Protein 1V9V (pdb70)

Organism: Homo sapiens (NCBI:txid9606)

Foldseek 3Di:
DDDFADDDDQLVVLLVVLVVLCVVQPDPPPDHDPDDLLVVLSVVLSVLSVVLSVCSRRVNDDPVNLVCVLCVSVVSLCSCVPPPDPVSSVVSVCRSVVSNVRSPSDDDDDDPDD

GO terms:
  GO:0010923 negative regulation of phosphatase activity (P, IDA)
  GO:0006468 protein phosphorylation (P, IDA)
  GO:0106310 protein serine kinase activity (F, IDA)
  GO:0005515 protein binding (F, IPI)

Secondary structure (DSSP, 8-state):
--SS-S---TTHHHHHHHHHHHHHS-BTTTB--S-HHHHHHHHHHHHHHHHHHHHHHHT---HHHHHHHHHHHHHHHHHHHHTS-HHHHHHHHHHHHHHHHHHSS----SS---

Radius of gyration: 14.6 Å; Cα contacts (8 Å, |Δi|>4): 112; chains: 1; bounding box: 36×31×42 Å

Solvent-accessible surface area: 7531 Å² total; per-residue (Å²): 133,101,114,77,80,118,41,75,189,48,57,25,120,4,17,38,105,0,101,128,10,30,83,52,30,11,43,58,86,128,70,84,47,120,42,58,44,0,16,116,0,8,103,46,0,11,77,48,0,136,76,0,32,66,61,0,24,111,92,92,18,79,83,181,49,21,101,74,4,57,109,120,0,85,185,28,41,69,14,0,109,108,131,12,100,95,140,69,6,59,46,0,40,73,0,6,149,69,0,32,89,12,0,28,212,103,15,204,91,69,134,96,110,121

Structure (mmCIF, N/CA/C/O backbone):
data_1V9V
#
_entry.id   1V9V
#
loop_
_atom_site.group_PDB
_atom_site.id
_atom_site.type_symbol
_atom_site.label_atom_id
_atom_site.label_alt_id
_atom_site.label_comp_id
_atom_site.label_asym_id
_atom_site.label_entity_id
_atom_site.label_seq_id
_atom_site.pdbx_PDB_ins_code
_atom_site.Cartn_x
_atom_site.Cartn_y
_atom_site.Cartn_z
_atom_site.occupancy
_atom_site.B_iso_or_equiv
_atom_site.auth_seq_id
_atom_site.auth_comp_id
_atom_site.auth_asym_id
_atom_site.auth_atom_id
_atom_site.pdbx_PDB_model_num
ATOM 1 N N . GLY A 1 1 ? 16.336 6.457 -13.128 1.00 0.00 1 GLY A N 1
ATOM 2 C CA . GLY A 1 1 ? 17.078 6.458 -14.375 1.00 0.00 1 GLY A CA 1
ATOM 3 C C . GLY A 1 1 ? 17.161 5.080 -15.001 1.00 0.00 1 GLY A C 1
ATOM 4 O O . GLY A 1 1 ? 18.216 4.445 -14.984 1.00 0.00 1 GLY A O 1
ATOM 8 N N . SER A 1 2 ? 16.046 4.615 -15.554 1.00 0.00 2 SER A N 1
ATOM 9 C CA . SER A 1 2 ? 15.995 3.300 -16.184 1.00 0.00 2 SER A CA 1
ATOM 10 C C . SER A 1 2 ? 17.043 3.186 -17.287 1.00 0.00 2 SER A C 1
ATOM 11 O O . SER A 1 2 ? 17.749 4.147 -17.590 1.00 0.00 2 SER A O 1
ATOM 19 N N . SER A 1 3 ? 17.138 2.002 -17.883 1.00 0.00 3 SER A N 1
ATOM 20 C CA . SER A 1 3 ? 18.103 1.758 -18.950 1.00 0.00 3 SER A CA 1
ATOM 21 C C . SER A 1 3 ? 17.409 1.706 -20.307 1.00 0.00 3 SER A C 1
ATOM 22 O O . SER A 1 3 ? 17.670 0.817 -21.117 1.00 0.00 3 SER A O 1
ATOM 30 N N . GLY A 1 4 ? 16.521 2.666 -20.549 1.00 0.00 4 GLY A N 1
ATOM 31 C CA . GLY A 1 4 ? 15.802 2.712 -21.809 1.00 0.00 4 GLY A CA 1
ATOM 32 C C . GLY A 1 4 ? 14.952 1.478 -22.036 1.00 0.00 4 GLY A C 1
ATOM 33 O O . GLY A 1 4 ? 15.345 0.570 -22.769 1.00 0.00 4 GLY A O 1
ATOM 37 N N . SER A 1 5 ? 13.782 1.443 -21.405 1.00 0.00 5 SER A N 1
ATOM 38 C CA . SER A 1 5 ? 12.876 0.308 -21.538 1.00 0.00 5 SER A CA 1
ATOM 39 C C . SER A 1 5 ? 11.707 0.651 -22.457 1.00 0.00 5 SER A C 1
ATOM 40 O O . SER A 1 5 ? 11.569 1.789 -22.906 1.00 0.00 5 SER A O 1
ATOM 48 N N . SER A 1 6 ? 10.869 -0.342 -22.734 1.00 0.00 6 SER A N 1
ATOM 49 C CA . SER A 1 6 ? 9.714 -0.148 -23.602 1.00 0.00 6 SER A CA 1
ATOM 50 C C . SER A 1 6 ? 8.457 0.127 -22.782 1.00 0.00 6 SER A C 1
ATOM 51 O O . SER A 1 6 ? 7.380 -0.386 -23.084 1.00 0.00 6 SER A O 1
ATOM 59 N N . GLY A 1 7 ? 8.604 0.942 -21.742 1.00 0.00 7 GLY A N 1
ATOM 60 C CA . GLY A 1 7 ? 7.474 1.273 -20.893 1.00 0.00 7 GLY A CA 1
ATOM 61 C C . GLY A 1 7 ? 7.038 0.107 -20.028 1.00 0.00 7 GLY A C 1
ATOM 62 O O . GLY A 1 7 ? 7.163 -1.057 -20.409 1.00 0.00 7 GLY A O 1
ATOM 66 N N . PRO A 1 8 ? 6.514 0.415 -18.833 1.00 0.00 8 PRO A N 1
ATOM 67 C CA . PRO A 1 8 ? 6.048 -0.603 -17.886 1.00 0.00 8 PRO A CA 1
ATOM 68 C C . PRO A 1 8 ? 4.785 -1.308 -18.368 1.00 0.00 8 PRO A C 1
ATOM 69 O O . PRO A 1 8 ? 3.873 -0.675 -18.900 1.00 0.00 8 PRO A O 1
ATOM 80 N N . LYS A 1 9 ? 4.737 -2.622 -18.177 1.00 0.00 9 LYS A N 1
ATOM 81 C CA . LYS A 1 9 ? 3.585 -3.414 -18.590 1.00 0.00 9 LYS A CA 1
ATOM 82 C C . LYS A 1 9 ? 2.772 -3.865 -17.380 1.00 0.00 9 LYS A C 1
ATOM 83 O O . LYS A 1 9 ? 1.630 -3.445 -17.197 1.00 0.00 9 LYS A O 1
ATOM 102 N N . ALA A 1 10 ? 3.370 -4.720 -16.557 1.00 0.00 10 ALA A N 1
ATOM 103 C CA . ALA A 1 10 ? 2.703 -5.224 -15.363 1.00 0.00 10 ALA A CA 1
ATOM 104 C C . ALA A 1 10 ? 3.050 -4.378 -14.142 1.00 0.00 10 ALA A C 1
ATOM 105 O O . ALA A 1 10 ? 4.210 -4.023 -13.929 1.00 0.00 10 ALA A O 1
ATOM 112 N N . THR A 1 11 ? 2.038 -4.059 -13.342 1.00 0.00 11 THR A N 1
ATOM 113 C CA . THR A 1 11 ? 2.236 -3.254 -12.143 1.00 0.00 11 THR A CA 1
ATOM 114 C C . THR A 1 11 ? 2.756 -1.865 -12.493 1.00 0.00 11 THR A C 1
ATOM 115 O O . THR A 1 11 ? 3.440 -1.228 -11.693 1.00 0.00 11 THR A O 1
ATOM 126 N N . ALA A 1 12 ? 2.427 -1.400 -13.694 1.00 0.00 12 ALA A N 1
ATOM 127 C CA . ALA A 1 12 ? 2.860 -0.084 -14.149 1.00 0.00 12 ALA A CA 1
ATOM 128 C C . ALA A 1 12 ? 2.224 1.022 -13.314 1.00 0.00 12 ALA A C 1
ATOM 129 O O . ALA A 1 12 ? 2.923 1.836 -12.712 1.00 0.00 12 ALA A O 1
ATOM 136 N N . GLN A 1 13 ? 0.896 1.045 -13.284 1.00 0.00 13 GLN A N 1
ATOM 137 C CA . GLN A 1 13 ? 0.167 2.053 -12.523 1.00 0.00 13 GLN A CA 1
ATOM 138 C C . GLN A 1 13 ? 0.865 2.346 -11.199 1.00 0.00 13 GLN A C 1
ATOM 139 O O . GLN A 1 13 ? 1.058 3.505 -10.832 1.00 0.00 13 GLN A O 1
ATOM 153 N N . MET A 1 14 ? 1.241 1.289 -10.488 1.00 0.00 14 MET A N 1
ATOM 154 C CA . MET A 1 14 ? 1.919 1.434 -9.205 1.00 0.00 14 MET A CA 1
ATOM 155 C C . MET A 1 14 ? 3.253 2.155 -9.373 1.00 0.00 14 MET A C 1
ATOM 156 O O . MET A 1 14 ? 3.550 3.105 -8.649 1.00 0.00 14 MET A O 1
ATOM 170 N N . GLU A 1 15 ? 4.051 1.698 -10.332 1.00 0.00 15 GLU A N 1
ATOM 171 C CA . GLU A 1 15 ? 5.353 2.300 -10.593 1.00 0.00 15 GLU A CA 1
ATOM 172 C C . GLU A 1 15 ? 5.254 3.822 -10.613 1.00 0.00 15 GLU A C 1
ATOM 173 O O . GLU A 1 15 ? 5.925 4.509 -9.843 1.00 0.00 15 GLU A O 1
ATOM 185 N N . GLY A 1 16 ? 4.412 4.343 -11.500 1.00 0.00 16 GLY A N 1
ATOM 186 C CA . GLY A 1 16 ? 4.241 5.781 -11.605 1.00 0.00 16 GLY A CA 1
ATOM 187 C C . GLY A 1 16 ? 4.226 6.463 -10.252 1.00 0.00 16 GLY A C 1
ATOM 188 O O . GLY A 1 16 ? 4.747 7.568 -10.101 1.00 0.00 16 GLY A O 1
ATOM 192 N N . ARG A 1 17 ? 3.626 5.805 -9.266 1.00 0.00 17 ARG A N 1
ATOM 193 C CA . ARG A 1 17 ? 3.542 6.357 -7.919 1.00 0.00 17 ARG A CA 1
ATOM 194 C C . ARG A 1 17 ? 4.930 6.497 -7.302 1.00 0.00 17 ARG A C 1
ATOM 195 O O . ARG A 1 17 ? 5.361 7.600 -6.959 1.00 0.00 17 ARG A O 1
ATOM 216 N N . LEU A 1 18 ? 5.627 5.375 -7.162 1.00 0.00 18 LEU A N 1
ATOM 217 C CA . LEU A 1 18 ? 6.967 5.372 -6.586 1.00 0.00 18 LEU A CA 1
ATOM 218 C C . LEU A 1 18 ? 7.808 6.508 -7.159 1.00 0.00 18 LEU A C 1
ATOM 219 O O . LEU A 1 18 ? 8.673 7.057 -6.477 1.00 0.00 18 LEU A O 1
ATOM 235 N N . GLN A 1 19 ? 7.547 6.855 -8.415 1.00 0.00 19 GLN A N 1
ATOM 236 C CA . GLN A 1 19 ? 8.280 7.927 -9.079 1.00 0.00 19 GLN A CA 1
ATOM 237 C C . GLN A 1 19 ? 8.026 9.265 -8.394 1.00 0.00 19 GLN A C 1
ATOM 238 O O . GLN A 1 19 ? 8.961 10.013 -8.108 1.00 0.00 19 GLN A O 1
ATOM 252 N N . GLU A 1 20 ? 6.757 9.560 -8.134 1.00 0.00 20 GLU A N 1
ATOM 253 C CA . GLU A 1 20 ? 6.381 10.810 -7.483 1.00 0.00 20 GLU A CA 1
ATOM 254 C C . GLU A 1 20 ? 6.850 10.830 -6.031 1.00 0.00 20 GLU A C 1
ATOM 255 O O . GLU A 1 20 ? 7.121 11.891 -5.468 1.00 0.00 20 GLU A O 1
ATOM 267 N N . PHE A 1 21 ? 6.944 9.648 -5.430 1.00 0.00 21 PHE A N 1
ATOM 268 C CA . PHE A 1 21 ? 7.379 9.528 -4.043 1.00 0.00 21 PHE A CA 1
ATOM 269 C C . PHE A 1 21 ? 8.763 10.142 -3.852 1.00 0.00 21 PHE A C 1
ATOM 270 O O . PHE A 1 21 ? 8.988 10.914 -2.918 1.00 0.00 21 PHE A O 1
ATOM 287 N N . LEU A 1 22 ? 9.686 9.795 -4.741 1.00 0.00 22 LEU A N 1
ATOM 288 C CA . LEU A 1 22 ? 11.048 10.310 -4.672 1.00 0.00 22 LEU A CA 1
ATOM 289 C C . LEU A 1 22 ? 11.106 11.762 -5.137 1.00 0.00 22 LEU A C 1
ATOM 290 O O . LEU A 1 22 ? 11.758 12.600 -4.514 1.00 0.00 22 LEU A O 1
ATOM 306 N N . THR A 1 23 ? 10.417 12.053 -6.236 1.00 0.00 23 THR A N 1
ATOM 307 C CA . THR A 1 23 ? 10.388 13.403 -6.785 1.00 0.00 23 THR A CA 1
ATOM 308 C C . THR A 1 23 ? 9.946 14.415 -5.733 1.00 0.00 23 THR A C 1
ATOM 309 O O . THR A 1 23 ? 10.234 15.606 -5.845 1.00 0.00 23 THR A O 1
ATOM 320 N N . ALA A 1 24 ? 9.245 13.932 -4.712 1.00 0.00 24 ALA A N 1
ATOM 321 C CA . ALA A 1 24 ? 8.766 14.794 -3.639 1.00 0.00 24 ALA A CA 1
ATOM 322 C C . ALA A 1 24 ? 9.645 14.668 -2.399 1.00 0.00 24 ALA A C 1
ATOM 323 O O . ALA A 1 24 ? 9.772 15.611 -1.618 1.00 0.00 24 ALA A O 1
ATOM 330 N N . TYR A 1 25 ? 10.248 13.498 -2.225 1.00 0.00 25 TYR A N 1
ATOM 331 C CA . TYR A 1 25 ? 11.112 13.247 -1.078 1.00 0.00 25 TYR A CA 1
ATOM 332 C C . TYR A 1 25 ? 12.502 12.807 -1.528 1.00 0.00 25 TYR A C 1
ATOM 333 O O . TYR A 1 25 ? 12.749 11.622 -1.749 1.00 0.00 25 TYR A O 1
ATOM 351 N N . ALA A 1 26 ? 13.406 13.771 -1.662 1.00 0.00 26 ALA A N 1
ATOM 352 C CA . ALA A 1 26 ? 14.772 13.485 -2.083 1.00 0.00 26 ALA A CA 1
ATOM 353 C C . ALA A 1 26 ? 15.784 14.129 -1.141 1.00 0.00 26 ALA A C 1
ATOM 354 O O . ALA A 1 26 ? 15.759 15.335 -0.895 1.00 0.00 26 ALA A O 1
ATOM 361 N N . PRO A 1 27 ? 16.696 13.308 -0.601 1.00 0.00 27 PRO A N 1
ATOM 362 C CA . PRO A 1 27 ? 17.734 13.776 0.323 1.00 0.00 27 PRO A CA 1
ATOM 363 C C . PRO A 1 27 ? 18.780 14.641 -0.371 1.00 0.00 27 PRO A C 1
ATOM 364 O O . PRO A 1 27 ? 19.410 14.215 -1.338 1.00 0.00 27 PRO A O 1
ATOM 375 N N . GLY A 1 28 ? 18.961 15.859 0.130 1.00 0.00 28 GLY A N 1
ATOM 376 C CA . GLY A 1 28 ? 19.933 16.765 -0.454 1.00 0.00 28 GLY A CA 1
ATOM 377 C C . GLY A 1 28 ? 19.445 17.381 -1.751 1.00 0.00 28 GLY A C 1
ATOM 378 O O . GLY A 1 28 ? 19.469 18.600 -1.914 1.00 0.00 28 GLY A O 1
ATOM 382 N N . ALA A 1 29 ? 19.003 16.535 -2.676 1.00 0.00 29 ALA A N 1
ATOM 383 C CA . ALA A 1 29 ? 18.508 17.003 -3.964 1.00 0.00 29 ALA A CA 1
ATOM 384 C C . ALA A 1 29 ? 17.457 18.093 -3.785 1.00 0.00 29 ALA A C 1
ATOM 385 O O . ALA A 1 29 ? 17.257 18.926 -4.669 1.00 0.00 29 ALA A O 1
ATOM 392 N N . ARG A 1 30 ? 16.788 18.081 -2.637 1.00 0.00 30 ARG A N 1
ATOM 393 C CA . ARG A 1 30 ? 15.756 19.068 -2.344 1.00 0.00 30 ARG A CA 1
ATOM 394 C C . ARG A 1 30 ? 15.967 19.681 -0.962 1.00 0.00 30 ARG A C 1
ATOM 395 O O . ARG A 1 30 ? 16.407 20.824 -0.838 1.00 0.00 30 ARG A O 1
ATOM 416 N N . LEU A 1 31 ? 15.649 18.912 0.074 1.00 0.00 31 LEU A N 1
ATOM 417 C CA . LEU A 1 31 ? 15.802 19.378 1.448 1.00 0.00 31 LEU A CA 1
ATOM 418 C C . LEU A 1 31 ? 16.736 18.463 2.233 1.00 0.00 31 LEU A C 1
ATOM 419 O O . LEU A 1 31 ? 17.245 17.476 1.701 1.00 0.00 31 LEU A O 1
ATOM 435 N N . ALA A 1 32 ? 16.956 18.796 3.500 1.00 0.00 32 ALA A N 1
ATOM 436 C CA . ALA A 1 32 ? 17.825 18.001 4.360 1.00 0.00 32 ALA A CA 1
ATOM 437 C C . ALA A 1 32 ? 17.552 18.288 5.832 1.00 0.00 32 ALA A C 1
ATOM 438 O O . ALA A 1 32 ? 17.143 19.392 6.195 1.00 0.00 32 ALA A O 1
ATOM 445 N N . LEU A 1 33 ? 17.780 17.288 6.677 1.00 0.00 33 LEU A N 1
ATOM 446 C CA . LEU A 1 33 ? 17.557 17.433 8.111 1.00 0.00 33 LEU A CA 1
ATOM 447 C C . LEU A 1 33 ? 18.861 17.262 8.884 1.00 0.00 33 LEU A C 1
ATOM 448 O O . LEU A 1 33 ? 19.390 16.156 8.993 1.00 0.00 33 LEU A O 1
ATOM 464 N N . ALA A 1 34 ? 19.374 18.364 9.421 1.00 0.00 34 ALA A N 1
ATOM 465 C CA . ALA A 1 34 ? 20.613 18.336 10.188 1.00 0.00 34 ALA A CA 1
ATOM 466 C C . ALA A 1 34 ? 20.733 17.044 10.989 1.00 0.00 34 ALA A C 1
ATOM 467 O O . ALA A 1 34 ? 21.831 16.521 11.181 1.00 0.00 34 ALA A O 1
ATOM 474 N N . ASP A 1 35 ? 19.598 16.535 11.455 1.00 0.00 35 ASP A N 1
ATOM 475 C CA . ASP A 1 35 ? 19.576 15.303 12.236 1.00 0.00 35 ASP A CA 1
ATOM 476 C C . ASP A 1 35 ? 20.266 14.170 11.483 1.00 0.00 35 ASP A C 1
ATOM 477 O O . ASP A 1 35 ? 19.830 13.773 10.403 1.00 0.00 35 ASP A O 1
ATOM 486 N N . GLY A 1 36 ? 21.346 13.653 12.060 1.00 0.00 36 GLY A N 1
ATOM 487 C CA . GLY A 1 36 ? 22.079 12.571 11.429 1.00 0.00 36 GLY A CA 1
ATOM 488 C C . GLY A 1 36 ? 21.287 11.280 11.390 1.00 0.00 36 GLY A C 1
ATOM 489 O O . GLY A 1 36 ? 20.889 10.819 10.320 1.00 0.00 36 GLY A O 1
ATOM 493 N N . VAL A 1 37 ? 21.058 10.692 12.560 1.00 0.00 37 VAL A N 1
ATOM 494 C CA . VAL A 1 37 ? 20.309 9.445 12.656 1.00 0.00 37 VAL A CA 1
ATOM 495 C C . VAL A 1 37 ? 18.982 9.542 11.911 1.00 0.00 37 VAL A C 1
ATOM 496 O O . VAL A 1 37 ? 18.780 8.882 10.891 1.00 0.00 37 VAL A O 1
ATOM 509 N N . LEU A 1 38 ? 18.081 10.370 12.427 1.00 0.00 38 LEU A N 1
ATOM 510 C CA . LEU A 1 38 ? 16.772 10.556 11.810 1.00 0.00 38 LEU A CA 1
ATOM 511 C C . LEU A 1 38 ? 16.877 10.527 10.289 1.00 0.00 38 LEU A C 1
ATOM 512 O O . LEU A 1 38 ? 16.100 9.851 9.616 1.00 0.00 38 LEU A O 1
ATOM 528 N N . GLY A 1 39 ? 17.846 11.263 9.753 1.00 0.00 39 GLY A N 1
ATOM 529 C CA . GLY A 1 39 ? 18.037 11.306 8.315 1.00 0.00 39 GLY A CA 1
ATOM 530 C C . GLY A 1 39 ? 18.387 9.949 7.736 1.00 0.00 39 GLY A C 1
ATOM 531 O O . GLY A 1 39 ? 17.961 9.609 6.632 1.00 0.00 39 GLY A O 1
ATOM 535 N N . PHE A 1 40 ? 19.165 9.172 8.482 1.00 0.00 40 PHE A N 1
ATOM 536 C CA . PHE A 1 40 ? 19.575 7.846 8.035 1.00 0.00 40 PHE A CA 1
ATOM 537 C C . PHE A 1 40 ? 18.390 7.077 7.458 1.00 0.00 40 PHE A C 1
ATOM 538 O O . PHE A 1 40 ? 18.566 6.132 6.688 1.00 0.00 40 PHE A O 1
ATOM 555 N N . ILE A 1 41 ? 17.185 7.487 7.837 1.00 0.00 41 ILE A N 1
ATOM 556 C CA . ILE A 1 41 ? 15.971 6.838 7.357 1.00 0.00 41 ILE A CA 1
ATOM 557 C C . ILE A 1 41 ? 15.572 7.365 5.984 1.00 0.00 41 ILE A C 1
ATOM 558 O O . ILE A 1 41 ? 15.305 6.592 5.063 1.00 0.00 41 ILE A O 1
ATOM 574 N N . HIS A 1 42 ? 15.534 8.687 5.851 1.00 0.00 42 HIS A N 1
ATOM 575 C CA . HIS A 1 42 ? 15.169 9.319 4.588 1.00 0.00 42 HIS A CA 1
ATOM 576 C C . HIS A 1 42 ? 16.085 8.851 3.462 1.00 0.00 42 HIS A C 1
ATOM 577 O O . HIS A 1 42 ? 15.632 8.593 2.346 1.00 0.00 42 HIS A O 1
ATOM 592 N N . HIS A 1 43 ? 17.376 8.743 3.761 1.00 0.00 43 HIS A N 1
ATOM 593 C CA . HIS A 1 43 ? 18.356 8.305 2.773 1.00 0.00 43 HIS A CA 1
ATOM 594 C C . HIS A 1 43 ? 18.166 6.829 2.437 1.00 0.00 43 HIS A C 1
ATOM 595 O O . HIS A 1 43 ? 18.201 6.440 1.270 1.00 0.00 43 HIS A O 1
ATOM 610 N N . GLN A 1 44 ? 17.966 6.014 3.467 1.00 0.00 44 GLN A N 1
ATOM 611 C CA . GLN A 1 44 ? 17.772 4.581 3.280 1.00 0.00 44 GLN A CA 1
ATOM 612 C C . GLN A 1 44 ? 16.509 4.303 2.472 1.00 0.00 44 GLN A C 1
ATOM 613 O O . GLN A 1 44 ? 16.573 3.768 1.365 1.00 0.00 44 GLN A O 1
ATOM 627 N N . ILE A 1 45 ? 15.361 4.669 3.034 1.00 0.00 45 ILE A N 1
ATOM 628 C CA . ILE A 1 45 ? 14.083 4.460 2.365 1.00 0.00 45 ILE A CA 1
ATOM 629 C C . ILE A 1 45 ? 14.141 4.920 0.913 1.00 0.00 45 ILE A C 1
ATOM 630 O O . ILE A 1 45 ? 14.025 4.113 -0.010 1.00 0.00 45 ILE A O 1
ATOM 646 N N . VAL A 1 46 ? 14.322 6.222 0.717 1.00 0.00 46 VAL A N 1
ATOM 647 C CA . VAL A 1 46 ? 14.398 6.790 -0.624 1.00 0.00 46 VAL A CA 1
ATOM 648 C C . VAL A 1 46 ? 15.135 5.855 -1.576 1.00 0.00 46 VAL A C 1
ATOM 649 O O . VAL A 1 46 ? 14.729 5.676 -2.724 1.00 0.00 46 VAL A O 1
ATOM 662 N N . GLU A 1 47 ? 16.220 5.259 -1.091 1.00 0.00 47 GLU A N 1
ATOM 663 C CA . GLU A 1 47 ? 17.014 4.342 -1.899 1.00 0.00 47 GLU A CA 1
ATOM 664 C C . GLU A 1 47 ? 16.265 3.033 -2.131 1.00 0.00 47 GLU A C 1
ATOM 665 O O . GLU A 1 47 ? 16.261 2.493 -3.238 1.00 0.00 47 GLU A O 1
ATOM 677 N N . LEU A 1 48 ? 15.631 2.527 -1.078 1.00 0.00 48 LEU A N 1
ATOM 678 C CA . LEU A 1 48 ? 14.878 1.281 -1.165 1.00 0.00 48 LEU A CA 1
ATOM 679 C C . LEU A 1 48 ? 13.777 1.381 -2.216 1.00 0.00 48 LEU A C 1
ATOM 680 O O . LEU A 1 48 ? 13.528 0.435 -2.962 1.00 0.00 48 LEU A O 1
ATOM 696 N N . ALA A 1 49 ? 13.122 2.537 -2.270 1.00 0.00 49 ALA A N 1
ATOM 697 C CA . ALA A 1 49 ? 12.051 2.763 -3.233 1.00 0.00 49 ALA A CA 1
ATOM 698 C C . ALA A 1 49 ? 12.531 2.510 -4.658 1.00 0.00 49 ALA A C 1
ATOM 699 O O . ALA A 1 49 ? 11.915 1.749 -5.404 1.00 0.00 49 ALA A O 1
ATOM 706 N N . ARG A 1 50 ? 13.633 3.153 -5.029 1.00 0.00 50 ARG A N 1
ATOM 707 C CA . ARG A 1 50 ? 14.194 2.998 -6.366 1.00 0.00 50 ARG A CA 1
ATOM 708 C C . ARG A 1 50 ? 14.206 1.531 -6.784 1.00 0.00 50 ARG A C 1
ATOM 709 O O . ARG A 1 50 ? 13.785 1.187 -7.889 1.00 0.00 50 ARG A O 1
ATOM 730 N N . ASP A 1 51 ? 14.691 0.672 -5.895 1.00 0.00 51 ASP A N 1
ATOM 731 C CA . ASP A 1 51 ? 14.758 -0.759 -6.172 1.00 0.00 51 ASP A CA 1
ATOM 732 C C . ASP A 1 51 ? 13.398 -1.290 -6.617 1.00 0.00 51 ASP A C 1
ATOM 733 O O . ASP A 1 51 ? 13.293 -1.979 -7.632 1.00 0.00 51 ASP A O 1
ATOM 742 N N . CYS A 1 52 ? 12.363 -0.966 -5.851 1.00 0.00 52 CYS A N 1
ATOM 743 C CA . CYS A 1 52 ? 11.010 -1.412 -6.165 1.00 0.00 52 CYS A CA 1
ATOM 744 C C . CYS A 1 52 ? 10.667 -1.123 -7.623 1.00 0.00 52 CYS A C 1
ATOM 745 O O . CYS A 1 52 ? 10.226 -2.009 -8.356 1.00 0.00 52 CYS A O 1
ATOM 753 N N . LEU A 1 53 ? 10.871 0.123 -8.037 1.00 0.00 53 LEU A N 1
ATOM 754 C CA . LEU A 1 53 ? 10.581 0.531 -9.407 1.00 0.00 53 LEU A CA 1
ATOM 755 C C . LEU A 1 53 ? 11.226 -0.424 -10.407 1.00 0.00 53 LEU A C 1
ATOM 756 O O . LEU A 1 53 ? 10.539 -1.047 -11.216 1.00 0.00 53 LEU A O 1
ATOM 772 N N . ALA A 1 54 ? 12.549 -0.535 -10.343 1.00 0.00 54 ALA A N 1
ATOM 773 C CA . ALA A 1 54 ? 13.285 -1.417 -11.240 1.00 0.00 54 ALA A CA 1
ATOM 774 C C . ALA A 1 54 ? 12.725 -2.835 -11.197 1.00 0.00 54 ALA A C 1
ATOM 775 O O . ALA A 1 54 ? 12.741 -3.551 -12.199 1.00 0.00 54 ALA A O 1
ATOM 782 N N . LYS A 1 55 ? 12.232 -3.236 -10.030 1.00 0.00 55 LYS A N 1
ATOM 783 C CA . LYS A 1 55 ? 11.666 -4.569 -9.856 1.00 0.00 55 LYS A CA 1
ATOM 784 C C . LYS A 1 55 ? 10.332 -4.694 -10.587 1.00 0.00 55 LYS A C 1
ATOM 785 O O . LYS A 1 55 ? 10.210 -5.450 -11.550 1.00 0.00 55 LYS A O 1
ATOM 804 N N . SER A 1 56 ? 9.336 -3.946 -10.122 1.00 0.00 56 SER A N 1
ATOM 805 C CA . SER A 1 56 ? 8.011 -3.975 -10.730 1.00 0.00 56 SER A CA 1
ATOM 806 C C . SER A 1 56 ? 8.109 -3.893 -12.251 1.00 0.00 56 SER A C 1
ATOM 807 O O . SER A 1 56 ? 7.383 -4.579 -12.968 1.00 0.00 56 SER A O 1
ATOM 815 N N . GLY A 1 57 ? 9.014 -3.048 -12.735 1.00 0.00 57 GLY A N 1
ATOM 816 C CA . GLY A 1 57 ? 9.192 -2.891 -14.166 1.00 0.00 57 GLY A CA 1
ATOM 817 C C . GLY A 1 57 ? 9.446 -4.211 -14.867 1.00 0.00 57 GLY A C 1
ATOM 818 O O . GLY A 1 57 ? 9.015 -4.411 -16.002 1.00 0.00 57 GLY A O 1
ATOM 822 N N . GLU A 1 58 ? 10.150 -5.112 -14.190 1.00 0.00 58 GLU A N 1
ATOM 823 C CA . GLU A 1 58 ? 10.463 -6.419 -14.757 1.00 0.00 58 GLU A CA 1
ATOM 824 C C . GLU A 1 58 ? 9.722 -7.526 -14.014 1.00 0.00 58 GLU A C 1
ATOM 825 O O . GLU A 1 58 ? 9.987 -8.710 -14.218 1.00 0.00 58 GLU A O 1
ATOM 837 N N . ASN A 1 59 ? 8.791 -7.132 -13.152 1.00 0.00 59 ASN A N 1
ATOM 838 C CA . ASN A 1 59 ? 8.011 -8.090 -12.377 1.00 0.00 59 ASN A CA 1
ATOM 839 C C . ASN A 1 59 ? 8.907 -8.881 -11.429 1.00 0.00 59 ASN A C 1
ATOM 840 O O . ASN A 1 59 ? 8.780 -10.100 -11.308 1.00 0.00 59 ASN A O 1
ATOM 851 N N . LEU A 1 60 ? 9.813 -8.179 -10.757 1.00 0.00 60 LEU A N 1
ATOM 852 C CA . LEU A 1 60 ? 10.731 -8.814 -9.818 1.00 0.00 60 LEU A CA 1
ATOM 853 C C . LEU A 1 60 ? 10.179 -8.763 -8.397 1.00 0.00 60 LEU A C 1
ATOM 854 O O . LEU A 1 60 ? 10.579 -9.546 -7.536 1.00 0.00 60 LEU A O 1
ATOM 870 N N . VAL A 1 61 ? 9.255 -7.837 -8.160 1.00 0.00 61 VAL A N 1
ATOM 871 C CA . VAL A 1 61 ? 8.644 -7.686 -6.845 1.00 0.00 61 VAL A CA 1
ATOM 872 C C . VAL A 1 61 ? 7.633 -8.795 -6.578 1.00 0.00 61 VAL A C 1
ATOM 873 O O . VAL A 1 61 ? 6.739 -9.045 -7.387 1.00 0.00 61 VAL A O 1
ATOM 886 N N . THR A 1 62 ? 7.779 -9.459 -5.435 1.00 0.00 62 THR A N 1
ATOM 887 C CA . THR A 1 62 ? 6.879 -10.542 -5.060 1.00 0.00 62 THR A CA 1
ATOM 888 C C . THR A 1 62 ? 6.382 -10.374 -3.629 1.00 0.00 62 THR A C 1
ATOM 889 O O . THR A 1 62 ? 6.824 -9.478 -2.910 1.00 0.00 62 THR A O 1
ATOM 900 N N . SER A 1 63 ? 5.461 -11.241 -3.221 1.00 0.00 63 SER A N 1
ATOM 901 C CA . SER A 1 63 ? 4.902 -11.186 -1.876 1.00 0.00 63 SER A CA 1
ATOM 902 C C . SER A 1 63 ? 6.000 -10.971 -0.839 1.00 0.00 63 SER A C 1
ATOM 903 O O . SER A 1 63 ? 5.988 -9.985 -0.101 1.00 0.00 63 SER A O 1
ATOM 911 N N . ARG A 1 64 ? 6.949 -11.900 -0.790 1.00 0.00 64 ARG A N 1
ATOM 912 C CA . ARG A 1 64 ? 8.054 -11.814 0.157 1.00 0.00 64 ARG A CA 1
ATOM 913 C C . ARG A 1 64 ? 8.754 -10.462 0.053 1.00 0.00 64 ARG A C 1
ATOM 914 O O . ARG A 1 64 ? 8.908 -9.753 1.048 1.00 0.00 64 ARG A O 1
ATOM 935 N N . TYR A 1 65 ? 9.177 -10.112 -1.157 1.00 0.00 65 TYR A N 1
ATOM 936 C CA . TYR A 1 65 ? 9.864 -8.847 -1.390 1.00 0.00 65 TYR A CA 1
ATOM 937 C C . TYR A 1 65 ? 9.286 -7.743 -0.510 1.00 0.00 65 TYR A C 1
ATOM 938 O O . TYR A 1 65 ? 9.994 -7.148 0.303 1.00 0.00 65 TYR A O 1
ATOM 956 N N . PHE A 1 66 ? 7.996 -7.476 -0.678 1.00 0.00 66 PHE A N 1
ATOM 957 C CA . PHE A 1 66 ? 7.321 -6.444 0.101 1.00 0.00 66 PHE A CA 1
ATOM 958 C C . PHE A 1 66 ? 7.358 -6.774 1.590 1.00 0.00 66 PHE A C 1
ATOM 959 O O . PHE A 1 66 ? 7.927 -6.029 2.389 1.00 0.00 66 PHE A O 1
ATOM 976 N N . LEU A 1 67 ? 6.747 -7.895 1.956 1.00 0.00 67 LEU A N 1
ATOM 977 C CA . LEU A 1 67 ? 6.709 -8.326 3.350 1.00 0.00 67 LEU A CA 1
ATOM 978 C C . LEU A 1 67 ? 8.004 -7.961 4.068 1.00 0.00 67 LEU A C 1
ATOM 979 O O . LEU A 1 67 ? 7.981 -7.382 5.153 1.00 0.00 67 LEU A O 1
ATOM 995 N N . GLU A 1 68 ? 9.132 -8.303 3.453 1.00 0.00 68 GLU A N 1
ATOM 996 C CA . GLU A 1 68 ? 10.437 -8.010 4.034 1.00 0.00 68 GLU A CA 1
ATOM 997 C C . GLU A 1 68 ? 10.779 -6.530 3.886 1.00 0.00 68 GLU A C 1
ATOM 998 O O . GLU A 1 68 ? 11.320 -5.913 4.803 1.00 0.00 68 GLU A O 1
ATOM 1010 N N . MET A 1 69 ? 10.458 -5.967 2.726 1.00 0.00 69 MET A N 1
ATOM 1011 C CA . MET A 1 69 ? 10.730 -4.560 2.458 1.00 0.00 69 MET A CA 1
ATOM 1012 C C . MET A 1 69 ? 10.018 -3.667 3.469 1.00 0.00 69 MET A C 1
ATOM 1013 O O . MET A 1 69 ? 10.466 -2.557 3.754 1.00 0.00 69 MET A O 1
ATOM 1027 N N . GLN A 1 70 ? 8.906 -4.159 4.007 1.00 0.00 70 GLN A N 1
ATOM 1028 C CA . GLN A 1 70 ? 8.132 -3.404 4.985 1.00 0.00 70 GLN A CA 1
ATOM 1029 C C . GLN A 1 70 ? 8.844 -3.370 6.333 1.00 0.00 70 GLN A C 1
ATOM 1030 O O . GLN A 1 70 ? 8.944 -2.319 6.966 1.00 0.00 70 GLN A O 1
ATOM 1044 N N . GLU A 1 71 ? 9.336 -4.526 6.767 1.00 0.00 71 GLU A N 1
ATOM 1045 C CA . GLU A 1 71 ? 10.037 -4.628 8.041 1.00 0.00 71 GLU A CA 1
ATOM 1046 C C . GLU A 1 71 ? 11.416 -3.979 7.957 1.00 0.00 71 GLU A C 1
ATOM 1047 O O . GLU A 1 71 ? 11.975 -3.549 8.966 1.00 0.00 71 GLU A O 1
ATOM 1059 N N . LYS A 1 72 ? 11.958 -3.912 6.746 1.00 0.00 72 LYS A N 1
ATOM 1060 C CA . LYS A 1 72 ? 13.271 -3.315 6.527 1.00 0.00 72 LYS A CA 1
ATOM 1061 C C . LYS A 1 72 ? 13.203 -1.795 6.642 1.00 0.00 72 LYS A C 1
ATOM 1062 O O . LYS A 1 72 ? 14.132 -1.159 7.141 1.00 0.00 72 LYS A O 1
ATOM 1081 N N . LEU A 1 73 ? 12.099 -1.220 6.179 1.00 0.00 73 LEU A N 1
ATOM 1082 C CA . LEU A 1 73 ? 11.910 0.226 6.232 1.00 0.00 73 LEU A CA 1
ATOM 1083 C C . LEU A 1 73 ? 11.228 0.638 7.532 1.00 0.00 73 LEU A C 1
ATOM 1084 O O . LEU A 1 73 ? 11.591 1.644 8.143 1.00 0.00 73 LEU A O 1
ATOM 1100 N N . GLU A 1 74 ? 10.239 -0.146 7.951 1.00 0.00 74 GLU A N 1
ATOM 1101 C CA . GLU A 1 74 ? 9.507 0.138 9.180 1.00 0.00 74 GLU A CA 1
ATOM 1102 C C . GLU A 1 74 ? 10.464 0.297 10.358 1.00 0.00 74 GLU A C 1
ATOM 1103 O O . GLU A 1 74 ? 10.468 1.326 11.033 1.00 0.00 74 GLU A O 1
ATOM 1115 N N . ARG A 1 75 ? 11.272 -0.730 10.599 1.00 0.00 75 ARG A N 1
ATOM 1116 C CA . ARG A 1 75 ? 12.232 -0.706 11.696 1.00 0.00 75 ARG A CA 1
ATOM 1117 C C . ARG A 1 75 ? 12.992 0.616 11.725 1.00 0.00 75 ARG A C 1
ATOM 1118 O O . ARG A 1 75 ? 13.066 1.280 12.760 1.00 0.00 75 ARG A O 1
ATOM 1139 N N . LEU A 1 76 ? 13.555 0.994 10.583 1.00 0.00 76 LEU A N 1
ATOM 1140 C CA . LEU A 1 76 ? 14.311 2.238 10.477 1.00 0.00 76 LEU A CA 1
ATOM 1141 C C . LEU A 1 76 ? 13.587 3.377 11.188 1.00 0.00 76 LEU A C 1
ATOM 1142 O O . LEU A 1 76 ? 14.208 4.186 11.879 1.00 0.00 76 LEU A O 1
ATOM 1158 N N . LEU A 1 77 ? 12.271 3.433 11.016 1.00 0.00 77 LEU A N 1
ATOM 1159 C CA . LEU A 1 77 ? 11.461 4.472 11.644 1.00 0.00 77 LEU A CA 1
ATOM 1160 C C . LEU A 1 77 ? 11.995 4.814 13.031 1.00 0.00 77 LEU A C 1
ATOM 1161 O O . LEU A 1 77 ? 11.917 5.961 13.470 1.00 0.00 77 LEU A O 1
ATOM 1177 N N . GLN A 1 78 ? 12.537 3.811 13.715 1.00 0.00 78 GLN A N 1
ATOM 1178 C CA . GLN A 1 78 ? 13.085 4.007 15.052 1.00 0.00 78 GLN A CA 1
ATOM 1179 C C . GLN A 1 78 ? 14.030 5.204 15.084 1.00 0.00 78 GLN A C 1
ATOM 1180 O O . GLN A 1 78 ? 13.924 6.068 15.954 1.00 0.00 78 GLN A O 1
ATOM 1194 N N . ASP A 1 79 ? 14.953 5.247 14.129 1.00 0.00 79 ASP A N 1
ATOM 1195 C CA . ASP A 1 79 ? 15.917 6.339 14.047 1.00 0.00 79 ASP A CA 1
ATOM 1196 C C . ASP A 1 79 ? 15.239 7.682 14.298 1.00 0.00 79 ASP A C 1
ATOM 1197 O O . ASP A 1 79 ? 15.814 8.571 14.924 1.00 0.00 79 ASP A O 1
ATOM 1206 N N . ALA A 1 80 ? 14.013 7.822 13.803 1.00 0.00 80 ALA A N 1
ATOM 1207 C CA . ALA A 1 80 ? 13.257 9.057 13.974 1.00 0.00 80 ALA A CA 1
ATOM 1208 C C . ALA A 1 80 ? 12.616 9.121 15.356 1.00 0.00 80 ALA A C 1
ATOM 1209 O O . ALA A 1 80 ? 12.840 10.067 16.112 1.00 0.00 80 ALA A O 1
ATOM 1216 N N . HIS A 1 81 ? 11.817 8.109 15.680 1.00 0.00 81 HIS A N 1
ATOM 1217 C CA . HIS A 1 81 ? 11.143 8.051 16.972 1.00 0.00 81 HIS A CA 1
ATOM 1218 C C . HIS A 1 81 ? 12.153 7.905 18.106 1.00 0.00 81 HIS A C 1
ATOM 1219 O O . HIS A 1 81 ? 11.795 7.981 19.281 1.00 0.00 81 HIS A O 1
ATOM 1234 N N . GLU A 1 82 ? 13.415 7.696 17.744 1.00 0.00 82 GLU A N 1
ATOM 1235 C CA . GLU A 1 82 ? 14.476 7.539 18.733 1.00 0.00 82 GLU A CA 1
ATOM 1236 C C . GLU A 1 82 ? 14.969 8.897 19.223 1.00 0.00 82 GLU A C 1
ATOM 1237 O O . GLU A 1 82 ? 14.841 9.227 20.402 1.00 0.00 82 GLU A O 1
ATOM 1249 N N . ARG A 1 83 ? 15.533 9.680 18.309 1.00 0.00 83 ARG A N 1
ATOM 1250 C CA . ARG A 1 83 ? 16.047 11.002 18.648 1.00 0.00 83 ARG A CA 1
ATOM 1251 C C . ARG A 1 83 ? 15.075 12.092 18.207 1.00 0.00 83 ARG A C 1
ATOM 1252 O O . ARG A 1 83 ? 14.363 12.672 19.026 1.00 0.00 83 ARG A O 1
ATOM 1273 N N . SER A 1 84 ? 15.053 12.367 16.906 1.00 0.00 84 SER A N 1
ATOM 1274 C CA . SER A 1 84 ? 14.172 13.391 16.356 1.00 0.00 84 SER A CA 1
ATOM 1275 C C . SER A 1 84 ? 12.825 13.390 17.071 1.00 0.00 84 SER A C 1
ATOM 1276 O O . SER A 1 84 ? 12.418 12.382 17.651 1.00 0.00 84 SER A O 1
ATOM 1284 N N . ASP A 1 85 ? 12.137 14.525 17.026 1.00 0.00 85 ASP A N 1
ATOM 1285 C CA . ASP A 1 85 ? 10.835 14.657 17.668 1.00 0.00 85 ASP A CA 1
ATOM 1286 C C . ASP A 1 85 ? 9.709 14.482 16.654 1.00 0.00 85 ASP A C 1
ATOM 1287 O O . ASP A 1 85 ? 9.913 14.644 15.451 1.00 0.00 85 ASP A O 1
ATOM 1296 N N . SER A 1 86 ? 8.520 14.149 17.148 1.00 0.00 86 SER A N 1
ATOM 1297 C CA . SER A 1 86 ? 7.363 13.947 16.284 1.00 0.00 86 SER A CA 1
ATOM 1298 C C . SER A 1 86 ? 7.376 14.932 15.119 1.00 0.00 86 SER A C 1
ATOM 1299 O O . SER A 1 86 ? 6.975 14.596 14.005 1.00 0.00 86 SER A O 1
ATOM 1307 N N . GLU A 1 87 ? 7.840 16.149 15.386 1.00 0.00 87 GLU A N 1
ATOM 1308 C CA . GLU A 1 87 ? 7.905 17.183 14.360 1.00 0.00 87 GLU A CA 1
ATOM 1309 C C . GLU A 1 87 ? 8.804 16.749 13.206 1.00 0.00 87 GLU A C 1
ATOM 1310 O O . GLU A 1 87 ? 8.383 16.733 12.050 1.00 0.00 87 GLU A O 1
ATOM 1322 N N . GLU A 1 88 ? 10.045 16.397 13.530 1.00 0.00 88 GLU A N 1
ATOM 1323 C CA . GLU A 1 88 ? 11.004 15.965 12.520 1.00 0.00 88 GLU A CA 1
ATOM 1324 C C . GLU A 1 88 ? 10.637 14.587 11.977 1.00 0.00 88 GLU A C 1
ATOM 1325 O O . GLU A 1 88 ? 10.820 14.306 10.792 1.00 0.00 88 GLU A O 1
ATOM 1337 N N . VAL A 1 89 ? 10.119 13.731 12.852 1.00 0.00 89 VAL A N 1
ATOM 1338 C CA . VAL A 1 89 ? 9.725 12.382 12.460 1.00 0.00 89 VAL A CA 1
ATOM 1339 C C . VAL A 1 89 ? 8.539 12.412 11.503 1.00 0.00 89 VAL A C 1
ATOM 1340 O O . VAL A 1 89 ? 8.469 11.622 10.561 1.00 0.00 89 VAL A O 1
ATOM 1353 N N . SER A 1 90 ? 7.609 13.328 11.751 1.00 0.00 90 SER A N 1
ATOM 1354 C CA . SER A 1 90 ? 6.423 13.459 10.912 1.00 0.00 90 SER A CA 1
ATOM 1355 C C . SER A 1 90 ? 6.790 13.372 9.434 1.00 0.00 90 SER A C 1
ATOM 1356 O O . SER A 1 90 ? 6.128 12.683 8.657 1.00 0.00 90 SER A O 1
ATOM 1364 N N . PHE A 1 91 ? 7.850 14.077 9.052 1.00 0.00 91 PHE A N 1
ATOM 1365 C CA . PHE A 1 91 ? 8.306 14.082 7.667 1.00 0.00 91 PHE A CA 1
ATOM 1366 C C . PHE A 1 91 ? 8.660 12.671 7.206 1.00 0.00 91 PHE A C 1
ATOM 1367 O O . PHE A 1 91 ? 8.151 12.192 6.193 1.00 0.00 91 PHE A O 1
ATOM 1384 N N . ILE A 1 92 ? 9.536 12.012 7.957 1.00 0.00 92 ILE A N 1
ATOM 1385 C CA . ILE A 1 92 ? 9.958 10.657 7.626 1.00 0.00 92 ILE A CA 1
ATOM 1386 C C . ILE A 1 92 ? 8.770 9.701 7.606 1.00 0.00 92 ILE A C 1
ATOM 1387 O O . ILE A 1 92 ? 8.517 9.030 6.605 1.00 0.00 92 ILE A O 1
ATOM 1403 N N . VAL A 1 93 ? 8.042 9.645 8.717 1.00 0.00 93 VAL A N 1
ATOM 1404 C CA . VAL A 1 93 ? 6.879 8.774 8.826 1.00 0.00 93 VAL A CA 1
ATOM 1405 C C . VAL A 1 93 ? 6.128 8.691 7.501 1.00 0.00 93 VAL A C 1
ATOM 1406 O O . VAL A 1 93 ? 5.877 7.602 6.986 1.00 0.00 93 VAL A O 1
ATOM 1419 N N . GLN A 1 94 ? 5.773 9.850 6.955 1.00 0.00 94 GLN A N 1
ATOM 1420 C CA . GLN A 1 94 ? 5.051 9.908 5.690 1.00 0.00 94 GLN A CA 1
ATOM 1421 C C . GLN A 1 94 ? 5.703 9.004 4.649 1.00 0.00 94 GLN A C 1
ATOM 1422 O O . GLN A 1 94 ? 5.018 8.300 3.905 1.00 0.00 94 GLN A O 1
ATOM 1436 N N . LEU A 1 95 ? 7.030 9.027 4.601 1.00 0.00 95 LEU A N 1
ATOM 1437 C CA . LEU A 1 95 ? 7.776 8.209 3.650 1.00 0.00 95 LEU A CA 1
ATOM 1438 C C . LEU A 1 95 ? 7.644 6.727 3.986 1.00 0.00 95 LEU A C 1
ATOM 1439 O O . LEU A 1 95 ? 7.007 5.968 3.255 1.00 0.00 95 LEU A O 1
ATOM 1455 N N . VAL A 1 96 ? 8.248 6.321 5.098 1.00 0.00 96 VAL A N 1
ATOM 1456 C CA . VAL A 1 96 ? 8.196 4.931 5.533 1.00 0.00 96 VAL A CA 1
ATOM 1457 C C . VAL A 1 96 ? 6.818 4.329 5.284 1.00 0.00 96 VAL A C 1
ATOM 1458 O O . VAL A 1 96 ? 6.699 3.181 4.854 1.00 0.00 96 VAL A O 1
ATOM 1471 N N . ARG A 1 97 ? 5.778 5.111 5.557 1.00 0.00 97 ARG A N 1
ATOM 1472 C CA . ARG A 1 97 ? 4.407 4.655 5.363 1.00 0.00 97 ARG A CA 1
ATOM 1473 C C . ARG A 1 97 ? 4.037 4.659 3.883 1.00 0.00 97 ARG A C 1
ATOM 1474 O O . ARG A 1 97 ? 3.685 3.624 3.316 1.00 0.00 97 ARG A O 1
ATOM 1495 N N . LYS A 1 98 ? 4.118 5.831 3.261 1.00 0.00 98 LYS A N 1
ATOM 1496 C CA . LYS A 1 98 ? 3.793 5.972 1.847 1.00 0.00 98 LYS A CA 1
ATOM 1497 C C . LYS A 1 98 ? 4.387 4.825 1.035 1.00 0.00 98 LYS A C 1
ATOM 1498 O O . LYS A 1 98 ? 3.686 4.166 0.267 1.00 0.00 98 LYS A O 1
ATOM 1517 N N . LEU A 1 99 ? 5.683 4.592 1.211 1.00 0.00 99 LEU A N 1
ATOM 1518 C CA . LEU A 1 99 ? 6.372 3.523 0.496 1.00 0.00 99 LEU A CA 1
ATOM 1519 C C . LEU A 1 99 ? 5.575 2.224 0.560 1.00 0.00 99 LEU A C 1
ATOM 1520 O O . LEU A 1 99 ? 5.473 1.497 -0.430 1.00 0.00 99 LEU A O 1
ATOM 1536 N N . LEU A 1 100 ? 5.012 1.938 1.728 1.00 0.00 100 LEU A N 1
ATOM 1537 C CA . LEU A 1 100 ? 4.222 0.727 1.921 1.00 0.00 100 LEU A CA 1
ATOM 1538 C C . LEU A 1 100 ? 2.885 0.827 1.192 1.00 0.00 100 LEU A C 1
ATOM 1539 O O . LEU A 1 100 ? 2.297 -0.186 0.812 1.00 0.00 100 LEU A O 1
ATOM 1555 N N . ILE A 1 101 ? 2.413 2.054 0.999 1.00 0.00 101 ILE A N 1
ATOM 1556 C CA . ILE A 1 101 ? 1.148 2.286 0.313 1.00 0.00 101 ILE A CA 1
ATOM 1557 C C . ILE A 1 101 ? 1.306 2.136 -1.196 1.00 0.00 101 ILE A C 1
ATOM 1558 O O . ILE A 1 101 ? 0.335 1.881 -1.910 1.00 0.00 101 ILE A O 1
ATOM 1574 N N . ILE A 1 102 ? 2.535 2.295 -1.676 1.00 0.00 102 ILE A N 1
ATOM 1575 C CA . ILE A 1 102 ? 2.820 2.175 -3.100 1.00 0.00 102 ILE A CA 1
ATOM 1576 C C . ILE A 1 102 ? 3.138 0.732 -3.477 1.00 0.00 102 ILE A C 1
ATOM 1577 O O . ILE A 1 102 ? 2.464 0.137 -4.319 1.00 0.00 102 ILE A O 1
ATOM 1593 N N . ILE A 1 103 ? 4.167 0.175 -2.847 1.00 0.00 103 ILE A N 1
ATOM 1594 C CA . ILE A 1 103 ? 4.572 -1.200 -3.115 1.00 0.00 103 ILE A CA 1
ATOM 1595 C C . ILE A 1 103 ? 3.413 -2.167 -2.898 1.00 0.00 103 ILE A C 1
ATOM 1596 O O . ILE A 1 103 ? 3.307 -3.187 -3.578 1.00 0.00 103 ILE A O 1
ATOM 1612 N N . SER A 1 104 ? 2.545 -1.838 -1.947 1.00 0.00 104 SER A N 1
ATOM 1613 C CA . SER A 1 104 ? 1.393 -2.678 -1.638 1.00 0.00 104 SER A CA 1
ATOM 1614 C C . SER A 1 104 ? 0.760 -3.221 -2.916 1.00 0.00 104 SER A C 1
ATOM 1615 O O . SER A 1 104 ? 0.222 -2.465 -3.725 1.00 0.00 104 SER A O 1
ATOM 1623 N N . ARG A 1 105 ? 0.828 -4.537 -3.089 1.00 0.00 105 ARG A N 1
ATOM 1624 C CA . ARG A 1 105 ? 0.263 -5.183 -4.268 1.00 0.00 105 ARG A CA 1
ATOM 1625 C C . ARG A 1 105 ? -1.045 -4.514 -4.679 1.00 0.00 105 ARG A C 1
ATOM 1626 O O . ARG A 1 105 ? -1.196 -4.026 -5.799 1.00 0.00 105 ARG A O 1
ATOM 1647 N N . PRO A 1 106 ? -2.015 -4.492 -3.753 1.00 0.00 106 PRO A N 1
ATOM 1648 C CA . PRO A 1 106 ? -3.328 -3.886 -3.996 1.00 0.00 106 PRO A CA 1
ATOM 1649 C C . PRO A 1 106 ? -3.256 -2.366 -4.098 1.00 0.00 106 PRO A C 1
ATOM 1650 O O . PRO A 1 106 ? -3.479 -1.658 -3.117 1.00 0.00 106 PRO A O 1
ATOM 1661 N N . ALA A 1 107 ? -2.942 -1.873 -5.291 1.00 0.00 107 ALA A N 1
ATOM 1662 C CA . ALA A 1 107 ? -2.843 -0.437 -5.522 1.00 0.00 107 ALA A CA 1
ATOM 1663 C C . ALA A 1 107 ? -3.431 -0.056 -6.876 1.00 0.00 107 ALA A C 1
ATOM 1664 O O . ALA A 1 107 ? -2.840 -0.334 -7.920 1.00 0.00 107 ALA A O 1
ATOM 1671 N N . ARG A 1 108 ? -4.598 0.580 -6.852 1.00 0.00 108 ARG A N 1
ATOM 1672 C CA . ARG A 1 108 ? -5.266 0.996 -8.079 1.00 0.00 108 ARG A CA 1
ATOM 1673 C C . ARG A 1 108 ? -6.301 2.081 -7.793 1.00 0.00 108 ARG A C 1
ATOM 1674 O O . ARG A 1 108 ? -6.601 2.377 -6.636 1.00 0.00 108 ARG A O 1
ATOM 1695 N N . SER A 1 109 ? -6.842 2.670 -8.854 1.00 0.00 109 SER A N 1
ATOM 1696 C CA . SER A 1 109 ? -7.839 3.725 -8.718 1.00 0.00 109 SER A CA 1
ATOM 1697 C C . SER A 1 109 ? -8.935 3.576 -9.769 1.00 0.00 109 SER A C 1
ATOM 1698 O O . SER A 1 109 ? -8.722 2.980 -10.823 1.00 0.00 109 SER A O 1
ATOM 1706 N N . GLY A 1 110 ? -10.110 4.124 -9.471 1.00 0.00 110 GLY A N 1
ATOM 1707 C CA . GLY A 1 110 ? -11.223 4.041 -10.399 1.00 0.00 110 GLY A CA 1
ATOM 1708 C C . GLY A 1 110 ? -12.559 3.923 -9.693 1.00 0.00 110 GLY A C 1
ATOM 1709 O O . GLY A 1 110 ? -13.170 4.919 -9.305 1.00 0.00 110 GLY A O 1
ATOM 1713 N N . PRO A 1 111 ? -13.033 2.681 -9.519 1.00 0.00 111 PRO A N 1
ATOM 1714 C CA . PRO A 1 111 ? -14.311 2.407 -8.855 1.00 0.00 111 PRO A CA 1
ATOM 1715 C C . PRO A 1 111 ? -14.263 2.703 -7.360 1.00 0.00 111 PRO A C 1
ATOM 1716 O O . PRO A 1 111 ? -15.131 3.392 -6.826 1.00 0.00 111 PRO A O 1
ATOM 1727 N N . SER A 1 112 ? -13.242 2.178 -6.690 1.00 0.00 112 SER A N 1
ATOM 1728 C CA . SER A 1 112 ? -13.083 2.384 -5.255 1.00 0.00 112 SER A CA 1
ATOM 1729 C C . SER A 1 112 ? -11.766 1.790 -4.764 1.00 0.00 112 SER A C 1
ATOM 1730 O O . SER A 1 112 ? -11.142 0.981 -5.451 1.00 0.00 112 SER A O 1
ATOM 1738 N N . SER A 1 113 ? -11.349 2.198 -3.570 1.00 0.00 113 SER A N 1
ATOM 1739 C CA . SER A 1 113 ? -10.105 1.711 -2.987 1.00 0.00 113 SER A CA 1
ATOM 1740 C C . SER A 1 113 ? -10.381 0.850 -1.758 1.00 0.00 113 SER A C 1
ATOM 1741 O O . SER A 1 113 ? -10.866 1.341 -0.739 1.00 0.00 113 SER A O 1
ATOM 1749 N N . GLY A 1 114 ? -10.068 -0.438 -1.862 1.00 0.00 114 GLY A N 1
ATOM 1750 C CA . GLY A 1 114 ? -10.289 -1.347 -0.753 1.00 0.00 114 GLY A CA 1
ATOM 1751 C C . GLY A 1 114 ? -9.480 -2.623 -0.879 1.00 0.00 114 GLY A C 1
ATOM 1752 O O . GLY A 1 114 ? -8.508 -2.823 -0.151 1.00 0.00 114 GLY A O 1
ATOM 1756 N N . GLY A 1 1 ? 5.772 -16.566 -9.459 1.00 0.00 1 GLY A N 2
ATOM 1757 C CA . GLY A 1 1 ? 6.200 -16.115 -10.770 1.00 0.00 1 GLY A CA 2
ATOM 1758 C C . GLY A 1 1 ? 5.039 -15.927 -11.726 1.00 0.00 1 GLY A C 2
ATOM 1759 O O . GLY A 1 1 ? 3.909 -15.684 -11.301 1.00 0.00 1 GLY A O 2
ATOM 1763 N N . SER A 1 2 ? 5.317 -16.039 -13.021 1.00 0.00 2 SER A N 2
ATOM 1764 C CA . SER A 1 2 ? 4.287 -15.874 -14.041 1.00 0.00 2 SER A CA 2
ATOM 1765 C C . SER A 1 2 ? 4.589 -16.738 -15.262 1.00 0.00 2 SER A C 2
ATOM 1766 O O . SER A 1 2 ? 5.614 -17.418 -15.317 1.00 0.00 2 SER A O 2
ATOM 1774 N N . SER A 1 3 ? 3.689 -16.705 -16.239 1.00 0.00 3 SER A N 2
ATOM 1775 C CA . SER A 1 3 ? 3.856 -17.486 -17.459 1.00 0.00 3 SER A CA 2
ATOM 1776 C C . SER A 1 3 ? 4.131 -16.578 -18.653 1.00 0.00 3 SER A C 2
ATOM 1777 O O . SER A 1 3 ? 3.208 -16.115 -19.321 1.00 0.00 3 SER A O 2
ATOM 1785 N N . GLY A 1 4 ? 5.410 -16.327 -18.916 1.00 0.00 4 GLY A N 2
ATOM 1786 C CA . GLY A 1 4 ? 5.786 -15.475 -20.029 1.00 0.00 4 GLY A CA 2
ATOM 1787 C C . GLY A 1 4 ? 5.732 -14.002 -19.676 1.00 0.00 4 GLY A C 2
ATOM 1788 O O . GLY A 1 4 ? 5.519 -13.642 -18.518 1.00 0.00 4 GLY A O 2
ATOM 1792 N N . SER A 1 5 ? 5.926 -13.148 -20.676 1.00 0.00 5 SER A N 2
ATOM 1793 C CA . SER A 1 5 ? 5.903 -11.705 -20.464 1.00 0.00 5 SER A CA 2
ATOM 1794 C C . SER A 1 5 ? 4.622 -11.094 -21.022 1.00 0.00 5 SER A C 2
ATOM 1795 O O . SER A 1 5 ? 4.187 -11.433 -22.122 1.00 0.00 5 SER A O 2
ATOM 1803 N N . SER A 1 6 ? 4.022 -10.190 -20.254 1.00 0.00 6 SER A N 2
ATOM 1804 C CA . SER A 1 6 ? 2.788 -9.533 -20.668 1.00 0.00 6 SER A CA 2
ATOM 1805 C C . SER A 1 6 ? 2.603 -8.210 -19.932 1.00 0.00 6 SER A C 2
ATOM 1806 O O . SER A 1 6 ? 3.152 -8.006 -18.850 1.00 0.00 6 SER A O 2
ATOM 1814 N N . GLY A 1 7 ? 1.824 -7.312 -20.528 1.00 0.00 7 GLY A N 2
ATOM 1815 C CA . GLY A 1 7 ? 1.580 -6.019 -19.915 1.00 0.00 7 GLY A CA 2
ATOM 1816 C C . GLY A 1 7 ? 1.041 -6.138 -18.503 1.00 0.00 7 GLY A C 2
ATOM 1817 O O . GLY A 1 7 ? 0.278 -7.049 -18.182 1.00 0.00 7 GLY A O 2
ATOM 1821 N N . PRO A 1 8 ? 1.444 -5.202 -17.631 1.00 0.00 8 PRO A N 2
ATOM 1822 C CA . PRO A 1 8 ? 1.010 -5.186 -16.231 1.00 0.00 8 PRO A CA 2
ATOM 1823 C C . PRO A 1 8 ? -0.464 -4.827 -16.085 1.00 0.00 8 PRO A C 2
ATOM 1824 O O . PRO A 1 8 ? -1.149 -4.557 -17.072 1.00 0.00 8 PRO A O 2
ATOM 1835 N N . LYS A 1 9 ? -0.949 -4.826 -14.848 1.00 0.00 9 LYS A N 2
ATOM 1836 C CA . LYS A 1 9 ? -2.342 -4.498 -14.572 1.00 0.00 9 LYS A CA 2
ATOM 1837 C C . LYS A 1 9 ? -2.446 -3.444 -13.475 1.00 0.00 9 LYS A C 2
ATOM 1838 O O . LYS A 1 9 ? -2.968 -2.352 -13.698 1.00 0.00 9 LYS A O 2
ATOM 1857 N N . ALA A 1 10 ? -1.945 -3.777 -12.290 1.00 0.00 10 ALA A N 2
ATOM 1858 C CA . ALA A 1 10 ? -1.978 -2.857 -11.160 1.00 0.00 10 ALA A CA 2
ATOM 1859 C C . ALA A 1 10 ? -0.636 -2.156 -10.983 1.00 0.00 10 ALA A C 2
ATOM 1860 O O . ALA A 1 10 ? -0.579 -0.946 -10.760 1.00 0.00 10 ALA A O 2
ATOM 1867 N N . THR A 1 11 ? 0.446 -2.923 -11.083 1.00 0.00 11 THR A N 2
ATOM 1868 C CA . THR A 1 11 ? 1.788 -2.376 -10.932 1.00 0.00 11 THR A CA 2
ATOM 1869 C C . THR A 1 11 ? 1.950 -1.088 -11.732 1.00 0.00 11 THR A C 2
ATOM 1870 O O . THR A 1 11 ? 2.369 -0.062 -11.196 1.00 0.00 11 THR A O 2
ATOM 1881 N N . ALA A 1 12 ? 1.614 -1.149 -13.016 1.00 0.00 12 ALA A N 2
ATOM 1882 C CA . ALA A 1 12 ? 1.720 0.014 -13.889 1.00 0.00 12 ALA A CA 2
ATOM 1883 C C . ALA A 1 12 ? 1.422 1.301 -13.127 1.00 0.00 12 ALA A C 2
ATOM 1884 O O . ALA A 1 12 ? 2.274 2.183 -13.025 1.00 0.00 12 ALA A O 2
ATOM 1891 N N . GLN A 1 13 ? 0.208 1.401 -12.595 1.00 0.00 13 GLN A N 2
ATOM 1892 C CA . GLN A 1 13 ? -0.202 2.582 -11.844 1.00 0.00 13 GLN A CA 2
ATOM 1893 C C . GLN A 1 13 ? 0.732 2.827 -10.663 1.00 0.00 13 GLN A C 2
ATOM 1894 O O . GLN A 1 13 ? 1.122 3.963 -10.394 1.00 0.00 13 GLN A O 2
ATOM 1908 N N . MET A 1 14 ? 1.086 1.755 -9.963 1.00 0.00 14 MET A N 2
ATOM 1909 C CA . MET A 1 14 ? 1.976 1.854 -8.811 1.00 0.00 14 MET A CA 2
ATOM 1910 C C . MET A 1 14 ? 3.306 2.488 -9.205 1.00 0.00 14 MET A C 2
ATOM 1911 O O . MET A 1 14 ? 3.697 3.520 -8.661 1.00 0.00 14 MET A O 2
ATOM 1925 N N . GLU A 1 15 ? 3.997 1.863 -10.154 1.00 0.00 15 GLU A N 2
ATOM 1926 C CA . GLU A 1 15 ? 5.284 2.367 -10.618 1.00 0.00 15 GLU A CA 2
ATOM 1927 C C . GLU A 1 15 ? 5.283 3.892 -10.676 1.00 0.00 15 GLU A C 2
ATOM 1928 O O . GLU A 1 15 ? 6.057 4.551 -9.983 1.00 0.00 15 GLU A O 2
ATOM 1940 N N . GLY A 1 16 ? 4.406 4.446 -11.508 1.00 0.00 16 GLY A N 2
ATOM 1941 C CA . GLY A 1 16 ? 4.320 5.889 -11.642 1.00 0.00 16 GLY A CA 2
ATOM 1942 C C . GLY A 1 16 ? 4.405 6.601 -10.307 1.00 0.00 16 GLY A C 2
ATOM 1943 O O . GLY A 1 16 ? 4.983 7.683 -10.209 1.00 0.00 16 GLY A O 2
ATOM 1947 N N . ARG A 1 17 ? 3.825 5.994 -9.277 1.00 0.00 17 ARG A N 2
ATOM 1948 C CA . ARG A 1 17 ? 3.834 6.579 -7.941 1.00 0.00 17 ARG A CA 2
ATOM 1949 C C . ARG A 1 17 ? 5.253 6.633 -7.382 1.00 0.00 17 ARG A C 2
ATOM 1950 O O . ARG A 1 17 ? 5.834 7.710 -7.238 1.00 0.00 17 ARG A O 2
ATOM 1971 N N . LEU A 1 18 ? 5.804 5.466 -7.067 1.00 0.00 18 LEU A N 2
ATOM 1972 C CA . LEU A 1 18 ? 7.154 5.381 -6.522 1.00 0.00 18 LEU A CA 2
ATOM 1973 C C . LEU A 1 18 ? 8.063 6.432 -7.150 1.00 0.00 18 LEU A C 2
ATOM 1974 O O . LEU A 1 18 ? 8.900 7.027 -6.472 1.00 0.00 18 LEU A O 2
ATOM 1990 N N . GLN A 1 19 ? 7.890 6.657 -8.449 1.00 0.00 19 GLN A N 2
ATOM 1991 C CA . GLN A 1 19 ? 8.693 7.638 -9.168 1.00 0.00 19 GLN A CA 2
ATOM 1992 C C . GLN A 1 19 ? 8.517 9.030 -8.569 1.00 0.00 19 GLN A C 2
ATOM 1993 O O . GLN A 1 19 ? 9.494 9.736 -8.321 1.00 0.00 19 GLN A O 2
ATOM 2007 N N . GLU A 1 20 ? 7.266 9.416 -8.340 1.00 0.00 20 GLU A N 2
ATOM 2008 C CA . GLU A 1 20 ? 6.964 10.724 -7.772 1.00 0.00 20 GLU A CA 2
ATOM 2009 C C . GLU A 1 20 ? 7.306 10.764 -6.285 1.00 0.00 20 GLU A C 2
ATOM 2010 O O . GLU A 1 20 ? 7.619 11.821 -5.737 1.00 0.00 20 GLU A O 2
ATOM 2022 N N . PHE A 1 21 ? 7.244 9.605 -5.639 1.00 0.00 21 PHE A N 2
ATOM 2023 C CA . PHE A 1 21 ? 7.545 9.506 -4.216 1.00 0.00 21 PHE A CA 2
ATOM 2024 C C . PHE A 1 21 ? 8.940 10.048 -3.916 1.00 0.00 21 PHE A C 2
ATOM 2025 O O . PHE A 1 21 ? 9.153 10.722 -2.907 1.00 0.00 21 PHE A O 2
ATOM 2042 N N . LEU A 1 22 ? 9.886 9.750 -4.799 1.00 0.00 22 LEU A N 2
ATOM 2043 C CA . LEU A 1 22 ? 11.261 10.206 -4.631 1.00 0.00 22 LEU A CA 2
ATOM 2044 C C . LEU A 1 22 ? 11.417 11.650 -5.097 1.00 0.00 22 LEU A C 2
ATOM 2045 O O . LEU A 1 22 ? 12.063 12.462 -4.435 1.00 0.00 22 LEU A O 2
ATOM 2061 N N . THR A 1 23 ? 10.818 11.965 -6.242 1.00 0.00 23 THR A N 2
ATOM 2062 C CA . THR A 1 23 ? 10.889 13.311 -6.797 1.00 0.00 23 THR A CA 2
ATOM 2063 C C . THR A 1 23 ? 10.437 14.350 -5.777 1.00 0.00 23 THR A C 2
ATOM 2064 O O . THR A 1 23 ? 10.822 15.516 -5.853 1.00 0.00 23 THR A O 2
ATOM 2075 N N . ALA A 1 24 ? 9.619 13.919 -4.823 1.00 0.00 24 ALA A N 2
ATOM 2076 C CA . ALA A 1 24 ? 9.117 14.813 -3.786 1.00 0.00 24 ALA A CA 2
ATOM 2077 C C . ALA A 1 24 ? 9.904 14.648 -2.491 1.00 0.00 24 ALA A C 2
ATOM 2078 O O . ALA A 1 24 ? 10.073 15.601 -1.729 1.00 0.00 24 ALA A O 2
ATOM 2085 N N . TYR A 1 25 ? 10.384 13.433 -2.246 1.00 0.00 25 TYR A N 2
ATOM 2086 C CA . TYR A 1 25 ? 11.152 13.143 -1.041 1.00 0.00 25 TYR A CA 2
ATOM 2087 C C . TYR A 1 25 ? 12.572 12.710 -1.390 1.00 0.00 25 TYR A C 2
ATOM 2088 O O . TYR A 1 25 ? 12.906 11.528 -1.322 1.00 0.00 25 TYR A O 2
ATOM 2106 N N . ALA A 1 26 ? 13.403 13.677 -1.764 1.00 0.00 26 ALA A N 2
ATOM 2107 C CA . ALA A 1 26 ? 14.788 13.397 -2.122 1.00 0.00 26 ALA A CA 2
ATOM 2108 C C . ALA A 1 26 ? 15.753 14.052 -1.138 1.00 0.00 26 ALA A C 2
ATOM 2109 O O . ALA A 1 26 ? 15.665 15.245 -0.847 1.00 0.00 26 ALA A O 2
ATOM 2116 N N . PRO A 1 27 ? 16.694 13.254 -0.613 1.00 0.00 27 PRO A N 2
ATOM 2117 C CA . PRO A 1 27 ? 17.693 13.735 0.347 1.00 0.00 27 PRO A CA 2
ATOM 2118 C C . PRO A 1 27 ? 18.708 14.675 -0.294 1.00 0.00 27 PRO A C 2
ATOM 2119 O O . PRO A 1 27 ? 19.404 14.303 -1.238 1.00 0.00 27 PRO A O 2
ATOM 2130 N N . GLY A 1 28 ? 18.787 15.897 0.225 1.00 0.00 28 GLY A N 2
ATOM 2131 C CA . GLY A 1 28 ? 19.720 16.871 -0.310 1.00 0.00 28 GLY A CA 2
ATOM 2132 C C . GLY A 1 28 ? 19.209 17.529 -1.576 1.00 0.00 28 GLY A C 2
ATOM 2133 O O . GLY A 1 28 ? 19.396 18.729 -1.779 1.00 0.00 28 GLY A O 2
ATOM 2137 N N . ALA A 1 29 ? 18.562 16.743 -2.430 1.00 0.00 29 ALA A N 2
ATOM 2138 C CA . ALA A 1 29 ? 18.023 17.257 -3.683 1.00 0.00 29 ALA A CA 2
ATOM 2139 C C . ALA A 1 29 ? 17.569 18.705 -3.532 1.00 0.00 29 ALA A C 2
ATOM 2140 O O . ALA A 1 29 ? 18.155 19.614 -4.119 1.00 0.00 29 ALA A O 2
ATOM 2147 N N . ARG A 1 30 ? 16.520 18.912 -2.741 1.00 0.00 30 ARG A N 2
ATOM 2148 C CA . ARG A 1 30 ? 15.987 20.250 -2.515 1.00 0.00 30 ARG A CA 2
ATOM 2149 C C . ARG A 1 30 ? 15.868 20.542 -1.022 1.00 0.00 30 ARG A C 2
ATOM 2150 O O . ARG A 1 30 ? 15.870 21.701 -0.604 1.00 0.00 30 ARG A O 2
ATOM 2171 N N . LEU A 1 31 ? 15.765 19.486 -0.224 1.00 0.00 31 LEU A N 2
ATOM 2172 C CA . LEU A 1 31 ? 15.645 19.629 1.223 1.00 0.00 31 LEU A CA 2
ATOM 2173 C C . LEU A 1 31 ? 16.600 18.684 1.944 1.00 0.00 31 LEU A C 2
ATOM 2174 O O . LEU A 1 31 ? 17.265 17.860 1.318 1.00 0.00 31 LEU A O 2
ATOM 2190 N N . ALA A 1 32 ? 16.661 18.808 3.266 1.00 0.00 32 ALA A N 2
ATOM 2191 C CA . ALA A 1 32 ? 17.531 17.963 4.074 1.00 0.00 32 ALA A CA 2
ATOM 2192 C C . ALA A 1 32 ? 17.259 18.156 5.561 1.00 0.00 32 ALA A C 2
ATOM 2193 O O . ALA A 1 32 ? 16.554 19.085 5.958 1.00 0.00 32 ALA A O 2
ATOM 2200 N N . LEU A 1 33 ? 17.820 17.274 6.381 1.00 0.00 33 LEU A N 2
ATOM 2201 C CA . LEU A 1 33 ? 17.637 17.348 7.826 1.00 0.00 33 LEU A CA 2
ATOM 2202 C C . LEU A 1 33 ? 18.975 17.239 8.551 1.00 0.00 33 LEU A C 2
ATOM 2203 O O . LEU A 1 33 ? 19.663 16.223 8.456 1.00 0.00 33 LEU A O 2
ATOM 2219 N N . ALA A 1 34 ? 19.336 18.293 9.276 1.00 0.00 34 ALA A N 2
ATOM 2220 C CA . ALA A 1 34 ? 20.589 18.314 10.020 1.00 0.00 34 ALA A CA 2
ATOM 2221 C C . ALA A 1 34 ? 20.432 17.641 11.379 1.00 0.00 34 ALA A C 2
ATOM 2222 O O . ALA A 1 34 ? 21.135 17.975 12.333 1.00 0.00 34 ALA A O 2
ATOM 2229 N N . ASP A 1 35 ? 19.506 16.692 11.460 1.00 0.00 35 ASP A N 2
ATOM 2230 C CA . ASP A 1 35 ? 19.257 15.971 12.703 1.00 0.00 35 ASP A CA 2
ATOM 2231 C C . ASP A 1 35 ? 20.225 14.802 12.857 1.00 0.00 35 ASP A C 2
ATOM 2232 O O . ASP A 1 35 ? 20.576 14.415 13.971 1.00 0.00 35 ASP A O 2
ATOM 2241 N N . GLY A 1 36 ? 20.653 14.242 11.729 1.00 0.00 36 GLY A N 2
ATOM 2242 C CA . GLY A 1 36 ? 21.575 13.122 11.760 1.00 0.00 36 GLY A CA 2
ATOM 2243 C C . GLY A 1 36 ? 20.872 11.787 11.612 1.00 0.00 36 GLY A C 2
ATOM 2244 O O . GLY A 1 36 ? 20.282 11.500 10.570 1.00 0.00 36 GLY A O 2
ATOM 2248 N N . VAL A 1 37 ? 20.935 10.967 12.656 1.00 0.00 37 VAL A N 2
ATOM 2249 C CA . VAL A 1 37 ? 20.300 9.655 12.638 1.00 0.00 37 VAL A CA 2
ATOM 2250 C C . VAL A 1 37 ? 18.935 9.715 11.963 1.00 0.00 37 VAL A C 2
ATOM 2251 O O . VAL A 1 37 ? 18.633 8.915 11.076 1.00 0.00 37 VAL A O 2
ATOM 2264 N N . LEU A 1 38 ? 18.112 10.668 12.387 1.00 0.00 38 LEU A N 2
ATOM 2265 C CA . LEU A 1 38 ? 16.777 10.834 11.823 1.00 0.00 38 LEU A CA 2
ATOM 2266 C C . LEU A 1 38 ? 16.809 10.708 10.303 1.00 0.00 38 LEU A C 2
ATOM 2267 O O . LEU A 1 38 ? 16.113 9.874 9.725 1.00 0.00 38 LEU A O 2
ATOM 2283 N N . GLY A 1 39 ? 17.623 11.541 9.662 1.00 0.00 39 GLY A N 2
ATOM 2284 C CA . GLY A 1 39 ? 17.732 11.505 8.215 1.00 0.00 39 GLY A CA 2
ATOM 2285 C C . GLY A 1 39 ? 18.127 10.136 7.697 1.00 0.00 39 GLY A C 2
ATOM 2286 O O . GLY A 1 39 ? 17.619 9.681 6.672 1.00 0.00 39 GLY A O 2
ATOM 2290 N N . PHE A 1 40 ? 19.038 9.477 8.407 1.00 0.00 40 PHE A N 2
ATOM 2291 C CA . PHE A 1 40 ? 19.503 8.153 8.012 1.00 0.00 40 PHE A CA 2
ATOM 2292 C C . PHE A 1 40 ? 18.362 7.328 7.424 1.00 0.00 40 PHE A C 2
ATOM 2293 O O . PHE A 1 40 ? 18.575 6.490 6.547 1.00 0.00 40 PHE A O 2
ATOM 2310 N N . ILE A 1 41 ? 17.151 7.571 7.914 1.00 0.00 41 ILE A N 2
ATOM 2311 C CA . ILE A 1 41 ? 15.976 6.852 7.437 1.00 0.00 41 ILE A CA 2
ATOM 2312 C C . ILE A 1 41 ? 15.571 7.322 6.044 1.00 0.00 41 ILE A C 2
ATOM 2313 O O . ILE A 1 41 ? 15.514 6.530 5.102 1.00 0.00 41 ILE A O 2
ATOM 2329 N N . HIS A 1 42 ? 15.293 8.616 5.920 1.00 0.00 42 HIS A N 2
ATOM 2330 C CA . HIS A 1 42 ? 14.896 9.193 4.640 1.00 0.00 42 HIS A CA 2
ATOM 2331 C C . HIS A 1 42 ? 15.843 8.752 3.528 1.00 0.00 42 HIS A C 2
ATOM 2332 O O . HIS A 1 42 ? 15.407 8.277 2.479 1.00 0.00 42 HIS A O 2
ATOM 2347 N N . HIS A 1 43 ? 17.141 8.914 3.764 1.00 0.00 43 HIS A N 2
ATOM 2348 C CA . HIS A 1 43 ? 18.150 8.533 2.782 1.00 0.00 43 HIS A CA 2
ATOM 2349 C C . HIS A 1 43 ? 18.047 7.049 2.444 1.00 0.00 43 HIS A C 2
ATOM 2350 O O . HIS A 1 43 ? 18.029 6.670 1.274 1.00 0.00 43 HIS A O 2
ATOM 2365 N N . GLN A 1 44 ? 17.980 6.215 3.477 1.00 0.00 44 GLN A N 2
ATOM 2366 C CA . GLN A 1 44 ? 17.879 4.773 3.288 1.00 0.00 44 GLN A CA 2
ATOM 2367 C C . GLN A 1 44 ? 16.654 4.417 2.453 1.00 0.00 44 GLN A C 2
ATOM 2368 O O . GLN A 1 44 ? 16.775 3.856 1.363 1.00 0.00 44 GLN A O 2
ATOM 2382 N N . ILE A 1 45 ? 15.475 4.745 2.972 1.00 0.00 45 ILE A N 2
ATOM 2383 C CA . ILE A 1 45 ? 14.228 4.461 2.273 1.00 0.00 45 ILE A CA 2
ATOM 2384 C C . ILE A 1 45 ? 14.301 4.904 0.815 1.00 0.00 45 ILE A C 2
ATOM 2385 O O . ILE A 1 45 ? 14.144 4.095 -0.099 1.00 0.00 45 ILE A O 2
ATOM 2401 N N . VAL A 1 46 ? 14.542 6.194 0.606 1.00 0.00 46 VAL A N 2
ATOM 2402 C CA . VAL A 1 46 ? 14.639 6.745 -0.740 1.00 0.00 46 VAL A CA 2
ATOM 2403 C C . VAL A 1 46 ? 15.380 5.792 -1.672 1.00 0.00 46 VAL A C 2
ATOM 2404 O O . VAL A 1 46 ? 14.972 5.584 -2.814 1.00 0.00 46 VAL A O 2
ATOM 2417 N N . GLU A 1 47 ? 16.470 5.216 -1.175 1.00 0.00 47 GLU A N 2
ATOM 2418 C CA . GLU A 1 47 ? 17.268 4.285 -1.965 1.00 0.00 47 GLU A CA 2
ATOM 2419 C C . GLU A 1 47 ? 16.485 3.007 -2.253 1.00 0.00 47 GLU A C 2
ATOM 2420 O O . GLU A 1 47 ? 16.445 2.533 -3.390 1.00 0.00 47 GLU A O 2
ATOM 2432 N N . LEU A 1 48 ? 15.865 2.454 -1.217 1.00 0.00 48 LEU A N 2
ATOM 2433 C CA . LEU A 1 48 ? 15.083 1.230 -1.358 1.00 0.00 48 LEU A CA 2
ATOM 2434 C C . LEU A 1 48 ? 13.991 1.399 -2.409 1.00 0.00 48 LEU A C 2
ATOM 2435 O O . LEU A 1 48 ? 13.954 0.674 -3.402 1.00 0.00 48 LEU A O 2
ATOM 2451 N N . ALA A 1 49 ? 13.104 2.364 -2.183 1.00 0.00 49 ALA A N 2
ATOM 2452 C CA . ALA A 1 49 ? 12.014 2.631 -3.113 1.00 0.00 49 ALA A CA 2
ATOM 2453 C C . ALA A 1 49 ? 12.468 2.456 -4.558 1.00 0.00 49 ALA A C 2
ATOM 2454 O O . ALA A 1 49 ? 11.825 1.756 -5.340 1.00 0.00 49 ALA A O 2
ATOM 2461 N N . ARG A 1 50 ? 13.580 3.095 -4.905 1.00 0.00 50 ARG A N 2
ATOM 2462 C CA . ARG A 1 50 ? 14.120 3.011 -6.257 1.00 0.00 50 ARG A CA 2
ATOM 2463 C C . ARG A 1 50 ? 14.152 1.564 -6.740 1.00 0.00 50 ARG A C 2
ATOM 2464 O O . ARG A 1 50 ? 13.644 1.246 -7.815 1.00 0.00 50 ARG A O 2
ATOM 2485 N N . ASP A 1 51 ? 14.754 0.692 -5.939 1.00 0.00 51 ASP A N 2
ATOM 2486 C CA . ASP A 1 51 ? 14.853 -0.722 -6.284 1.00 0.00 51 ASP A CA 2
ATOM 2487 C C . ASP A 1 51 ? 13.496 -1.273 -6.711 1.00 0.00 51 ASP A C 2
ATOM 2488 O O . ASP A 1 51 ? 13.362 -1.851 -7.790 1.00 0.00 51 ASP A O 2
ATOM 2497 N N . CYS A 1 52 ? 12.495 -1.092 -5.857 1.00 0.00 52 CYS A N 2
ATOM 2498 C CA . CYS A 1 52 ? 11.148 -1.573 -6.145 1.00 0.00 52 CYS A CA 2
ATOM 2499 C C . CYS A 1 52 ? 10.770 -1.295 -7.596 1.00 0.00 52 CYS A C 2
ATOM 2500 O O . CYS A 1 52 ? 10.470 -2.214 -8.358 1.00 0.00 52 CYS A O 2
ATOM 2508 N N . LEU A 1 53 ? 10.785 -0.020 -7.971 1.00 0.00 53 LEU A N 2
ATOM 2509 C CA . LEU A 1 53 ? 10.442 0.381 -9.331 1.00 0.00 53 LEU A CA 2
ATOM 2510 C C . LEU A 1 53 ? 11.126 -0.520 -10.354 1.00 0.00 53 LEU A C 2
ATOM 2511 O O . LEU A 1 53 ? 10.466 -1.178 -11.157 1.00 0.00 53 LEU A O 2
ATOM 2527 N N . ALA A 1 54 ? 12.454 -0.547 -10.316 1.00 0.00 54 ALA A N 2
ATOM 2528 C CA . ALA A 1 54 ? 13.229 -1.370 -11.236 1.00 0.00 54 ALA A CA 2
ATOM 2529 C C . ALA A 1 54 ? 12.706 -2.803 -11.264 1.00 0.00 54 ALA A C 2
ATOM 2530 O O . ALA A 1 54 ? 12.749 -3.471 -12.297 1.00 0.00 54 ALA A O 2
ATOM 2537 N N . LYS A 1 55 ? 12.212 -3.269 -10.122 1.00 0.00 55 LYS A N 2
ATOM 2538 C CA . LYS A 1 55 ? 11.680 -4.623 -10.014 1.00 0.00 55 LYS A CA 2
ATOM 2539 C C . LYS A 1 55 ? 10.336 -4.737 -10.727 1.00 0.00 55 LYS A C 2
ATOM 2540 O O . LYS A 1 55 ? 10.205 -5.464 -11.712 1.00 0.00 55 LYS A O 2
ATOM 2559 N N . SER A 1 56 ? 9.341 -4.014 -10.224 1.00 0.00 56 SER A N 2
ATOM 2560 C CA . SER A 1 56 ? 8.006 -4.036 -10.811 1.00 0.00 56 SER A CA 2
ATOM 2561 C C . SER A 1 56 ? 8.083 -3.999 -12.334 1.00 0.00 56 SER A C 2
ATOM 2562 O O . SER A 1 56 ? 7.296 -4.647 -13.023 1.00 0.00 56 SER A O 2
ATOM 2570 N N . GLY A 1 57 ? 9.038 -3.233 -12.854 1.00 0.00 57 GLY A N 2
ATOM 2571 C CA . GLY A 1 57 ? 9.200 -3.124 -14.292 1.00 0.00 57 GLY A CA 2
ATOM 2572 C C . GLY A 1 57 ? 9.382 -4.473 -14.959 1.00 0.00 57 GLY A C 2
ATOM 2573 O O . GLY A 1 57 ? 8.844 -4.716 -16.039 1.00 0.00 57 GLY A O 2
ATOM 2577 N N . GLU A 1 58 ? 10.142 -5.353 -14.315 1.00 0.00 58 GLU A N 2
ATOM 2578 C CA . GLU A 1 58 ? 10.395 -6.684 -14.855 1.00 0.00 58 GLU A CA 2
ATOM 2579 C C . GLU A 1 58 ? 9.607 -7.741 -14.086 1.00 0.00 58 GLU A C 2
ATOM 2580 O O . GLU A 1 58 ? 9.707 -8.934 -14.371 1.00 0.00 58 GLU A O 2
ATOM 2592 N N . ASN A 1 59 ? 8.824 -7.294 -13.110 1.00 0.00 59 ASN A N 2
ATOM 2593 C CA . ASN A 1 59 ? 8.019 -8.200 -12.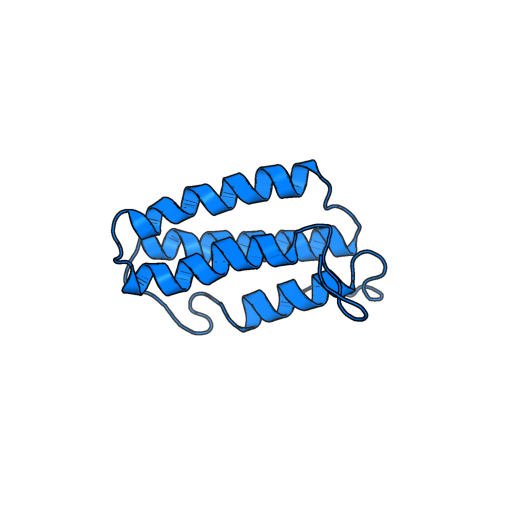299 1.00 0.00 59 ASN A CA 2
ATOM 2594 C C . ASN A 1 59 ? 8.901 -9.021 -11.364 1.00 0.00 59 ASN A C 2
ATOM 2595 O O . ASN A 1 59 ? 8.805 -10.248 -11.319 1.00 0.00 59 ASN A O 2
ATOM 2606 N N . LEU A 1 60 ? 9.761 -8.336 -10.617 1.00 0.00 60 LEU A N 2
ATOM 2607 C CA . LEU A 1 60 ? 10.661 -9.001 -9.681 1.00 0.00 60 LEU A CA 2
ATOM 2608 C C . LEU A 1 60 ? 10.218 -8.766 -8.241 1.00 0.00 60 LEU A C 2
ATOM 2609 O O . LEU A 1 60 ? 10.910 -9.149 -7.297 1.00 0.00 60 LEU A O 2
ATOM 2625 N N . VAL A 1 61 ? 9.060 -8.134 -8.078 1.00 0.00 61 VAL A N 2
ATOM 2626 C CA . VAL A 1 61 ? 8.523 -7.851 -6.753 1.00 0.00 61 VAL A CA 2
ATOM 2627 C C . VAL A 1 61 ? 7.366 -8.785 -6.417 1.00 0.00 61 VAL A C 2
ATOM 2628 O O . VAL A 1 61 ? 6.318 -8.753 -7.065 1.00 0.00 61 VAL A O 2
ATOM 2641 N N . THR A 1 62 ? 7.560 -9.618 -5.400 1.00 0.00 62 THR A N 2
ATOM 2642 C CA . THR A 1 62 ? 6.534 -10.562 -4.978 1.00 0.00 62 THR A CA 2
ATOM 2643 C C . THR A 1 62 ? 6.162 -10.353 -3.514 1.00 0.00 62 THR A C 2
ATOM 2644 O O . THR A 1 62 ? 6.835 -9.618 -2.792 1.00 0.00 62 THR A O 2
ATOM 2655 N N . SER A 1 63 ? 5.085 -11.003 -3.083 1.00 0.00 63 SER A N 2
ATOM 2656 C CA . SER A 1 63 ? 4.622 -10.885 -1.706 1.00 0.00 63 SER A CA 2
ATOM 2657 C C . SER A 1 63 ? 5.800 -10.743 -0.746 1.00 0.00 63 SER A C 2
ATOM 2658 O O . SER A 1 63 ? 5.906 -9.757 -0.017 1.00 0.00 63 SER A O 2
ATOM 2666 N N . ARG A 1 64 ? 6.683 -11.736 -0.753 1.00 0.00 64 ARG A N 2
ATOM 2667 C CA . ARG A 1 64 ? 7.853 -11.724 0.117 1.00 0.00 64 ARG A CA 2
ATOM 2668 C C . ARG A 1 64 ? 8.620 -10.413 -0.022 1.00 0.00 64 ARG A C 2
ATOM 2669 O O . ARG A 1 64 ? 8.798 -9.680 0.951 1.00 0.00 64 ARG A O 2
ATOM 2690 N N . TYR A 1 65 ? 9.072 -10.124 -1.237 1.00 0.00 65 TYR A N 2
ATOM 2691 C CA . TYR A 1 65 ? 9.823 -8.903 -1.503 1.00 0.00 65 TYR A CA 2
ATOM 2692 C C . TYR A 1 65 ? 9.255 -7.730 -0.709 1.00 0.00 65 TYR A C 2
ATOM 2693 O O . TYR A 1 65 ? 9.998 -6.953 -0.110 1.00 0.00 65 TYR A O 2
ATOM 2711 N N . PHE A 1 66 ? 7.932 -7.610 -0.709 1.00 0.00 66 PHE A N 2
ATOM 2712 C CA . PHE A 1 66 ? 7.262 -6.533 0.011 1.00 0.00 66 PHE A CA 2
ATOM 2713 C C . PHE A 1 66 ? 7.348 -6.751 1.519 1.00 0.00 66 PHE A C 2
ATOM 2714 O O . PHE A 1 66 ? 7.942 -5.948 2.240 1.00 0.00 66 PHE A O 2
ATOM 2731 N N . LEU A 1 67 ? 6.751 -7.841 1.988 1.00 0.00 67 LEU A N 2
ATOM 2732 C CA . LEU A 1 67 ? 6.760 -8.165 3.411 1.00 0.00 67 LEU A CA 2
ATOM 2733 C C . LEU A 1 67 ? 8.106 -7.823 4.039 1.00 0.00 67 LEU A C 2
ATOM 2734 O O . LEU A 1 67 ? 8.170 -7.123 5.049 1.00 0.00 67 LEU A O 2
ATOM 2750 N N . GLU A 1 68 ? 9.180 -8.320 3.434 1.00 0.00 68 GLU A N 2
ATOM 2751 C CA . GLU A 1 68 ? 10.526 -8.065 3.934 1.00 0.00 68 GLU A CA 2
ATOM 2752 C C . GLU A 1 68 ? 10.886 -6.588 3.798 1.00 0.00 68 GLU A C 2
ATOM 2753 O O . GLU A 1 68 ? 11.516 -6.008 4.683 1.00 0.00 68 GLU A O 2
ATOM 2765 N N . MET A 1 69 ? 10.482 -5.987 2.684 1.00 0.00 69 MET A N 2
ATOM 2766 C CA . MET A 1 69 ? 10.762 -4.578 2.432 1.00 0.00 69 MET A CA 2
ATOM 2767 C C . MET A 1 69 ? 10.114 -3.697 3.495 1.00 0.00 69 MET A C 2
ATOM 2768 O O . MET A 1 69 ? 10.677 -2.679 3.898 1.00 0.00 69 MET A O 2
ATOM 2782 N N . GLN A 1 70 ? 8.927 -4.094 3.944 1.00 0.00 70 GLN A N 2
ATOM 2783 C CA . GLN A 1 70 ? 8.203 -3.338 4.960 1.00 0.00 70 GLN A CA 2
ATOM 2784 C C . GLN A 1 70 ? 8.948 -3.363 6.290 1.00 0.00 70 GLN A C 2
ATOM 2785 O O . GLN A 1 70 ? 9.041 -2.347 6.978 1.00 0.00 70 GLN A O 2
ATOM 2799 N N . GLU A 1 71 ? 9.475 -4.530 6.647 1.00 0.00 71 GLU A N 2
ATOM 2800 C CA . GLU A 1 71 ? 10.210 -4.686 7.896 1.00 0.00 71 GLU A CA 2
ATOM 2801 C C . GLU A 1 71 ? 11.554 -3.966 7.831 1.00 0.00 71 GLU A C 2
ATOM 2802 O O . GLU A 1 71 ? 12.018 -3.403 8.822 1.00 0.00 71 GLU A O 2
ATOM 2814 N N . LYS A 1 72 ? 12.174 -3.990 6.656 1.00 0.00 72 LYS A N 2
ATOM 2815 C CA . LYS A 1 72 ? 13.464 -3.340 6.458 1.00 0.00 72 LYS A CA 2
ATOM 2816 C C . LYS A 1 72 ? 13.350 -1.833 6.662 1.00 0.00 72 LYS A C 2
ATOM 2817 O O . LYS A 1 72 ? 14.210 -1.215 7.291 1.00 0.00 72 LYS A O 2
ATOM 2836 N N . LEU A 1 73 ? 12.285 -1.247 6.127 1.00 0.00 73 LEU A N 2
ATOM 2837 C CA . LEU A 1 73 ? 12.058 0.189 6.252 1.00 0.00 73 LEU A CA 2
ATOM 2838 C C . LEU A 1 73 ? 11.430 0.526 7.600 1.00 0.00 73 LEU A C 2
ATOM 2839 O O . LEU A 1 73 ? 11.833 1.482 8.261 1.00 0.00 73 LEU A O 2
ATOM 2855 N N . GLU A 1 74 ? 10.441 -0.267 8.001 1.00 0.00 74 GLU A N 2
ATOM 2856 C CA . GLU A 1 74 ? 9.759 -0.053 9.272 1.00 0.00 74 GLU A CA 2
ATOM 2857 C C . GLU A 1 74 ? 10.764 0.126 10.406 1.00 0.00 74 GLU A C 2
ATOM 2858 O O . GLU A 1 74 ? 10.816 1.179 11.043 1.00 0.00 74 GLU A O 2
ATOM 2870 N N . ARG A 1 75 ? 11.560 -0.909 10.652 1.00 0.00 75 ARG A N 2
ATOM 2871 C CA . ARG A 1 75 ? 12.562 -0.867 11.710 1.00 0.00 75 ARG A CA 2
ATOM 2872 C C . ARG A 1 75 ? 13.279 0.480 11.727 1.00 0.00 75 ARG A C 2
ATOM 2873 O O . ARG A 1 75 ? 13.299 1.172 12.746 1.00 0.00 75 ARG A O 2
ATOM 2894 N N . LEU A 1 76 ? 13.867 0.845 10.594 1.00 0.00 76 LEU A N 2
ATOM 2895 C CA . LEU A 1 76 ? 14.586 2.110 10.478 1.00 0.00 76 LEU A CA 2
ATOM 2896 C C . LEU A 1 76 ? 13.821 3.236 11.165 1.00 0.00 76 LEU A C 2
ATOM 2897 O O . LEU A 1 76 ? 14.410 4.075 11.849 1.00 0.00 76 LEU A O 2
ATOM 2913 N N . LEU A 1 77 ? 12.505 3.249 10.980 1.00 0.00 77 LEU A N 2
ATOM 2914 C CA . LEU A 1 77 ? 11.658 4.271 11.584 1.00 0.00 77 LEU A CA 2
ATOM 2915 C C . LEU A 1 77 ? 12.168 4.653 12.970 1.00 0.00 77 LEU A C 2
ATOM 2916 O O . LEU A 1 77 ? 12.127 5.820 13.356 1.00 0.00 77 LEU A O 2
ATOM 2932 N N . GLN A 1 78 ? 12.649 3.660 13.711 1.00 0.00 78 GLN A N 2
ATOM 2933 C CA . GLN A 1 78 ? 13.169 3.893 15.054 1.00 0.00 78 GLN A CA 2
ATOM 2934 C C . GLN A 1 78 ? 14.090 5.108 15.078 1.00 0.00 78 GLN A C 2
ATOM 2935 O O . GLN A 1 78 ? 13.959 5.981 15.936 1.00 0.00 78 GLN A O 2
ATOM 2949 N N . ASP A 1 79 ? 15.022 5.156 14.132 1.00 0.00 79 ASP A N 2
ATOM 2950 C CA . ASP A 1 79 ? 15.965 6.265 14.044 1.00 0.00 79 ASP A CA 2
ATOM 2951 C C . ASP A 1 79 ? 15.266 7.595 14.309 1.00 0.00 79 ASP A C 2
ATOM 2952 O O . ASP A 1 79 ? 15.818 8.476 14.968 1.00 0.00 79 ASP A O 2
ATOM 2961 N N . ALA A 1 80 ? 14.051 7.733 13.790 1.00 0.00 80 ALA A N 2
ATOM 2962 C CA . ALA A 1 80 ? 13.277 8.955 13.972 1.00 0.00 80 ALA A CA 2
ATOM 2963 C C . ALA A 1 80 ? 12.597 8.976 15.336 1.00 0.00 80 ALA A C 2
ATOM 2964 O O . ALA A 1 80 ? 12.799 9.898 16.127 1.00 0.00 80 ALA A O 2
ATOM 2971 N N . HIS A 1 81 ? 11.789 7.956 15.606 1.00 0.00 81 HIS A N 2
ATOM 2972 C CA . HIS A 1 81 ? 11.079 7.858 16.876 1.00 0.00 81 HIS A CA 2
ATOM 2973 C C . HIS A 1 81 ? 12.057 7.851 18.047 1.00 0.00 81 HIS A C 2
ATOM 2974 O O . HIS A 1 81 ? 11.656 7.978 19.203 1.00 0.00 81 HIS A O 2
ATOM 2989 N N . GLU A 1 82 ? 13.341 7.700 17.738 1.00 0.00 82 GLU A N 2
ATOM 2990 C CA . GLU A 1 82 ? 14.376 7.675 18.765 1.00 0.00 82 GLU A CA 2
ATOM 2991 C C . GLU A 1 82 ? 14.781 9.090 19.165 1.00 0.00 82 GLU A C 2
ATOM 2992 O O . GLU A 1 82 ? 14.543 9.520 20.294 1.00 0.00 82 GLU A O 2
ATOM 3004 N N . ARG A 1 83 ? 15.393 9.810 18.231 1.00 0.00 83 ARG A N 2
ATOM 3005 C CA . ARG A 1 83 ? 15.833 11.177 18.486 1.00 0.00 83 ARG A CA 2
ATOM 3006 C C . ARG A 1 83 ? 14.838 12.183 17.916 1.00 0.00 83 ARG A C 2
ATOM 3007 O O . ARG A 1 83 ? 14.326 13.041 18.636 1.00 0.00 83 ARG A O 2
ATOM 3028 N N . SER A 1 84 ? 14.568 12.073 16.620 1.00 0.00 84 SER A N 2
ATOM 3029 C CA . SER A 1 84 ? 13.638 12.975 15.952 1.00 0.00 84 SER A CA 2
ATOM 3030 C C . SER A 1 84 ? 12.375 13.168 16.787 1.00 0.00 84 SER A C 2
ATOM 3031 O O . SER A 1 84 ? 11.928 12.252 17.476 1.00 0.00 84 SER A O 2
ATOM 3039 N N . ASP A 1 85 ? 11.806 14.367 16.718 1.00 0.00 85 ASP A N 2
ATOM 3040 C CA . ASP A 1 85 ? 10.594 14.682 17.466 1.00 0.00 85 ASP A CA 2
ATOM 3041 C C . ASP A 1 85 ? 9.370 14.646 16.557 1.00 0.00 85 ASP A C 2
ATOM 3042 O O . ASP A 1 85 ? 9.477 14.845 15.347 1.00 0.00 85 ASP A O 2
ATOM 3051 N N . SER A 1 86 ? 8.207 14.391 17.148 1.00 0.00 86 SER A N 2
ATOM 3052 C CA . SER A 1 86 ? 6.963 14.325 16.390 1.00 0.00 86 SER A CA 2
ATOM 3053 C C . SER A 1 86 ? 6.983 15.309 15.225 1.00 0.00 86 SER A C 2
ATOM 3054 O O . SER A 1 86 ? 6.434 15.036 14.159 1.00 0.00 86 SER A O 2
ATOM 3062 N N . GLU A 1 87 ? 7.622 16.456 15.438 1.00 0.00 87 GLU A N 2
ATOM 3063 C CA . GLU A 1 87 ? 7.714 17.482 14.405 1.00 0.00 87 GLU A CA 2
ATOM 3064 C C . GLU A 1 87 ? 8.497 16.971 13.200 1.00 0.00 87 GLU A C 2
ATOM 3065 O O . GLU A 1 87 ? 8.041 17.075 12.061 1.00 0.00 87 GLU A O 2
ATOM 3077 N N . GLU A 1 88 ? 9.679 16.421 13.459 1.00 0.00 88 GLU A N 2
ATOM 3078 C CA . GLU A 1 88 ? 10.527 15.896 12.395 1.00 0.00 88 GLU A CA 2
ATOM 3079 C C . GLU A 1 88 ? 10.054 14.514 11.954 1.00 0.00 88 GLU A C 2
ATOM 3080 O O . GLU A 1 88 ? 9.942 14.236 10.760 1.00 0.00 88 GLU A O 2
ATOM 3092 N N . VAL A 1 89 ? 9.777 13.652 12.927 1.00 0.00 89 VAL A N 2
ATOM 3093 C CA . VAL A 1 89 ? 9.316 12.299 12.640 1.00 0.00 89 VAL A CA 2
ATOM 3094 C C . VAL A 1 89 ? 8.158 12.311 11.649 1.00 0.00 89 VAL A C 2
ATOM 3095 O O . VAL A 1 89 ? 7.990 11.380 10.862 1.00 0.00 89 VAL A O 2
ATOM 3108 N N . SER A 1 90 ? 7.361 13.375 11.691 1.00 0.00 90 SER A N 2
ATOM 3109 C CA . SER A 1 90 ? 6.216 13.508 10.798 1.00 0.00 90 SER A CA 2
ATOM 3110 C C . SER A 1 90 ? 6.650 13.406 9.339 1.00 0.00 90 SER A C 2
ATOM 3111 O O . SER A 1 90 ? 5.957 12.812 8.513 1.00 0.00 90 SER A O 2
ATOM 3119 N N . PHE A 1 91 ? 7.802 13.991 9.029 1.00 0.00 91 PHE A N 2
ATOM 3120 C CA . PHE A 1 91 ? 8.330 13.968 7.670 1.00 0.00 91 PHE A CA 2
ATOM 3121 C C . PHE A 1 91 ? 8.625 12.539 7.225 1.00 0.00 91 PHE A C 2
ATOM 3122 O O . PHE A 1 91 ? 8.057 12.053 6.246 1.00 0.00 91 PHE A O 2
ATOM 3139 N N . ILE A 1 92 ? 9.515 11.871 7.951 1.00 0.00 92 ILE A N 2
ATOM 3140 C CA . ILE A 1 92 ? 9.885 10.498 7.632 1.00 0.00 92 ILE A CA 2
ATOM 3141 C C . ILE A 1 92 ? 8.669 9.579 7.667 1.00 0.00 92 ILE A C 2
ATOM 3142 O O . ILE A 1 92 ? 8.372 8.886 6.694 1.00 0.00 92 ILE A O 2
ATOM 3158 N N . VAL A 1 93 ? 7.967 9.579 8.796 1.00 0.00 93 VAL A N 2
ATOM 3159 C CA . VAL A 1 93 ? 6.780 8.747 8.958 1.00 0.00 93 VAL A CA 2
ATOM 3160 C C . VAL A 1 93 ? 5.996 8.649 7.654 1.00 0.00 93 VAL A C 2
ATOM 3161 O O . VAL A 1 93 ? 5.643 7.555 7.212 1.00 0.00 93 VAL A O 2
ATOM 3174 N N . GLN A 1 94 ? 5.727 9.798 7.043 1.00 0.00 94 GLN A N 2
ATOM 3175 C CA . GLN A 1 94 ? 4.984 9.840 5.789 1.00 0.00 94 GLN A CA 2
ATOM 3176 C C . GLN A 1 94 ? 5.606 8.907 4.756 1.00 0.00 94 GLN A C 2
ATOM 3177 O O . GLN A 1 94 ? 4.908 8.124 4.111 1.00 0.00 94 GLN A O 2
ATOM 3191 N N . LEU A 1 95 ? 6.923 8.995 4.603 1.00 0.00 95 LEU A N 2
ATOM 3192 C CA . LEU A 1 95 ? 7.640 8.157 3.648 1.00 0.00 95 LEU A CA 2
ATOM 3193 C C . LEU A 1 95 ? 7.511 6.682 4.012 1.00 0.00 95 LEU A C 2
ATOM 3194 O O . LEU A 1 95 ? 6.810 5.925 3.340 1.00 0.00 95 LEU A O 2
ATOM 3210 N N . VAL A 1 96 ? 8.190 6.280 5.082 1.00 0.00 96 VAL A N 2
ATOM 3211 C CA . VAL A 1 96 ? 8.149 4.896 5.538 1.00 0.00 96 VAL A CA 2
ATOM 3212 C C . VAL A 1 96 ? 6.766 4.290 5.331 1.00 0.00 96 VAL A C 2
ATOM 3213 O O . VAL A 1 96 ? 6.636 3.112 4.996 1.00 0.00 96 VAL A O 2
ATOM 3226 N N . ARG A 1 97 ? 5.733 5.103 5.531 1.00 0.00 97 ARG A N 2
ATOM 3227 C CA . ARG A 1 97 ? 4.359 4.647 5.367 1.00 0.00 97 ARG A CA 2
ATOM 3228 C C . ARG A 1 97 ? 3.984 4.570 3.889 1.00 0.00 97 ARG A C 2
ATOM 3229 O O . ARG A 1 97 ? 3.711 3.492 3.362 1.00 0.00 97 ARG A O 2
ATOM 3250 N N . LYS A 1 98 ? 3.972 5.722 3.227 1.00 0.00 98 LYS A N 2
ATOM 3251 C CA . LYS A 1 98 ? 3.632 5.788 1.811 1.00 0.00 98 LYS A CA 2
ATOM 3252 C C . LYS A 1 98 ? 4.267 4.632 1.045 1.00 0.00 98 LYS A C 2
ATOM 3253 O O . LYS A 1 98 ? 3.586 3.907 0.318 1.00 0.00 98 LYS A O 2
ATOM 3272 N N . LEU A 1 99 ? 5.574 4.464 1.213 1.00 0.00 99 LEU A N 2
ATOM 3273 C CA . LEU A 1 99 ? 6.301 3.394 0.538 1.00 0.00 99 LEU A CA 2
ATOM 3274 C C . LEU A 1 99 ? 5.522 2.084 0.598 1.00 0.00 99 LEU A C 2
ATOM 3275 O O . LEU A 1 99 ? 5.421 1.364 -0.396 1.00 0.00 99 LEU A O 2
ATOM 3291 N N . LEU A 1 100 ? 4.971 1.783 1.768 1.00 0.00 100 LEU A N 2
ATOM 3292 C CA . LEU A 1 100 ? 4.198 0.560 1.957 1.00 0.00 100 LEU A CA 2
ATOM 3293 C C . LEU A 1 100 ? 2.846 0.657 1.258 1.00 0.00 100 LEU A C 2
ATOM 3294 O O . LEU A 1 100 ? 2.253 -0.357 0.889 1.00 0.00 100 LEU A O 2
ATOM 3310 N N . ILE A 1 101 ? 2.365 1.882 1.077 1.00 0.00 101 ILE A N 2
ATOM 3311 C CA . ILE A 1 101 ? 1.085 2.111 0.419 1.00 0.00 101 ILE A CA 2
ATOM 3312 C C . ILE A 1 101 ? 1.233 2.071 -1.099 1.00 0.00 101 ILE A C 2
ATOM 3313 O O . ILE A 1 101 ? 0.254 1.886 -1.822 1.00 0.00 101 ILE A O 2
ATOM 3329 N N . ILE A 1 102 ? 2.462 2.243 -1.573 1.00 0.00 102 ILE A N 2
ATOM 3330 C CA . ILE A 1 102 ? 2.737 2.223 -3.004 1.00 0.00 102 ILE A CA 2
ATOM 3331 C C . ILE A 1 102 ? 3.089 0.816 -3.477 1.00 0.00 102 ILE A C 2
ATOM 3332 O O . ILE A 1 102 ? 2.376 0.228 -4.289 1.00 0.00 102 ILE A O 2
ATOM 3348 N N . ILE A 1 103 ? 4.191 0.283 -2.961 1.00 0.00 103 ILE A N 2
ATOM 3349 C CA . ILE A 1 103 ? 4.636 -1.056 -3.328 1.00 0.00 103 ILE A CA 2
ATOM 3350 C C . ILE A 1 103 ? 3.485 -2.054 -3.262 1.00 0.00 103 ILE A C 2
ATOM 3351 O O . ILE A 1 103 ? 3.409 -2.984 -4.065 1.00 0.00 103 ILE A O 2
ATOM 3367 N N . SER A 1 104 ? 2.590 -1.854 -2.300 1.00 0.00 104 SER A N 2
ATOM 3368 C CA . SER A 1 104 ? 1.443 -2.738 -2.127 1.00 0.00 104 SER A CA 2
ATOM 3369 C C . SER A 1 104 ? 0.780 -3.036 -3.468 1.00 0.00 104 SER A C 2
ATOM 3370 O O . SER A 1 104 ? 0.209 -2.149 -4.101 1.00 0.00 104 SER A O 2
ATOM 3378 N N . ARG A 1 105 ? 0.861 -4.293 -3.895 1.00 0.00 105 ARG A N 2
ATOM 3379 C CA . ARG A 1 105 ? 0.270 -4.709 -5.161 1.00 0.00 105 ARG A CA 2
ATOM 3380 C C . ARG A 1 105 ? -1.151 -4.172 -5.300 1.00 0.00 105 ARG A C 2
ATOM 3381 O O . ARG A 1 105 ? -1.486 -3.472 -6.256 1.00 0.00 105 ARG A O 2
ATOM 3402 N N . PRO A 1 106 ? -2.009 -4.506 -4.325 1.00 0.00 106 PRO A N 2
ATOM 3403 C CA . PRO A 1 106 ? -3.408 -4.069 -4.316 1.00 0.00 106 PRO A CA 2
ATOM 3404 C C . PRO A 1 106 ? -3.545 -2.572 -4.058 1.00 0.00 106 PRO A C 2
ATOM 3405 O O . PRO A 1 106 ? -3.686 -2.141 -2.914 1.00 0.00 106 PRO A O 2
ATOM 3416 N N . ALA A 1 107 ? -3.504 -1.785 -5.128 1.00 0.00 107 ALA A N 2
ATOM 3417 C CA . ALA A 1 107 ? -3.627 -0.337 -5.017 1.00 0.00 107 ALA A CA 2
ATOM 3418 C C . ALA A 1 107 ? -4.462 0.232 -6.159 1.00 0.00 107 ALA A C 2
ATOM 3419 O O . ALA A 1 107 ? -4.067 0.162 -7.323 1.00 0.00 107 ALA A O 2
ATOM 3426 N N . ARG A 1 108 ? -5.616 0.795 -5.819 1.00 0.00 108 ARG A N 2
ATOM 3427 C CA . ARG A 1 108 ? -6.507 1.375 -6.816 1.00 0.00 108 ARG A CA 2
ATOM 3428 C C . ARG A 1 108 ? -6.718 2.864 -6.557 1.00 0.00 108 ARG A C 2
ATOM 3429 O O . ARG A 1 108 ? -7.203 3.593 -7.423 1.00 0.00 108 ARG A O 2
ATOM 3450 N N . SER A 1 109 ? -6.351 3.309 -5.360 1.00 0.00 109 SER A N 2
ATOM 3451 C CA . SER A 1 109 ? -6.504 4.710 -4.985 1.00 0.00 109 SER A CA 2
ATOM 3452 C C . SER A 1 109 ? -5.243 5.229 -4.299 1.00 0.00 109 SER A C 2
ATOM 3453 O O . SER A 1 109 ? -4.680 6.247 -4.700 1.00 0.00 109 SER A O 2
ATOM 3461 N N . GLY A 1 110 ? -4.807 4.521 -3.262 1.00 0.00 110 GLY A N 2
ATOM 3462 C CA . GLY A 1 110 ? -3.617 4.926 -2.536 1.00 0.00 110 GLY A CA 2
ATOM 3463 C C . GLY A 1 110 ? -3.778 4.787 -1.036 1.00 0.00 110 GLY A C 2
ATOM 3464 O O . GLY A 1 110 ? -3.669 3.695 -0.477 1.00 0.00 110 GLY A O 2
ATOM 3468 N N . PRO A 1 111 ? -4.041 5.914 -0.358 1.00 0.00 111 PRO A N 2
ATOM 3469 C CA . PRO A 1 111 ? -4.222 5.939 1.097 1.00 0.00 111 PRO A CA 2
ATOM 3470 C C . PRO A 1 111 ? -5.515 5.258 1.532 1.00 0.00 111 PRO A C 2
ATOM 3471 O O . PRO A 1 111 ? -5.838 5.220 2.720 1.00 0.00 111 PRO A O 2
ATOM 3482 N N . SER A 1 112 ? -6.251 4.721 0.565 1.00 0.00 112 SER A N 2
ATOM 3483 C CA . SER A 1 112 ? -7.511 4.044 0.848 1.00 0.00 112 SER A CA 2
ATOM 3484 C C . SER A 1 112 ? -8.608 5.053 1.174 1.00 0.00 112 SER A C 2
ATOM 3485 O O . SER A 1 112 ? -9.305 4.925 2.180 1.00 0.00 112 SER A O 2
ATOM 3493 N N . SER A 1 113 ? -8.754 6.057 0.315 1.00 0.00 113 SER A N 2
ATOM 3494 C CA . SER A 1 113 ? -9.763 7.090 0.512 1.00 0.00 113 SER A CA 2
ATOM 3495 C C . SER A 1 113 ? -11.079 6.700 -0.155 1.00 0.00 113 SER A C 2
ATOM 3496 O O . SER A 1 113 ? -12.158 7.028 0.336 1.00 0.00 113 SER A O 2
ATOM 3504 N N . GLY A 1 114 ? -10.979 5.997 -1.279 1.00 0.00 114 GLY A N 2
ATOM 3505 C CA . GLY A 1 114 ? -12.167 5.573 -1.996 1.00 0.00 114 GLY A CA 2
ATOM 3506 C C . GLY A 1 114 ? -12.944 6.740 -2.572 1.00 0.00 114 GLY A C 2
ATOM 3507 O O . GLY A 1 114 ? -13.782 7.332 -1.891 1.00 0.00 114 GLY A O 2
ATOM 3511 N N . GLY A 1 1 ? 17.690 -1.990 -24.012 1.00 0.00 1 GLY A N 3
ATOM 3512 C CA . GLY A 1 1 ? 17.377 -0.909 -24.927 1.00 0.00 1 GLY A CA 3
ATOM 3513 C C . GLY A 1 1 ? 15.923 -0.914 -25.355 1.00 0.00 1 GLY A C 3
ATOM 3514 O O . GLY A 1 1 ? 15.596 -1.340 -26.463 1.00 0.00 1 GLY A O 3
ATOM 3518 N N . SER A 1 2 ? 15.047 -0.442 -24.475 1.00 0.00 2 SER A N 3
ATOM 3519 C CA . SER A 1 2 ? 13.618 -0.399 -24.765 1.00 0.00 2 SER A CA 3
ATOM 3520 C C . SER A 1 2 ? 13.082 -1.796 -25.060 1.00 0.00 2 SER A C 3
ATOM 3521 O O . SER A 1 2 ? 12.301 -1.990 -25.992 1.00 0.00 2 SER A O 3
ATOM 3529 N N . SER A 1 3 ? 13.507 -2.768 -24.258 1.00 0.00 3 SER A N 3
ATOM 3530 C CA . SER A 1 3 ? 13.073 -4.149 -24.434 1.00 0.00 3 SER A CA 3
ATOM 3531 C C . SER A 1 3 ? 12.506 -4.710 -23.134 1.00 0.00 3 SER A C 3
ATOM 3532 O O . SER A 1 3 ? 13.248 -5.185 -22.275 1.00 0.00 3 SER A O 3
ATOM 3540 N N . GLY A 1 4 ? 11.185 -4.651 -22.997 1.00 0.00 4 GLY A N 3
ATOM 3541 C CA . GLY A 1 4 ? 10.540 -5.157 -21.799 1.00 0.00 4 GLY A CA 3
ATOM 3542 C C . GLY A 1 4 ? 9.043 -5.316 -21.970 1.00 0.00 4 GLY A C 3
ATOM 3543 O O . GLY A 1 4 ? 8.270 -4.989 -21.070 1.00 0.00 4 GLY A O 3
ATOM 3547 N N . SER A 1 5 ? 8.631 -5.820 -23.130 1.00 0.00 5 SER A N 3
ATOM 3548 C CA . SER A 1 5 ? 7.216 -6.017 -23.418 1.00 0.00 5 SER A CA 3
ATOM 3549 C C . SER A 1 5 ? 6.611 -7.060 -22.484 1.00 0.00 5 SER A C 3
ATOM 3550 O O . SER A 1 5 ? 6.634 -8.256 -22.773 1.00 0.00 5 SER A O 3
ATOM 3558 N N . SER A 1 6 ? 6.069 -6.597 -21.361 1.00 0.00 6 SER A N 3
ATOM 3559 C CA . SER A 1 6 ? 5.461 -7.489 -20.381 1.00 0.00 6 SER A CA 3
ATOM 3560 C C . SER A 1 6 ? 3.944 -7.333 -20.372 1.00 0.00 6 SER A C 3
ATOM 3561 O O . SER A 1 6 ? 3.207 -8.318 -20.371 1.00 0.00 6 SER A O 3
ATOM 3569 N N . GLY A 1 7 ? 3.484 -6.086 -20.366 1.00 0.00 7 GLY A N 3
ATOM 3570 C CA . GLY A 1 7 ? 2.057 -5.822 -20.357 1.00 0.00 7 GLY A CA 3
ATOM 3571 C C . GLY A 1 7 ? 1.445 -5.985 -18.980 1.00 0.00 7 GLY A C 3
ATOM 3572 O O . GLY A 1 7 ? 0.722 -6.943 -18.707 1.00 0.00 7 GLY A O 3
ATOM 3576 N N . PRO A 1 8 ? 1.738 -5.032 -18.082 1.00 0.00 8 PRO A N 3
ATOM 3577 C CA . PRO A 1 8 ? 1.223 -5.053 -16.710 1.00 0.00 8 PRO A CA 3
ATOM 3578 C C . PRO A 1 8 ? -0.277 -4.787 -16.649 1.00 0.00 8 PRO A C 3
ATOM 3579 O O . PRO A 1 8 ? -0.918 -4.550 -17.673 1.00 0.00 8 PRO A O 3
ATOM 3590 N N . LYS A 1 9 ? -0.833 -4.828 -15.443 1.00 0.00 9 LYS A N 3
ATOM 3591 C CA . LYS A 1 9 ? -2.258 -4.589 -15.248 1.00 0.00 9 LYS A CA 3
ATOM 3592 C C . LYS A 1 9 ? -2.492 -3.578 -14.130 1.00 0.00 9 LYS A C 3
ATOM 3593 O O . LYS A 1 9 ? -3.112 -2.537 -14.342 1.00 0.00 9 LYS A O 3
ATOM 3612 N N . ALA A 1 10 ? -1.992 -3.892 -12.940 1.00 0.00 10 ALA A N 3
ATOM 3613 C CA . ALA A 1 10 ? -2.144 -3.009 -11.790 1.00 0.00 10 ALA A CA 3
ATOM 3614 C C . ALA A 1 10 ? -0.831 -2.308 -11.458 1.00 0.00 10 ALA A C 3
ATOM 3615 O O . ALA A 1 10 ? -0.801 -1.099 -11.227 1.00 0.00 10 ALA A O 3
ATOM 3622 N N . THR A 1 11 ? 0.255 -3.075 -11.436 1.00 0.00 11 THR A N 3
ATOM 3623 C CA . THR A 1 11 ? 1.571 -2.528 -11.130 1.00 0.00 11 THR A CA 3
ATOM 3624 C C . THR A 1 11 ? 1.823 -1.239 -11.903 1.00 0.00 11 THR A C 3
ATOM 3625 O O . THR A 1 11 ? 2.299 -0.252 -11.344 1.00 0.00 11 THR A O 3
ATOM 3636 N N . ALA A 1 12 ? 1.500 -1.254 -13.192 1.00 0.00 12 ALA A N 3
ATOM 3637 C CA . ALA A 1 12 ? 1.690 -0.085 -14.041 1.00 0.00 12 ALA A CA 3
ATOM 3638 C C . ALA A 1 12 ? 1.442 1.204 -13.264 1.00 0.00 12 ALA A C 3
ATOM 3639 O O . ALA A 1 12 ? 2.322 2.057 -13.164 1.00 0.00 12 ALA A O 3
ATOM 3646 N N . GLN A 1 13 ? 0.238 1.337 -12.717 1.00 0.00 13 GLN A N 3
ATOM 3647 C CA . GLN A 1 13 ? -0.126 2.523 -11.950 1.00 0.00 13 GLN A CA 3
ATOM 3648 C C . GLN A 1 13 ? 0.775 2.678 -10.729 1.00 0.00 13 GLN A C 3
ATOM 3649 O O . GLN A 1 13 ? 1.201 3.784 -10.397 1.00 0.00 13 GLN A O 3
ATOM 3663 N N . MET A 1 14 ? 1.060 1.563 -10.065 1.00 0.00 14 MET A N 3
ATOM 3664 C CA . MET A 1 14 ? 1.911 1.576 -8.881 1.00 0.00 14 MET A CA 3
ATOM 3665 C C . MET A 1 14 ? 3.276 2.180 -9.198 1.00 0.00 14 MET A C 3
ATOM 3666 O O . MET A 1 14 ? 3.712 3.127 -8.545 1.00 0.00 14 MET A O 3
ATOM 3680 N N . GLU A 1 15 ? 3.944 1.624 -10.204 1.00 0.00 15 GLU A N 3
ATOM 3681 C CA . GLU A 1 15 ? 5.259 2.108 -10.606 1.00 0.00 15 GLU A CA 3
ATOM 3682 C C . GLU A 1 15 ? 5.263 3.628 -10.739 1.00 0.00 15 GLU A C 3
ATOM 3683 O O . GLU A 1 15 ? 6.049 4.317 -10.091 1.00 0.00 15 GLU A O 3
ATOM 3695 N N . GLY A 1 16 ? 4.376 4.145 -11.585 1.00 0.00 16 GLY A N 3
ATOM 3696 C CA . GLY A 1 16 ? 4.294 5.579 -11.788 1.00 0.00 16 GLY A CA 3
ATOM 3697 C C . GLY A 1 16 ? 4.348 6.354 -10.487 1.00 0.00 16 GLY A C 3
ATOM 3698 O O . GLY A 1 16 ? 4.912 7.446 -10.429 1.00 0.00 16 GLY A O 3
ATOM 3702 N N . ARG A 1 17 ? 3.758 5.788 -9.438 1.00 0.00 17 ARG A N 3
ATOM 3703 C CA . ARG A 1 17 ? 3.739 6.434 -8.132 1.00 0.00 17 ARG A CA 3
ATOM 3704 C C . ARG A 1 17 ? 5.139 6.479 -7.527 1.00 0.00 17 ARG A C 3
ATOM 3705 O O . ARG A 1 17 ? 5.702 7.554 -7.316 1.00 0.00 17 ARG A O 3
ATOM 3726 N N . LEU A 1 18 ? 5.695 5.305 -7.249 1.00 0.00 18 LEU A N 3
ATOM 3727 C CA . LEU A 1 18 ? 7.030 5.209 -6.668 1.00 0.00 18 LEU A CA 3
ATOM 3728 C C . LEU A 1 18 ? 7.950 6.285 -7.235 1.00 0.00 18 LEU A C 3
ATOM 3729 O O . LEU A 1 18 ? 8.744 6.882 -6.508 1.00 0.00 18 LEU A O 3
ATOM 3745 N N . GLN A 1 19 ? 7.835 6.529 -8.536 1.00 0.00 19 GLN A N 3
ATOM 3746 C CA . GLN A 1 19 ? 8.655 7.535 -9.200 1.00 0.00 19 GLN A CA 3
ATOM 3747 C C . GLN A 1 19 ? 8.403 8.919 -8.610 1.00 0.00 19 GLN A C 3
ATOM 3748 O O . GLN A 1 19 ? 9.341 9.660 -8.320 1.00 0.00 19 GLN A O 3
ATOM 3762 N N . GLU A 1 20 ? 7.130 9.260 -8.436 1.00 0.00 20 GLU A N 3
ATOM 3763 C CA . GLU A 1 20 ? 6.755 10.555 -7.882 1.00 0.00 20 GLU A CA 3
ATOM 3764 C C . GLU A 1 20 ? 7.106 10.635 -6.399 1.00 0.00 20 GLU A C 3
ATOM 3765 O O . GLU A 1 20 ? 7.384 11.712 -5.873 1.00 0.00 20 GLU A O 3
ATOM 3777 N N . PHE A 1 21 ? 7.090 9.486 -5.731 1.00 0.00 21 PHE A N 3
ATOM 3778 C CA . PHE A 1 21 ? 7.405 9.425 -4.309 1.00 0.00 21 PHE A CA 3
ATOM 3779 C C . PHE A 1 21 ? 8.788 10.007 -4.032 1.00 0.00 21 PHE A C 3
ATOM 3780 O O . PHE A 1 21 ? 8.976 10.767 -3.081 1.00 0.00 21 PHE A O 3
ATOM 3797 N N . LEU A 1 22 ? 9.754 9.644 -4.869 1.00 0.00 22 LEU A N 3
ATOM 3798 C CA . LEU A 1 22 ? 11.121 10.129 -4.716 1.00 0.00 22 LEU A CA 3
ATOM 3799 C C . LEU A 1 22 ? 11.248 11.565 -5.213 1.00 0.00 22 LEU A C 3
ATOM 3800 O O . LEU A 1 22 ? 11.890 12.401 -4.575 1.00 0.00 22 LEU A O 3
ATOM 3816 N N . THR A 1 23 ? 10.631 11.847 -6.357 1.00 0.00 23 THR A N 3
ATOM 3817 C CA . THR A 1 23 ? 10.674 13.182 -6.940 1.00 0.00 23 THR A CA 3
ATOM 3818 C C . THR A 1 23 ? 10.223 14.236 -5.935 1.00 0.00 23 THR A C 3
ATOM 3819 O O . THR A 1 23 ? 10.591 15.406 -6.040 1.00 0.00 23 THR A O 3
ATOM 3830 N N . ALA A 1 24 ? 9.425 13.814 -4.959 1.00 0.00 24 ALA A N 3
ATOM 3831 C CA . ALA A 1 24 ? 8.927 14.721 -3.933 1.00 0.00 24 ALA A CA 3
ATOM 3832 C C . ALA A 1 24 ? 9.727 14.583 -2.642 1.00 0.00 24 ALA A C 3
ATOM 3833 O O . ALA A 1 24 ? 9.889 15.548 -1.895 1.00 0.00 24 ALA A O 3
ATOM 3840 N N . TYR A 1 25 ? 10.224 13.378 -2.386 1.00 0.00 25 TYR A N 3
ATOM 3841 C CA . TYR A 1 25 ? 11.005 13.113 -1.184 1.00 0.00 25 TYR A CA 3
ATOM 3842 C C . TYR A 1 25 ? 12.432 12.708 -1.539 1.00 0.00 25 TYR A C 3
ATOM 3843 O O . TYR A 1 25 ? 12.782 11.529 -1.502 1.00 0.00 25 TYR A O 3
ATOM 3861 N N . ALA A 1 26 ? 13.252 13.696 -1.883 1.00 0.00 26 ALA A N 3
ATOM 3862 C CA . ALA A 1 26 ? 14.642 13.445 -2.242 1.00 0.00 26 ALA A CA 3
ATOM 3863 C C . ALA A 1 26 ? 15.593 14.211 -1.328 1.00 0.00 26 ALA A C 3
ATOM 3864 O O . ALA A 1 26 ? 15.483 15.425 -1.155 1.00 0.00 26 ALA A O 3
ATOM 3871 N N . PRO A 1 27 ? 16.549 13.487 -0.727 1.00 0.00 27 PRO A N 3
ATOM 3872 C CA . PRO A 1 27 ? 17.537 14.078 0.179 1.00 0.00 27 PRO A CA 3
ATOM 3873 C C . PRO A 1 27 ? 18.535 14.970 -0.552 1.00 0.00 27 PRO A C 3
ATOM 3874 O O . PRO A 1 27 ? 19.401 14.484 -1.278 1.00 0.00 27 PRO A O 3
ATOM 3885 N N . GLY A 1 28 ? 18.407 16.279 -0.356 1.00 0.00 28 GLY A N 3
ATOM 3886 C CA . GLY A 1 28 ? 19.305 17.217 -1.004 1.00 0.00 28 GLY A CA 3
ATOM 3887 C C . GLY A 1 28 ? 18.648 17.944 -2.160 1.00 0.00 28 GLY A C 3
ATOM 3888 O O . GLY A 1 28 ? 19.012 19.075 -2.479 1.00 0.00 28 GLY A O 3
ATOM 3892 N N . ALA A 1 29 ? 17.677 17.292 -2.792 1.00 0.00 29 ALA A N 3
ATOM 3893 C CA . ALA A 1 29 ? 16.968 17.883 -3.919 1.00 0.00 29 ALA A CA 3
ATOM 3894 C C . ALA A 1 29 ? 16.489 19.293 -3.589 1.00 0.00 29 ALA A C 3
ATOM 3895 O O . ALA A 1 29 ? 17.017 20.275 -4.111 1.00 0.00 29 ALA A O 3
ATOM 3902 N N . ARG A 1 30 ? 15.488 19.385 -2.720 1.00 0.00 30 ARG A N 3
ATOM 3903 C CA . ARG A 1 30 ? 14.937 20.675 -2.323 1.00 0.00 30 ARG A CA 3
ATOM 3904 C C . ARG A 1 30 ? 14.904 20.806 -0.803 1.00 0.00 30 ARG A C 3
ATOM 3905 O O . ARG A 1 30 ? 14.583 21.868 -0.267 1.00 0.00 30 ARG A O 3
ATOM 3926 N N . LEU A 1 31 ? 15.238 19.721 -0.113 1.00 0.00 31 LEU A N 3
ATOM 3927 C CA . LEU A 1 31 ? 15.246 19.714 1.346 1.00 0.00 31 LEU A CA 3
ATOM 3928 C C . LEU A 1 31 ? 16.391 18.859 1.880 1.00 0.00 31 LEU A C 3
ATOM 3929 O O . LEU A 1 31 ? 17.134 18.249 1.112 1.00 0.00 31 LEU A O 3
ATOM 3945 N N . ALA A 1 32 ? 16.525 18.818 3.201 1.00 0.00 32 ALA A N 3
ATOM 3946 C CA . ALA A 1 32 ? 17.577 18.035 3.839 1.00 0.00 32 ALA A CA 3
ATOM 3947 C C . ALA A 1 32 ? 17.435 18.058 5.357 1.00 0.00 32 ALA A C 3
ATOM 3948 O O . ALA A 1 32 ? 17.354 19.124 5.967 1.00 0.00 32 ALA A O 3
ATOM 3955 N N . LEU A 1 33 ? 17.404 16.875 5.961 1.00 0.00 33 LEU A N 3
ATOM 3956 C CA . LEU A 1 33 ? 17.271 16.759 7.409 1.00 0.00 33 LEU A CA 3
ATOM 3957 C C . LEU A 1 33 ? 18.640 16.668 8.076 1.00 0.00 33 LEU A C 3
ATOM 3958 O O . LEU A 1 33 ? 19.148 15.576 8.327 1.00 0.00 33 LEU A O 3
ATOM 3974 N N . ALA A 1 34 ? 19.231 17.824 8.362 1.00 0.00 34 ALA A N 3
ATOM 3975 C CA . ALA A 1 34 ? 20.538 17.875 9.004 1.00 0.00 34 ALA A CA 3
ATOM 3976 C C . ALA A 1 34 ? 20.706 16.731 9.999 1.00 0.00 34 ALA A C 3
ATOM 3977 O O . ALA A 1 34 ? 21.749 16.078 10.038 1.00 0.00 34 ALA A O 3
ATOM 3984 N N . ASP A 1 35 ? 19.675 16.496 10.802 1.00 0.00 35 ASP A N 3
ATOM 3985 C CA . ASP A 1 35 ? 19.708 15.431 11.798 1.00 0.00 35 ASP A CA 3
ATOM 3986 C C . ASP A 1 35 ? 20.452 14.211 11.263 1.00 0.00 35 ASP A C 3
ATOM 3987 O O . ASP A 1 35 ? 20.196 13.754 10.150 1.00 0.00 35 ASP A O 3
ATOM 3996 N N . GLY A 1 36 ? 21.375 13.688 12.065 1.00 0.00 36 GLY A N 3
ATOM 3997 C CA . GLY A 1 36 ? 22.142 12.527 11.655 1.00 0.00 36 GLY A CA 3
ATOM 3998 C C . GLY A 1 36 ? 21.291 11.276 11.552 1.00 0.00 36 GLY A C 3
ATOM 3999 O O . GLY A 1 36 ? 20.679 11.016 10.516 1.00 0.00 36 GLY A O 3
ATOM 4003 N N . VAL A 1 37 ? 21.252 10.498 12.629 1.00 0.00 37 VAL A N 3
ATOM 4004 C CA . VAL A 1 37 ? 20.471 9.268 12.656 1.00 0.00 37 VAL A CA 3
ATOM 4005 C C . VAL A 1 37 ? 19.148 9.441 11.919 1.00 0.00 37 VAL A C 3
ATOM 4006 O O . VAL A 1 37 ? 18.915 8.816 10.883 1.00 0.00 37 VAL A O 3
ATOM 4019 N N . LEU A 1 38 ? 18.284 10.294 12.458 1.00 0.00 38 LEU A N 3
ATOM 4020 C CA . LEU A 1 38 ? 16.982 10.551 11.851 1.00 0.00 38 LEU A CA 3
ATOM 4021 C C . LEU A 1 38 ? 17.076 10.523 10.329 1.00 0.00 38 LEU A C 3
ATOM 4022 O O . LEU A 1 38 ? 16.392 9.742 9.669 1.00 0.00 38 LEU A O 3
ATOM 4038 N N . GLY A 1 39 ? 17.931 11.380 9.778 1.00 0.00 39 GLY A N 3
ATOM 4039 C CA . GLY A 1 39 ? 18.100 11.435 8.338 1.00 0.00 39 GLY A CA 3
ATOM 4040 C C . GLY A 1 39 ? 18.417 10.079 7.738 1.00 0.00 39 GLY A C 3
ATOM 4041 O O . GLY A 1 39 ? 17.954 9.752 6.645 1.00 0.00 39 GLY A O 3
ATOM 4045 N N . PHE A 1 40 ? 19.209 9.288 8.454 1.00 0.00 40 PHE A N 3
ATOM 4046 C CA . PHE A 1 40 ? 19.590 7.961 7.985 1.00 0.00 40 PHE A CA 3
ATOM 4047 C C . PHE A 1 40 ? 18.390 7.229 7.392 1.00 0.00 40 PHE A C 3
ATOM 4048 O O . PHE A 1 40 ? 18.535 6.417 6.478 1.00 0.00 40 PHE A O 3
ATOM 4065 N N . ILE A 1 41 ? 17.206 7.521 7.920 1.00 0.00 41 ILE A N 3
ATOM 4066 C CA . ILE A 1 41 ? 15.981 6.892 7.443 1.00 0.00 41 ILE A CA 3
ATOM 4067 C C . ILE A 1 41 ? 15.600 7.409 6.060 1.00 0.00 41 ILE A C 3
ATOM 4068 O O . ILE A 1 41 ? 15.465 6.635 5.112 1.00 0.00 41 ILE A O 3
ATOM 4084 N N . HIS A 1 42 ? 15.428 8.722 5.952 1.00 0.00 42 HIS A N 3
ATOM 4085 C CA . HIS A 1 42 ? 15.064 9.344 4.683 1.00 0.00 42 HIS A CA 3
ATOM 4086 C C . HIS A 1 42 ? 15.961 8.842 3.556 1.00 0.00 42 HIS A C 3
ATOM 4087 O O . HIS A 1 42 ? 15.478 8.430 2.501 1.00 0.00 42 HIS A O 3
ATOM 4102 N N . HIS A 1 43 ? 17.270 8.881 3.785 1.00 0.00 43 HIS A N 3
ATOM 4103 C CA . HIS A 1 43 ? 18.235 8.430 2.789 1.00 0.00 43 HIS A CA 3
ATOM 4104 C C . HIS A 1 43 ? 18.042 6.950 2.476 1.00 0.00 43 HIS A C 3
ATOM 4105 O O . HIS A 1 43 ? 18.023 6.550 1.312 1.00 0.00 43 HIS A O 3
ATOM 4120 N N . GLN A 1 44 ? 17.899 6.142 3.522 1.00 0.00 44 GLN A N 3
ATOM 4121 C CA . GLN A 1 44 ? 17.709 4.706 3.358 1.00 0.00 44 GLN A CA 3
ATOM 4122 C C . GLN A 1 44 ? 16.462 4.413 2.530 1.00 0.00 44 GLN A C 3
ATOM 4123 O O . GLN A 1 44 ? 16.551 3.882 1.423 1.00 0.00 44 GLN A O 3
ATOM 4137 N N . ILE A 1 45 ? 15.301 4.763 3.074 1.00 0.00 45 ILE A N 3
ATOM 4138 C CA . ILE A 1 45 ? 14.037 4.538 2.386 1.00 0.00 45 ILE A CA 3
ATOM 4139 C C . ILE A 1 45 ? 14.111 4.999 0.934 1.00 0.00 45 ILE A C 3
ATOM 4140 O O . ILE A 1 45 ? 13.993 4.196 0.009 1.00 0.00 45 ILE A O 3
ATOM 4156 N N . VAL A 1 46 ? 14.311 6.299 0.741 1.00 0.00 46 VAL A N 3
ATOM 4157 C CA . VAL A 1 46 ? 14.405 6.868 -0.598 1.00 0.00 46 VAL A CA 3
ATOM 4158 C C . VAL A 1 46 ? 15.211 5.964 -1.523 1.00 0.00 46 VAL A C 3
ATOM 4159 O O . VAL A 1 46 ? 14.844 5.758 -2.680 1.00 0.00 46 VAL A O 3
ATOM 4172 N N . GLU A 1 47 ? 16.312 5.427 -1.006 1.00 0.00 47 GLU A N 3
ATOM 4173 C CA . GLU A 1 47 ? 17.170 4.544 -1.787 1.00 0.00 47 GLU A CA 3
ATOM 4174 C C . GLU A 1 47 ? 16.473 3.216 -2.069 1.00 0.00 47 GLU A C 3
ATOM 4175 O O . GLU A 1 47 ? 16.665 2.613 -3.125 1.00 0.00 47 GLU A O 3
ATOM 4187 N N . LEU A 1 48 ? 15.664 2.766 -1.116 1.00 0.00 48 LEU A N 3
ATOM 4188 C CA . LEU A 1 48 ? 14.938 1.509 -1.259 1.00 0.00 48 LEU A CA 3
ATOM 4189 C C . LEU A 1 48 ? 13.886 1.611 -2.359 1.00 0.00 48 LEU A C 3
ATOM 4190 O O . LEU A 1 48 ? 13.909 0.851 -3.327 1.00 0.00 48 LEU A O 3
ATOM 4206 N N . ALA A 1 49 ? 12.964 2.556 -2.203 1.00 0.00 49 ALA A N 3
ATOM 4207 C CA . ALA A 1 49 ? 11.906 2.760 -3.184 1.00 0.00 49 ALA A CA 3
ATOM 4208 C C . ALA A 1 49 ? 12.417 2.521 -4.601 1.00 0.00 49 ALA A C 3
ATOM 4209 O O . ALA A 1 49 ? 11.800 1.793 -5.379 1.00 0.00 49 ALA A O 3
ATOM 4216 N N . ARG A 1 50 ? 13.547 3.138 -4.929 1.00 0.00 50 ARG A N 3
ATOM 4217 C CA . ARG A 1 50 ? 14.140 2.994 -6.253 1.00 0.00 50 ARG A CA 3
ATOM 4218 C C . ARG A 1 50 ? 14.162 1.529 -6.682 1.00 0.00 50 ARG A C 3
ATOM 4219 O O . ARG A 1 50 ? 13.714 1.186 -7.776 1.00 0.00 50 ARG A O 3
ATOM 4240 N N . ASP A 1 51 ? 14.687 0.672 -5.814 1.00 0.00 51 ASP A N 3
ATOM 4241 C CA . ASP A 1 51 ? 14.767 -0.755 -6.102 1.00 0.00 51 ASP A CA 3
ATOM 4242 C C . ASP A 1 51 ? 13.424 -1.287 -6.591 1.00 0.00 51 ASP A C 3
ATOM 4243 O O . ASP A 1 51 ? 13.342 -1.919 -7.645 1.00 0.00 51 ASP A O 3
ATOM 4252 N N . CYS A 1 52 ? 12.375 -1.029 -5.819 1.00 0.00 52 CYS A N 3
ATOM 4253 C CA . CYS A 1 52 ? 11.034 -1.484 -6.173 1.00 0.00 52 CYS A CA 3
ATOM 4254 C C . CYS A 1 52 ? 10.772 -1.295 -7.664 1.00 0.00 52 CYS A C 3
ATOM 4255 O O . CYS A 1 52 ? 10.569 -2.264 -8.397 1.00 0.00 52 CYS A O 3
ATOM 4263 N N . LEU A 1 53 ? 10.776 -0.042 -8.105 1.00 0.00 53 LEU A N 3
ATOM 4264 C CA . LEU A 1 53 ? 10.537 0.275 -9.509 1.00 0.00 53 LEU A CA 3
ATOM 4265 C C . LEU A 1 53 ? 11.358 -0.633 -10.420 1.00 0.00 53 LEU A C 3
ATOM 4266 O O . LEU A 1 53 ? 10.809 -1.347 -11.258 1.00 0.00 53 LEU A O 3
ATOM 4282 N N . ALA A 1 54 ? 12.675 -0.601 -10.247 1.00 0.00 54 ALA A N 3
ATOM 4283 C CA . ALA A 1 54 ? 13.571 -1.424 -11.050 1.00 0.00 54 ALA A CA 3
ATOM 4284 C C . ALA A 1 54 ? 13.118 -2.880 -11.059 1.00 0.00 54 ALA A C 3
ATOM 4285 O O . ALA A 1 54 ? 13.401 -3.623 -11.999 1.00 0.00 54 ALA A O 3
ATOM 4292 N N . LYS A 1 55 ? 12.415 -3.282 -10.007 1.00 0.00 55 LYS A N 3
ATOM 4293 C CA . LYS A 1 55 ? 11.922 -4.650 -9.893 1.00 0.00 55 LYS A CA 3
ATOM 4294 C C . LYS A 1 55 ? 10.600 -4.815 -10.635 1.00 0.00 55 LYS A C 3
ATOM 4295 O O . LYS A 1 55 ? 10.507 -5.580 -11.595 1.00 0.00 55 LYS A O 3
ATOM 4314 N N . SER A 1 56 ? 9.579 -4.093 -10.184 1.00 0.00 56 SER A N 3
ATOM 4315 C CA . SER A 1 56 ? 8.261 -4.162 -10.804 1.00 0.00 56 SER A CA 3
ATOM 4316 C C . SER A 1 56 ? 8.370 -4.077 -12.324 1.00 0.00 56 SER A C 3
ATOM 4317 O O . SER A 1 56 ? 7.634 -4.744 -13.049 1.00 0.00 56 SER A O 3
ATOM 4325 N N . GLY A 1 57 ? 9.296 -3.248 -12.798 1.00 0.00 57 GLY A N 3
ATOM 4326 C CA . GLY A 1 57 ? 9.485 -3.089 -14.228 1.00 0.00 57 GLY A CA 3
ATOM 4327 C C . GLY A 1 57 ? 9.794 -4.401 -14.922 1.00 0.00 57 GLY A C 3
ATOM 4328 O O . GLY A 1 57 ? 9.363 -4.630 -16.051 1.00 0.00 57 GLY A O 3
ATOM 4332 N N . GLU A 1 58 ? 10.545 -5.265 -14.244 1.00 0.00 58 GLU A N 3
ATOM 4333 C CA . GLU A 1 58 ? 10.913 -6.560 -14.804 1.00 0.00 58 GLU A CA 3
ATOM 4334 C C . GLU A 1 58 ? 10.166 -7.689 -14.101 1.00 0.00 58 GLU A C 3
ATOM 4335 O O . GLU A 1 58 ? 10.413 -8.866 -14.359 1.00 0.00 58 GLU A O 3
ATOM 4347 N N . ASN A 1 59 ? 9.252 -7.320 -13.209 1.00 0.00 59 ASN A N 3
ATOM 4348 C CA . ASN A 1 59 ? 8.469 -8.302 -12.467 1.00 0.00 59 ASN A CA 3
ATOM 4349 C C . ASN A 1 59 ? 9.357 -9.098 -11.515 1.00 0.00 59 ASN A C 3
ATOM 4350 O O . ASN A 1 59 ? 9.296 -10.328 -11.474 1.00 0.00 59 ASN A O 3
ATOM 4361 N N . LEU A 1 60 ? 10.181 -8.390 -10.751 1.00 0.00 60 LEU A N 3
ATOM 4362 C CA . LEU A 1 60 ? 11.081 -9.030 -9.798 1.00 0.00 60 LEU A CA 3
ATOM 4363 C C . LEU A 1 60 ? 10.532 -8.930 -8.379 1.00 0.00 60 LEU A C 3
ATOM 4364 O O . LEU A 1 60 ? 11.066 -9.539 -7.451 1.00 0.00 60 LEU A O 3
ATOM 4380 N N . VAL A 1 61 ? 9.462 -8.159 -8.216 1.00 0.00 61 VAL A N 3
ATOM 4381 C CA . VAL A 1 61 ? 8.838 -7.982 -6.910 1.00 0.00 61 VAL A CA 3
ATOM 4382 C C . VAL A 1 61 ? 7.823 -9.085 -6.632 1.00 0.00 61 VAL A C 3
ATOM 4383 O O . VAL A 1 61 ? 6.944 -9.356 -7.451 1.00 0.00 61 VAL A O 3
ATOM 4396 N N . THR A 1 62 ? 7.949 -9.718 -5.470 1.00 0.00 62 THR A N 3
ATOM 4397 C CA . THR A 1 62 ? 7.043 -10.792 -5.083 1.00 0.00 62 THR A CA 3
ATOM 4398 C C . THR A 1 62 ? 6.513 -10.582 -3.670 1.00 0.00 62 THR A C 3
ATOM 4399 O O . THR A 1 62 ? 7.005 -9.727 -2.933 1.00 0.00 62 THR A O 3
ATOM 4410 N N . SER A 1 63 ? 5.507 -11.367 -3.297 1.00 0.00 63 SER A N 3
ATOM 4411 C CA . SER A 1 63 ? 4.908 -11.264 -1.971 1.00 0.00 63 SER A CA 3
ATOM 4412 C C . SER A 1 63 ? 5.977 -11.027 -0.909 1.00 0.00 63 SER A C 3
ATOM 4413 O O . SER A 1 63 ? 5.880 -10.094 -0.112 1.00 0.00 63 SER A O 3
ATOM 4421 N N . ARG A 1 64 ? 6.997 -11.880 -0.904 1.00 0.00 64 ARG A N 3
ATOM 4422 C CA . ARG A 1 64 ? 8.084 -11.765 0.061 1.00 0.00 64 ARG A CA 3
ATOM 4423 C C . ARG A 1 64 ? 8.772 -10.408 -0.055 1.00 0.00 64 ARG A C 3
ATOM 4424 O O . ARG A 1 64 ? 8.853 -9.657 0.917 1.00 0.00 64 ARG A O 3
ATOM 4445 N N . TYR A 1 65 ? 9.267 -10.102 -1.249 1.00 0.00 65 TYR A N 3
ATOM 4446 C CA . TYR A 1 65 ? 9.951 -8.837 -1.491 1.00 0.00 65 TYR A CA 3
ATOM 4447 C C . TYR A 1 65 ? 9.323 -7.713 -0.673 1.00 0.00 65 TYR A C 3
ATOM 4448 O O . TYR A 1 65 ? 9.992 -7.069 0.136 1.00 0.00 65 TYR A O 3
ATOM 4466 N N . PHE A 1 66 ? 8.032 -7.483 -0.890 1.00 0.00 66 PHE A N 3
ATOM 4467 C CA . PHE A 1 66 ? 7.311 -6.436 -0.174 1.00 0.00 66 PHE A CA 3
ATOM 4468 C C . PHE A 1 66 ? 7.348 -6.682 1.331 1.00 0.00 66 PHE A C 3
ATOM 4469 O O . PHE A 1 66 ? 7.881 -5.872 2.092 1.00 0.00 66 PHE A O 3
ATOM 4486 N N . LEU A 1 67 ? 6.778 -7.805 1.755 1.00 0.00 67 LEU A N 3
ATOM 4487 C CA . LEU A 1 67 ? 6.745 -8.159 3.170 1.00 0.00 67 LEU A CA 3
ATOM 4488 C C . LEU A 1 67 ? 8.058 -7.794 3.854 1.00 0.00 67 LEU A C 3
ATOM 4489 O O . LEU A 1 67 ? 8.069 -7.083 4.858 1.00 0.00 67 LEU A O 3
ATOM 4505 N N . GLU A 1 68 ? 9.163 -8.285 3.302 1.00 0.00 68 GLU A N 3
ATOM 4506 C CA . GLU A 1 68 ? 10.482 -8.009 3.859 1.00 0.00 68 GLU A CA 3
ATOM 4507 C C . GLU A 1 68 ? 10.838 -6.533 3.709 1.00 0.00 68 GLU A C 3
ATOM 4508 O O . GLU A 1 68 ? 11.413 -5.927 4.613 1.00 0.00 68 GLU A O 3
ATOM 4520 N N . MET A 1 69 ? 10.491 -5.960 2.561 1.00 0.00 69 MET A N 3
ATOM 4521 C CA . MET A 1 69 ? 10.773 -4.555 2.292 1.00 0.00 69 MET A CA 3
ATOM 4522 C C . MET A 1 69 ? 10.094 -3.658 3.322 1.00 0.00 69 MET A C 3
ATOM 4523 O O . MET A 1 69 ? 10.618 -2.604 3.681 1.00 0.00 69 MET A O 3
ATOM 4537 N N . GLN A 1 70 ? 8.926 -4.083 3.792 1.00 0.00 70 GLN A N 3
ATOM 4538 C CA . GLN A 1 70 ? 8.175 -3.316 4.779 1.00 0.00 70 GLN A CA 3
ATOM 4539 C C . GLN A 1 70 ? 8.860 -3.365 6.141 1.00 0.00 70 GLN A C 3
ATOM 4540 O O . GLN A 1 70 ? 8.972 -2.349 6.826 1.00 0.00 70 GLN A O 3
ATOM 4554 N N . GLU A 1 71 ? 9.316 -4.553 6.527 1.00 0.00 71 GLU A N 3
ATOM 4555 C CA . GLU A 1 71 ? 9.988 -4.733 7.808 1.00 0.00 71 GLU A CA 3
ATOM 4556 C C . GLU A 1 71 ? 11.375 -4.096 7.789 1.00 0.00 71 GLU A C 3
ATOM 4557 O O . GLU A 1 71 ? 11.886 -3.662 8.821 1.00 0.00 71 GLU A O 3
ATOM 4569 N N . LYS A 1 72 ? 11.980 -4.046 6.607 1.00 0.00 72 LYS A N 3
ATOM 4570 C CA . LYS A 1 72 ? 13.307 -3.462 6.450 1.00 0.00 72 LYS A CA 3
ATOM 4571 C C . LYS A 1 72 ? 13.256 -1.945 6.603 1.00 0.00 72 LYS A C 3
ATOM 4572 O O . LYS A 1 72 ? 14.155 -1.340 7.187 1.00 0.00 72 LYS A O 3
ATOM 4591 N N . LEU A 1 73 ? 12.199 -1.338 6.076 1.00 0.00 73 LEU A N 3
ATOM 4592 C CA . LEU A 1 73 ? 12.030 0.109 6.155 1.00 0.00 73 LEU A CA 3
ATOM 4593 C C . LEU A 1 73 ? 11.370 0.509 7.471 1.00 0.00 73 LEU A C 3
ATOM 4594 O O . LEU A 1 73 ? 11.824 1.430 8.148 1.00 0.00 73 LEU A O 3
ATOM 4610 N N . GLU A 1 74 ? 10.297 -0.192 7.826 1.00 0.00 74 GLU A N 3
ATOM 4611 C CA . GLU A 1 74 ? 9.576 0.090 9.061 1.00 0.00 74 GLU A CA 3
ATOM 4612 C C . GLU A 1 74 ? 10.542 0.239 10.233 1.00 0.00 74 GLU A C 3
ATOM 4613 O O . GLU A 1 74 ? 10.569 1.272 10.902 1.00 0.00 74 GLU A O 3
ATOM 4625 N N . ARG A 1 75 ? 11.334 -0.801 10.475 1.00 0.00 75 ARG A N 3
ATOM 4626 C CA . ARG A 1 75 ? 12.300 -0.787 11.567 1.00 0.00 75 ARG A CA 3
ATOM 4627 C C . ARG A 1 75 ? 13.051 0.540 11.613 1.00 0.00 75 ARG A C 3
ATOM 4628 O O . ARG A 1 75 ? 13.091 1.208 12.647 1.00 0.00 75 ARG A O 3
ATOM 4649 N N . LEU A 1 76 ? 13.644 0.917 10.485 1.00 0.00 76 LEU A N 3
ATOM 4650 C CA . LEU A 1 76 ? 14.394 2.165 10.396 1.00 0.00 76 LEU A CA 3
ATOM 4651 C C . LEU A 1 76 ? 13.665 3.292 11.122 1.00 0.00 76 LEU A C 3
ATOM 4652 O O . LEU A 1 76 ? 14.285 4.108 11.805 1.00 0.00 76 LEU A O 3
ATOM 4668 N N . LEU A 1 77 ? 12.346 3.330 10.971 1.00 0.00 77 LEU A N 3
ATOM 4669 C CA . LEU A 1 77 ? 11.531 4.355 11.613 1.00 0.00 77 LEU A CA 3
ATOM 4670 C C . LEU A 1 77 ? 12.088 4.709 12.989 1.00 0.00 77 LEU A C 3
ATOM 4671 O O . LEU A 1 77 ? 12.094 5.875 13.384 1.00 0.00 77 LEU A O 3
ATOM 4687 N N . GLN A 1 78 ? 12.554 3.696 13.712 1.00 0.00 78 GLN A N 3
ATOM 4688 C CA . GLN A 1 78 ? 13.114 3.902 15.042 1.00 0.00 78 GLN A CA 3
ATOM 4689 C C . GLN A 1 78 ? 14.059 5.099 15.056 1.00 0.00 78 GLN A C 3
ATOM 4690 O O . GLN A 1 78 ? 13.925 5.999 15.885 1.00 0.00 78 GLN A O 3
ATOM 4704 N N . ASP A 1 79 ? 15.015 5.102 14.134 1.00 0.00 79 ASP A N 3
ATOM 4705 C CA . ASP A 1 79 ? 15.983 6.188 14.040 1.00 0.00 79 ASP A CA 3
ATOM 4706 C C . ASP A 1 79 ? 15.315 7.535 14.299 1.00 0.00 79 ASP A C 3
ATOM 4707 O O . ASP A 1 79 ? 15.884 8.405 14.958 1.00 0.00 79 ASP A O 3
ATOM 4716 N N . ALA A 1 80 ? 14.105 7.700 13.774 1.00 0.00 80 ALA A N 3
ATOM 4717 C CA . ALA A 1 80 ? 13.360 8.940 13.949 1.00 0.00 80 ALA A CA 3
ATOM 4718 C C . ALA A 1 80 ? 12.714 9.002 15.329 1.00 0.00 80 ALA A C 3
ATOM 4719 O O . ALA A 1 80 ? 12.964 9.928 16.102 1.00 0.00 80 ALA A O 3
ATOM 4726 N N . HIS A 1 81 ? 11.881 8.012 15.633 1.00 0.00 81 HIS A N 3
ATOM 4727 C CA . HIS A 1 81 ? 11.199 7.954 16.921 1.00 0.00 81 HIS A CA 3
ATOM 4728 C C . HIS A 1 81 ? 12.204 7.841 18.063 1.00 0.00 81 HIS A C 3
ATOM 4729 O O . HIS A 1 81 ? 11.838 7.929 19.235 1.00 0.00 81 HIS A O 3
ATOM 4744 N N . GLU A 1 82 ? 13.471 7.643 17.713 1.00 0.00 82 GLU A N 3
ATOM 4745 C CA . GLU A 1 82 ? 14.527 7.516 18.710 1.00 0.00 82 GLU A CA 3
ATOM 4746 C C . GLU A 1 82 ? 15.013 8.888 19.166 1.00 0.00 82 GLU A C 3
ATOM 4747 O O . GLU A 1 82 ? 14.991 9.203 20.356 1.00 0.00 82 GLU A O 3
ATOM 4759 N N . ARG A 1 83 ? 15.453 9.701 18.211 1.00 0.00 83 ARG A N 3
ATOM 4760 C CA . ARG A 1 83 ? 15.946 11.039 18.513 1.00 0.00 83 ARG A CA 3
ATOM 4761 C C . ARG A 1 83 ? 15.022 12.104 17.930 1.00 0.00 83 ARG A C 3
ATOM 4762 O O . ARG A 1 83 ? 14.534 12.978 18.647 1.00 0.00 83 ARG A O 3
ATOM 4783 N N . SER A 1 84 ? 14.787 12.025 16.624 1.00 0.00 84 SER A N 3
ATOM 4784 C CA . SER A 1 84 ? 13.926 12.985 15.943 1.00 0.00 84 SER A CA 3
ATOM 4785 C C . SER A 1 84 ? 12.694 13.303 16.786 1.00 0.00 84 SER A C 3
ATOM 4786 O O . SER A 1 84 ? 12.166 12.438 17.485 1.00 0.00 84 SER A O 3
ATOM 4794 N N . ASP A 1 85 ? 12.242 14.550 16.714 1.00 0.00 85 ASP A N 3
ATOM 4795 C CA . ASP A 1 85 ? 11.072 14.984 17.468 1.00 0.00 85 ASP A CA 3
ATOM 4796 C C . ASP A 1 85 ? 9.811 14.895 16.615 1.00 0.00 85 ASP A C 3
ATOM 4797 O O . ASP A 1 85 ? 9.877 14.935 15.386 1.00 0.00 85 ASP A O 3
ATOM 4806 N N . SER A 1 86 ? 8.664 14.771 17.274 1.00 0.00 86 SER A N 3
ATOM 4807 C CA . SER A 1 86 ? 7.388 14.671 16.576 1.00 0.00 86 SER A CA 3
ATOM 4808 C C . SER A 1 86 ? 7.365 15.581 15.351 1.00 0.00 86 SER A C 3
ATOM 4809 O O . SER A 1 86 ? 6.663 15.311 14.378 1.00 0.00 86 SER A O 3
ATOM 4817 N N . GLU A 1 87 ? 8.140 16.659 15.409 1.00 0.00 87 GLU A N 3
ATOM 4818 C CA . GLU A 1 87 ? 8.209 17.610 14.305 1.00 0.00 87 GLU A CA 3
ATOM 4819 C C . GLU A 1 87 ? 8.904 16.990 13.096 1.00 0.00 87 GLU A C 3
ATOM 4820 O O . GLU A 1 87 ? 8.346 16.952 12.000 1.00 0.00 87 GLU A O 3
ATOM 4832 N N . GLU A 1 88 ? 10.124 16.506 13.306 1.00 0.00 88 GLU A N 3
ATOM 4833 C CA . GLU A 1 88 ? 10.895 15.889 12.233 1.00 0.00 88 GLU A CA 3
ATOM 4834 C C . GLU A 1 88 ? 10.363 14.495 11.912 1.00 0.00 88 GLU A C 3
ATOM 4835 O O . GLU A 1 88 ? 10.205 14.132 10.746 1.00 0.00 88 GLU A O 3
ATOM 4847 N N . VAL A 1 89 ? 10.088 13.719 12.955 1.00 0.00 89 VAL A N 3
ATOM 4848 C CA . VAL A 1 89 ? 9.574 12.365 12.786 1.00 0.00 89 VAL A CA 3
ATOM 4849 C C . VAL A 1 89 ? 8.363 12.349 11.859 1.00 0.00 89 VAL A C 3
ATOM 4850 O O . VAL A 1 89 ? 8.225 11.462 11.017 1.00 0.00 89 VAL A O 3
ATOM 4863 N N . SER A 1 90 ? 7.489 13.337 12.020 1.00 0.00 90 SER A N 3
ATOM 4864 C CA . SER A 1 90 ? 6.287 13.436 11.200 1.00 0.00 90 SER A CA 3
ATOM 4865 C C . SER A 1 90 ? 6.629 13.313 9.718 1.00 0.00 90 SER A C 3
ATOM 4866 O O . SER A 1 90 ? 6.010 12.539 8.988 1.00 0.00 90 SER A O 3
ATOM 4874 N N . PHE A 1 91 ? 7.621 14.082 9.280 1.00 0.00 91 PHE A N 3
ATOM 4875 C CA . PHE A 1 91 ? 8.046 14.062 7.886 1.00 0.00 91 PHE A CA 3
ATOM 4876 C C . PHE A 1 91 ? 8.346 12.637 7.430 1.00 0.00 91 PHE A C 3
ATOM 4877 O O . PHE A 1 91 ? 7.705 12.118 6.515 1.00 0.00 91 PHE A O 3
ATOM 4894 N N . ILE A 1 92 ? 9.326 12.010 8.073 1.00 0.00 92 ILE A N 3
ATOM 4895 C CA . ILE A 1 92 ? 9.711 10.646 7.735 1.00 0.00 92 ILE A CA 3
ATOM 4896 C C . ILE A 1 92 ? 8.514 9.704 7.801 1.00 0.00 92 ILE A C 3
ATOM 4897 O O . ILE A 1 92 ? 8.197 9.015 6.831 1.00 0.00 92 ILE A O 3
ATOM 4913 N N . VAL A 1 93 ? 7.849 9.680 8.952 1.00 0.00 93 VAL A N 3
ATOM 4914 C CA . VAL A 1 93 ? 6.684 8.825 9.145 1.00 0.00 93 VAL A CA 3
ATOM 4915 C C . VAL A 1 93 ? 5.844 8.747 7.876 1.00 0.00 93 VAL A C 3
ATOM 4916 O O . VAL A 1 93 ? 5.393 7.671 7.484 1.00 0.00 93 VAL A O 3
ATOM 4929 N N . GLN A 1 94 ? 5.637 9.895 7.238 1.00 0.00 94 GLN A N 3
ATOM 4930 C CA . GLN A 1 94 ? 4.850 9.956 6.012 1.00 0.00 94 GLN A CA 3
ATOM 4931 C C . GLN A 1 94 ? 5.423 9.023 4.950 1.00 0.00 94 GLN A C 3
ATOM 4932 O O . GLN A 1 94 ? 4.691 8.257 4.322 1.00 0.00 94 GLN A O 3
ATOM 4946 N N . LEU A 1 95 ? 6.735 9.092 4.754 1.00 0.00 95 LEU A N 3
ATOM 4947 C CA . LEU A 1 95 ? 7.406 8.253 3.767 1.00 0.00 95 LEU A CA 3
ATOM 4948 C C . LEU A 1 95 ? 7.289 6.778 4.137 1.00 0.00 95 LEU A C 3
ATOM 4949 O O . LEU A 1 95 ? 6.574 6.018 3.484 1.00 0.00 95 LEU A O 3
ATOM 4965 N N . VAL A 1 96 ? 7.995 6.380 5.191 1.00 0.00 96 VAL A N 3
ATOM 4966 C CA . VAL A 1 96 ? 7.968 4.996 5.650 1.00 0.00 96 VAL A CA 3
ATOM 4967 C C . VAL A 1 96 ? 6.580 4.388 5.483 1.00 0.00 96 VAL A C 3
ATOM 4968 O O . VAL A 1 96 ? 6.442 3.201 5.188 1.00 0.00 96 VAL A O 3
ATOM 4981 N N . ARG A 1 97 ? 5.553 5.210 5.672 1.00 0.00 97 ARG A N 3
ATOM 4982 C CA . ARG A 1 97 ? 4.174 4.754 5.542 1.00 0.00 97 ARG A CA 3
ATOM 4983 C C . ARG A 1 97 ? 3.760 4.686 4.075 1.00 0.00 97 ARG A C 3
ATOM 4984 O O . ARG A 1 97 ? 3.392 3.625 3.571 1.00 0.00 97 ARG A O 3
ATOM 5005 N N . LYS A 1 98 ? 3.822 5.826 3.395 1.00 0.00 98 LYS A N 3
ATOM 5006 C CA . LYS A 1 98 ? 3.454 5.897 1.986 1.00 0.00 98 LYS A CA 3
ATOM 5007 C C . LYS A 1 98 ? 4.107 4.768 1.195 1.00 0.00 98 LYS A C 3
ATOM 5008 O O . LYS A 1 98 ? 3.435 4.039 0.465 1.00 0.00 98 LYS A O 3
ATOM 5027 N N . LEU A 1 99 ? 5.420 4.629 1.346 1.00 0.00 99 LEU A N 3
ATOM 5028 C CA . LEU A 1 99 ? 6.164 3.587 0.647 1.00 0.00 99 LEU A CA 3
ATOM 5029 C C . LEU A 1 99 ? 5.409 2.262 0.682 1.00 0.00 99 LEU A C 3
ATOM 5030 O O . LEU A 1 99 ? 5.369 1.531 -0.308 1.00 0.00 99 LEU A O 3
ATOM 5046 N N . LEU A 1 100 ? 4.809 1.959 1.828 1.00 0.00 100 LEU A N 3
ATOM 5047 C CA . LEU A 1 100 ? 4.052 0.723 1.992 1.00 0.00 100 LEU A CA 3
ATOM 5048 C C . LEU A 1 100 ? 2.726 0.792 1.242 1.00 0.00 100 LEU A C 3
ATOM 5049 O O . LEU A 1 100 ? 2.213 -0.224 0.773 1.00 0.00 100 LEU A O 3
ATOM 5065 N N . ILE A 1 101 ? 2.177 1.997 1.131 1.00 0.00 101 ILE A N 3
ATOM 5066 C CA . ILE A 1 101 ? 0.913 2.199 0.434 1.00 0.00 101 ILE A CA 3
ATOM 5067 C C . ILE A 1 101 ? 1.109 2.177 -1.078 1.00 0.00 101 ILE A C 3
ATOM 5068 O O . ILE A 1 101 ? 0.182 1.871 -1.829 1.00 0.00 101 ILE A O 3
ATOM 5084 N N . ILE A 1 102 ? 2.320 2.501 -1.517 1.00 0.00 102 ILE A N 3
ATOM 5085 C CA . ILE A 1 102 ? 2.638 2.516 -2.939 1.00 0.00 102 ILE A CA 3
ATOM 5086 C C . ILE A 1 102 ? 3.047 1.129 -3.425 1.00 0.00 102 ILE A C 3
ATOM 5087 O O . ILE A 1 102 ? 2.381 0.537 -4.276 1.00 0.00 102 ILE A O 3
ATOM 5103 N N . ILE A 1 103 ? 4.144 0.616 -2.878 1.00 0.00 103 ILE A N 3
ATOM 5104 C CA . ILE A 1 103 ? 4.639 -0.702 -3.254 1.00 0.00 103 ILE A CA 3
ATOM 5105 C C . ILE A 1 103 ? 3.518 -1.736 -3.237 1.00 0.00 103 ILE A C 3
ATOM 5106 O O . ILE A 1 103 ? 3.542 -2.705 -3.996 1.00 0.00 103 ILE A O 3
ATOM 5122 N N . SER A 1 104 ? 2.536 -1.522 -2.367 1.00 0.00 104 SER A N 3
ATOM 5123 C CA . SER A 1 104 ? 1.406 -2.436 -2.250 1.00 0.00 104 SER A CA 3
ATOM 5124 C C . SER A 1 104 ? 0.764 -2.684 -3.611 1.00 0.00 104 SER A C 3
ATOM 5125 O O . SER A 1 104 ? 0.175 -1.780 -4.205 1.00 0.00 104 SER A O 3
ATOM 5133 N N . ARG A 1 105 ? 0.881 -3.914 -4.099 1.00 0.00 105 ARG A N 3
ATOM 5134 C CA . ARG A 1 105 ? 0.314 -4.282 -5.391 1.00 0.00 105 ARG A CA 3
ATOM 5135 C C . ARG A 1 105 ? -1.087 -3.700 -5.554 1.00 0.00 105 ARG A C 3
ATOM 5136 O O . ARG A 1 105 ? -1.366 -2.941 -6.482 1.00 0.00 105 ARG A O 3
ATOM 5157 N N . PRO A 1 106 ? -1.991 -4.063 -4.632 1.00 0.00 106 PRO A N 3
ATOM 5158 C CA . PRO A 1 106 ? -3.377 -3.589 -4.652 1.00 0.00 106 PRO A CA 3
ATOM 5159 C C . PRO A 1 106 ? -3.488 -2.106 -4.317 1.00 0.00 106 PRO A C 3
ATOM 5160 O O . PRO A 1 106 ? -3.338 -1.708 -3.162 1.00 0.00 106 PRO A O 3
ATOM 5171 N N . ALA A 1 107 ? -3.751 -1.292 -5.334 1.00 0.00 107 ALA A N 3
ATOM 5172 C CA . ALA A 1 107 ? -3.884 0.147 -5.147 1.00 0.00 107 ALA A CA 3
ATOM 5173 C C . ALA A 1 107 ? -5.007 0.712 -6.010 1.00 0.00 107 ALA A C 3
ATOM 5174 O O . ALA A 1 107 ? -5.149 0.346 -7.177 1.00 0.00 107 ALA A O 3
ATOM 5181 N N . ARG A 1 108 ? -5.802 1.605 -5.430 1.00 0.00 108 ARG A N 3
ATOM 5182 C CA . ARG A 1 108 ? -6.913 2.219 -6.146 1.00 0.00 108 ARG A CA 3
ATOM 5183 C C . ARG A 1 108 ? -7.363 3.503 -5.455 1.00 0.00 108 ARG A C 3
ATOM 5184 O O . ARG A 1 108 ? -7.518 3.541 -4.235 1.00 0.00 108 ARG A O 3
ATOM 5205 N N . SER A 1 109 ? -7.570 4.552 -6.245 1.00 0.00 109 SER A N 3
ATOM 5206 C CA . SER A 1 109 ? -7.998 5.839 -5.709 1.00 0.00 109 SER A CA 3
ATOM 5207 C C . SER A 1 109 ? -9.185 6.387 -6.494 1.00 0.00 109 SER A C 3
ATOM 5208 O O . SER A 1 109 ? -9.083 6.651 -7.692 1.00 0.00 109 SER A O 3
ATOM 5216 N N . GLY A 1 110 ? -10.312 6.557 -5.810 1.00 0.00 110 GLY A N 3
ATOM 5217 C CA . GLY A 1 110 ? -11.504 7.072 -6.459 1.00 0.00 110 GLY A CA 3
ATOM 5218 C C . GLY A 1 110 ? -12.389 7.854 -5.509 1.00 0.00 110 GLY A C 3
ATOM 5219 O O . GLY A 1 110 ? -12.804 7.357 -4.462 1.00 0.00 110 GLY A O 3
ATOM 5223 N N . PRO A 1 111 ? -12.690 9.110 -5.873 1.00 0.00 111 PRO A N 3
ATOM 5224 C CA . PRO A 1 111 ? -13.534 9.989 -5.058 1.00 0.00 111 PRO A CA 3
ATOM 5225 C C . PRO A 1 111 ? -14.991 9.541 -5.040 1.00 0.00 111 PRO A C 3
ATOM 5226 O O . PRO A 1 111 ? -15.756 9.848 -5.954 1.00 0.00 111 PRO A O 3
ATOM 5237 N N . SER A 1 112 ? -15.368 8.812 -3.994 1.00 0.00 112 SER A N 3
ATOM 5238 C CA . SER A 1 112 ? -16.734 8.318 -3.859 1.00 0.00 112 SER A CA 3
ATOM 5239 C C . SER A 1 112 ? -17.735 9.336 -4.398 1.00 0.00 112 SER A C 3
ATOM 5240 O O . SER A 1 112 ? -17.489 10.542 -4.367 1.00 0.00 112 SER A O 3
ATOM 5248 N N . SER A 1 113 ? -18.866 8.841 -4.890 1.00 0.00 113 SER A N 3
ATOM 5249 C CA . SER A 1 113 ? -19.904 9.705 -5.439 1.00 0.00 113 SER A CA 3
ATOM 5250 C C . SER A 1 113 ? -20.611 10.477 -4.330 1.00 0.00 113 SER A C 3
ATOM 5251 O O . SER A 1 113 ? -21.673 10.074 -3.857 1.00 0.00 113 SER A O 3
ATOM 5259 N N . GLY A 1 114 ? -20.013 11.592 -3.918 1.00 0.00 114 GLY A N 3
ATOM 5260 C CA . GLY A 1 114 ? -20.598 12.403 -2.867 1.00 0.00 114 GLY A CA 3
ATOM 5261 C C . GLY A 1 114 ? -22.006 12.856 -3.201 1.00 0.00 114 GLY A C 3
ATOM 5262 O O . GLY A 1 114 ? -22.450 12.735 -4.342 1.00 0.00 114 GLY A O 3
ATOM 5266 N N . GLY A 1 1 ? -11.799 4.622 -31.341 1.00 0.00 1 GLY A N 4
ATOM 5267 C CA . GLY A 1 1 ? -11.893 4.141 -29.975 1.00 0.00 1 GLY A CA 4
ATOM 5268 C C . GLY A 1 1 ? -10.997 4.911 -29.026 1.00 0.00 1 GLY A C 4
ATOM 5269 O O . GLY A 1 1 ? -10.124 4.333 -28.378 1.00 0.00 1 GLY A O 4
ATOM 5273 N N . SER A 1 2 ? -11.211 6.221 -28.944 1.00 0.00 2 SER A N 4
ATOM 5274 C CA . SER A 1 2 ? -10.412 7.073 -28.071 1.00 0.00 2 SER A CA 4
ATOM 5275 C C . SER A 1 2 ? -8.936 6.696 -28.148 1.00 0.00 2 SER A C 4
ATOM 5276 O O . SER A 1 2 ? -8.244 6.642 -27.131 1.00 0.00 2 SER A O 4
ATOM 5284 N N . SER A 1 3 ? -8.460 6.437 -29.361 1.00 0.00 3 SER A N 4
ATOM 5285 C CA . SER A 1 3 ? -7.066 6.062 -29.572 1.00 0.00 3 SER A CA 4
ATOM 5286 C C . SER A 1 3 ? -6.135 6.951 -28.754 1.00 0.00 3 SER A C 4
ATOM 5287 O O . SER A 1 3 ? -6.115 8.170 -28.922 1.00 0.00 3 SER A O 4
ATOM 5295 N N . GLY A 1 4 ? -5.363 6.331 -27.867 1.00 0.00 4 GLY A N 4
ATOM 5296 C CA . GLY A 1 4 ? -4.439 7.080 -27.035 1.00 0.00 4 GLY A CA 4
ATOM 5297 C C . GLY A 1 4 ? -3.295 6.226 -26.525 1.00 0.00 4 GLY A C 4
ATOM 5298 O O . GLY A 1 4 ? -3.083 5.111 -27.001 1.00 0.00 4 GLY A O 4
ATOM 5302 N N . SER A 1 5 ? -2.553 6.751 -25.555 1.00 0.00 5 SER A N 4
ATOM 5303 C CA . SER A 1 5 ? -1.420 6.032 -24.985 1.00 0.00 5 SER A CA 4
ATOM 5304 C C . SER A 1 5 ? -1.875 4.729 -24.335 1.00 0.00 5 SER A C 4
ATOM 5305 O O . SER A 1 5 ? -2.839 4.708 -23.569 1.00 0.00 5 SER A O 4
ATOM 5313 N N . SER A 1 6 ? -1.175 3.643 -24.647 1.00 0.00 6 SER A N 4
ATOM 5314 C CA . SER A 1 6 ? -1.508 2.334 -24.097 1.00 0.00 6 SER A CA 4
ATOM 5315 C C . SER A 1 6 ? -1.994 2.458 -22.656 1.00 0.00 6 SER A C 4
ATOM 5316 O O . SER A 1 6 ? -3.076 1.987 -22.311 1.00 0.00 6 SER A O 4
ATOM 5324 N N . GLY A 1 7 ? -1.183 3.097 -21.818 1.00 0.00 7 GLY A N 4
ATOM 5325 C CA . GLY A 1 7 ? -1.545 3.272 -20.423 1.00 0.00 7 GLY A CA 4
ATOM 5326 C C . GLY A 1 7 ? -2.215 2.043 -19.840 1.00 0.00 7 GLY A C 4
ATOM 5327 O O . GLY A 1 7 ? -3.441 1.947 -19.782 1.00 0.00 7 GLY A O 4
ATOM 5331 N N . PRO A 1 8 ? -1.400 1.074 -19.397 1.00 0.00 8 PRO A N 4
ATOM 5332 C CA . PRO A 1 8 ? -1.899 -0.172 -18.809 1.00 0.00 8 PRO A CA 4
ATOM 5333 C C . PRO A 1 8 ? -2.541 0.048 -17.443 1.00 0.00 8 PRO A C 4
ATOM 5334 O O . PRO A 1 8 ? -2.600 1.173 -16.947 1.00 0.00 8 PRO A O 4
ATOM 5345 N N . LYS A 1 9 ? -3.021 -1.034 -16.839 1.00 0.00 9 LYS A N 4
ATOM 5346 C CA . LYS A 1 9 ? -3.657 -0.961 -15.530 1.00 0.00 9 LYS A CA 4
ATOM 5347 C C . LYS A 1 9 ? -2.877 -1.771 -14.499 1.00 0.00 9 LYS A C 4
ATOM 5348 O O . LYS A 1 9 ? -2.944 -1.499 -13.301 1.00 0.00 9 LYS A O 4
ATOM 5367 N N . ALA A 1 10 ? -2.136 -2.767 -14.974 1.00 0.00 10 ALA A N 4
ATOM 5368 C CA . ALA A 1 10 ? -1.341 -3.614 -14.094 1.00 0.00 10 ALA A CA 4
ATOM 5369 C C . ALA A 1 10 ? -0.464 -2.776 -13.170 1.00 0.00 10 ALA A C 4
ATOM 5370 O O . ALA A 1 10 ? -0.549 -1.547 -13.162 1.00 0.00 10 ALA A O 4
ATOM 5377 N N . THR A 1 11 ? 0.378 -3.447 -12.391 1.00 0.00 11 THR A N 4
ATOM 5378 C CA . THR A 1 11 ? 1.269 -2.764 -11.462 1.00 0.00 11 THR A CA 4
ATOM 5379 C C . THR A 1 11 ? 1.772 -1.449 -12.047 1.00 0.00 11 THR A C 4
ATOM 5380 O O . THR A 1 11 ? 2.038 -0.495 -11.317 1.00 0.00 11 THR A O 4
ATOM 5391 N N . ALA A 1 12 ? 1.899 -1.407 -13.370 1.00 0.00 12 ALA A N 4
ATOM 5392 C CA . ALA A 1 12 ? 2.367 -0.207 -14.053 1.00 0.00 12 ALA A CA 4
ATOM 5393 C C . ALA A 1 12 ? 1.890 1.053 -13.340 1.00 0.00 12 ALA A C 4
ATOM 5394 O O . ALA A 1 12 ? 2.682 1.950 -13.051 1.00 0.00 12 ALA A O 4
ATOM 5401 N N . GLN A 1 13 ? 0.593 1.114 -13.060 1.00 0.00 13 GLN A N 4
ATOM 5402 C CA . GLN A 1 13 ? 0.011 2.266 -12.381 1.00 0.00 13 GLN A CA 4
ATOM 5403 C C . GLN A 1 13 ? 0.772 2.583 -11.098 1.00 0.00 13 GLN A C 4
ATOM 5404 O O . GLN A 1 13 ? 1.095 3.739 -10.827 1.00 0.00 13 GLN A O 4
ATOM 5418 N N . MET A 1 14 ? 1.054 1.549 -10.313 1.00 0.00 14 MET A N 4
ATOM 5419 C CA . MET A 1 14 ? 1.778 1.718 -9.058 1.00 0.00 14 MET A CA 4
ATOM 5420 C C . MET A 1 14 ? 3.156 2.326 -9.303 1.00 0.00 14 MET A C 4
ATOM 5421 O O . MET A 1 14 ? 3.534 3.305 -8.661 1.00 0.00 14 MET A O 4
ATOM 5435 N N . GLU A 1 15 ? 3.900 1.738 -10.234 1.00 0.00 15 GLU A N 4
ATOM 5436 C CA . GLU A 1 15 ? 5.236 2.222 -10.561 1.00 0.00 15 GLU A CA 4
ATOM 5437 C C . GLU A 1 15 ? 5.252 3.744 -10.667 1.00 0.00 15 GLU A C 4
ATOM 5438 O O . GLU A 1 15 ? 6.089 4.411 -10.059 1.00 0.00 15 GLU A O 4
ATOM 5450 N N . GLY A 1 16 ? 4.321 4.288 -11.445 1.00 0.00 16 GLY A N 4
ATOM 5451 C CA . GLY A 1 16 ? 4.246 5.727 -11.618 1.00 0.00 16 GLY A CA 4
ATOM 5452 C C . GLY A 1 16 ? 4.274 6.471 -10.297 1.00 0.00 16 GLY A C 4
ATOM 5453 O O . GLY A 1 16 ? 4.875 7.540 -10.193 1.00 0.00 16 GLY A O 4
ATOM 5457 N N . ARG A 1 17 ? 3.622 5.906 -9.287 1.00 0.00 17 ARG A N 4
ATOM 5458 C CA . ARG A 1 17 ? 3.572 6.525 -7.968 1.00 0.00 17 ARG A CA 4
ATOM 5459 C C . ARG A 1 17 ? 4.964 6.592 -7.346 1.00 0.00 17 ARG A C 4
ATOM 5460 O O . ARG A 1 17 ? 5.443 7.667 -6.985 1.00 0.00 17 ARG A O 4
ATOM 5481 N N . LEU A 1 18 ? 5.608 5.436 -7.225 1.00 0.00 18 LEU A N 4
ATOM 5482 C CA . LEU A 1 18 ? 6.945 5.363 -6.646 1.00 0.00 18 LEU A CA 4
ATOM 5483 C C . LEU A 1 18 ? 7.845 6.456 -7.214 1.00 0.00 18 LEU A C 4
ATOM 5484 O O . LEU A 1 18 ? 8.749 6.942 -6.535 1.00 0.00 18 LEU A O 4
ATOM 5500 N N . GLN A 1 19 ? 7.588 6.839 -8.460 1.00 0.00 19 GLN A N 4
ATOM 5501 C CA . GLN A 1 19 ? 8.374 7.876 -9.118 1.00 0.00 19 GLN A CA 4
ATOM 5502 C C . GLN A 1 19 ? 8.176 9.225 -8.434 1.00 0.00 19 GLN A C 4
ATOM 5503 O O . GLN A 1 19 ? 9.142 9.902 -8.086 1.00 0.00 19 GLN A O 4
ATOM 5517 N N . GLU A 1 20 ? 6.917 9.608 -8.246 1.00 0.00 20 GLU A N 4
ATOM 5518 C CA . GLU A 1 20 ? 6.593 10.877 -7.606 1.00 0.00 20 GLU A CA 4
ATOM 5519 C C . GLU A 1 20 ? 6.979 10.856 -6.129 1.00 0.00 20 GLU A C 4
ATOM 5520 O O . GLU A 1 20 ? 7.322 11.887 -5.551 1.00 0.00 20 GLU A O 4
ATOM 5532 N N . PHE A 1 21 ? 6.921 9.673 -5.526 1.00 0.00 21 PHE A N 4
ATOM 5533 C CA . PHE A 1 21 ? 7.263 9.516 -4.117 1.00 0.00 21 PHE A CA 4
ATOM 5534 C C . PHE A 1 21 ? 8.634 10.116 -3.820 1.00 0.00 21 PHE A C 4
ATOM 5535 O O . PHE A 1 21 ? 8.804 10.857 -2.851 1.00 0.00 21 PHE A O 4
ATOM 5552 N N . LEU A 1 22 ? 9.610 9.790 -4.661 1.00 0.00 22 LEU A N 4
ATOM 5553 C CA . LEU A 1 22 ? 10.968 10.295 -4.489 1.00 0.00 22 LEU A CA 4
ATOM 5554 C C . LEU A 1 22 ? 11.057 11.764 -4.892 1.00 0.00 22 LEU A C 4
ATOM 5555 O O . LEU A 1 22 ? 11.646 12.580 -4.182 1.00 0.00 22 LEU A O 4
ATOM 5571 N N . THR A 1 23 ? 10.467 12.096 -6.036 1.00 0.00 23 THR A N 4
ATOM 5572 C CA . THR A 1 23 ? 10.478 13.465 -6.533 1.00 0.00 23 THR A CA 4
ATOM 5573 C C . THR A 1 23 ? 9.992 14.441 -5.468 1.00 0.00 23 THR A C 4
ATOM 5574 O O . THR A 1 23 ? 10.323 15.626 -5.500 1.00 0.00 23 THR A O 4
ATOM 5585 N N . ALA A 1 24 ? 9.204 13.935 -4.524 1.00 0.00 24 ALA A N 4
ATOM 5586 C CA . ALA A 1 24 ? 8.674 14.762 -3.447 1.00 0.00 24 ALA A CA 4
ATOM 5587 C C . ALA A 1 24 ? 9.476 14.572 -2.164 1.00 0.00 24 ALA A C 4
ATOM 5588 O O . ALA A 1 24 ? 9.462 15.429 -1.280 1.00 0.00 24 ALA A O 4
ATOM 5595 N N . TYR A 1 25 ? 10.173 13.446 -2.069 1.00 0.00 25 TYR A N 4
ATOM 5596 C CA . TYR A 1 25 ? 10.979 13.142 -0.892 1.00 0.00 25 TYR A CA 4
ATOM 5597 C C . TYR A 1 25 ? 12.391 12.726 -1.291 1.00 0.00 25 TYR A C 4
ATOM 5598 O O . TYR A 1 25 ? 12.734 11.544 -1.262 1.00 0.00 25 TYR A O 4
ATOM 5616 N N . ALA A 1 26 ? 13.207 13.707 -1.663 1.00 0.00 26 ALA A N 4
ATOM 5617 C CA . ALA A 1 26 ? 14.583 13.445 -2.065 1.00 0.00 26 ALA A CA 4
ATOM 5618 C C . ALA A 1 26 ? 15.569 14.171 -1.156 1.00 0.00 26 ALA A C 4
ATOM 5619 O O . ALA A 1 26 ? 15.460 15.374 -0.917 1.00 0.00 26 ALA A O 4
ATOM 5626 N N . PRO A 1 27 ? 16.555 13.426 -0.636 1.00 0.00 27 PRO A N 4
ATOM 5627 C CA . PRO A 1 27 ? 17.580 13.979 0.255 1.00 0.00 27 PRO A CA 4
ATOM 5628 C C . PRO A 1 27 ? 18.538 14.914 -0.474 1.00 0.00 27 PRO A C 4
ATOM 5629 O O . PRO A 1 27 ? 19.323 14.481 -1.317 1.00 0.00 27 PRO A O 4
ATOM 5640 N N . GLY A 1 28 ? 18.470 16.200 -0.142 1.00 0.00 28 GLY A N 4
ATOM 5641 C CA . GLY A 1 28 ? 19.338 17.176 -0.774 1.00 0.00 28 GLY A CA 4
ATOM 5642 C C . GLY A 1 28 ? 18.624 17.981 -1.843 1.00 0.00 28 GLY A C 4
ATOM 5643 O O . GLY A 1 28 ? 18.551 19.206 -1.761 1.00 0.00 28 GLY A O 4
ATOM 5647 N N . ALA A 1 29 ? 18.097 17.290 -2.849 1.00 0.00 29 ALA A N 4
ATOM 5648 C CA . ALA A 1 29 ? 17.386 17.947 -3.937 1.00 0.00 29 ALA A CA 4
ATOM 5649 C C . ALA A 1 29 ? 16.632 19.175 -3.438 1.00 0.00 29 ALA A C 4
ATOM 5650 O O . ALA A 1 29 ? 16.975 20.307 -3.780 1.00 0.00 29 ALA A O 4
ATOM 5657 N N . ARG A 1 30 ? 15.604 18.944 -2.628 1.00 0.00 30 ARG A N 4
ATOM 5658 C CA . ARG A 1 30 ? 14.801 20.032 -2.083 1.00 0.00 30 ARG A CA 4
ATOM 5659 C C . ARG A 1 30 ? 15.148 20.283 -0.619 1.00 0.00 30 ARG A C 4
ATOM 5660 O O . ARG A 1 30 ? 15.653 21.349 -0.263 1.00 0.00 30 ARG A O 4
ATOM 5681 N N . LEU A 1 31 ? 14.873 19.296 0.226 1.00 0.00 31 LEU A N 4
ATOM 5682 C CA . LEU A 1 31 ? 15.155 19.409 1.653 1.00 0.00 31 LEU A CA 4
ATOM 5683 C C . LEU A 1 31 ? 16.173 18.362 2.092 1.00 0.00 31 LEU A C 4
ATOM 5684 O O . LEU A 1 31 ? 16.347 17.337 1.433 1.00 0.00 31 LEU A O 4
ATOM 5700 N N . ALA A 1 32 ? 16.842 18.626 3.210 1.00 0.00 32 ALA A N 4
ATOM 5701 C CA . ALA A 1 32 ? 17.839 17.704 3.739 1.00 0.00 32 ALA A CA 4
ATOM 5702 C C . ALA A 1 32 ? 17.822 17.693 5.264 1.00 0.00 32 ALA A C 4
ATOM 5703 O O . ALA A 1 32 ? 17.888 18.743 5.903 1.00 0.00 32 ALA A O 4
ATOM 5710 N N . LEU A 1 33 ? 17.733 16.500 5.841 1.00 0.00 33 LEU A N 4
ATOM 5711 C CA . LEU A 1 33 ? 17.706 16.352 7.292 1.00 0.00 33 LEU A CA 4
ATOM 5712 C C . LEU A 1 33 ? 19.112 16.133 7.843 1.00 0.00 33 LEU A C 4
ATOM 5713 O O . LEU A 1 33 ? 19.689 15.057 7.687 1.00 0.00 33 LEU A O 4
ATOM 5729 N N . ALA A 1 34 ? 19.656 17.159 8.489 1.00 0.00 34 ALA A N 4
ATOM 5730 C CA . ALA A 1 34 ? 20.991 17.077 9.066 1.00 0.00 34 ALA A CA 4
ATOM 5731 C C . ALA A 1 34 ? 20.934 16.612 10.518 1.00 0.00 34 ALA A C 4
ATOM 5732 O O . ALA A 1 34 ? 21.853 16.867 11.297 1.00 0.00 34 ALA A O 4
ATOM 5739 N N . ASP A 1 35 ? 19.851 15.931 10.874 1.00 0.00 35 ASP A N 4
ATOM 5740 C CA . ASP A 1 35 ? 19.674 15.431 12.232 1.00 0.00 35 ASP A CA 4
ATOM 5741 C C . ASP A 1 35 ? 20.467 14.145 12.444 1.00 0.00 35 ASP A C 4
ATOM 5742 O O . ASP A 1 35 ? 20.279 13.445 13.439 1.00 0.00 35 ASP A O 4
ATOM 5751 N N . GLY A 1 36 ? 21.353 13.839 11.502 1.00 0.00 36 GLY A N 4
ATOM 5752 C CA . GLY A 1 36 ? 22.160 12.637 11.604 1.00 0.00 36 GLY A CA 4
ATOM 5753 C C . GLY A 1 36 ? 21.328 11.372 11.527 1.00 0.00 36 GLY A C 4
ATOM 5754 O O . GLY A 1 36 ? 20.671 11.114 10.519 1.00 0.00 36 GLY A O 4
ATOM 5758 N N . VAL A 1 37 ? 21.358 10.581 12.595 1.00 0.00 37 VAL A N 4
ATOM 5759 C CA . VAL A 1 37 ? 20.601 9.335 12.644 1.00 0.00 37 VAL A CA 4
ATOM 5760 C C . VAL A 1 37 ? 19.256 9.482 11.942 1.00 0.00 37 VAL A C 4
ATOM 5761 O O . VAL A 1 37 ? 19.000 8.836 10.925 1.00 0.00 37 VAL A O 4
ATOM 5774 N N . LEU A 1 38 ? 18.398 10.335 12.491 1.00 0.00 38 LEU A N 4
ATOM 5775 C CA . LEU A 1 38 ? 17.077 10.567 11.917 1.00 0.00 38 LEU A CA 4
ATOM 5776 C C . LEU A 1 38 ? 17.141 10.584 10.393 1.00 0.00 38 LEU A C 4
ATOM 5777 O O . LEU A 1 38 ? 16.313 9.971 9.721 1.00 0.00 38 LEU A O 4
ATOM 5793 N N . GLY A 1 39 ? 18.131 11.289 9.855 1.00 0.00 39 GLY A N 4
ATOM 5794 C CA . GLY A 1 39 ? 18.286 11.370 8.414 1.00 0.00 39 GLY A CA 4
ATOM 5795 C C . GLY A 1 39 ? 18.631 10.032 7.792 1.00 0.00 39 GLY A C 4
ATOM 5796 O O . GLY A 1 39 ? 18.215 9.734 6.672 1.00 0.00 39 GLY A O 4
ATOM 5800 N N . PHE A 1 40 ? 19.396 9.224 8.518 1.00 0.00 40 PHE A N 4
ATOM 5801 C CA . PHE A 1 40 ? 19.800 7.910 8.029 1.00 0.00 40 PHE A CA 4
ATOM 5802 C C . PHE A 1 40 ? 18.605 7.151 7.460 1.00 0.00 40 PHE A C 4
ATOM 5803 O O . PHE A 1 40 ? 18.765 6.243 6.643 1.00 0.00 40 PHE A O 4
ATOM 5820 N N . ILE A 1 41 ? 17.409 7.528 7.898 1.00 0.00 41 ILE A N 4
ATOM 5821 C CA . ILE A 1 41 ? 16.188 6.883 7.433 1.00 0.00 41 ILE A CA 4
ATOM 5822 C C . ILE A 1 41 ? 15.802 7.373 6.042 1.00 0.00 41 ILE A C 4
ATOM 5823 O O . ILE A 1 41 ? 15.547 6.576 5.139 1.00 0.00 41 ILE A O 4
ATOM 5839 N N . HIS A 1 42 ? 15.763 8.692 5.875 1.00 0.00 42 HIS A N 4
ATOM 5840 C CA . HIS A 1 42 ? 15.411 9.290 4.592 1.00 0.00 42 HIS A CA 4
ATOM 5841 C C . HIS A 1 42 ? 16.277 8.721 3.472 1.00 0.00 42 HIS A C 4
ATOM 5842 O O . HIS A 1 42 ? 15.765 8.248 2.457 1.00 0.00 42 HIS A O 4
ATOM 5857 N N . HIS A 1 43 ? 17.592 8.771 3.663 1.00 0.00 43 HIS A N 4
ATOM 5858 C CA . HIS A 1 43 ? 18.528 8.261 2.668 1.00 0.00 43 HIS A CA 4
ATOM 5859 C C . HIS A 1 43 ? 18.278 6.781 2.395 1.00 0.00 43 HIS A C 4
ATOM 5860 O O . HIS A 1 43 ? 18.226 6.354 1.242 1.00 0.00 43 HIS A O 4
ATOM 5875 N N . GLN A 1 44 ? 18.125 6.004 3.463 1.00 0.00 44 GLN A N 4
ATOM 5876 C CA . GLN A 1 44 ? 17.882 4.572 3.337 1.00 0.00 44 GLN A CA 4
ATOM 5877 C C . GLN A 1 44 ? 16.612 4.304 2.536 1.00 0.00 44 GLN A C 4
ATOM 5878 O O . GLN A 1 44 ? 16.657 3.690 1.470 1.00 0.00 44 GLN A O 4
ATOM 5892 N N . ILE A 1 45 ? 15.481 4.767 3.057 1.00 0.00 45 ILE A N 4
ATOM 5893 C CA . ILE A 1 45 ? 14.199 4.577 2.390 1.00 0.00 45 ILE A CA 4
ATOM 5894 C C . ILE A 1 45 ? 14.269 5.015 0.931 1.00 0.00 45 ILE A C 4
ATOM 5895 O O . ILE A 1 45 ? 14.124 4.200 0.019 1.00 0.00 45 ILE A O 4
ATOM 5911 N N . VAL A 1 46 ? 14.493 6.308 0.717 1.00 0.00 46 VAL A N 4
ATOM 5912 C CA . VAL A 1 46 ? 14.585 6.854 -0.632 1.00 0.00 46 VAL A CA 4
ATOM 5913 C C . VAL A 1 46 ? 15.357 5.917 -1.553 1.00 0.00 46 VAL A C 4
ATOM 5914 O O . VAL A 1 46 ? 15.020 5.769 -2.727 1.00 0.00 46 VAL A O 4
ATOM 5927 N N . GLU A 1 47 ? 16.394 5.285 -1.012 1.00 0.00 47 GLU A N 4
ATOM 5928 C CA . GLU A 1 47 ? 17.214 4.361 -1.787 1.00 0.00 47 GLU A CA 4
ATOM 5929 C C . GLU A 1 47 ? 16.466 3.056 -2.047 1.00 0.00 47 GLU A C 4
ATOM 5930 O O . GLU A 1 47 ? 16.538 2.493 -3.140 1.00 0.00 47 GLU A O 4
ATOM 5942 N N . LEU A 1 48 ? 15.748 2.581 -1.035 1.00 0.00 48 LEU A N 4
ATOM 5943 C CA . LEU A 1 48 ? 14.987 1.342 -1.152 1.00 0.00 48 LEU A CA 4
ATOM 5944 C C . LEU A 1 48 ? 13.897 1.471 -2.211 1.00 0.00 48 LEU A C 4
ATOM 5945 O O . LEU A 1 48 ? 13.834 0.680 -3.152 1.00 0.00 48 LEU A O 4
ATOM 5961 N N . ALA A 1 49 ? 13.040 2.475 -2.053 1.00 0.00 49 ALA A N 4
ATOM 5962 C CA . ALA A 1 49 ? 11.956 2.711 -2.997 1.00 0.00 49 ALA A CA 4
ATOM 5963 C C . ALA A 1 49 ? 12.430 2.530 -4.435 1.00 0.00 49 ALA A C 4
ATOM 5964 O O . ALA A 1 49 ? 11.781 1.853 -5.232 1.00 0.00 49 ALA A O 4
ATOM 5971 N N . ARG A 1 50 ? 13.567 3.138 -4.759 1.00 0.00 50 ARG A N 4
ATOM 5972 C CA . ARG A 1 50 ? 14.127 3.045 -6.102 1.00 0.00 50 ARG A CA 4
ATOM 5973 C C . ARG A 1 50 ? 14.155 1.596 -6.580 1.00 0.00 50 ARG A C 4
ATOM 5974 O O . ARG A 1 50 ? 13.669 1.280 -7.666 1.00 0.00 50 ARG A O 4
ATOM 5995 N N . ASP A 1 51 ? 14.727 0.719 -5.762 1.00 0.00 51 ASP A N 4
ATOM 5996 C CA . ASP A 1 51 ? 14.819 -0.696 -6.100 1.00 0.00 51 ASP A CA 4
ATOM 5997 C C . ASP A 1 51 ? 13.476 -1.224 -6.596 1.00 0.00 51 ASP A C 4
ATOM 5998 O O . ASP A 1 51 ? 13.391 -1.819 -7.671 1.00 0.00 51 ASP A O 4
ATOM 6007 N N . CYS A 1 52 ? 12.431 -1.002 -5.807 1.00 0.00 52 CYS A N 4
ATOM 6008 C CA . CYS A 1 52 ? 11.092 -1.457 -6.165 1.00 0.00 52 CYS A CA 4
ATOM 6009 C C . CYS A 1 52 ? 10.805 -1.196 -7.640 1.00 0.00 52 CYS A C 4
ATOM 6010 O O . CYS A 1 52 ? 10.553 -2.125 -8.409 1.00 0.00 52 CYS A O 4
ATOM 6018 N N . LEU A 1 53 ? 10.844 0.074 -8.028 1.00 0.00 53 LEU A N 4
ATOM 6019 C CA . LEU A 1 53 ? 10.586 0.459 -9.412 1.00 0.00 53 LEU A CA 4
ATOM 6020 C C . LEU A 1 53 ? 11.326 -0.460 -10.379 1.00 0.00 53 LEU A C 4
ATOM 6021 O O . LEU A 1 53 ? 10.713 -1.105 -11.229 1.00 0.00 53 LEU A O 4
ATOM 6037 N N . ALA A 1 54 ? 12.647 -0.516 -10.242 1.00 0.00 54 ALA A N 4
ATOM 6038 C CA . ALA A 1 54 ? 13.469 -1.359 -11.101 1.00 0.00 54 ALA A CA 4
ATOM 6039 C C . ALA A 1 54 ? 12.957 -2.795 -11.112 1.00 0.00 54 ALA A C 4
ATOM 6040 O O . ALA A 1 54 ? 13.124 -3.517 -12.096 1.00 0.00 54 ALA A O 4
ATOM 6047 N N . LYS A 1 55 ? 12.335 -3.205 -10.013 1.00 0.00 55 LYS A N 4
ATOM 6048 C CA . LYS A 1 55 ? 11.798 -4.556 -9.896 1.00 0.00 55 LYS A CA 4
ATOM 6049 C C . LYS A 1 55 ? 10.458 -4.673 -10.615 1.00 0.00 55 LYS A C 4
ATOM 6050 O O . LYS A 1 55 ? 10.353 -5.337 -11.647 1.00 0.00 55 LYS A O 4
ATOM 6069 N N . SER A 1 56 ? 9.437 -4.023 -10.066 1.00 0.00 56 SER A N 4
ATOM 6070 C CA . SER A 1 56 ? 8.104 -4.056 -10.655 1.00 0.00 56 SER A CA 4
ATOM 6071 C C . SER A 1 56 ? 8.178 -3.951 -12.175 1.00 0.00 56 SER A C 4
ATOM 6072 O O . SER A 1 56 ? 7.433 -4.617 -12.892 1.00 0.00 56 SER A O 4
ATOM 6080 N N . GLY A 1 57 ? 9.085 -3.108 -12.660 1.00 0.00 57 GLY A N 4
ATOM 6081 C CA . GLY A 1 57 ? 9.242 -2.931 -14.092 1.00 0.00 57 GLY A CA 4
ATOM 6082 C C . GLY A 1 57 ? 9.488 -4.240 -14.815 1.00 0.00 57 GLY A C 4
ATOM 6083 O O . GLY A 1 57 ? 8.947 -4.470 -15.897 1.00 0.00 57 GLY A O 4
ATOM 6087 N N . GLU A 1 58 ? 10.309 -5.099 -14.218 1.00 0.00 58 GLU A N 4
ATOM 6088 C CA . GLU A 1 58 ? 10.627 -6.390 -14.815 1.00 0.00 58 GLU A CA 4
ATOM 6089 C C . GLU A 1 58 ? 9.903 -7.519 -14.088 1.00 0.00 58 GLU A C 4
ATOM 6090 O O . GLU A 1 58 ? 10.187 -8.696 -14.306 1.00 0.00 58 GLU A O 4
ATOM 6102 N N . ASN A 1 59 ? 8.964 -7.151 -13.222 1.00 0.00 59 ASN A N 4
ATOM 6103 C CA . ASN A 1 59 ? 8.199 -8.132 -12.461 1.00 0.00 59 ASN A CA 4
ATOM 6104 C C . ASN A 1 59 ? 9.110 -8.935 -11.538 1.00 0.00 59 ASN A C 4
ATOM 6105 O O . ASN A 1 59 ? 8.977 -10.155 -11.424 1.00 0.00 59 ASN A O 4
ATOM 6116 N N . LEU A 1 60 ? 10.034 -8.245 -10.880 1.00 0.00 60 LEU A N 4
ATOM 6117 C CA . LEU A 1 60 ? 10.967 -8.893 -9.966 1.00 0.00 60 LEU A CA 4
ATOM 6118 C C . LEU A 1 60 ? 10.419 -8.900 -8.542 1.00 0.00 60 LEU A C 4
ATOM 6119 O O . LEU A 1 60 ? 10.794 -9.741 -7.725 1.00 0.00 60 LEU A O 4
ATOM 6135 N N . VAL A 1 61 ? 9.527 -7.958 -8.252 1.00 0.00 61 VAL A N 4
ATOM 6136 C CA . VAL A 1 61 ? 8.924 -7.857 -6.929 1.00 0.00 61 VAL A CA 4
ATOM 6137 C C . VAL A 1 61 ? 7.962 -9.012 -6.674 1.00 0.00 61 VAL A C 4
ATOM 6138 O O . VAL A 1 61 ? 7.136 -9.346 -7.524 1.00 0.00 61 VAL A O 4
ATOM 6151 N N . THR A 1 62 ? 8.074 -9.620 -5.497 1.00 0.00 62 THR A N 4
ATOM 6152 C CA . THR A 1 62 ? 7.214 -10.738 -5.130 1.00 0.00 62 THR A CA 4
ATOM 6153 C C . THR A 1 62 ? 6.640 -10.553 -3.729 1.00 0.00 62 THR A C 4
ATOM 6154 O O . THR A 1 62 ? 7.088 -9.692 -2.973 1.00 0.00 62 THR A O 4
ATOM 6165 N N . SER A 1 63 ? 5.646 -11.368 -3.390 1.00 0.00 63 SER A N 4
ATOM 6166 C CA . SER A 1 63 ? 5.009 -11.292 -2.081 1.00 0.00 63 SER A CA 4
ATOM 6167 C C . SER A 1 63 ? 6.046 -11.071 -0.984 1.00 0.00 63 SER A C 4
ATOM 6168 O O . SER A 1 63 ? 5.943 -10.129 -0.198 1.00 0.00 63 SER A O 4
ATOM 6176 N N . ARG A 1 64 ? 7.044 -11.948 -0.937 1.00 0.00 64 ARG A N 4
ATOM 6177 C CA . ARG A 1 64 ? 8.099 -11.850 0.064 1.00 0.00 64 ARG A CA 4
ATOM 6178 C C . ARG A 1 64 ? 8.805 -10.500 -0.020 1.00 0.00 64 ARG A C 4
ATOM 6179 O O . ARG A 1 64 ? 8.906 -9.778 0.973 1.00 0.00 64 ARG A O 4
ATOM 6200 N N . TYR A 1 65 ? 9.292 -10.166 -1.209 1.00 0.00 65 TYR A N 4
ATOM 6201 C CA . TYR A 1 65 ? 9.991 -8.904 -1.422 1.00 0.00 65 TYR A CA 4
ATOM 6202 C C . TYR A 1 65 ? 9.368 -7.788 -0.589 1.00 0.00 65 TYR A C 4
ATOM 6203 O O . TYR A 1 65 ? 10.039 -7.159 0.229 1.00 0.00 65 TYR A O 4
ATOM 6221 N N . PHE A 1 66 ? 8.078 -7.550 -0.803 1.00 0.00 66 PHE A N 4
ATOM 6222 C CA . PHE A 1 66 ? 7.362 -6.510 -0.074 1.00 0.00 66 PHE A CA 4
ATOM 6223 C C . PHE A 1 66 ? 7.453 -6.741 1.432 1.00 0.00 66 PHE A C 4
ATOM 6224 O O . PHE A 1 66 ? 8.017 -5.926 2.164 1.00 0.00 66 PHE A O 4
ATOM 6241 N N . LEU A 1 67 ? 6.894 -7.856 1.888 1.00 0.00 67 LEU A N 4
ATOM 6242 C CA . LEU A 1 67 ? 6.911 -8.196 3.307 1.00 0.00 67 LEU A CA 4
ATOM 6243 C C . LEU A 1 67 ? 8.220 -7.760 3.955 1.00 0.00 67 LEU A C 4
ATOM 6244 O O . LEU A 1 67 ? 8.224 -6.963 4.893 1.00 0.00 67 LEU A O 4
ATOM 6260 N N . GLU A 1 68 ? 9.331 -8.285 3.447 1.00 0.00 68 GLU A N 4
ATOM 6261 C CA . GLU A 1 68 ? 10.647 -7.948 3.977 1.00 0.00 68 GLU A CA 4
ATOM 6262 C C . GLU A 1 68 ? 10.924 -6.454 3.836 1.00 0.00 68 GLU A C 4
ATOM 6263 O O . GLU A 1 68 ? 11.456 -5.823 4.748 1.00 0.00 68 GLU A O 4
ATOM 6275 N N . MET A 1 69 ? 10.558 -5.897 2.686 1.00 0.00 69 MET A N 4
ATOM 6276 C CA . MET A 1 69 ? 10.767 -4.477 2.426 1.00 0.00 69 MET A CA 4
ATOM 6277 C C . MET A 1 69 ? 10.031 -3.622 3.453 1.00 0.00 69 MET A C 4
ATOM 6278 O O . MET A 1 69 ? 10.492 -2.541 3.816 1.00 0.00 69 MET A O 4
ATOM 6292 N N . GLN A 1 70 ? 8.886 -4.115 3.915 1.00 0.00 70 GLN A N 4
ATOM 6293 C CA . GLN A 1 70 ? 8.088 -3.394 4.899 1.00 0.00 70 GLN A CA 4
ATOM 6294 C C . GLN A 1 70 ? 8.797 -3.349 6.249 1.00 0.00 70 GLN A C 4
ATOM 6295 O O . GLN A 1 70 ? 8.972 -2.280 6.832 1.00 0.00 70 GLN A O 4
ATOM 6309 N N . GLU A 1 71 ? 9.202 -4.517 6.738 1.00 0.00 71 GLU A N 4
ATOM 6310 C CA . GLU A 1 71 ? 9.891 -4.610 8.020 1.00 0.00 71 GLU A CA 4
ATOM 6311 C C . GLU A 1 71 ? 11.254 -3.926 7.955 1.00 0.00 71 GLU A C 4
ATOM 6312 O O . GLU A 1 71 ? 11.752 -3.413 8.958 1.00 0.00 71 GLU A O 4
ATOM 6324 N N . LYS A 1 72 ? 11.852 -3.923 6.769 1.00 0.00 72 LYS A N 4
ATOM 6325 C CA . LYS A 1 72 ? 13.157 -3.302 6.571 1.00 0.00 72 LYS A CA 4
ATOM 6326 C C . LYS A 1 72 ? 13.065 -1.786 6.712 1.00 0.00 72 LYS A C 4
ATOM 6327 O O . LYS A 1 72 ? 13.877 -1.166 7.400 1.00 0.00 72 LYS A O 4
ATOM 6346 N N . LEU A 1 73 ? 12.072 -1.195 6.058 1.00 0.00 73 LEU A N 4
ATOM 6347 C CA . LEU A 1 73 ? 11.873 0.249 6.112 1.00 0.00 73 LEU A CA 4
ATOM 6348 C C . LEU A 1 73 ? 11.240 0.663 7.436 1.00 0.00 73 LEU A C 4
ATOM 6349 O O . LEU A 1 73 ? 11.699 1.601 8.087 1.00 0.00 73 LEU A O 4
ATOM 6365 N N . GLU A 1 74 ? 10.186 -0.045 7.830 1.00 0.00 74 GLU A N 4
ATOM 6366 C CA . GLU A 1 74 ? 9.492 0.248 9.078 1.00 0.00 74 GLU A CA 4
ATOM 6367 C C . GLU A 1 74 ? 10.479 0.354 10.238 1.00 0.00 74 GLU A C 4
ATOM 6368 O O . GLU A 1 74 ? 10.531 1.369 10.932 1.00 0.00 74 GLU A O 4
ATOM 6380 N N . ARG A 1 75 ? 11.260 -0.702 10.440 1.00 0.00 75 ARG A N 4
ATOM 6381 C CA . ARG A 1 75 ? 12.244 -0.730 11.516 1.00 0.00 75 ARG A CA 4
ATOM 6382 C C . ARG A 1 75 ? 13.015 0.585 11.581 1.00 0.00 75 ARG A C 4
ATOM 6383 O O . ARG A 1 75 ? 13.146 1.188 12.647 1.00 0.00 75 ARG A O 4
ATOM 6404 N N . LEU A 1 76 ? 13.524 1.023 10.435 1.00 0.00 76 LEU A N 4
ATOM 6405 C CA . LEU A 1 76 ? 14.284 2.267 10.361 1.00 0.00 76 LEU A CA 4
ATOM 6406 C C . LEU A 1 76 ? 13.569 3.386 11.111 1.00 0.00 76 LEU A C 4
ATOM 6407 O O . LEU A 1 76 ? 14.197 4.170 11.824 1.00 0.00 76 LEU A O 4
ATOM 6423 N N . LEU A 1 77 ? 12.253 3.455 10.946 1.00 0.00 77 LEU A N 4
ATOM 6424 C CA . LEU A 1 77 ? 11.451 4.478 11.609 1.00 0.00 77 LEU A CA 4
ATOM 6425 C C . LEU A 1 77 ? 11.967 4.745 13.019 1.00 0.00 77 LEU A C 4
ATOM 6426 O O . LEU A 1 77 ? 11.848 5.857 13.533 1.00 0.00 77 LEU A O 4
ATOM 6442 N N . GLN A 1 78 ? 12.542 3.718 13.638 1.00 0.00 78 GLN A N 4
ATOM 6443 C CA . GLN A 1 78 ? 13.078 3.843 14.988 1.00 0.00 78 GLN A CA 4
ATOM 6444 C C . GLN A 1 78 ? 14.024 5.035 15.090 1.00 0.00 78 GLN A C 4
ATOM 6445 O O . GLN A 1 78 ? 13.923 5.843 16.013 1.00 0.00 78 GLN A O 4
ATOM 6459 N N . ASP A 1 79 ? 14.943 5.137 14.137 1.00 0.00 79 ASP A N 4
ATOM 6460 C CA . ASP A 1 79 ? 15.908 6.230 14.119 1.00 0.00 79 ASP A CA 4
ATOM 6461 C C . ASP A 1 79 ? 15.220 7.566 14.381 1.00 0.00 79 ASP A C 4
ATOM 6462 O O . ASP A 1 79 ? 15.785 8.452 15.022 1.00 0.00 79 ASP A O 4
ATOM 6471 N N . ALA A 1 80 ? 13.997 7.705 13.879 1.00 0.00 80 ALA A N 4
ATOM 6472 C CA . ALA A 1 80 ? 13.232 8.932 14.060 1.00 0.00 80 ALA A CA 4
ATOM 6473 C C . ALA A 1 80 ? 12.546 8.956 15.422 1.00 0.00 80 ALA A C 4
ATOM 6474 O O . ALA A 1 80 ? 12.766 9.865 16.223 1.00 0.00 80 ALA A O 4
ATOM 6481 N N . HIS A 1 81 ? 11.714 7.952 15.678 1.00 0.00 81 HIS A N 4
ATOM 6482 C CA . HIS A 1 81 ? 10.996 7.859 16.944 1.00 0.00 81 HIS A CA 4
ATOM 6483 C C . HIS A 1 81 ? 11.969 7.805 18.118 1.00 0.00 81 HIS A C 4
ATOM 6484 O O . HIS A 1 81 ? 11.565 7.915 19.275 1.00 0.00 81 HIS A O 4
ATOM 6499 N N . GLU A 1 82 ? 13.251 7.635 17.811 1.00 0.00 82 GLU A N 4
ATOM 6500 C CA . GLU A 1 82 ? 14.280 7.565 18.841 1.00 0.00 82 GLU A CA 4
ATOM 6501 C C . GLU A 1 82 ? 14.719 8.964 19.267 1.00 0.00 82 GLU A C 4
ATOM 6502 O O . GLU A 1 82 ? 14.439 9.400 20.384 1.00 0.00 82 GLU A O 4
ATOM 6514 N N . ARG A 1 83 ? 15.408 9.660 18.370 1.00 0.00 83 ARG A N 4
ATOM 6515 C CA . ARG A 1 83 ? 15.887 11.008 18.652 1.00 0.00 83 ARG A CA 4
ATOM 6516 C C . ARG A 1 83 ? 14.955 12.054 18.048 1.00 0.00 83 ARG A C 4
ATOM 6517 O O . ARG A 1 83 ? 14.381 12.876 18.763 1.00 0.00 83 ARG A O 4
ATOM 6538 N N . SER A 1 84 ? 14.810 12.018 16.727 1.00 0.00 84 SER A N 4
ATOM 6539 C CA . SER A 1 84 ? 13.952 12.965 16.026 1.00 0.00 84 SER A CA 4
ATOM 6540 C C . SER A 1 84 ? 12.688 13.252 16.831 1.00 0.00 84 SER A C 4
ATOM 6541 O O . SER A 1 84 ? 12.275 12.447 17.666 1.00 0.00 84 SER A O 4
ATOM 6549 N N . ASP A 1 85 ? 12.078 14.404 16.573 1.00 0.00 85 ASP A N 4
ATOM 6550 C CA . ASP A 1 85 ? 10.861 14.798 17.272 1.00 0.00 85 ASP A CA 4
ATOM 6551 C C . ASP A 1 85 ? 9.661 14.771 16.330 1.00 0.00 85 ASP A C 4
ATOM 6552 O O . ASP A 1 85 ? 9.810 14.895 15.114 1.00 0.00 85 ASP A O 4
ATOM 6561 N N . SER A 1 86 ? 8.471 14.608 16.900 1.00 0.00 86 SER A N 4
ATOM 6562 C CA . SER A 1 86 ? 7.246 14.560 16.111 1.00 0.00 86 SER A CA 4
ATOM 6563 C C . SER A 1 86 ? 7.343 15.483 14.900 1.00 0.00 86 SER A C 4
ATOM 6564 O O . SER A 1 86 ? 6.789 15.193 13.840 1.00 0.00 86 SER A O 4
ATOM 6572 N N . GLU A 1 87 ? 8.052 16.595 15.066 1.00 0.00 87 GLU A N 4
ATOM 6573 C CA . GLU A 1 87 ? 8.221 17.561 13.987 1.00 0.00 87 GLU A CA 4
ATOM 6574 C C . GLU A 1 87 ? 8.990 16.946 12.822 1.00 0.00 87 GLU A C 4
ATOM 6575 O O . GLU A 1 87 ? 8.538 16.983 11.678 1.00 0.00 87 GLU A O 4
ATOM 6587 N N . GLU A 1 88 ? 10.155 16.380 13.122 1.00 0.00 88 GLU A N 4
ATOM 6588 C CA . GLU A 1 88 ? 10.988 15.758 12.100 1.00 0.00 88 GLU A CA 4
ATOM 6589 C C . GLU A 1 88 ? 10.443 14.386 11.715 1.00 0.00 88 GLU A C 4
ATOM 6590 O O . GLU A 1 88 ? 10.371 14.043 10.534 1.00 0.00 88 GLU A O 4
ATOM 6602 N N . VAL A 1 89 ? 10.060 13.605 12.719 1.00 0.00 89 VAL A N 4
ATOM 6603 C CA . VAL A 1 89 ? 9.520 12.270 12.487 1.00 0.00 89 VAL A CA 4
ATOM 6604 C C . VAL A 1 89 ? 8.309 12.320 11.563 1.00 0.00 89 VAL A C 4
ATOM 6605 O O . VAL A 1 89 ? 8.010 11.353 10.863 1.00 0.00 89 VAL A O 4
ATOM 6618 N N . SER A 1 90 ? 7.616 13.454 11.566 1.00 0.00 90 SER A N 4
ATOM 6619 C CA . SER A 1 90 ? 6.434 13.630 10.729 1.00 0.00 90 SER A CA 4
ATOM 6620 C C . SER A 1 90 ? 6.782 13.456 9.254 1.00 0.00 90 SER A C 4
ATOM 6621 O O . SER A 1 90 ? 6.055 12.803 8.505 1.00 0.00 90 SER A O 4
ATOM 6629 N N . PHE A 1 91 ? 7.900 14.046 8.843 1.00 0.00 91 PHE A N 4
ATOM 6630 C CA . PHE A 1 91 ? 8.345 13.958 7.457 1.00 0.00 91 PHE A CA 4
ATOM 6631 C C . PHE A 1 91 ? 8.618 12.510 7.064 1.00 0.00 91 PHE A C 4
ATOM 6632 O O . PHE A 1 91 ? 7.969 11.965 6.171 1.00 0.00 91 PHE A O 4
ATOM 6649 N N . ILE A 1 92 ? 9.583 11.892 7.737 1.00 0.00 92 ILE A N 4
ATOM 6650 C CA . ILE A 1 92 ? 9.941 10.506 7.459 1.00 0.00 92 ILE A CA 4
ATOM 6651 C C . ILE A 1 92 ? 8.722 9.595 7.545 1.00 0.00 92 ILE A C 4
ATOM 6652 O O . ILE A 1 92 ? 8.431 8.839 6.618 1.00 0.00 92 ILE A O 4
ATOM 6668 N N . VAL A 1 93 ? 8.009 9.673 8.665 1.00 0.00 93 VAL A N 4
ATOM 6669 C CA . VAL A 1 93 ? 6.818 8.857 8.872 1.00 0.00 93 VAL A CA 4
ATOM 6670 C C . VAL A 1 93 ? 6.017 8.719 7.582 1.00 0.00 93 VAL A C 4
ATOM 6671 O O . VAL A 1 93 ? 5.682 7.610 7.165 1.00 0.00 93 VAL A O 4
ATOM 6684 N N . GLN A 1 94 ? 5.712 9.851 6.956 1.00 0.00 94 GLN A N 4
ATOM 6685 C CA . GLN A 1 94 ? 4.949 9.855 5.714 1.00 0.00 94 GLN A CA 4
ATOM 6686 C C . GLN A 1 94 ? 5.538 8.869 4.710 1.00 0.00 94 GLN A C 4
ATOM 6687 O O . GLN A 1 94 ? 4.812 8.099 4.081 1.00 0.00 94 GLN A O 4
ATOM 6701 N N . LEU A 1 95 ? 6.858 8.899 4.564 1.00 0.00 95 LEU A N 4
ATOM 6702 C CA . LEU A 1 95 ? 7.546 8.007 3.636 1.00 0.00 95 LEU A CA 4
ATOM 6703 C C . LEU A 1 95 ? 7.371 6.550 4.051 1.00 0.00 95 LEU A C 4
ATOM 6704 O O . LEU A 1 95 ? 6.657 5.789 3.398 1.00 0.00 95 LEU A O 4
ATOM 6720 N N . VAL A 1 96 ? 8.027 6.168 5.142 1.00 0.00 96 VAL A N 4
ATOM 6721 C CA . VAL A 1 96 ? 7.942 4.802 5.646 1.00 0.00 96 VAL A CA 4
ATOM 6722 C C . VAL A 1 96 ? 6.541 4.232 5.454 1.00 0.00 96 VAL A C 4
ATOM 6723 O O . VAL A 1 96 ? 6.377 3.044 5.175 1.00 0.00 96 VAL A O 4
ATOM 6736 N N . ARG A 1 97 ? 5.535 5.086 5.605 1.00 0.00 97 ARG A N 4
ATOM 6737 C CA . ARG A 1 97 ? 4.147 4.667 5.448 1.00 0.00 97 ARG A CA 4
ATOM 6738 C C . ARG A 1 97 ? 3.772 4.568 3.973 1.00 0.00 97 ARG A C 4
ATOM 6739 O O . ARG A 1 97 ? 3.508 3.480 3.459 1.00 0.00 97 ARG A O 4
ATOM 6760 N N . LYS A 1 98 ? 3.749 5.710 3.295 1.00 0.00 98 LYS A N 4
ATOM 6761 C CA . LYS A 1 98 ? 3.408 5.754 1.878 1.00 0.00 98 LYS A CA 4
ATOM 6762 C C . LYS A 1 98 ? 4.078 4.611 1.122 1.00 0.00 98 LYS A C 4
ATOM 6763 O O . LYS A 1 98 ? 3.436 3.915 0.334 1.00 0.00 98 LYS A O 4
ATOM 6782 N N . LEU A 1 99 ? 5.370 4.424 1.366 1.00 0.00 99 LEU A N 4
ATOM 6783 C CA . LEU A 1 99 ? 6.127 3.364 0.709 1.00 0.00 99 LEU A CA 4
ATOM 6784 C C . LEU A 1 99 ? 5.355 2.049 0.732 1.00 0.00 99 LEU A C 4
ATOM 6785 O O . LEU A 1 99 ? 5.298 1.332 -0.268 1.00 0.00 99 LEU A O 4
ATOM 6801 N N . LEU A 1 100 ? 4.760 1.738 1.878 1.00 0.00 100 LEU A N 4
ATOM 6802 C CA . LEU A 1 100 ? 3.989 0.509 2.032 1.00 0.00 100 LEU A CA 4
ATOM 6803 C C . LEU A 1 100 ? 2.646 0.617 1.316 1.00 0.00 100 LEU A C 4
ATOM 6804 O O . LEU A 1 100 ? 2.034 -0.394 0.968 1.00 0.00 100 LEU A O 4
ATOM 6820 N N . ILE A 1 101 ? 2.194 1.847 1.099 1.00 0.00 101 ILE A N 4
ATOM 6821 C CA . ILE A 1 101 ? 0.926 2.086 0.422 1.00 0.00 101 ILE A CA 4
ATOM 6822 C C . ILE A 1 101 ? 1.103 2.091 -1.093 1.00 0.00 101 ILE A C 4
ATOM 6823 O O . ILE A 1 101 ? 0.142 1.912 -1.841 1.00 0.00 101 ILE A O 4
ATOM 6839 N N . ILE A 1 102 ? 2.338 2.295 -1.538 1.00 0.00 102 ILE A N 4
ATOM 6840 C CA . ILE A 1 102 ? 2.642 2.319 -2.963 1.00 0.00 102 ILE A CA 4
ATOM 6841 C C . ILE A 1 102 ? 3.010 0.929 -3.471 1.00 0.00 102 ILE A C 4
ATOM 6842 O O . ILE A 1 102 ? 2.383 0.408 -4.394 1.00 0.00 102 ILE A O 4
ATOM 6858 N N . ILE A 1 103 ? 4.030 0.333 -2.861 1.00 0.00 103 ILE A N 4
ATOM 6859 C CA . ILE A 1 103 ? 4.479 -0.998 -3.249 1.00 0.00 103 ILE A CA 4
ATOM 6860 C C . ILE A 1 103 ? 3.342 -2.010 -3.160 1.00 0.00 103 ILE A C 4
ATOM 6861 O O . ILE A 1 103 ? 3.315 -2.996 -3.896 1.00 0.00 103 ILE A O 4
ATOM 6877 N N . SER A 1 104 ? 2.402 -1.758 -2.254 1.00 0.00 104 SER A N 4
ATOM 6878 C CA . SER A 1 104 ? 1.263 -2.648 -2.066 1.00 0.00 104 SER A CA 4
ATOM 6879 C C . SER A 1 104 ? 0.443 -2.759 -3.348 1.00 0.00 104 SER A C 4
ATOM 6880 O O . SER A 1 104 ? -0.193 -1.796 -3.777 1.00 0.00 104 SER A O 4
ATOM 6888 N N . ARG A 1 105 ? 0.464 -3.941 -3.956 1.00 0.00 105 ARG A N 4
ATOM 6889 C CA . ARG A 1 105 ? -0.275 -4.179 -5.190 1.00 0.00 105 ARG A CA 4
ATOM 6890 C C . ARG A 1 105 ? -1.667 -3.559 -5.117 1.00 0.00 105 ARG A C 4
ATOM 6891 O O . ARG A 1 105 ? -2.084 -2.805 -5.996 1.00 0.00 105 ARG A O 4
ATOM 6912 N N . PRO A 1 106 ? -2.405 -3.884 -4.045 1.00 0.00 106 PRO A N 4
ATOM 6913 C CA . PRO A 1 106 ? -3.762 -3.371 -3.832 1.00 0.00 106 PRO A CA 4
ATOM 6914 C C . PRO A 1 106 ? -3.773 -1.880 -3.510 1.00 0.00 106 PRO A C 4
ATOM 6915 O O . PRO A 1 106 ? -3.051 -1.421 -2.626 1.00 0.00 106 PRO A O 4
ATOM 6926 N N . ALA A 1 107 ? -4.598 -1.130 -4.234 1.00 0.00 107 ALA A N 4
ATOM 6927 C CA . ALA A 1 107 ? -4.705 0.309 -4.023 1.00 0.00 107 ALA A CA 4
ATOM 6928 C C . ALA A 1 107 ? -6.102 0.812 -4.367 1.00 0.00 107 ALA A C 4
ATOM 6929 O O . ALA A 1 107 ? -6.901 0.092 -4.967 1.00 0.00 107 ALA A O 4
ATOM 6936 N N . ARG A 1 108 ? -6.392 2.050 -3.982 1.00 0.00 108 ARG A N 4
ATOM 6937 C CA . ARG A 1 108 ? -7.695 2.648 -4.248 1.00 0.00 108 ARG A CA 4
ATOM 6938 C C . ARG A 1 108 ? -7.638 4.165 -4.094 1.00 0.00 108 ARG A C 4
ATOM 6939 O O . ARG A 1 108 ? -6.814 4.693 -3.348 1.00 0.00 108 ARG A O 4
ATOM 6960 N N . SER A 1 109 ? -8.521 4.860 -4.805 1.00 0.00 109 SER A N 4
ATOM 6961 C CA . SER A 1 109 ? -8.569 6.317 -4.751 1.00 0.00 109 SER A CA 4
ATOM 6962 C C . SER A 1 109 ? -9.894 6.795 -4.165 1.00 0.00 109 SER A C 4
ATOM 6963 O O . SER A 1 109 ? -10.860 6.037 -4.085 1.00 0.00 109 SER A O 4
ATOM 6971 N N . GLY A 1 110 ? -9.930 8.060 -3.756 1.00 0.00 110 GLY A N 4
ATOM 6972 C CA . GLY A 1 110 ? -11.141 8.619 -3.182 1.00 0.00 110 GLY A CA 4
ATOM 6973 C C . GLY A 1 110 ? -11.328 10.081 -3.535 1.00 0.00 110 GLY A C 4
ATOM 6974 O O . GLY A 1 110 ? -10.785 10.578 -4.522 1.00 0.00 110 GLY A O 4
ATOM 6978 N N . PRO A 1 111 ? -12.114 10.795 -2.716 1.00 0.00 111 PRO A N 4
ATOM 6979 C CA . PRO A 1 111 ? -12.390 12.219 -2.927 1.00 0.00 111 PRO A CA 4
ATOM 6980 C C . PRO A 1 111 ? -11.166 13.092 -2.672 1.00 0.00 111 PRO A C 4
ATOM 6981 O O . PRO A 1 111 ? -10.530 12.995 -1.622 1.00 0.00 111 PRO A O 4
ATOM 6992 N N . SER A 1 112 ? -10.840 13.943 -3.639 1.00 0.00 112 SER A N 4
ATOM 6993 C CA . SER A 1 112 ? -9.689 14.831 -3.520 1.00 0.00 112 SER A CA 4
ATOM 6994 C C . SER A 1 112 ? -10.049 16.085 -2.729 1.00 0.00 112 SER A C 4
ATOM 6995 O O . SER A 1 112 ? -9.307 16.506 -1.841 1.00 0.00 112 SER A O 4
ATOM 7003 N N . SER A 1 113 ? -11.193 16.676 -3.058 1.00 0.00 113 SER A N 4
ATOM 7004 C CA . SER A 1 113 ? -11.650 17.884 -2.382 1.00 0.00 113 SER A CA 4
ATOM 7005 C C . SER A 1 113 ? -11.253 17.866 -0.909 1.00 0.00 113 SER A C 4
ATOM 7006 O O . SER A 1 113 ? -10.732 18.849 -0.383 1.00 0.00 113 SER A O 4
ATOM 7014 N N . GLY A 1 114 ? -11.502 16.739 -0.249 1.00 0.00 114 GLY A N 4
ATOM 7015 C CA . GLY A 1 114 ? -11.164 16.613 1.157 1.00 0.00 114 GLY A CA 4
ATOM 7016 C C . GLY A 1 114 ? -12.201 17.247 2.062 1.00 0.00 114 GLY A C 4
ATOM 7017 O O . GLY A 1 114 ? -12.687 18.344 1.787 1.00 0.00 114 GLY A O 4
ATOM 7021 N N . GLY A 1 1 ? 6.671 -20.874 -16.320 1.00 0.00 1 GLY A N 5
ATOM 7022 C CA . GLY A 1 1 ? 6.097 -20.091 -15.241 1.00 0.00 1 GLY A CA 5
ATOM 7023 C C . GLY A 1 1 ? 5.218 -18.964 -15.746 1.00 0.00 1 GLY A C 5
ATOM 7024 O O . GLY A 1 1 ? 4.021 -18.926 -15.462 1.00 0.00 1 GLY A O 5
ATOM 7028 N N . SER A 1 2 ? 5.814 -18.042 -16.496 1.00 0.00 2 SER A N 5
ATOM 7029 C CA . SER A 1 2 ? 5.078 -16.905 -17.037 1.00 0.00 2 SER A CA 5
ATOM 7030 C C . SER A 1 2 ? 3.855 -17.373 -17.820 1.00 0.00 2 SER A C 5
ATOM 7031 O O . SER A 1 2 ? 3.979 -17.984 -18.881 1.00 0.00 2 SER A O 5
ATOM 7039 N N . SER A 1 3 ? 2.672 -17.080 -17.287 1.00 0.00 3 SER A N 5
ATOM 7040 C CA . SER A 1 3 ? 1.425 -17.473 -17.932 1.00 0.00 3 SER A CA 5
ATOM 7041 C C . SER A 1 3 ? 1.204 -16.679 -19.216 1.00 0.00 3 SER A C 5
ATOM 7042 O O . SER A 1 3 ? 0.482 -15.682 -19.226 1.00 0.00 3 SER A O 5
ATOM 7050 N N . GLY A 1 4 ? 1.831 -17.129 -20.298 1.00 0.00 4 GLY A N 5
ATOM 7051 C CA . GLY A 1 4 ? 1.690 -16.450 -21.573 1.00 0.00 4 GLY A CA 5
ATOM 7052 C C . GLY A 1 4 ? 2.112 -14.995 -21.504 1.00 0.00 4 GLY A C 5
ATOM 7053 O O . GLY A 1 4 ? 3.289 -14.692 -21.308 1.00 0.00 4 GLY A O 5
ATOM 7057 N N . SER A 1 5 ? 1.150 -14.093 -21.669 1.00 0.00 5 SER A N 5
ATOM 7058 C CA . SER A 1 5 ? 1.429 -12.663 -21.630 1.00 0.00 5 SER A CA 5
ATOM 7059 C C . SER A 1 5 ? 0.504 -11.955 -20.644 1.00 0.00 5 SER A C 5
ATOM 7060 O O . SER A 1 5 ? -0.709 -11.896 -20.847 1.00 0.00 5 SER A O 5
ATOM 7068 N N . SER A 1 6 ? 1.086 -11.420 -19.576 1.00 0.00 6 SER A N 5
ATOM 7069 C CA . SER A 1 6 ? 0.315 -10.719 -18.555 1.00 0.00 6 SER A CA 5
ATOM 7070 C C . SER A 1 6 ? 0.389 -9.209 -18.760 1.00 0.00 6 SER A C 5
ATOM 7071 O O . SER A 1 6 ? 1.384 -8.687 -19.261 1.00 0.00 6 SER A O 5
ATOM 7079 N N . GLY A 1 7 ? -0.673 -8.512 -18.366 1.00 0.00 7 GLY A N 5
ATOM 7080 C CA . GLY A 1 7 ? -0.709 -7.069 -18.514 1.00 0.00 7 GLY A CA 5
ATOM 7081 C C . GLY A 1 7 ? -0.712 -6.350 -17.180 1.00 0.00 7 GLY A C 5
ATOM 7082 O O . GLY A 1 7 ? -1.556 -6.597 -16.319 1.00 0.00 7 GLY A O 5
ATOM 7086 N N . PRO A 1 8 ? 0.252 -5.436 -16.995 1.00 0.00 8 PRO A N 5
ATOM 7087 C CA . PRO A 1 8 ? 0.380 -4.660 -15.757 1.00 0.00 8 PRO A CA 5
ATOM 7088 C C . PRO A 1 8 ? -0.747 -3.648 -15.588 1.00 0.00 8 PRO A C 5
ATOM 7089 O O . PRO A 1 8 ? -0.681 -2.535 -16.112 1.00 0.00 8 PRO A O 5
ATOM 7100 N N . LYS A 1 9 ? -1.783 -4.040 -14.854 1.00 0.00 9 LYS A N 5
ATOM 7101 C CA . LYS A 1 9 ? -2.926 -3.166 -14.614 1.00 0.00 9 LYS A CA 5
ATOM 7102 C C . LYS A 1 9 ? -2.778 -2.429 -13.287 1.00 0.00 9 LYS A C 5
ATOM 7103 O O . LYS A 1 9 ? -3.021 -1.226 -13.204 1.00 0.00 9 LYS A O 5
ATOM 7122 N N . ALA A 1 10 ? -2.376 -3.160 -12.251 1.00 0.00 10 ALA A N 5
ATOM 7123 C CA . ALA A 1 10 ? -2.193 -2.574 -10.929 1.00 0.00 10 ALA A CA 5
ATOM 7124 C C . ALA A 1 10 ? -0.777 -2.034 -10.759 1.00 0.00 10 ALA A C 5
ATOM 7125 O O . ALA A 1 10 ? -0.566 -1.000 -10.125 1.00 0.00 10 ALA A O 5
ATOM 7132 N N . THR A 1 11 ? 0.194 -2.742 -11.330 1.00 0.00 11 THR A N 5
ATOM 7133 C CA . THR A 1 11 ? 1.590 -2.336 -11.240 1.00 0.00 11 THR A CA 5
ATOM 7134 C C . THR A 1 11 ? 1.847 -1.068 -12.047 1.00 0.00 11 THR A C 5
ATOM 7135 O O . THR A 1 11 ? 2.264 -0.047 -11.502 1.00 0.00 11 THR A O 5
ATOM 7146 N N . ALA A 1 12 ? 1.594 -1.141 -13.350 1.00 0.00 12 ALA A N 5
ATOM 7147 C CA . ALA A 1 12 ? 1.795 0.002 -14.232 1.00 0.00 12 ALA A CA 5
ATOM 7148 C C . ALA A 1 12 ? 1.512 1.312 -13.506 1.00 0.00 12 ALA A C 5
ATOM 7149 O O . ALA A 1 12 ? 2.344 2.219 -13.498 1.00 0.00 12 ALA A O 5
ATOM 7156 N N . GLN A 1 13 ? 0.334 1.404 -12.899 1.00 0.00 13 GLN A N 5
ATOM 7157 C CA . GLN A 1 13 ? -0.058 2.606 -12.171 1.00 0.00 13 GLN A CA 5
ATOM 7158 C C . GLN A 1 13 ? 0.804 2.794 -10.927 1.00 0.00 13 GLN A C 5
ATOM 7159 O O . GLN A 1 13 ? 1.210 3.910 -10.605 1.00 0.00 13 GLN A O 5
ATOM 7173 N N . MET A 1 14 ? 1.078 1.696 -10.231 1.00 0.00 14 MET A N 5
ATOM 7174 C CA . MET A 1 14 ? 1.893 1.741 -9.023 1.00 0.00 14 MET A CA 5
ATOM 7175 C C . MET A 1 14 ? 3.282 2.294 -9.324 1.00 0.00 14 MET A C 5
ATOM 7176 O O . MET A 1 14 ? 3.712 3.277 -8.720 1.00 0.00 14 MET A O 5
ATOM 7190 N N . GLU A 1 15 ? 3.979 1.657 -10.259 1.00 0.00 15 GLU A N 5
ATOM 7191 C CA . GLU A 1 15 ? 5.320 2.086 -10.638 1.00 0.00 15 GLU A CA 5
ATOM 7192 C C . GLU A 1 15 ? 5.385 3.604 -10.778 1.00 0.00 15 GLU A C 5
ATOM 7193 O O . GLU A 1 15 ? 6.316 4.244 -10.291 1.00 0.00 15 GLU A O 5
ATOM 7205 N N . GLY A 1 16 ? 4.389 4.175 -11.450 1.00 0.00 16 GLY A N 5
ATOM 7206 C CA . GLY A 1 16 ? 4.353 5.612 -11.643 1.00 0.00 16 GLY A CA 5
ATOM 7207 C C . GLY A 1 16 ? 4.403 6.375 -10.334 1.00 0.00 16 GLY A C 5
ATOM 7208 O O . GLY A 1 16 ? 5.056 7.415 -10.239 1.00 0.00 16 GLY A O 5
ATOM 7212 N N . ARG A 1 17 ? 3.711 5.859 -9.324 1.00 0.00 17 ARG A N 5
ATOM 7213 C CA . ARG A 1 17 ? 3.677 6.501 -8.015 1.00 0.00 17 ARG A CA 5
ATOM 7214 C C . ARG A 1 17 ? 5.074 6.559 -7.402 1.00 0.00 17 ARG A C 5
ATOM 7215 O O . ARG A 1 17 ? 5.571 7.634 -7.064 1.00 0.00 17 ARG A O 5
ATOM 7236 N N . LEU A 1 18 ? 5.701 5.397 -7.261 1.00 0.00 18 LEU A N 5
ATOM 7237 C CA . LEU A 1 18 ? 7.041 5.315 -6.688 1.00 0.00 18 LEU A CA 5
ATOM 7238 C C . LEU A 1 18 ? 7.928 6.438 -7.216 1.00 0.00 18 LEU A C 5
ATOM 7239 O O . LEU A 1 18 ? 8.748 6.989 -6.482 1.00 0.00 18 LEU A O 5
ATOM 7255 N N . GLN A 1 19 ? 7.756 6.772 -8.490 1.00 0.00 19 GLN A N 5
ATOM 7256 C CA . GLN A 1 19 ? 8.540 7.831 -9.115 1.00 0.00 19 GLN A CA 5
ATOM 7257 C C . GLN A 1 19 ? 8.313 9.164 -8.410 1.00 0.00 19 GLN A C 5
ATOM 7258 O O . GLN A 1 19 ? 9.261 9.810 -7.964 1.00 0.00 19 GLN A O 5
ATOM 7272 N N . GLU A 1 20 ? 7.051 9.570 -8.314 1.00 0.00 20 GLU A N 5
ATOM 7273 C CA . GLU A 1 20 ? 6.701 10.828 -7.664 1.00 0.00 20 GLU A CA 5
ATOM 7274 C C . GLU A 1 20 ? 7.102 10.809 -6.192 1.00 0.00 20 GLU A C 5
ATOM 7275 O O . GLU A 1 20 ? 7.467 11.839 -5.623 1.00 0.00 20 GLU A O 5
ATOM 7287 N N . PHE A 1 21 ? 7.029 9.632 -5.580 1.00 0.00 21 PHE A N 5
ATOM 7288 C CA . PHE A 1 21 ? 7.383 9.479 -4.173 1.00 0.00 21 PHE A CA 5
ATOM 7289 C C . PHE A 1 21 ? 8.770 10.050 -3.895 1.00 0.00 21 PHE A C 5
ATOM 7290 O O . PHE A 1 21 ? 8.978 10.752 -2.905 1.00 0.00 21 PHE A O 5
ATOM 7307 N N . LEU A 1 22 ? 9.716 9.744 -4.776 1.00 0.00 22 LEU A N 5
ATOM 7308 C CA . LEU A 1 22 ? 11.085 10.226 -4.627 1.00 0.00 22 LEU A CA 5
ATOM 7309 C C . LEU A 1 22 ? 11.202 11.680 -5.071 1.00 0.00 22 LEU A C 5
ATOM 7310 O O . LEU A 1 22 ? 11.810 12.504 -4.387 1.00 0.00 22 LEU A O 5
ATOM 7326 N N . THR A 1 23 ? 10.612 11.992 -6.221 1.00 0.00 23 THR A N 5
ATOM 7327 C CA . THR A 1 23 ? 10.649 13.346 -6.757 1.00 0.00 23 THR A CA 5
ATOM 7328 C C . THR A 1 23 ? 10.148 14.357 -5.732 1.00 0.00 23 THR A C 5
ATOM 7329 O O . THR A 1 23 ? 10.518 15.530 -5.770 1.00 0.00 23 THR A O 5
ATOM 7340 N N . ALA A 1 24 ? 9.305 13.894 -4.815 1.00 0.00 24 ALA A N 5
ATOM 7341 C CA . ALA A 1 24 ? 8.755 14.757 -3.777 1.00 0.00 24 ALA A CA 5
ATOM 7342 C C . ALA A 1 24 ? 9.581 14.671 -2.497 1.00 0.00 24 ALA A C 5
ATOM 7343 O O . ALA A 1 24 ? 9.746 15.663 -1.786 1.00 0.00 24 ALA A O 5
ATOM 7350 N N . TYR A 1 25 ? 10.096 13.481 -2.210 1.00 0.00 25 TYR A N 5
ATOM 7351 C CA . TYR A 1 25 ? 10.902 13.266 -1.014 1.00 0.00 25 TYR A CA 5
ATOM 7352 C C . TYR A 1 25 ? 12.324 12.855 -1.383 1.00 0.00 25 TYR A C 5
ATOM 7353 O O . TYR A 1 25 ? 12.671 11.675 -1.345 1.00 0.00 25 TYR A O 5
ATOM 7371 N N . ALA A 1 26 ? 13.144 13.840 -1.737 1.00 0.00 26 ALA A N 5
ATOM 7372 C CA . ALA A 1 26 ? 14.530 13.583 -2.110 1.00 0.00 26 ALA A CA 5
ATOM 7373 C C . ALA A 1 26 ? 15.493 14.285 -1.159 1.00 0.00 26 ALA A C 5
ATOM 7374 O O . ALA A 1 26 ? 15.424 15.497 -0.951 1.00 0.00 26 ALA A O 5
ATOM 7381 N N . PRO A 1 27 ? 16.413 13.509 -0.567 1.00 0.00 27 PRO A N 5
ATOM 7382 C CA . PRO A 1 27 ? 17.408 14.036 0.371 1.00 0.00 27 PRO A CA 5
ATOM 7383 C C . PRO A 1 27 ? 18.448 14.912 -0.318 1.00 0.00 27 PRO A C 5
ATOM 7384 O O . PRO A 1 27 ? 19.474 14.422 -0.788 1.00 0.00 27 PRO A O 5
ATOM 7395 N N . GLY A 1 28 ? 18.177 16.213 -0.374 1.00 0.00 28 GLY A N 5
ATOM 7396 C CA . GLY A 1 28 ? 19.100 17.136 -1.008 1.00 0.00 28 GLY A CA 5
ATOM 7397 C C . GLY A 1 28 ? 18.482 17.852 -2.193 1.00 0.00 28 GLY A C 5
ATOM 7398 O O . GLY A 1 28 ? 18.902 18.952 -2.550 1.00 0.00 28 GLY A O 5
ATOM 7402 N N . ALA A 1 29 ? 17.482 17.225 -2.805 1.00 0.00 29 ALA A N 5
ATOM 7403 C CA . ALA A 1 29 ? 16.806 17.809 -3.956 1.00 0.00 29 ALA A CA 5
ATOM 7404 C C . ALA A 1 29 ? 16.298 19.212 -3.641 1.00 0.00 29 ALA A C 5
ATOM 7405 O O . ALA A 1 29 ? 16.749 20.193 -4.232 1.00 0.00 29 ALA A O 5
ATOM 7412 N N . ARG A 1 30 ? 15.356 19.300 -2.707 1.00 0.00 30 ARG A N 5
ATOM 7413 C CA . ARG A 1 30 ? 14.786 20.583 -2.315 1.00 0.00 30 ARG A CA 5
ATOM 7414 C C . ARG A 1 30 ? 14.866 20.775 -0.803 1.00 0.00 30 ARG A C 5
ATOM 7415 O O . ARG A 1 30 ? 14.720 21.889 -0.299 1.00 0.00 30 ARG A O 5
ATOM 7436 N N . LEU A 1 31 ? 15.099 19.681 -0.085 1.00 0.00 31 LEU A N 5
ATOM 7437 C CA . LEU A 1 31 ? 15.198 19.728 1.370 1.00 0.00 31 LEU A CA 5
ATOM 7438 C C . LEU A 1 31 ? 16.337 18.844 1.867 1.00 0.00 31 LEU A C 5
ATOM 7439 O O . LEU A 1 31 ? 17.034 18.209 1.075 1.00 0.00 31 LEU A O 5
ATOM 7455 N N . ALA A 1 32 ? 16.520 18.807 3.182 1.00 0.00 32 ALA A N 5
ATOM 7456 C CA . ALA A 1 32 ? 17.571 17.997 3.785 1.00 0.00 32 ALA A CA 5
ATOM 7457 C C . ALA A 1 32 ? 17.489 18.035 5.307 1.00 0.00 32 ALA A C 5
ATOM 7458 O O . ALA A 1 32 ? 17.515 19.106 5.915 1.00 0.00 32 ALA A O 5
ATOM 7465 N N . LEU A 1 33 ? 17.388 16.860 5.919 1.00 0.00 33 LEU A N 5
ATOM 7466 C CA . LEU A 1 33 ? 17.300 16.758 7.371 1.00 0.00 33 LEU A CA 5
ATOM 7467 C C . LEU A 1 33 ? 18.686 16.601 7.991 1.00 0.00 33 LEU A C 5
ATOM 7468 O O . LEU A 1 33 ? 19.127 15.489 8.275 1.00 0.00 33 LEU A O 5
ATOM 7484 N N . ALA A 1 34 ? 19.365 17.725 8.199 1.00 0.00 34 ALA A N 5
ATOM 7485 C CA . ALA A 1 34 ? 20.698 17.713 8.788 1.00 0.00 34 ALA A CA 5
ATOM 7486 C C . ALA A 1 34 ? 20.838 16.586 9.807 1.00 0.00 34 ALA A C 5
ATOM 7487 O O . ALA A 1 34 ? 21.859 15.900 9.851 1.00 0.00 34 ALA A O 5
ATOM 7494 N N . ASP A 1 35 ? 19.806 16.403 10.624 1.00 0.00 35 ASP A N 5
ATOM 7495 C CA . ASP A 1 35 ? 19.814 15.359 11.642 1.00 0.00 35 ASP A CA 5
ATOM 7496 C C . ASP A 1 35 ? 20.493 14.096 11.121 1.00 0.00 35 ASP A C 5
ATOM 7497 O O . ASP A 1 35 ? 20.145 13.586 10.057 1.00 0.00 35 ASP A O 5
ATOM 7506 N N . GLY A 1 36 ? 21.466 13.597 11.878 1.00 0.00 36 GLY A N 5
ATOM 7507 C CA . GLY A 1 36 ? 22.179 12.399 11.475 1.00 0.00 36 GLY A CA 5
ATOM 7508 C C . GLY A 1 36 ? 21.283 11.177 11.437 1.00 0.00 36 GLY A C 5
ATOM 7509 O O . GLY A 1 36 ? 20.604 10.927 10.441 1.00 0.00 36 GLY A O 5
ATOM 7513 N N . VAL A 1 37 ? 21.283 10.411 12.523 1.00 0.00 37 VAL A N 5
ATOM 7514 C CA . VAL A 1 37 ? 20.464 9.207 12.610 1.00 0.00 37 VAL A CA 5
ATOM 7515 C C . VAL A 1 37 ? 19.120 9.406 11.919 1.00 0.00 37 VAL A C 5
ATOM 7516 O O . VAL A 1 37 ? 18.827 8.763 10.910 1.00 0.00 37 VAL A O 5
ATOM 7529 N N . LEU A 1 38 ? 18.306 10.300 12.468 1.00 0.00 38 LEU A N 5
ATOM 7530 C CA . LEU A 1 38 ? 16.990 10.585 11.904 1.00 0.00 38 LEU A CA 5
ATOM 7531 C C . LEU A 1 38 ? 17.024 10.514 10.381 1.00 0.00 38 LEU A C 5
ATOM 7532 O O . LEU A 1 38 ? 16.324 9.707 9.771 1.00 0.00 38 LEU A O 5
ATOM 7548 N N . GLY A 1 39 ? 17.845 11.364 9.772 1.00 0.00 39 GLY A N 5
ATOM 7549 C CA . GLY A 1 39 ? 17.956 11.380 8.325 1.00 0.00 39 GLY A CA 5
ATOM 7550 C C . GLY A 1 39 ? 18.277 10.014 7.753 1.00 0.00 39 GLY A C 5
ATOM 7551 O O . GLY A 1 39 ? 17.772 9.643 6.693 1.00 0.00 39 GLY A O 5
ATOM 7555 N N . PHE A 1 40 ? 19.120 9.263 8.455 1.00 0.00 40 PHE A N 5
ATOM 7556 C CA . PHE A 1 40 ? 19.509 7.931 8.009 1.00 0.00 40 PHE A CA 5
ATOM 7557 C C . PHE A 1 40 ? 18.326 7.199 7.382 1.00 0.00 40 PHE A C 5
ATOM 7558 O O . PHE A 1 40 ? 18.495 6.398 6.462 1.00 0.00 40 PHE A O 5
ATOM 7575 N N . ILE A 1 41 ? 17.130 7.481 7.887 1.00 0.00 41 ILE A N 5
ATOM 7576 C CA . ILE A 1 41 ? 15.918 6.850 7.376 1.00 0.00 41 ILE A CA 5
ATOM 7577 C C . ILE A 1 41 ? 15.565 7.380 5.990 1.00 0.00 41 ILE A C 5
ATOM 7578 O O . ILE A 1 41 ? 15.502 6.622 5.022 1.00 0.00 41 ILE A O 5
ATOM 7594 N N . HIS A 1 42 ? 15.337 8.686 5.902 1.00 0.00 42 HIS A N 5
ATOM 7595 C CA . HIS A 1 42 ? 14.993 9.319 4.634 1.00 0.00 42 HIS A CA 5
ATOM 7596 C C . HIS A 1 42 ? 15.949 8.878 3.530 1.00 0.00 42 HIS A C 5
ATOM 7597 O O . HIS A 1 42 ? 15.522 8.497 2.440 1.00 0.00 42 HIS A O 5
ATOM 7612 N N . HIS A 1 43 ? 17.246 8.933 3.820 1.00 0.00 43 HIS A N 5
ATOM 7613 C CA . HIS A 1 43 ? 18.263 8.540 2.851 1.00 0.00 43 HIS A CA 5
ATOM 7614 C C . HIS A 1 43 ? 18.108 7.071 2.467 1.00 0.00 43 HIS A C 5
ATOM 7615 O O . HIS A 1 43 ? 18.190 6.717 1.291 1.00 0.00 43 HIS A O 5
ATOM 7630 N N . GLN A 1 44 ? 17.885 6.224 3.466 1.00 0.00 44 GLN A N 5
ATOM 7631 C CA . GLN A 1 44 ? 17.721 4.794 3.231 1.00 0.00 44 GLN A CA 5
ATOM 7632 C C . GLN A 1 44 ? 16.476 4.519 2.394 1.00 0.00 44 GLN A C 5
ATOM 7633 O O . GLN A 1 44 ? 16.573 4.159 1.220 1.00 0.00 44 GLN A O 5
ATOM 7647 N N . ILE A 1 45 ? 15.309 4.691 3.004 1.00 0.00 45 ILE A N 5
ATOM 7648 C CA . ILE A 1 45 ? 14.045 4.462 2.314 1.00 0.00 45 ILE A CA 5
ATOM 7649 C C . ILE A 1 45 ? 14.110 4.952 0.871 1.00 0.00 45 ILE A C 5
ATOM 7650 O O . ILE A 1 45 ? 13.941 4.175 -0.068 1.00 0.00 45 ILE A O 5
ATOM 7666 N N . VAL A 1 46 ? 14.358 6.247 0.703 1.00 0.00 46 VAL A N 5
ATOM 7667 C CA . VAL A 1 46 ? 14.449 6.842 -0.625 1.00 0.00 46 VAL A CA 5
ATOM 7668 C C . VAL A 1 46 ? 15.248 5.953 -1.572 1.00 0.00 46 VAL A C 5
ATOM 7669 O O . VAL A 1 46 ? 14.886 5.786 -2.736 1.00 0.00 46 VAL A O 5
ATOM 7682 N N . GLU A 1 47 ? 16.337 5.385 -1.063 1.00 0.00 47 GLU A N 5
ATOM 7683 C CA . GLU A 1 47 ? 17.188 4.513 -1.864 1.00 0.00 47 GLU A CA 5
ATOM 7684 C C . GLU A 1 47 ? 16.497 3.180 -2.138 1.00 0.00 47 GLU A C 5
ATOM 7685 O O . GLU A 1 47 ? 16.662 2.590 -3.207 1.00 0.00 47 GLU A O 5
ATOM 7697 N N . LEU A 1 48 ? 15.722 2.711 -1.166 1.00 0.00 48 LEU A N 5
ATOM 7698 C CA . LEU A 1 48 ? 15.006 1.448 -1.300 1.00 0.00 48 LEU A CA 5
ATOM 7699 C C . LEU A 1 48 ? 13.954 1.533 -2.402 1.00 0.00 48 LEU A C 5
ATOM 7700 O O . LEU A 1 48 ? 13.977 0.758 -3.358 1.00 0.00 48 LEU A O 5
ATOM 7716 N N . ALA A 1 49 ? 13.034 2.482 -2.262 1.00 0.00 49 ALA A N 5
ATOM 7717 C CA . ALA A 1 49 ? 11.976 2.671 -3.247 1.00 0.00 49 ALA A CA 5
ATOM 7718 C C . ALA A 1 49 ? 12.495 2.438 -4.662 1.00 0.00 49 ALA A C 5
ATOM 7719 O O . ALA A 1 49 ? 11.873 1.728 -5.452 1.00 0.00 49 ALA A O 5
ATOM 7726 N N . ARG A 1 50 ? 13.638 3.040 -4.974 1.00 0.00 50 ARG A N 5
ATOM 7727 C CA . ARG A 1 50 ? 14.239 2.898 -6.295 1.00 0.00 50 ARG A CA 5
ATOM 7728 C C . ARG A 1 50 ? 14.258 1.436 -6.730 1.00 0.00 50 ARG A C 5
ATOM 7729 O O . ARG A 1 50 ? 13.801 1.097 -7.822 1.00 0.00 50 ARG A O 5
ATOM 7750 N N . ASP A 1 51 ? 14.790 0.575 -5.870 1.00 0.00 51 ASP A N 5
ATOM 7751 C CA . ASP A 1 51 ? 14.868 -0.851 -6.165 1.00 0.00 51 ASP A CA 5
ATOM 7752 C C . ASP A 1 51 ? 13.499 -1.401 -6.556 1.00 0.00 51 ASP A C 5
ATOM 7753 O O . ASP A 1 51 ? 13.377 -2.164 -7.515 1.00 0.00 51 ASP A O 5
ATOM 7762 N N . CYS A 1 52 ? 12.474 -1.009 -5.808 1.00 0.00 52 CYS A N 5
ATOM 7763 C CA . CYS A 1 52 ? 11.114 -1.464 -6.076 1.00 0.00 52 CYS A CA 5
ATOM 7764 C C . CYS A 1 52 ? 10.749 -1.253 -7.541 1.00 0.00 52 CYS A C 5
ATOM 7765 O O . CYS A 1 52 ? 10.334 -2.187 -8.229 1.00 0.00 52 CYS A O 5
ATOM 7773 N N . LEU A 1 53 ? 10.905 -0.022 -8.014 1.00 0.00 53 LEU A N 5
ATOM 7774 C CA . LEU A 1 53 ? 10.591 0.313 -9.398 1.00 0.00 53 LEU A CA 5
ATOM 7775 C C . LEU A 1 53 ? 11.265 -0.660 -10.360 1.00 0.00 53 LEU A C 5
ATOM 7776 O O . LEU A 1 53 ? 10.601 -1.321 -11.158 1.00 0.00 53 LEU A O 5
ATOM 7792 N N . ALA A 1 54 ? 12.589 -0.743 -10.277 1.00 0.00 54 ALA A N 5
ATOM 7793 C CA . ALA A 1 54 ? 13.354 -1.638 -11.137 1.00 0.00 54 ALA A CA 5
ATOM 7794 C C . ALA A 1 54 ? 12.804 -3.059 -11.078 1.00 0.00 54 ALA A C 5
ATOM 7795 O O . ALA A 1 54 ? 12.855 -3.798 -12.062 1.00 0.00 54 ALA A O 5
ATOM 7802 N N . LYS A 1 55 ? 12.277 -3.437 -9.918 1.00 0.00 55 LYS A N 5
ATOM 7803 C CA . LYS A 1 55 ? 11.716 -4.769 -9.729 1.00 0.00 55 LYS A CA 5
ATOM 7804 C C . LYS A 1 55 ? 10.405 -4.921 -10.494 1.00 0.00 55 LYS A C 5
ATOM 7805 O O . LYS A 1 55 ? 10.314 -5.705 -11.439 1.00 0.00 55 LYS A O 5
ATOM 7824 N N . SER A 1 56 ? 9.393 -4.166 -10.080 1.00 0.00 56 SER A N 5
ATOM 7825 C CA . SER A 1 56 ? 8.086 -4.218 -10.724 1.00 0.00 56 SER A CA 5
ATOM 7826 C C . SER A 1 56 ? 8.220 -4.074 -12.237 1.00 0.00 56 SER A C 5
ATOM 7827 O O . SER A 1 56 ? 7.467 -4.677 -12.999 1.00 0.00 56 SER A O 5
ATOM 7835 N N . GLY A 1 57 ? 9.187 -3.267 -12.665 1.00 0.00 57 GLY A N 5
ATOM 7836 C CA . GLY A 1 57 ? 9.404 -3.056 -14.084 1.00 0.00 57 GLY A CA 5
ATOM 7837 C C . GLY A 1 57 ? 9.764 -4.336 -14.812 1.00 0.00 57 GLY A C 5
ATOM 7838 O O . GLY A 1 57 ? 9.369 -4.536 -15.960 1.00 0.00 57 GLY A O 5
ATOM 7842 N N . GLU A 1 58 ? 10.518 -5.204 -14.143 1.00 0.00 58 GLU A N 5
ATOM 7843 C CA . GLU A 1 58 ? 10.933 -6.469 -14.736 1.00 0.00 58 GLU A CA 5
ATOM 7844 C C . GLU A 1 58 ? 10.207 -7.641 -14.082 1.00 0.00 58 GLU A C 5
ATOM 7845 O O . GLU A 1 58 ? 10.563 -8.800 -14.289 1.00 0.00 58 GLU A O 5
ATOM 7857 N N . ASN A 1 59 ? 9.186 -7.329 -13.289 1.00 0.00 59 ASN A N 5
ATOM 7858 C CA . ASN A 1 59 ? 8.410 -8.355 -12.603 1.00 0.00 59 ASN A CA 5
ATOM 7859 C C . ASN A 1 59 ? 9.275 -9.113 -11.602 1.00 0.00 59 ASN A C 5
ATOM 7860 O O . ASN A 1 59 ? 9.245 -10.344 -11.545 1.00 0.00 59 ASN A O 5
ATOM 7871 N N . LEU A 1 60 ? 10.046 -8.372 -10.813 1.00 0.00 60 LEU A N 5
ATOM 7872 C CA . LEU A 1 60 ? 10.920 -8.974 -9.813 1.00 0.00 60 LEU A CA 5
ATOM 7873 C C . LEU A 1 60 ? 10.289 -8.905 -8.426 1.00 0.00 60 LEU A C 5
ATOM 7874 O O . LEU A 1 60 ? 10.606 -9.707 -7.547 1.00 0.00 60 LEU A O 5
ATOM 7890 N N . VAL A 1 61 ? 9.393 -7.942 -8.236 1.00 0.00 61 VAL A N 5
ATOM 7891 C CA . VAL A 1 61 ? 8.714 -7.770 -6.957 1.00 0.00 61 VAL A CA 5
ATOM 7892 C C . VAL A 1 61 ? 7.807 -8.957 -6.653 1.00 0.00 61 VAL A C 5
ATOM 7893 O O . VAL A 1 61 ? 6.865 -9.239 -7.394 1.00 0.00 61 VAL A O 5
ATOM 7906 N N . THR A 1 62 ? 8.097 -9.650 -5.556 1.00 0.00 62 THR A N 5
ATOM 7907 C CA . THR A 1 62 ? 7.308 -10.807 -5.152 1.00 0.00 62 THR A CA 5
ATOM 7908 C C . THR A 1 62 ? 6.733 -10.620 -3.753 1.00 0.00 62 THR A C 5
ATOM 7909 O O . THR A 1 62 ? 7.223 -9.802 -2.975 1.00 0.00 62 THR A O 5
ATOM 7920 N N . SER A 1 63 ? 5.691 -11.383 -3.439 1.00 0.00 63 SER A N 5
ATOM 7921 C CA . SER A 1 63 ? 5.048 -11.299 -2.133 1.00 0.00 63 SER A CA 5
ATOM 7922 C C . SER A 1 63 ? 6.080 -11.077 -1.032 1.00 0.00 63 SER A C 5
ATOM 7923 O O . SER A 1 63 ? 5.934 -10.180 -0.201 1.00 0.00 63 SER A O 5
ATOM 7931 N N . ARG A 1 64 ? 7.123 -11.900 -1.033 1.00 0.00 64 ARG A N 5
ATOM 7932 C CA . ARG A 1 64 ? 8.180 -11.795 -0.034 1.00 0.00 64 ARG A CA 5
ATOM 7933 C C . ARG A 1 64 ? 8.867 -10.435 -0.110 1.00 0.00 64 ARG A C 5
ATOM 7934 O O . ARG A 1 64 ? 9.033 -9.754 0.903 1.00 0.00 64 ARG A O 5
ATOM 7955 N N . TYR A 1 65 ? 9.265 -10.045 -1.316 1.00 0.00 65 TYR A N 5
ATOM 7956 C CA . TYR A 1 65 ? 9.936 -8.767 -1.523 1.00 0.00 65 TYR A CA 5
ATOM 7957 C C . TYR A 1 65 ? 9.307 -7.675 -0.664 1.00 0.00 65 TYR A C 5
ATOM 7958 O O . TYR A 1 65 ? 9.978 -7.053 0.159 1.00 0.00 65 TYR A O 5
ATOM 7976 N N . PHE A 1 66 ? 8.012 -7.448 -0.861 1.00 0.00 66 PHE A N 5
ATOM 7977 C CA . PHE A 1 66 ? 7.291 -6.432 -0.105 1.00 0.00 66 PHE A CA 5
ATOM 7978 C C . PHE A 1 66 ? 7.331 -6.734 1.390 1.00 0.00 66 PHE A C 5
ATOM 7979 O O . PHE A 1 66 ? 7.862 -5.951 2.180 1.00 0.00 66 PHE A O 5
ATOM 7996 N N . LEU A 1 67 ? 6.767 -7.874 1.772 1.00 0.00 67 LEU A N 5
ATOM 7997 C CA . LEU A 1 67 ? 6.738 -8.282 3.173 1.00 0.00 67 LEU A CA 5
ATOM 7998 C C . LEU A 1 67 ? 8.029 -7.886 3.882 1.00 0.00 67 LEU A C 5
ATOM 7999 O O . LEU A 1 67 ? 8.006 -7.142 4.862 1.00 0.00 67 LEU A O 5
ATOM 8015 N N . GLU A 1 68 ? 9.153 -8.387 3.379 1.00 0.00 68 GLU A N 5
ATOM 8016 C CA . GLU A 1 68 ? 10.453 -8.084 3.964 1.00 0.00 68 GLU A CA 5
ATOM 8017 C C . GLU A 1 68 ? 10.764 -6.594 3.857 1.00 0.00 68 GLU A C 5
ATOM 8018 O O . GLU A 1 68 ? 11.287 -5.990 4.792 1.00 0.00 68 GLU A O 5
ATOM 8030 N N . MET A 1 69 ? 10.439 -6.009 2.708 1.00 0.00 69 MET A N 5
ATOM 8031 C CA . MET A 1 69 ? 10.683 -4.590 2.478 1.00 0.00 69 MET A CA 5
ATOM 8032 C C . MET A 1 69 ? 10.007 -3.741 3.550 1.00 0.00 69 MET A C 5
ATOM 8033 O O . MET A 1 69 ? 10.555 -2.732 3.991 1.00 0.00 69 MET A O 5
ATOM 8047 N N . GLN A 1 70 ? 8.815 -4.158 3.964 1.00 0.00 70 GLN A N 5
ATOM 8048 C CA . GLN A 1 70 ? 8.065 -3.434 4.984 1.00 0.00 70 GLN A CA 5
ATOM 8049 C C . GLN A 1 70 ? 8.812 -3.438 6.314 1.00 0.00 70 GLN A C 5
ATOM 8050 O O . GLN A 1 70 ? 8.950 -2.400 6.961 1.00 0.00 70 GLN A O 5
ATOM 8064 N N . GLU A 1 71 ? 9.290 -4.611 6.716 1.00 0.00 71 GLU A N 5
ATOM 8065 C CA . GLU A 1 71 ? 10.021 -4.749 7.970 1.00 0.00 71 GLU A CA 5
ATOM 8066 C C . GLU A 1 71 ? 11.380 -4.059 7.885 1.00 0.00 71 GLU A C 5
ATOM 8067 O O . GLU A 1 71 ? 11.880 -3.524 8.875 1.00 0.00 71 GLU A O 5
ATOM 8079 N N . LYS A 1 72 ? 11.972 -4.076 6.696 1.00 0.00 72 LYS A N 5
ATOM 8080 C CA . LYS A 1 72 ? 13.273 -3.452 6.480 1.00 0.00 72 LYS A CA 5
ATOM 8081 C C . LYS A 1 72 ? 13.188 -1.940 6.664 1.00 0.00 72 LYS A C 5
ATOM 8082 O O . LYS A 1 72 ? 14.050 -1.333 7.300 1.00 0.00 72 LYS A O 5
ATOM 8101 N N . LEU A 1 73 ? 12.144 -1.338 6.104 1.00 0.00 73 LEU A N 5
ATOM 8102 C CA . LEU A 1 73 ? 11.946 0.103 6.208 1.00 0.00 73 LEU A CA 5
ATOM 8103 C C . LEU A 1 73 ? 11.331 0.473 7.554 1.00 0.00 73 LEU A C 5
ATOM 8104 O O . LEU A 1 73 ? 11.808 1.378 8.237 1.00 0.00 73 LEU A O 5
ATOM 8120 N N . GLU A 1 74 ? 10.270 -0.235 7.928 1.00 0.00 74 GLU A N 5
ATOM 8121 C CA . GLU A 1 74 ? 9.591 0.019 9.193 1.00 0.00 74 GLU A CA 5
ATOM 8122 C C . GLU A 1 74 ? 10.598 0.193 10.326 1.00 0.00 74 GLU A C 5
ATOM 8123 O O . GLU A 1 74 ? 10.685 1.260 10.935 1.00 0.00 74 GLU A O 5
ATOM 8135 N N . ARG A 1 75 ? 11.357 -0.862 10.604 1.00 0.00 75 ARG A N 5
ATOM 8136 C CA . ARG A 1 75 ? 12.357 -0.827 11.664 1.00 0.00 75 ARG A CA 5
ATOM 8137 C C . ARG A 1 75 ? 13.088 0.512 11.677 1.00 0.00 75 ARG A C 5
ATOM 8138 O O . ARG A 1 75 ? 13.112 1.210 12.692 1.00 0.00 75 ARG A O 5
ATOM 8159 N N . LEU A 1 76 ? 13.685 0.865 10.544 1.00 0.00 76 LEU A N 5
ATOM 8160 C CA . LEU A 1 76 ? 14.418 2.121 10.424 1.00 0.00 76 LEU A CA 5
ATOM 8161 C C . LEU A 1 76 ? 13.688 3.249 11.145 1.00 0.00 76 LEU A C 5
ATOM 8162 O O . LEU A 1 76 ? 14.309 4.084 11.804 1.00 0.00 76 LEU A O 5
ATOM 8178 N N . LEU A 1 77 ? 12.366 3.267 11.018 1.00 0.00 77 LEU A N 5
ATOM 8179 C CA . LEU A 1 77 ? 11.549 4.291 11.660 1.00 0.00 77 LEU A CA 5
ATOM 8180 C C . LEU A 1 77 ? 12.127 4.677 13.017 1.00 0.00 77 LEU A C 5
ATOM 8181 O O . LEU A 1 77 ? 12.139 5.851 13.386 1.00 0.00 77 LEU A O 5
ATOM 8197 N N . GLN A 1 78 ? 12.607 3.681 13.755 1.00 0.00 78 GLN A N 5
ATOM 8198 C CA . GLN A 1 78 ? 13.188 3.917 15.071 1.00 0.00 78 GLN A CA 5
ATOM 8199 C C . GLN A 1 78 ? 14.138 5.111 15.041 1.00 0.00 78 GLN A C 5
ATOM 8200 O O . GLN A 1 78 ? 14.047 6.010 15.878 1.00 0.00 78 GLN A O 5
ATOM 8214 N N . ASP A 1 79 ? 15.047 5.112 14.073 1.00 0.00 79 ASP A N 5
ATOM 8215 C CA . ASP A 1 79 ? 16.013 6.196 13.933 1.00 0.00 79 ASP A CA 5
ATOM 8216 C C . ASP A 1 79 ? 15.360 7.546 14.213 1.00 0.00 79 ASP A C 5
ATOM 8217 O O . ASP A 1 79 ? 15.983 8.443 14.780 1.00 0.00 79 ASP A O 5
ATOM 8226 N N . ALA A 1 80 ? 14.101 7.683 13.811 1.00 0.00 80 ALA A N 5
ATOM 8227 C CA . ALA A 1 80 ? 13.363 8.922 14.019 1.00 0.00 80 ALA A CA 5
ATOM 8228 C C . ALA A 1 80 ? 12.742 8.965 15.411 1.00 0.00 80 ALA A C 5
ATOM 8229 O O . ALA A 1 80 ? 13.015 9.873 16.196 1.00 0.00 80 ALA A O 5
ATOM 8236 N N . HIS A 1 81 ? 11.904 7.977 15.711 1.00 0.00 81 HIS A N 5
ATOM 8237 C CA . HIS A 1 81 ? 11.244 7.902 17.009 1.00 0.00 81 HIS A CA 5
ATOM 8238 C C . HIS A 1 81 ? 12.268 7.771 18.132 1.00 0.00 81 HIS A C 5
ATOM 8239 O O . HIS A 1 81 ? 11.922 7.838 19.311 1.00 0.00 81 HIS A O 5
ATOM 8254 N N . GLU A 1 82 ? 13.530 7.583 17.758 1.00 0.00 82 GLU A N 5
ATOM 8255 C CA . GLU A 1 82 ? 14.603 7.441 18.735 1.00 0.00 82 GLU A CA 5
ATOM 8256 C C . GLU A 1 82 ? 15.048 8.804 19.256 1.00 0.00 82 GLU A C 5
ATOM 8257 O O . GLU A 1 82 ? 14.965 9.080 20.453 1.00 0.00 82 GLU A O 5
ATOM 8269 N N . ARG A 1 83 ? 15.520 9.653 18.349 1.00 0.00 83 ARG A N 5
ATOM 8270 C CA . ARG A 1 83 ? 15.979 10.987 18.717 1.00 0.00 83 ARG A CA 5
ATOM 8271 C C . ARG A 1 83 ? 15.082 12.059 18.106 1.00 0.00 83 ARG A C 5
ATOM 8272 O O . ARG A 1 83 ? 14.592 12.946 18.805 1.00 0.00 83 ARG A O 5
ATOM 8293 N N . SER A 1 84 ? 14.873 11.971 16.796 1.00 0.00 84 SER A N 5
ATOM 8294 C CA . SER A 1 84 ? 14.039 12.936 16.089 1.00 0.00 84 SER A CA 5
ATOM 8295 C C . SER A 1 84 ? 12.777 13.251 16.887 1.00 0.00 84 SER A C 5
ATOM 8296 O O . SER A 1 84 ? 12.282 12.415 17.642 1.00 0.00 84 SER A O 5
ATOM 8304 N N . ASP A 1 85 ? 12.262 14.463 16.713 1.00 0.00 85 ASP A N 5
ATOM 8305 C CA . ASP A 1 85 ? 11.058 14.890 17.416 1.00 0.00 85 ASP A CA 5
ATOM 8306 C C . ASP A 1 85 ? 9.841 14.824 16.498 1.00 0.00 85 ASP A C 5
ATOM 8307 O O . ASP A 1 85 ? 9.960 14.975 15.282 1.00 0.00 85 ASP A O 5
ATOM 8316 N N . SER A 1 86 ? 8.672 14.597 17.088 1.00 0.00 86 SER A N 5
ATOM 8317 C CA . SER A 1 86 ? 7.434 14.505 16.323 1.00 0.00 86 SER A CA 5
ATOM 8318 C C . SER A 1 86 ? 7.426 15.516 15.180 1.00 0.00 86 SER A C 5
ATOM 8319 O O . SER A 1 86 ? 6.767 15.311 14.162 1.00 0.00 86 SER A O 5
ATOM 8327 N N . GLU A 1 87 ? 8.164 16.608 15.358 1.00 0.00 87 GLU A N 5
ATOM 8328 C CA . GLU A 1 87 ? 8.241 17.651 14.343 1.00 0.00 87 GLU A CA 5
ATOM 8329 C C . GLU A 1 87 ? 8.971 17.148 13.100 1.00 0.00 87 GLU A C 5
ATOM 8330 O O . GLU A 1 87 ? 8.514 17.350 11.976 1.00 0.00 87 GLU A O 5
ATOM 8342 N N . GLU A 1 88 ? 10.108 16.493 13.314 1.00 0.00 88 GLU A N 5
ATOM 8343 C CA . GLU A 1 88 ? 10.902 15.963 12.211 1.00 0.00 88 GLU A CA 5
ATOM 8344 C C . GLU A 1 88 ? 10.425 14.568 11.819 1.00 0.00 88 GLU A C 5
ATOM 8345 O O . GLU A 1 88 ? 10.471 14.190 10.649 1.00 0.00 88 GLU A O 5
ATOM 8357 N N . VAL A 1 89 ? 9.967 13.806 12.808 1.00 0.00 89 VAL A N 5
ATOM 8358 C CA . VAL A 1 89 ? 9.481 12.452 12.568 1.00 0.00 89 VAL A CA 5
ATOM 8359 C C . VAL A 1 89 ? 8.237 12.464 11.687 1.00 0.00 89 VAL A C 5
ATOM 8360 O O . VAL A 1 89 ? 8.033 11.565 10.871 1.00 0.00 89 VAL A O 5
ATOM 8373 N N . SER A 1 90 ? 7.407 13.488 11.857 1.00 0.00 90 SER A N 5
ATOM 8374 C CA . SER A 1 90 ? 6.180 13.615 11.080 1.00 0.00 90 SER A CA 5
ATOM 8375 C C . SER A 1 90 ? 6.467 13.485 9.587 1.00 0.00 90 SER A C 5
ATOM 8376 O O . SER A 1 90 ? 5.755 12.786 8.865 1.00 0.00 90 SER A O 5
ATOM 8384 N N . PHE A 1 91 ? 7.515 14.162 9.131 1.00 0.00 91 PHE A N 5
ATOM 8385 C CA . PHE A 1 91 ? 7.897 14.124 7.724 1.00 0.00 91 PHE A CA 5
ATOM 8386 C C . PHE A 1 91 ? 8.258 12.704 7.297 1.00 0.00 91 PHE A C 5
ATOM 8387 O O . PHE A 1 91 ? 7.582 12.106 6.458 1.00 0.00 91 PHE A O 5
ATOM 8404 N N . ILE A 1 92 ? 9.326 12.171 7.879 1.00 0.00 92 ILE A N 5
ATOM 8405 C CA . ILE A 1 92 ? 9.777 10.822 7.560 1.00 0.00 92 ILE A CA 5
ATOM 8406 C C . ILE A 1 92 ? 8.625 9.826 7.634 1.00 0.00 92 ILE A C 5
ATOM 8407 O O . ILE A 1 92 ? 8.412 9.037 6.713 1.00 0.00 92 ILE A O 5
ATOM 8423 N N . VAL A 1 93 ? 7.883 9.869 8.736 1.00 0.00 93 VAL A N 5
ATOM 8424 C CA . VAL A 1 93 ? 6.750 8.972 8.929 1.00 0.00 93 VAL A CA 5
ATOM 8425 C C . VAL A 1 93 ? 5.937 8.828 7.647 1.00 0.00 93 VAL A C 5
ATOM 8426 O O . VAL A 1 93 ? 5.582 7.720 7.248 1.00 0.00 93 VAL A O 5
ATOM 8439 N N . GLN A 1 94 ? 5.647 9.957 7.007 1.00 0.00 94 GLN A N 5
ATOM 8440 C CA . GLN A 1 94 ? 4.876 9.956 5.770 1.00 0.00 94 GLN A CA 5
ATOM 8441 C C . GLN A 1 94 ? 5.496 9.015 4.742 1.00 0.00 94 GLN A C 5
ATOM 8442 O O . GLN A 1 94 ? 4.793 8.251 4.080 1.00 0.00 94 GLN A O 5
ATOM 8456 N N . LEU A 1 95 ? 6.817 9.075 4.614 1.00 0.00 95 LEU A N 5
ATOM 8457 C CA . LEU A 1 95 ? 7.533 8.229 3.666 1.00 0.00 95 LEU A CA 5
ATOM 8458 C C . LEU A 1 95 ? 7.393 6.756 4.037 1.00 0.00 95 LEU A C 5
ATOM 8459 O O . LEU A 1 95 ? 6.705 5.996 3.355 1.00 0.00 95 LEU A O 5
ATOM 8475 N N . VAL A 1 96 ? 8.047 6.360 5.125 1.00 0.00 96 VAL A N 5
ATOM 8476 C CA . VAL A 1 96 ? 7.992 4.979 5.589 1.00 0.00 96 VAL A CA 5
ATOM 8477 C C . VAL A 1 96 ? 6.594 4.396 5.416 1.00 0.00 96 VAL A C 5
ATOM 8478 O O . VAL A 1 96 ? 6.437 3.221 5.086 1.00 0.00 96 VAL A O 5
ATOM 8491 N N . ARG A 1 97 ? 5.581 5.226 5.643 1.00 0.00 97 ARG A N 5
ATOM 8492 C CA . ARG A 1 97 ? 4.195 4.793 5.513 1.00 0.00 97 ARG A CA 5
ATOM 8493 C C . ARG A 1 97 ? 3.796 4.680 4.044 1.00 0.00 97 ARG A C 5
ATOM 8494 O O . ARG A 1 97 ? 3.504 3.590 3.551 1.00 0.00 97 ARG A O 5
ATOM 8515 N N . LYS A 1 98 ? 3.784 5.813 3.351 1.00 0.00 98 LYS A N 5
ATOM 8516 C CA . LYS A 1 98 ? 3.422 5.843 1.939 1.00 0.00 98 LYS A CA 5
ATOM 8517 C C . LYS A 1 98 ? 4.072 4.687 1.186 1.00 0.00 98 LYS A C 5
ATOM 8518 O O . LYS A 1 98 ? 3.397 3.934 0.482 1.00 0.00 98 LYS A O 5
ATOM 8537 N N . LEU A 1 99 ? 5.384 4.550 1.340 1.00 0.00 99 LEU A N 5
ATOM 8538 C CA . LEU A 1 99 ? 6.125 3.484 0.675 1.00 0.00 99 LEU A CA 5
ATOM 8539 C C . LEU A 1 99 ? 5.345 2.174 0.712 1.00 0.00 99 LEU A C 5
ATOM 8540 O O . LEU A 1 99 ? 5.173 1.512 -0.313 1.00 0.00 99 LEU A O 5
ATOM 8556 N N . LEU A 1 100 ? 4.873 1.805 1.898 1.00 0.00 100 LEU A N 5
ATOM 8557 C CA . LEU A 1 100 ? 4.108 0.575 2.068 1.00 0.00 100 LEU A CA 5
ATOM 8558 C C . LEU A 1 100 ? 2.798 0.636 1.290 1.00 0.00 100 LEU A C 5
ATOM 8559 O O . LEU A 1 100 ? 2.282 -0.389 0.843 1.00 0.00 100 LEU A O 5
ATOM 8575 N N . ILE A 1 101 ? 2.266 1.843 1.131 1.00 0.00 101 ILE A N 5
ATOM 8576 C CA . ILE A 1 101 ? 1.018 2.038 0.404 1.00 0.00 101 ILE A CA 5
ATOM 8577 C C . ILE A 1 101 ? 1.248 2.002 -1.103 1.00 0.00 101 ILE A C 5
ATOM 8578 O O . ILE A 1 101 ? 0.364 1.612 -1.867 1.00 0.00 101 ILE A O 5
ATOM 8594 N N . ILE A 1 102 ? 2.440 2.409 -1.524 1.00 0.00 102 ILE A N 5
ATOM 8595 C CA . ILE A 1 102 ? 2.788 2.421 -2.939 1.00 0.00 102 ILE A CA 5
ATOM 8596 C C . ILE A 1 102 ? 3.179 1.028 -3.421 1.00 0.00 102 ILE A C 5
ATOM 8597 O O . ILE A 1 102 ? 2.517 0.449 -4.283 1.00 0.00 102 ILE A O 5
ATOM 8613 N N . ILE A 1 103 ? 4.257 0.494 -2.856 1.00 0.00 103 ILE A N 5
ATOM 8614 C CA . ILE A 1 103 ? 4.735 -0.832 -3.226 1.00 0.00 103 ILE A CA 5
ATOM 8615 C C . ILE A 1 103 ? 3.594 -1.844 -3.237 1.00 0.00 103 ILE A C 5
ATOM 8616 O O . ILE A 1 103 ? 3.640 -2.839 -3.960 1.00 0.00 103 ILE A O 5
ATOM 8632 N N . SER A 1 104 ? 2.569 -1.581 -2.433 1.00 0.00 104 SER A N 5
ATOM 8633 C CA . SER A 1 104 ? 1.416 -2.469 -2.348 1.00 0.00 104 SER A CA 5
ATOM 8634 C C . SER A 1 104 ? 0.658 -2.503 -3.672 1.00 0.00 104 SER A C 5
ATOM 8635 O O . SER A 1 104 ? 0.107 -1.494 -4.110 1.00 0.00 104 SER A O 5
ATOM 8643 N N . ARG A 1 105 ? 0.636 -3.672 -4.304 1.00 0.00 105 ARG A N 5
ATOM 8644 C CA . ARG A 1 105 ? -0.052 -3.838 -5.579 1.00 0.00 105 ARG A CA 5
ATOM 8645 C C . ARG A 1 105 ? -1.425 -3.172 -5.546 1.00 0.00 105 ARG A C 5
ATOM 8646 O O . ARG A 1 105 ? -1.731 -2.287 -6.345 1.00 0.00 105 ARG A O 5
ATOM 8667 N N . PRO A 1 106 ? -2.272 -3.607 -4.602 1.00 0.00 106 PRO A N 5
ATOM 8668 C CA . PRO A 1 106 ? -3.625 -3.066 -4.443 1.00 0.00 106 PRO A CA 5
ATOM 8669 C C . PRO A 1 106 ? -3.619 -1.635 -3.917 1.00 0.00 106 PRO A C 5
ATOM 8670 O O . PRO A 1 106 ? -2.997 -1.340 -2.897 1.00 0.00 106 PRO A O 5
ATOM 8681 N N . ALA A 1 107 ? -4.317 -0.749 -4.621 1.00 0.00 107 ALA A N 5
ATOM 8682 C CA . ALA A 1 107 ? -4.394 0.652 -4.223 1.00 0.00 107 ALA A CA 5
ATOM 8683 C C . ALA A 1 107 ? -5.762 1.241 -4.550 1.00 0.00 107 ALA A C 5
ATOM 8684 O O . ALA A 1 107 ? -6.149 1.326 -5.716 1.00 0.00 107 ALA A O 5
ATOM 8691 N N . ARG A 1 108 ? -6.490 1.645 -3.514 1.00 0.00 108 ARG A N 5
ATOM 8692 C CA . ARG A 1 108 ? -7.816 2.225 -3.692 1.00 0.00 108 ARG A CA 5
ATOM 8693 C C . ARG A 1 108 ? -7.746 3.494 -4.537 1.00 0.00 108 ARG A C 5
ATOM 8694 O O . ARG A 1 108 ? -6.834 4.305 -4.382 1.00 0.00 108 ARG A O 5
ATOM 8715 N N . SER A 1 109 ? -8.716 3.657 -5.431 1.00 0.00 109 SER A N 5
ATOM 8716 C CA . SER A 1 109 ? -8.762 4.825 -6.303 1.00 0.00 109 SER A CA 5
ATOM 8717 C C . SER A 1 109 ? -8.246 6.065 -5.580 1.00 0.00 109 SER A C 5
ATOM 8718 O O . SER A 1 109 ? -7.282 6.694 -6.014 1.00 0.00 109 SER A O 5
ATOM 8726 N N . GLY A 1 110 ? -8.895 6.409 -4.472 1.00 0.00 110 GLY A N 5
ATOM 8727 C CA . GLY A 1 110 ? -8.488 7.572 -3.704 1.00 0.00 110 GLY A CA 5
ATOM 8728 C C . GLY A 1 110 ? -9.391 8.766 -3.939 1.00 0.00 110 GLY A C 5
ATOM 8729 O O . GLY A 1 110 ? -9.234 9.509 -4.908 1.00 0.00 110 GLY A O 5
ATOM 8733 N N . PRO A 1 111 ? -10.365 8.963 -3.038 1.00 0.00 111 PRO A N 5
ATOM 8734 C CA . PRO A 1 111 ? -11.317 10.074 -3.131 1.00 0.00 111 PRO A CA 5
ATOM 8735 C C . PRO A 1 111 ? -10.660 11.424 -2.862 1.00 0.00 111 PRO A C 5
ATOM 8736 O O . PRO A 1 111 ? -11.296 12.471 -2.988 1.00 0.00 111 PRO A O 5
ATOM 8747 N N . SER A 1 112 ? -9.384 11.393 -2.492 1.00 0.00 112 SER A N 5
ATOM 8748 C CA . SER A 1 112 ? -8.642 12.615 -2.203 1.00 0.00 112 SER A CA 5
ATOM 8749 C C . SER A 1 112 ? -7.363 12.683 -3.031 1.00 0.00 112 SER A C 5
ATOM 8750 O O . SER A 1 112 ? -6.666 11.683 -3.200 1.00 0.00 112 SER A O 5
ATOM 8758 N N . SER A 1 113 ? -7.062 13.871 -3.547 1.00 0.00 113 SER A N 5
ATOM 8759 C CA . SER A 1 113 ? -5.869 14.070 -4.361 1.00 0.00 113 SER A CA 5
ATOM 8760 C C . SER A 1 113 ? -4.606 13.774 -3.557 1.00 0.00 113 SER A C 5
ATOM 8761 O O . SER A 1 113 ? -4.616 13.813 -2.328 1.00 0.00 113 SER A O 5
ATOM 8769 N N . GLY A 1 114 ? -3.519 13.478 -4.263 1.00 0.00 114 GLY A N 5
ATOM 8770 C CA . GLY A 1 114 ? -2.263 13.180 -3.600 1.00 0.00 114 GLY A CA 5
ATOM 8771 C C . GLY A 1 114 ? -2.011 11.690 -3.478 1.00 0.00 114 GLY A C 5
ATOM 8772 O O . GLY A 1 114 ? -2.140 10.951 -4.454 1.00 0.00 114 GLY A O 5
ATOM 8776 N N . GLY A 1 1 ? 9.926 -16.460 -26.621 1.00 0.00 1 GLY A N 6
ATOM 8777 C CA . GLY A 1 1 ? 8.881 -15.729 -25.928 1.00 0.00 1 GLY A CA 6
ATOM 8778 C C . GLY A 1 1 ? 9.355 -15.153 -24.608 1.00 0.00 1 GLY A C 6
ATOM 8779 O O . GLY A 1 1 ? 10.557 -15.034 -24.370 1.00 0.00 1 GLY A O 6
ATOM 8783 N N . SER A 1 2 ? 8.408 -14.792 -23.748 1.00 0.00 2 SER A N 6
ATOM 8784 C CA . SER A 1 2 ? 8.734 -14.220 -22.447 1.00 0.00 2 SER A CA 6
ATOM 8785 C C . SER A 1 2 ? 7.636 -14.519 -21.430 1.00 0.00 2 SER A C 6
ATOM 8786 O O . SER A 1 2 ? 6.464 -14.643 -21.785 1.00 0.00 2 SER A O 6
ATOM 8794 N N . SER A 1 3 ? 8.026 -14.635 -20.165 1.00 0.00 3 SER A N 6
ATOM 8795 C CA . SER A 1 3 ? 7.076 -14.923 -19.096 1.00 0.00 3 SER A CA 6
ATOM 8796 C C . SER A 1 3 ? 5.918 -13.930 -19.116 1.00 0.00 3 SER A C 6
ATOM 8797 O O . SER A 1 3 ? 4.755 -14.317 -19.217 1.00 0.00 3 SER A O 6
ATOM 8805 N N . GLY A 1 4 ? 6.247 -12.645 -19.017 1.00 0.00 4 GLY A N 6
ATOM 8806 C CA . GLY A 1 4 ? 5.225 -11.615 -19.025 1.00 0.00 4 GLY A CA 6
ATOM 8807 C C . GLY A 1 4 ? 5.136 -10.896 -20.356 1.00 0.00 4 GLY A C 6
ATOM 8808 O O . GLY A 1 4 ? 5.578 -11.416 -21.381 1.00 0.00 4 GLY A O 6
ATOM 8812 N N . SER A 1 5 ? 4.561 -9.698 -20.343 1.00 0.00 5 SER A N 6
ATOM 8813 C CA . SER A 1 5 ? 4.410 -8.910 -21.561 1.00 0.00 5 SER A CA 6
ATOM 8814 C C . SER A 1 5 ? 5.192 -7.603 -21.462 1.00 0.00 5 SER A C 6
ATOM 8815 O O . SER A 1 5 ? 5.248 -6.979 -20.403 1.00 0.00 5 SER A O 6
ATOM 8823 N N . SER A 1 6 ? 5.794 -7.197 -22.575 1.00 0.00 6 SER A N 6
ATOM 8824 C CA . SER A 1 6 ? 6.577 -5.967 -22.615 1.00 0.00 6 SER A CA 6
ATOM 8825 C C . SER A 1 6 ? 5.794 -4.805 -22.011 1.00 0.00 6 SER A C 6
ATOM 8826 O O . SER A 1 6 ? 4.572 -4.735 -22.134 1.00 0.00 6 SER A O 6
ATOM 8834 N N . GLY A 1 7 ? 6.509 -3.894 -21.358 1.00 0.00 7 GLY A N 6
ATOM 8835 C CA . GLY A 1 7 ? 5.865 -2.746 -20.744 1.00 0.00 7 GLY A CA 6
ATOM 8836 C C . GLY A 1 7 ? 4.960 -3.137 -19.593 1.00 0.00 7 GLY A C 6
ATOM 8837 O O . GLY A 1 7 ? 4.296 -4.173 -19.621 1.00 0.00 7 GLY A O 6
ATOM 8841 N N . PRO A 1 8 ? 4.926 -2.294 -18.550 1.00 0.00 8 PRO A N 6
ATOM 8842 C CA . PRO A 1 8 ? 4.100 -2.536 -17.363 1.00 0.00 8 PRO A CA 6
ATOM 8843 C C . PRO A 1 8 ? 2.611 -2.390 -17.654 1.00 0.00 8 PRO A C 6
ATOM 8844 O O . PRO A 1 8 ? 2.175 -1.393 -18.231 1.00 0.00 8 PRO A O 6
ATOM 8855 N N . LYS A 1 9 ? 1.833 -3.389 -17.252 1.00 0.00 9 LYS A N 6
ATOM 8856 C CA . LYS A 1 9 ? 0.391 -3.372 -17.468 1.00 0.00 9 LYS A CA 6
ATOM 8857 C C . LYS A 1 9 ? -0.358 -3.447 -16.142 1.00 0.00 9 LYS A C 6
ATOM 8858 O O . LYS A 1 9 ? -1.118 -2.543 -15.795 1.00 0.00 9 LYS A O 6
ATOM 8877 N N . ALA A 1 10 ? -0.139 -4.530 -15.403 1.00 0.00 10 ALA A N 6
ATOM 8878 C CA . ALA A 1 10 ? -0.791 -4.721 -14.114 1.00 0.00 10 ALA A CA 6
ATOM 8879 C C . ALA A 1 10 ? -0.193 -3.801 -13.055 1.00 0.00 10 ALA A C 6
ATOM 8880 O O . ALA A 1 10 ? -0.914 -3.083 -12.362 1.00 0.00 10 ALA A O 6
ATOM 8887 N N . THR A 1 11 ? 1.131 -3.828 -12.933 1.00 0.00 11 THR A N 6
ATOM 8888 C CA . THR A 1 11 ? 1.826 -2.998 -11.958 1.00 0.00 11 THR A CA 6
ATOM 8889 C C . THR A 1 11 ? 2.349 -1.718 -12.598 1.00 0.00 11 THR A C 6
ATOM 8890 O O . THR A 1 11 ? 3.461 -1.277 -12.308 1.00 0.00 11 THR A O 6
ATOM 8901 N N . ALA A 1 12 ? 1.541 -1.125 -13.471 1.00 0.00 12 ALA A N 6
ATOM 8902 C CA . ALA A 1 12 ? 1.922 0.107 -14.150 1.00 0.00 12 ALA A CA 6
ATOM 8903 C C . ALA A 1 12 ? 1.619 1.327 -13.287 1.00 0.00 12 ALA A C 6
ATOM 8904 O O . ALA A 1 12 ? 2.522 2.076 -12.917 1.00 0.00 12 ALA A O 6
ATOM 8911 N N . GLN A 1 13 ? 0.342 1.519 -12.970 1.00 0.00 13 GLN A N 6
ATOM 8912 C CA . GLN A 1 13 ? -0.079 2.650 -12.151 1.00 0.00 13 GLN A CA 6
ATOM 8913 C C . GLN A 1 13 ? 0.840 2.821 -10.946 1.00 0.00 13 GLN A C 6
ATOM 8914 O O . GLN A 1 13 ? 1.294 3.927 -10.652 1.00 0.00 13 GLN A O 6
ATOM 8928 N N . MET A 1 14 ? 1.109 1.720 -10.252 1.00 0.00 14 MET A N 6
ATOM 8929 C CA . MET A 1 14 ? 1.974 1.749 -9.079 1.00 0.00 14 MET A CA 6
ATOM 8930 C C . MET A 1 14 ? 3.281 2.473 -9.385 1.00 0.00 14 MET A C 6
ATOM 8931 O O . MET A 1 14 ? 3.675 3.391 -8.667 1.00 0.00 14 MET A O 6
ATOM 8945 N N . GLU A 1 15 ? 3.949 2.053 -10.455 1.00 0.00 15 GLU A N 6
ATOM 8946 C CA . GLU A 1 15 ? 5.212 2.661 -10.854 1.00 0.00 15 GLU A CA 6
ATOM 8947 C C . GLU A 1 15 ? 5.112 4.184 -10.837 1.00 0.00 15 GLU A C 6
ATOM 8948 O O . GLU A 1 15 ? 5.785 4.852 -10.052 1.00 0.00 15 GLU A O 6
ATOM 8960 N N . GLY A 1 16 ? 4.268 4.726 -11.709 1.00 0.00 16 GLY A N 6
ATOM 8961 C CA . GLY A 1 16 ? 4.095 6.165 -11.778 1.00 0.00 16 GLY A CA 6
ATOM 8962 C C . GLY A 1 16 ? 4.171 6.824 -10.415 1.00 0.00 16 GLY A C 6
ATOM 8963 O O . GLY A 1 16 ? 4.643 7.954 -10.290 1.00 0.00 16 GLY A O 6
ATOM 8967 N N . ARG A 1 17 ? 3.704 6.118 -9.391 1.00 0.00 17 ARG A N 6
ATOM 8968 C CA . ARG A 1 17 ? 3.718 6.643 -8.031 1.00 0.00 17 ARG A CA 6
ATOM 8969 C C . ARG A 1 17 ? 5.140 6.684 -7.479 1.00 0.00 17 ARG A C 6
ATOM 8970 O O . ARG A 1 17 ? 5.693 7.758 -7.238 1.00 0.00 17 ARG A O 6
ATOM 8991 N N . LEU A 1 18 ? 5.726 5.508 -7.280 1.00 0.00 18 LEU A N 6
ATOM 8992 C CA . LEU A 1 18 ? 7.084 5.409 -6.756 1.00 0.00 18 LEU A CA 6
ATOM 8993 C C . LEU A 1 18 ? 7.965 6.522 -7.314 1.00 0.00 18 LEU A C 6
ATOM 8994 O O . LEU A 1 18 ? 8.849 7.030 -6.624 1.00 0.00 18 LEU A O 6
ATOM 9010 N N . GLN A 1 19 ? 7.717 6.896 -8.565 1.00 0.00 19 GLN A N 6
ATOM 9011 C CA . GLN A 1 19 ? 8.488 7.950 -9.213 1.00 0.00 19 GLN A CA 6
ATOM 9012 C C . GLN A 1 19 ? 8.277 9.289 -8.513 1.00 0.00 19 GLN A C 6
ATOM 9013 O O . GLN A 1 19 ? 9.231 9.920 -8.060 1.00 0.00 19 GLN A O 6
ATOM 9027 N N . GLU A 1 20 ? 7.020 9.715 -8.429 1.00 0.00 20 GLU A N 6
ATOM 9028 C CA . GLU A 1 20 ? 6.685 10.980 -7.785 1.00 0.00 20 GLU A CA 6
ATOM 9029 C C . GLU A 1 20 ? 7.093 10.966 -6.315 1.00 0.00 20 GLU A C 6
ATOM 9030 O O . GLU A 1 20 ? 7.437 12.002 -5.745 1.00 0.00 20 GLU A O 6
ATOM 9042 N N . PHE A 1 21 ? 7.051 9.785 -5.706 1.00 0.00 21 PHE A N 6
ATOM 9043 C CA . PHE A 1 21 ? 7.415 9.636 -4.302 1.00 0.00 21 PHE A CA 6
ATOM 9044 C C . PHE A 1 21 ? 8.818 10.176 -4.043 1.00 0.00 21 PHE A C 6
ATOM 9045 O O . PHE A 1 21 ? 9.049 10.894 -3.069 1.00 0.00 21 PHE A O 6
ATOM 9062 N N . LEU A 1 22 ? 9.752 9.825 -4.920 1.00 0.00 22 LEU A N 6
ATOM 9063 C CA . LEU A 1 22 ? 11.134 10.274 -4.787 1.00 0.00 22 LEU A CA 6
ATOM 9064 C C . LEU A 1 22 ? 11.280 11.726 -5.231 1.00 0.00 22 LEU A C 6
ATOM 9065 O O . LEU A 1 22 ? 11.931 12.529 -4.562 1.00 0.00 22 LEU A O 6
ATOM 9081 N N . THR A 1 23 ? 10.668 12.058 -6.364 1.00 0.00 23 THR A N 6
ATOM 9082 C CA . THR A 1 23 ? 10.729 13.413 -6.897 1.00 0.00 23 THR A CA 6
ATOM 9083 C C . THR A 1 23 ? 10.306 14.436 -5.848 1.00 0.00 23 THR A C 6
ATOM 9084 O O . THR A 1 23 ? 10.696 15.601 -5.911 1.00 0.00 23 THR A O 6
ATOM 9095 N N . ALA A 1 24 ? 9.507 13.992 -4.884 1.00 0.00 24 ALA A N 6
ATOM 9096 C CA . ALA A 1 24 ? 9.034 14.868 -3.819 1.00 0.00 24 ALA A CA 6
ATOM 9097 C C . ALA A 1 24 ? 9.813 14.636 -2.530 1.00 0.00 24 ALA A C 6
ATOM 9098 O O . ALA A 1 24 ? 9.953 15.540 -1.706 1.00 0.00 24 ALA A O 6
ATOM 9105 N N . TYR A 1 25 ? 10.318 13.419 -2.360 1.00 0.00 25 TYR A N 6
ATOM 9106 C CA . TYR A 1 25 ? 11.080 13.067 -1.168 1.00 0.00 25 TYR A CA 6
ATOM 9107 C C . TYR A 1 25 ? 12.493 12.626 -1.536 1.00 0.00 25 TYR A C 6
ATOM 9108 O O . TYR A 1 25 ? 12.796 11.433 -1.565 1.00 0.00 25 TYR A O 6
ATOM 9126 N N . ALA A 1 26 ? 13.356 13.597 -1.816 1.00 0.00 26 ALA A N 6
ATOM 9127 C CA . ALA A 1 26 ? 14.738 13.311 -2.180 1.00 0.00 26 ALA A CA 6
ATOM 9128 C C . ALA A 1 26 ? 15.710 14.024 -1.247 1.00 0.00 26 ALA A C 6
ATOM 9129 O O . ALA A 1 26 ? 15.719 15.251 -1.140 1.00 0.00 26 ALA A O 6
ATOM 9136 N N . PRO A 1 27 ? 16.548 13.240 -0.553 1.00 0.00 27 PRO A N 6
ATOM 9137 C CA . PRO A 1 27 ? 17.540 13.776 0.384 1.00 0.00 27 PRO A CA 6
ATOM 9138 C C . PRO A 1 27 ? 18.667 14.519 -0.326 1.00 0.00 27 PRO A C 6
ATOM 9139 O O . PRO A 1 27 ? 19.259 14.007 -1.275 1.00 0.00 27 PRO A O 6
ATOM 9150 N N . GLY A 1 28 ? 18.958 15.729 0.141 1.00 0.00 28 GLY A N 6
ATOM 9151 C CA . GLY A 1 28 ? 20.013 16.523 -0.461 1.00 0.00 28 GLY A CA 6
ATOM 9152 C C . GLY A 1 28 ? 19.563 17.219 -1.730 1.00 0.00 28 GLY A C 6
ATOM 9153 O O . GLY A 1 28 ? 19.932 18.365 -1.982 1.00 0.00 28 GLY A O 6
ATOM 9157 N N . ALA A 1 29 ? 18.763 16.524 -2.533 1.00 0.00 29 ALA A N 6
ATOM 9158 C CA . ALA A 1 29 ? 18.262 17.082 -3.782 1.00 0.00 29 ALA A CA 6
ATOM 9159 C C . ALA A 1 29 ? 17.801 18.524 -3.593 1.00 0.00 29 ALA A C 6
ATOM 9160 O O . ALA A 1 29 ? 18.382 19.450 -4.161 1.00 0.00 29 ALA A O 6
ATOM 9167 N N . ARG A 1 30 ? 16.756 18.706 -2.794 1.00 0.00 30 ARG A N 6
ATOM 9168 C CA . ARG A 1 30 ? 16.217 20.036 -2.532 1.00 0.00 30 ARG A CA 6
ATOM 9169 C C . ARG A 1 30 ? 16.074 20.279 -1.033 1.00 0.00 30 ARG A C 6
ATOM 9170 O O . ARG A 1 30 ? 16.137 21.418 -0.569 1.00 0.00 30 ARG A O 6
ATOM 9191 N N . LEU A 1 31 ? 15.880 19.202 -0.280 1.00 0.00 31 LEU A N 6
ATOM 9192 C CA . LEU A 1 31 ? 15.727 19.298 1.168 1.00 0.00 31 LEU A CA 6
ATOM 9193 C C . LEU A 1 31 ? 16.753 18.424 1.882 1.00 0.00 31 LEU A C 6
ATOM 9194 O O . LEU A 1 31 ? 17.587 17.781 1.245 1.00 0.00 31 LEU A O 6
ATOM 9210 N N . ALA A 1 32 ? 16.683 18.403 3.209 1.00 0.00 32 ALA A N 6
ATOM 9211 C CA . ALA A 1 32 ? 17.603 17.605 4.011 1.00 0.00 32 ALA A CA 6
ATOM 9212 C C . ALA A 1 32 ? 17.215 17.636 5.485 1.00 0.00 32 ALA A C 6
ATOM 9213 O O . ALA A 1 32 ? 16.220 18.255 5.863 1.00 0.00 32 ALA A O 6
ATOM 9220 N N . LEU A 1 33 ? 18.006 16.963 6.314 1.00 0.00 33 LEU A N 6
ATOM 9221 C CA . LEU A 1 33 ? 17.745 16.913 7.748 1.00 0.00 33 LEU A CA 6
ATOM 9222 C C . LEU A 1 33 ? 19.048 16.827 8.536 1.00 0.00 33 LEU A C 6
ATOM 9223 O O . LEU A 1 33 ? 19.800 15.861 8.407 1.00 0.00 33 LEU A O 6
ATOM 9239 N N . ALA A 1 34 ? 19.308 17.842 9.354 1.00 0.00 34 ALA A N 6
ATOM 9240 C CA . ALA A 1 34 ? 20.518 17.878 10.166 1.00 0.00 34 ALA A CA 6
ATOM 9241 C C . ALA A 1 34 ? 20.300 17.185 11.506 1.00 0.00 34 ALA A C 6
ATOM 9242 O O . ALA A 1 34 ? 21.255 16.883 12.222 1.00 0.00 34 ALA A O 6
ATOM 9249 N N . ASP A 1 35 ? 19.039 16.936 11.841 1.00 0.00 35 ASP A N 6
ATOM 9250 C CA . ASP A 1 35 ? 18.696 16.278 13.096 1.00 0.00 35 ASP A CA 6
ATOM 9251 C C . ASP A 1 35 ? 19.748 15.238 13.469 1.00 0.00 35 ASP A C 6
ATOM 9252 O O . ASP A 1 35 ? 20.116 15.104 14.636 1.00 0.00 35 ASP A O 6
ATOM 9261 N N . GLY A 1 36 ? 20.229 14.504 12.470 1.00 0.00 36 GLY A N 6
ATOM 9262 C CA . GLY A 1 36 ? 21.234 13.486 12.714 1.00 0.00 36 GLY A CA 6
ATOM 9263 C C . GLY A 1 36 ? 20.857 12.145 12.117 1.00 0.00 36 GLY A C 6
ATOM 9264 O O . GLY A 1 36 ? 20.385 12.073 10.982 1.00 0.00 36 GLY A O 6
ATOM 9268 N N . VAL A 1 37 ? 21.067 11.078 12.881 1.00 0.00 37 VAL A N 6
ATOM 9269 C CA . VAL A 1 37 ? 20.746 9.732 12.420 1.00 0.00 37 VAL A CA 6
ATOM 9270 C C . VAL A 1 37 ? 19.390 9.698 11.725 1.00 0.00 37 VAL A C 6
ATOM 9271 O O . VAL A 1 37 ? 19.183 8.935 10.780 1.00 0.00 37 VAL A O 6
ATOM 9284 N N . LEU A 1 38 ? 18.468 10.529 12.198 1.00 0.00 38 LEU A N 6
ATOM 9285 C CA . LEU A 1 38 ? 17.129 10.595 11.621 1.00 0.00 38 LEU A CA 6
ATOM 9286 C C . LEU A 1 38 ? 17.186 10.490 10.100 1.00 0.00 38 LEU A C 6
ATOM 9287 O O . LEU A 1 38 ? 16.508 9.657 9.500 1.00 0.00 38 LEU A O 6
ATOM 9303 N N . GLY A 1 39 ? 18.001 11.341 9.483 1.00 0.00 39 GLY A N 6
ATOM 9304 C CA . GLY A 1 39 ? 18.132 11.326 8.038 1.00 0.00 39 GLY A CA 6
ATOM 9305 C C . GLY A 1 39 ? 18.468 9.949 7.501 1.00 0.00 39 GLY A C 6
ATOM 9306 O O . GLY A 1 39 ? 18.039 9.580 6.407 1.00 0.00 39 GLY A O 6
ATOM 9310 N N . PHE A 1 40 ? 19.239 9.187 8.270 1.00 0.00 40 PHE A N 6
ATOM 9311 C CA . PHE A 1 40 ? 19.635 7.844 7.863 1.00 0.00 40 PHE A CA 6
ATOM 9312 C C . PHE A 1 40 ? 18.441 7.068 7.312 1.00 0.00 40 PHE A C 6
ATOM 9313 O O . PHE A 1 40 ? 18.590 6.228 6.425 1.00 0.00 40 PHE A O 6
ATOM 9330 N N . ILE A 1 41 ? 17.259 7.357 7.846 1.00 0.00 41 ILE A N 6
ATOM 9331 C CA . ILE A 1 41 ? 16.040 6.688 7.408 1.00 0.00 41 ILE A CA 6
ATOM 9332 C C . ILE A 1 41 ? 15.593 7.199 6.042 1.00 0.00 41 ILE A C 6
ATOM 9333 O O . ILE A 1 41 ? 15.501 6.435 5.081 1.00 0.00 41 ILE A O 6
ATOM 9349 N N . HIS A 1 42 ? 15.317 8.497 5.963 1.00 0.00 42 HIS A N 6
ATOM 9350 C CA . HIS A 1 42 ? 14.882 9.112 4.714 1.00 0.00 42 HIS A CA 6
ATOM 9351 C C . HIS A 1 42 ? 15.765 8.666 3.553 1.00 0.00 42 HIS A C 6
ATOM 9352 O O . HIS A 1 42 ? 15.271 8.332 2.476 1.00 0.00 42 HIS A O 6
ATOM 9367 N N . HIS A 1 43 ? 17.075 8.665 3.779 1.00 0.00 43 HIS A N 6
ATOM 9368 C CA . HIS A 1 43 ? 18.028 8.261 2.750 1.00 0.00 43 HIS A CA 6
ATOM 9369 C C . HIS A 1 43 ? 17.872 6.780 2.417 1.00 0.00 43 HIS A C 6
ATOM 9370 O O . HIS A 1 43 ? 17.844 6.398 1.247 1.00 0.00 43 HIS A O 6
ATOM 9385 N N . GLN A 1 44 ? 17.771 5.953 3.452 1.00 0.00 44 GLN A N 6
ATOM 9386 C CA . GLN A 1 44 ? 17.619 4.514 3.268 1.00 0.00 44 GLN A CA 6
ATOM 9387 C C . GLN A 1 44 ? 16.349 4.197 2.484 1.00 0.00 44 GLN A C 6
ATOM 9388 O O . GLN A 1 44 ? 16.400 3.547 1.440 1.00 0.00 44 GLN A O 6
ATOM 9402 N N . ILE A 1 45 ? 15.214 4.660 2.995 1.00 0.00 45 ILE A N 6
ATOM 9403 C CA . ILE A 1 45 ? 13.932 4.425 2.342 1.00 0.00 45 ILE A CA 6
ATOM 9404 C C . ILE A 1 45 ? 13.958 4.898 0.893 1.00 0.00 45 ILE A C 6
ATOM 9405 O O . ILE A 1 45 ? 13.804 4.103 -0.034 1.00 0.00 45 ILE A O 6
ATOM 9421 N N . VAL A 1 46 ? 14.156 6.199 0.704 1.00 0.00 46 VAL A N 6
ATOM 9422 C CA . VAL A 1 46 ? 14.207 6.778 -0.633 1.00 0.00 46 VAL A CA 6
ATOM 9423 C C . VAL A 1 46 ? 15.071 5.936 -1.565 1.00 0.00 46 VAL A C 6
ATOM 9424 O O . VAL A 1 46 ? 14.824 5.875 -2.769 1.00 0.00 46 VAL A O 6
ATOM 9437 N N . GLU A 1 47 ? 16.084 5.288 -0.999 1.00 0.00 47 GLU A N 6
ATOM 9438 C CA . GLU A 1 47 ? 16.986 4.450 -1.780 1.00 0.00 47 GLU A CA 6
ATOM 9439 C C . GLU A 1 47 ? 16.346 3.097 -2.081 1.00 0.00 47 GLU A C 6
ATOM 9440 O O . GLU A 1 47 ? 16.540 2.531 -3.158 1.00 0.00 47 GLU A O 6
ATOM 9452 N N . LEU A 1 48 ? 15.584 2.583 -1.122 1.00 0.00 48 LEU A N 6
ATOM 9453 C CA . LEU A 1 48 ? 14.916 1.297 -1.282 1.00 0.00 48 LEU A CA 6
ATOM 9454 C C . LEU A 1 48 ? 13.805 1.386 -2.323 1.00 0.00 48 LEU A C 6
ATOM 9455 O O . LEU A 1 48 ? 13.705 0.542 -3.213 1.00 0.00 48 LEU A O 6
ATOM 9471 N N . ALA A 1 49 ? 12.973 2.416 -2.205 1.00 0.00 49 ALA A N 6
ATOM 9472 C CA . ALA A 1 49 ? 11.871 2.618 -3.138 1.00 0.00 49 ALA A CA 6
ATOM 9473 C C . ALA A 1 49 ? 12.332 2.433 -4.580 1.00 0.00 49 ALA A C 6
ATOM 9474 O O . ALA A 1 49 ? 11.703 1.712 -5.355 1.00 0.00 49 ALA A O 6
ATOM 9481 N N . ARG A 1 50 ? 13.433 3.088 -4.933 1.00 0.00 50 ARG A N 6
ATOM 9482 C CA . ARG A 1 50 ? 13.977 2.996 -6.283 1.00 0.00 50 ARG A CA 6
ATOM 9483 C C . ARG A 1 50 ? 14.050 1.543 -6.743 1.00 0.00 50 ARG A C 6
ATOM 9484 O O . ARG A 1 50 ? 13.541 1.192 -7.807 1.00 0.00 50 ARG A O 6
ATOM 9505 N N . ASP A 1 51 ? 14.686 0.704 -5.933 1.00 0.00 51 ASP A N 6
ATOM 9506 C CA . ASP A 1 51 ? 14.825 -0.712 -6.256 1.00 0.00 51 ASP A CA 6
ATOM 9507 C C . ASP A 1 51 ? 13.480 -1.315 -6.646 1.00 0.00 51 ASP A C 6
ATOM 9508 O O . ASP A 1 51 ? 13.378 -2.045 -7.633 1.00 0.00 51 ASP A O 6
ATOM 9517 N N . CYS A 1 52 ? 12.450 -1.007 -5.865 1.00 0.00 52 CYS A N 6
ATOM 9518 C CA . CYS A 1 52 ? 11.111 -1.521 -6.128 1.00 0.00 52 CYS A CA 6
ATOM 9519 C C . CYS A 1 52 ? 10.744 -1.356 -7.599 1.00 0.00 52 CYS A C 6
ATOM 9520 O O . CYS A 1 52 ? 10.391 -2.324 -8.274 1.00 0.00 52 CYS A O 6
ATOM 9528 N N . LEU A 1 53 ? 10.829 -0.125 -8.090 1.00 0.00 53 LEU A N 6
ATOM 9529 C CA . LEU A 1 53 ? 10.505 0.168 -9.482 1.00 0.00 53 LEU A CA 6
ATOM 9530 C C . LEU A 1 53 ? 11.255 -0.768 -10.425 1.00 0.00 53 LEU A C 6
ATOM 9531 O O . LEU A 1 53 ? 10.646 -1.523 -11.181 1.00 0.00 53 LEU A O 6
ATOM 9547 N N . ALA A 1 54 ? 12.582 -0.714 -10.371 1.00 0.00 54 ALA A N 6
ATOM 9548 C CA . ALA A 1 54 ? 13.416 -1.559 -11.217 1.00 0.00 54 ALA A CA 6
ATOM 9549 C C . ALA A 1 54 ? 12.945 -3.009 -11.177 1.00 0.00 54 ALA A C 6
ATOM 9550 O O . ALA A 1 54 ? 13.107 -3.752 -12.146 1.00 0.00 54 ALA A O 6
ATOM 9557 N N . LYS A 1 55 ? 12.363 -3.407 -10.051 1.00 0.00 55 LYS A N 6
ATOM 9558 C CA . LYS A 1 55 ? 11.867 -4.768 -9.885 1.00 0.00 55 LYS A CA 6
ATOM 9559 C C . LYS A 1 55 ? 10.549 -4.962 -10.627 1.00 0.00 55 LYS A C 6
ATOM 9560 O O . LYS A 1 55 ? 10.475 -5.722 -11.592 1.00 0.00 55 LYS A O 6
ATOM 9579 N N . SER A 1 56 ? 9.511 -4.268 -10.171 1.00 0.00 56 SER A N 6
ATOM 9580 C CA . SER A 1 56 ? 8.194 -4.366 -10.791 1.00 0.00 56 SER A CA 6
ATOM 9581 C C . SER A 1 56 ? 8.302 -4.283 -12.310 1.00 0.00 56 SER A C 6
ATOM 9582 O O . SER A 1 56 ? 7.604 -4.994 -13.033 1.00 0.00 56 SER A O 6
ATOM 9590 N N . GLY A 1 57 ? 9.182 -3.409 -12.789 1.00 0.00 57 GLY A N 6
ATOM 9591 C CA . GLY A 1 57 ? 9.366 -3.248 -14.219 1.00 0.00 57 GLY A CA 6
ATOM 9592 C C . GLY A 1 57 ? 9.715 -4.552 -14.909 1.00 0.00 57 GLY A C 6
ATOM 9593 O O . GLY A 1 57 ? 9.249 -4.820 -16.016 1.00 0.00 57 GLY A O 6
ATOM 9597 N N . GLU A 1 58 ? 10.539 -5.364 -14.254 1.00 0.00 58 GLU A N 6
ATOM 9598 C CA . GLU A 1 58 ? 10.952 -6.645 -14.814 1.00 0.00 58 GLU A CA 6
ATOM 9599 C C . GLU A 1 58 ? 10.226 -7.798 -14.127 1.00 0.00 58 GLU A C 6
ATOM 9600 O O . GLU A 1 58 ? 10.483 -8.967 -14.414 1.00 0.00 58 GLU A O 6
ATOM 9612 N N . ASN A 1 59 ? 9.317 -7.460 -13.218 1.00 0.00 59 ASN A N 6
ATOM 9613 C CA . ASN A 1 59 ? 8.554 -8.466 -12.489 1.00 0.00 59 ASN A CA 6
ATOM 9614 C C . ASN A 1 59 ? 9.451 -9.238 -11.526 1.00 0.00 59 ASN A C 6
ATOM 9615 O O . ASN A 1 59 ? 9.422 -10.468 -11.483 1.00 0.00 59 ASN A O 6
ATOM 9626 N N . LEU A 1 60 ? 10.246 -8.506 -10.753 1.00 0.00 60 LEU A N 6
ATOM 9627 C CA . LEU A 1 60 ? 11.152 -9.121 -9.788 1.00 0.00 60 LEU A CA 6
ATOM 9628 C C . LEU A 1 60 ? 10.566 -9.069 -8.381 1.00 0.00 60 LEU A C 6
ATOM 9629 O O . LEU A 1 60 ? 10.943 -9.855 -7.511 1.00 0.00 60 LEU A O 6
ATOM 9645 N N . VAL A 1 61 ? 9.640 -8.140 -8.165 1.00 0.00 61 VAL A N 6
ATOM 9646 C CA . VAL A 1 61 ? 8.999 -7.989 -6.864 1.00 0.00 61 VAL A CA 6
ATOM 9647 C C . VAL A 1 61 ? 8.087 -9.172 -6.559 1.00 0.00 61 VAL A C 6
ATOM 9648 O O . VAL A 1 61 ? 7.162 -9.470 -7.316 1.00 0.00 61 VAL A O 6
ATOM 9661 N N . THR A 1 62 ? 8.354 -9.846 -5.445 1.00 0.00 62 THR A N 6
ATOM 9662 C CA . THR A 1 62 ? 7.559 -10.998 -5.039 1.00 0.00 62 THR A CA 6
ATOM 9663 C C . THR A 1 62 ? 6.963 -10.793 -3.651 1.00 0.00 62 THR A C 6
ATOM 9664 O O . THR A 1 62 ? 7.463 -9.991 -2.862 1.00 0.00 62 THR A O 6
ATOM 9675 N N . SER A 1 63 ? 5.893 -11.525 -3.357 1.00 0.00 63 SER A N 6
ATOM 9676 C CA . SER A 1 63 ? 5.227 -11.421 -2.064 1.00 0.00 63 SER A CA 6
ATOM 9677 C C . SER A 1 63 ? 6.238 -11.153 -0.953 1.00 0.00 63 SER A C 6
ATOM 9678 O O . SER A 1 63 ? 6.106 -10.189 -0.199 1.00 0.00 63 SER A O 6
ATOM 9686 N N . ARG A 1 64 ? 7.246 -12.014 -0.859 1.00 0.00 64 ARG A N 6
ATOM 9687 C CA . ARG A 1 64 ? 8.279 -11.872 0.160 1.00 0.00 64 ARG A CA 6
ATOM 9688 C C . ARG A 1 64 ? 8.999 -10.534 0.022 1.00 0.00 64 ARG A C 6
ATOM 9689 O O . ARG A 1 64 ? 9.115 -9.777 0.986 1.00 0.00 64 ARG A O 6
ATOM 9710 N N . TYR A 1 65 ? 9.481 -10.249 -1.183 1.00 0.00 65 TYR A N 6
ATOM 9711 C CA . TYR A 1 65 ? 10.193 -9.004 -1.447 1.00 0.00 65 TYR A CA 6
ATOM 9712 C C . TYR A 1 65 ? 9.600 -7.856 -0.636 1.00 0.00 65 TYR A C 6
ATOM 9713 O O . TYR A 1 65 ? 10.298 -7.205 0.142 1.00 0.00 65 TYR A O 6
ATOM 9731 N N . PHE A 1 66 ? 8.307 -7.613 -0.824 1.00 0.00 66 PHE A N 6
ATOM 9732 C CA . PHE A 1 66 ? 7.619 -6.543 -0.111 1.00 0.00 66 PHE A CA 6
ATOM 9733 C C . PHE A 1 66 ? 7.712 -6.747 1.398 1.00 0.00 66 PHE A C 6
ATOM 9734 O O . PHE A 1 66 ? 8.303 -5.934 2.110 1.00 0.00 66 PHE A O 6
ATOM 9751 N N . LEU A 1 67 ? 7.126 -7.837 1.879 1.00 0.00 67 LEU A N 6
ATOM 9752 C CA . LEU A 1 67 ? 7.142 -8.149 3.304 1.00 0.00 67 LEU A CA 6
ATOM 9753 C C . LEU A 1 67 ? 8.446 -7.690 3.948 1.00 0.00 67 LEU A C 6
ATOM 9754 O O . LEU A 1 67 ? 8.438 -6.907 4.897 1.00 0.00 67 LEU A O 6
ATOM 9770 N N . GLU A 1 68 ? 9.564 -8.181 3.422 1.00 0.00 68 GLU A N 6
ATOM 9771 C CA . GLU A 1 68 ? 10.876 -7.819 3.946 1.00 0.00 68 GLU A CA 6
ATOM 9772 C C . GLU A 1 68 ? 11.121 -6.319 3.810 1.00 0.00 68 GLU A C 6
ATOM 9773 O O . GLU A 1 68 ? 11.683 -5.688 4.704 1.00 0.00 68 GLU A O 6
ATOM 9785 N N . MET A 1 69 ? 10.695 -5.755 2.684 1.00 0.00 69 MET A N 6
ATOM 9786 C CA . MET A 1 69 ? 10.868 -4.330 2.431 1.00 0.00 69 MET A CA 6
ATOM 9787 C C . MET A 1 69 ? 10.159 -3.499 3.496 1.00 0.00 69 MET A C 6
ATOM 9788 O O . MET A 1 69 ? 10.709 -2.520 3.999 1.00 0.00 69 MET A O 6
ATOM 9802 N N . GLN A 1 70 ? 8.936 -3.896 3.833 1.00 0.00 70 GLN A N 6
ATOM 9803 C CA . GLN A 1 70 ? 8.153 -3.186 4.837 1.00 0.00 70 GLN A CA 6
ATOM 9804 C C . GLN A 1 70 ? 8.790 -3.316 6.216 1.00 0.00 70 GLN A C 6
ATOM 9805 O O . GLN A 1 70 ? 8.983 -2.323 6.917 1.00 0.00 70 GLN A O 6
ATOM 9819 N N . GLU A 1 71 ? 9.115 -4.547 6.599 1.00 0.00 71 GLU A N 6
ATOM 9820 C CA . GLU A 1 71 ? 9.729 -4.806 7.896 1.00 0.00 71 GLU A CA 6
ATOM 9821 C C . GLU A 1 71 ? 11.095 -4.133 7.995 1.00 0.00 71 GLU A C 6
ATOM 9822 O O . GLU A 1 71 ? 11.525 -3.730 9.076 1.00 0.00 71 GLU A O 6
ATOM 9834 N N . LYS A 1 72 ? 11.774 -4.015 6.858 1.00 0.00 72 LYS A N 6
ATOM 9835 C CA . LYS A 1 72 ? 13.091 -3.391 6.814 1.00 0.00 72 LYS A CA 6
ATOM 9836 C C . LYS A 1 72 ? 12.989 -1.889 7.061 1.00 0.00 72 LYS A C 6
ATOM 9837 O O . LYS A 1 72 ? 13.673 -1.344 7.928 1.00 0.00 72 LYS A O 6
ATOM 9856 N N . LEU A 1 73 ? 12.132 -1.225 6.294 1.00 0.00 73 LEU A N 6
ATOM 9857 C CA . LEU A 1 73 ? 11.939 0.215 6.430 1.00 0.00 73 LEU A CA 6
ATOM 9858 C C . LEU A 1 73 ? 11.257 0.550 7.752 1.00 0.00 73 LEU A C 6
ATOM 9859 O O . LEU A 1 73 ? 11.699 1.437 8.482 1.00 0.00 73 LEU A O 6
ATOM 9875 N N . GLU A 1 74 ? 10.179 -0.167 8.055 1.00 0.00 74 GLU A N 6
ATOM 9876 C CA . GLU A 1 74 ? 9.437 0.055 9.290 1.00 0.00 74 GLU A CA 6
ATOM 9877 C C . GLU A 1 74 ? 10.385 0.177 10.480 1.00 0.00 74 GLU A C 6
ATOM 9878 O O . GLU A 1 74 ? 10.355 1.168 11.211 1.00 0.00 74 GLU A O 6
ATOM 9890 N N . ARG A 1 75 ? 11.224 -0.836 10.667 1.00 0.00 75 ARG A N 6
ATOM 9891 C CA . ARG A 1 75 ? 12.179 -0.843 11.768 1.00 0.00 75 ARG A CA 6
ATOM 9892 C C . ARG A 1 75 ? 12.955 0.469 11.823 1.00 0.00 75 ARG A C 6
ATOM 9893 O O . ARG A 1 75 ? 13.023 1.120 12.867 1.00 0.00 75 ARG A O 6
ATOM 9914 N N . LEU A 1 76 ? 13.540 0.852 10.694 1.00 0.00 76 LEU A N 6
ATOM 9915 C CA . LEU A 1 76 ? 14.313 2.087 10.612 1.00 0.00 76 LEU A CA 6
ATOM 9916 C C . LEU A 1 76 ? 13.604 3.222 11.346 1.00 0.00 76 LEU A C 6
ATOM 9917 O O . LEU A 1 76 ? 14.237 4.012 12.047 1.00 0.00 76 LEU A O 6
ATOM 9933 N N . LEU A 1 77 ? 12.288 3.295 11.181 1.00 0.00 77 LEU A N 6
ATOM 9934 C CA . LEU A 1 77 ? 11.492 4.331 11.829 1.00 0.00 77 LEU A CA 6
ATOM 9935 C C . LEU A 1 77 ? 12.042 4.653 13.216 1.00 0.00 77 LEU A C 6
ATOM 9936 O O . LEU A 1 77 ? 11.997 5.799 13.661 1.00 0.00 77 LEU A O 6
ATOM 9952 N N . GLN A 1 78 ? 12.562 3.633 13.891 1.00 0.00 78 GLN A N 6
ATOM 9953 C CA . GLN A 1 78 ? 13.122 3.808 15.226 1.00 0.00 78 GLN A CA 6
ATOM 9954 C C . GLN A 1 78 ? 14.052 5.015 15.273 1.00 0.00 78 GLN A C 6
ATOM 9955 O O . GLN A 1 78 ? 13.920 5.881 16.138 1.00 0.00 78 GLN A O 6
ATOM 9969 N N . ASP A 1 79 ? 14.993 5.067 14.336 1.00 0.00 79 ASP A N 6
ATOM 9970 C CA . ASP A 1 79 ? 15.945 6.169 14.270 1.00 0.00 79 ASP A CA 6
ATOM 9971 C C . ASP A 1 79 ? 15.241 7.509 14.462 1.00 0.00 79 ASP A C 6
ATOM 9972 O O . ASP A 1 79 ? 15.755 8.400 15.137 1.00 0.00 79 ASP A O 6
ATOM 9981 N N . ALA A 1 80 ? 14.062 7.643 13.863 1.00 0.00 80 ALA A N 6
ATOM 9982 C CA . ALA A 1 80 ? 13.287 8.873 13.970 1.00 0.00 80 ALA A CA 6
ATOM 9983 C C . ALA A 1 80 ? 12.602 8.974 15.328 1.00 0.00 80 ALA A C 6
ATOM 9984 O O . ALA A 1 80 ? 12.801 9.941 16.064 1.00 0.00 80 ALA A O 6
ATOM 9991 N N . HIS A 1 81 ? 11.793 7.971 15.654 1.00 0.00 81 HIS A N 6
ATOM 9992 C CA . HIS A 1 81 ? 11.078 7.948 16.925 1.00 0.00 81 HIS A CA 6
ATOM 9993 C C . HIS A 1 81 ? 12.054 7.931 18.098 1.00 0.00 81 HIS A C 6
ATOM 9994 O O . HIS A 1 81 ? 11.653 8.071 19.253 1.00 0.00 81 HIS A O 6
ATOM 10009 N N . GLU A 1 82 ? 13.336 7.757 17.792 1.00 0.00 82 GLU A N 6
ATOM 10010 C CA . GLU A 1 82 ? 14.368 7.720 18.821 1.00 0.00 82 GLU A CA 6
ATOM 10011 C C . GLU A 1 82 ? 14.862 9.127 19.147 1.00 0.00 82 GLU A C 6
ATOM 10012 O O . GLU A 1 82 ? 14.610 9.649 20.233 1.00 0.00 82 GLU A O 6
ATOM 10024 N N . ARG A 1 83 ? 15.568 9.734 18.199 1.00 0.00 83 ARG A N 6
ATOM 10025 C CA . ARG A 1 83 ? 16.100 11.078 18.384 1.00 0.00 83 ARG A CA 6
ATOM 10026 C C . ARG A 1 83 ? 15.151 12.123 17.804 1.00 0.00 83 ARG A C 6
ATOM 10027 O O . ARG A 1 83 ? 14.585 12.936 18.535 1.00 0.00 83 ARG A O 6
ATOM 10048 N N . SER A 1 84 ? 14.983 12.095 16.486 1.00 0.00 84 SER A N 6
ATOM 10049 C CA . SER A 1 84 ? 14.106 13.042 15.807 1.00 0.00 84 SER A CA 6
ATOM 10050 C C . SER A 1 84 ? 12.904 13.391 16.679 1.00 0.00 84 SER A C 6
ATOM 10051 O O . SER A 1 84 ? 12.437 12.570 17.468 1.00 0.00 84 SER A O 6
ATOM 10059 N N . ASP A 1 85 ? 12.408 14.614 16.529 1.00 0.00 85 ASP A N 6
ATOM 10060 C CA . ASP A 1 85 ? 11.259 15.073 17.301 1.00 0.00 85 ASP A CA 6
ATOM 10061 C C . ASP A 1 85 ? 9.976 14.962 16.484 1.00 0.00 85 ASP A C 6
ATOM 10062 O O . ASP A 1 85 ? 10.008 14.980 15.254 1.00 0.00 85 ASP A O 6
ATOM 10071 N N . SER A 1 86 ? 8.847 14.846 17.177 1.00 0.00 86 SER A N 6
ATOM 10072 C CA . SER A 1 86 ? 7.553 14.727 16.515 1.00 0.00 86 SER A CA 6
ATOM 10073 C C . SER A 1 86 ? 7.512 15.572 15.246 1.00 0.00 86 SER A C 6
ATOM 10074 O O . SER A 1 86 ? 6.843 15.220 14.275 1.00 0.00 86 SER A O 6
ATOM 10082 N N . GLU A 1 87 ? 8.234 16.689 15.262 1.00 0.00 87 GLU A N 6
ATOM 10083 C CA . GLU A 1 87 ? 8.279 17.585 14.112 1.00 0.00 87 GLU A CA 6
ATOM 10084 C C . GLU A 1 87 ? 8.936 16.902 12.916 1.00 0.00 87 GLU A C 6
ATOM 10085 O O . GLU A 1 87 ? 8.299 16.685 11.886 1.00 0.00 87 GLU A O 6
ATOM 10097 N N . GLU A 1 88 ? 10.214 16.566 13.062 1.00 0.00 88 GLU A N 6
ATOM 10098 C CA . GLU A 1 88 ? 10.957 15.910 11.993 1.00 0.00 88 GLU A CA 6
ATOM 10099 C C . GLU A 1 88 ? 10.411 14.509 11.731 1.00 0.00 88 GLU A C 6
ATOM 10100 O O . GLU A 1 88 ? 10.209 14.113 10.583 1.00 0.00 88 GLU A O 6
ATOM 10112 N N . VAL A 1 89 ? 10.175 13.762 12.806 1.00 0.00 89 VAL A N 6
ATOM 10113 C CA . VAL A 1 89 ? 9.652 12.406 12.694 1.00 0.00 89 VAL A CA 6
ATOM 10114 C C . VAL A 1 89 ? 8.437 12.359 11.774 1.00 0.00 89 VAL A C 6
ATOM 10115 O O . VAL A 1 89 ? 8.337 11.493 10.905 1.00 0.00 89 VAL A O 6
ATOM 10128 N N . SER A 1 90 ? 7.516 13.297 11.970 1.00 0.00 90 SER A N 6
ATOM 10129 C CA . SER A 1 90 ? 6.306 13.362 11.160 1.00 0.00 90 SER A CA 6
ATOM 10130 C C . SER A 1 90 ? 6.643 13.305 9.673 1.00 0.00 90 SER A C 6
ATOM 10131 O O . SER A 1 90 ? 5.890 12.748 8.874 1.00 0.00 90 SER A O 6
ATOM 10139 N N . PHE A 1 91 ? 7.782 13.886 9.309 1.00 0.00 91 PHE A N 6
ATOM 10140 C CA . PHE A 1 91 ? 8.221 13.903 7.918 1.00 0.00 91 PHE A CA 6
ATOM 10141 C C . PHE A 1 91 ? 8.507 12.489 7.421 1.00 0.00 91 PHE A C 6
ATOM 10142 O O . PHE A 1 91 ? 7.907 12.028 6.450 1.00 0.00 91 PHE A O 6
ATOM 10159 N N . ILE A 1 92 ? 9.429 11.807 8.093 1.00 0.00 92 ILE A N 6
ATOM 10160 C CA . ILE A 1 92 ? 9.795 10.447 7.721 1.00 0.00 92 ILE A CA 6
ATOM 10161 C C . ILE A 1 92 ? 8.591 9.514 7.792 1.00 0.00 92 ILE A C 6
ATOM 10162 O O . ILE A 1 92 ? 8.338 8.737 6.872 1.00 0.00 92 ILE A O 6
ATOM 10178 N N . VAL A 1 93 ? 7.848 9.598 8.892 1.00 0.00 93 VAL A N 6
ATOM 10179 C CA . VAL A 1 93 ? 6.668 8.764 9.083 1.00 0.00 93 VAL A CA 6
ATOM 10180 C C . VAL A 1 93 ? 5.836 8.688 7.808 1.00 0.00 93 VAL A C 6
ATOM 10181 O O . VAL A 1 93 ? 5.370 7.617 7.422 1.00 0.00 93 VAL A O 6
ATOM 10194 N N . GLN A 1 94 ? 5.654 9.833 7.157 1.00 0.00 94 GLN A N 6
ATOM 10195 C CA . GLN A 1 94 ? 4.878 9.896 5.925 1.00 0.00 94 GLN A CA 6
ATOM 10196 C C . GLN A 1 94 ? 5.453 8.956 4.871 1.00 0.00 94 GLN A C 6
ATOM 10197 O O . GLN A 1 94 ? 4.719 8.205 4.227 1.00 0.00 94 GLN A O 6
ATOM 10211 N N . LEU A 1 95 ? 6.769 9.003 4.698 1.00 0.00 95 LEU A N 6
ATOM 10212 C CA . LEU A 1 95 ? 7.444 8.156 3.721 1.00 0.00 95 LEU A CA 6
ATOM 10213 C C . LEU A 1 95 ? 7.320 6.683 4.100 1.00 0.00 95 LEU A C 6
ATOM 10214 O O . LEU A 1 95 ? 6.623 5.917 3.435 1.00 0.00 95 LEU A O 6
ATOM 10230 N N . VAL A 1 96 ? 7.999 6.295 5.175 1.00 0.00 96 VAL A N 6
ATOM 10231 C CA . VAL A 1 96 ? 7.962 4.915 5.645 1.00 0.00 96 VAL A CA 6
ATOM 10232 C C . VAL A 1 96 ? 6.579 4.305 5.451 1.00 0.00 96 VAL A C 6
ATOM 10233 O O . VAL A 1 96 ? 6.449 3.120 5.144 1.00 0.00 96 VAL A O 6
ATOM 10246 N N . ARG A 1 97 ? 5.547 5.123 5.633 1.00 0.00 97 ARG A N 6
ATOM 10247 C CA . ARG A 1 97 ? 4.172 4.663 5.479 1.00 0.00 97 ARG A CA 6
ATOM 10248 C C . ARG A 1 97 ? 3.779 4.608 4.006 1.00 0.00 97 ARG A C 6
ATOM 10249 O O . ARG A 1 97 ? 3.436 3.548 3.483 1.00 0.00 97 ARG A O 6
ATOM 10270 N N . LYS A 1 98 ? 3.830 5.758 3.341 1.00 0.00 98 LYS A N 6
ATOM 10271 C CA . LYS A 1 98 ? 3.481 5.842 1.928 1.00 0.00 98 LYS A CA 6
ATOM 10272 C C . LYS A 1 98 ? 4.119 4.701 1.141 1.00 0.00 98 LYS A C 6
ATOM 10273 O O . LYS A 1 98 ? 3.431 3.948 0.452 1.00 0.00 98 LYS A O 6
ATOM 10292 N N . LEU A 1 99 ? 5.437 4.579 1.250 1.00 0.00 99 LEU A N 6
ATOM 10293 C CA . LEU A 1 99 ? 6.169 3.529 0.549 1.00 0.00 99 LEU A CA 6
ATOM 10294 C C . LEU A 1 99 ? 5.399 2.213 0.585 1.00 0.00 99 LEU A C 6
ATOM 10295 O O . LEU A 1 99 ? 5.316 1.502 -0.417 1.00 0.00 99 LEU A O 6
ATOM 10311 N N . LEU A 1 100 ? 4.836 1.894 1.746 1.00 0.00 100 LEU A N 6
ATOM 10312 C CA . LEU A 1 100 ? 4.070 0.664 1.912 1.00 0.00 100 LEU A CA 6
ATOM 10313 C C . LEU A 1 100 ? 2.736 0.749 1.178 1.00 0.00 100 LEU A C 6
ATOM 10314 O O . LEU A 1 100 ? 2.230 -0.253 0.671 1.00 0.00 100 LEU A O 6
ATOM 10330 N N . ILE A 1 101 ? 2.172 1.951 1.123 1.00 0.00 101 ILE A N 6
ATOM 10331 C CA . ILE A 1 101 ? 0.899 2.167 0.448 1.00 0.00 101 ILE A CA 6
ATOM 10332 C C . ILE A 1 101 ? 1.055 2.065 -1.066 1.00 0.00 101 ILE A C 6
ATOM 10333 O O . ILE A 1 101 ? 0.098 1.764 -1.779 1.00 0.00 101 ILE A O 6
ATOM 10349 N N . ILE A 1 102 ? 2.267 2.317 -1.548 1.00 0.00 102 ILE A N 6
ATOM 10350 C CA . ILE A 1 102 ? 2.549 2.250 -2.976 1.00 0.00 102 ILE A CA 6
ATOM 10351 C C . ILE A 1 102 ? 2.922 0.833 -3.398 1.00 0.00 102 ILE A C 6
ATOM 10352 O O . ILE A 1 102 ? 2.271 0.239 -4.258 1.00 0.00 102 ILE A O 6
ATOM 10368 N N . ILE A 1 103 ? 3.972 0.297 -2.786 1.00 0.00 103 ILE A N 6
ATOM 10369 C CA . ILE A 1 103 ? 4.430 -1.052 -3.095 1.00 0.00 103 ILE A CA 6
ATOM 10370 C C . ILE A 1 103 ? 3.311 -2.070 -2.902 1.00 0.00 103 ILE A C 6
ATOM 10371 O O . ILE A 1 103 ? 3.257 -3.087 -3.593 1.00 0.00 103 ILE A O 6
ATOM 10387 N N . SER A 1 104 ? 2.418 -1.788 -1.959 1.00 0.00 104 SER A N 6
ATOM 10388 C CA . SER A 1 104 ? 1.300 -2.680 -1.673 1.00 0.00 104 SER A CA 6
ATOM 10389 C C . SER A 1 104 ? 0.690 -3.217 -2.964 1.00 0.00 104 SER A C 6
ATOM 10390 O O . SER A 1 104 ? 0.162 -2.459 -3.776 1.00 0.00 104 SER A O 6
ATOM 10398 N N . ARG A 1 105 ? 0.767 -4.532 -3.144 1.00 0.00 105 ARG A N 6
ATOM 10399 C CA . ARG A 1 105 ? 0.224 -5.172 -4.336 1.00 0.00 105 ARG A CA 6
ATOM 10400 C C . ARG A 1 105 ? -1.156 -4.615 -4.672 1.00 0.00 105 ARG A C 6
ATOM 10401 O O . ARG A 1 105 ? -1.401 -4.114 -5.769 1.00 0.00 105 ARG A O 6
ATOM 10422 N N . PRO A 1 106 ? -2.081 -4.705 -3.705 1.00 0.00 106 PRO A N 6
ATOM 10423 C CA . PRO A 1 106 ? -3.453 -4.215 -3.874 1.00 0.00 106 PRO A CA 6
ATOM 10424 C C . PRO A 1 106 ? -3.522 -2.693 -3.934 1.00 0.00 106 PRO A C 6
ATOM 10425 O O . PRO A 1 106 ? -3.359 -2.014 -2.921 1.00 0.00 106 PRO A O 6
ATOM 10436 N N . ALA A 1 107 ? -3.764 -2.163 -5.129 1.00 0.00 107 ALA A N 6
ATOM 10437 C CA . ALA A 1 107 ? -3.857 -0.721 -5.320 1.00 0.00 107 ALA A CA 6
ATOM 10438 C C . ALA A 1 107 ? -4.440 -0.386 -6.689 1.00 0.00 107 ALA A C 6
ATOM 10439 O O . ALA A 1 107 ? -3.883 -0.760 -7.721 1.00 0.00 107 ALA A O 6
ATOM 10446 N N . ARG A 1 108 ? -5.566 0.321 -6.689 1.00 0.00 108 ARG A N 6
ATOM 10447 C CA . ARG A 1 108 ? -6.226 0.705 -7.931 1.00 0.00 108 ARG A CA 6
ATOM 10448 C C . ARG A 1 108 ? -6.856 2.089 -7.807 1.00 0.00 108 ARG A C 6
ATOM 10449 O O . ARG A 1 108 ? -7.661 2.337 -6.910 1.00 0.00 108 ARG A O 6
ATOM 10470 N N . SER A 1 109 ? -6.483 2.987 -8.713 1.00 0.00 109 SER A N 6
ATOM 10471 C CA . SER A 1 109 ? -7.007 4.348 -8.702 1.00 0.00 109 SER A CA 6
ATOM 10472 C C . SER A 1 109 ? -8.532 4.343 -8.772 1.00 0.00 109 SER A C 6
ATOM 10473 O O . SER A 1 109 ? -9.123 3.669 -9.615 1.00 0.00 109 SER A O 6
ATOM 10481 N N . GLY A 1 110 ? -9.162 5.100 -7.879 1.00 0.00 110 GLY A N 6
ATOM 10482 C CA . GLY A 1 110 ? -10.611 5.169 -7.856 1.00 0.00 110 GLY A CA 6
ATOM 10483 C C . GLY A 1 110 ? -11.129 6.127 -6.802 1.00 0.00 110 GLY A C 6
ATOM 10484 O O . GLY A 1 110 ? -11.479 5.731 -5.690 1.00 0.00 110 GLY A O 6
ATOM 10488 N N . PRO A 1 111 ? -11.181 7.422 -7.148 1.00 0.00 111 PRO A N 6
ATOM 10489 C CA . PRO A 1 111 ? -11.657 8.467 -6.237 1.00 0.00 111 PRO A CA 6
ATOM 10490 C C . PRO A 1 111 ? -13.158 8.374 -5.982 1.00 0.00 111 PRO A C 6
ATOM 10491 O O . PRO A 1 111 ? -13.958 8.382 -6.918 1.00 0.00 111 PRO A O 6
ATOM 10502 N N . SER A 1 112 ? -13.533 8.286 -4.710 1.00 0.00 112 SER A N 6
ATOM 10503 C CA . SER A 1 112 ? -14.938 8.188 -4.333 1.00 0.00 112 SER A CA 6
ATOM 10504 C C . SER A 1 112 ? -15.373 9.415 -3.536 1.00 0.00 112 SER A C 6
ATOM 10505 O O . SER A 1 112 ? -14.901 9.646 -2.424 1.00 0.00 112 SER A O 6
ATOM 10513 N N . SER A 1 113 ? -16.278 10.198 -4.115 1.00 0.00 113 SER A N 6
ATOM 10514 C CA . SER A 1 113 ? -16.775 11.403 -3.462 1.00 0.00 113 SER A CA 6
ATOM 10515 C C . SER A 1 113 ? -16.975 11.169 -1.968 1.00 0.00 113 SER A C 6
ATOM 10516 O O . SER A 1 113 ? -16.384 11.854 -1.136 1.00 0.00 113 SER A O 6
ATOM 10524 N N . GLY A 1 114 ? -17.816 10.193 -1.636 1.00 0.00 114 GLY A N 6
ATOM 10525 C CA . GLY A 1 114 ? -18.081 9.884 -0.243 1.00 0.00 114 GLY A CA 6
ATOM 10526 C C . GLY A 1 114 ? -19.028 10.877 0.401 1.00 0.00 114 GLY A C 6
ATOM 10527 O O . GLY A 1 114 ? -19.621 10.594 1.442 1.00 0.00 114 GLY A O 6
ATOM 10531 N N . GLY A 1 1 ? 6.562 -13.620 -24.163 1.00 0.00 1 GLY A N 7
ATOM 10532 C CA . GLY A 1 1 ? 7.238 -12.495 -24.783 1.00 0.00 1 GLY A CA 7
ATOM 10533 C C . GLY A 1 1 ? 6.268 -11.473 -25.343 1.00 0.00 1 GLY A C 7
ATOM 10534 O O . GLY A 1 1 ? 6.292 -10.306 -24.952 1.00 0.00 1 GLY A O 7
ATOM 10538 N N . SER A 1 2 ? 5.414 -11.912 -26.262 1.00 0.00 2 SER A N 7
ATOM 10539 C CA . SER A 1 2 ? 4.436 -11.025 -26.881 1.00 0.00 2 SER A CA 7
ATOM 10540 C C . SER A 1 2 ? 3.016 -11.529 -26.637 1.00 0.00 2 SER A C 7
ATOM 10541 O O . SER A 1 2 ? 2.457 -12.262 -27.453 1.00 0.00 2 SER A O 7
ATOM 10549 N N . SER A 1 3 ? 2.439 -11.129 -25.509 1.00 0.00 3 SER A N 7
ATOM 10550 C CA . SER A 1 3 ? 1.086 -11.542 -25.154 1.00 0.00 3 SER A CA 7
ATOM 10551 C C . SER A 1 3 ? 0.076 -10.456 -25.510 1.00 0.00 3 SER A C 7
ATOM 10552 O O . SER A 1 3 ? -0.841 -10.169 -24.741 1.00 0.00 3 SER A O 7
ATOM 10560 N N . GLY A 1 4 ? 0.251 -9.855 -26.683 1.00 0.00 4 GLY A N 7
ATOM 10561 C CA . GLY A 1 4 ? -0.652 -8.806 -27.122 1.00 0.00 4 GLY A CA 7
ATOM 10562 C C . GLY A 1 4 ? -0.407 -7.493 -26.405 1.00 0.00 4 GLY A C 7
ATOM 10563 O O . GLY A 1 4 ? -0.061 -7.478 -25.224 1.00 0.00 4 GLY A O 7
ATOM 10567 N N . SER A 1 5 ? -0.586 -6.388 -27.121 1.00 0.00 5 SER A N 7
ATOM 10568 C CA . SER A 1 5 ? -0.377 -5.064 -26.547 1.00 0.00 5 SER A CA 7
ATOM 10569 C C . SER A 1 5 ? -1.513 -4.698 -25.596 1.00 0.00 5 SER A C 7
ATOM 10570 O O . SER A 1 5 ? -2.513 -4.107 -26.004 1.00 0.00 5 SER A O 7
ATOM 10578 N N . SER A 1 6 ? -1.351 -5.054 -24.326 1.00 0.00 6 SER A N 7
ATOM 10579 C CA . SER A 1 6 ? -2.363 -4.768 -23.316 1.00 0.00 6 SER A CA 7
ATOM 10580 C C . SER A 1 6 ? -1.928 -3.610 -22.424 1.00 0.00 6 SER A C 7
ATOM 10581 O O . SER A 1 6 ? -1.357 -3.817 -21.354 1.00 0.00 6 SER A O 7
ATOM 10589 N N . GLY A 1 7 ? -2.203 -2.389 -22.873 1.00 0.00 7 GLY A N 7
ATOM 10590 C CA . GLY A 1 7 ? -1.833 -1.215 -22.104 1.00 0.00 7 GLY A CA 7
ATOM 10591 C C . GLY A 1 7 ? -0.462 -1.344 -21.472 1.00 0.00 7 GLY A C 7
ATOM 10592 O O . GLY A 1 7 ? 0.342 -2.196 -21.851 1.00 0.00 7 GLY A O 7
ATOM 10596 N N . PRO A 1 8 ? -0.177 -0.482 -20.485 1.00 0.00 8 PRO A N 7
ATOM 10597 C CA . PRO A 1 8 ? 1.107 -0.483 -19.778 1.00 0.00 8 PRO A CA 7
ATOM 10598 C C . PRO A 1 8 ? 1.279 -1.710 -18.889 1.00 0.00 8 PRO A C 7
ATOM 10599 O O . PRO A 1 8 ? 0.308 -2.388 -18.554 1.00 0.00 8 PRO A O 7
ATOM 10610 N N . LYS A 1 9 ? 2.521 -1.989 -18.508 1.00 0.00 9 LYS A N 7
ATOM 10611 C CA . LYS A 1 9 ? 2.821 -3.134 -17.656 1.00 0.00 9 LYS A CA 7
ATOM 10612 C C . LYS A 1 9 ? 1.711 -3.356 -16.633 1.00 0.00 9 LYS A C 7
ATOM 10613 O O . LYS A 1 9 ? 1.222 -2.409 -16.018 1.00 0.00 9 LYS A O 7
ATOM 10632 N N . ALA A 1 10 ? 1.319 -4.614 -16.457 1.00 0.00 10 ALA A N 7
ATOM 10633 C CA . ALA A 1 10 ? 0.269 -4.960 -15.506 1.00 0.00 10 ALA A CA 7
ATOM 10634 C C . ALA A 1 10 ? 0.390 -4.134 -14.230 1.00 0.00 10 ALA A C 7
ATOM 10635 O O . ALA A 1 10 ? -0.602 -3.613 -13.719 1.00 0.00 10 ALA A O 7
ATOM 10642 N N . THR A 1 11 ? 1.611 -4.019 -13.719 1.00 0.00 11 THR A N 7
ATOM 10643 C CA . THR A 1 11 ? 1.861 -3.258 -12.501 1.00 0.00 11 THR A CA 7
ATOM 10644 C C . THR A 1 11 ? 2.483 -1.903 -12.817 1.00 0.00 11 THR A C 7
ATOM 10645 O O . THR A 1 11 ? 3.439 -1.481 -12.168 1.00 0.00 11 THR A O 7
ATOM 10656 N N . ALA A 1 12 ? 1.933 -1.224 -13.819 1.00 0.00 12 ALA A N 7
ATOM 10657 C CA . ALA A 1 12 ? 2.433 0.085 -14.220 1.00 0.00 12 ALA A CA 7
ATOM 10658 C C . ALA A 1 12 ? 1.978 1.168 -13.247 1.00 0.00 12 ALA A C 7
ATOM 10659 O O . ALA A 1 12 ? 2.798 1.882 -12.671 1.00 0.00 12 ALA A O 7
ATOM 10666 N N . GLN A 1 13 ? 0.666 1.284 -13.069 1.00 0.00 13 GLN A N 7
ATOM 10667 C CA . GLN A 1 13 ? 0.102 2.281 -12.167 1.00 0.00 13 GLN A CA 7
ATOM 10668 C C . GLN A 1 13 ? 0.983 2.459 -10.935 1.00 0.00 13 GLN A C 7
ATOM 10669 O O . GLN A 1 13 ? 1.532 3.536 -10.703 1.00 0.00 13 GLN A O 7
ATOM 10683 N N . MET A 1 14 ? 1.114 1.396 -10.148 1.00 0.00 14 MET A N 7
ATOM 10684 C CA . MET A 1 14 ? 1.929 1.436 -8.940 1.00 0.00 14 MET A CA 7
ATOM 10685 C C . MET A 1 14 ? 3.268 2.117 -9.209 1.00 0.00 14 MET A C 7
ATOM 10686 O O . MET A 1 14 ? 3.591 3.133 -8.596 1.00 0.00 14 MET A O 7
ATOM 10700 N N . GLU A 1 15 ? 4.041 1.549 -10.129 1.00 0.00 15 GLU A N 7
ATOM 10701 C CA . GLU A 1 15 ? 5.344 2.102 -10.478 1.00 0.00 15 GLU A CA 7
ATOM 10702 C C . GLU A 1 15 ? 5.285 3.624 -10.560 1.00 0.00 15 GLU A C 7
ATOM 10703 O O . GLU A 1 15 ? 6.030 4.323 -9.874 1.00 0.00 15 GLU A O 7
ATOM 10715 N N . GLY A 1 16 ? 4.394 4.131 -11.406 1.00 0.00 16 GLY A N 7
ATOM 10716 C CA . GLY A 1 16 ? 4.253 5.567 -11.564 1.00 0.00 16 GLY A CA 7
ATOM 10717 C C . GLY A 1 16 ? 4.248 6.299 -10.236 1.00 0.00 16 GLY A C 7
ATOM 10718 O O . GLY A 1 16 ? 4.804 7.391 -10.119 1.00 0.00 16 GLY A O 7
ATOM 10722 N N . ARG A 1 17 ? 3.617 5.697 -9.233 1.00 0.00 17 ARG A N 7
ATOM 10723 C CA . ARG A 1 17 ? 3.540 6.299 -7.908 1.00 0.00 17 ARG A CA 7
ATOM 10724 C C . ARG A 1 17 ? 4.930 6.451 -7.297 1.00 0.00 17 ARG A C 7
ATOM 10725 O O . ARG A 1 17 ? 5.360 7.560 -6.975 1.00 0.00 17 ARG A O 7
ATOM 10746 N N . LEU A 1 18 ? 5.627 5.332 -7.140 1.00 0.00 18 LEU A N 7
ATOM 10747 C CA . LEU A 1 18 ? 6.968 5.339 -6.568 1.00 0.00 18 LEU A CA 7
ATOM 10748 C C . LEU A 1 18 ? 7.817 6.446 -7.185 1.00 0.00 18 LEU A C 7
ATOM 10749 O O . LEU A 1 18 ? 8.702 6.999 -6.532 1.00 0.00 18 LEU A O 7
ATOM 10765 N N . GLN A 1 19 ? 7.540 6.764 -8.446 1.00 0.00 19 GLN A N 7
ATOM 10766 C CA . GLN A 1 19 ? 8.278 7.806 -9.150 1.00 0.00 19 GLN A CA 7
ATOM 10767 C C . GLN A 1 19 ? 8.065 9.164 -8.491 1.00 0.00 19 GLN A C 7
ATOM 10768 O O . GLN A 1 19 ? 9.019 9.901 -8.244 1.00 0.00 19 GLN A O 7
ATOM 10782 N N . GLU A 1 20 ? 6.806 9.489 -8.210 1.00 0.00 20 GLU A N 7
ATOM 10783 C CA . GLU A 1 20 ? 6.469 10.760 -7.581 1.00 0.00 20 GLU A CA 7
ATOM 10784 C C . GLU A 1 20 ? 6.930 10.787 -6.127 1.00 0.00 20 GLU A C 7
ATOM 10785 O O . GLU A 1 20 ? 7.179 11.853 -5.563 1.00 0.00 20 GLU A O 7
ATOM 10797 N N . PHE A 1 21 ? 7.041 9.608 -5.526 1.00 0.00 21 PHE A N 7
ATOM 10798 C CA . PHE A 1 21 ? 7.471 9.495 -4.137 1.00 0.00 21 PHE A CA 7
ATOM 10799 C C . PHE A 1 21 ? 8.841 10.137 -3.938 1.00 0.00 21 PHE A C 7
ATOM 10800 O O . PHE A 1 21 ? 9.084 10.811 -2.935 1.00 0.00 21 PHE A O 7
ATOM 10817 N N . LEU A 1 22 ? 9.733 9.922 -4.898 1.00 0.00 22 LEU A N 7
ATOM 10818 C CA . LEU A 1 22 ? 11.080 10.479 -4.829 1.00 0.00 22 LEU A CA 7
ATOM 10819 C C . LEU A 1 22 ? 11.086 11.944 -5.253 1.00 0.00 22 LEU A C 7
ATOM 10820 O O . LEU A 1 22 ? 11.825 12.759 -4.701 1.00 0.00 22 LEU A O 7
ATOM 10836 N N . THR A 1 23 ? 10.255 12.273 -6.237 1.00 0.00 23 THR A N 7
ATOM 10837 C CA . THR A 1 23 ? 10.163 13.640 -6.735 1.00 0.00 23 THR A CA 7
ATOM 10838 C C . THR A 1 23 ? 9.693 14.593 -5.642 1.00 0.00 23 THR A C 7
ATOM 10839 O O . THR A 1 23 ? 9.929 15.798 -5.712 1.00 0.00 23 THR A O 7
ATOM 10850 N N . ALA A 1 24 ? 9.026 14.044 -4.632 1.00 0.00 24 ALA A N 7
ATOM 10851 C CA . ALA A 1 24 ? 8.525 14.845 -3.522 1.00 0.00 24 ALA A CA 7
ATOM 10852 C C . ALA A 1 24 ? 9.416 14.699 -2.293 1.00 0.00 24 ALA A C 7
ATOM 10853 O O . ALA A 1 24 ? 9.518 15.615 -1.476 1.00 0.00 24 ALA A O 7
ATOM 10860 N N . TYR A 1 25 ? 10.059 13.543 -2.168 1.00 0.00 25 TYR A N 7
ATOM 10861 C CA . TYR A 1 25 ? 10.939 13.277 -1.037 1.00 0.00 25 TYR A CA 7
ATOM 10862 C C . TYR A 1 25 ? 12.322 12.843 -1.513 1.00 0.00 25 TYR A C 7
ATOM 10863 O O . TYR A 1 25 ? 12.519 11.699 -1.920 1.00 0.00 25 TYR A O 7
ATOM 10881 N N . ALA A 1 26 ? 13.276 13.766 -1.457 1.00 0.00 26 ALA A N 7
ATOM 10882 C CA . ALA A 1 26 ? 14.641 13.480 -1.879 1.00 0.00 26 ALA A CA 7
ATOM 10883 C C . ALA A 1 26 ? 15.652 14.036 -0.882 1.00 0.00 26 ALA A C 7
ATOM 10884 O O . ALA A 1 26 ? 15.701 15.237 -0.615 1.00 0.00 26 ALA A O 7
ATOM 10891 N N . PRO A 1 27 ? 16.480 13.144 -0.317 1.00 0.00 27 PRO A N 7
ATOM 10892 C CA . PRO A 1 27 ? 17.505 13.523 0.660 1.00 0.00 27 PRO A CA 7
ATOM 10893 C C . PRO A 1 27 ? 18.640 14.322 0.029 1.00 0.00 27 PRO A C 7
ATOM 10894 O O . PRO A 1 27 ? 19.008 15.389 0.518 1.00 0.00 27 PRO A O 7
ATOM 10905 N N . GLY A 1 28 ? 19.191 13.799 -1.062 1.00 0.00 28 GLY A N 7
ATOM 10906 C CA . GLY A 1 28 ? 20.278 14.478 -1.743 1.00 0.00 28 GLY A CA 7
ATOM 10907 C C . GLY A 1 28 ? 19.856 15.052 -3.081 1.00 0.00 28 GLY A C 7
ATOM 10908 O O . GLY A 1 28 ? 20.654 15.114 -4.016 1.00 0.00 28 GLY A O 7
ATOM 10912 N N . ALA A 1 29 ? 18.598 15.471 -3.173 1.00 0.00 29 ALA A N 7
ATOM 10913 C CA . ALA A 1 29 ? 18.072 16.043 -4.406 1.00 0.00 29 ALA A CA 7
ATOM 10914 C C . ALA A 1 29 ? 17.316 17.338 -4.132 1.00 0.00 29 ALA A C 7
ATOM 10915 O O . ALA A 1 29 ? 17.290 18.242 -4.968 1.00 0.00 29 ALA A O 7
ATOM 10922 N N . ARG A 1 30 ? 16.702 17.421 -2.956 1.00 0.00 30 ARG A N 7
ATOM 10923 C CA . ARG A 1 30 ? 15.943 18.606 -2.573 1.00 0.00 30 ARG A CA 7
ATOM 10924 C C . ARG A 1 30 ? 16.351 19.087 -1.184 1.00 0.00 30 ARG A C 7
ATOM 10925 O O . ARG A 1 30 ? 17.062 20.083 -1.044 1.00 0.00 30 ARG A O 7
ATOM 10946 N N . LEU A 1 31 ? 15.897 18.373 -0.159 1.00 0.00 31 LEU A N 7
ATOM 10947 C CA . LEU A 1 31 ? 16.214 18.727 1.220 1.00 0.00 31 LEU A CA 7
ATOM 10948 C C . LEU A 1 31 ? 16.948 17.587 1.919 1.00 0.00 31 LEU A C 7
ATOM 10949 O O . LEU A 1 31 ? 16.788 16.421 1.562 1.00 0.00 31 LEU A O 7
ATOM 10965 N N . ALA A 1 32 ? 17.752 17.934 2.919 1.00 0.00 32 ALA A N 7
ATOM 10966 C CA . ALA A 1 32 ? 18.507 16.940 3.672 1.00 0.00 32 ALA A CA 7
ATOM 10967 C C . ALA A 1 32 ? 18.365 17.163 5.174 1.00 0.00 32 ALA A C 7
ATOM 10968 O O . ALA A 1 32 ? 18.490 18.289 5.658 1.00 0.00 32 ALA A O 7
ATOM 10975 N N . LEU A 1 33 ? 18.103 16.086 5.905 1.00 0.00 33 LEU A N 7
ATOM 10976 C CA . LEU A 1 33 ? 17.943 16.165 7.353 1.00 0.00 33 LEU A CA 7
ATOM 10977 C C . LEU A 1 33 ? 19.288 16.018 8.058 1.00 0.00 33 LEU A C 7
ATOM 10978 O O . LEU A 1 33 ? 19.895 14.948 8.041 1.00 0.00 33 LEU A O 7
ATOM 10994 N N . ALA A 1 34 ? 19.745 17.100 8.680 1.00 0.00 34 ALA A N 7
ATOM 10995 C CA . ALA A 1 34 ? 21.016 17.091 9.395 1.00 0.00 34 ALA A CA 7
ATOM 10996 C C . ALA A 1 34 ? 20.846 16.545 10.809 1.00 0.00 34 ALA A C 7
ATOM 10997 O O . ALA A 1 34 ? 21.612 16.882 11.711 1.00 0.00 34 ALA A O 7
ATOM 11004 N N . ASP A 1 35 ? 19.837 15.700 10.994 1.00 0.00 35 ASP A N 7
ATOM 11005 C CA . ASP A 1 35 ? 19.567 15.107 12.299 1.00 0.00 35 ASP A CA 7
ATOM 11006 C C . ASP A 1 35 ? 20.309 13.784 12.458 1.00 0.00 35 ASP A C 7
ATOM 11007 O O . ASP A 1 35 ? 19.930 12.942 13.272 1.00 0.00 35 ASP A O 7
ATOM 11016 N N . GLY A 1 36 ? 21.368 13.606 11.674 1.00 0.00 36 GLY A N 7
ATOM 11017 C CA . GLY A 1 36 ? 22.145 12.382 11.743 1.00 0.00 36 GLY A CA 7
ATOM 11018 C C . GLY A 1 36 ? 21.282 11.141 11.632 1.00 0.00 36 GLY A C 7
ATOM 11019 O O . GLY A 1 36 ? 20.644 10.909 10.606 1.00 0.00 36 GLY A O 7
ATOM 11023 N N . VAL A 1 37 ? 21.264 10.339 12.692 1.00 0.00 37 VAL A N 7
ATOM 11024 C CA . VAL A 1 37 ? 20.474 9.113 12.710 1.00 0.00 37 VAL A CA 7
ATOM 11025 C C . VAL A 1 37 ? 19.154 9.300 11.972 1.00 0.00 37 VAL A C 7
ATOM 11026 O O . VAL A 1 37 ? 18.940 8.725 10.904 1.00 0.00 37 VAL A O 7
ATOM 11039 N N . LEU A 1 38 ? 18.270 10.108 12.547 1.00 0.00 38 LEU A N 7
ATOM 11040 C CA . LEU A 1 38 ? 16.968 10.371 11.944 1.00 0.00 38 LEU A CA 7
ATOM 11041 C C . LEU A 1 38 ? 17.073 10.422 10.423 1.00 0.00 38 LEU A C 7
ATOM 11042 O O . LEU A 1 38 ? 16.382 9.689 9.718 1.00 0.00 38 LEU A O 7
ATOM 11058 N N . GLY A 1 39 ? 17.946 11.292 9.924 1.00 0.00 39 GLY A N 7
ATOM 11059 C CA . GLY A 1 39 ? 18.128 11.421 8.490 1.00 0.00 39 GLY A CA 7
ATOM 11060 C C . GLY A 1 39 ? 18.489 10.105 7.830 1.00 0.00 39 GLY A C 7
ATOM 11061 O O . GLY A 1 39 ? 18.082 9.836 6.700 1.00 0.00 39 GLY A O 7
ATOM 11065 N N . PHE A 1 40 ? 19.255 9.281 8.538 1.00 0.00 40 PHE A N 7
ATOM 11066 C CA . PHE A 1 40 ? 19.673 7.986 8.013 1.00 0.00 40 PHE A CA 7
ATOM 11067 C C . PHE A 1 40 ? 18.505 7.268 7.344 1.00 0.00 40 PHE A C 7
ATOM 11068 O O . PHE A 1 40 ? 18.684 6.560 6.352 1.00 0.00 40 PHE A O 7
ATOM 11085 N N . ILE A 1 41 ? 17.310 7.454 7.894 1.00 0.00 41 ILE A N 7
ATOM 11086 C CA . ILE A 1 41 ? 16.113 6.825 7.351 1.00 0.00 41 ILE A CA 7
ATOM 11087 C C . ILE A 1 41 ? 15.801 7.350 5.954 1.00 0.00 41 ILE A C 7
ATOM 11088 O O . ILE A 1 41 ? 15.772 6.590 4.985 1.00 0.00 41 ILE A O 7
ATOM 11104 N N . HIS A 1 42 ? 15.571 8.656 5.856 1.00 0.00 42 HIS A N 7
ATOM 11105 C CA . HIS A 1 42 ? 15.264 9.284 4.576 1.00 0.00 42 HIS A CA 7
ATOM 11106 C C . HIS A 1 42 ? 16.149 8.721 3.469 1.00 0.00 42 HIS A C 7
ATOM 11107 O O . HIS A 1 42 ? 15.671 8.401 2.380 1.00 0.00 42 HIS A O 7
ATOM 11122 N N . HIS A 1 43 ? 17.442 8.604 3.753 1.00 0.00 43 HIS A N 7
ATOM 11123 C CA . HIS A 1 43 ? 18.395 8.080 2.781 1.00 0.00 43 HIS A CA 7
ATOM 11124 C C . HIS A 1 43 ? 18.131 6.602 2.504 1.00 0.00 43 HIS A C 7
ATOM 11125 O O . HIS A 1 43 ? 18.100 6.174 1.351 1.00 0.00 43 HIS A O 7
ATOM 11140 N N . GLN A 1 44 ? 17.944 5.830 3.569 1.00 0.00 44 GLN A N 7
ATOM 11141 C CA . GLN A 1 44 ? 17.685 4.401 3.440 1.00 0.00 44 GLN A CA 7
ATOM 11142 C C . GLN A 1 44 ? 16.423 4.148 2.623 1.00 0.00 44 GLN A C 7
ATOM 11143 O O . GLN A 1 44 ? 16.488 3.638 1.504 1.00 0.00 44 GLN A O 7
ATOM 11157 N N . ILE A 1 45 ? 15.275 4.507 3.189 1.00 0.00 45 ILE A N 7
ATOM 11158 C CA . ILE A 1 45 ? 13.998 4.320 2.512 1.00 0.00 45 ILE A CA 7
ATOM 11159 C C . ILE A 1 45 ? 14.076 4.768 1.057 1.00 0.00 45 ILE A C 7
ATOM 11160 O O . ILE A 1 45 ? 14.026 3.949 0.140 1.00 0.00 45 ILE A O 7
ATOM 11176 N N . VAL A 1 46 ? 14.202 6.076 0.852 1.00 0.00 46 VAL A N 7
ATOM 11177 C CA . VAL A 1 46 ? 14.290 6.634 -0.492 1.00 0.00 46 VAL A CA 7
ATOM 11178 C C . VAL A 1 46 ? 15.079 5.716 -1.418 1.00 0.00 46 VAL A C 7
ATOM 11179 O O . VAL A 1 46 ? 14.686 5.483 -2.560 1.00 0.00 46 VAL A O 7
ATOM 11192 N N . GLU A 1 47 ? 16.196 5.196 -0.916 1.00 0.00 47 GLU A N 7
ATOM 11193 C CA . GLU A 1 47 ? 17.041 4.303 -1.700 1.00 0.00 47 GLU A CA 7
ATOM 11194 C C . GLU A 1 47 ? 16.322 2.988 -1.988 1.00 0.00 47 GLU A C 7
ATOM 11195 O O . GLU A 1 47 ? 16.402 2.453 -3.094 1.00 0.00 47 GLU A O 7
ATOM 11207 N N . LEU A 1 48 ? 15.621 2.472 -0.985 1.00 0.00 48 LEU A N 7
ATOM 11208 C CA . LEU A 1 48 ? 14.888 1.219 -1.129 1.00 0.00 48 LEU A CA 7
ATOM 11209 C C . LEU A 1 48 ? 13.786 1.350 -2.176 1.00 0.00 48 LEU A C 7
ATOM 11210 O O . LEU A 1 48 ? 13.550 0.431 -2.960 1.00 0.00 48 LEU A O 7
ATOM 11226 N N . ALA A 1 49 ? 13.117 2.498 -2.183 1.00 0.00 49 ALA A N 7
ATOM 11227 C CA . ALA A 1 49 ? 12.044 2.751 -3.137 1.00 0.00 49 ALA A CA 7
ATOM 11228 C C . ALA A 1 49 ? 12.531 2.574 -4.571 1.00 0.00 49 ALA A C 7
ATOM 11229 O O . ALA A 1 49 ? 11.881 1.912 -5.380 1.00 0.00 49 ALA A O 7
ATOM 11236 N N . ARG A 1 50 ? 13.678 3.171 -4.879 1.00 0.00 50 ARG A N 7
ATOM 11237 C CA . ARG A 1 50 ? 14.251 3.081 -6.217 1.00 0.00 50 ARG A CA 7
ATOM 11238 C C . ARG A 1 50 ? 14.314 1.630 -6.685 1.00 0.00 50 ARG A C 7
ATOM 11239 O O . ARG A 1 50 ? 13.874 1.304 -7.787 1.00 0.00 50 ARG A O 7
ATOM 11260 N N . ASP A 1 51 ? 14.864 0.766 -5.840 1.00 0.00 51 ASP A N 7
ATOM 11261 C CA . ASP A 1 51 ? 14.985 -0.651 -6.167 1.00 0.00 51 ASP A CA 7
ATOM 11262 C C . ASP A 1 51 ? 13.638 -1.227 -6.592 1.00 0.00 51 ASP A C 7
ATOM 11263 O O . ASP A 1 51 ? 13.545 -1.941 -7.591 1.00 0.00 51 ASP A O 7
ATOM 11272 N N . CYS A 1 52 ? 12.598 -0.913 -5.828 1.00 0.00 52 CYS A N 7
ATOM 11273 C CA . CYS A 1 52 ? 11.256 -1.401 -6.124 1.00 0.00 52 CYS A CA 7
ATOM 11274 C C . CYS A 1 52 ? 10.878 -1.106 -7.572 1.00 0.00 52 CYS A C 7
ATOM 11275 O O . CYS A 1 52 ? 10.577 -2.017 -8.345 1.00 0.00 52 CYS A O 7
ATOM 11283 N N . LEU A 1 53 ? 10.893 0.173 -7.933 1.00 0.00 53 LEU A N 7
ATOM 11284 C CA . LEU A 1 53 ? 10.550 0.589 -9.289 1.00 0.00 53 LEU A CA 7
ATOM 11285 C C . LEU A 1 53 ? 11.137 -0.372 -10.318 1.00 0.00 53 LEU A C 7
ATOM 11286 O O . LEU A 1 53 ? 10.409 -0.961 -11.117 1.00 0.00 53 LEU A O 7
ATOM 11302 N N . ALA A 1 54 ? 12.457 -0.526 -10.292 1.00 0.00 54 ALA A N 7
ATOM 11303 C CA . ALA A 1 54 ? 13.140 -1.418 -11.220 1.00 0.00 54 ALA A CA 7
ATOM 11304 C C . ALA A 1 54 ? 12.545 -2.821 -11.172 1.00 0.00 54 ALA A C 7
ATOM 11305 O O . ALA A 1 54 ? 12.380 -3.472 -12.204 1.00 0.00 54 ALA A O 7
ATOM 11312 N N . LYS A 1 55 ? 12.224 -3.282 -9.968 1.00 0.00 55 LYS A N 7
ATOM 11313 C CA . LYS A 1 55 ? 11.646 -4.607 -9.784 1.00 0.00 55 LYS A CA 7
ATOM 11314 C C . LYS A 1 55 ? 10.308 -4.723 -10.508 1.00 0.00 55 LYS A C 7
ATOM 11315 O O . LYS A 1 55 ? 10.175 -5.482 -11.469 1.00 0.00 55 LYS A O 7
ATOM 11334 N N . SER A 1 56 ? 9.321 -3.965 -10.043 1.00 0.00 56 SER A N 7
ATOM 11335 C CA . SER A 1 56 ? 7.993 -3.984 -10.645 1.00 0.00 56 SER A CA 7
ATOM 11336 C C . SER A 1 56 ? 8.081 -3.818 -12.159 1.00 0.00 56 SER A C 7
ATOM 11337 O O . SER A 1 56 ? 7.242 -4.328 -12.901 1.00 0.00 56 SER A O 7
ATOM 11345 N N . GLY A 1 57 ? 9.104 -3.099 -12.611 1.00 0.00 57 GLY A N 7
ATOM 11346 C CA . GLY A 1 57 ? 9.284 -2.877 -14.034 1.00 0.00 57 GLY A CA 7
ATOM 11347 C C . GLY A 1 57 ? 9.602 -4.155 -14.784 1.00 0.00 57 GLY A C 7
ATOM 11348 O O . GLY A 1 57 ? 9.240 -4.303 -15.951 1.00 0.00 57 GLY A O 7
ATOM 11352 N N . GLU A 1 58 ? 10.283 -5.079 -14.114 1.00 0.00 58 GLU A N 7
ATOM 11353 C CA . GLU A 1 58 ? 10.652 -6.350 -14.727 1.00 0.00 58 GLU A CA 7
ATOM 11354 C C . GLU A 1 58 ? 9.967 -7.515 -14.017 1.00 0.00 58 GLU A C 7
ATOM 11355 O O . GLU A 1 58 ? 10.393 -8.664 -14.136 1.00 0.00 58 GLU A O 7
ATOM 11367 N N . ASN A 1 59 ? 8.905 -7.210 -13.280 1.00 0.00 59 ASN A N 7
ATOM 11368 C CA . ASN A 1 59 ? 8.162 -8.230 -12.550 1.00 0.00 59 ASN A CA 7
ATOM 11369 C C . ASN A 1 59 ? 9.072 -8.974 -11.576 1.00 0.00 59 ASN A C 7
ATOM 11370 O O . ASN A 1 59 ? 9.076 -10.205 -11.531 1.00 0.00 59 ASN A O 7
ATOM 11381 N N . LEU A 1 60 ? 9.840 -8.219 -10.799 1.00 0.00 60 LEU A N 7
ATOM 11382 C CA . LEU A 1 60 ? 10.754 -8.805 -9.825 1.00 0.00 60 LEU A CA 7
ATOM 11383 C C . LEU A 1 60 ? 10.161 -8.753 -8.421 1.00 0.00 60 LEU A C 7
ATOM 11384 O O . LEU A 1 60 ? 10.431 -9.619 -7.588 1.00 0.00 60 LEU A O 7
ATOM 11400 N N . VAL A 1 61 ? 9.348 -7.733 -8.165 1.00 0.00 61 VAL A N 7
ATOM 11401 C CA . VAL A 1 61 ? 8.713 -7.569 -6.863 1.00 0.00 61 VAL A CA 7
ATOM 11402 C C . VAL A 1 61 ? 7.774 -8.732 -6.559 1.00 0.00 61 VAL A C 7
ATOM 11403 O O . VAL A 1 61 ? 6.739 -8.895 -7.206 1.00 0.00 61 VAL A O 7
ATOM 11416 N N . THR A 1 62 ? 8.143 -9.539 -5.569 1.00 0.00 62 THR A N 7
ATOM 11417 C CA . THR A 1 62 ? 7.335 -10.687 -5.179 1.00 0.00 62 THR A CA 7
ATOM 11418 C C . THR A 1 62 ? 6.795 -10.524 -3.763 1.00 0.00 62 THR A C 7
ATOM 11419 O O . THR A 1 62 ? 7.330 -9.750 -2.970 1.00 0.00 62 THR A O 7
ATOM 11430 N N . SER A 1 63 ? 5.732 -11.259 -3.451 1.00 0.00 63 SER A N 7
ATOM 11431 C CA . SER A 1 63 ? 5.118 -11.193 -2.130 1.00 0.00 63 SER A CA 7
ATOM 11432 C C . SER A 1 63 ? 6.175 -10.991 -1.049 1.00 0.00 63 SER A C 7
ATOM 11433 O O . SER A 1 63 ? 6.054 -10.102 -0.206 1.00 0.00 63 SER A O 7
ATOM 11441 N N . ARG A 1 64 ? 7.211 -11.822 -1.080 1.00 0.00 64 ARG A N 7
ATOM 11442 C CA . ARG A 1 64 ? 8.290 -11.736 -0.103 1.00 0.00 64 ARG A CA 7
ATOM 11443 C C . ARG A 1 64 ? 9.000 -10.389 -0.194 1.00 0.00 64 ARG A C 7
ATOM 11444 O O . ARG A 1 64 ? 9.224 -9.724 0.817 1.00 0.00 64 ARG A O 7
ATOM 11465 N N . TYR A 1 65 ? 9.352 -9.993 -1.413 1.00 0.00 65 TYR A N 7
ATOM 11466 C CA . TYR A 1 65 ? 10.040 -8.727 -1.636 1.00 0.00 65 TYR A CA 7
ATOM 11467 C C . TYR A 1 65 ? 9.449 -7.624 -0.762 1.00 0.00 65 TYR A C 7
ATOM 11468 O O . TYR A 1 65 ? 10.177 -6.874 -0.112 1.00 0.00 65 TYR A O 7
ATOM 11486 N N . PHE A 1 66 ? 8.123 -7.533 -0.752 1.00 0.00 66 PHE A N 7
ATOM 11487 C CA . PHE A 1 66 ? 7.432 -6.523 0.041 1.00 0.00 66 PHE A CA 7
ATOM 11488 C C . PHE A 1 66 ? 7.517 -6.848 1.529 1.00 0.00 66 PHE A C 7
ATOM 11489 O O . PHE A 1 66 ? 8.092 -6.089 2.311 1.00 0.00 66 PHE A O 7
ATOM 11506 N N . LEU A 1 67 ? 6.940 -7.981 1.915 1.00 0.00 67 LEU A N 7
ATOM 11507 C CA . LEU A 1 67 ? 6.949 -8.408 3.310 1.00 0.00 67 LEU A CA 7
ATOM 11508 C C . LEU A 1 67 ? 8.263 -8.031 3.986 1.00 0.00 67 LEU A C 7
ATOM 11509 O O . LEU A 1 67 ? 8.272 -7.520 5.106 1.00 0.00 67 LEU A O 7
ATOM 11525 N N . GLU A 1 68 ? 9.372 -8.285 3.297 1.00 0.00 68 GLU A N 7
ATOM 11526 C CA . GLU A 1 68 ? 10.691 -7.971 3.832 1.00 0.00 68 GLU A CA 7
ATOM 11527 C C . GLU A 1 68 ? 10.944 -6.466 3.806 1.00 0.00 68 GLU A C 7
ATOM 11528 O O . GLU A 1 68 ? 11.449 -5.894 4.772 1.00 0.00 68 GLU A O 7
ATOM 11540 N N . MET A 1 69 ? 10.591 -5.831 2.693 1.00 0.00 69 MET A N 7
ATOM 11541 C CA . MET A 1 69 ? 10.779 -4.393 2.541 1.00 0.00 69 MET A CA 7
ATOM 11542 C C . MET A 1 69 ? 10.072 -3.632 3.657 1.00 0.00 69 MET A C 7
ATOM 11543 O O . MET A 1 69 ? 10.679 -2.805 4.337 1.00 0.00 69 MET A O 7
ATOM 11557 N N . GLN A 1 70 ? 8.786 -3.916 3.839 1.00 0.00 70 GLN A N 7
ATOM 11558 C CA . GLN A 1 70 ? 7.997 -3.256 4.872 1.00 0.00 70 GLN A CA 7
ATOM 11559 C C . GLN A 1 70 ? 8.720 -3.291 6.215 1.00 0.00 70 GLN A C 7
ATOM 11560 O O . GLN A 1 70 ? 8.778 -2.288 6.925 1.00 0.00 70 GLN A O 7
ATOM 11574 N N . GLU A 1 71 ? 9.269 -4.453 6.555 1.00 0.00 71 GLU A N 7
ATOM 11575 C CA . GLU A 1 71 ? 9.987 -4.618 7.814 1.00 0.00 71 GLU A CA 7
ATOM 11576 C C . GLU A 1 71 ? 11.341 -3.915 7.764 1.00 0.00 71 GLU A C 7
ATOM 11577 O O . GLU A 1 71 ? 11.784 -3.325 8.749 1.00 0.00 71 GLU A O 7
ATOM 11589 N N . LYS A 1 72 ? 11.994 -3.984 6.609 1.00 0.00 72 LYS A N 7
ATOM 11590 C CA . LYS A 1 72 ? 13.297 -3.355 6.427 1.00 0.00 72 LYS A CA 7
ATOM 11591 C C . LYS A 1 72 ? 13.201 -1.843 6.605 1.00 0.00 72 LYS A C 7
ATOM 11592 O O . LYS A 1 72 ? 14.113 -1.212 7.141 1.00 0.00 72 LYS A O 7
ATOM 11611 N N . LEU A 1 73 ? 12.091 -1.268 6.155 1.00 0.00 73 LEU A N 7
ATOM 11612 C CA . LEU A 1 73 ? 11.875 0.170 6.267 1.00 0.00 73 LEU A CA 7
ATOM 11613 C C . LEU A 1 73 ? 11.222 0.521 7.600 1.00 0.00 73 LEU A C 7
ATOM 11614 O O . LEU A 1 73 ? 11.626 1.473 8.267 1.00 0.00 73 LEU A O 7
ATOM 11630 N N . GLU A 1 74 ? 10.213 -0.255 7.981 1.00 0.00 74 GLU A N 7
ATOM 11631 C CA . GLU A 1 74 ? 9.505 -0.026 9.235 1.00 0.00 74 GLU A CA 7
ATOM 11632 C C . GLU A 1 74 ? 10.488 0.148 10.390 1.00 0.00 74 GLU A C 7
ATOM 11633 O O . GLU A 1 74 ? 10.571 1.218 10.992 1.00 0.00 74 GLU A O 7
ATOM 11645 N N . ARG A 1 75 ? 11.229 -0.913 10.693 1.00 0.00 75 ARG A N 7
ATOM 11646 C CA . ARG A 1 75 ? 12.204 -0.879 11.776 1.00 0.00 75 ARG A CA 7
ATOM 11647 C C . ARG A 1 75 ? 12.956 0.449 11.790 1.00 0.00 75 ARG A C 7
ATOM 11648 O O . ARG A 1 75 ? 12.961 1.161 12.795 1.00 0.00 75 ARG A O 7
ATOM 11669 N N . LEU A 1 76 ? 13.589 0.776 10.669 1.00 0.00 76 LEU A N 7
ATOM 11670 C CA . LEU A 1 76 ? 14.345 2.018 10.552 1.00 0.00 76 LEU A CA 7
ATOM 11671 C C . LEU A 1 76 ? 13.611 3.168 11.234 1.00 0.00 76 LEU A C 7
ATOM 11672 O O . LEU A 1 76 ? 14.229 4.017 11.878 1.00 0.00 76 LEU A O 7
ATOM 11688 N N . LEU A 1 77 ? 12.291 3.189 11.090 1.00 0.00 77 LEU A N 7
ATOM 11689 C CA . LEU A 1 77 ? 11.472 4.234 11.695 1.00 0.00 77 LEU A CA 7
ATOM 11690 C C . LEU A 1 77 ? 12.034 4.651 13.049 1.00 0.00 77 LEU A C 7
ATOM 11691 O O . LEU A 1 77 ? 12.026 5.831 13.398 1.00 0.00 77 LEU A O 7
ATOM 11707 N N . GLN A 1 78 ? 12.523 3.675 13.807 1.00 0.00 78 GLN A N 7
ATOM 11708 C CA . GLN A 1 78 ? 13.092 3.943 15.123 1.00 0.00 78 GLN A CA 7
ATOM 11709 C C . GLN A 1 78 ? 14.047 5.130 15.073 1.00 0.00 78 GLN A C 7
ATOM 11710 O O . GLN A 1 78 ? 13.963 6.043 15.895 1.00 0.00 78 GLN A O 7
ATOM 11724 N N . ASP A 1 79 ? 14.956 5.111 14.103 1.00 0.00 79 ASP A N 7
ATOM 11725 C CA . ASP A 1 79 ? 15.927 6.187 13.945 1.00 0.00 79 ASP A CA 7
ATOM 11726 C C . ASP A 1 79 ? 15.276 7.546 14.177 1.00 0.00 79 ASP A C 7
ATOM 11727 O O . ASP A 1 79 ? 15.907 8.469 14.691 1.00 0.00 79 ASP A O 7
ATOM 11736 N N . ALA A 1 80 ? 14.009 7.663 13.793 1.00 0.00 80 ALA A N 7
ATOM 11737 C CA . ALA A 1 80 ? 13.271 8.909 13.960 1.00 0.00 80 ALA A CA 7
ATOM 11738 C C . ALA A 1 80 ? 12.597 8.969 15.326 1.00 0.00 80 ALA A C 7
ATOM 11739 O O . ALA A 1 80 ? 12.836 9.891 16.107 1.00 0.00 80 ALA A O 7
ATOM 11746 N N . HIS A 1 81 ? 11.754 7.981 15.609 1.00 0.00 81 HIS A N 7
ATOM 11747 C CA . HIS A 1 81 ? 11.045 7.923 16.883 1.00 0.00 81 HIS A CA 7
ATOM 11748 C C . HIS A 1 81 ? 12.026 7.816 18.046 1.00 0.00 81 HIS A C 7
ATOM 11749 O O . HIS A 1 81 ? 11.634 7.906 19.209 1.00 0.00 81 HIS A O 7
ATOM 11764 N N . GLU A 1 82 ? 13.301 7.623 17.723 1.00 0.00 82 GLU A N 7
ATOM 11765 C CA . GLU A 1 82 ? 14.336 7.503 18.743 1.00 0.00 82 GLU A CA 7
ATOM 11766 C C . GLU A 1 82 ? 14.811 8.879 19.201 1.00 0.00 82 GLU A C 7
ATOM 11767 O O . GLU A 1 82 ? 14.699 9.226 20.377 1.00 0.00 82 GLU A O 7
ATOM 11779 N N . ARG A 1 83 ? 15.342 9.658 18.264 1.00 0.00 83 ARG A N 7
ATOM 11780 C CA . ARG A 1 83 ? 15.836 10.994 18.571 1.00 0.00 83 ARG A CA 7
ATOM 11781 C C . ARG A 1 83 ? 14.932 12.061 17.960 1.00 0.00 83 ARG A C 7
ATOM 11782 O O . ARG A 1 83 ? 14.451 12.955 18.656 1.00 0.00 83 ARG A O 7
ATOM 11803 N N . SER A 1 84 ? 14.707 11.961 16.654 1.00 0.00 84 SER A N 7
ATOM 11804 C CA . SER A 1 84 ? 13.865 12.920 15.947 1.00 0.00 84 SER A CA 7
ATOM 11805 C C . SER A 1 84 ? 12.648 13.296 16.787 1.00 0.00 84 SER A C 7
ATOM 11806 O O . SER A 1 84 ? 12.248 12.556 17.686 1.00 0.00 84 SER A O 7
ATOM 11814 N N . ASP A 1 85 ? 12.065 14.451 16.487 1.00 0.00 85 ASP A N 7
ATOM 11815 C CA . ASP A 1 85 ? 10.893 14.927 17.213 1.00 0.00 85 ASP A CA 7
ATOM 11816 C C . ASP A 1 85 ? 9.654 14.896 16.323 1.00 0.00 85 ASP A C 7
ATOM 11817 O O . ASP A 1 85 ? 9.758 14.893 15.097 1.00 0.00 85 ASP A O 7
ATOM 11826 N N . SER A 1 86 ? 8.482 14.872 16.950 1.00 0.00 86 SER A N 7
ATOM 11827 C CA . SER A 1 86 ? 7.223 14.836 16.216 1.00 0.00 86 SER A CA 7
ATOM 11828 C C . SER A 1 86 ? 7.306 15.688 14.953 1.00 0.00 86 SER A C 7
ATOM 11829 O O . SER A 1 86 ? 6.630 15.414 13.962 1.00 0.00 86 SER A O 7
ATOM 11837 N N . GLU A 1 87 ? 8.141 16.721 14.997 1.00 0.00 87 GLU A N 7
ATOM 11838 C CA . GLU A 1 87 ? 8.312 17.614 13.857 1.00 0.00 87 GLU A CA 7
ATOM 11839 C C . GLU A 1 87 ? 9.033 16.904 12.714 1.00 0.00 87 GLU A C 7
ATOM 11840 O O . GLU A 1 87 ? 8.465 16.700 11.642 1.00 0.00 87 GLU A O 7
ATOM 11852 N N . GLU A 1 88 ? 10.286 16.531 12.953 1.00 0.00 88 GLU A N 7
ATOM 11853 C CA . GLU A 1 88 ? 11.084 15.845 11.943 1.00 0.00 88 GLU A CA 7
ATOM 11854 C C . GLU A 1 88 ? 10.492 14.476 11.619 1.00 0.00 88 GLU A C 7
ATOM 11855 O O . GLU A 1 88 ? 10.385 14.093 10.454 1.00 0.00 88 GLU A O 7
ATOM 11867 N N . VAL A 1 89 ? 10.109 13.743 12.660 1.00 0.00 89 VAL A N 7
ATOM 11868 C CA . VAL A 1 89 ? 9.528 12.417 12.487 1.00 0.00 89 VAL A CA 7
ATOM 11869 C C . VAL A 1 89 ? 8.355 12.453 11.514 1.00 0.00 89 VAL A C 7
ATOM 11870 O O . VAL A 1 89 ? 8.182 11.546 10.701 1.00 0.00 89 VAL A O 7
ATOM 11883 N N . SER A 1 90 ? 7.552 13.509 11.603 1.00 0.00 90 SER A N 7
ATOM 11884 C CA . SER A 1 90 ? 6.392 13.662 10.733 1.00 0.00 90 SER A CA 7
ATOM 11885 C C . SER A 1 90 ? 6.787 13.501 9.268 1.00 0.00 90 SER A C 7
ATOM 11886 O O . SER A 1 90 ? 6.111 12.814 8.503 1.00 0.00 90 SER A O 7
ATOM 11894 N N . PHE A 1 91 ? 7.888 14.139 8.885 1.00 0.00 91 PHE A N 7
ATOM 11895 C CA . PHE A 1 91 ? 8.375 14.068 7.512 1.00 0.00 91 PHE A CA 7
ATOM 11896 C C . PHE A 1 91 ? 8.640 12.622 7.103 1.00 0.00 91 PHE A C 7
ATOM 11897 O O . PHE A 1 91 ? 8.043 12.114 6.154 1.00 0.00 91 PHE A O 7
ATOM 11914 N N . ILE A 1 92 ? 9.541 11.965 7.826 1.00 0.00 92 ILE A N 7
ATOM 11915 C CA . ILE A 1 92 ? 9.885 10.578 7.540 1.00 0.00 92 ILE A CA 7
ATOM 11916 C C . ILE A 1 92 ? 8.653 9.682 7.598 1.00 0.00 92 ILE A C 7
ATOM 11917 O O . ILE A 1 92 ? 8.319 9.003 6.627 1.00 0.00 92 ILE A O 7
ATOM 11933 N N . VAL A 1 93 ? 7.979 9.686 8.744 1.00 0.00 93 VAL A N 7
ATOM 11934 C CA . VAL A 1 93 ? 6.780 8.876 8.928 1.00 0.00 93 VAL A CA 7
ATOM 11935 C C . VAL A 1 93 ? 5.967 8.797 7.642 1.00 0.00 93 VAL A C 7
ATOM 11936 O O . VAL A 1 93 ? 5.552 7.716 7.225 1.00 0.00 93 VAL A O 7
ATOM 11949 N N . GLN A 1 94 ? 5.744 9.948 7.018 1.00 0.00 94 GLN A N 7
ATOM 11950 C CA . GLN A 1 94 ? 4.979 10.009 5.777 1.00 0.00 94 GLN A CA 7
ATOM 11951 C C . GLN A 1 94 ? 5.562 9.065 4.731 1.00 0.00 94 GLN A C 7
ATOM 11952 O O . GLN A 1 94 ? 4.828 8.363 4.034 1.00 0.00 94 GLN A O 7
ATOM 11966 N N . LEU A 1 95 ? 6.887 9.053 4.626 1.00 0.00 95 LEU A N 7
ATOM 11967 C CA . LEU A 1 95 ? 7.570 8.194 3.664 1.00 0.00 95 LEU A CA 7
ATOM 11968 C C . LEU A 1 95 ? 7.437 6.726 4.054 1.00 0.00 95 LEU A C 7
ATOM 11969 O O . LEU A 1 95 ? 6.729 5.960 3.400 1.00 0.00 95 LEU A O 7
ATOM 11985 N N . VAL A 1 96 ? 8.121 6.339 5.127 1.00 0.00 96 VAL A N 7
ATOM 11986 C CA . VAL A 1 96 ? 8.077 4.963 5.606 1.00 0.00 96 VAL A CA 7
ATOM 11987 C C . VAL A 1 96 ? 6.691 4.357 5.412 1.00 0.00 96 VAL A C 7
ATOM 11988 O O . VAL A 1 96 ? 6.558 3.178 5.084 1.00 0.00 96 VAL A O 7
ATOM 12001 N N . ARG A 1 97 ? 5.661 5.172 5.616 1.00 0.00 97 ARG A N 7
ATOM 12002 C CA . ARG A 1 97 ? 4.285 4.717 5.464 1.00 0.00 97 ARG A CA 7
ATOM 12003 C C . ARG A 1 97 ? 3.872 4.714 3.995 1.00 0.00 97 ARG A C 7
ATOM 12004 O O . ARG A 1 97 ? 3.480 3.681 3.451 1.00 0.00 97 ARG A O 7
ATOM 12025 N N . LYS A 1 98 ? 3.963 5.876 3.358 1.00 0.00 98 LYS A N 7
ATOM 12026 C CA . LYS A 1 98 ? 3.601 6.009 1.952 1.00 0.00 98 LYS A CA 7
ATOM 12027 C C . LYS A 1 98 ? 4.173 4.857 1.131 1.00 0.00 98 LYS A C 7
ATOM 12028 O O . LYS A 1 98 ? 3.453 4.201 0.377 1.00 0.00 98 LYS A O 7
ATOM 12047 N N . LEU A 1 99 ? 5.470 4.616 1.284 1.00 0.00 99 LEU A N 7
ATOM 12048 C CA . LEU A 1 99 ? 6.139 3.541 0.558 1.00 0.00 99 LEU A CA 7
ATOM 12049 C C . LEU A 1 99 ? 5.312 2.260 0.598 1.00 0.00 99 LEU A C 7
ATOM 12050 O O . LEU A 1 99 ? 5.117 1.602 -0.425 1.00 0.00 99 LEU A O 7
ATOM 12066 N N . LEU A 1 100 ? 4.826 1.913 1.784 1.00 0.00 100 LEU A N 7
ATOM 12067 C CA . LEU A 1 100 ? 4.018 0.711 1.958 1.00 0.00 100 LEU A CA 7
ATOM 12068 C C . LEU A 1 100 ? 2.702 0.825 1.194 1.00 0.00 100 LEU A C 7
ATOM 12069 O O . LEU A 1 100 ? 2.131 -0.180 0.770 1.00 0.00 100 LEU A O 7
ATOM 12085 N N . ILE A 1 101 ? 2.229 2.054 1.022 1.00 0.00 101 ILE A N 7
ATOM 12086 C CA . ILE A 1 101 ? 0.983 2.299 0.307 1.00 0.00 101 ILE A CA 7
ATOM 12087 C C . ILE A 1 101 ? 1.169 2.126 -1.197 1.00 0.00 101 ILE A C 7
ATOM 12088 O O . ILE A 1 101 ? 0.221 1.811 -1.917 1.00 0.00 101 ILE A O 7
ATOM 12104 N N . ILE A 1 102 ? 2.395 2.334 -1.663 1.00 0.00 102 ILE A N 7
ATOM 12105 C CA . ILE A 1 102 ? 2.706 2.197 -3.081 1.00 0.00 102 ILE A CA 7
ATOM 12106 C C . ILE A 1 102 ? 3.064 0.757 -3.429 1.00 0.00 102 ILE A C 7
ATOM 12107 O O . ILE A 1 102 ? 2.370 0.106 -4.211 1.00 0.00 102 ILE A O 7
ATOM 12123 N N . ILE A 1 103 ? 4.149 0.264 -2.843 1.00 0.00 103 ILE A N 7
ATOM 12124 C CA . ILE A 1 103 ? 4.597 -1.101 -3.089 1.00 0.00 103 ILE A CA 7
ATOM 12125 C C . ILE A 1 103 ? 3.451 -2.094 -2.927 1.00 0.00 103 ILE A C 7
ATOM 12126 O O . ILE A 1 103 ? 3.430 -3.144 -3.568 1.00 0.00 103 ILE A O 7
ATOM 12142 N N . SER A 1 104 ? 2.498 -1.752 -2.066 1.00 0.00 104 SER A N 7
ATOM 12143 C CA . SER A 1 104 ? 1.348 -2.614 -1.817 1.00 0.00 104 SER A CA 7
ATOM 12144 C C . SER A 1 104 ? 0.443 -2.681 -3.043 1.00 0.00 104 SER A C 7
ATOM 12145 O O . SER A 1 104 ? -0.163 -1.684 -3.436 1.00 0.00 104 SER A O 7
ATOM 12153 N N . ARG A 1 105 ? 0.358 -3.863 -3.644 1.00 0.00 105 ARG A N 7
ATOM 12154 C CA . ARG A 1 105 ? -0.471 -4.061 -4.827 1.00 0.00 105 ARG A CA 7
ATOM 12155 C C . ARG A 1 105 ? -1.886 -3.539 -4.593 1.00 0.00 105 ARG A C 7
ATOM 12156 O O . ARG A 1 105 ? -2.421 -2.753 -5.374 1.00 0.00 105 ARG A O 7
ATOM 12177 N N . PRO A 1 106 ? -2.507 -3.987 -3.491 1.00 0.00 106 PRO A N 7
ATOM 12178 C CA . PRO A 1 106 ? -3.867 -3.578 -3.129 1.00 0.00 106 PRO A CA 7
ATOM 12179 C C . PRO A 1 106 ? -3.938 -2.118 -2.694 1.00 0.00 106 PRO A C 7
ATOM 12180 O O . PRO A 1 106 ? -2.927 -1.417 -2.675 1.00 0.00 106 PRO A O 7
ATOM 12191 N N . ALA A 1 107 ? -5.138 -1.666 -2.346 1.00 0.00 107 ALA A N 7
ATOM 12192 C CA . ALA A 1 107 ? -5.339 -0.290 -1.909 1.00 0.00 107 ALA A CA 7
ATOM 12193 C C . ALA A 1 107 ? -6.776 -0.064 -1.453 1.00 0.00 107 ALA A C 7
ATOM 12194 O O . ALA A 1 107 ? -7.704 -0.700 -1.953 1.00 0.00 107 ALA A O 7
ATOM 12201 N N . ARG A 1 108 ? -6.953 0.846 -0.500 1.00 0.00 108 ARG A N 7
ATOM 12202 C CA . ARG A 1 108 ? -8.278 1.154 0.026 1.00 0.00 108 ARG A CA 7
ATOM 12203 C C . ARG A 1 108 ? -8.282 2.509 0.729 1.00 0.00 108 ARG A C 7
ATOM 12204 O O . ARG A 1 108 ? -7.303 2.889 1.371 1.00 0.00 108 ARG A O 7
ATOM 12225 N N . SER A 1 109 ? -9.389 3.232 0.601 1.00 0.00 109 SER A N 7
ATOM 12226 C CA . SER A 1 109 ? -9.519 4.546 1.221 1.00 0.00 109 SER A CA 7
ATOM 12227 C C . SER A 1 109 ? -10.787 4.625 2.066 1.00 0.00 109 SER A C 7
ATOM 12228 O O . SER A 1 109 ? -11.896 4.690 1.538 1.00 0.00 109 SER A O 7
ATOM 12236 N N . GLY A 1 110 ? -10.613 4.619 3.384 1.00 0.00 110 GLY A N 7
ATOM 12237 C CA . GLY A 1 110 ? -11.750 4.690 4.283 1.00 0.00 110 GLY A CA 7
ATOM 12238 C C . GLY A 1 110 ? -12.326 6.089 4.380 1.00 0.00 110 GLY A C 7
ATOM 12239 O O . GLY A 1 110 ? -11.614 7.086 4.256 1.00 0.00 110 GLY A O 7
ATOM 12243 N N . PRO A 1 111 ? -13.645 6.175 4.605 1.00 0.00 111 PRO A N 7
ATOM 12244 C CA . PRO A 1 111 ? -14.346 7.458 4.722 1.00 0.00 111 PRO A CA 7
ATOM 12245 C C . PRO A 1 111 ? -13.980 8.204 6.001 1.00 0.00 111 PRO A C 7
ATOM 12246 O O . PRO A 1 111 ? -13.977 9.434 6.033 1.00 0.00 111 PRO A O 7
ATOM 12257 N N . SER A 1 112 ? -13.671 7.451 7.052 1.00 0.00 112 SER A N 7
ATOM 12258 C CA . SER A 1 112 ? -13.306 8.042 8.334 1.00 0.00 112 SER A CA 7
ATOM 12259 C C . SER A 1 112 ? -12.278 9.154 8.147 1.00 0.00 112 SER A C 7
ATOM 12260 O O . SER A 1 112 ? -11.141 8.902 7.748 1.00 0.00 112 SER A O 7
ATOM 12268 N N . SER A 1 113 ? -12.687 10.384 8.440 1.00 0.00 113 SER A N 7
ATOM 12269 C CA . SER A 1 113 ? -11.804 11.536 8.301 1.00 0.00 113 SER A CA 7
ATOM 12270 C C . SER A 1 113 ? -12.376 12.750 9.027 1.00 0.00 113 SER A C 7
ATOM 12271 O O . SER A 1 113 ? -13.542 13.101 8.849 1.00 0.00 113 SER A O 7
ATOM 12279 N N . GLY A 1 114 ? -11.546 13.387 9.847 1.00 0.00 114 GLY A N 7
ATOM 12280 C CA . GLY A 1 114 ? -11.986 14.554 10.589 1.00 0.00 114 GLY A CA 7
ATOM 12281 C C . GLY A 1 114 ? -12.256 15.744 9.690 1.00 0.00 114 GLY A C 7
ATOM 12282 O O . GLY A 1 114 ? -12.866 15.604 8.629 1.00 0.00 114 GLY A O 7
ATOM 12286 N N . GLY A 1 1 ? 4.503 8.577 -32.016 1.00 0.00 1 GLY A N 8
ATOM 12287 C CA . GLY A 1 1 ? 4.127 8.042 -30.720 1.00 0.00 1 GLY A CA 8
ATOM 12288 C C . GLY A 1 1 ? 5.057 6.940 -30.255 1.00 0.00 1 GLY A C 8
ATOM 12289 O O . GLY A 1 1 ? 6.028 6.610 -30.935 1.00 0.00 1 GLY A O 8
ATOM 12293 N N . SER A 1 2 ? 4.760 6.369 -29.091 1.00 0.00 2 SER A N 8
ATOM 12294 C CA . SER A 1 2 ? 5.581 5.301 -28.533 1.00 0.00 2 SER A CA 8
ATOM 12295 C C . SER A 1 2 ? 5.371 3.998 -29.299 1.00 0.00 2 SER A C 8
ATOM 12296 O O . SER A 1 2 ? 4.309 3.769 -29.878 1.00 0.00 2 SER A O 8
ATOM 12304 N N . SER A 1 3 ? 6.393 3.148 -29.298 1.00 0.00 3 SER A N 8
ATOM 12305 C CA . SER A 1 3 ? 6.324 1.869 -29.996 1.00 0.00 3 SER A CA 8
ATOM 12306 C C . SER A 1 3 ? 6.608 0.713 -29.042 1.00 0.00 3 SER A C 8
ATOM 12307 O O . SER A 1 3 ? 7.750 0.491 -28.641 1.00 0.00 3 SER A O 8
ATOM 12315 N N . GLY A 1 4 ? 5.560 -0.021 -28.682 1.00 0.00 4 GLY A N 8
ATOM 12316 C CA . GLY A 1 4 ? 5.716 -1.145 -27.778 1.00 0.00 4 GLY A CA 8
ATOM 12317 C C . GLY A 1 4 ? 4.398 -1.824 -27.464 1.00 0.00 4 GLY A C 8
ATOM 12318 O O . GLY A 1 4 ? 4.038 -2.817 -28.095 1.00 0.00 4 GLY A O 8
ATOM 12322 N N . SER A 1 5 ? 3.677 -1.289 -26.484 1.00 0.00 5 SER A N 8
ATOM 12323 C CA . SER A 1 5 ? 2.393 -1.854 -26.083 1.00 0.00 5 SER A CA 8
ATOM 12324 C C . SER A 1 5 ? 2.579 -3.231 -25.453 1.00 0.00 5 SER A C 8
ATOM 12325 O O . SER A 1 5 ? 1.764 -4.131 -25.652 1.00 0.00 5 SER A O 8
ATOM 12333 N N . SER A 1 6 ? 3.657 -3.386 -24.692 1.00 0.00 6 SER A N 8
ATOM 12334 C CA . SER A 1 6 ? 3.953 -4.654 -24.035 1.00 0.00 6 SER A CA 8
ATOM 12335 C C . SER A 1 6 ? 4.622 -4.422 -22.683 1.00 0.00 6 SER A C 8
ATOM 12336 O O . SER A 1 6 ? 5.562 -3.637 -22.569 1.00 0.00 6 SER A O 8
ATOM 12344 N N . GLY A 1 7 ? 4.128 -5.113 -21.660 1.00 0.00 7 GLY A N 8
ATOM 12345 C CA . GLY A 1 7 ? 4.689 -4.969 -20.329 1.00 0.00 7 GLY A CA 8
ATOM 12346 C C . GLY A 1 7 ? 3.651 -5.154 -19.239 1.00 0.00 7 GLY A C 8
ATOM 12347 O O . GLY A 1 7 ? 2.647 -5.844 -19.419 1.00 0.00 7 GLY A O 8
ATOM 12351 N N . PRO A 1 8 ? 3.890 -4.528 -18.077 1.00 0.00 8 PRO A N 8
ATOM 12352 C CA . PRO A 1 8 ? 2.980 -4.612 -16.931 1.00 0.00 8 PRO A CA 8
ATOM 12353 C C . PRO A 1 8 ? 1.670 -3.870 -17.175 1.00 0.00 8 PRO A C 8
ATOM 12354 O O . PRO A 1 8 ? 1.591 -2.996 -18.039 1.00 0.00 8 PRO A O 8
ATOM 12365 N N . LYS A 1 9 ? 0.644 -4.223 -16.409 1.00 0.00 9 LYS A N 8
ATOM 12366 C CA . LYS A 1 9 ? -0.663 -3.590 -16.540 1.00 0.00 9 LYS A CA 8
ATOM 12367 C C . LYS A 1 9 ? -1.171 -3.105 -15.185 1.00 0.00 9 LYS A C 8
ATOM 12368 O O . LYS A 1 9 ? -1.367 -1.907 -14.978 1.00 0.00 9 LYS A O 8
ATOM 12387 N N . ALA A 1 10 ? -1.380 -4.042 -14.267 1.00 0.00 10 ALA A N 8
ATOM 12388 C CA . ALA A 1 10 ? -1.861 -3.709 -12.932 1.00 0.00 10 ALA A CA 8
ATOM 12389 C C . ALA A 1 10 ? -0.824 -2.898 -12.161 1.00 0.00 10 ALA A C 8
ATOM 12390 O O . ALA A 1 10 ? -1.102 -1.789 -11.703 1.00 0.00 10 ALA A O 8
ATOM 12397 N N . THR A 1 11 ? 0.373 -3.459 -12.020 1.00 0.00 11 THR A N 8
ATOM 12398 C CA . THR A 1 11 ? 1.451 -2.790 -11.303 1.00 0.00 11 THR A CA 8
ATOM 12399 C C . THR A 1 11 ? 1.946 -1.569 -12.069 1.00 0.00 11 THR A C 8
ATOM 12400 O O . THR A 1 11 ? 2.406 -0.595 -11.474 1.00 0.00 11 THR A O 8
ATOM 12411 N N . ALA A 1 12 ? 1.848 -1.627 -13.393 1.00 0.00 12 ALA A N 8
ATOM 12412 C CA . ALA A 1 12 ? 2.284 -0.525 -14.241 1.00 0.00 12 ALA A CA 8
ATOM 12413 C C . ALA A 1 12 ? 1.881 0.819 -13.643 1.00 0.00 12 ALA A C 8
ATOM 12414 O O . ALA A 1 12 ? 2.631 1.792 -13.719 1.00 0.00 12 ALA A O 8
ATOM 12421 N N . GLN A 1 13 ? 0.692 0.866 -13.051 1.00 0.00 13 GLN A N 8
ATOM 12422 C CA . GLN A 1 13 ? 0.190 2.092 -12.442 1.00 0.00 13 GLN A CA 8
ATOM 12423 C C . GLN A 1 13 ? 0.946 2.410 -11.156 1.00 0.00 13 GLN A C 8
ATOM 12424 O O . GLN A 1 13 ? 1.355 3.549 -10.932 1.00 0.00 13 GLN A O 8
ATOM 12438 N N . MET A 1 14 ? 1.127 1.397 -10.316 1.00 0.00 14 MET A N 8
ATOM 12439 C CA . MET A 1 14 ? 1.834 1.570 -9.053 1.00 0.00 14 MET A CA 8
ATOM 12440 C C . MET A 1 14 ? 3.207 2.195 -9.279 1.00 0.00 14 MET A C 8
ATOM 12441 O O . MET A 1 14 ? 3.597 3.128 -8.578 1.00 0.00 14 MET A O 8
ATOM 12455 N N . GLU A 1 15 ? 3.935 1.674 -10.263 1.00 0.00 15 GLU A N 8
ATOM 12456 C CA . GLU A 1 15 ? 5.264 2.182 -10.580 1.00 0.00 15 GLU A CA 8
ATOM 12457 C C . GLU A 1 15 ? 5.239 3.696 -10.765 1.00 0.00 15 GLU A C 8
ATOM 12458 O O . GLU A 1 15 ? 6.077 4.413 -10.221 1.00 0.00 15 GLU A O 8
ATOM 12470 N N . GLY A 1 16 ? 4.269 4.176 -11.538 1.00 0.00 16 GLY A N 8
ATOM 12471 C CA . GLY A 1 16 ? 4.152 5.602 -11.783 1.00 0.00 16 GLY A CA 8
ATOM 12472 C C . GLY A 1 16 ? 4.142 6.411 -10.501 1.00 0.00 16 GLY A C 8
ATOM 12473 O O . GLY A 1 16 ? 4.520 7.582 -10.495 1.00 0.00 16 GLY A O 8
ATOM 12477 N N . ARG A 1 17 ? 3.705 5.786 -9.412 1.00 0.00 17 ARG A N 8
ATOM 12478 C CA . ARG A 1 17 ? 3.644 6.456 -8.119 1.00 0.00 17 ARG A CA 8
ATOM 12479 C C . ARG A 1 17 ? 5.032 6.555 -7.492 1.00 0.00 17 ARG A C 8
ATOM 12480 O O . ARG A 1 17 ? 5.525 7.650 -7.217 1.00 0.00 17 ARG A O 8
ATOM 12501 N N . LEU A 1 18 ? 5.657 5.404 -7.267 1.00 0.00 18 LEU A N 8
ATOM 12502 C CA . LEU A 1 18 ? 6.988 5.360 -6.672 1.00 0.00 18 LEU A CA 8
ATOM 12503 C C . LEU A 1 18 ? 7.870 6.473 -7.227 1.00 0.00 18 LEU A C 8
ATOM 12504 O O . LEU A 1 18 ? 8.780 6.952 -6.551 1.00 0.00 18 LEU A O 8
ATOM 12520 N N . GLN A 1 19 ? 7.593 6.880 -8.462 1.00 0.00 19 GLN A N 8
ATOM 12521 C CA . GLN A 1 19 ? 8.362 7.938 -9.107 1.00 0.00 19 GLN A CA 8
ATOM 12522 C C . GLN A 1 19 ? 8.143 9.275 -8.406 1.00 0.00 19 GLN A C 8
ATOM 12523 O O . GLN A 1 19 ? 9.099 9.971 -8.067 1.00 0.00 19 GLN A O 8
ATOM 12537 N N . GLU A 1 20 ? 6.879 9.626 -8.192 1.00 0.00 20 GLU A N 8
ATOM 12538 C CA . GLU A 1 20 ? 6.536 10.880 -7.532 1.00 0.00 20 GLU A CA 8
ATOM 12539 C C . GLU A 1 20 ? 6.964 10.859 -6.068 1.00 0.00 20 GLU A C 8
ATOM 12540 O O . GLU A 1 20 ? 7.262 11.900 -5.481 1.00 0.00 20 GLU A O 8
ATOM 12552 N N . PHE A 1 21 ? 6.991 9.666 -5.482 1.00 0.00 21 PHE A N 8
ATOM 12553 C CA . PHE A 1 21 ? 7.380 9.508 -4.086 1.00 0.00 21 PHE A CA 8
ATOM 12554 C C . PHE A 1 21 ? 8.775 10.076 -3.843 1.00 0.00 21 PHE A C 8
ATOM 12555 O O . PHE A 1 21 ? 9.009 10.779 -2.859 1.00 0.00 21 PHE A O 8
ATOM 12572 N N . LEU A 1 22 ? 9.699 9.766 -4.746 1.00 0.00 22 LEU A N 8
ATOM 12573 C CA . LEU A 1 22 ? 11.072 10.244 -4.631 1.00 0.00 22 LEU A CA 8
ATOM 12574 C C . LEU A 1 22 ? 11.179 11.703 -5.063 1.00 0.00 22 LEU A C 8
ATOM 12575 O O . LEU A 1 22 ? 11.872 12.501 -4.430 1.00 0.00 22 LEU A O 8
ATOM 12591 N N . THR A 1 23 ? 10.487 12.047 -6.144 1.00 0.00 23 THR A N 8
ATOM 12592 C CA . THR A 1 23 ? 10.503 13.410 -6.661 1.00 0.00 23 THR A CA 8
ATOM 12593 C C . THR A 1 23 ? 10.036 14.403 -5.603 1.00 0.00 23 THR A C 8
ATOM 12594 O O . THR A 1 23 ? 10.354 15.590 -5.670 1.00 0.00 23 THR A O 8
ATOM 12605 N N . ALA A 1 24 ? 9.280 13.911 -4.628 1.00 0.00 24 ALA A N 8
ATOM 12606 C CA . ALA A 1 24 ? 8.771 14.756 -3.554 1.00 0.00 24 ALA A CA 8
ATOM 12607 C C . ALA A 1 24 ? 9.603 14.593 -2.287 1.00 0.00 24 ALA A C 8
ATOM 12608 O O . ALA A 1 24 ? 9.664 15.497 -1.452 1.00 0.00 24 ALA A O 8
ATOM 12615 N N . TYR A 1 25 ? 10.242 13.437 -2.148 1.00 0.00 25 TYR A N 8
ATOM 12616 C CA . TYR A 1 25 ? 11.068 13.155 -0.980 1.00 0.00 25 TYR A CA 8
ATOM 12617 C C . TYR A 1 25 ? 12.473 12.731 -1.396 1.00 0.00 25 TYR A C 8
ATOM 12618 O O . TYR A 1 25 ? 12.769 11.542 -1.503 1.00 0.00 25 TYR A O 8
ATOM 12636 N N . ALA A 1 26 ? 13.336 13.715 -1.629 1.00 0.00 26 ALA A N 8
ATOM 12637 C CA . ALA A 1 26 ? 14.711 13.446 -2.031 1.00 0.00 26 ALA A CA 8
ATOM 12638 C C . ALA A 1 26 ? 15.701 14.120 -1.087 1.00 0.00 26 ALA A C 8
ATOM 12639 O O . ALA A 1 26 ? 15.618 15.318 -0.814 1.00 0.00 26 ALA A O 8
ATOM 12646 N N . PRO A 1 27 ? 16.659 13.335 -0.574 1.00 0.00 27 PRO A N 8
ATOM 12647 C CA . PRO A 1 27 ? 17.683 13.835 0.348 1.00 0.00 27 PRO A CA 8
ATOM 12648 C C . PRO A 1 27 ? 18.677 14.767 -0.339 1.00 0.00 27 PRO A C 8
ATOM 12649 O O . PRO A 1 27 ? 19.335 14.384 -1.305 1.00 0.00 27 PRO A O 8
ATOM 12660 N N . GLY A 1 28 ? 18.780 15.992 0.168 1.00 0.00 28 GLY A N 8
ATOM 12661 C CA . GLY A 1 28 ? 19.696 16.958 -0.410 1.00 0.00 28 GLY A CA 8
ATOM 12662 C C . GLY A 1 28 ? 19.166 17.563 -1.695 1.00 0.00 28 GLY A C 8
ATOM 12663 O O . GLY A 1 28 ? 19.036 18.781 -1.808 1.00 0.00 28 GLY A O 8
ATOM 12667 N N . ALA A 1 29 ? 18.862 16.709 -2.667 1.00 0.00 29 ALA A N 8
ATOM 12668 C CA . ALA A 1 29 ? 18.344 17.166 -3.951 1.00 0.00 29 ALA A CA 8
ATOM 12669 C C . ALA A 1 29 ? 17.370 18.326 -3.768 1.00 0.00 29 ALA A C 8
ATOM 12670 O O . ALA A 1 29 ? 17.333 19.251 -4.579 1.00 0.00 29 ALA A O 8
ATOM 12677 N N . ARG A 1 30 ? 16.583 18.269 -2.698 1.00 0.00 30 ARG A N 8
ATOM 12678 C CA . ARG A 1 30 ? 15.608 19.314 -2.411 1.00 0.00 30 ARG A CA 8
ATOM 12679 C C . ARG A 1 30 ? 15.821 19.886 -1.013 1.00 0.00 30 ARG A C 8
ATOM 12680 O O . ARG A 1 30 ? 16.259 21.027 -0.857 1.00 0.00 30 ARG A O 8
ATOM 12701 N N . LEU A 1 31 ? 15.507 19.088 0.002 1.00 0.00 31 LEU A N 8
ATOM 12702 C CA . LEU A 1 31 ? 15.664 19.514 1.388 1.00 0.00 31 LEU A CA 8
ATOM 12703 C C . LEU A 1 31 ? 16.629 18.599 2.134 1.00 0.00 31 LEU A C 8
ATOM 12704 O O . LEU A 1 31 ? 17.229 17.700 1.545 1.00 0.00 31 LEU A O 8
ATOM 12720 N N . ALA A 1 32 ? 16.774 18.834 3.434 1.00 0.00 32 ALA A N 8
ATOM 12721 C CA . ALA A 1 32 ? 17.663 18.028 4.261 1.00 0.00 32 ALA A CA 8
ATOM 12722 C C . ALA A 1 32 ? 17.451 18.322 5.743 1.00 0.00 32 ALA A C 8
ATOM 12723 O O . ALA A 1 32 ? 17.091 19.438 6.119 1.00 0.00 32 ALA A O 8
ATOM 12730 N N . LEU A 1 33 ? 17.676 17.314 6.579 1.00 0.00 33 LEU A N 8
ATOM 12731 C CA . LEU A 1 33 ? 17.508 17.464 8.020 1.00 0.00 33 LEU A CA 8
ATOM 12732 C C . LEU A 1 33 ? 18.848 17.341 8.740 1.00 0.00 33 LEU A C 8
ATOM 12733 O O . LEU A 1 33 ? 19.389 16.245 8.882 1.00 0.00 33 LEU A O 8
ATOM 12749 N N . ALA A 1 34 ? 19.376 18.473 9.192 1.00 0.00 34 ALA A N 8
ATOM 12750 C CA . ALA A 1 34 ? 20.650 18.492 9.901 1.00 0.00 34 ALA A CA 8
ATOM 12751 C C . ALA A 1 34 ? 20.836 17.226 10.730 1.00 0.00 34 ALA A C 8
ATOM 12752 O O . ALA A 1 34 ? 21.951 16.724 10.873 1.00 0.00 34 ALA A O 8
ATOM 12759 N N . ASP A 1 35 ? 19.737 16.714 11.274 1.00 0.00 35 ASP A N 8
ATOM 12760 C CA . ASP A 1 35 ? 19.779 15.505 12.089 1.00 0.00 35 ASP A CA 8
ATOM 12761 C C . ASP A 1 35 ? 20.514 14.384 11.361 1.00 0.00 35 ASP A C 8
ATOM 12762 O O . ASP A 1 35 ? 20.283 14.143 10.177 1.00 0.00 35 ASP A O 8
ATOM 12771 N N . GLY A 1 36 ? 21.403 13.703 12.078 1.00 0.00 36 GLY A N 8
ATOM 12772 C CA . GLY A 1 36 ? 22.159 12.617 11.484 1.00 0.00 36 GLY A CA 8
ATOM 12773 C C . GLY A 1 36 ? 21.372 11.323 11.430 1.00 0.00 36 GLY A C 8
ATOM 12774 O O . GLY A 1 36 ? 20.972 10.874 10.356 1.00 0.00 36 GLY A O 8
ATOM 12778 N N . VAL A 1 37 ? 21.149 10.719 12.593 1.00 0.00 37 VAL A N 8
ATOM 12779 C CA . VAL A 1 37 ? 20.404 9.468 12.675 1.00 0.00 37 VAL A CA 8
ATOM 12780 C C . VAL A 1 37 ? 19.058 9.583 11.969 1.00 0.00 37 VAL A C 8
ATOM 12781 O O . VAL A 1 37 ? 18.771 8.838 11.030 1.00 0.00 37 VAL A O 8
ATOM 12794 N N . LEU A 1 38 ? 18.235 10.520 12.425 1.00 0.00 38 LEU A N 8
ATOM 12795 C CA . LEU A 1 38 ? 16.917 10.734 11.837 1.00 0.00 38 LEU A CA 8
ATOM 12796 C C . LEU A 1 38 ? 16.992 10.717 10.314 1.00 0.00 38 LEU A C 8
ATOM 12797 O O . LEU A 1 38 ? 16.223 10.021 9.652 1.00 0.00 38 LEU A O 8
ATOM 12813 N N . GLY A 1 39 ? 17.926 11.486 9.763 1.00 0.00 39 GLY A N 8
ATOM 12814 C CA . GLY A 1 39 ? 18.085 11.544 8.322 1.00 0.00 39 GLY A CA 8
ATOM 12815 C C . GLY A 1 39 ? 18.503 10.211 7.732 1.00 0.00 39 GLY A C 8
ATOM 12816 O O . GLY A 1 39 ? 18.285 9.953 6.548 1.00 0.00 39 GLY A O 8
ATOM 12820 N N . PHE A 1 40 ? 19.107 9.363 8.557 1.00 0.00 40 PHE A N 8
ATOM 12821 C CA . PHE A 1 40 ? 19.559 8.051 8.110 1.00 0.00 40 PHE A CA 8
ATOM 12822 C C . PHE A 1 40 ? 18.424 7.286 7.434 1.00 0.00 40 PHE A C 8
ATOM 12823 O O . PHE A 1 40 ? 18.651 6.516 6.501 1.00 0.00 40 PHE A O 8
ATOM 12840 N N . ILE A 1 41 ? 17.204 7.505 7.913 1.00 0.00 41 ILE A N 8
ATOM 12841 C CA . ILE A 1 41 ? 16.035 6.837 7.355 1.00 0.00 41 ILE A CA 8
ATOM 12842 C C . ILE A 1 41 ? 15.732 7.342 5.948 1.00 0.00 41 ILE A C 8
ATOM 12843 O O . ILE A 1 41 ? 15.719 6.569 4.989 1.00 0.00 41 ILE A O 8
ATOM 12859 N N . HIS A 1 42 ? 15.491 8.644 5.831 1.00 0.00 42 HIS A N 8
ATOM 12860 C CA . HIS A 1 42 ? 15.190 9.253 4.540 1.00 0.00 42 HIS A CA 8
ATOM 12861 C C . HIS A 1 42 ? 16.183 8.791 3.478 1.00 0.00 42 HIS A C 8
ATOM 12862 O O . HIS A 1 42 ? 15.792 8.368 2.390 1.00 0.00 42 HIS A O 8
ATOM 12877 N N . HIS A 1 43 ? 17.470 8.877 3.800 1.00 0.00 43 HIS A N 8
ATOM 12878 C CA . HIS A 1 43 ? 18.519 8.468 2.873 1.00 0.00 43 HIS A CA 8
ATOM 12879 C C . HIS A 1 43 ? 18.386 6.990 2.520 1.00 0.00 43 HIS A C 8
ATOM 12880 O O . HIS A 1 43 ? 18.534 6.604 1.360 1.00 0.00 43 HIS A O 8
ATOM 12895 N N . GLN A 1 44 ? 18.107 6.168 3.526 1.00 0.00 44 GLN A N 8
ATOM 12896 C CA . GLN A 1 44 ? 17.955 4.733 3.321 1.00 0.00 44 GLN A CA 8
ATOM 12897 C C . GLN A 1 44 ? 16.701 4.428 2.508 1.00 0.00 44 GLN A C 8
ATOM 12898 O O . GLN A 1 44 ? 16.785 3.975 1.366 1.00 0.00 44 GLN A O 8
ATOM 12912 N N . ILE A 1 45 ? 15.541 4.680 3.103 1.00 0.00 45 ILE A N 8
ATOM 12913 C CA . ILE A 1 45 ? 14.270 4.433 2.434 1.00 0.00 45 ILE A CA 8
ATOM 12914 C C . ILE A 1 45 ? 14.317 4.889 0.979 1.00 0.00 45 ILE A C 8
ATOM 12915 O O . ILE A 1 45 ? 14.224 4.076 0.059 1.00 0.00 45 ILE A O 8
ATOM 12931 N N . VAL A 1 46 ? 14.465 6.195 0.779 1.00 0.00 46 VAL A N 8
ATOM 12932 C CA . VAL A 1 46 ? 14.528 6.760 -0.564 1.00 0.00 46 VAL A CA 8
ATOM 12933 C C . VAL A 1 46 ? 15.227 5.807 -1.529 1.00 0.00 46 VAL A C 8
ATOM 12934 O O . VAL A 1 46 ? 14.795 5.636 -2.668 1.00 0.00 46 VAL A O 8
ATOM 12947 N N . GLU A 1 47 ? 16.308 5.189 -1.063 1.00 0.00 47 GLU A N 8
ATOM 12948 C CA . GLU A 1 47 ? 17.066 4.254 -1.885 1.00 0.00 47 GLU A CA 8
ATOM 12949 C C . GLU A 1 47 ? 16.273 2.972 -2.123 1.00 0.00 47 GLU A C 8
ATOM 12950 O O . GLU A 1 47 ? 16.206 2.469 -3.245 1.00 0.00 47 GLU A O 8
ATOM 12962 N N . LEU A 1 48 ? 15.673 2.449 -1.060 1.00 0.00 48 LEU A N 8
ATOM 12963 C CA . LEU A 1 48 ? 14.884 1.225 -1.151 1.00 0.00 48 LEU A CA 8
ATOM 12964 C C . LEU A 1 48 ? 13.761 1.376 -2.172 1.00 0.00 48 LEU A C 8
ATOM 12965 O O . LEU A 1 48 ? 13.519 0.481 -2.980 1.00 0.00 48 LEU A O 8
ATOM 12981 N N . ALA A 1 49 ? 13.079 2.516 -2.129 1.00 0.00 49 ALA A N 8
ATOM 12982 C CA . ALA A 1 49 ? 11.985 2.787 -3.053 1.00 0.00 49 ALA A CA 8
ATOM 12983 C C . ALA A 1 49 ? 12.430 2.608 -4.500 1.00 0.00 49 ALA A C 8
ATOM 12984 O O . ALA A 1 49 ? 11.781 1.909 -5.278 1.00 0.00 49 ALA A O 8
ATOM 12991 N N . ARG A 1 50 ? 13.542 3.245 -4.855 1.00 0.00 50 ARG A N 8
ATOM 12992 C CA . ARG A 1 50 ? 14.073 3.157 -6.210 1.00 0.00 50 ARG A CA 8
ATOM 12993 C C . ARG A 1 50 ? 14.136 1.706 -6.676 1.00 0.00 50 ARG A C 8
ATOM 12994 O O . ARG A 1 50 ? 13.721 1.383 -7.789 1.00 0.00 50 ARG A O 8
ATOM 13015 N N . ASP A 1 51 ? 14.657 0.836 -5.818 1.00 0.00 51 ASP A N 8
ATOM 13016 C CA . ASP A 1 51 ? 14.774 -0.581 -6.142 1.00 0.00 51 ASP A CA 8
ATOM 13017 C C . ASP A 1 51 ? 13.438 -1.142 -6.619 1.00 0.00 51 ASP A C 8
ATOM 13018 O O . ASP A 1 51 ? 13.357 -1.763 -7.679 1.00 0.00 51 ASP A O 8
ATOM 13027 N N . CYS A 1 52 ? 12.394 -0.919 -5.829 1.00 0.00 52 CYS A N 8
ATOM 13028 C CA . CYS A 1 52 ? 11.061 -1.404 -6.169 1.00 0.00 52 CYS A CA 8
ATOM 13029 C C . CYS A 1 52 ? 10.746 -1.143 -7.638 1.00 0.00 52 CYS A C 8
ATOM 13030 O O . CYS A 1 52 ? 10.479 -2.072 -8.402 1.00 0.00 52 CYS A O 8
ATOM 13038 N N . LEU A 1 53 ? 10.778 0.126 -8.028 1.00 0.00 53 LEU A N 8
ATOM 13039 C CA . LEU A 1 53 ? 10.495 0.511 -9.407 1.00 0.00 53 LEU A CA 8
ATOM 13040 C C . LEU A 1 53 ? 11.210 -0.413 -10.388 1.00 0.00 53 LEU A C 8
ATOM 13041 O O . LEU A 1 53 ? 10.575 -1.069 -11.213 1.00 0.00 53 LEU A O 8
ATOM 13057 N N . ALA A 1 54 ? 12.534 -0.461 -10.289 1.00 0.00 54 ALA A N 8
ATOM 13058 C CA . ALA A 1 54 ? 13.335 -1.307 -11.165 1.00 0.00 54 ALA A CA 8
ATOM 13059 C C . ALA A 1 54 ? 12.860 -2.756 -11.113 1.00 0.00 54 ALA A C 8
ATOM 13060 O O . ALA A 1 54 ? 12.903 -3.470 -12.115 1.00 0.00 54 ALA A O 8
ATOM 13067 N N . LYS A 1 55 ? 12.407 -3.183 -9.940 1.00 0.00 55 LYS A N 8
ATOM 13068 C CA . LYS A 1 55 ? 11.923 -4.546 -9.757 1.00 0.00 55 LYS A CA 8
ATOM 13069 C C . LYS A 1 55 ? 10.610 -4.762 -10.502 1.00 0.00 55 LYS A C 8
ATOM 13070 O O . LYS A 1 55 ? 10.540 -5.560 -11.437 1.00 0.00 55 LYS A O 8
ATOM 13089 N N . SER A 1 56 ? 9.572 -4.045 -10.084 1.00 0.00 56 SER A N 8
ATOM 13090 C CA . SER A 1 56 ? 8.260 -4.160 -10.711 1.00 0.00 56 SER A CA 8
ATOM 13091 C C . SER A 1 56 ? 8.388 -4.221 -12.230 1.00 0.00 56 SER A C 8
ATOM 13092 O O . SER A 1 56 ? 7.751 -5.046 -12.884 1.00 0.00 56 SER A O 8
ATOM 13100 N N . GLY A 1 57 ? 9.217 -3.342 -12.784 1.00 0.00 57 GLY A N 8
ATOM 13101 C CA . GLY A 1 57 ? 9.414 -3.312 -14.221 1.00 0.00 57 GLY A CA 8
ATOM 13102 C C . GLY A 1 57 ? 9.681 -4.688 -14.799 1.00 0.00 57 GLY A C 8
ATOM 13103 O O . GLY A 1 57 ? 9.133 -5.047 -15.841 1.00 0.00 57 GLY A O 8
ATOM 13107 N N . GLU A 1 58 ? 10.526 -5.459 -14.121 1.00 0.00 58 GLU A N 8
ATOM 13108 C CA . GLU A 1 58 ? 10.865 -6.802 -14.575 1.00 0.00 58 GLU A CA 8
ATOM 13109 C C . GLU A 1 58 ? 10.079 -7.854 -13.798 1.00 0.00 58 GLU A C 8
ATOM 13110 O O . GLU A 1 58 ? 10.283 -9.054 -13.977 1.00 0.00 58 GLU A O 8
ATOM 13122 N N . ASN A 1 59 ? 9.180 -7.394 -12.934 1.00 0.00 59 ASN A N 8
ATOM 13123 C CA . ASN A 1 59 ? 8.364 -8.295 -12.129 1.00 0.00 59 ASN A CA 8
ATOM 13124 C C . ASN A 1 59 ? 9.216 -9.021 -11.092 1.00 0.00 59 ASN A C 8
ATOM 13125 O O . ASN A 1 59 ? 9.121 -10.240 -10.938 1.00 0.00 59 ASN A O 8
ATOM 13136 N N . LEU A 1 60 ? 10.049 -8.266 -10.385 1.00 0.00 60 LEU A N 8
ATOM 13137 C CA . LEU A 1 60 ? 10.918 -8.836 -9.362 1.00 0.00 60 LEU A CA 8
ATOM 13138 C C . LEU A 1 60 ? 10.380 -8.544 -7.965 1.00 0.00 60 LEU A C 8
ATOM 13139 O O . LEU A 1 60 ? 11.074 -8.740 -6.967 1.00 0.00 60 LEU A O 8
ATOM 13155 N N . VAL A 1 61 ? 9.137 -8.077 -7.901 1.00 0.00 61 VAL A N 8
ATOM 13156 C CA . VAL A 1 61 ? 8.504 -7.761 -6.626 1.00 0.00 61 VAL A CA 8
ATOM 13157 C C . VAL A 1 61 ? 7.292 -8.652 -6.379 1.00 0.00 61 VAL A C 8
ATOM 13158 O O . VAL A 1 61 ? 6.327 -8.633 -7.143 1.00 0.00 61 VAL A O 8
ATOM 13171 N N . THR A 1 62 ? 7.347 -9.432 -5.304 1.00 0.00 62 THR A N 8
ATOM 13172 C CA . THR A 1 62 ? 6.254 -10.332 -4.955 1.00 0.00 62 THR A CA 8
ATOM 13173 C C . THR A 1 62 ? 5.858 -10.174 -3.492 1.00 0.00 62 THR A C 8
ATOM 13174 O O . THR A 1 62 ? 6.539 -9.494 -2.724 1.00 0.00 62 THR A O 8
ATOM 13185 N N . SER A 1 63 ? 4.754 -10.808 -3.111 1.00 0.00 63 SER A N 8
ATOM 13186 C CA . SER A 1 63 ? 4.265 -10.735 -1.739 1.00 0.00 63 SER A CA 8
ATOM 13187 C C . SER A 1 63 ? 5.426 -10.732 -0.749 1.00 0.00 63 SER A C 8
ATOM 13188 O O . SER A 1 63 ? 5.424 -9.978 0.225 1.00 0.00 63 SER A O 8
ATOM 13196 N N . ARG A 1 64 ? 6.416 -11.581 -1.005 1.00 0.00 64 ARG A N 8
ATOM 13197 C CA . ARG A 1 64 ? 7.583 -11.678 -0.136 1.00 0.00 64 ARG A CA 8
ATOM 13198 C C . ARG A 1 64 ? 8.414 -10.399 -0.197 1.00 0.00 64 ARG A C 8
ATOM 13199 O O . ARG A 1 64 ? 8.575 -9.703 0.806 1.00 0.00 64 ARG A O 8
ATOM 13220 N N . TYR A 1 65 ? 8.939 -10.097 -1.379 1.00 0.00 65 TYR A N 8
ATOM 13221 C CA . TYR A 1 65 ? 9.756 -8.904 -1.570 1.00 0.00 65 TYR A CA 8
ATOM 13222 C C . TYR A 1 65 ? 9.253 -7.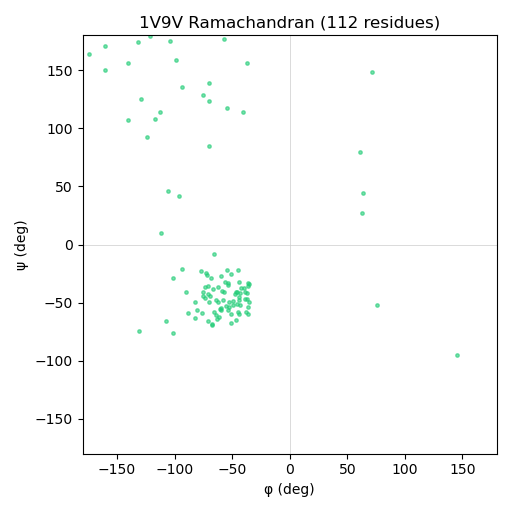755 -0.702 1.00 0.00 65 TYR A C 8
ATOM 13223 O O . TYR A 1 65 ? 10.026 -7.116 0.013 1.00 0.00 65 TYR A O 8
ATOM 13241 N N . PHE A 1 66 ? 7.951 -7.498 -0.768 1.00 0.00 66 PHE A N 8
ATOM 13242 C CA . PHE A 1 66 ? 7.342 -6.426 0.010 1.00 0.00 66 PHE A CA 8
ATOM 13243 C C . PHE A 1 66 ? 7.458 -6.706 1.506 1.00 0.00 66 PHE A C 8
ATOM 13244 O O . PHE A 1 66 ? 8.115 -5.965 2.239 1.00 0.00 66 PHE A O 8
ATOM 13261 N N . LEU A 1 67 ? 6.816 -7.780 1.952 1.00 0.00 67 LEU A N 8
ATOM 13262 C CA . LEU A 1 67 ? 6.846 -8.160 3.360 1.00 0.00 67 LEU A CA 8
ATOM 13263 C C . LEU A 1 67 ? 8.194 -7.819 3.987 1.00 0.00 67 LEU A C 8
ATOM 13264 O O . LEU A 1 67 ? 8.270 -7.022 4.921 1.00 0.00 67 LEU A O 8
ATOM 13280 N N . GLU A 1 68 ? 9.254 -8.427 3.465 1.00 0.00 68 GLU A N 8
ATOM 13281 C CA . GLU A 1 68 ? 10.600 -8.187 3.974 1.00 0.00 68 GLU A CA 8
ATOM 13282 C C . GLU A 1 68 ? 10.961 -6.707 3.876 1.00 0.00 68 GLU A C 8
ATOM 13283 O O . GLU A 1 68 ? 11.643 -6.166 4.746 1.00 0.00 68 GLU A O 8
ATOM 13295 N N . MET A 1 69 ? 10.501 -6.060 2.811 1.00 0.00 69 MET A N 8
ATOM 13296 C CA . MET A 1 69 ? 10.775 -4.644 2.600 1.00 0.00 69 MET A CA 8
ATOM 13297 C C . MET A 1 69 ? 10.116 -3.795 3.682 1.00 0.00 69 MET A C 8
ATOM 13298 O O . MET A 1 69 ? 10.797 -3.114 4.449 1.00 0.00 69 MET A O 8
ATOM 13312 N N . GLN A 1 70 ? 8.789 -3.841 3.738 1.00 0.00 70 GLN A N 8
ATOM 13313 C CA . GLN A 1 70 ? 8.039 -3.075 4.727 1.00 0.00 70 GLN A CA 8
ATOM 13314 C C . GLN A 1 70 ? 8.748 -3.088 6.077 1.00 0.00 70 GLN A C 8
ATOM 13315 O O . GLN A 1 70 ? 8.842 -2.062 6.749 1.00 0.00 70 GLN A O 8
ATOM 13329 N N . GLU A 1 71 ? 9.244 -4.258 6.468 1.00 0.00 71 GLU A N 8
ATOM 13330 C CA . GLU A 1 71 ? 9.943 -4.404 7.739 1.00 0.00 71 GLU A CA 8
ATOM 13331 C C . GLU A 1 71 ? 11.327 -3.762 7.677 1.00 0.00 71 GLU A C 8
ATOM 13332 O O . GLU A 1 71 ? 11.771 -3.123 8.630 1.00 0.00 71 GLU A O 8
ATOM 13344 N N . LYS A 1 72 ? 12.003 -3.938 6.546 1.00 0.00 72 LYS A N 8
ATOM 13345 C CA . LYS A 1 72 ? 13.335 -3.377 6.356 1.00 0.00 72 LYS A CA 8
ATOM 13346 C C . LYS A 1 72 ? 13.309 -1.857 6.482 1.00 0.00 72 LYS A C 8
ATOM 13347 O O . LYS A 1 72 ? 14.246 -1.250 7.001 1.00 0.00 72 LYS A O 8
ATOM 13366 N N . LEU A 1 73 ? 12.229 -1.248 6.005 1.00 0.00 73 LEU A N 8
ATOM 13367 C CA . LEU A 1 73 ? 12.079 0.202 6.065 1.00 0.00 73 LEU A CA 8
ATOM 13368 C C . LEU A 1 73 ? 11.423 0.628 7.374 1.00 0.00 73 LEU A C 8
ATOM 13369 O O . LEU A 1 73 ? 11.855 1.587 8.012 1.00 0.00 73 LEU A O 8
ATOM 13385 N N . GLU A 1 74 ? 10.379 -0.094 7.769 1.00 0.00 74 GLU A N 8
ATOM 13386 C CA . GLU A 1 74 ? 9.664 0.210 9.004 1.00 0.00 74 GLU A CA 8
ATOM 13387 C C . GLU A 1 74 ? 10.634 0.342 10.175 1.00 0.00 74 GLU A C 8
ATOM 13388 O O . GLU A 1 74 ? 10.691 1.380 10.833 1.00 0.00 74 GLU A O 8
ATOM 13400 N N . ARG A 1 75 ? 11.394 -0.718 10.428 1.00 0.00 75 ARG A N 8
ATOM 13401 C CA . ARG A 1 75 ? 12.360 -0.722 11.521 1.00 0.00 75 ARG A CA 8
ATOM 13402 C C . ARG A 1 75 ? 13.129 0.594 11.571 1.00 0.00 75 ARG A C 8
ATOM 13403 O O . ARG A 1 75 ? 13.183 1.255 12.609 1.00 0.00 75 ARG A O 8
ATOM 13424 N N . LEU A 1 76 ? 13.723 0.970 10.444 1.00 0.00 76 LEU A N 8
ATOM 13425 C CA . LEU A 1 76 ? 14.491 2.207 10.359 1.00 0.00 76 LEU A CA 8
ATOM 13426 C C . LEU A 1 76 ? 13.770 3.345 11.075 1.00 0.00 76 LEU A C 8
ATOM 13427 O O . LEU A 1 76 ? 14.392 4.143 11.778 1.00 0.00 76 LEU A O 8
ATOM 13443 N N . LEU A 1 77 ? 12.456 3.412 10.895 1.00 0.00 77 LEU A N 8
ATOM 13444 C CA . LEU A 1 77 ? 11.649 4.451 11.526 1.00 0.00 77 LEU A CA 8
ATOM 13445 C C . LEU A 1 77 ? 12.178 4.780 12.918 1.00 0.00 77 LEU A C 8
ATOM 13446 O O . LEU A 1 77 ? 12.142 5.933 13.349 1.00 0.00 77 LEU A O 8
ATOM 13462 N N . GLN A 1 78 ? 12.671 3.761 13.615 1.00 0.00 78 GLN A N 8
ATOM 13463 C CA . GLN A 1 78 ? 13.209 3.944 14.958 1.00 0.00 78 GLN A CA 8
ATOM 13464 C C . GLN A 1 78 ? 14.139 5.151 15.012 1.00 0.00 78 GLN A C 8
ATOM 13465 O O . GLN A 1 78 ? 13.986 6.027 15.863 1.00 0.00 78 GLN A O 8
ATOM 13479 N N . ASP A 1 79 ? 15.104 5.189 14.100 1.00 0.00 79 ASP A N 8
ATOM 13480 C CA . ASP A 1 79 ? 16.060 6.290 14.043 1.00 0.00 79 ASP A CA 8
ATOM 13481 C C . ASP A 1 79 ? 15.376 7.619 14.349 1.00 0.00 79 ASP A C 8
ATOM 13482 O O . ASP A 1 79 ? 15.965 8.501 14.973 1.00 0.00 79 ASP A O 8
ATOM 13491 N N . ALA A 1 80 ? 14.131 7.755 13.904 1.00 0.00 80 ALA A N 8
ATOM 13492 C CA . ALA A 1 80 ? 13.368 8.976 14.131 1.00 0.00 80 ALA A CA 8
ATOM 13493 C C . ALA A 1 80 ? 12.704 8.961 15.504 1.00 0.00 80 ALA A C 8
ATOM 13494 O O . ALA A 1 80 ? 12.907 9.868 16.312 1.00 0.00 80 ALA A O 8
ATOM 13501 N N . HIS A 1 81 ? 11.910 7.926 15.761 1.00 0.00 81 HIS A N 8
ATOM 13502 C CA . HIS A 1 81 ? 11.216 7.794 17.037 1.00 0.00 81 HIS A CA 8
ATOM 13503 C C . HIS A 1 81 ? 12.212 7.673 18.187 1.00 0.00 81 HIS A C 8
ATOM 13504 O O . HIS A 1 81 ? 11.829 7.695 19.356 1.00 0.00 81 HIS A O 8
ATOM 13519 N N . GLU A 1 82 ? 13.490 7.545 17.846 1.00 0.00 82 GLU A N 8
ATOM 13520 C CA . GLU A 1 82 ? 14.540 7.419 18.850 1.00 0.00 82 GLU A CA 8
ATOM 13521 C C . GLU A 1 82 ? 15.017 8.792 19.313 1.00 0.00 82 GLU A C 8
ATOM 13522 O O . GLU A 1 82 ? 15.099 9.061 20.512 1.00 0.00 82 GLU A O 8
ATOM 13534 N N . ARG A 1 83 ? 15.332 9.657 18.355 1.00 0.00 83 ARG A N 8
ATOM 13535 C CA . ARG A 1 83 ? 15.803 11.002 18.664 1.00 0.00 83 ARG A CA 8
ATOM 13536 C C . ARG A 1 83 ? 14.816 12.052 18.162 1.00 0.00 83 ARG A C 8
ATOM 13537 O O . ARG A 1 83 ? 14.095 12.667 18.949 1.00 0.00 83 ARG A O 8
ATOM 13558 N N . SER A 1 84 ? 14.789 12.253 16.849 1.00 0.00 84 SER A N 8
ATOM 13559 C CA . SER A 1 84 ? 13.894 13.231 16.243 1.00 0.00 84 SER A CA 8
ATOM 13560 C C . SER A 1 84 ? 12.572 13.301 17.001 1.00 0.00 84 SER A C 8
ATOM 13561 O O . SER A 1 84 ? 12.144 12.324 17.617 1.00 0.00 84 SER A O 8
ATOM 13569 N N . ASP A 1 85 ? 11.929 14.463 16.952 1.00 0.00 85 ASP A N 8
ATOM 13570 C CA . ASP A 1 85 ? 10.655 14.662 17.633 1.00 0.00 85 ASP A CA 8
ATOM 13571 C C . ASP A 1 85 ? 9.490 14.516 16.659 1.00 0.00 85 ASP A C 8
ATOM 13572 O O . ASP A 1 85 ? 9.658 14.662 15.448 1.00 0.00 85 ASP A O 8
ATOM 13581 N N . SER A 1 86 ? 8.309 14.226 17.196 1.00 0.00 86 SER A N 8
ATOM 13582 C CA . SER A 1 86 ? 7.117 14.055 16.374 1.00 0.00 86 SER A CA 8
ATOM 13583 C C . SER A 1 86 ? 7.171 14.958 15.145 1.00 0.00 86 SER A C 8
ATOM 13584 O O . SER A 1 86 ? 6.754 14.566 14.056 1.00 0.00 86 SER A O 8
ATOM 13592 N N . GLU A 1 87 ? 7.687 16.169 15.330 1.00 0.00 87 GLU A N 8
ATOM 13593 C CA . GLU A 1 87 ? 7.795 17.128 14.237 1.00 0.00 87 GLU A CA 8
ATOM 13594 C C . GLU A 1 87 ? 8.687 16.586 13.124 1.00 0.00 87 GLU A C 8
ATOM 13595 O O . GLU A 1 87 ? 8.227 16.343 12.009 1.00 0.00 87 GLU A O 8
ATOM 13607 N N . GLU A 1 88 ? 9.966 16.400 13.436 1.00 0.00 88 GLU A N 8
ATOM 13608 C CA . GLU A 1 88 ? 10.923 15.889 12.462 1.00 0.00 88 GLU A CA 8
ATOM 13609 C C . GLU A 1 88 ? 10.515 14.501 11.975 1.00 0.00 88 GLU A C 8
ATOM 13610 O O . GLU A 1 88 ? 10.744 14.144 10.820 1.00 0.00 88 GLU A O 8
ATOM 13622 N N . VAL A 1 89 ? 9.910 13.722 12.867 1.00 0.00 89 VAL A N 8
ATOM 13623 C CA . VAL A 1 89 ? 9.470 12.374 12.529 1.00 0.00 89 VAL A CA 8
ATOM 13624 C C . VAL A 1 89 ? 8.274 12.406 11.584 1.00 0.00 89 VAL A C 8
ATOM 13625 O O . VAL A 1 89 ? 8.039 11.461 10.831 1.00 0.00 89 VAL A O 8
ATOM 13638 N N . SER A 1 90 ? 7.522 13.501 11.628 1.00 0.00 90 SER A N 8
ATOM 13639 C CA . SER A 1 90 ? 6.347 13.656 10.778 1.00 0.00 90 SER A CA 8
ATOM 13640 C C . SER A 1 90 ? 6.726 13.547 9.304 1.00 0.00 90 SER A C 8
ATOM 13641 O O . SER A 1 90 ? 5.972 13.005 8.495 1.00 0.00 90 SER A O 8
ATOM 13649 N N . PHE A 1 91 ? 7.900 14.068 8.961 1.00 0.00 91 PHE A N 8
ATOM 13650 C CA . PHE A 1 91 ? 8.380 14.031 7.585 1.00 0.00 91 PHE A CA 8
ATOM 13651 C C . PHE A 1 91 ? 8.680 12.599 7.151 1.00 0.00 91 PHE A C 8
ATOM 13652 O O . PHE A 1 91 ? 8.103 12.098 6.185 1.00 0.00 91 PHE A O 8
ATOM 13669 N N . ILE A 1 92 ? 9.585 11.946 7.872 1.00 0.00 92 ILE A N 8
ATOM 13670 C CA . ILE A 1 92 ? 9.961 10.572 7.563 1.00 0.00 92 ILE A CA 8
ATOM 13671 C C . ILE A 1 92 ? 8.759 9.639 7.658 1.00 0.00 92 ILE A C 8
ATOM 13672 O O . ILE A 1 92 ? 8.464 8.892 6.725 1.00 0.00 92 ILE A O 8
ATOM 13688 N N . VAL A 1 93 ? 8.066 9.688 8.791 1.00 0.00 93 VAL A N 8
ATOM 13689 C CA . VAL A 1 93 ? 6.893 8.849 9.008 1.00 0.00 93 VAL A CA 8
ATOM 13690 C C . VAL A 1 93 ? 6.067 8.721 7.733 1.00 0.00 93 VAL A C 8
ATOM 13691 O O . VAL A 1 93 ? 5.696 7.618 7.331 1.00 0.00 93 VAL A O 8
ATOM 13704 N N . GLN A 1 94 ? 5.782 9.855 7.102 1.00 0.00 94 GLN A N 8
ATOM 13705 C CA . GLN A 1 94 ? 4.999 9.869 5.873 1.00 0.00 94 GLN A CA 8
ATOM 13706 C C . GLN A 1 94 ? 5.587 8.912 4.841 1.00 0.00 94 GLN A C 8
ATOM 13707 O O . GLN A 1 94 ? 4.859 8.168 4.183 1.00 0.00 94 GLN A O 8
ATOM 13721 N N . LEU A 1 95 ? 6.908 8.935 4.706 1.00 0.00 95 LEU A N 8
ATOM 13722 C CA . LEU A 1 95 ? 7.595 8.069 3.754 1.00 0.00 95 LEU A CA 8
ATOM 13723 C C . LEU A 1 95 ? 7.424 6.601 4.131 1.00 0.00 95 LEU A C 8
ATOM 13724 O O . LEU A 1 95 ? 6.735 5.849 3.442 1.00 0.00 95 LEU A O 8
ATOM 13740 N N . VAL A 1 96 ? 8.053 6.201 5.232 1.00 0.00 96 VAL A N 8
ATOM 13741 C CA . VAL A 1 96 ? 7.967 4.824 5.703 1.00 0.00 96 VAL A CA 8
ATOM 13742 C C . VAL A 1 96 ? 6.567 4.257 5.493 1.00 0.00 96 VAL A C 8
ATOM 13743 O O . VAL A 1 96 ? 6.404 3.075 5.188 1.00 0.00 96 VAL A O 8
ATOM 13756 N N . ARG A 1 97 ? 5.560 5.108 5.656 1.00 0.00 97 ARG A N 8
ATOM 13757 C CA . ARG A 1 97 ? 4.173 4.691 5.484 1.00 0.00 97 ARG A CA 8
ATOM 13758 C C . ARG A 1 97 ? 3.805 4.623 4.005 1.00 0.00 97 ARG A C 8
ATOM 13759 O O . ARG A 1 97 ? 3.517 3.550 3.475 1.00 0.00 97 ARG A O 8
ATOM 13780 N N . LYS A 1 98 ? 3.816 5.776 3.344 1.00 0.00 98 LYS A N 8
ATOM 13781 C CA . LYS A 1 98 ? 3.484 5.849 1.926 1.00 0.00 98 LYS A CA 8
ATOM 13782 C C . LYS A 1 98 ? 4.150 4.715 1.153 1.00 0.00 98 LYS A C 8
ATOM 13783 O O . LYS A 1 98 ? 3.501 4.019 0.370 1.00 0.00 98 LYS A O 8
ATOM 13802 N N . LEU A 1 99 ? 5.446 4.532 1.378 1.00 0.00 99 LEU A N 8
ATOM 13803 C CA . LEU A 1 99 ? 6.199 3.481 0.703 1.00 0.00 99 LEU A CA 8
ATOM 13804 C C . LEU A 1 99 ? 5.406 2.178 0.670 1.00 0.00 99 LEU A C 8
ATOM 13805 O O . LEU A 1 99 ? 5.316 1.520 -0.367 1.00 0.00 99 LEU A O 8
ATOM 13821 N N . LEU A 1 100 ? 4.831 1.813 1.810 1.00 0.00 100 LEU A N 8
ATOM 13822 C CA . LEU A 1 100 ? 4.042 0.590 1.912 1.00 0.00 100 LEU A CA 8
ATOM 13823 C C . LEU A 1 100 ? 2.711 0.738 1.181 1.00 0.00 100 LEU A C 8
ATOM 13824 O O . LEU A 1 100 ? 2.112 -0.251 0.756 1.00 0.00 100 LEU A O 8
ATOM 13840 N N . ILE A 1 101 ? 2.257 1.978 1.035 1.00 0.00 101 ILE A N 8
ATOM 13841 C CA . ILE A 1 101 ? 0.999 2.255 0.352 1.00 0.00 101 ILE A CA 8
ATOM 13842 C C . ILE A 1 101 ? 1.183 2.248 -1.162 1.00 0.00 101 ILE A C 8
ATOM 13843 O O . ILE A 1 101 ? 0.211 2.166 -1.914 1.00 0.00 101 ILE A O 8
ATOM 13859 N N . ILE A 1 102 ? 2.434 2.333 -1.601 1.00 0.00 102 ILE A N 8
ATOM 13860 C CA . ILE A 1 102 ? 2.745 2.334 -3.025 1.00 0.00 102 ILE A CA 8
ATOM 13861 C C . ILE A 1 102 ? 3.128 0.938 -3.504 1.00 0.00 102 ILE A C 8
ATOM 13862 O O . ILE A 1 102 ? 2.444 0.349 -4.343 1.00 0.00 102 ILE A O 8
ATOM 13878 N N . ILE A 1 103 ? 4.224 0.413 -2.966 1.00 0.00 103 ILE A N 8
ATOM 13879 C CA . ILE A 1 103 ? 4.696 -0.915 -3.337 1.00 0.00 103 ILE A CA 8
ATOM 13880 C C . ILE A 1 103 ? 3.572 -1.942 -3.251 1.00 0.00 103 ILE A C 8
ATOM 13881 O O . ILE A 1 103 ? 3.568 -2.936 -3.977 1.00 0.00 103 ILE A O 8
ATOM 13897 N N . SER A 1 104 ? 2.619 -1.694 -2.358 1.00 0.00 104 SER A N 8
ATOM 13898 C CA . SER A 1 104 ? 1.489 -2.598 -2.175 1.00 0.00 104 SER A CA 8
ATOM 13899 C C . SER A 1 104 ? 0.956 -3.081 -3.520 1.00 0.00 104 SER A C 8
ATOM 13900 O O . SER A 1 104 ? 0.249 -2.353 -4.217 1.00 0.00 104 SER A O 8
ATOM 13908 N N . ARG A 1 105 ? 1.300 -4.314 -3.878 1.00 0.00 105 ARG A N 8
ATOM 13909 C CA . ARG A 1 105 ? 0.858 -4.895 -5.140 1.00 0.00 105 ARG A CA 8
ATOM 13910 C C . ARG A 1 105 ? -0.535 -4.395 -5.510 1.00 0.00 105 ARG A C 8
ATOM 13911 O O . ARG A 1 105 ? -0.744 -3.783 -6.558 1.00 0.00 105 ARG A O 8
ATOM 13932 N N . PRO A 1 106 ? -1.513 -4.660 -4.631 1.00 0.00 106 PRO A N 8
ATOM 13933 C CA . PRO A 1 106 ? -2.903 -4.246 -4.843 1.00 0.00 106 PRO A CA 8
ATOM 13934 C C . PRO A 1 106 ? -3.080 -2.736 -4.733 1.00 0.00 106 PRO A C 8
ATOM 13935 O O . PRO A 1 106 ? -3.701 -2.110 -5.592 1.00 0.00 106 PRO A O 8
ATOM 13946 N N . ALA A 1 107 ? -2.531 -2.155 -3.672 1.00 0.00 107 ALA A N 8
ATOM 13947 C CA . ALA A 1 107 ? -2.627 -0.718 -3.451 1.00 0.00 107 ALA A CA 8
ATOM 13948 C C . ALA A 1 107 ? -4.074 -0.243 -3.545 1.00 0.00 107 ALA A C 8
ATOM 13949 O O . ALA A 1 107 ? -4.357 0.804 -4.125 1.00 0.00 107 ALA A O 8
ATOM 13956 N N . ARG A 1 108 ? -4.985 -1.022 -2.970 1.00 0.00 108 ARG A N 8
ATOM 13957 C CA . ARG A 1 108 ? -6.402 -0.682 -2.990 1.00 0.00 108 ARG A CA 8
ATOM 13958 C C . ARG A 1 108 ? -6.964 -0.777 -4.406 1.00 0.00 108 ARG A C 8
ATOM 13959 O O . ARG A 1 108 ? -7.719 0.091 -4.844 1.00 0.00 108 ARG A O 8
ATOM 13980 N N . SER A 1 109 ? -6.589 -1.836 -5.116 1.00 0.00 109 SER A N 8
ATOM 13981 C CA . SER A 1 109 ? -7.052 -2.042 -6.483 1.00 0.00 109 SER A CA 8
ATOM 13982 C C . SER A 1 109 ? -7.820 -3.355 -6.605 1.00 0.00 109 SER A C 8
ATOM 13983 O O . SER A 1 109 ? -8.879 -3.412 -7.228 1.00 0.00 109 SER A O 8
ATOM 13991 N N . GLY A 1 110 ? -7.277 -4.409 -6.003 1.00 0.00 110 GLY A N 8
ATOM 13992 C CA . GLY A 1 110 ? -7.924 -5.707 -6.055 1.00 0.00 110 GLY A CA 8
ATOM 13993 C C . GLY A 1 110 ? -7.984 -6.269 -7.462 1.00 0.00 110 GLY A C 8
ATOM 13994 O O . GLY A 1 110 ? -8.713 -5.773 -8.321 1.00 0.00 110 GLY A O 8
ATOM 13998 N N . PRO A 1 111 ? -7.201 -7.329 -7.714 1.00 0.00 111 PRO A N 8
ATOM 13999 C CA . PRO A 1 111 ? -7.150 -7.981 -9.026 1.00 0.00 111 PRO A CA 8
ATOM 14000 C C . PRO A 1 111 ? -8.437 -8.730 -9.351 1.00 0.00 111 PRO A C 8
ATOM 14001 O O . PRO A 1 111 ? -8.967 -9.465 -8.518 1.00 0.00 111 PRO A O 8
ATOM 14012 N N . SER A 1 112 ? -8.936 -8.540 -10.569 1.00 0.00 112 SER A N 8
ATOM 14013 C CA . SER A 1 112 ? -10.164 -9.196 -11.003 1.00 0.00 112 SER A CA 8
ATOM 14014 C C . SER A 1 112 ? -11.220 -9.155 -9.903 1.00 0.00 112 SER A C 8
ATOM 14015 O O . SER A 1 112 ? -11.931 -10.133 -9.673 1.00 0.00 112 SER A O 8
ATOM 14023 N N . SER A 1 113 ? -11.317 -8.015 -9.226 1.00 0.00 113 SER A N 8
ATOM 14024 C CA . SER A 1 113 ? -12.283 -7.846 -8.148 1.00 0.00 113 SER A CA 8
ATOM 14025 C C . SER A 1 113 ? -13.274 -6.733 -8.475 1.00 0.00 113 SER A C 8
ATOM 14026 O O . SER A 1 113 ? -12.995 -5.861 -9.297 1.00 0.00 113 SER A O 8
ATOM 14034 N N . GLY A 1 114 ? -14.432 -6.770 -7.824 1.00 0.00 114 GLY A N 8
ATOM 14035 C CA . GLY A 1 114 ? -15.448 -5.760 -8.059 1.00 0.00 114 GLY A CA 8
ATOM 14036 C C . GLY A 1 114 ? -16.377 -6.126 -9.199 1.00 0.00 114 GLY A C 8
ATOM 14037 O O . GLY A 1 114 ? -16.301 -5.545 -10.281 1.00 0.00 114 GLY A O 8
ATOM 14041 N N . GLY A 1 1 ? 11.886 -16.311 -24.626 1.00 0.00 1 GLY A N 9
ATOM 14042 C CA . GLY A 1 1 ? 11.409 -16.321 -23.256 1.00 0.00 1 GLY A CA 9
ATOM 14043 C C . GLY A 1 1 ? 10.281 -15.334 -23.028 1.00 0.00 1 GLY A C 9
ATOM 14044 O O . GLY A 1 1 ? 10.483 -14.122 -23.101 1.00 0.00 1 GLY A O 9
ATOM 14048 N N . SER A 1 2 ? 9.089 -15.854 -22.751 1.00 0.00 2 SER A N 9
ATOM 14049 C CA . SER A 1 2 ? 7.923 -15.010 -22.517 1.00 0.00 2 SER A CA 9
ATOM 14050 C C . SER A 1 2 ? 7.451 -14.363 -23.816 1.00 0.00 2 SER A C 9
ATOM 14051 O O . SER A 1 2 ? 7.104 -13.182 -23.844 1.00 0.00 2 SER A O 9
ATOM 14059 N N . SER A 1 3 ? 7.441 -15.145 -24.890 1.00 0.00 3 SER A N 9
ATOM 14060 C CA . SER A 1 3 ? 7.016 -14.649 -26.194 1.00 0.00 3 SER A CA 9
ATOM 14061 C C . SER A 1 3 ? 5.829 -13.701 -26.053 1.00 0.00 3 SER A C 9
ATOM 14062 O O . SER A 1 3 ? 5.019 -13.834 -25.137 1.00 0.00 3 SER A O 9
ATOM 14070 N N . GLY A 1 4 ? 5.733 -12.742 -26.969 1.00 0.00 4 GLY A N 9
ATOM 14071 C CA . GLY A 1 4 ? 4.643 -11.785 -26.931 1.00 0.00 4 GLY A CA 9
ATOM 14072 C C . GLY A 1 4 ? 4.513 -11.108 -25.581 1.00 0.00 4 GLY A C 9
ATOM 14073 O O . GLY A 1 4 ? 3.805 -11.596 -24.699 1.00 0.00 4 GLY A O 9
ATOM 14077 N N . SER A 1 5 ? 5.199 -9.982 -25.417 1.00 0.00 5 SER A N 9
ATOM 14078 C CA . SER A 1 5 ? 5.162 -9.240 -24.162 1.00 0.00 5 SER A CA 9
ATOM 14079 C C . SER A 1 5 ? 3.733 -8.835 -23.812 1.00 0.00 5 SER A C 9
ATOM 14080 O O . SER A 1 5 ? 2.922 -8.555 -24.695 1.00 0.00 5 SER A O 9
ATOM 14088 N N . SER A 1 6 ? 3.432 -8.807 -22.518 1.00 0.00 6 SER A N 9
ATOM 14089 C CA . SER A 1 6 ? 2.101 -8.440 -22.050 1.00 0.00 6 SER A CA 9
ATOM 14090 C C . SER A 1 6 ? 2.050 -6.968 -21.655 1.00 0.00 6 SER A C 9
ATOM 14091 O O . SER A 1 6 ? 1.195 -6.217 -22.122 1.00 0.00 6 SER A O 9
ATOM 14099 N N . GLY A 1 7 ? 2.974 -6.561 -20.789 1.00 0.00 7 GLY A N 9
ATOM 14100 C CA . GLY A 1 7 ? 3.018 -5.181 -20.345 1.00 0.00 7 GLY A CA 9
ATOM 14101 C C . GLY A 1 7 ? 2.908 -5.053 -18.838 1.00 0.00 7 GLY A C 9
ATOM 14102 O O . GLY A 1 7 ? 2.324 -5.900 -18.163 1.00 0.00 7 GLY A O 9
ATOM 14106 N N . PRO A 1 8 ? 3.482 -3.972 -18.289 1.00 0.00 8 PRO A N 9
ATOM 14107 C CA . PRO A 1 8 ? 3.461 -3.712 -16.846 1.00 0.00 8 PRO A CA 9
ATOM 14108 C C . PRO A 1 8 ? 2.068 -3.349 -16.343 1.00 0.00 8 PRO A C 9
ATOM 14109 O O . PRO A 1 8 ? 1.869 -3.114 -15.151 1.00 0.00 8 PRO A O 9
ATOM 14120 N N . LYS A 1 9 ? 1.107 -3.304 -17.259 1.00 0.00 9 LYS A N 9
ATOM 14121 C CA . LYS A 1 9 ? -0.269 -2.972 -16.909 1.00 0.00 9 LYS A CA 9
ATOM 14122 C C . LYS A 1 9 ? -0.631 -3.528 -15.535 1.00 0.00 9 LYS A C 9
ATOM 14123 O O . LYS A 1 9 ? -1.172 -2.816 -14.690 1.00 0.00 9 LYS A O 9
ATOM 14142 N N . ALA A 1 10 ? -0.327 -4.804 -15.320 1.00 0.00 10 ALA A N 9
ATOM 14143 C CA . ALA A 1 10 ? -0.617 -5.453 -14.047 1.00 0.00 10 ALA A CA 9
ATOM 14144 C C . ALA A 1 10 ? -0.231 -4.560 -12.874 1.00 0.00 10 ALA A C 9
ATOM 14145 O O . ALA A 1 10 ? -1.074 -4.196 -12.053 1.00 0.00 10 ALA A O 9
ATOM 14152 N N . THR A 1 11 ? 1.049 -4.208 -12.799 1.00 0.00 11 THR A N 9
ATOM 14153 C CA . THR A 1 11 ? 1.547 -3.358 -11.725 1.00 0.00 11 THR A CA 9
ATOM 14154 C C . THR A 1 11 ? 2.213 -2.105 -12.279 1.00 0.00 11 THR A C 9
ATOM 14155 O O . THR A 1 11 ? 3.299 -1.724 -11.843 1.00 0.00 11 THR A O 9
ATOM 14166 N N . ALA A 1 12 ? 1.556 -1.467 -13.242 1.00 0.00 12 ALA A N 9
ATOM 14167 C CA . ALA A 1 12 ? 2.085 -0.255 -13.854 1.00 0.00 12 ALA A CA 9
ATOM 14168 C C . ALA A 1 12 ? 1.734 0.976 -13.026 1.00 0.00 12 ALA A C 9
ATOM 14169 O O . ALA A 1 12 ? 2.615 1.633 -12.470 1.00 0.00 12 ALA A O 9
ATOM 14176 N N . GLN A 1 13 ? 0.443 1.284 -12.947 1.00 0.00 13 GLN A N 9
ATOM 14177 C CA . GLN A 1 13 ? -0.022 2.437 -12.187 1.00 0.00 13 GLN A CA 9
ATOM 14178 C C . GLN A 1 13 ? 0.819 2.637 -10.931 1.00 0.00 13 GLN A C 9
ATOM 14179 O O . GLN A 1 13 ? 1.368 3.715 -10.705 1.00 0.00 13 GLN A O 9
ATOM 14193 N N . MET A 1 14 ? 0.915 1.591 -10.117 1.00 0.00 14 MET A N 9
ATOM 14194 C CA . MET A 1 14 ? 1.691 1.652 -8.883 1.00 0.00 14 MET A CA 9
ATOM 14195 C C . MET A 1 14 ? 3.068 2.258 -9.136 1.00 0.00 14 MET A C 9
ATOM 14196 O O . MET A 1 14 ? 3.413 3.294 -8.570 1.00 0.00 14 MET A O 9
ATOM 14210 N N . GLU A 1 15 ? 3.849 1.604 -9.990 1.00 0.00 15 GLU A N 9
ATOM 14211 C CA . GLU A 1 15 ? 5.189 2.079 -10.316 1.00 0.00 15 GLU A CA 9
ATOM 14212 C C . GLU A 1 15 ? 5.203 3.596 -10.484 1.00 0.00 15 GLU A C 9
ATOM 14213 O O . GLU A 1 15 ? 5.917 4.303 -9.775 1.00 0.00 15 GLU A O 9
ATOM 14225 N N . GLY A 1 16 ? 4.407 4.088 -11.429 1.00 0.00 16 GLY A N 9
ATOM 14226 C CA . GLY A 1 16 ? 4.343 5.517 -11.674 1.00 0.00 16 GLY A CA 9
ATOM 14227 C C . GLY A 1 16 ? 4.397 6.328 -10.394 1.00 0.00 16 GLY A C 9
ATOM 14228 O O . GLY A 1 16 ? 5.037 7.378 -10.343 1.00 0.00 16 GLY A O 9
ATOM 14232 N N . ARG A 1 17 ? 3.721 5.841 -9.358 1.00 0.00 17 ARG A N 9
ATOM 14233 C CA . ARG A 1 17 ? 3.692 6.529 -8.073 1.00 0.00 17 ARG A CA 9
ATOM 14234 C C . ARG A 1 17 ? 5.088 6.596 -7.461 1.00 0.00 17 ARG A C 9
ATOM 14235 O O . ARG A 1 17 ? 5.656 7.677 -7.300 1.00 0.00 17 ARG A O 9
ATOM 14256 N N . LEU A 1 18 ? 5.636 5.434 -7.121 1.00 0.00 18 LEU A N 9
ATOM 14257 C CA . LEU A 1 18 ? 6.965 5.360 -6.525 1.00 0.00 18 LEU A CA 9
ATOM 14258 C C . LEU A 1 18 ? 7.889 6.417 -7.122 1.00 0.00 18 LEU A C 9
ATOM 14259 O O . LEU A 1 18 ? 8.691 7.025 -6.414 1.00 0.00 18 LEU A O 9
ATOM 14275 N N . GLN A 1 19 ? 7.768 6.632 -8.428 1.00 0.00 19 GLN A N 9
ATOM 14276 C CA . GLN A 1 19 ? 8.592 7.617 -9.119 1.00 0.00 19 GLN A CA 9
ATOM 14277 C C . GLN A 1 19 ? 8.382 9.009 -8.533 1.00 0.00 19 GLN A C 9
ATOM 14278 O O . GLN A 1 19 ? 9.342 9.711 -8.220 1.00 0.00 19 GLN A O 9
ATOM 14292 N N . GLU A 1 20 ? 7.120 9.401 -8.388 1.00 0.00 20 GLU A N 9
ATOM 14293 C CA . GLU A 1 20 ? 6.786 10.710 -7.840 1.00 0.00 20 GLU A CA 9
ATOM 14294 C C . GLU A 1 20 ? 7.072 10.763 -6.342 1.00 0.00 20 GLU A C 9
ATOM 14295 O O . GLU A 1 20 ? 7.313 11.832 -5.782 1.00 0.00 20 GLU A O 9
ATOM 14307 N N . PHE A 1 21 ? 7.042 9.600 -5.699 1.00 0.00 21 PHE A N 9
ATOM 14308 C CA . PHE A 1 21 ? 7.297 9.512 -4.266 1.00 0.00 21 PHE A CA 9
ATOM 14309 C C . PHE A 1 21 ? 8.674 10.073 -3.923 1.00 0.00 21 PHE A C 9
ATOM 14310 O O . PHE A 1 21 ? 8.847 10.747 -2.906 1.00 0.00 21 PHE A O 9
ATOM 14327 N N . LEU A 1 22 ? 9.651 9.789 -4.777 1.00 0.00 22 LEU A N 9
ATOM 14328 C CA . LEU A 1 22 ? 11.014 10.264 -4.566 1.00 0.00 22 LEU A CA 9
ATOM 14329 C C . LEU A 1 22 ? 11.168 11.706 -5.038 1.00 0.00 22 LEU A C 9
ATOM 14330 O O . LEU A 1 22 ? 11.780 12.531 -4.360 1.00 0.00 22 LEU A O 9
ATOM 14346 N N . THR A 1 23 ? 10.606 12.004 -6.205 1.00 0.00 23 THR A N 9
ATOM 14347 C CA . THR A 1 23 ? 10.679 13.347 -6.768 1.00 0.00 23 THR A CA 9
ATOM 14348 C C . THR A 1 23 ? 10.182 14.388 -5.772 1.00 0.00 23 THR A C 9
ATOM 14349 O O . THR A 1 23 ? 10.572 15.554 -5.832 1.00 0.00 23 THR A O 9
ATOM 14360 N N . ALA A 1 24 ? 9.320 13.960 -4.855 1.00 0.00 24 ALA A N 9
ATOM 14361 C CA . ALA A 1 24 ? 8.772 14.856 -3.844 1.00 0.00 24 ALA A CA 9
ATOM 14362 C C . ALA A 1 24 ? 9.574 14.778 -2.549 1.00 0.00 24 ALA A C 9
ATOM 14363 O O . ALA A 1 24 ? 9.735 15.776 -1.847 1.00 0.00 24 ALA A O 9
ATOM 14370 N N . TYR A 1 25 ? 10.073 13.586 -2.239 1.00 0.00 25 TYR A N 9
ATOM 14371 C CA . TYR A 1 25 ? 10.855 13.378 -1.026 1.00 0.00 25 TYR A CA 9
ATOM 14372 C C . TYR A 1 25 ? 12.308 13.056 -1.363 1.00 0.00 25 TYR A C 9
ATOM 14373 O O . TYR A 1 25 ? 12.881 12.100 -0.843 1.00 0.00 25 TYR A O 9
ATOM 14391 N N . ALA A 1 26 ? 12.898 13.864 -2.238 1.00 0.00 26 ALA A N 9
ATOM 14392 C CA . ALA A 1 26 ? 14.284 13.669 -2.644 1.00 0.00 26 ALA A CA 9
ATOM 14393 C C . ALA A 1 26 ? 15.230 14.493 -1.778 1.00 0.00 26 ALA A C 9
ATOM 14394 O O . ALA A 1 26 ? 15.221 15.724 -1.803 1.00 0.00 26 ALA A O 9
ATOM 14401 N N . PRO A 1 27 ? 16.068 13.801 -0.992 1.00 0.00 27 PRO A N 9
ATOM 14402 C CA . PRO A 1 27 ? 17.037 14.449 -0.103 1.00 0.00 27 PRO A CA 9
ATOM 14403 C C . PRO A 1 27 ? 18.164 15.130 -0.871 1.00 0.00 27 PRO A C 9
ATOM 14404 O O . PRO A 1 27 ? 19.114 14.479 -1.306 1.00 0.00 27 PRO A O 9
ATOM 14415 N N . GLY A 1 28 ? 18.053 16.445 -1.035 1.00 0.00 28 GLY A N 9
ATOM 14416 C CA . GLY A 1 28 ? 19.071 17.192 -1.751 1.00 0.00 28 GLY A CA 9
ATOM 14417 C C . GLY A 1 28 ? 18.498 17.994 -2.903 1.00 0.00 28 GLY A C 9
ATOM 14418 O O . GLY A 1 28 ? 19.042 19.033 -3.275 1.00 0.00 28 GLY A O 9
ATOM 14422 N N . ALA A 1 29 ? 17.398 17.510 -3.470 1.00 0.00 29 ALA A N 9
ATOM 14423 C CA . ALA A 1 29 ? 16.752 18.189 -4.586 1.00 0.00 29 ALA A CA 9
ATOM 14424 C C . ALA A 1 29 ? 16.061 19.468 -4.124 1.00 0.00 29 ALA A C 9
ATOM 14425 O O . ALA A 1 29 ? 16.410 20.565 -4.561 1.00 0.00 29 ALA A O 9
ATOM 14432 N N . ARG A 1 30 ? 15.080 19.319 -3.240 1.00 0.00 30 ARG A N 9
ATOM 14433 C CA . ARG A 1 30 ? 14.340 20.463 -2.721 1.00 0.00 30 ARG A CA 9
ATOM 14434 C C . ARG A 1 30 ? 14.307 20.443 -1.196 1.00 0.00 30 ARG A C 9
ATOM 14435 O O . ARG A 1 30 ? 14.232 21.490 -0.552 1.00 0.00 30 ARG A O 9
ATOM 14456 N N . LEU A 1 31 ? 14.362 19.245 -0.624 1.00 0.00 31 LEU A N 9
ATOM 14457 C CA . LEU A 1 31 ? 14.338 19.088 0.826 1.00 0.00 31 LEU A CA 9
ATOM 14458 C C . LEU A 1 31 ? 15.451 18.154 1.291 1.00 0.00 31 LEU A C 9
ATOM 14459 O O . LEU A 1 31 ? 15.848 17.238 0.571 1.00 0.00 31 LEU A O 9
ATOM 14475 N N . ALA A 1 32 ? 15.949 18.391 2.500 1.00 0.00 32 ALA A N 9
ATOM 14476 C CA . ALA A 1 32 ? 17.013 17.569 3.063 1.00 0.00 32 ALA A CA 9
ATOM 14477 C C . ALA A 1 32 ? 17.076 17.715 4.579 1.00 0.00 32 ALA A C 9
ATOM 14478 O O . ALA A 1 32 ? 17.014 18.825 5.110 1.00 0.00 32 ALA A O 9
ATOM 14485 N N . LEU A 1 33 ? 17.198 16.588 5.273 1.00 0.00 33 LEU A N 9
ATOM 14486 C CA . LEU A 1 33 ? 17.268 16.590 6.730 1.00 0.00 33 LEU A CA 9
ATOM 14487 C C . LEU A 1 33 ? 18.710 16.449 7.206 1.00 0.00 33 LEU A C 9
ATOM 14488 O O . LEU A 1 33 ? 19.323 15.393 7.056 1.00 0.00 33 LEU A O 9
ATOM 14504 N N . ALA A 1 34 ? 19.245 17.521 7.782 1.00 0.00 34 ALA A N 9
ATOM 14505 C CA . ALA A 1 34 ? 20.613 17.515 8.284 1.00 0.00 34 ALA A CA 9
ATOM 14506 C C . ALA A 1 34 ? 20.788 16.481 9.391 1.00 0.00 34 ALA A C 9
ATOM 14507 O O . ALA A 1 34 ? 21.828 15.830 9.486 1.00 0.00 34 ALA A O 9
ATOM 14514 N N . ASP A 1 35 ? 19.764 16.336 10.225 1.00 0.00 35 ASP A N 9
ATOM 14515 C CA . ASP A 1 35 ? 19.804 15.380 11.325 1.00 0.00 35 ASP A CA 9
ATOM 14516 C C . ASP A 1 35 ? 20.554 14.115 10.920 1.00 0.00 35 ASP A C 9
ATOM 14517 O O . ASP A 1 35 ? 20.349 13.582 9.830 1.00 0.00 35 ASP A O 9
ATOM 14526 N N . GLY A 1 36 ? 21.426 13.639 11.804 1.00 0.00 36 GLY A N 9
ATOM 14527 C CA . GLY A 1 36 ? 22.194 12.442 11.519 1.00 0.00 36 GLY A CA 9
ATOM 14528 C C . GLY A 1 36 ? 21.326 11.201 11.444 1.00 0.00 36 GLY A C 9
ATOM 14529 O O . GLY A 1 36 ? 20.685 10.943 10.426 1.00 0.00 36 GLY A O 9
ATOM 14533 N N . VAL A 1 37 ? 21.307 10.428 12.526 1.00 0.00 37 VAL A N 9
ATOM 14534 C CA . VAL A 1 37 ? 20.513 9.206 12.579 1.00 0.00 37 VAL A CA 9
ATOM 14535 C C . VAL A 1 37 ? 19.174 9.391 11.873 1.00 0.00 37 VAL A C 9
ATOM 14536 O O . VAL A 1 37 ? 18.903 8.754 10.854 1.00 0.00 37 VAL A O 9
ATOM 14549 N N . LEU A 1 38 ? 18.339 10.267 12.421 1.00 0.00 38 LEU A N 9
ATOM 14550 C CA . LEU A 1 38 ? 17.026 10.537 11.844 1.00 0.00 38 LEU A CA 9
ATOM 14551 C C . LEU A 1 38 ? 17.079 10.480 10.320 1.00 0.00 38 LEU A C 9
ATOM 14552 O O . LEU A 1 38 ? 16.265 9.810 9.686 1.00 0.00 38 LEU A O 9
ATOM 14568 N N . GLY A 1 39 ? 18.045 11.186 9.740 1.00 0.00 39 GLY A N 9
ATOM 14569 C CA . GLY A 1 39 ? 18.187 11.200 8.296 1.00 0.00 39 GLY A CA 9
ATOM 14570 C C . GLY A 1 39 ? 18.448 9.821 7.725 1.00 0.00 39 GLY A C 9
ATOM 14571 O O . GLY A 1 39 ? 17.927 9.470 6.666 1.00 0.00 39 GLY A O 9
ATOM 14575 N N . PHE A 1 40 ? 19.260 9.036 8.426 1.00 0.00 40 PHE A N 9
ATOM 14576 C CA . PHE A 1 40 ? 19.592 7.687 7.982 1.00 0.00 40 PHE A CA 9
ATOM 14577 C C . PHE A 1 40 ? 18.365 6.988 7.404 1.00 0.00 40 PHE A C 9
ATOM 14578 O O . PHE A 1 40 ? 18.483 6.115 6.544 1.00 0.00 40 PHE A O 9
ATOM 14595 N N . ILE A 1 41 ? 17.188 7.377 7.884 1.00 0.00 41 ILE A N 9
ATOM 14596 C CA . ILE A 1 41 ? 15.940 6.788 7.415 1.00 0.00 41 ILE A CA 9
ATOM 14597 C C . ILE A 1 41 ? 15.552 7.339 6.047 1.00 0.00 41 ILE A C 9
ATOM 14598 O O . ILE A 1 41 ? 15.365 6.585 5.092 1.00 0.00 41 ILE A O 9
ATOM 14614 N N . HIS A 1 42 ? 15.434 8.661 5.959 1.00 0.00 42 HIS A N 9
ATOM 14615 C CA . HIS A 1 42 ? 15.071 9.314 4.707 1.00 0.00 42 HIS A CA 9
ATOM 14616 C C . HIS A 1 42 ? 15.983 8.859 3.572 1.00 0.00 42 HIS A C 9
ATOM 14617 O O . HIS A 1 42 ? 15.515 8.498 2.491 1.00 0.00 42 HIS A O 9
ATOM 14632 N N . HIS A 1 43 ? 17.288 8.879 3.824 1.00 0.00 43 HIS A N 9
ATOM 14633 C CA . HIS A 1 43 ? 18.266 8.468 2.823 1.00 0.00 43 HIS A CA 9
ATOM 14634 C C . HIS A 1 43 ? 18.094 6.995 2.467 1.00 0.00 43 HIS A C 9
ATOM 14635 O O . HIS A 1 43 ? 18.185 6.614 1.300 1.00 0.00 43 HIS A O 9
ATOM 14650 N N . GLN A 1 44 ? 17.846 6.171 3.480 1.00 0.00 44 GLN A N 9
ATOM 14651 C CA . GLN A 1 44 ? 17.663 4.740 3.274 1.00 0.00 44 GLN A CA 9
ATOM 14652 C C . GLN A 1 44 ? 16.416 4.465 2.440 1.00 0.00 44 GLN A C 9
ATOM 14653 O O . GLN A 1 44 ? 16.506 3.981 1.312 1.00 0.00 44 GLN A O 9
ATOM 14667 N N . ILE A 1 45 ? 15.254 4.777 3.004 1.00 0.00 45 ILE A N 9
ATOM 14668 C CA . ILE A 1 45 ? 13.989 4.564 2.312 1.00 0.00 45 ILE A CA 9
ATOM 14669 C C . ILE A 1 45 ? 14.060 5.058 0.871 1.00 0.00 45 ILE A C 9
ATOM 14670 O O . ILE A 1 45 ? 13.978 4.270 -0.072 1.00 0.00 45 ILE A O 9
ATOM 14686 N N . VAL A 1 46 ? 14.216 6.368 0.707 1.00 0.00 46 VAL A N 9
ATOM 14687 C CA . VAL A 1 46 ? 14.302 6.968 -0.619 1.00 0.00 46 VAL A CA 9
ATOM 14688 C C . VAL A 1 46 ? 15.161 6.120 -1.551 1.00 0.00 46 VAL A C 9
ATOM 14689 O O . VAL A 1 46 ? 14.890 6.028 -2.748 1.00 0.00 46 VAL A O 9
ATOM 14702 N N . GLU A 1 47 ? 16.197 5.502 -0.993 1.00 0.00 47 GLU A N 9
ATOM 14703 C CA . GLU A 1 47 ? 17.096 4.661 -1.775 1.00 0.00 47 GLU A CA 9
ATOM 14704 C C . GLU A 1 47 ? 16.460 3.304 -2.062 1.00 0.00 47 GLU A C 9
ATOM 14705 O O . GLU A 1 47 ? 16.657 2.727 -3.132 1.00 0.00 47 GLU A O 9
ATOM 14717 N N . LEU A 1 48 ? 15.697 2.800 -1.098 1.00 0.00 48 LEU A N 9
ATOM 14718 C CA . LEU A 1 48 ? 15.031 1.510 -1.245 1.00 0.00 48 LEU A CA 9
ATOM 14719 C C . LEU A 1 48 ? 13.955 1.572 -2.324 1.00 0.00 48 LEU A C 9
ATOM 14720 O O . LEU A 1 48 ? 13.972 0.795 -3.278 1.00 0.00 48 LEU A O 9
ATOM 14736 N N . ALA A 1 49 ? 13.020 2.504 -2.167 1.00 0.00 49 ALA A N 9
ATOM 14737 C CA . ALA A 1 49 ? 11.939 2.671 -3.129 1.00 0.00 49 ALA A CA 9
ATOM 14738 C C . ALA A 1 49 ? 12.438 2.475 -4.556 1.00 0.00 49 ALA A C 9
ATOM 14739 O O . ALA A 1 49 ? 11.825 1.758 -5.346 1.00 0.00 49 ALA A O 9
ATOM 14746 N N . ARG A 1 50 ? 13.556 3.118 -4.881 1.00 0.00 50 ARG A N 9
ATOM 14747 C CA . ARG A 1 50 ? 14.136 3.016 -6.214 1.00 0.00 50 ARG A CA 9
ATOM 14748 C C . ARG A 1 50 ? 14.185 1.562 -6.676 1.00 0.00 50 ARG A C 9
ATOM 14749 O O . ARG A 1 50 ? 13.736 1.234 -7.774 1.00 0.00 50 ARG A O 9
ATOM 14770 N N . ASP A 1 51 ? 14.733 0.696 -5.830 1.00 0.00 51 ASP A N 9
ATOM 14771 C CA . ASP A 1 51 ? 14.840 -0.722 -6.151 1.00 0.00 51 ASP A CA 9
ATOM 14772 C C . ASP A 1 51 ? 13.487 -1.288 -6.572 1.00 0.00 51 ASP A C 9
ATOM 14773 O O . ASP A 1 51 ? 13.372 -1.943 -7.609 1.00 0.00 51 ASP A O 9
ATOM 14782 N N . CYS A 1 52 ? 12.467 -1.032 -5.761 1.00 0.00 52 CYS A N 9
ATOM 14783 C CA . CYS A 1 52 ? 11.121 -1.517 -6.048 1.00 0.00 52 CYS A CA 9
ATOM 14784 C C . CYS A 1 52 ? 10.775 -1.319 -7.521 1.00 0.00 52 CYS A C 9
ATOM 14785 O O . CYS A 1 52 ? 10.467 -2.277 -8.231 1.00 0.00 52 CYS A O 9
ATOM 14793 N N . LEU A 1 53 ? 10.825 -0.071 -7.972 1.00 0.00 53 LEU A N 9
ATOM 14794 C CA . LEU A 1 53 ? 10.515 0.254 -9.360 1.00 0.00 53 LEU A CA 9
ATOM 14795 C C . LEU A 1 53 ? 11.297 -0.642 -10.317 1.00 0.00 53 LEU A C 9
ATOM 14796 O O . LEU A 1 53 ? 10.714 -1.332 -11.152 1.00 0.00 53 LEU A O 9
ATOM 14812 N N . ALA A 1 54 ? 12.619 -0.627 -10.186 1.00 0.00 54 ALA A N 9
ATOM 14813 C CA . ALA A 1 54 ? 13.480 -1.441 -11.035 1.00 0.00 54 ALA A CA 9
ATOM 14814 C C . ALA A 1 54 ? 13.022 -2.895 -11.048 1.00 0.00 54 ALA A C 9
ATOM 14815 O O . ALA A 1 54 ? 13.225 -3.612 -12.028 1.00 0.00 54 ALA A O 9
ATOM 14822 N N . LYS A 1 55 ? 12.402 -3.325 -9.954 1.00 0.00 55 LYS A N 9
ATOM 14823 C CA . LYS A 1 55 ? 11.914 -4.694 -9.839 1.00 0.00 55 LYS A CA 9
ATOM 14824 C C . LYS A 1 55 ? 10.606 -4.871 -10.604 1.00 0.00 55 LYS A C 9
ATOM 14825 O O . LYS A 1 55 ? 10.537 -5.637 -11.565 1.00 0.00 55 LYS A O 9
ATOM 14844 N N . SER A 1 56 ? 9.572 -4.157 -10.172 1.00 0.00 56 SER A N 9
ATOM 14845 C CA . SER A 1 56 ? 8.265 -4.238 -10.815 1.00 0.00 56 SER A CA 9
ATOM 14846 C C . SER A 1 56 ? 8.395 -4.095 -12.328 1.00 0.00 56 SER A C 9
ATOM 14847 O O . SER A 1 56 ? 7.726 -4.794 -13.088 1.00 0.00 56 SER A O 9
ATOM 14855 N N . GLY A 1 57 ? 9.261 -3.183 -12.758 1.00 0.00 57 GLY A N 9
ATOM 14856 C CA . GLY A 1 57 ? 9.464 -2.964 -14.179 1.00 0.00 57 GLY A CA 9
ATOM 14857 C C . GLY A 1 57 ? 9.826 -4.238 -14.916 1.00 0.00 57 GLY A C 9
ATOM 14858 O O . GLY A 1 57 ? 9.491 -4.399 -16.089 1.00 0.00 57 GLY A O 9
ATOM 14862 N N . GLU A 1 58 ? 10.513 -5.143 -14.227 1.00 0.00 58 GLU A N 9
ATOM 14863 C CA . GLU A 1 58 ? 10.923 -6.408 -14.826 1.00 0.00 58 GLU A CA 9
ATOM 14864 C C . GLU A 1 58 ? 10.179 -7.578 -14.189 1.00 0.00 58 GLU A C 9
ATOM 14865 O O . GLU A 1 58 ? 10.407 -8.736 -14.537 1.00 0.00 58 GLU A O 9
ATOM 14877 N N . ASN A 1 59 ? 9.289 -7.266 -13.252 1.00 0.00 59 ASN A N 9
ATOM 14878 C CA . ASN A 1 59 ? 8.512 -8.291 -12.564 1.00 0.00 59 ASN A CA 9
ATOM 14879 C C . ASN A 1 59 ? 9.392 -9.091 -11.609 1.00 0.00 59 ASN A C 9
ATOM 14880 O O . ASN A 1 59 ? 9.320 -10.320 -11.562 1.00 0.00 59 ASN A O 9
ATOM 14891 N N . LEU A 1 60 ? 10.222 -8.386 -10.847 1.00 0.00 60 LEU A N 9
ATOM 14892 C CA . LEU A 1 60 ? 11.116 -9.030 -9.891 1.00 0.00 60 LEU A CA 9
ATOM 14893 C C . LEU A 1 60 ? 10.523 -9.000 -8.486 1.00 0.00 60 LEU A C 9
ATOM 14894 O O . LEU A 1 60 ? 10.905 -9.791 -7.623 1.00 0.00 60 LEU A O 9
ATOM 14910 N N . VAL A 1 61 ? 9.585 -8.084 -8.264 1.00 0.00 61 VAL A N 9
ATOM 14911 C CA . VAL A 1 61 ? 8.937 -7.954 -6.965 1.00 0.00 61 VAL A CA 9
ATOM 14912 C C . VAL A 1 61 ? 8.008 -9.132 -6.693 1.00 0.00 61 VAL A C 9
ATOM 14913 O O . VAL A 1 61 ? 7.222 -9.530 -7.554 1.00 0.00 61 VAL A O 9
ATOM 14926 N N . THR A 1 62 ? 8.103 -9.688 -5.489 1.00 0.00 62 THR A N 9
ATOM 14927 C CA . THR A 1 62 ? 7.273 -10.822 -5.103 1.00 0.00 62 THR A CA 9
ATOM 14928 C C . THR A 1 62 ? 6.666 -10.613 -3.720 1.00 0.00 62 THR A C 9
ATOM 14929 O O . THR A 1 62 ? 7.106 -9.748 -2.963 1.00 0.00 62 THR A O 9
ATOM 14940 N N . SER A 1 63 ? 5.654 -11.412 -3.396 1.00 0.00 63 SER A N 9
ATOM 14941 C CA . SER A 1 63 ? 4.985 -11.313 -2.105 1.00 0.00 63 SER A CA 9
ATOM 14942 C C . SER A 1 63 ? 5.998 -11.103 -0.983 1.00 0.00 63 SER A C 9
ATOM 14943 O O . SER A 1 63 ? 5.839 -10.213 -0.147 1.00 0.00 63 SER A O 9
ATOM 14951 N N . ARG A 1 64 ? 7.039 -11.929 -0.972 1.00 0.00 64 ARG A N 9
ATOM 14952 C CA . ARG A 1 64 ? 8.077 -11.836 0.047 1.00 0.00 64 ARG A CA 9
ATOM 14953 C C . ARG A 1 64 ? 8.789 -10.488 -0.024 1.00 0.00 64 ARG A C 9
ATOM 14954 O O . ARG A 1 64 ? 8.905 -9.782 0.978 1.00 0.00 64 ARG A O 9
ATOM 14975 N N . TYR A 1 65 ? 9.264 -10.138 -1.214 1.00 0.00 65 TYR A N 9
ATOM 14976 C CA . TYR A 1 65 ? 9.967 -8.877 -1.416 1.00 0.00 65 TYR A CA 9
ATOM 14977 C C . TYR A 1 65 ? 9.342 -7.765 -0.580 1.00 0.00 65 TYR A C 9
ATOM 14978 O O . TYR A 1 65 ? 10.014 -7.130 0.234 1.00 0.00 65 TYR A O 9
ATOM 14996 N N . PHE A 1 66 ? 8.049 -7.534 -0.786 1.00 0.00 66 PHE A N 9
ATOM 14997 C CA . PHE A 1 66 ? 7.331 -6.499 -0.052 1.00 0.00 66 PHE A CA 9
ATOM 14998 C C . PHE A 1 66 ? 7.329 -6.795 1.445 1.00 0.00 66 PHE A C 9
ATOM 14999 O O . PHE A 1 66 ? 7.878 -6.032 2.241 1.00 0.00 66 PHE A O 9
ATOM 15016 N N . LEU A 1 67 ? 6.707 -7.907 1.821 1.00 0.00 67 LEU A N 9
ATOM 15017 C CA . LEU A 1 67 ? 6.632 -8.305 3.222 1.00 0.00 67 LEU A CA 9
ATOM 15018 C C . LEU A 1 67 ? 7.924 -7.960 3.956 1.00 0.00 67 LEU A C 9
ATOM 15019 O O . LEU A 1 67 ? 7.896 -7.402 5.052 1.00 0.00 67 LEU A O 9
ATOM 15035 N N . GLU A 1 68 ? 9.055 -8.295 3.342 1.00 0.00 68 GLU A N 9
ATOM 15036 C CA . GLU A 1 68 ? 10.357 -8.020 3.938 1.00 0.00 68 GLU A CA 9
ATOM 15037 C C . GLU A 1 68 ? 10.699 -6.536 3.835 1.00 0.00 68 GLU A C 9
ATOM 15038 O O . GLU A 1 68 ? 11.151 -5.924 4.802 1.00 0.00 68 GLU A O 9
ATOM 15050 N N . MET A 1 69 ? 10.481 -5.965 2.655 1.00 0.00 69 MET A N 9
ATOM 15051 C CA . MET A 1 69 ? 10.765 -4.553 2.425 1.00 0.00 69 MET A CA 9
ATOM 15052 C C . MET A 1 69 ? 10.088 -3.684 3.480 1.00 0.00 69 MET A C 9
ATOM 15053 O O . MET A 1 69 ? 10.653 -2.688 3.932 1.00 0.00 69 MET A O 9
ATOM 15067 N N . GLN A 1 70 ? 8.875 -4.067 3.866 1.00 0.00 70 GLN A N 9
ATOM 15068 C CA . GLN A 1 70 ? 8.121 -3.320 4.867 1.00 0.00 70 GLN A CA 9
ATOM 15069 C C . GLN A 1 70 ? 8.844 -3.327 6.210 1.00 0.00 70 GLN A C 9
ATOM 15070 O O . GLN A 1 70 ? 8.964 -2.293 6.865 1.00 0.00 70 GLN A O 9
ATOM 15084 N N . GLU A 1 71 ? 9.324 -4.500 6.612 1.00 0.00 71 GLU A N 9
ATOM 15085 C CA . GLU A 1 71 ? 10.034 -4.640 7.878 1.00 0.00 71 GLU A CA 9
ATOM 15086 C C . GLU A 1 71 ? 11.407 -3.978 7.808 1.00 0.00 71 GLU A C 9
ATOM 15087 O O . GLU A 1 71 ? 11.895 -3.426 8.795 1.00 0.00 71 GLU A O 9
ATOM 15099 N N . LYS A 1 72 ? 12.027 -4.038 6.634 1.00 0.00 72 LYS A N 9
ATOM 15100 C CA . LYS A 1 72 ? 13.343 -3.444 6.432 1.00 0.00 72 LYS A CA 9
ATOM 15101 C C . LYS A 1 72 ? 13.290 -1.930 6.605 1.00 0.00 72 LYS A C 9
ATOM 15102 O O . LYS A 1 72 ? 14.180 -1.332 7.211 1.00 0.00 72 LYS A O 9
ATOM 15121 N N . LEU A 1 73 ? 12.240 -1.315 6.071 1.00 0.00 73 LEU A N 9
ATOM 15122 C CA . LEU A 1 73 ? 12.070 0.131 6.168 1.00 0.00 73 LEU A CA 9
ATOM 15123 C C . LEU A 1 73 ? 11.424 0.515 7.495 1.00 0.00 73 LEU A C 9
ATOM 15124 O O . LEU A 1 73 ? 11.898 1.413 8.189 1.00 0.00 73 LEU A O 9
ATOM 15140 N N . GLU A 1 74 ? 10.340 -0.172 7.840 1.00 0.00 74 GLU A N 9
ATOM 15141 C CA . GLU A 1 74 ? 9.629 0.097 9.085 1.00 0.00 74 GLU A CA 9
ATOM 15142 C C . GLU A 1 74 ? 10.608 0.279 10.241 1.00 0.00 74 GLU A C 9
ATOM 15143 O O . GLU A 1 74 ? 10.724 1.367 10.806 1.00 0.00 74 GLU A O 9
ATOM 15155 N N . ARG A 1 75 ? 11.310 -0.795 10.589 1.00 0.00 75 ARG A N 9
ATOM 15156 C CA . ARG A 1 75 ? 12.277 -0.756 11.679 1.00 0.00 75 ARG A CA 9
ATOM 15157 C C . ARG A 1 75 ? 13.023 0.575 11.696 1.00 0.00 75 ARG A C 9
ATOM 15158 O O . ARG A 1 75 ? 13.025 1.284 12.704 1.00 0.00 75 ARG A O 9
ATOM 15179 N N . LEU A 1 76 ? 13.654 0.908 10.576 1.00 0.00 76 LEU A N 9
ATOM 15180 C CA . LEU A 1 76 ? 14.404 2.154 10.462 1.00 0.00 76 LEU A CA 9
ATOM 15181 C C . LEU A 1 76 ? 13.672 3.296 11.159 1.00 0.00 76 LEU A C 9
ATOM 15182 O O . LEU A 1 76 ? 14.287 4.121 11.837 1.00 0.00 76 LEU A O 9
ATOM 15198 N N . LEU A 1 77 ? 12.355 3.338 10.990 1.00 0.00 77 LEU A N 9
ATOM 15199 C CA . LEU A 1 77 ? 11.537 4.378 11.605 1.00 0.00 77 LEU A CA 9
ATOM 15200 C C . LEU A 1 77 ? 12.079 4.755 12.980 1.00 0.00 77 LEU A C 9
ATOM 15201 O O . LEU A 1 77 ? 12.112 5.931 13.342 1.00 0.00 77 LEU A O 9
ATOM 15217 N N . GLN A 1 78 ? 12.504 3.751 13.739 1.00 0.00 78 GLN A N 9
ATOM 15218 C CA . GLN A 1 78 ? 13.047 3.978 15.073 1.00 0.00 78 GLN A CA 9
ATOM 15219 C C . GLN A 1 78 ? 14.017 5.154 15.073 1.00 0.00 78 GLN A C 9
ATOM 15220 O O . GLN A 1 78 ? 13.917 6.055 15.906 1.00 0.00 78 GLN A O 9
ATOM 15234 N N . ASP A 1 79 ? 14.957 5.139 14.134 1.00 0.00 79 ASP A N 9
ATOM 15235 C CA . ASP A 1 79 ? 15.946 6.205 14.025 1.00 0.00 79 ASP A CA 9
ATOM 15236 C C . ASP A 1 79 ? 15.304 7.568 14.262 1.00 0.00 79 ASP A C 9
ATOM 15237 O O . ASP A 1 79 ? 15.913 8.456 14.858 1.00 0.00 79 ASP A O 9
ATOM 15246 N N . ALA A 1 80 ? 14.072 7.727 13.789 1.00 0.00 80 ALA A N 9
ATOM 15247 C CA . ALA A 1 80 ? 13.348 8.981 13.951 1.00 0.00 80 ALA A CA 9
ATOM 15248 C C . ALA A 1 80 ? 12.705 9.071 15.331 1.00 0.00 80 ALA A C 9
ATOM 15249 O O . ALA A 1 80 ? 12.982 9.995 16.097 1.00 0.00 80 ALA A O 9
ATOM 15256 N N . HIS A 1 81 ? 11.846 8.105 15.642 1.00 0.00 81 HIS A N 9
ATOM 15257 C CA . HIS A 1 81 ? 11.164 8.076 16.931 1.00 0.00 81 HIS A CA 9
ATOM 15258 C C . HIS A 1 81 ? 12.168 7.971 18.075 1.00 0.00 81 HIS A C 9
ATOM 15259 O O . HIS A 1 81 ? 11.804 8.089 19.245 1.00 0.00 81 HIS A O 9
ATOM 15274 N N . GLU A 1 82 ? 13.432 7.747 17.728 1.00 0.00 82 GLU A N 9
ATOM 15275 C CA . GLU A 1 82 ? 14.487 7.625 18.727 1.00 0.00 82 GLU A CA 9
ATOM 15276 C C . GLU A 1 82 ? 15.005 8.998 19.142 1.00 0.00 82 GLU A C 9
ATOM 15277 O O . GLU A 1 82 ? 14.802 9.434 20.276 1.00 0.00 82 GLU A O 9
ATOM 15289 N N . ARG A 1 83 ? 15.677 9.676 18.217 1.00 0.00 83 ARG A N 9
ATOM 15290 C CA . ARG A 1 83 ? 16.226 10.999 18.487 1.00 0.00 83 ARG A CA 9
ATOM 15291 C C . ARG A 1 83 ? 15.318 12.089 17.926 1.00 0.00 83 ARG A C 9
ATOM 15292 O O . ARG A 1 83 ? 14.908 13.000 18.645 1.00 0.00 83 ARG A O 9
ATOM 15313 N N . SER A 1 84 ? 15.009 11.989 16.637 1.00 0.00 84 SER A N 9
ATOM 15314 C CA . SER A 1 84 ? 14.153 12.969 15.978 1.00 0.00 84 SER A CA 9
ATOM 15315 C C . SER A 1 84 ? 12.955 13.321 16.855 1.00 0.00 84 SER A C 9
ATOM 15316 O O . SER A 1 84 ? 12.562 12.546 17.727 1.00 0.00 84 SER A O 9
ATOM 15324 N N . ASP A 1 85 ? 12.380 14.494 16.616 1.00 0.00 85 ASP A N 9
ATOM 15325 C CA . ASP A 1 85 ? 11.226 14.950 17.382 1.00 0.00 85 ASP A CA 9
ATOM 15326 C C . ASP A 1 85 ? 9.943 14.805 16.570 1.00 0.00 85 ASP A C 9
ATOM 15327 O O . ASP A 1 85 ? 9.970 14.820 15.340 1.00 0.00 85 ASP A O 9
ATOM 15336 N N . SER A 1 86 ? 8.820 14.664 17.267 1.00 0.00 86 SER A N 9
ATOM 15337 C CA . SER A 1 86 ? 7.527 14.511 16.611 1.00 0.00 86 SER A CA 9
ATOM 15338 C C . SER A 1 86 ? 7.440 15.394 15.370 1.00 0.00 86 SER A C 9
ATOM 15339 O O . SER A 1 86 ? 6.712 15.086 14.427 1.00 0.00 86 SER A O 9
ATOM 15347 N N . GLU A 1 87 ? 8.188 16.493 15.380 1.00 0.00 87 GLU A N 9
ATOM 15348 C CA . GLU A 1 87 ? 8.194 17.421 14.255 1.00 0.00 87 GLU A CA 9
ATOM 15349 C C . GLU A 1 87 ? 8.869 16.796 13.038 1.00 0.00 87 GLU A C 9
ATOM 15350 O O . GLU A 1 87 ? 8.225 16.546 12.020 1.00 0.00 87 GLU A O 9
ATOM 15362 N N . GLU A 1 88 ? 10.170 16.548 13.151 1.00 0.00 88 GLU A N 9
ATOM 15363 C CA . GLU A 1 88 ? 10.932 15.954 12.059 1.00 0.00 88 GLU A CA 9
ATOM 15364 C C . GLU A 1 88 ? 10.434 14.544 11.753 1.00 0.00 88 GLU A C 9
ATOM 15365 O O . GLU A 1 88 ? 10.322 14.152 10.591 1.00 0.00 88 GLU A O 9
ATOM 15377 N N . VAL A 1 89 ? 10.137 13.786 12.803 1.00 0.00 89 VAL A N 9
ATOM 15378 C CA . VAL A 1 89 ? 9.651 12.421 12.648 1.00 0.00 89 VAL A CA 9
ATOM 15379 C C . VAL A 1 89 ? 8.415 12.375 11.758 1.00 0.00 89 VAL A C 9
ATOM 15380 O O . VAL A 1 89 ? 8.249 11.458 10.953 1.00 0.00 89 VAL A O 9
ATOM 15393 N N . SER A 1 90 ? 7.548 13.372 11.907 1.00 0.00 90 SER A N 9
ATOM 15394 C CA . SER A 1 90 ? 6.324 13.445 11.118 1.00 0.00 90 SER A CA 9
ATOM 15395 C C . SER A 1 90 ? 6.619 13.233 9.636 1.00 0.00 90 SER A C 9
ATOM 15396 O O . SER A 1 90 ? 5.976 12.418 8.974 1.00 0.00 90 SER A O 9
ATOM 15404 N N . PHE A 1 91 ? 7.595 13.973 9.122 1.00 0.00 91 PHE A N 9
ATOM 15405 C CA . PHE A 1 91 ? 7.976 13.869 7.718 1.00 0.00 91 PHE A CA 9
ATOM 15406 C C . PHE A 1 91 ? 8.318 12.427 7.354 1.00 0.00 91 PHE A C 9
ATOM 15407 O O . PHE A 1 91 ? 7.646 11.808 6.529 1.00 0.00 91 PHE A O 9
ATOM 15424 N N . ILE A 1 92 ? 9.369 11.900 7.973 1.00 0.00 92 ILE A N 9
ATOM 15425 C CA . ILE A 1 92 ? 9.801 10.532 7.715 1.00 0.00 92 ILE A CA 9
ATOM 15426 C C . ILE A 1 92 ? 8.627 9.561 7.792 1.00 0.00 92 ILE A C 9
ATOM 15427 O O . ILE A 1 92 ? 8.411 8.758 6.884 1.00 0.00 92 ILE A O 9
ATOM 15443 N N . VAL A 1 93 ? 7.870 9.642 8.882 1.00 0.00 93 VAL A N 9
ATOM 15444 C CA . VAL A 1 93 ? 6.716 8.773 9.077 1.00 0.00 93 VAL A CA 9
ATOM 15445 C C . VAL A 1 93 ? 5.877 8.681 7.807 1.00 0.00 93 VAL A C 9
ATOM 15446 O O . VAL A 1 93 ? 5.479 7.592 7.393 1.00 0.00 93 VAL A O 9
ATOM 15459 N N . GLN A 1 94 ? 5.611 9.830 7.195 1.00 0.00 94 GLN A N 9
ATOM 15460 C CA . GLN A 1 94 ? 4.819 9.879 5.973 1.00 0.00 94 GLN A CA 9
ATOM 15461 C C . GLN A 1 94 ? 5.434 8.999 4.889 1.00 0.00 94 GLN A C 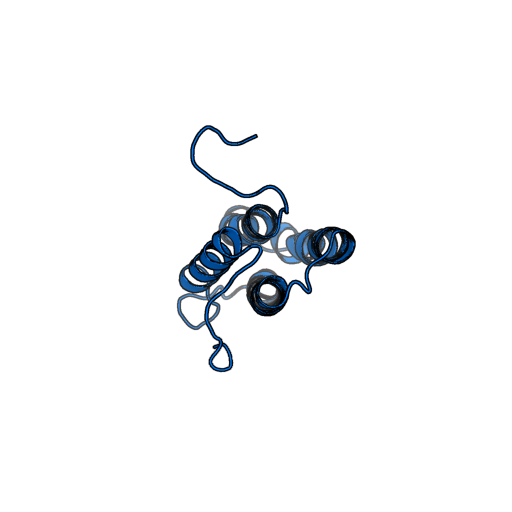9
ATOM 15462 O O . GLN A 1 94 ? 4.740 8.208 4.249 1.00 0.00 94 GLN A O 9
ATOM 15476 N N . LEU A 1 95 ? 6.739 9.143 4.689 1.00 0.00 95 LEU A N 9
ATOM 15477 C CA . LEU A 1 95 ? 7.449 8.361 3.682 1.00 0.00 95 LEU A CA 9
ATOM 15478 C C . LEU A 1 95 ? 7.372 6.870 3.996 1.00 0.00 95 LEU A C 9
ATOM 15479 O O . LEU A 1 95 ? 6.741 6.103 3.268 1.00 0.00 95 LEU A O 9
ATOM 15495 N N . VAL A 1 96 ? 8.016 6.466 5.086 1.00 0.00 96 VAL A N 9
ATOM 15496 C CA . VAL A 1 96 ? 8.018 5.068 5.499 1.00 0.00 96 VAL A CA 9
ATOM 15497 C C . VAL A 1 96 ? 6.656 4.424 5.265 1.00 0.00 96 VAL A C 9
ATOM 15498 O O . VAL A 1 96 ? 6.567 3.266 4.856 1.00 0.00 96 VAL A O 9
ATOM 15511 N N . ARG A 1 97 ? 5.596 5.182 5.525 1.00 0.00 97 ARG A N 9
ATOM 15512 C CA . ARG A 1 97 ? 4.238 4.686 5.343 1.00 0.00 97 ARG A CA 9
ATOM 15513 C C . ARG A 1 97 ? 3.855 4.677 3.866 1.00 0.00 97 ARG A C 9
ATOM 15514 O O . ARG A 1 97 ? 3.630 3.620 3.277 1.00 0.00 97 ARG A O 9
ATOM 15535 N N . LYS A 1 98 ? 3.783 5.864 3.272 1.00 0.00 98 LYS A N 9
ATOM 15536 C CA . LYS A 1 98 ? 3.429 5.995 1.864 1.00 0.00 98 LYS A CA 9
ATOM 15537 C C . LYS A 1 98 ? 4.102 4.910 1.030 1.00 0.00 98 LYS A C 9
ATOM 15538 O O . LYS A 1 98 ? 3.463 4.267 0.196 1.00 0.00 98 LYS A O 9
ATOM 15557 N N . LEU A 1 99 ? 5.395 4.709 1.261 1.00 0.00 99 LEU A N 9
ATOM 15558 C CA . LEU A 1 99 ? 6.155 3.700 0.532 1.00 0.00 99 LEU A CA 9
ATOM 15559 C C . LEU A 1 99 ? 5.411 2.368 0.510 1.00 0.00 99 LEU A C 9
ATOM 15560 O O . LEU A 1 99 ? 5.296 1.725 -0.534 1.00 0.00 99 LEU A O 9
ATOM 15576 N N . LEU A 1 100 ? 4.904 1.961 1.669 1.00 0.00 100 LEU A N 9
ATOM 15577 C CA . LEU A 1 100 ? 4.169 0.707 1.784 1.00 0.00 100 LEU A CA 9
ATOM 15578 C C . LEU A 1 100 ? 2.812 0.806 1.094 1.00 0.00 100 LEU A C 9
ATOM 15579 O O . LEU A 1 100 ? 2.263 -0.196 0.634 1.00 0.00 100 LEU A O 9
ATOM 15595 N N . ILE A 1 101 ? 2.278 2.021 1.023 1.00 0.00 101 ILE A N 9
ATOM 15596 C CA . ILE A 1 101 ? 0.987 2.251 0.386 1.00 0.00 101 ILE A CA 9
ATOM 15597 C C . ILE A 1 101 ? 1.113 2.232 -1.133 1.00 0.00 101 ILE A C 9
ATOM 15598 O O . ILE A 1 101 ? 0.123 2.063 -1.846 1.00 0.00 101 ILE A O 9
ATOM 15614 N N . ILE A 1 102 ? 2.336 2.403 -1.623 1.00 0.00 102 ILE A N 9
ATOM 15615 C CA . ILE A 1 102 ? 2.591 2.403 -3.058 1.00 0.00 102 ILE A CA 9
ATOM 15616 C C . ILE A 1 102 ? 2.974 1.010 -3.547 1.00 0.00 102 ILE A C 9
ATOM 15617 O O . ILE A 1 102 ? 2.280 0.420 -4.376 1.00 0.00 102 ILE A O 9
ATOM 15633 N N . ILE A 1 103 ? 4.081 0.490 -3.028 1.00 0.00 103 ILE A N 9
ATOM 15634 C CA . ILE A 1 103 ? 4.554 -0.835 -3.410 1.00 0.00 103 ILE A CA 9
ATOM 15635 C C . ILE A 1 103 ? 3.440 -1.870 -3.300 1.00 0.00 103 ILE A C 9
ATOM 15636 O O . ILE A 1 103 ? 3.432 -2.867 -4.020 1.00 0.00 103 ILE A O 9
ATOM 15652 N N . SER A 1 104 ? 2.498 -1.624 -2.394 1.00 0.00 104 SER A N 9
ATOM 15653 C CA . SER A 1 104 ? 1.379 -2.535 -2.188 1.00 0.00 104 SER A CA 9
ATOM 15654 C C . SER A 1 104 ? 0.786 -2.977 -3.522 1.00 0.00 104 SER A C 9
ATOM 15655 O O . SER A 1 104 ? 0.258 -2.163 -4.280 1.00 0.00 104 SER A O 9
ATOM 15663 N N . ARG A 1 105 ? 0.877 -4.273 -3.802 1.00 0.00 105 ARG A N 9
ATOM 15664 C CA . ARG A 1 105 ? 0.351 -4.825 -5.045 1.00 0.00 105 ARG A CA 9
ATOM 15665 C C . ARG A 1 105 ? -1.063 -4.315 -5.310 1.00 0.00 105 ARG A C 9
ATOM 15666 O O . ARG A 1 105 ? -1.372 -3.801 -6.385 1.00 0.00 105 ARG A O 9
ATOM 15687 N N . PRO A 1 106 ? -1.943 -4.462 -4.309 1.00 0.00 106 PRO A N 9
ATOM 15688 C CA . PRO A 1 106 ? -3.338 -4.023 -4.410 1.00 0.00 106 PRO A CA 9
ATOM 15689 C C . PRO A 1 106 ? -3.467 -2.504 -4.433 1.00 0.00 106 PRO A C 9
ATOM 15690 O O . PRO A 1 106 ? -4.235 -1.948 -5.218 1.00 0.00 106 PRO A O 9
ATOM 15701 N N . ALA A 1 107 ? -2.712 -1.837 -3.566 1.00 0.00 107 ALA A N 9
ATOM 15702 C CA . ALA A 1 107 ? -2.740 -0.382 -3.489 1.00 0.00 107 ALA A CA 9
ATOM 15703 C C . ALA A 1 107 ? -4.171 0.134 -3.377 1.00 0.00 107 ALA A C 9
ATOM 15704 O O . ALA A 1 107 ? -4.521 1.156 -3.967 1.00 0.00 107 ALA A O 9
ATOM 15711 N N . ARG A 1 108 ? -4.994 -0.580 -2.616 1.00 0.00 108 ARG A N 9
ATOM 15712 C CA . ARG A 1 108 ? -6.388 -0.195 -2.428 1.00 0.00 108 ARG A CA 9
ATOM 15713 C C . ARG A 1 108 ? -6.672 0.121 -0.963 1.00 0.00 108 ARG A C 9
ATOM 15714 O O . ARG A 1 108 ? -6.972 -0.772 -0.171 1.00 0.00 108 ARG A O 9
ATOM 15735 N N . SER A 1 109 ? -6.574 1.399 -0.609 1.00 0.00 109 SER A N 9
ATOM 15736 C CA . SER A 1 109 ? -6.816 1.833 0.762 1.00 0.00 109 SER A CA 9
ATOM 15737 C C . SER A 1 109 ? -8.161 1.317 1.266 1.00 0.00 109 SER A C 9
ATOM 15738 O O . SER A 1 109 ? -8.264 0.806 2.381 1.00 0.00 109 SER A O 9
ATOM 15746 N N . GLY A 1 110 ? -9.190 1.454 0.435 1.00 0.00 110 GLY A N 9
ATOM 15747 C CA . GLY A 1 110 ? -10.514 0.997 0.813 1.00 0.00 110 GLY A CA 9
ATOM 15748 C C . GLY A 1 110 ? -11.592 1.503 -0.125 1.00 0.00 110 GLY A C 9
ATOM 15749 O O . GLY A 1 110 ? -11.845 0.926 -1.183 1.00 0.00 110 GLY A O 9
ATOM 15753 N N . PRO A 1 111 ? -12.249 2.606 0.262 1.00 0.00 111 PRO A N 9
ATOM 15754 C CA . PRO A 1 111 ? -13.317 3.213 -0.537 1.00 0.00 111 PRO A CA 9
ATOM 15755 C C . PRO A 1 111 ? -12.790 3.858 -1.815 1.00 0.00 111 PRO A C 9
ATOM 15756 O O . PRO A 1 111 ? -11.663 4.352 -1.853 1.00 0.00 111 PRO A O 9
ATOM 15767 N N . SER A 1 112 ? -13.612 3.849 -2.859 1.00 0.00 112 SER A N 9
ATOM 15768 C CA . SER A 1 112 ? -13.226 4.430 -4.140 1.00 0.00 112 SER A CA 9
ATOM 15769 C C . SER A 1 112 ? -14.238 5.481 -4.586 1.00 0.00 112 SER A C 9
ATOM 15770 O O . SER A 1 112 ? -15.444 5.310 -4.414 1.00 0.00 112 SER A O 9
ATOM 15778 N N . SER A 1 113 ? -13.736 6.570 -5.161 1.00 0.00 113 SER A N 9
ATOM 15779 C CA . SER A 1 113 ? -14.595 7.651 -5.629 1.00 0.00 113 SER A CA 9
ATOM 15780 C C . SER A 1 113 ? -14.447 7.850 -7.135 1.00 0.00 113 SER A C 9
ATOM 15781 O O . SER A 1 113 ? -14.381 8.978 -7.620 1.00 0.00 113 SER A O 9
ATOM 15789 N N . GLY A 1 114 ? -14.395 6.743 -7.869 1.00 0.00 114 GLY A N 9
ATOM 15790 C CA . GLY A 1 114 ? -14.255 6.815 -9.312 1.00 0.00 114 GLY A CA 9
ATOM 15791 C C . GLY A 1 114 ? -15.555 7.175 -10.003 1.00 0.00 114 GLY A C 9
ATOM 15792 O O . GLY A 1 114 ? -15.549 7.818 -11.053 1.00 0.00 114 GLY A O 9
ATOM 15796 N N . GLY A 1 1 ? 20.460 -6.244 -20.442 1.00 0.00 1 GLY A N 10
ATOM 15797 C CA . GLY A 1 1 ? 19.029 -6.166 -20.216 1.00 0.00 1 GLY A CA 10
ATOM 15798 C C . GLY A 1 1 ? 18.229 -6.401 -21.482 1.00 0.00 1 GLY A C 10
ATOM 15799 O O . GLY A 1 1 ? 18.651 -7.153 -22.360 1.00 0.00 1 GLY A O 10
ATOM 15803 N N . SER A 1 2 ? 17.069 -5.758 -21.575 1.00 0.00 2 SER A N 10
ATOM 15804 C CA . SER A 1 2 ? 16.205 -5.906 -22.740 1.00 0.00 2 SER A CA 10
ATOM 15805 C C . SER A 1 2 ? 16.132 -4.603 -23.531 1.00 0.00 2 SER A C 10
ATOM 15806 O O . SER A 1 2 ? 15.526 -3.628 -23.087 1.00 0.00 2 SER A O 10
ATOM 15814 N N . SER A 1 3 ? 16.754 -4.596 -24.706 1.00 0.00 3 SER A N 10
ATOM 15815 C CA . SER A 1 3 ? 16.764 -3.413 -25.558 1.00 0.00 3 SER A CA 10
ATOM 15816 C C . SER A 1 3 ? 15.469 -3.309 -26.359 1.00 0.00 3 SER A C 10
ATOM 15817 O O . SER A 1 3 ? 14.928 -4.314 -26.819 1.00 0.00 3 SER A O 10
ATOM 15825 N N . GLY A 1 4 ? 14.977 -2.085 -26.521 1.00 0.00 4 GLY A N 10
ATOM 15826 C CA . GLY A 1 4 ? 13.750 -1.871 -27.266 1.00 0.00 4 GLY A CA 10
ATOM 15827 C C . GLY A 1 4 ? 12.708 -1.117 -26.463 1.00 0.00 4 GLY A C 10
ATOM 15828 O O . GLY A 1 4 ? 12.985 -0.649 -25.359 1.00 0.00 4 GLY A O 10
ATOM 15832 N N . SER A 1 5 ? 11.507 -0.998 -27.020 1.00 0.00 5 SER A N 10
ATOM 15833 C CA . SER A 1 5 ? 10.422 -0.290 -26.351 1.00 0.00 5 SER A CA 10
ATOM 15834 C C . SER A 1 5 ? 9.616 -1.240 -25.470 1.00 0.00 5 SER A C 10
ATOM 15835 O O . SER A 1 5 ? 8.981 -2.173 -25.962 1.00 0.00 5 SER A O 10
ATOM 15843 N N . SER A 1 6 ? 9.647 -0.996 -24.164 1.00 0.00 6 SER A N 10
ATOM 15844 C CA . SER A 1 6 ? 8.923 -1.830 -23.212 1.00 0.00 6 SER A CA 10
ATOM 15845 C C . SER A 1 6 ? 7.866 -1.018 -22.471 1.00 0.00 6 SER A C 10
ATOM 15846 O O . SER A 1 6 ? 7.994 0.196 -22.318 1.00 0.00 6 SER A O 10
ATOM 15854 N N . GLY A 1 7 ? 6.819 -1.698 -22.013 1.00 0.00 7 GLY A N 10
ATOM 15855 C CA . GLY A 1 7 ? 5.754 -1.024 -21.294 1.00 0.00 7 GLY A CA 10
ATOM 15856 C C . GLY A 1 7 ? 5.239 -1.839 -20.124 1.00 0.00 7 GLY A C 10
ATOM 15857 O O . GLY A 1 7 ? 5.132 -3.064 -20.192 1.00 0.00 7 GLY A O 10
ATOM 15861 N N . PRO A 1 8 ? 4.912 -1.153 -19.019 1.00 0.00 8 PRO A N 10
ATOM 15862 C CA . PRO A 1 8 ? 4.402 -1.801 -17.807 1.00 0.00 8 PRO A CA 10
ATOM 15863 C C . PRO A 1 8 ? 2.995 -2.358 -17.995 1.00 0.00 8 PRO A C 10
ATOM 15864 O O . PRO A 1 8 ? 2.052 -1.614 -18.268 1.00 0.00 8 PRO A O 10
ATOM 15875 N N . LYS A 1 9 ? 2.859 -3.671 -17.849 1.00 0.00 9 LYS A N 10
ATOM 15876 C CA . LYS A 1 9 ? 1.567 -4.329 -18.002 1.00 0.00 9 LYS A CA 10
ATOM 15877 C C . LYS A 1 9 ? 0.857 -4.452 -16.657 1.00 0.00 9 LYS A C 10
ATOM 15878 O O . LYS A 1 9 ? -0.240 -3.925 -16.474 1.00 0.00 9 LYS A O 10
ATOM 15897 N N . ALA A 1 10 ? 1.490 -5.149 -15.720 1.00 0.00 10 ALA A N 10
ATOM 15898 C CA . ALA A 1 10 ? 0.920 -5.337 -14.392 1.00 0.00 10 ALA A CA 10
ATOM 15899 C C . ALA A 1 10 ? 1.624 -4.459 -13.363 1.00 0.00 10 ALA A C 10
ATOM 15900 O O . ALA A 1 10 ? 2.853 -4.402 -13.316 1.00 0.00 10 ALA A O 10
ATOM 15907 N N . THR A 1 11 ? 0.837 -3.775 -12.538 1.00 0.00 11 THR A N 10
ATOM 15908 C CA . THR A 1 11 ? 1.385 -2.898 -11.511 1.00 0.00 11 THR A CA 10
ATOM 15909 C C . THR A 1 11 ? 1.951 -1.621 -12.123 1.00 0.00 11 THR A C 10
ATOM 15910 O O . THR A 1 11 ? 2.932 -1.067 -11.629 1.00 0.00 11 THR A O 10
ATOM 15921 N N . ALA A 1 12 ? 1.325 -1.159 -13.200 1.00 0.00 12 ALA A N 10
ATOM 15922 C CA . ALA A 1 12 ? 1.765 0.055 -13.877 1.00 0.00 12 ALA A CA 10
ATOM 15923 C C . ALA A 1 12 ? 1.497 1.288 -13.022 1.00 0.00 12 ALA A C 10
ATOM 15924 O O . ALA A 1 12 ? 2.418 2.030 -12.682 1.00 0.00 12 ALA A O 10
ATOM 15931 N N . GLN A 1 13 ? 0.230 1.501 -12.679 1.00 0.00 13 GLN A N 10
ATOM 15932 C CA . GLN A 1 13 ? -0.158 2.647 -11.865 1.00 0.00 13 GLN A CA 10
ATOM 15933 C C . GLN A 1 13 ? 0.770 2.800 -10.664 1.00 0.00 13 GLN A C 10
ATOM 15934 O O . GLN A 1 13 ? 1.159 3.911 -10.306 1.00 0.00 13 GLN A O 10
ATOM 15948 N N . MET A 1 14 ? 1.120 1.677 -10.046 1.00 0.00 14 MET A N 10
ATOM 15949 C CA . MET A 1 14 ? 2.003 1.687 -8.885 1.00 0.00 14 MET A CA 10
ATOM 15950 C C . MET A 1 14 ? 3.330 2.363 -9.217 1.00 0.00 14 MET A C 10
ATOM 15951 O O . MET A 1 14 ? 3.718 3.337 -8.573 1.00 0.00 14 MET A O 10
ATOM 15965 N N . GLU A 1 15 ? 4.020 1.840 -10.225 1.00 0.00 15 GLU A N 10
ATOM 15966 C CA . GLU A 1 15 ? 5.303 2.393 -10.641 1.00 0.00 15 GLU A CA 10
ATOM 15967 C C . GLU A 1 15 ? 5.238 3.916 -10.723 1.00 0.00 15 GLU A C 10
ATOM 15968 O O . GLU A 1 15 ? 6.061 4.616 -10.136 1.00 0.00 15 GLU A O 10
ATOM 15980 N N . GLY A 1 16 ? 4.252 4.421 -11.459 1.00 0.00 16 GLY A N 10
ATOM 15981 C CA . GLY A 1 16 ? 4.097 5.856 -11.606 1.00 0.00 16 GLY A CA 10
ATOM 15982 C C . GLY A 1 16 ? 4.192 6.589 -10.282 1.00 0.00 16 GLY A C 10
ATOM 15983 O O . GLY A 1 16 ? 4.751 7.683 -10.209 1.00 0.00 16 GLY A O 10
ATOM 15987 N N . ARG A 1 17 ? 3.642 5.986 -9.233 1.00 0.00 17 ARG A N 10
ATOM 15988 C CA . ARG A 1 17 ? 3.665 6.589 -7.906 1.00 0.00 17 ARG A CA 10
ATOM 15989 C C . ARG A 1 17 ? 5.088 6.647 -7.360 1.00 0.00 17 ARG A C 10
ATOM 15990 O O . ARG A 1 17 ? 5.629 7.727 -7.119 1.00 0.00 17 ARG A O 10
ATOM 16011 N N . LEU A 1 18 ? 5.689 5.478 -7.165 1.00 0.00 18 LEU A N 10
ATOM 16012 C CA . LEU A 1 18 ? 7.050 5.395 -6.646 1.00 0.00 18 LEU A CA 10
ATOM 16013 C C . LEU A 1 18 ? 7.911 6.530 -7.191 1.00 0.00 18 LEU A C 10
ATOM 16014 O O . LEU A 1 18 ? 8.714 7.115 -6.465 1.00 0.00 18 LEU A O 10
ATOM 16030 N N . GLN A 1 19 ? 7.736 6.836 -8.472 1.00 0.00 19 GLN A N 10
ATOM 16031 C CA . GLN A 1 19 ? 8.496 7.903 -9.113 1.00 0.00 19 GLN A CA 10
ATOM 16032 C C . GLN A 1 19 ? 8.265 9.235 -8.408 1.00 0.00 19 GLN A C 10
ATOM 16033 O O . GLN A 1 19 ? 9.211 9.887 -7.968 1.00 0.00 19 GLN A O 10
ATOM 16047 N N . GLU A 1 20 ? 7.001 9.633 -8.305 1.00 0.00 20 GLU A N 10
ATOM 16048 C CA . GLU A 1 20 ? 6.646 10.889 -7.655 1.00 0.00 20 GLU A CA 10
ATOM 16049 C C . GLU A 1 20 ? 7.045 10.870 -6.182 1.00 0.00 20 GLU A C 10
ATOM 16050 O O . GLU A 1 20 ? 7.367 11.907 -5.601 1.00 0.00 20 GLU A O 10
ATOM 16062 N N . PHE A 1 21 ? 7.021 9.684 -5.584 1.00 0.00 21 PHE A N 10
ATOM 16063 C CA . PHE A 1 21 ? 7.378 9.530 -4.178 1.00 0.00 21 PHE A CA 10
ATOM 16064 C C . PHE A 1 21 ? 8.787 10.052 -3.914 1.00 0.00 21 PHE A C 10
ATOM 16065 O O . PHE A 1 21 ? 9.027 10.758 -2.934 1.00 0.00 21 PHE A O 10
ATOM 16082 N N . LEU A 1 22 ? 9.716 9.700 -4.796 1.00 0.00 22 LEU A N 10
ATOM 16083 C CA . LEU A 1 22 ? 11.103 10.133 -4.660 1.00 0.00 22 LEU A CA 10
ATOM 16084 C C . LEU A 1 22 ? 11.274 11.571 -5.138 1.00 0.00 22 LEU A C 10
ATOM 16085 O O . LEU A 1 22 ? 11.910 12.388 -4.470 1.00 0.00 22 LEU A O 10
ATOM 16101 N N . THR A 1 23 ? 10.701 11.876 -6.298 1.00 0.00 23 THR A N 10
ATOM 16102 C CA . THR A 1 23 ? 10.789 13.216 -6.865 1.00 0.00 23 THR A CA 10
ATOM 16103 C C . THR A 1 23 ? 10.332 14.269 -5.862 1.00 0.00 23 THR A C 10
ATOM 16104 O O . THR A 1 23 ? 10.714 15.435 -5.954 1.00 0.00 23 THR A O 10
ATOM 16115 N N . ALA A 1 24 ? 9.513 13.850 -4.903 1.00 0.00 24 ALA A N 10
ATOM 16116 C CA . ALA A 1 24 ? 9.006 14.757 -3.881 1.00 0.00 24 ALA A CA 10
ATOM 16117 C C . ALA A 1 24 ? 9.842 14.672 -2.608 1.00 0.00 24 ALA A C 10
ATOM 16118 O O . ALA A 1 24 ? 10.067 15.677 -1.933 1.00 0.00 24 ALA A O 10
ATOM 16125 N N . TYR A 1 25 ? 10.299 13.467 -2.285 1.00 0.00 25 TYR A N 10
ATOM 16126 C CA . TYR A 1 25 ? 11.107 13.251 -1.092 1.00 0.00 25 TYR A CA 10
ATOM 16127 C C . TYR A 1 25 ? 12.524 12.825 -1.463 1.00 0.00 25 TYR A C 10
ATOM 16128 O O . TYR A 1 25 ? 12.942 11.703 -1.178 1.00 0.00 25 TYR A O 10
ATOM 16146 N N . ALA A 1 26 ? 13.259 13.730 -2.102 1.00 0.00 26 ALA A N 10
ATOM 16147 C CA . ALA A 1 26 ? 14.630 13.450 -2.511 1.00 0.00 26 ALA A CA 10
ATOM 16148 C C . ALA A 1 26 ? 15.629 14.164 -1.607 1.00 0.00 26 ALA A C 10
ATOM 16149 O O . ALA A 1 26 ? 15.710 15.392 -1.578 1.00 0.00 26 ALA A O 10
ATOM 16156 N N . PRO A 1 27 ? 16.408 13.378 -0.849 1.00 0.00 27 PRO A N 10
ATOM 16157 C CA . PRO A 1 27 ? 17.416 13.914 0.071 1.00 0.00 27 PRO A CA 10
ATOM 16158 C C . PRO A 1 27 ? 18.595 14.542 -0.663 1.00 0.00 27 PRO A C 10
ATOM 16159 O O . PRO A 1 27 ? 19.379 13.847 -1.309 1.00 0.00 27 PRO A O 10
ATOM 16170 N N . GLY A 1 28 ? 18.716 15.863 -0.560 1.00 0.00 28 GLY A N 10
ATOM 16171 C CA . GLY A 1 28 ? 19.803 16.562 -1.219 1.00 0.00 28 GLY A CA 10
ATOM 16172 C C . GLY A 1 28 ? 19.362 17.245 -2.499 1.00 0.00 28 GLY A C 10
ATOM 16173 O O . GLY A 1 28 ? 20.046 18.134 -3.003 1.00 0.00 28 GLY A O 10
ATOM 16177 N N . ALA A 1 29 ? 18.215 16.827 -3.025 1.00 0.00 29 ALA A N 10
ATOM 16178 C CA . ALA A 1 29 ? 17.684 17.405 -4.253 1.00 0.00 29 ALA A CA 10
ATOM 16179 C C . ALA A 1 29 ? 17.095 18.789 -3.999 1.00 0.00 29 ALA A C 10
ATOM 16180 O O . ALA A 1 29 ? 17.471 19.763 -4.652 1.00 0.00 29 ALA A O 10
ATOM 16187 N N . ARG A 1 30 ? 16.171 18.868 -3.048 1.00 0.00 30 ARG A N 10
ATOM 16188 C CA . ARG A 1 30 ? 15.529 20.132 -2.709 1.00 0.00 30 ARG A CA 10
ATOM 16189 C C . ARG A 1 30 ? 15.554 20.368 -1.202 1.00 0.00 30 ARG A C 10
ATOM 16190 O O . ARG A 1 30 ? 15.573 21.510 -0.741 1.00 0.00 30 ARG A O 10
ATOM 16211 N N . LEU A 1 31 ? 15.551 19.281 -0.438 1.00 0.00 31 LEU A N 10
ATOM 16212 C CA . LEU A 1 31 ? 15.573 19.368 1.018 1.00 0.00 31 LEU A CA 10
ATOM 16213 C C . LEU A 1 31 ? 16.773 18.621 1.591 1.00 0.00 31 LEU A C 10
ATOM 16214 O O . LEU A 1 31 ? 17.574 18.053 0.850 1.00 0.00 31 LEU A O 10
ATOM 16230 N N . ALA A 1 32 ? 16.889 18.625 2.915 1.00 0.00 32 ALA A N 10
ATOM 16231 C CA . ALA A 1 32 ? 17.989 17.945 3.587 1.00 0.00 32 ALA A CA 10
ATOM 16232 C C . ALA A 1 32 ? 17.827 18.004 5.102 1.00 0.00 32 ALA A C 10
ATOM 16233 O O . ALA A 1 32 ? 17.811 19.084 5.693 1.00 0.00 32 ALA A O 10
ATOM 16240 N N . LEU A 1 33 ? 17.705 16.837 5.725 1.00 0.00 33 LEU A N 10
ATOM 16241 C CA . LEU A 1 33 ? 17.543 16.756 7.173 1.00 0.00 33 LEU A CA 10
ATOM 16242 C C . LEU A 1 33 ? 18.895 16.609 7.865 1.00 0.00 33 LEU A C 10
ATOM 16243 O O . LEU A 1 33 ? 19.334 15.499 8.161 1.00 0.00 33 LEU A O 10
ATOM 16259 N N . ALA A 1 34 ? 19.548 17.738 8.121 1.00 0.00 34 ALA A N 10
ATOM 16260 C CA . ALA A 1 34 ? 20.847 17.735 8.782 1.00 0.00 34 ALA A CA 10
ATOM 16261 C C . ALA A 1 34 ? 20.949 16.594 9.789 1.00 0.00 34 ALA A C 10
ATOM 16262 O O . ALA A 1 34 ? 21.969 15.909 9.864 1.00 0.00 34 ALA A O 10
ATOM 16269 N N . ASP A 1 35 ? 19.886 16.397 10.561 1.00 0.00 35 ASP A N 10
ATOM 16270 C CA . ASP A 1 35 ? 19.855 15.339 11.563 1.00 0.00 35 ASP A CA 10
ATOM 16271 C C . ASP A 1 35 ? 20.545 14.080 11.047 1.00 0.00 35 ASP A C 10
ATOM 16272 O O . ASP A 1 35 ? 20.239 13.594 9.959 1.00 0.00 35 ASP A O 10
ATOM 16281 N N . GLY A 1 36 ? 21.481 13.558 11.835 1.00 0.00 36 GLY A N 10
ATOM 16282 C CA . GLY A 1 36 ? 22.201 12.362 11.439 1.00 0.00 36 GLY A CA 10
ATOM 16283 C C . GLY A 1 36 ? 21.307 11.139 11.384 1.00 0.00 36 GLY A C 10
ATOM 16284 O O . GLY A 1 36 ? 20.655 10.882 10.372 1.00 0.00 36 GLY A O 10
ATOM 16288 N N . VAL A 1 37 ? 21.277 10.380 12.475 1.00 0.00 37 VAL A N 10
ATOM 16289 C CA . VAL A 1 37 ? 20.457 9.176 12.547 1.00 0.00 37 VAL A CA 10
ATOM 16290 C C . VAL A 1 37 ? 19.118 9.381 11.847 1.00 0.00 37 VAL A C 10
ATOM 16291 O O . VAL A 1 37 ? 18.829 8.739 10.836 1.00 0.00 37 VAL A O 10
ATOM 16304 N N . LEU A 1 38 ? 18.304 10.280 12.391 1.00 0.00 38 LEU A N 10
ATOM 16305 C CA . LEU A 1 38 ? 16.994 10.570 11.818 1.00 0.00 38 LEU A CA 10
ATOM 16306 C C . LEU A 1 38 ? 17.036 10.495 10.295 1.00 0.00 38 LEU A C 10
ATOM 16307 O O . LEU A 1 38 ? 16.301 9.722 9.681 1.00 0.00 38 LEU A O 10
ATOM 16323 N N . GLY A 1 39 ? 17.904 11.301 9.691 1.00 0.00 39 GLY A N 10
ATOM 16324 C CA . GLY A 1 39 ? 18.028 11.308 8.245 1.00 0.00 39 GLY A CA 10
ATOM 16325 C C . GLY A 1 39 ? 18.337 9.934 7.683 1.00 0.00 39 GLY A C 10
ATOM 16326 O O . GLY A 1 39 ? 17.870 9.579 6.601 1.00 0.00 39 GLY A O 10
ATOM 16330 N N . PHE A 1 40 ? 19.127 9.159 8.419 1.00 0.00 40 PHE A N 10
ATOM 16331 C CA . PHE A 1 40 ? 19.500 7.818 7.986 1.00 0.00 40 PHE A CA 10
ATOM 16332 C C . PHE A 1 40 ? 18.307 7.094 7.368 1.00 0.00 40 PHE A C 10
ATOM 16333 O O . PHE A 1 40 ? 18.466 6.269 6.469 1.00 0.00 40 PHE A O 10
ATOM 16350 N N . ILE A 1 41 ? 17.113 7.410 7.858 1.00 0.00 41 ILE A N 10
ATOM 16351 C CA . ILE A 1 41 ? 15.893 6.791 7.355 1.00 0.00 41 ILE A CA 10
ATOM 16352 C C . ILE A 1 41 ? 15.526 7.338 5.980 1.00 0.00 41 ILE A C 10
ATOM 16353 O O . ILE A 1 41 ? 15.442 6.591 5.004 1.00 0.00 41 ILE A O 10
ATOM 16369 N N . HIS A 1 42 ? 15.310 8.648 5.908 1.00 0.00 42 HIS A N 10
ATOM 16370 C CA . HIS A 1 42 ? 14.954 9.297 4.651 1.00 0.00 42 HIS A CA 10
ATOM 16371 C C . HIS A 1 42 ? 15.856 8.818 3.518 1.00 0.00 42 HIS A C 10
ATOM 16372 O O . HIS A 1 42 ? 15.389 8.539 2.414 1.00 0.00 42 HIS A O 10
ATOM 16387 N N . HIS A 1 43 ? 17.152 8.725 3.799 1.00 0.00 43 HIS A N 10
ATOM 16388 C CA . HIS A 1 43 ? 18.120 8.280 2.803 1.00 0.00 43 HIS A CA 10
ATOM 16389 C C . HIS A 1 43 ? 17.927 6.801 2.481 1.00 0.00 43 HIS A C 10
ATOM 16390 O O . HIS A 1 43 ? 17.779 6.424 1.319 1.00 0.00 43 HIS A O 10
ATOM 16405 N N . GLN A 1 44 ? 17.932 5.969 3.517 1.00 0.00 44 GLN A N 10
ATOM 16406 C CA . GLN A 1 44 ? 17.758 4.532 3.343 1.00 0.00 44 GLN A CA 10
ATOM 16407 C C . GLN A 1 44 ? 16.498 4.229 2.540 1.00 0.00 44 GLN A C 10
ATOM 16408 O O . GLN A 1 44 ? 16.563 3.631 1.465 1.00 0.00 44 GLN A O 10
ATOM 16422 N N . ILE A 1 45 ? 15.352 4.644 3.068 1.00 0.00 45 ILE A N 10
ATOM 16423 C CA . ILE A 1 45 ? 14.076 4.417 2.400 1.00 0.00 45 ILE A CA 10
ATOM 16424 C C . ILE A 1 45 ? 14.133 4.862 0.942 1.00 0.00 45 ILE A C 10
ATOM 16425 O O . ILE A 1 45 ? 13.993 4.049 0.028 1.00 0.00 45 ILE A O 10
ATOM 16441 N N . VAL A 1 46 ? 14.342 6.158 0.732 1.00 0.00 46 VAL A N 10
ATOM 16442 C CA . VAL A 1 46 ? 14.420 6.711 -0.615 1.00 0.00 46 VAL A CA 10
ATOM 16443 C C . VAL A 1 46 ? 15.293 5.843 -1.515 1.00 0.00 46 VAL A C 10
ATOM 16444 O O . VAL A 1 46 ? 15.099 5.801 -2.729 1.00 0.00 46 VAL A O 10
ATOM 16457 N N . GLU A 1 47 ? 16.255 5.153 -0.910 1.00 0.00 47 GLU A N 10
ATOM 16458 C CA . GLU A 1 47 ? 17.158 4.286 -1.658 1.00 0.00 47 GLU A CA 10
ATOM 16459 C C . GLU A 1 47 ? 16.481 2.962 -2.003 1.00 0.00 47 GLU A C 10
ATOM 16460 O O . GLU A 1 47 ? 16.645 2.436 -3.104 1.00 0.00 47 GLU A O 10
ATOM 16472 N N . LEU A 1 48 ? 15.720 2.429 -1.053 1.00 0.00 48 LEU A N 10
ATOM 16473 C CA . LEU A 1 48 ? 15.018 1.167 -1.255 1.00 0.00 48 LEU A CA 10
ATOM 16474 C C . LEU A 1 48 ? 13.931 1.311 -2.315 1.00 0.00 48 LEU A C 10
ATOM 16475 O O . LEU A 1 48 ? 13.832 0.497 -3.232 1.00 0.00 48 LEU A O 10
ATOM 16491 N N . ALA A 1 49 ? 13.118 2.355 -2.184 1.00 0.00 49 ALA A N 10
ATOM 16492 C CA . ALA A 1 49 ? 12.041 2.609 -3.132 1.00 0.00 49 ALA A CA 10
ATOM 16493 C C . ALA A 1 49 ? 12.522 2.434 -4.569 1.00 0.00 49 ALA A C 10
ATOM 16494 O O . ALA A 1 49 ? 11.884 1.749 -5.368 1.00 0.00 49 ALA A O 10
ATOM 16501 N N . ARG A 1 50 ? 13.652 3.057 -4.890 1.00 0.00 50 ARG A N 10
ATOM 16502 C CA . ARG A 1 50 ? 14.217 2.971 -6.231 1.00 0.00 50 ARG A CA 10
ATOM 16503 C C . ARG A 1 50 ? 14.271 1.522 -6.706 1.00 0.00 50 ARG A C 10
ATOM 16504 O O . ARG A 1 50 ? 13.788 1.196 -7.791 1.00 0.00 50 ARG A O 10
ATOM 16525 N N . ASP A 1 51 ? 14.862 0.658 -5.889 1.00 0.00 51 ASP A N 10
ATOM 16526 C CA . ASP A 1 51 ? 14.979 -0.756 -6.225 1.00 0.00 51 ASP A CA 10
ATOM 16527 C C . ASP A 1 51 ? 13.642 -1.313 -6.702 1.00 0.00 51 ASP A C 10
ATOM 16528 O O . ASP A 1 51 ? 13.562 -1.946 -7.756 1.00 0.00 51 ASP A O 10
ATOM 16537 N N . CYS A 1 52 ? 12.595 -1.076 -5.920 1.00 0.00 52 CYS A N 10
ATOM 16538 C CA . CYS A 1 52 ? 11.260 -1.556 -6.262 1.00 0.00 52 CYS A CA 10
ATOM 16539 C C . CYS A 1 52 ? 10.930 -1.252 -7.719 1.00 0.00 52 CYS A C 10
ATOM 16540 O O . CYS A 1 52 ? 10.760 -2.162 -8.532 1.00 0.00 52 CYS A O 10
ATOM 16548 N N . LEU A 1 53 ? 10.839 0.033 -8.044 1.00 0.00 53 LEU A N 10
ATOM 16549 C CA . LEU A 1 53 ? 10.527 0.458 -9.404 1.00 0.00 53 LEU A CA 10
ATOM 16550 C C . LEU A 1 53 ? 11.179 -0.467 -10.427 1.00 0.00 53 LEU A C 10
ATOM 16551 O O . LEU A 1 53 ? 10.498 -1.069 -11.256 1.00 0.00 53 LEU A O 10
ATOM 16567 N N . ALA A 1 54 ? 12.502 -0.576 -10.360 1.00 0.00 54 ALA A N 10
ATOM 16568 C CA . ALA A 1 54 ? 13.245 -1.430 -11.277 1.00 0.00 54 ALA A CA 10
ATOM 16569 C C . ALA A 1 54 ? 12.701 -2.855 -11.263 1.00 0.00 54 ALA A C 10
ATOM 16570 O O . ALA A 1 54 ? 12.624 -3.512 -12.302 1.00 0.00 54 ALA A O 10
ATOM 16577 N N . LYS A 1 55 ? 12.324 -3.328 -10.080 1.00 0.00 55 LYS A N 10
ATOM 16578 C CA . LYS A 1 55 ? 11.786 -4.674 -9.930 1.00 0.00 55 LYS A CA 10
ATOM 16579 C C . LYS A 1 55 ? 10.447 -4.809 -10.649 1.00 0.00 55 LYS A C 10
ATOM 16580 O O . LYS A 1 55 ? 10.332 -5.536 -11.635 1.00 0.00 55 LYS A O 10
ATOM 16599 N N . SER A 1 56 ? 9.439 -4.102 -10.149 1.00 0.00 56 SER A N 10
ATOM 16600 C CA . SER A 1 56 ? 8.107 -4.145 -10.743 1.00 0.00 56 SER A CA 10
ATOM 16601 C C . SER A 1 56 ? 8.188 -4.046 -12.264 1.00 0.00 56 SER A C 10
ATOM 16602 O O . SER A 1 56 ? 7.457 -4.729 -12.980 1.00 0.00 56 SER A O 10
ATOM 16610 N N . GLY A 1 57 ? 9.082 -3.191 -12.749 1.00 0.00 57 GLY A N 10
ATOM 16611 C CA . GLY A 1 57 ? 9.242 -3.017 -14.181 1.00 0.00 57 GLY A CA 10
ATOM 16612 C C . GLY A 1 57 ? 9.542 -4.322 -14.893 1.00 0.00 57 GLY A C 10
ATOM 16613 O O . GLY A 1 57 ? 9.017 -4.579 -15.976 1.00 0.00 57 GLY A O 10
ATOM 16617 N N . GLU A 1 58 ? 10.389 -5.146 -14.284 1.00 0.00 58 GLU A N 10
ATOM 16618 C CA . GLU A 1 58 ? 10.759 -6.429 -14.869 1.00 0.00 58 GLU A CA 10
ATOM 16619 C C . GLU A 1 58 ? 10.048 -7.576 -14.158 1.00 0.00 58 GLU A C 10
ATOM 16620 O O . GLU A 1 58 ? 10.401 -8.742 -14.331 1.00 0.00 58 GLU A O 10
ATOM 16632 N N . ASN A 1 59 ? 9.045 -7.236 -13.355 1.00 0.00 59 ASN A N 10
ATOM 16633 C CA . ASN A 1 59 ? 8.285 -8.237 -12.616 1.00 0.00 59 ASN A CA 10
ATOM 16634 C C . ASN A 1 59 ? 9.193 -9.029 -11.680 1.00 0.00 59 ASN A C 10
ATOM 16635 O O . ASN A 1 59 ? 9.177 -10.260 -11.676 1.00 0.00 59 ASN A O 10
ATOM 16646 N N . LEU A 1 60 ? 9.985 -8.314 -10.888 1.00 0.00 60 LEU A N 10
ATOM 16647 C CA . LEU A 1 60 ? 10.900 -8.949 -9.946 1.00 0.00 60 LEU A CA 10
ATOM 16648 C C . LEU A 1 60 ? 10.345 -8.897 -8.527 1.00 0.00 60 LEU A C 10
ATOM 16649 O O . LEU A 1 60 ? 10.693 -9.722 -7.682 1.00 0.00 60 LEU A O 10
ATOM 16665 N N . VAL A 1 61 ? 9.477 -7.922 -8.272 1.00 0.00 61 VAL A N 10
ATOM 16666 C CA . VAL A 1 61 ? 8.870 -7.764 -6.956 1.00 0.00 61 VAL A CA 10
ATOM 16667 C C . VAL A 1 61 ? 7.960 -8.943 -6.625 1.00 0.00 61 VAL A C 10
ATOM 16668 O O . VAL A 1 61 ? 6.973 -9.193 -7.317 1.00 0.00 61 VAL A O 10
ATOM 16681 N N . THR A 1 62 ? 8.299 -9.664 -5.561 1.00 0.00 62 THR A N 10
ATOM 16682 C CA . THR A 1 62 ? 7.514 -10.817 -5.138 1.00 0.00 62 THR A CA 10
ATOM 16683 C C . THR A 1 62 ? 6.980 -10.629 -3.723 1.00 0.00 62 THR A C 10
ATOM 16684 O O . THR A 1 62 ? 7.462 -9.778 -2.975 1.00 0.00 62 THR A O 10
ATOM 16695 N N . SER A 1 63 ? 5.983 -11.430 -3.360 1.00 0.00 63 SER A N 10
ATOM 16696 C CA . SER A 1 63 ? 5.382 -11.349 -2.034 1.00 0.00 63 SER A CA 10
ATOM 16697 C C . SER A 1 63 ? 6.441 -11.064 -0.974 1.00 0.00 63 SER A C 10
ATOM 16698 O O . SER A 1 63 ? 6.357 -10.073 -0.248 1.00 0.00 63 SER A O 10
ATOM 16706 N N . ARG A 1 64 ? 7.437 -11.939 -0.891 1.00 0.00 64 ARG A N 10
ATOM 16707 C CA . ARG A 1 64 ? 8.513 -11.783 0.081 1.00 0.00 64 ARG A CA 10
ATOM 16708 C C . ARG A 1 64 ? 9.193 -10.426 -0.075 1.00 0.00 64 ARG A C 10
ATOM 16709 O O . ARG A 1 64 ? 9.375 -9.696 0.901 1.00 0.00 64 ARG A O 10
ATOM 16730 N N . TYR A 1 65 ? 9.566 -10.094 -1.305 1.00 0.00 65 TYR A N 10
ATOM 16731 C CA . TYR A 1 65 ? 10.228 -8.826 -1.588 1.00 0.00 65 TYR A CA 10
ATOM 16732 C C . TYR A 1 65 ? 9.619 -7.697 -0.762 1.00 0.00 65 TYR A C 10
ATOM 16733 O O . TYR A 1 65 ? 10.333 -6.914 -0.137 1.00 0.00 65 TYR A O 10
ATOM 16751 N N . PHE A 1 66 ? 8.292 -7.621 -0.766 1.00 0.00 66 PHE A N 10
ATOM 16752 C CA . PHE A 1 66 ? 7.584 -6.588 -0.018 1.00 0.00 66 PHE A CA 10
ATOM 16753 C C . PHE A 1 66 ? 7.656 -6.857 1.483 1.00 0.00 66 PHE A C 10
ATOM 16754 O O . PHE A 1 66 ? 8.238 -6.078 2.238 1.00 0.00 66 PHE A O 10
ATOM 16771 N N . LEU A 1 67 ? 7.059 -7.965 1.908 1.00 0.00 67 LEU A N 10
ATOM 16772 C CA . LEU A 1 67 ? 7.054 -8.339 3.318 1.00 0.00 67 LEU A CA 10
ATOM 16773 C C . LEU A 1 67 ? 8.350 -7.913 3.999 1.00 0.00 67 LEU A C 10
ATOM 16774 O O . LEU A 1 67 ? 8.330 -7.221 5.016 1.00 0.00 67 LEU A O 10
ATOM 16790 N N . GLU A 1 68 ? 9.477 -8.330 3.429 1.00 0.00 68 GLU A N 10
ATOM 16791 C CA . GLU A 1 68 ? 10.783 -7.990 3.981 1.00 0.00 68 GLU A CA 10
ATOM 16792 C C . GLU A 1 68 ? 11.027 -6.486 3.914 1.00 0.00 68 GLU A C 10
ATOM 16793 O O . GLU A 1 68 ? 11.536 -5.886 4.861 1.00 0.00 68 GLU A O 10
ATOM 16805 N N . MET A 1 69 ? 10.660 -5.882 2.789 1.00 0.00 69 MET A N 10
ATOM 16806 C CA . MET A 1 69 ? 10.838 -4.447 2.598 1.00 0.00 69 MET A CA 10
ATOM 16807 C C . MET A 1 69 ? 10.110 -3.660 3.683 1.00 0.00 69 MET A C 10
ATOM 16808 O O . MET A 1 69 ? 10.694 -2.791 4.329 1.00 0.00 69 MET A O 10
ATOM 16822 N N . GLN A 1 70 ? 8.832 -3.970 3.876 1.00 0.00 70 GLN A N 10
ATOM 16823 C CA . GLN A 1 70 ? 8.025 -3.290 4.883 1.00 0.00 70 GLN A CA 10
ATOM 16824 C C . GLN A 1 70 ? 8.703 -3.339 6.248 1.00 0.00 70 GLN A C 10
ATOM 16825 O O . GLN A 1 70 ? 8.844 -2.316 6.917 1.00 0.00 70 GLN A O 10
ATOM 16839 N N . GLU A 1 71 ? 9.120 -4.534 6.654 1.00 0.00 71 GLU A N 10
ATOM 16840 C CA . GLU A 1 71 ? 9.782 -4.715 7.940 1.00 0.00 71 GLU A CA 10
ATOM 16841 C C . GLU A 1 71 ? 11.130 -4.002 7.964 1.00 0.00 71 GLU A C 10
ATOM 16842 O O . GLU A 1 71 ? 11.541 -3.457 8.989 1.00 0.00 71 GLU A O 10
ATOM 16854 N N . LYS A 1 72 ? 11.816 -4.009 6.826 1.00 0.00 72 LYS A N 10
ATOM 16855 C CA . LYS A 1 72 ? 13.118 -3.362 6.712 1.00 0.00 72 LYS A CA 10
ATOM 16856 C C . LYS A 1 72 ? 12.995 -1.854 6.902 1.00 0.00 72 LYS A C 10
ATOM 16857 O O . LYS A 1 72 ? 13.726 -1.256 7.693 1.00 0.00 72 LYS A O 10
ATOM 16876 N N . LEU A 1 73 ? 12.067 -1.244 6.174 1.00 0.00 73 LEU A N 10
ATOM 16877 C CA . LEU A 1 73 ? 11.847 0.195 6.263 1.00 0.00 73 LEU A CA 10
ATOM 16878 C C . LEU A 1 73 ? 11.190 0.564 7.590 1.00 0.00 73 LEU A C 10
ATOM 16879 O O . LEU A 1 73 ? 11.588 1.528 8.243 1.00 0.00 73 LEU A O 10
ATOM 16895 N N . GLU A 1 74 ? 10.184 -0.211 7.982 1.00 0.00 74 GLU A N 10
ATOM 16896 C CA . GLU A 1 74 ? 9.473 0.034 9.231 1.00 0.00 74 GLU A CA 10
ATOM 16897 C C . GLU A 1 74 ? 10.453 0.218 10.387 1.00 0.00 74 GLU A C 10
ATOM 16898 O O . GLU A 1 74 ? 10.523 1.289 10.990 1.00 0.00 74 GLU A O 10
ATOM 16910 N N . ARG A 1 75 ? 11.206 -0.834 10.690 1.00 0.00 75 ARG A N 10
ATOM 16911 C CA . ARG A 1 75 ? 12.180 -0.789 11.774 1.00 0.00 75 ARG A CA 10
ATOM 16912 C C . ARG A 1 75 ? 12.935 0.537 11.773 1.00 0.00 75 ARG A C 10
ATOM 16913 O O . ARG A 1 75 ? 12.970 1.244 12.780 1.00 0.00 75 ARG A O 10
ATOM 16934 N N . LEU A 1 76 ? 13.538 0.867 10.636 1.00 0.00 76 LEU A N 10
ATOM 16935 C CA . LEU A 1 76 ? 14.293 2.109 10.504 1.00 0.00 76 LEU A CA 10
ATOM 16936 C C . LEU A 1 76 ? 13.577 3.259 11.204 1.00 0.00 76 LEU A C 10
ATOM 16937 O O . LEU A 1 76 ? 14.207 4.093 11.855 1.00 0.00 76 LEU A O 10
ATOM 16953 N N . LEU A 1 77 ? 12.256 3.297 11.068 1.00 0.00 77 LEU A N 10
ATOM 16954 C CA . LEU A 1 77 ? 11.452 4.344 11.689 1.00 0.00 77 LEU A CA 10
ATOM 16955 C C . LEU A 1 77 ? 12.026 4.737 13.047 1.00 0.00 77 LEU A C 10
ATOM 16956 O O . LEU A 1 77 ? 12.055 5.915 13.401 1.00 0.00 77 LEU A O 10
ATOM 16972 N N . GLN A 1 78 ? 12.484 3.743 13.800 1.00 0.00 78 GLN A N 10
ATOM 16973 C CA . GLN A 1 78 ? 13.059 3.986 15.118 1.00 0.00 78 GLN A CA 10
ATOM 16974 C C . GLN A 1 78 ? 14.013 5.175 15.085 1.00 0.00 78 GLN A C 10
ATOM 16975 O O . GLN A 1 78 ? 13.925 6.077 15.919 1.00 0.00 78 GLN A O 10
ATOM 16989 N N . ASP A 1 79 ? 14.923 5.170 14.118 1.00 0.00 79 ASP A N 10
ATOM 16990 C CA . ASP A 1 79 ? 15.893 6.249 13.975 1.00 0.00 79 ASP A CA 10
ATOM 16991 C C . ASP A 1 79 ? 15.240 7.604 14.228 1.00 0.00 79 ASP A C 10
ATOM 16992 O O . ASP A 1 79 ? 15.851 8.500 14.811 1.00 0.00 79 ASP A O 10
ATOM 17001 N N . ALA A 1 80 ? 13.996 7.748 13.785 1.00 0.00 80 ALA A N 10
ATOM 17002 C CA . ALA A 1 80 ? 13.259 8.993 13.964 1.00 0.00 80 ALA A CA 10
ATOM 17003 C C . ALA A 1 80 ? 12.642 9.070 15.356 1.00 0.00 80 ALA A C 10
ATOM 17004 O O . ALA A 1 80 ? 12.937 9.985 16.127 1.00 0.00 80 ALA A O 10
ATOM 17011 N N . HIS A 1 81 ? 11.784 8.106 15.673 1.00 0.00 81 HIS A N 10
ATOM 17012 C CA . HIS A 1 81 ? 11.125 8.066 16.973 1.00 0.00 81 HIS A CA 10
ATOM 17013 C C . HIS A 1 81 ? 12.149 7.954 18.098 1.00 0.00 81 HIS A C 10
ATOM 17014 O O . HIS A 1 81 ? 11.807 8.066 19.275 1.00 0.00 81 HIS A O 10
ATOM 17029 N N . GLU A 1 82 ? 13.406 7.732 17.727 1.00 0.00 82 GLU A N 10
ATOM 17030 C CA . GLU A 1 82 ? 14.479 7.603 18.707 1.00 0.00 82 GLU A CA 10
ATOM 17031 C C . GLU A 1 82 ? 14.957 8.976 19.173 1.00 0.00 82 GLU A C 10
ATOM 17032 O O . GLU A 1 82 ? 14.792 9.339 20.338 1.00 0.00 82 GLU A O 10
ATOM 17044 N N . ARG A 1 83 ? 15.551 9.732 18.256 1.00 0.00 83 ARG A N 10
ATOM 17045 C CA . ARG A 1 83 ? 16.054 11.063 18.573 1.00 0.00 83 ARG A CA 10
ATOM 17046 C C . ARG A 1 83 ? 15.136 12.142 18.005 1.00 0.00 83 ARG A C 10
ATOM 17047 O O . ARG A 1 83 ? 14.609 12.974 18.743 1.00 0.00 83 ARG A O 10
ATOM 17068 N N . SER A 1 84 ? 14.950 12.120 16.689 1.00 0.00 84 SER A N 10
ATOM 17069 C CA . SER A 1 84 ? 14.099 13.098 16.021 1.00 0.00 84 SER A CA 10
ATOM 17070 C C . SER A 1 84 ? 12.861 13.402 16.858 1.00 0.00 84 SER A C 10
ATOM 17071 O O . SER A 1 84 ? 12.441 12.591 17.683 1.00 0.00 84 SER A O 10
ATOM 17079 N N . ASP A 1 85 ? 12.281 14.577 16.639 1.00 0.00 85 ASP A N 10
ATOM 17080 C CA . ASP A 1 85 ? 11.090 14.990 17.372 1.00 0.00 85 ASP A CA 10
ATOM 17081 C C . ASP A 1 85 ? 9.839 14.823 16.515 1.00 0.00 85 ASP A C 10
ATOM 17082 O O . ASP A 1 85 ? 9.916 14.796 15.286 1.00 0.00 85 ASP A O 10
ATOM 17091 N N . SER A 1 86 ? 8.689 14.709 17.171 1.00 0.00 86 SER A N 10
ATOM 17092 C CA . SER A 1 86 ? 7.422 14.539 16.469 1.00 0.00 86 SER A CA 10
ATOM 17093 C C . SER A 1 86 ? 7.373 15.410 15.217 1.00 0.00 86 SER A C 10
ATOM 17094 O O . SER A 1 86 ? 6.681 15.089 14.252 1.00 0.00 86 SER A O 10
ATOM 17102 N N . GLU A 1 87 ? 8.115 16.514 15.242 1.00 0.00 87 GLU A N 10
ATOM 17103 C CA . GLU A 1 87 ? 8.156 17.431 14.110 1.00 0.00 87 GLU A CA 10
ATOM 17104 C C . GLU A 1 87 ? 8.874 16.798 12.922 1.00 0.00 87 GLU A C 10
ATOM 17105 O O . GLU A 1 87 ? 8.267 16.537 11.884 1.00 0.00 87 GLU A O 10
ATOM 17117 N N . GLU A 1 88 ? 10.171 16.556 13.083 1.00 0.00 88 GLU A N 10
ATOM 17118 C CA . GLU A 1 88 ? 10.973 15.955 12.023 1.00 0.00 88 GLU A CA 10
ATOM 17119 C C . GLU A 1 88 ? 10.468 14.555 11.686 1.00 0.00 88 GLU A C 10
ATOM 17120 O O . GLU A 1 88 ? 10.442 14.156 10.522 1.00 0.00 88 GLU A O 10
ATOM 17132 N N . VAL A 1 89 ? 10.066 13.814 12.714 1.00 0.00 89 VAL A N 10
ATOM 17133 C CA . VAL A 1 89 ? 9.561 12.459 12.528 1.00 0.00 89 VAL A CA 10
ATOM 17134 C C . VAL A 1 89 ? 8.372 12.442 11.575 1.00 0.00 89 VAL A C 10
ATOM 17135 O O . VAL A 1 89 ? 8.302 11.613 10.667 1.00 0.00 89 VAL A O 10
ATOM 17148 N N . SER A 1 90 ? 7.437 13.363 11.786 1.00 0.00 90 SER A N 10
ATOM 17149 C CA . SER A 1 90 ? 6.248 13.452 10.948 1.00 0.00 90 SER A CA 10
ATOM 17150 C C . SER A 1 90 ? 6.615 13.348 9.471 1.00 0.00 90 SER A C 10
ATOM 17151 O O . SER A 1 90 ? 5.935 12.676 8.695 1.00 0.00 90 SER A O 10
ATOM 17159 N N . PHE A 1 91 ? 7.697 14.018 9.088 1.00 0.00 91 PHE A N 10
ATOM 17160 C CA . PHE A 1 91 ? 8.156 14.003 7.704 1.00 0.00 91 PHE A CA 10
ATOM 17161 C C . PHE A 1 91 ? 8.490 12.583 7.257 1.00 0.00 91 PHE A C 10
ATOM 17162 O O . PHE A 1 91 ? 7.923 12.077 6.288 1.00 0.00 91 PHE A O 10
ATOM 17179 N N . ILE A 1 92 ? 9.413 11.946 7.970 1.00 0.00 92 ILE A N 10
ATOM 17180 C CA . ILE A 1 92 ? 9.821 10.585 7.648 1.00 0.00 92 ILE A CA 10
ATOM 17181 C C . ILE A 1 92 ? 8.631 9.632 7.676 1.00 0.00 92 ILE A C 10
ATOM 17182 O O . ILE A 1 92 ? 8.379 8.908 6.713 1.00 0.00 92 ILE A O 10
ATOM 17198 N N . VAL A 1 93 ? 7.899 9.640 8.786 1.00 0.00 93 VAL A N 10
ATOM 17199 C CA . VAL A 1 93 ? 6.733 8.779 8.939 1.00 0.00 93 VAL A CA 10
ATOM 17200 C C . VAL A 1 93 ? 5.935 8.698 7.642 1.00 0.00 93 VAL A C 10
ATOM 17201 O O . VAL A 1 93 ? 5.560 7.613 7.200 1.00 0.00 93 VAL A O 10
ATOM 17214 N N . GLN A 1 94 ? 5.681 9.854 7.037 1.00 0.00 94 GLN A N 10
ATOM 17215 C CA . GLN A 1 94 ? 4.928 9.914 5.790 1.00 0.00 94 GLN A CA 10
ATOM 17216 C C . GLN A 1 94 ? 5.552 9.009 4.733 1.00 0.00 94 GLN A C 10
ATOM 17217 O O . GLN A 1 94 ? 4.851 8.275 4.036 1.00 0.00 94 GLN A O 10
ATOM 17231 N N . LEU A 1 95 ? 6.875 9.067 4.619 1.00 0.00 95 LEU A N 10
ATOM 17232 C CA . LEU A 1 95 ? 7.595 8.254 3.646 1.00 0.00 95 LEU A CA 10
ATOM 17233 C C . LEU A 1 95 ? 7.466 6.770 3.975 1.00 0.00 95 LEU A C 10
ATOM 17234 O O . LEU A 1 95 ? 6.857 6.007 3.224 1.00 0.00 95 LEU A O 10
ATOM 17250 N N . VAL A 1 96 ? 8.042 6.367 5.103 1.00 0.00 96 VAL A N 10
ATOM 17251 C CA . VAL A 1 96 ? 7.988 4.975 5.534 1.00 0.00 96 VAL A CA 10
ATOM 17252 C C . VAL A 1 96 ? 6.593 4.392 5.337 1.00 0.00 96 VAL A C 10
ATOM 17253 O O . VAL A 1 96 ? 6.442 3.218 4.998 1.00 0.00 96 VAL A O 10
ATOM 17266 N N . ARG A 1 97 ? 5.576 5.220 5.551 1.00 0.00 97 ARG A N 10
ATOM 17267 C CA . ARG A 1 97 ? 4.193 4.786 5.397 1.00 0.00 97 ARG A CA 10
ATOM 17268 C C . ARG A 1 97 ? 3.812 4.696 3.923 1.00 0.00 97 ARG A C 10
ATOM 17269 O O . ARG A 1 97 ? 3.488 3.620 3.418 1.00 0.00 97 ARG A O 10
ATOM 17290 N N . LYS A 1 98 ? 3.852 5.832 3.236 1.00 0.00 98 LYS A N 10
ATOM 17291 C CA . LYS A 1 98 ? 3.512 5.883 1.819 1.00 0.00 98 LYS A CA 10
ATOM 17292 C C . LYS A 1 98 ? 4.157 4.726 1.063 1.00 0.00 98 LYS A C 10
ATOM 17293 O O . LYS A 1 98 ? 3.478 3.973 0.364 1.00 0.00 98 LYS A O 10
ATOM 17312 N N . LEU A 1 99 ? 5.470 4.590 1.208 1.00 0.00 99 LEU A N 10
ATOM 17313 C CA . LEU A 1 99 ? 6.207 3.522 0.540 1.00 0.00 99 LEU A CA 10
ATOM 17314 C C . LEU A 1 99 ? 5.417 2.218 0.564 1.00 0.00 99 LEU A C 10
ATOM 17315 O O . LEU A 1 99 ? 5.324 1.518 -0.445 1.00 0.00 99 LEU A O 10
ATOM 17331 N N . LEU A 1 100 ? 4.849 1.898 1.721 1.00 0.00 100 LEU A N 10
ATOM 17332 C CA . LEU A 1 100 ? 4.064 0.678 1.876 1.00 0.00 100 LEU A CA 10
ATOM 17333 C C . LEU A 1 100 ? 2.736 0.786 1.133 1.00 0.00 100 LEU A C 10
ATOM 17334 O O . LEU A 1 100 ? 2.224 -0.204 0.610 1.00 0.00 100 LEU A O 10
ATOM 17350 N N . ILE A 1 101 ? 2.186 1.995 1.090 1.00 0.00 101 ILE A N 10
ATOM 17351 C CA . ILE A 1 101 ? 0.919 2.233 0.408 1.00 0.00 101 ILE A CA 10
ATOM 17352 C C . ILE A 1 101 ? 1.086 2.151 -1.105 1.00 0.00 101 ILE A C 10
ATOM 17353 O O . ILE A 1 101 ? 0.138 1.843 -1.828 1.00 0.00 101 ILE A O 10
ATOM 17369 N N . ILE A 1 102 ? 2.297 2.426 -1.578 1.00 0.00 102 ILE A N 10
ATOM 17370 C CA . ILE A 1 102 ? 2.588 2.381 -3.005 1.00 0.00 102 ILE A CA 10
ATOM 17371 C C . ILE A 1 102 ? 2.870 0.954 -3.463 1.00 0.00 102 ILE A C 10
ATOM 17372 O O . ILE A 1 102 ? 2.137 0.398 -4.282 1.00 0.00 102 ILE A O 10
ATOM 17388 N N . ILE A 1 103 ? 3.936 0.367 -2.929 1.00 0.00 103 ILE A N 10
ATOM 17389 C CA . ILE A 1 103 ? 4.313 -0.997 -3.281 1.00 0.00 103 ILE A CA 10
ATOM 17390 C C . ILE A 1 103 ? 3.140 -1.955 -3.100 1.00 0.00 103 ILE A C 10
ATOM 17391 O O . ILE A 1 103 ? 2.958 -2.884 -3.888 1.00 0.00 103 ILE A O 10
ATOM 17407 N N . SER A 1 104 ? 2.347 -1.722 -2.060 1.00 0.00 104 SER A N 10
ATOM 17408 C CA . SER A 1 104 ? 1.193 -2.566 -1.774 1.00 0.00 104 SER A CA 10
ATOM 17409 C C . SER A 1 104 ? 0.488 -2.977 -3.064 1.00 0.00 104 SER A C 10
ATOM 17410 O O . SER A 1 104 ? -0.157 -2.159 -3.719 1.00 0.00 104 SER A O 10
ATOM 17418 N N . ARG A 1 105 ? 0.618 -4.250 -3.421 1.00 0.00 105 ARG A N 10
ATOM 17419 C CA . ARG A 1 105 ? -0.004 -4.771 -4.633 1.00 0.00 105 ARG A CA 10
ATOM 17420 C C . ARG A 1 105 ? -1.391 -4.167 -4.834 1.00 0.00 105 ARG A C 10
ATOM 17421 O O . ARG A 1 105 ? -1.683 -3.548 -5.858 1.00 0.00 105 ARG A O 10
ATOM 17442 N N . PRO A 1 106 ? -2.267 -4.351 -3.836 1.00 0.00 106 PRO A N 10
ATOM 17443 C CA . PRO A 1 106 ? -3.638 -3.832 -3.880 1.00 0.00 106 PRO A CA 10
ATOM 17444 C C . PRO A 1 106 ? -3.685 -2.311 -3.773 1.00 0.00 106 PRO A C 10
ATOM 17445 O O . PRO A 1 106 ? -2.956 -1.712 -2.984 1.00 0.00 106 PRO A O 10
ATOM 17456 N N . ALA A 1 107 ? -4.550 -1.694 -4.572 1.00 0.00 107 ALA A N 10
ATOM 17457 C CA . ALA A 1 107 ? -4.694 -0.243 -4.565 1.00 0.00 107 ALA A CA 10
ATOM 17458 C C . ALA A 1 107 ? -5.842 0.199 -5.466 1.00 0.00 107 ALA A C 10
ATOM 17459 O O . ALA A 1 107 ? -6.286 -0.552 -6.335 1.00 0.00 107 ALA A O 10
ATOM 17466 N N . ARG A 1 108 ? -6.319 1.420 -5.252 1.00 0.00 108 ARG A N 10
ATOM 17467 C CA . ARG A 1 108 ? -7.418 1.961 -6.044 1.00 0.00 108 ARG A CA 10
ATOM 17468 C C . ARG A 1 108 ? -6.890 2.728 -7.253 1.00 0.00 108 ARG A C 10
ATOM 17469 O O . ARG A 1 108 ? -5.802 3.301 -7.210 1.00 0.00 108 ARG A O 10
ATOM 17490 N N . SER A 1 109 ? -7.669 2.734 -8.330 1.00 0.00 109 SER A N 10
ATOM 17491 C CA . SER A 1 109 ? -7.279 3.427 -9.552 1.00 0.00 109 SER A CA 10
ATOM 17492 C C . SER A 1 109 ? -8.402 4.333 -10.045 1.00 0.00 109 SER A C 10
ATOM 17493 O O . SER A 1 109 ? -9.546 3.902 -10.187 1.00 0.00 109 SER A O 10
ATOM 17501 N N . GLY A 1 110 ? -8.067 5.593 -10.305 1.00 0.00 110 GLY A N 10
ATOM 17502 C CA . GLY A 1 110 ? -9.058 6.542 -10.779 1.00 0.00 110 GLY A CA 10
ATOM 17503 C C . GLY A 1 110 ? -9.219 7.727 -9.848 1.00 0.00 110 GLY A C 10
ATOM 17504 O O . GLY A 1 110 ? -9.294 7.578 -8.628 1.00 0.00 110 GLY A O 10
ATOM 17508 N N . PRO A 1 111 ? -9.272 8.936 -10.425 1.00 0.00 111 PRO A N 10
ATOM 17509 C CA . PRO A 1 111 ? -9.425 10.175 -9.656 1.00 0.00 111 PRO A CA 10
ATOM 17510 C C . PRO A 1 111 ? -10.810 10.303 -9.033 1.00 0.00 111 PRO A C 10
ATOM 17511 O O . PRO A 1 111 ? -11.789 10.584 -9.724 1.00 0.00 111 PRO A O 10
ATOM 17522 N N . SER A 1 112 ? -10.886 10.095 -7.722 1.00 0.00 112 SER A N 10
ATOM 17523 C CA . SER A 1 112 ? -12.153 10.185 -7.006 1.00 0.00 112 SER A CA 10
ATOM 17524 C C . SER A 1 112 ? -13.299 9.651 -7.860 1.00 0.00 112 SER A C 10
ATOM 17525 O O . SER A 1 112 ? -14.382 10.234 -7.899 1.00 0.00 112 SER A O 10
ATOM 17533 N N . SER A 1 113 ? -13.051 8.538 -8.543 1.00 0.00 113 SER A N 10
ATOM 17534 C CA . SER A 1 113 ? -14.059 7.926 -9.401 1.00 0.00 113 SER A CA 10
ATOM 17535 C C . SER A 1 113 ? -14.808 6.825 -8.657 1.00 0.00 113 SER A C 10
ATOM 17536 O O . SER A 1 113 ? -14.218 5.828 -8.242 1.00 0.00 113 SER A O 10
ATOM 17544 N N . GLY A 1 114 ? -16.114 7.013 -8.492 1.00 0.00 114 GLY A N 10
ATOM 17545 C CA . GLY A 1 114 ? -16.924 6.028 -7.799 1.00 0.00 114 GLY A CA 10
ATOM 17546 C C . GLY A 1 114 ? -18.355 5.999 -8.299 1.00 0.00 114 GLY A C 10
ATOM 17547 O O . GLY A 1 114 ? -18.605 5.701 -9.467 1.00 0.00 114 GLY A O 10
ATOM 17551 N N . GLY A 1 1 ? 15.909 -2.866 -25.994 1.00 0.00 1 GLY A N 11
ATOM 17552 C CA . GLY A 1 1 ? 15.151 -3.685 -26.922 1.00 0.00 1 GLY A CA 11
ATOM 17553 C C . GLY A 1 1 ? 15.722 -3.649 -28.326 1.00 0.00 1 GLY A C 11
ATOM 17554 O O . GLY A 1 1 ? 16.358 -2.672 -28.720 1.00 0.00 1 GLY A O 11
ATOM 17558 N N . SER A 1 2 ? 15.495 -4.718 -29.083 1.00 0.00 2 SER A N 11
ATOM 17559 C CA . SER A 1 2 ? 15.995 -4.807 -30.450 1.00 0.00 2 SER A CA 11
ATOM 17560 C C . SER A 1 2 ? 15.064 -4.082 -31.418 1.00 0.00 2 SER A C 11
ATOM 17561 O O . SER A 1 2 ? 14.105 -4.663 -31.926 1.00 0.00 2 SER A O 11
ATOM 17569 N N . SER A 1 3 ? 15.355 -2.810 -31.667 1.00 0.00 3 SER A N 11
ATOM 17570 C CA . SER A 1 3 ? 14.543 -2.003 -32.571 1.00 0.00 3 SER A CA 11
ATOM 17571 C C . SER A 1 3 ? 13.058 -2.178 -32.269 1.00 0.00 3 SER A C 11
ATOM 17572 O O . SER A 1 3 ? 12.244 -2.350 -33.175 1.00 0.00 3 SER A O 11
ATOM 17580 N N . GLY A 1 4 ? 12.712 -2.134 -30.985 1.00 0.00 4 GLY A N 11
ATOM 17581 C CA . GLY A 1 4 ? 11.326 -2.289 -30.585 1.00 0.00 4 GLY A CA 11
ATOM 17582 C C . GLY A 1 4 ? 10.968 -1.431 -29.387 1.00 0.00 4 GLY A C 11
ATOM 17583 O O . GLY A 1 4 ? 11.598 -0.402 -29.142 1.00 0.00 4 GLY A O 11
ATOM 17587 N N . SER A 1 5 ? 9.954 -1.854 -28.640 1.00 0.00 5 SER A N 11
ATOM 17588 C CA . SER A 1 5 ? 9.510 -1.114 -27.464 1.00 0.00 5 SER A CA 11
ATOM 17589 C C . SER A 1 5 ? 8.783 -2.033 -26.487 1.00 0.00 5 SER A C 11
ATOM 17590 O O . SER A 1 5 ? 7.779 -2.655 -26.832 1.00 0.00 5 SER A O 11
ATOM 17598 N N . SER A 1 6 ? 9.299 -2.113 -25.264 1.00 0.00 6 SER A N 11
ATOM 17599 C CA . SER A 1 6 ? 8.703 -2.958 -24.237 1.00 0.00 6 SER A CA 11
ATOM 17600 C C . SER A 1 6 ? 8.033 -2.111 -23.159 1.00 0.00 6 SER A C 11
ATOM 17601 O O . SER A 1 6 ? 8.703 -1.481 -22.343 1.00 0.00 6 SER A O 11
ATOM 17609 N N . GLY A 1 7 ? 6.703 -2.103 -23.163 1.00 0.00 7 GLY A N 11
ATOM 17610 C CA . GLY A 1 7 ? 5.963 -1.331 -22.182 1.00 0.00 7 GLY A CA 11
ATOM 17611 C C . GLY A 1 7 ? 6.036 -1.936 -20.794 1.00 0.00 7 GLY A C 11
ATOM 17612 O O . GLY A 1 7 ? 6.692 -2.953 -20.570 1.00 0.00 7 GLY A O 11
ATOM 17616 N N . PRO A 1 8 ? 5.349 -1.302 -19.831 1.00 0.00 8 PRO A N 11
ATOM 17617 C CA . PRO A 1 8 ? 5.324 -1.765 -18.441 1.00 0.00 8 PRO A CA 11
ATOM 17618 C C . PRO A 1 8 ? 4.544 -3.065 -18.277 1.00 0.00 8 PRO A C 11
ATOM 17619 O O . PRO A 1 8 ? 4.270 -3.764 -19.253 1.00 0.00 8 PRO A O 11
ATOM 17630 N N . LYS A 1 9 ? 4.188 -3.384 -17.037 1.00 0.00 9 LYS A N 11
ATOM 17631 C CA . LYS A 1 9 ? 3.437 -4.599 -16.745 1.00 0.00 9 LYS A CA 11
ATOM 17632 C C . LYS A 1 9 ? 2.169 -4.280 -15.960 1.00 0.00 9 LYS A C 11
ATOM 17633 O O . LYS A 1 9 ? 1.994 -3.163 -15.473 1.00 0.00 9 LYS A O 11
ATOM 17652 N N . ALA A 1 10 ? 1.288 -5.268 -15.840 1.00 0.00 10 ALA A N 11
ATOM 17653 C CA . ALA A 1 10 ? 0.038 -5.092 -15.112 1.00 0.00 10 ALA A CA 11
ATOM 17654 C C . ALA A 1 10 ? 0.225 -4.163 -13.917 1.00 0.00 10 ALA A C 11
ATOM 17655 O O . ALA A 1 10 ? -0.653 -3.361 -13.597 1.00 0.00 10 ALA A O 11
ATOM 17662 N N . THR A 1 11 ? 1.375 -4.276 -13.259 1.00 0.00 11 THR A N 11
ATOM 17663 C CA . THR A 1 11 ? 1.676 -3.448 -12.098 1.00 0.00 11 THR A CA 11
ATOM 17664 C C . THR A 1 11 ? 2.384 -2.162 -12.509 1.00 0.00 11 THR A C 11
ATOM 17665 O O . THR A 1 11 ? 3.362 -1.753 -11.883 1.00 0.00 11 THR A O 11
ATOM 17676 N N . ALA A 1 12 ? 1.884 -1.528 -13.565 1.00 0.00 12 ALA A N 11
ATOM 17677 C CA . ALA A 1 12 ? 2.468 -0.287 -14.058 1.00 0.00 12 ALA A CA 11
ATOM 17678 C C . ALA A 1 12 ? 1.985 0.908 -13.243 1.00 0.00 12 ALA A C 11
ATOM 17679 O O . ALA A 1 12 ? 2.789 1.694 -12.742 1.00 0.00 12 ALA A O 11
ATOM 17686 N N . GLN A 1 13 ? 0.668 1.039 -13.116 1.00 0.00 13 GLN A N 11
ATOM 17687 C CA . GLN A 1 13 ? 0.079 2.140 -12.363 1.00 0.00 13 GLN A CA 11
ATOM 17688 C C . GLN A 1 13 ? 0.834 2.372 -11.058 1.00 0.00 13 GLN A C 11
ATOM 17689 O O . GLN A 1 13 ? 1.175 3.506 -10.720 1.00 0.00 13 GLN A O 11
ATOM 17703 N N . MET A 1 14 ? 1.093 1.292 -10.329 1.00 0.00 14 MET A N 11
ATOM 17704 C CA . MET A 1 14 ? 1.808 1.378 -9.062 1.00 0.00 14 MET A CA 11
ATOM 17705 C C . MET A 1 14 ? 3.155 2.070 -9.244 1.00 0.00 14 MET A C 11
ATOM 17706 O O . MET A 1 14 ? 3.490 3.000 -8.511 1.00 0.00 14 MET A O 11
ATOM 17720 N N . GLU A 1 15 ? 3.924 1.610 -10.226 1.00 0.00 15 GLU A N 11
ATOM 17721 C CA . GLU A 1 15 ? 5.235 2.185 -10.503 1.00 0.00 15 GLU A CA 11
ATOM 17722 C C . GLU A 1 15 ? 5.154 3.706 -10.593 1.00 0.00 15 GLU A C 11
ATOM 17723 O O . GLU A 1 15 ? 5.825 4.420 -9.850 1.00 0.00 15 GLU A O 11
ATOM 17735 N N . GLY A 1 16 ? 4.326 4.195 -11.511 1.00 0.00 16 GLY A N 11
ATOM 17736 C CA . GLY A 1 16 ? 4.172 5.628 -11.683 1.00 0.00 16 GLY A CA 11
ATOM 17737 C C . GLY A 1 16 ? 4.175 6.374 -10.364 1.00 0.00 16 GLY A C 11
ATOM 17738 O O . GLY A 1 16 ? 4.657 7.504 -10.283 1.00 0.00 16 GLY A O 11
ATOM 17742 N N . ARG A 1 17 ? 3.633 5.742 -9.328 1.00 0.00 17 ARG A N 11
ATOM 17743 C CA . ARG A 1 17 ? 3.572 6.355 -8.006 1.00 0.00 17 ARG A CA 11
ATOM 17744 C C . ARG A 1 17 ? 4.968 6.490 -7.405 1.00 0.00 17 ARG A C 11
ATOM 17745 O O . ARG A 1 17 ? 5.408 7.592 -7.073 1.00 0.00 17 ARG A O 11
ATOM 17766 N N . LEU A 1 18 ? 5.658 5.364 -7.266 1.00 0.00 18 LEU A N 11
ATOM 17767 C CA . LEU A 1 18 ? 7.004 5.356 -6.704 1.00 0.00 18 LEU A CA 11
ATOM 17768 C C . LEU A 1 18 ? 7.838 6.499 -7.273 1.00 0.00 18 LEU A C 11
ATOM 17769 O O . LEU A 1 18 ? 8.617 7.127 -6.556 1.00 0.00 18 LEU A O 11
ATOM 17785 N N . GLN A 1 19 ? 7.668 6.765 -8.564 1.00 0.00 19 GLN A N 11
ATOM 17786 C CA . GLN A 1 19 ? 8.404 7.834 -9.227 1.00 0.00 19 GLN A CA 11
ATOM 17787 C C . GLN A 1 19 ? 8.168 9.171 -8.531 1.00 0.00 19 GLN A C 11
ATOM 17788 O O . GLN A 1 19 ? 9.114 9.855 -8.145 1.00 0.00 19 GLN A O 11
ATOM 17802 N N . GLU A 1 20 ? 6.899 9.535 -8.376 1.00 0.00 20 GLU A N 11
ATOM 17803 C CA . GLU A 1 20 ? 6.539 10.791 -7.728 1.00 0.00 20 GLU A CA 11
ATOM 17804 C C . GLU A 1 20 ? 6.991 10.800 -6.270 1.00 0.00 20 GLU A C 11
ATOM 17805 O O . GLU A 1 20 ? 7.365 11.841 -5.731 1.00 0.00 20 GLU A O 11
ATOM 17817 N N . PHE A 1 21 ? 6.953 9.631 -5.639 1.00 0.00 21 PHE A N 11
ATOM 17818 C CA . PHE A 1 21 ? 7.356 9.503 -4.243 1.00 0.00 21 PHE A CA 11
ATOM 17819 C C . PHE A 1 21 ? 8.771 10.037 -4.035 1.00 0.00 21 PHE A C 11
ATOM 17820 O O . PHE A 1 21 ? 9.034 10.775 -3.084 1.00 0.00 21 PHE A O 11
ATOM 17837 N N . LEU A 1 22 ? 9.677 9.659 -4.929 1.00 0.00 22 LEU A N 11
ATOM 17838 C CA . LEU A 1 22 ? 11.065 10.099 -4.844 1.00 0.00 22 LEU A CA 11
ATOM 17839 C C . LEU A 1 22 ? 11.211 11.539 -5.324 1.00 0.00 22 LEU A C 11
ATOM 17840 O O . LEU A 1 22 ? 11.887 12.351 -4.691 1.00 0.00 22 LEU A O 11
ATOM 17856 N N . THR A 1 23 ? 10.570 11.851 -6.446 1.00 0.00 23 THR A N 11
ATOM 17857 C CA . THR A 1 23 ? 10.627 13.194 -7.011 1.00 0.00 23 THR A CA 11
ATOM 17858 C C . THR A 1 23 ? 10.212 14.240 -5.983 1.00 0.00 23 THR A C 11
ATOM 17859 O O . THR A 1 23 ? 10.609 15.402 -6.071 1.00 0.00 23 THR A O 11
ATOM 17870 N N . ALA A 1 24 ? 9.411 13.821 -5.008 1.00 0.00 24 ALA A N 11
ATOM 17871 C CA . ALA A 1 24 ? 8.945 14.722 -3.962 1.00 0.00 24 ALA A CA 11
ATOM 17872 C C . ALA A 1 24 ? 9.800 14.594 -2.706 1.00 0.00 24 ALA A C 11
ATOM 17873 O O . ALA A 1 24 ? 10.015 15.570 -1.987 1.00 0.00 24 ALA A O 11
ATOM 17880 N N . TYR A 1 25 ? 10.284 13.384 -2.446 1.00 0.00 25 TYR A N 11
ATOM 17881 C CA . TYR A 1 25 ? 11.113 13.128 -1.275 1.00 0.00 25 TYR A CA 11
ATOM 17882 C C . TYR A 1 25 ? 12.510 12.670 -1.685 1.00 0.00 25 TYR A C 11
ATOM 17883 O O . TYR A 1 25 ? 12.836 11.487 -1.604 1.00 0.00 25 TYR A O 11
ATOM 17901 N N . ALA A 1 26 ? 13.330 13.619 -2.125 1.00 0.00 26 ALA A N 11
ATOM 17902 C CA . ALA A 1 26 ? 14.693 13.315 -2.546 1.00 0.00 26 ALA A CA 11
ATOM 17903 C C . ALA A 1 26 ? 15.711 14.054 -1.684 1.00 0.00 26 ALA A C 11
ATOM 17904 O O . ALA A 1 26 ? 15.784 15.283 -1.683 1.00 0.00 26 ALA A O 11
ATOM 17911 N N . PRO A 1 27 ? 16.516 13.289 -0.931 1.00 0.00 27 PRO A N 11
ATOM 17912 C CA . PRO A 1 27 ? 17.544 13.851 -0.051 1.00 0.00 27 PRO A CA 11
ATOM 17913 C C . PRO A 1 27 ? 18.699 14.471 -0.830 1.00 0.00 27 PRO A C 11
ATOM 17914 O O . PRO A 1 27 ? 19.463 13.769 -1.491 1.00 0.00 27 PRO A O 11
ATOM 17925 N N . GLY A 1 28 ? 18.821 15.792 -0.747 1.00 0.00 28 GLY A N 11
ATOM 17926 C CA . GLY A 1 28 ? 19.886 16.485 -1.449 1.00 0.00 28 GLY A CA 11
ATOM 17927 C C . GLY A 1 28 ? 19.471 16.931 -2.837 1.00 0.00 28 GLY A C 11
ATOM 17928 O O . GLY A 1 28 ? 19.893 17.986 -3.308 1.00 0.00 28 GLY A O 11
ATOM 17932 N N . ALA A 1 29 ? 18.642 16.126 -3.493 1.00 0.00 29 ALA A N 11
ATOM 17933 C CA . ALA A 1 29 ? 18.170 16.444 -4.834 1.00 0.00 29 ALA A CA 11
ATOM 17934 C C . ALA A 1 29 ? 17.439 17.782 -4.856 1.00 0.00 29 ALA A C 11
ATOM 17935 O O . ALA A 1 29 ? 17.767 18.667 -5.646 1.00 0.00 29 ALA A O 11
ATOM 17942 N N . ARG A 1 30 ? 16.446 17.923 -3.983 1.00 0.00 30 ARG A N 11
ATOM 17943 C CA . ARG A 1 30 ? 15.667 19.152 -3.904 1.00 0.00 30 ARG A CA 11
ATOM 17944 C C . ARG A 1 30 ? 15.549 19.629 -2.459 1.00 0.00 30 ARG A C 11
ATOM 17945 O O . ARG A 1 30 ? 15.478 20.829 -2.193 1.00 0.00 30 ARG A O 11
ATOM 17966 N N . LEU A 1 31 ? 15.528 18.680 -1.529 1.00 0.00 31 LEU A N 11
ATOM 17967 C CA . LEU A 1 31 ? 15.417 19.002 -0.110 1.00 0.00 31 LEU A CA 11
ATOM 17968 C C . LEU A 1 31 ? 16.127 17.956 0.743 1.00 0.00 31 LEU A C 11
ATOM 17969 O O . LEU A 1 31 ? 16.528 16.904 0.246 1.00 0.00 31 LEU A O 11
ATOM 17985 N N . ALA A 1 32 ? 16.278 18.251 2.029 1.00 0.00 32 ALA A N 11
ATOM 17986 C CA . ALA A 1 32 ? 16.936 17.334 2.952 1.00 0.00 32 ALA A CA 11
ATOM 17987 C C . ALA A 1 32 ? 16.585 17.666 4.399 1.00 0.00 32 ALA A C 11
ATOM 17988 O O . ALA A 1 32 ? 15.768 18.549 4.664 1.00 0.00 32 ALA A O 11
ATOM 17995 N N . LEU A 1 33 ? 17.207 16.953 5.331 1.00 0.00 33 LEU A N 11
ATOM 17996 C CA . LEU A 1 33 ? 16.960 17.171 6.752 1.00 0.00 33 LEU A CA 11
ATOM 17997 C C . LEU A 1 33 ? 18.261 17.462 7.493 1.00 0.00 33 LEU A C 11
ATOM 17998 O O . LEU A 1 33 ? 19.284 16.825 7.245 1.00 0.00 33 LEU A O 11
ATOM 18014 N N . ALA A 1 34 ? 18.214 18.428 8.405 1.00 0.00 34 ALA A N 11
ATOM 18015 C CA . ALA A 1 34 ? 19.388 18.801 9.184 1.00 0.00 34 ALA A CA 11
ATOM 18016 C C . ALA A 1 34 ? 19.575 17.866 10.375 1.00 0.00 34 ALA A C 11
ATOM 18017 O O . ALA A 1 34 ? 20.687 17.702 10.878 1.00 0.00 34 ALA A O 11
ATOM 18024 N N . ASP A 1 35 ? 18.482 17.256 10.820 1.00 0.00 35 ASP A N 11
ATOM 18025 C CA . ASP A 1 35 ? 18.527 16.337 11.951 1.00 0.00 35 ASP A CA 11
ATOM 18026 C C . ASP A 1 35 ? 19.744 15.421 11.860 1.00 0.00 35 ASP A C 11
ATOM 18027 O O . ASP A 1 35 ? 20.383 15.324 10.814 1.00 0.00 35 ASP A O 11
ATOM 18036 N N . GLY A 1 36 ? 20.059 14.753 12.966 1.00 0.00 36 GLY A N 11
ATOM 18037 C CA . GLY A 1 36 ? 21.199 13.855 12.990 1.00 0.00 36 GLY A CA 11
ATOM 18038 C C . GLY A 1 36 ? 20.895 12.514 12.353 1.00 0.00 36 GLY A C 11
ATOM 18039 O O . GLY A 1 36 ? 20.528 12.444 11.180 1.00 0.00 36 GLY A O 11
ATOM 18043 N N . VAL A 1 37 ? 21.048 11.444 13.128 1.00 0.00 37 VAL A N 11
ATOM 18044 C CA . VAL A 1 37 ? 20.787 10.098 12.632 1.00 0.00 37 VAL A CA 11
ATOM 18045 C C . VAL A 1 37 ? 19.432 10.020 11.939 1.00 0.00 37 VAL A C 11
ATOM 18046 O O . VAL A 1 37 ? 19.265 9.296 10.957 1.00 0.00 37 VAL A O 11
ATOM 18059 N N . LEU A 1 38 ? 18.465 10.771 12.456 1.00 0.00 38 LEU A N 11
ATOM 18060 C CA . LEU A 1 38 ? 17.122 10.789 11.886 1.00 0.00 38 LEU A CA 11
ATOM 18061 C C . LEU A 1 38 ? 17.174 10.669 10.367 1.00 0.00 38 LEU A C 11
ATOM 18062 O O . LEU A 1 38 ? 16.603 9.746 9.787 1.00 0.00 38 LEU A O 11
ATOM 18078 N N . GLY A 1 39 ? 17.864 11.608 9.727 1.00 0.00 39 GLY A N 11
ATOM 18079 C CA . GLY A 1 39 ? 17.980 11.588 8.280 1.00 0.00 39 GLY A CA 11
ATOM 18080 C C . GLY A 1 39 ? 18.361 10.222 7.748 1.00 0.00 39 GLY A C 11
ATOM 18081 O O . GLY A 1 39 ? 17.877 9.799 6.698 1.00 0.00 39 GLY A O 11
ATOM 18085 N N . PHE A 1 40 ? 19.234 9.529 8.472 1.00 0.00 40 PHE A N 11
ATOM 18086 C CA . PHE A 1 40 ? 19.683 8.202 8.065 1.00 0.00 40 PHE A CA 11
ATOM 18087 C C . PHE A 1 40 ? 18.554 7.430 7.388 1.00 0.00 40 PHE A C 11
ATOM 18088 O O . PHE A 1 40 ? 18.755 6.803 6.347 1.00 0.00 40 PHE A O 11
ATOM 18105 N N . ILE A 1 41 ? 17.369 7.480 7.986 1.00 0.00 41 ILE A N 11
ATOM 18106 C CA . ILE A 1 41 ? 16.209 6.787 7.441 1.00 0.00 41 ILE A CA 11
ATOM 18107 C C . ILE A 1 41 ? 15.884 7.280 6.035 1.00 0.00 41 ILE A C 11
ATOM 18108 O O . ILE A 1 41 ? 16.033 6.546 5.058 1.00 0.00 41 ILE A O 11
ATOM 18124 N N . HIS A 1 42 ? 15.440 8.530 5.940 1.00 0.00 42 HIS A N 11
ATOM 18125 C CA . HIS A 1 42 ? 15.096 9.123 4.653 1.00 0.00 42 HIS A CA 11
ATOM 18126 C C . HIS A 1 42 ? 16.051 8.646 3.562 1.00 0.00 42 HIS A C 11
ATOM 18127 O O . HIS A 1 42 ? 15.632 8.340 2.446 1.00 0.00 42 HIS A O 11
ATOM 18142 N N . HIS A 1 43 ? 17.337 8.587 3.893 1.00 0.00 43 HIS A N 11
ATOM 18143 C CA . HIS A 1 43 ? 18.352 8.148 2.942 1.00 0.00 43 HIS A CA 11
ATOM 18144 C C . HIS A 1 43 ? 18.128 6.693 2.542 1.00 0.00 43 HIS A C 11
ATOM 18145 O O . HIS A 1 43 ? 18.126 6.359 1.358 1.00 0.00 43 HIS A O 11
ATOM 18160 N N . GLN A 1 44 ? 17.942 5.832 3.538 1.00 0.00 44 GLN A N 11
ATOM 18161 C CA . GLN A 1 44 ? 17.720 4.413 3.289 1.00 0.00 44 GLN A CA 11
ATOM 18162 C C . GLN A 1 44 ? 16.452 4.196 2.470 1.00 0.00 44 GLN A C 11
ATOM 18163 O O . GLN A 1 44 ? 16.505 3.698 1.345 1.00 0.00 44 GLN A O 11
ATOM 18177 N N . ILE A 1 45 ? 15.313 4.574 3.041 1.00 0.00 45 ILE A N 11
ATOM 18178 C CA . ILE A 1 45 ? 14.031 4.421 2.363 1.00 0.00 45 ILE A CA 11
ATOM 18179 C C . ILE A 1 45 ? 14.123 4.866 0.908 1.00 0.00 45 ILE A C 11
ATOM 18180 O O . ILE A 1 45 ? 13.998 4.055 -0.010 1.00 0.00 45 ILE A O 11
ATOM 18196 N N . VAL A 1 46 ? 14.344 6.161 0.703 1.00 0.00 46 VAL A N 11
ATOM 18197 C CA . VAL A 1 46 ? 14.456 6.715 -0.641 1.00 0.00 46 VAL A CA 11
ATOM 18198 C C . VAL A 1 46 ? 15.220 5.771 -1.562 1.00 0.00 46 VAL A C 11
ATOM 18199 O O . VAL A 1 46 ? 14.840 5.572 -2.715 1.00 0.00 46 VAL A O 11
ATOM 18212 N N . GLU A 1 47 ? 16.299 5.192 -1.045 1.00 0.00 47 GLU A N 11
ATOM 18213 C CA . GLU A 1 47 ? 17.117 4.268 -1.822 1.00 0.00 47 GLU A CA 11
ATOM 18214 C C . GLU A 1 47 ? 16.362 2.970 -2.094 1.00 0.00 47 GLU A C 11
ATOM 18215 O O . GLU A 1 47 ? 16.400 2.437 -3.204 1.00 0.00 47 GLU A O 11
ATOM 18227 N N . LEU A 1 48 ? 15.677 2.466 -1.074 1.00 0.00 48 LEU A N 11
ATOM 18228 C CA . LEU A 1 48 ? 14.913 1.230 -1.202 1.00 0.00 48 LEU A CA 11
ATOM 18229 C C . LEU A 1 48 ? 13.823 1.370 -2.259 1.00 0.00 48 LEU A C 11
ATOM 18230 O O . LEU A 1 48 ? 13.655 0.498 -3.112 1.00 0.00 48 LEU A O 11
ATOM 18246 N N . ALA A 1 49 ? 13.085 2.474 -2.199 1.00 0.00 49 ALA A N 11
ATOM 18247 C CA . ALA A 1 49 ? 12.014 2.730 -3.154 1.00 0.00 49 ALA A CA 11
ATOM 18248 C C . ALA A 1 49 ? 12.501 2.548 -4.587 1.00 0.00 49 ALA A C 11
ATOM 18249 O O . ALA A 1 49 ? 11.878 1.841 -5.379 1.00 0.00 49 ALA A O 11
ATOM 18256 N N . ARG A 1 50 ? 13.618 3.190 -4.914 1.00 0.00 50 ARG A N 11
ATOM 18257 C CA . ARG A 1 50 ? 14.187 3.100 -6.253 1.00 0.00 50 ARG A CA 11
ATOM 18258 C C . ARG A 1 50 ? 14.247 1.649 -6.722 1.00 0.00 50 ARG A C 11
ATOM 18259 O O . ARG A 1 50 ? 13.754 1.313 -7.799 1.00 0.00 50 ARG A O 11
ATOM 18280 N N . ASP A 1 51 ? 14.853 0.793 -5.906 1.00 0.00 51 ASP A N 11
ATOM 18281 C CA . ASP A 1 51 ? 14.976 -0.622 -6.236 1.00 0.00 51 ASP A CA 11
ATOM 18282 C C . ASP A 1 51 ? 13.641 -1.188 -6.710 1.00 0.00 51 ASP A C 11
ATOM 18283 O O . ASP A 1 51 ? 13.551 -1.771 -7.791 1.00 0.00 51 ASP A O 11
ATOM 18292 N N . CYS A 1 52 ? 12.607 -1.012 -5.895 1.00 0.00 52 CYS A N 11
ATOM 18293 C CA . CYS A 1 52 ? 11.276 -1.507 -6.230 1.00 0.00 52 CYS A CA 11
ATOM 18294 C C . CYS A 1 52 ? 10.944 -1.225 -7.691 1.00 0.00 52 CYS A C 11
ATOM 18295 O O . CYS A 1 52 ? 10.761 -2.148 -8.486 1.00 0.00 52 CYS A O 11
ATOM 18303 N N . LEU A 1 53 ? 10.864 0.054 -8.038 1.00 0.00 53 LEU A N 11
ATOM 18304 C CA . LEU A 1 53 ? 10.551 0.458 -9.405 1.00 0.00 53 LEU A CA 11
ATOM 18305 C C . LEU A 1 53 ? 11.228 -0.464 -10.414 1.00 0.00 53 LEU A C 11
ATOM 18306 O O . LEU A 1 53 ? 10.565 -1.083 -11.245 1.00 0.00 53 LEU A O 11
ATOM 18322 N N . ALA A 1 54 ? 12.552 -0.551 -10.333 1.00 0.00 54 ALA A N 11
ATOM 18323 C CA . ALA A 1 54 ? 13.318 -1.401 -11.236 1.00 0.00 54 ALA A CA 11
ATOM 18324 C C . ALA A 1 54 ? 12.755 -2.818 -11.266 1.00 0.00 54 ALA A C 11
ATOM 18325 O O . ALA A 1 54 ? 12.779 -3.484 -12.301 1.00 0.00 54 ALA A O 11
ATOM 18332 N N . LYS A 1 55 ? 12.248 -3.273 -10.125 1.00 0.00 55 LYS A N 11
ATOM 18333 C CA . LYS A 1 55 ? 11.678 -4.611 -10.021 1.00 0.00 55 LYS A CA 11
ATOM 18334 C C . LYS A 1 55 ? 10.342 -4.692 -10.752 1.00 0.00 55 LYS A C 11
ATOM 18335 O O . LYS A 1 55 ? 10.217 -5.388 -11.760 1.00 0.00 55 LYS A O 11
ATOM 18354 N N . SER A 1 56 ? 9.347 -3.975 -10.240 1.00 0.00 56 SER A N 11
ATOM 18355 C CA . SER A 1 56 ? 8.020 -3.968 -10.843 1.00 0.00 56 SER A CA 11
ATOM 18356 C C . SER A 1 56 ? 8.115 -3.874 -12.363 1.00 0.00 56 SER A C 11
ATOM 18357 O O . SER A 1 56 ? 7.382 -4.549 -13.085 1.00 0.00 56 SER A O 11
ATOM 18365 N N . GLY A 1 57 ? 9.025 -3.031 -12.842 1.00 0.00 57 GLY A N 11
ATOM 18366 C CA . GLY A 1 57 ? 9.201 -2.864 -14.273 1.00 0.00 57 GLY A CA 11
ATOM 18367 C C . GLY A 1 57 ? 9.461 -4.177 -14.983 1.00 0.00 57 GLY A C 11
ATOM 18368 O O . GLY A 1 57 ? 8.983 -4.393 -16.097 1.00 0.00 57 GLY A O 11
ATOM 18372 N N . GLU A 1 58 ? 10.222 -5.056 -14.338 1.00 0.00 58 GLU A N 11
ATOM 18373 C CA . GLU A 1 58 ? 10.546 -6.355 -14.918 1.00 0.00 58 GLU A CA 11
ATOM 18374 C C . GLU A 1 58 ? 9.753 -7.467 -14.239 1.00 0.00 58 GLU A C 11
ATOM 18375 O O . GLU A 1 58 ? 9.948 -8.647 -14.526 1.00 0.00 58 GLU A O 11
ATOM 18387 N N . ASN A 1 59 ? 8.858 -7.081 -13.335 1.00 0.00 59 ASN A N 11
ATOM 18388 C CA . ASN A 1 59 ? 8.036 -8.045 -12.613 1.00 0.00 59 ASN A CA 11
ATOM 18389 C C . ASN A 1 59 ? 8.891 -8.902 -11.684 1.00 0.00 59 ASN A C 11
ATOM 18390 O O . ASN A 1 59 ? 8.743 -10.124 -11.638 1.00 0.00 59 ASN A O 11
ATOM 18401 N N . LEU A 1 60 ? 9.785 -8.253 -10.946 1.00 0.00 60 LEU A N 11
ATOM 18402 C CA . LEU A 1 60 ? 10.664 -8.955 -10.017 1.00 0.00 60 LEU A CA 11
ATOM 18403 C C . LEU A 1 60 ? 10.115 -8.893 -8.595 1.00 0.00 60 LEU A C 11
ATOM 18404 O O . LEU A 1 60 ? 10.453 -9.722 -7.751 1.00 0.00 60 LEU A O 11
ATOM 18420 N N . VAL A 1 61 ? 9.263 -7.905 -8.338 1.00 0.00 61 VAL A N 11
ATOM 18421 C CA . VAL A 1 61 ? 8.664 -7.736 -7.019 1.00 0.00 61 VAL A CA 11
ATOM 18422 C C . VAL A 1 61 ? 7.700 -8.874 -6.704 1.00 0.00 61 VAL A C 11
ATOM 18423 O O . VAL A 1 61 ? 6.810 -9.187 -7.495 1.00 0.00 61 VAL A O 11
ATOM 18436 N N . THR A 1 62 ? 7.883 -9.492 -5.541 1.00 0.00 62 THR A N 11
ATOM 18437 C CA . THR A 1 62 ? 7.030 -10.596 -5.120 1.00 0.00 62 THR A CA 11
ATOM 18438 C C . THR A 1 62 ? 6.568 -10.416 -3.678 1.00 0.00 62 THR A C 11
ATOM 18439 O O . THR A 1 62 ? 7.095 -9.577 -2.948 1.00 0.00 62 THR A O 11
ATOM 18450 N N . SER A 1 63 ? 5.581 -11.209 -3.274 1.00 0.00 63 SER A N 11
ATOM 18451 C CA . SER A 1 63 ? 5.046 -11.135 -1.920 1.00 0.00 63 SER A CA 11
ATOM 18452 C C . SER A 1 63 ? 6.159 -10.872 -0.910 1.00 0.00 63 SER A C 11
ATOM 18453 O O . SER A 1 63 ? 6.117 -9.894 -0.163 1.00 0.00 63 SER A O 11
ATOM 18461 N N . ARG A 1 64 ? 7.154 -11.753 -0.893 1.00 0.00 64 ARG A N 11
ATOM 18462 C CA . ARG A 1 64 ? 8.279 -11.618 0.025 1.00 0.00 64 ARG A CA 11
ATOM 18463 C C . ARG A 1 64 ? 8.941 -10.252 -0.123 1.00 0.00 64 ARG A C 11
ATOM 18464 O O . ARG A 1 64 ? 9.114 -9.524 0.855 1.00 0.00 64 ARG A O 11
ATOM 18485 N N . TYR A 1 65 ? 9.311 -9.910 -1.352 1.00 0.00 65 TYR A N 11
ATOM 18486 C CA . TYR A 1 65 ? 9.958 -8.633 -1.629 1.00 0.00 65 TYR A CA 11
ATOM 18487 C C . TYR A 1 65 ? 9.332 -7.515 -0.800 1.00 0.00 65 TYR A C 11
ATOM 18488 O O . TYR A 1 65 ? 10.035 -6.734 -0.158 1.00 0.00 65 TYR A O 11
ATOM 18506 N N . PHE A 1 66 ? 8.005 -7.445 -0.819 1.00 0.00 66 PHE A N 11
ATOM 18507 C CA . PHE A 1 66 ? 7.283 -6.423 -0.070 1.00 0.00 66 PHE A CA 11
ATOM 18508 C C . PHE A 1 66 ? 7.337 -6.707 1.429 1.00 0.00 66 PHE A C 11
ATOM 18509 O O . PHE A 1 66 ? 7.890 -5.923 2.201 1.00 0.00 66 PHE A O 11
ATOM 18526 N N . LEU A 1 67 ? 6.760 -7.833 1.832 1.00 0.00 67 LEU A N 11
ATOM 18527 C CA . LEU A 1 67 ? 6.741 -8.222 3.238 1.00 0.00 67 LEU A CA 11
ATOM 18528 C C . LEU A 1 67 ? 8.033 -7.808 3.935 1.00 0.00 67 LEU A C 11
ATOM 18529 O O . LEU A 1 67 ? 8.009 -7.076 4.924 1.00 0.00 67 LEU A O 11
ATOM 18545 N N . GLU A 1 68 ? 9.160 -8.281 3.411 1.00 0.00 68 GLU A N 11
ATOM 18546 C CA . GLU A 1 68 ? 10.462 -7.958 3.983 1.00 0.00 68 GLU A CA 11
ATOM 18547 C C . GLU A 1 68 ? 10.728 -6.457 3.916 1.00 0.00 68 GLU A C 11
ATOM 18548 O O . GLU A 1 68 ? 11.149 -5.846 4.898 1.00 0.00 68 GLU A O 11
ATOM 18560 N N . MET A 1 69 ? 10.481 -5.869 2.749 1.00 0.00 69 MET A N 11
ATOM 18561 C CA . MET A 1 69 ? 10.694 -4.440 2.554 1.00 0.00 69 MET A CA 11
ATOM 18562 C C . MET A 1 69 ? 9.993 -3.632 3.642 1.00 0.00 69 MET A C 11
ATOM 18563 O O . MET A 1 69 ? 10.548 -2.665 4.163 1.00 0.00 69 MET A O 11
ATOM 18577 N N . GLN A 1 70 ? 8.772 -4.036 3.978 1.00 0.00 70 GLN A N 11
ATOM 18578 C CA . GLN A 1 70 ? 7.997 -3.348 5.004 1.00 0.00 70 GLN A CA 11
ATOM 18579 C C . GLN A 1 70 ? 8.703 -3.410 6.354 1.00 0.00 70 GLN A C 11
ATOM 18580 O O . GLN A 1 70 ? 8.940 -2.382 6.988 1.00 0.00 70 GLN A O 11
ATOM 18594 N N . GLU A 1 71 ? 9.036 -4.622 6.787 1.00 0.00 71 GLU A N 11
ATOM 18595 C CA . GLU A 1 71 ? 9.714 -4.816 8.063 1.00 0.00 71 GLU A CA 11
ATOM 18596 C C . GLU A 1 71 ? 11.095 -4.168 8.050 1.00 0.00 71 GLU A C 11
ATOM 18597 O O . GLU A 1 71 ? 11.593 -3.719 9.082 1.00 0.00 71 GLU A O 11
ATOM 18609 N N . LYS A 1 72 ? 11.710 -4.124 6.873 1.00 0.00 72 LYS A N 11
ATOM 18610 C CA . LYS A 1 72 ? 13.033 -3.531 6.722 1.00 0.00 72 LYS A CA 11
ATOM 18611 C C . LYS A 1 72 ? 12.982 -2.023 6.945 1.00 0.00 72 LYS A C 11
ATOM 18612 O O . LYS A 1 72 ? 13.746 -1.477 7.742 1.00 0.00 72 LYS A O 11
ATOM 18631 N N . LEU A 1 73 ? 12.078 -1.355 6.237 1.00 0.00 73 LEU A N 11
ATOM 18632 C CA . LEU A 1 73 ? 11.927 0.091 6.359 1.00 0.00 73 LEU A CA 11
ATOM 18633 C C . LEU A 1 73 ? 11.323 0.463 7.710 1.00 0.00 73 LEU A C 11
ATOM 18634 O O . LEU A 1 73 ? 11.805 1.371 8.386 1.00 0.00 73 LEU A O 11
ATOM 18650 N N . GLU A 1 74 ? 10.268 -0.247 8.096 1.00 0.00 74 GLU A N 11
ATOM 18651 C CA . GLU A 1 74 ? 9.600 0.009 9.367 1.00 0.00 74 GLU A CA 11
ATOM 18652 C C . GLU A 1 74 ? 10.616 0.137 10.499 1.00 0.00 74 GLU A C 11
ATOM 18653 O O . GLU A 1 74 ? 10.739 1.193 11.120 1.00 0.00 74 GLU A O 11
ATOM 18665 N N . ARG A 1 75 ? 11.340 -0.946 10.761 1.00 0.00 75 ARG A N 11
ATOM 18666 C CA . ARG A 1 75 ? 12.344 -0.956 11.819 1.00 0.00 75 ARG A CA 11
ATOM 18667 C C . ARG A 1 75 ? 13.127 0.353 11.838 1.00 0.00 75 ARG A C 11
ATOM 18668 O O . ARG A 1 75 ? 13.222 1.017 12.871 1.00 0.00 75 ARG A O 11
ATOM 18689 N N . LEU A 1 76 ? 13.688 0.717 10.690 1.00 0.00 76 LEU A N 11
ATOM 18690 C CA . LEU A 1 76 ? 14.464 1.947 10.574 1.00 0.00 76 LEU A CA 11
ATOM 18691 C C . LEU A 1 76 ? 13.770 3.099 11.294 1.00 0.00 76 LEU A C 11
ATOM 18692 O O . LEU A 1 76 ? 14.411 3.884 11.993 1.00 0.00 76 LEU A O 11
ATOM 18708 N N . LEU A 1 77 ? 12.457 3.192 11.120 1.00 0.00 77 LEU A N 11
ATOM 18709 C CA . LEU A 1 77 ? 11.674 4.247 11.755 1.00 0.00 77 LEU A CA 11
ATOM 18710 C C . LEU A 1 77 ? 12.223 4.574 13.140 1.00 0.00 77 LEU A C 11
ATOM 18711 O O . LEU A 1 77 ? 12.174 5.721 13.582 1.00 0.00 77 LEU A O 11
ATOM 18727 N N . GLN A 1 78 ? 12.746 3.557 13.818 1.00 0.00 78 GLN A N 11
ATOM 18728 C CA . GLN A 1 78 ? 13.306 3.738 15.153 1.00 0.00 78 GLN A CA 11
ATOM 18729 C C . GLN A 1 78 ? 14.204 4.969 15.205 1.00 0.00 78 GLN A C 11
ATOM 18730 O O . GLN A 1 78 ? 14.050 5.826 16.075 1.00 0.00 78 GLN A O 11
ATOM 18744 N N . ASP A 1 79 ? 15.142 5.051 14.267 1.00 0.00 79 ASP A N 11
ATOM 18745 C CA . ASP A 1 79 ? 16.065 6.178 14.206 1.00 0.00 79 ASP A CA 11
ATOM 18746 C C . ASP A 1 79 ? 15.330 7.495 14.437 1.00 0.00 79 ASP A C 11
ATOM 18747 O O . ASP A 1 79 ? 15.826 8.380 15.133 1.00 0.00 79 ASP A O 11
ATOM 18756 N N . ALA A 1 80 ? 14.146 7.618 13.846 1.00 0.00 80 ALA A N 11
ATOM 18757 C CA . ALA A 1 80 ? 13.343 8.826 13.988 1.00 0.00 80 ALA A CA 11
ATOM 18758 C C . ALA A 1 80 ? 12.683 8.888 15.361 1.00 0.00 80 ALA A C 11
ATOM 18759 O O . ALA A 1 80 ? 12.903 9.828 16.125 1.00 0.00 80 ALA A O 11
ATOM 18766 N N . HIS A 1 81 ? 11.871 7.881 15.668 1.00 0.00 81 HIS A N 11
ATOM 18767 C CA . HIS A 1 81 ? 11.178 7.821 16.950 1.00 0.00 81 HIS A CA 11
ATOM 18768 C C . HIS A 1 81 ? 12.175 7.776 18.105 1.00 0.00 81 HIS A C 11
ATOM 18769 O O . HIS A 1 81 ? 11.793 7.881 19.270 1.00 0.00 81 HIS A O 11
ATOM 18784 N N . GLU A 1 82 ? 13.452 7.617 17.772 1.00 0.00 82 GLU A N 11
ATOM 18785 C CA . GLU A 1 82 ? 14.502 7.556 18.782 1.00 0.00 82 GLU A CA 11
ATOM 18786 C C . GLU A 1 82 ? 14.930 8.958 19.207 1.00 0.00 82 GLU A C 11
ATOM 18787 O O . GLU A 1 82 ? 14.678 9.380 20.336 1.00 0.00 82 GLU A O 11
ATOM 18799 N N . ARG A 1 83 ? 15.580 9.673 18.295 1.00 0.00 83 ARG A N 11
ATOM 18800 C CA . ARG A 1 83 ? 16.046 11.026 18.574 1.00 0.00 83 ARG A CA 11
ATOM 18801 C C . ARG A 1 83 ? 15.087 12.062 17.995 1.00 0.00 83 ARG A C 11
ATOM 18802 O O . ARG A 1 83 ? 14.539 12.891 18.721 1.00 0.00 83 ARG A O 11
ATOM 18823 N N . SER A 1 84 ? 14.890 12.009 16.681 1.00 0.00 84 SER A N 11
ATOM 18824 C CA . SER A 1 84 ? 14.001 12.945 16.003 1.00 0.00 84 SER A CA 11
ATOM 18825 C C . SER A 1 84 ? 12.797 13.281 16.877 1.00 0.00 84 SER A C 11
ATOM 18826 O O . SER A 1 84 ? 12.378 12.478 17.711 1.00 0.00 84 SER A O 11
ATOM 18834 N N . ASP A 1 85 ? 12.244 14.472 16.679 1.00 0.00 85 ASP A N 11
ATOM 18835 C CA . ASP A 1 85 ? 11.087 14.916 17.447 1.00 0.00 85 ASP A CA 11
ATOM 18836 C C . ASP A 1 85 ? 9.808 14.793 16.624 1.00 0.00 85 ASP A C 11
ATOM 18837 O O . ASP A 1 85 ? 9.836 14.897 15.397 1.00 0.00 85 ASP A O 11
ATOM 18846 N N . SER A 1 86 ? 8.690 14.571 17.306 1.00 0.00 86 SER A N 11
ATOM 18847 C CA . SER A 1 86 ? 7.401 14.430 16.638 1.00 0.00 86 SER A CA 11
ATOM 18848 C C . SER A 1 86 ? 7.327 15.327 15.406 1.00 0.00 86 SER A C 11
ATOM 18849 O O . SER A 1 86 ? 6.733 14.959 14.393 1.00 0.00 86 SER A O 11
ATOM 18857 N N . GLU A 1 87 ? 7.935 16.505 15.503 1.00 0.00 87 GLU A N 11
ATOM 18858 C CA . GLU A 1 87 ? 7.937 17.456 14.397 1.00 0.00 87 GLU A CA 11
ATOM 18859 C C . GLU A 1 87 ? 8.593 16.849 13.159 1.00 0.00 87 GLU A C 11
ATOM 18860 O O . GLU A 1 87 ? 7.940 16.641 12.138 1.00 0.00 87 GLU A O 11
ATOM 18872 N N . GLU A 1 88 ? 9.889 16.569 13.261 1.00 0.00 88 GLU A N 11
ATOM 18873 C CA . GLU A 1 88 ? 10.633 15.988 12.150 1.00 0.00 88 GLU A CA 11
ATOM 18874 C C . GLU A 1 88 ? 10.147 14.573 11.850 1.00 0.00 88 GLU A C 11
ATOM 18875 O O . GLU A 1 88 ? 9.935 14.210 10.693 1.00 0.00 88 GLU A O 11
ATOM 18887 N N . VAL A 1 89 ? 9.974 13.778 12.901 1.00 0.00 89 VAL A N 11
ATOM 18888 C CA . VAL A 1 89 ? 9.512 12.403 12.752 1.00 0.00 89 VAL A CA 11
ATOM 18889 C C . VAL A 1 89 ? 8.317 12.324 11.809 1.00 0.00 89 VAL A C 11
ATOM 18890 O O . VAL A 1 89 ? 8.178 11.368 11.046 1.00 0.00 89 VAL A O 11
ATOM 18903 N N . SER A 1 90 ? 7.457 13.335 11.866 1.00 0.00 90 SER A N 11
ATOM 18904 C CA . SER A 1 90 ? 6.271 13.379 11.019 1.00 0.00 90 SER A CA 11
ATOM 18905 C C . SER A 1 90 ? 6.655 13.322 9.543 1.00 0.00 90 SER A C 11
ATOM 18906 O O . SER A 1 90 ? 6.021 12.623 8.752 1.00 0.00 90 SER A O 11
ATOM 18914 N N . PHE A 1 91 ? 7.697 14.062 9.180 1.00 0.00 91 PHE A N 11
ATOM 18915 C CA . PHE A 1 91 ? 8.166 14.098 7.800 1.00 0.00 91 PHE A CA 11
ATOM 18916 C C . PHE A 1 91 ? 8.499 12.694 7.303 1.00 0.00 91 PHE A C 11
ATOM 18917 O O . PHE A 1 91 ? 7.891 12.200 6.353 1.00 0.00 91 PHE A O 11
ATOM 18934 N N . ILE A 1 92 ? 9.469 12.058 7.951 1.00 0.00 92 ILE A N 11
ATOM 18935 C CA . ILE A 1 92 ? 9.883 10.712 7.575 1.00 0.00 92 ILE A CA 11
ATOM 18936 C C . ILE A 1 92 ? 8.703 9.747 7.601 1.00 0.00 92 ILE A C 11
ATOM 18937 O O . ILE A 1 92 ? 8.440 9.044 6.625 1.00 0.00 92 ILE A O 11
ATOM 18953 N N . VAL A 1 93 ? 7.993 9.718 8.724 1.00 0.00 93 VAL A N 11
ATOM 18954 C CA . VAL A 1 93 ? 6.838 8.841 8.877 1.00 0.00 93 VAL A CA 11
ATOM 18955 C C . VAL A 1 93 ? 6.041 8.751 7.580 1.00 0.00 93 VAL A C 11
ATOM 18956 O O . VAL A 1 93 ? 5.696 7.660 7.128 1.00 0.00 93 VAL A O 11
ATOM 18969 N N . GLN A 1 94 ? 5.754 9.906 6.987 1.00 0.00 94 GLN A N 11
ATOM 18970 C CA . GLN A 1 94 ? 4.997 9.957 5.742 1.00 0.00 94 GLN A CA 11
ATOM 18971 C C . GLN A 1 94 ? 5.614 9.038 4.692 1.00 0.00 94 GLN A C 11
ATOM 18972 O O . GLN A 1 94 ? 4.905 8.316 3.990 1.00 0.00 94 GLN A O 11
ATOM 18986 N N . LEU A 1 95 ? 6.938 9.072 4.589 1.00 0.00 95 LEU A N 11
ATOM 18987 C CA . LEU A 1 95 ? 7.652 8.242 3.624 1.00 0.00 95 LEU A CA 11
ATOM 18988 C C . LEU A 1 95 ? 7.524 6.764 3.977 1.00 0.00 95 LEU A C 11
ATOM 18989 O O . LEU A 1 95 ? 6.849 6.005 3.282 1.00 0.00 95 LEU A O 11
ATOM 19005 N N . VAL A 1 96 ? 8.176 6.362 5.064 1.00 0.00 96 VAL A N 11
ATOM 19006 C CA . VAL A 1 96 ? 8.133 4.975 5.512 1.00 0.00 96 VAL A CA 11
ATOM 19007 C C . VAL A 1 96 ? 6.739 4.384 5.336 1.00 0.00 96 VAL A C 11
ATOM 19008 O O . VAL A 1 96 ? 6.590 3.202 5.024 1.00 0.00 96 VAL A O 11
ATOM 19021 N N . ARG A 1 97 ? 5.720 5.213 5.538 1.00 0.00 97 ARG A N 11
ATOM 19022 C CA . ARG A 1 97 ? 4.337 4.772 5.402 1.00 0.00 97 ARG A CA 11
ATOM 19023 C C . ARG A 1 97 ? 3.924 4.725 3.934 1.00 0.00 97 ARG A C 11
ATOM 19024 O O . ARG A 1 97 ? 3.629 3.658 3.395 1.00 0.00 97 ARG A O 11
ATOM 19045 N N . LYS A 1 98 ? 3.903 5.888 3.293 1.00 0.00 98 LYS A N 11
ATOM 19046 C CA . LYS A 1 98 ? 3.526 5.981 1.887 1.00 0.00 98 LYS A CA 11
ATOM 19047 C C . LYS A 1 98 ? 4.118 4.825 1.088 1.00 0.00 98 LYS A C 11
ATOM 19048 O O . LYS A 1 98 ? 3.404 4.121 0.372 1.00 0.00 98 LYS A O 11
ATOM 19067 N N . LEU A 1 99 ? 5.426 4.633 1.214 1.00 0.00 99 LEU A N 11
ATOM 19068 C CA . LEU A 1 99 ? 6.115 3.560 0.504 1.00 0.00 99 LEU A CA 11
ATOM 19069 C C . LEU A 1 99 ? 5.291 2.277 0.527 1.00 0.00 99 LEU A C 11
ATOM 19070 O O . LEU A 1 99 ? 5.072 1.649 -0.510 1.00 0.00 99 LEU A O 11
ATOM 19086 N N . LEU A 1 100 ? 4.837 1.892 1.715 1.00 0.00 100 LEU A N 11
ATOM 19087 C CA . LEU A 1 100 ? 4.035 0.684 1.873 1.00 0.00 100 LEU A CA 11
ATOM 19088 C C . LEU A 1 100 ? 2.700 0.818 1.148 1.00 0.00 100 LEU A C 11
ATOM 19089 O O . LEU A 1 100 ? 2.135 -0.171 0.679 1.00 0.00 100 LEU A O 11
ATOM 19105 N N . ILE A 1 101 ? 2.202 2.047 1.057 1.00 0.00 101 ILE A N 11
ATOM 19106 C CA . ILE A 1 101 ? 0.935 2.310 0.386 1.00 0.00 101 ILE A CA 11
ATOM 19107 C C . ILE A 1 101 ? 1.095 2.256 -1.130 1.00 0.00 101 ILE A C 11
ATOM 19108 O O . ILE A 1 101 ? 0.124 2.052 -1.859 1.00 0.00 101 ILE A O 11
ATOM 19124 N N . ILE A 1 102 ? 2.325 2.437 -1.597 1.00 0.00 102 ILE A N 11
ATOM 19125 C CA . ILE A 1 102 ? 2.612 2.406 -3.026 1.00 0.00 102 ILE A CA 11
ATOM 19126 C C . ILE A 1 102 ? 3.009 1.005 -3.476 1.00 0.00 102 ILE A C 11
ATOM 19127 O O . ILE A 1 102 ? 2.321 0.384 -4.287 1.00 0.00 102 ILE A O 11
ATOM 19143 N N . ILE A 1 103 ? 4.122 0.511 -2.944 1.00 0.00 103 ILE A N 11
ATOM 19144 C CA . ILE A 1 103 ? 4.609 -0.819 -3.289 1.00 0.00 103 ILE A CA 11
ATOM 19145 C C . ILE A 1 103 ? 3.496 -1.856 -3.185 1.00 0.00 103 ILE A C 11
ATOM 19146 O O . ILE A 1 103 ? 3.519 -2.877 -3.872 1.00 0.00 103 ILE A O 11
ATOM 19162 N N . SER A 1 104 ? 2.522 -1.586 -2.322 1.00 0.00 104 SER A N 11
ATOM 19163 C CA . SER A 1 104 ? 1.400 -2.496 -2.126 1.00 0.00 104 SER A CA 11
ATOM 19164 C C . SER A 1 104 ? 0.605 -2.664 -3.418 1.00 0.00 104 SER A C 11
ATOM 19165 O O . SER A 1 104 ? -0.035 -1.726 -3.892 1.00 0.00 104 SER A O 11
ATOM 19173 N N . ARG A 1 105 ? 0.651 -3.867 -3.981 1.00 0.00 105 ARG A N 11
ATOM 19174 C CA . ARG A 1 105 ? -0.063 -4.159 -5.218 1.00 0.00 105 ARG A CA 11
ATOM 19175 C C . ARG A 1 105 ? -1.531 -3.758 -5.106 1.00 0.00 105 ARG A C 11
ATOM 19176 O O . ARG A 1 105 ? -2.069 -3.037 -5.947 1.00 0.00 105 ARG A O 11
ATOM 19197 N N . PRO A 1 106 ? -2.196 -4.235 -4.043 1.00 0.00 106 PRO A N 11
ATOM 19198 C CA . PRO A 1 106 ? -3.611 -3.939 -3.796 1.00 0.00 106 PRO A CA 11
ATOM 19199 C C . PRO A 1 106 ? -3.838 -2.482 -3.407 1.00 0.00 106 PRO A C 11
ATOM 19200 O O . PRO A 1 106 ? -4.776 -1.843 -3.882 1.00 0.00 106 PRO A O 11
ATOM 19211 N N . ALA A 1 107 ? -2.974 -1.964 -2.541 1.00 0.00 107 ALA A N 11
ATOM 19212 C CA . ALA A 1 107 ? -3.080 -0.581 -2.091 1.00 0.00 107 ALA A CA 11
ATOM 19213 C C . ALA A 1 107 ? -4.526 -0.218 -1.771 1.00 0.00 107 ALA A C 11
ATOM 19214 O O . ALA A 1 107 ? -4.977 0.890 -2.065 1.00 0.00 107 ALA A O 11
ATOM 19221 N N . ARG A 1 108 ? -5.249 -1.157 -1.170 1.00 0.00 108 ARG A N 11
ATOM 19222 C CA . ARG A 1 108 ? -6.645 -0.935 -0.812 1.00 0.00 108 ARG A CA 11
ATOM 19223 C C . ARG A 1 108 ? -7.025 -1.745 0.424 1.00 0.00 108 ARG A C 11
ATOM 19224 O O . ARG A 1 108 ? -6.362 -2.724 0.765 1.00 0.00 108 ARG A O 11
ATOM 19245 N N . SER A 1 109 ? -8.096 -1.328 1.092 1.00 0.00 109 SER A N 11
ATOM 19246 C CA . SER A 1 109 ? -8.561 -2.011 2.293 1.00 0.00 109 SER A CA 11
ATOM 19247 C C . SER A 1 109 ? -7.457 -2.076 3.344 1.00 0.00 109 SER A C 11
ATOM 19248 O O . SER A 1 109 ? -7.243 -3.112 3.972 1.00 0.00 109 SER A O 11
ATOM 19256 N N . GLY A 1 110 ? -6.758 -0.960 3.529 1.00 0.00 110 GLY A N 11
ATOM 19257 C CA . GLY A 1 110 ? -5.684 -0.911 4.503 1.00 0.00 110 GLY A CA 11
ATOM 19258 C C . GLY A 1 110 ? -6.123 -0.301 5.820 1.00 0.00 110 GLY A C 11
ATOM 19259 O O . GLY A 1 110 ? -6.631 -0.987 6.707 1.00 0.00 110 GLY A O 11
ATOM 19263 N N . PRO A 1 111 ? -5.926 1.018 5.961 1.00 0.00 111 PRO A N 11
ATOM 19264 C CA . PRO A 1 111 ? -6.297 1.749 7.176 1.00 0.00 111 PRO A CA 11
ATOM 19265 C C . PRO A 1 111 ? -7.808 1.857 7.348 1.00 0.00 111 PRO A C 11
ATOM 19266 O O . PRO A 1 111 ? -8.454 2.701 6.727 1.00 0.00 111 PRO A O 11
ATOM 19277 N N . SER A 1 112 ? -8.366 0.998 8.195 1.00 0.00 112 SER A N 11
ATOM 19278 C CA . SER A 1 112 ? -9.802 0.995 8.446 1.00 0.00 112 SER A CA 11
ATOM 19279 C C . SER A 1 112 ? -10.106 0.511 9.861 1.00 0.00 112 SER A C 11
ATOM 19280 O O . SER A 1 112 ? -9.288 -0.164 10.486 1.00 0.00 112 SER A O 11
ATOM 19288 N N . SER A 1 113 ? -11.287 0.862 10.359 1.00 0.00 113 SER A N 11
ATOM 19289 C CA . SER A 1 113 ? -11.698 0.467 11.701 1.00 0.00 113 SER A CA 11
ATOM 19290 C C . SER A 1 113 ? -11.661 -1.050 11.856 1.00 0.00 113 SER A C 11
ATOM 19291 O O . SER A 1 113 ? -12.175 -1.784 11.013 1.00 0.00 113 SER A O 11
ATOM 19299 N N . GLY A 1 114 ? -11.049 -1.513 12.942 1.00 0.00 114 GLY A N 11
ATOM 19300 C CA . GLY A 1 114 ? -10.955 -2.940 13.189 1.00 0.00 114 GLY A CA 11
ATOM 19301 C C . GLY A 1 114 ? -12.298 -3.560 13.521 1.00 0.00 114 GLY A C 11
ATOM 19302 O O . GLY A 1 114 ? -13.343 -2.949 13.299 1.00 0.00 114 GLY A O 11
ATOM 19306 N N . GLY A 1 1 ? 17.132 -12.635 -28.508 1.00 0.00 1 GLY A N 12
ATOM 19307 C CA . GLY A 1 1 ? 15.885 -13.224 -28.962 1.00 0.00 1 GLY A CA 12
ATOM 19308 C C . GLY A 1 1 ? 14.840 -12.180 -29.300 1.00 0.00 1 GLY A C 12
ATOM 19309 O O . GLY A 1 1 ? 14.945 -11.027 -28.880 1.00 0.00 1 GLY A O 12
ATOM 19313 N N . SER A 1 2 ? 13.828 -12.583 -30.062 1.00 0.00 2 SER A N 12
ATOM 19314 C CA . SER A 1 2 ? 12.762 -11.672 -30.461 1.00 0.00 2 SER A CA 12
ATOM 19315 C C . SER A 1 2 ? 11.523 -11.872 -29.594 1.00 0.00 2 SER A C 12
ATOM 19316 O O . SER A 1 2 ? 10.753 -12.811 -29.800 1.00 0.00 2 SER A O 12
ATOM 19324 N N . SER A 1 3 ? 11.337 -10.984 -28.623 1.00 0.00 3 SER A N 12
ATOM 19325 C CA . SER A 1 3 ? 10.194 -11.065 -27.722 1.00 0.00 3 SER A CA 12
ATOM 19326 C C . SER A 1 3 ? 9.277 -9.858 -27.898 1.00 0.00 3 SER A C 12
ATOM 19327 O O . SER A 1 3 ? 9.678 -8.835 -28.450 1.00 0.00 3 SER A O 12
ATOM 19335 N N . GLY A 1 4 ? 8.041 -9.988 -27.425 1.00 0.00 4 GLY A N 12
ATOM 19336 C CA . GLY A 1 4 ? 7.085 -8.903 -27.540 1.00 0.00 4 GLY A CA 12
ATOM 19337 C C . GLY A 1 4 ? 6.714 -8.312 -26.194 1.00 0.00 4 GLY A C 12
ATOM 19338 O O . GLY A 1 4 ? 6.591 -9.033 -25.204 1.00 0.00 4 GLY A O 12
ATOM 19342 N N . SER A 1 5 ? 6.536 -6.995 -26.156 1.00 0.00 5 SER A N 12
ATOM 19343 C CA . SER A 1 5 ? 6.183 -6.307 -24.920 1.00 0.00 5 SER A CA 12
ATOM 19344 C C . SER A 1 5 ? 5.013 -5.353 -25.145 1.00 0.00 5 SER A C 12
ATOM 19345 O O . SER A 1 5 ? 5.208 -4.174 -25.442 1.00 0.00 5 SER A O 12
ATOM 19353 N N . SER A 1 6 ? 3.798 -5.872 -25.001 1.00 0.00 6 SER A N 12
ATOM 19354 C CA . SER A 1 6 ? 2.596 -5.069 -25.191 1.00 0.00 6 SER A CA 12
ATOM 19355 C C . SER A 1 6 ? 2.152 -4.435 -23.876 1.00 0.00 6 SER A C 12
ATOM 19356 O O . SER A 1 6 ? 1.262 -4.946 -23.198 1.00 0.00 6 SER A O 12
ATOM 19364 N N . GLY A 1 7 ? 2.780 -3.317 -23.523 1.00 0.00 7 GLY A N 12
ATOM 19365 C CA . GLY A 1 7 ? 2.436 -2.632 -22.291 1.00 0.00 7 GLY A CA 12
ATOM 19366 C C . GLY A 1 7 ? 2.656 -3.496 -21.066 1.00 0.00 7 GLY A C 12
ATOM 19367 O O . GLY A 1 7 ? 2.696 -4.724 -21.145 1.00 0.00 7 GLY A O 12
ATOM 19371 N N . PRO A 1 8 ? 2.805 -2.850 -19.900 1.00 0.00 8 PRO A N 12
ATOM 19372 C CA . PRO A 1 8 ? 3.026 -3.549 -18.630 1.00 0.00 8 PRO A CA 12
ATOM 19373 C C . PRO A 1 8 ? 1.788 -4.308 -18.163 1.00 0.00 8 PRO A C 12
ATOM 19374 O O . PRO A 1 8 ? 1.889 -5.418 -17.640 1.00 0.00 8 PRO A O 12
ATOM 19385 N N . LYS A 1 9 ? 0.621 -3.703 -18.357 1.00 0.00 9 LYS A N 12
ATOM 19386 C CA . LYS A 1 9 ? -0.637 -4.322 -17.958 1.00 0.00 9 LYS A CA 12
ATOM 19387 C C . LYS A 1 9 ? -0.460 -5.144 -16.685 1.00 0.00 9 LYS A C 12
ATOM 19388 O O . LYS A 1 9 ? -1.034 -6.223 -16.546 1.00 0.00 9 LYS A O 12
ATOM 19407 N N . ALA A 1 10 ? 0.337 -4.624 -15.757 1.00 0.00 10 ALA A N 12
ATOM 19408 C CA . ALA A 1 10 ? 0.587 -5.308 -14.494 1.00 0.00 10 ALA A CA 12
ATOM 19409 C C . ALA A 1 10 ? 1.400 -4.432 -13.547 1.00 0.00 10 ALA A C 12
ATOM 19410 O O . ALA A 1 10 ? 2.552 -4.099 -13.828 1.00 0.00 10 ALA A O 12
ATOM 19417 N N . THR A 1 11 ? 0.794 -4.061 -12.424 1.00 0.00 11 THR A N 12
ATOM 19418 C CA . THR A 1 11 ? 1.461 -3.222 -11.436 1.00 0.00 11 THR A CA 12
ATOM 19419 C C . THR A 1 11 ? 2.066 -1.983 -12.086 1.00 0.00 11 THR A C 12
ATOM 19420 O O . THR A 1 11 ? 3.228 -1.652 -11.852 1.00 0.00 11 THR A O 12
ATOM 19431 N N . ALA A 1 12 ? 1.270 -1.300 -12.902 1.00 0.00 12 ALA A N 12
ATOM 19432 C CA . ALA A 1 12 ? 1.727 -0.095 -13.584 1.00 0.00 12 ALA A CA 12
ATOM 19433 C C . ALA A 1 12 ? 1.438 1.149 -12.751 1.00 0.00 12 ALA A C 12
ATOM 19434 O O . ALA A 1 12 ? 2.357 1.797 -12.249 1.00 0.00 12 ALA A O 12
ATOM 19441 N N . GLN A 1 13 ? 0.158 1.478 -12.610 1.00 0.00 13 GLN A N 12
ATOM 19442 C CA . GLN A 1 13 ? -0.249 2.646 -11.838 1.00 0.00 13 GLN A CA 12
ATOM 19443 C C . GLN A 1 13 ? 0.670 2.855 -10.640 1.00 0.00 13 GLN A C 12
ATOM 19444 O O . GLN A 1 13 ? 1.081 3.979 -10.349 1.00 0.00 13 GLN A O 12
ATOM 19458 N N . MET A 1 14 ? 0.990 1.767 -9.948 1.00 0.00 14 MET A N 12
ATOM 19459 C CA . MET A 1 14 ? 1.862 1.831 -8.781 1.00 0.00 14 MET A CA 12
ATOM 19460 C C . MET A 1 14 ? 3.197 2.478 -9.136 1.00 0.00 14 MET A C 12
ATOM 19461 O O . MET A 1 14 ? 3.607 3.457 -8.513 1.00 0.00 14 MET A O 12
ATOM 19475 N N . GLU A 1 15 ? 3.870 1.925 -10.139 1.00 0.00 15 GLU A N 12
ATOM 19476 C CA . GLU A 1 15 ? 5.159 2.448 -10.575 1.00 0.00 15 GLU A CA 12
ATOM 19477 C C . GLU A 1 15 ? 5.143 3.974 -10.610 1.00 0.00 15 GLU A C 12
ATOM 19478 O O . GLU A 1 15 ? 5.968 4.629 -9.976 1.00 0.00 15 GLU A O 12
ATOM 19490 N N . GLY A 1 16 ? 4.196 4.533 -11.359 1.00 0.00 16 GLY A N 12
ATOM 19491 C CA . GLY A 1 16 ? 4.090 5.976 -11.464 1.00 0.00 16 GLY A CA 12
ATOM 19492 C C . GLY A 1 16 ? 4.170 6.664 -10.116 1.00 0.00 16 GLY A C 12
ATOM 19493 O O . GLY A 1 16 ? 4.744 7.746 -9.997 1.00 0.00 16 GLY A O 12
ATOM 19497 N N . ARG A 1 17 ? 3.592 6.035 -9.097 1.00 0.00 17 ARG A N 12
ATOM 19498 C CA . ARG A 1 17 ? 3.598 6.595 -7.751 1.00 0.00 17 ARG A CA 12
ATOM 19499 C C . ARG A 1 17 ? 5.022 6.700 -7.213 1.00 0.00 17 ARG A C 12
ATOM 19500 O O . ARG A 1 17 ? 5.514 7.796 -6.939 1.00 0.00 17 ARG A O 12
ATOM 19521 N N . LEU A 1 18 ? 5.678 5.555 -7.063 1.00 0.00 18 LEU A N 12
ATOM 19522 C CA . LEU A 1 18 ? 7.045 5.518 -6.556 1.00 0.00 18 LEU A CA 12
ATOM 19523 C C . LEU A 1 18 ? 7.889 6.622 -7.185 1.00 0.00 18 LEU A C 12
ATOM 19524 O O . LEU A 1 18 ? 8.764 7.194 -6.534 1.00 0.00 18 LEU A O 12
ATOM 19540 N N . GLN A 1 19 ? 7.618 6.918 -8.452 1.00 0.00 19 GLN A N 12
ATOM 19541 C CA . GLN A 1 19 ? 8.352 7.956 -9.167 1.00 0.00 19 GLN A CA 12
ATOM 19542 C C . GLN A 1 19 ? 8.203 9.305 -8.473 1.00 0.00 19 GLN A C 12
ATOM 19543 O O . GLN A 1 19 ? 9.193 9.960 -8.149 1.00 0.00 19 GLN A O 12
ATOM 19557 N N . GLU A 1 20 ? 6.958 9.715 -8.247 1.00 0.00 20 GLU A N 12
ATOM 19558 C CA . GLU A 1 20 ? 6.681 10.987 -7.592 1.00 0.00 20 GLU A CA 12
ATOM 19559 C C . GLU A 1 20 ? 7.091 10.944 -6.123 1.00 0.00 20 GLU A C 12
ATOM 19560 O O . GLU A 1 20 ? 7.460 11.964 -5.539 1.00 0.00 20 GLU A O 12
ATOM 19572 N N . PHE A 1 21 ? 7.024 9.756 -5.531 1.00 0.00 21 PHE A N 12
ATOM 19573 C CA . PHE A 1 21 ? 7.387 9.579 -4.129 1.00 0.00 21 PHE A CA 12
ATOM 19574 C C . PHE A 1 21 ? 8.800 10.090 -3.865 1.00 0.00 21 PHE A C 12
ATOM 19575 O O . PHE A 1 21 ? 9.045 10.792 -2.882 1.00 0.00 21 PHE A O 12
ATOM 19592 N N . LEU A 1 22 ? 9.727 9.734 -4.747 1.00 0.00 22 LEU A N 12
ATOM 19593 C CA . LEU A 1 22 ? 11.116 10.156 -4.610 1.00 0.00 22 LEU A CA 12
ATOM 19594 C C . LEU A 1 22 ? 11.295 11.600 -5.067 1.00 0.00 22 LEU A C 12
ATOM 19595 O O . LEU A 1 22 ? 11.937 12.403 -4.389 1.00 0.00 22 LEU A O 12
ATOM 19611 N N . THR A 1 23 ? 10.720 11.926 -6.221 1.00 0.00 23 THR A N 12
ATOM 19612 C CA . THR A 1 23 ? 10.814 13.273 -6.768 1.00 0.00 23 THR A CA 12
ATOM 19613 C C . THR A 1 23 ? 10.420 14.317 -5.729 1.00 0.00 23 THR A C 12
ATOM 19614 O O . THR A 1 23 ? 10.850 15.468 -5.799 1.00 0.00 23 THR A O 12
ATOM 19625 N N . ALA A 1 24 ? 9.600 13.908 -4.767 1.00 0.00 24 ALA A N 12
ATOM 19626 C CA . ALA A 1 24 ? 9.151 14.808 -3.712 1.00 0.00 24 ALA A CA 12
ATOM 19627 C C . ALA A 1 24 ? 9.996 14.644 -2.454 1.00 0.00 24 ALA A C 12
ATOM 19628 O O . ALA A 1 24 ? 10.260 15.613 -1.741 1.00 0.00 24 ALA A O 12
ATOM 19635 N N . TYR A 1 25 ? 10.417 13.413 -2.185 1.00 0.00 25 TYR A N 12
ATOM 19636 C CA . TYR A 1 25 ? 11.230 13.122 -1.010 1.00 0.00 25 TYR A CA 12
ATOM 19637 C C . TYR A 1 25 ? 12.631 12.674 -1.415 1.00 0.00 25 TYR A C 12
ATOM 19638 O O . TYR A 1 25 ? 13.010 11.522 -1.209 1.00 0.00 25 TYR A O 12
ATOM 19656 N N . ALA A 1 26 ? 13.396 13.595 -1.991 1.00 0.00 26 ALA A N 12
ATOM 19657 C CA . ALA A 1 26 ? 14.756 13.298 -2.422 1.00 0.00 26 ALA A CA 12
ATOM 19658 C C . ALA A 1 26 ? 15.777 14.054 -1.579 1.00 0.00 26 ALA A C 12
ATOM 19659 O O . ALA A 1 26 ? 15.772 15.283 -1.509 1.00 0.00 26 ALA A O 12
ATOM 19666 N N . PRO A 1 27 ? 16.675 13.304 -0.922 1.00 0.00 27 PRO A N 12
ATOM 19667 C CA . PRO A 1 27 ? 17.719 13.883 -0.072 1.00 0.00 27 PRO A CA 12
ATOM 19668 C C . PRO A 1 27 ? 18.781 14.622 -0.879 1.00 0.00 27 PRO A C 12
ATOM 19669 O O . PRO A 1 27 ? 19.562 14.008 -1.604 1.00 0.00 27 PRO A O 12
ATOM 19680 N N . GLY A 1 28 ? 18.804 15.945 -0.746 1.00 0.00 28 GLY A N 12
ATOM 19681 C CA . GLY A 1 28 ? 19.775 16.745 -1.469 1.00 0.00 28 GLY A CA 12
ATOM 19682 C C . GLY A 1 28 ? 19.162 17.476 -2.648 1.00 0.00 28 GLY A C 12
ATOM 19683 O O . GLY A 1 28 ? 19.636 18.541 -3.041 1.00 0.00 28 GLY A O 12
ATOM 19687 N N . ALA A 1 29 ? 18.106 16.901 -3.214 1.00 0.00 29 ALA A N 12
ATOM 19688 C CA . ALA A 1 29 ? 17.427 17.505 -4.354 1.00 0.00 29 ALA A CA 12
ATOM 19689 C C . ALA A 1 29 ? 16.933 18.908 -4.019 1.00 0.00 29 ALA A C 12
ATOM 19690 O O . ALA A 1 29 ? 17.452 19.898 -4.535 1.00 0.00 29 ALA A O 12
ATOM 19697 N N . ARG A 1 30 ? 15.929 18.986 -3.152 1.00 0.00 30 ARG A N 12
ATOM 19698 C CA . ARG A 1 30 ? 15.364 20.269 -2.750 1.00 0.00 30 ARG A CA 12
ATOM 19699 C C . ARG A 1 30 ? 15.356 20.407 -1.230 1.00 0.00 30 ARG A C 12
ATOM 19700 O O . ARG A 1 30 ? 15.223 21.509 -0.697 1.00 0.00 30 ARG A O 12
ATOM 19721 N N . LEU A 1 31 ? 15.498 19.282 -0.539 1.00 0.00 31 LEU A N 12
ATOM 19722 C CA . LEU A 1 31 ? 15.507 19.276 0.920 1.00 0.00 31 LEU A CA 12
ATOM 19723 C C . LEU A 1 31 ? 16.716 18.516 1.455 1.00 0.00 31 LEU A C 12
ATOM 19724 O O . LEU A 1 31 ? 17.504 17.964 0.687 1.00 0.00 31 LEU A O 12
ATOM 19740 N N . ALA A 1 32 ? 16.856 18.490 2.776 1.00 0.00 32 ALA A N 12
ATOM 19741 C CA . ALA A 1 32 ? 17.966 17.794 3.414 1.00 0.00 32 ALA A CA 12
ATOM 19742 C C . ALA A 1 32 ? 17.827 17.813 4.932 1.00 0.00 32 ALA A C 12
ATOM 19743 O O . ALA A 1 32 ? 17.901 18.870 5.560 1.00 0.00 32 ALA A O 12
ATOM 19750 N N . LEU A 1 33 ? 17.624 16.637 5.517 1.00 0.00 33 LEU A N 12
ATOM 19751 C CA . LEU A 1 33 ? 17.473 16.518 6.963 1.00 0.00 33 LEU A CA 12
ATOM 19752 C C . LEU A 1 33 ? 18.832 16.387 7.644 1.00 0.00 33 LEU A C 12
ATOM 19753 O O . LEU A 1 33 ? 19.256 15.288 7.998 1.00 0.00 33 LEU A O 12
ATOM 19769 N N . ALA A 1 34 ? 19.508 17.517 7.825 1.00 0.00 34 ALA A N 12
ATOM 19770 C CA . ALA A 1 34 ? 20.817 17.529 8.467 1.00 0.00 34 ALA A CA 12
ATOM 19771 C C . ALA A 1 34 ? 20.908 16.457 9.548 1.00 0.00 34 ALA A C 12
ATOM 19772 O O . ALA A 1 34 ? 21.925 15.774 9.674 1.00 0.00 34 ALA A O 12
ATOM 19779 N N . ASP A 1 35 ? 19.840 16.315 10.325 1.00 0.00 35 ASP A N 12
ATOM 19780 C CA . ASP A 1 35 ? 19.800 15.326 11.396 1.00 0.00 35 ASP A CA 12
ATOM 19781 C C . ASP A 1 35 ? 20.516 14.046 10.980 1.00 0.00 35 ASP A C 12
ATOM 19782 O O . ASP A 1 35 ? 20.292 13.523 9.889 1.00 0.00 35 ASP A O 12
ATOM 19791 N N . GLY A 1 36 ? 21.382 13.546 11.857 1.00 0.00 36 GLY A N 12
ATOM 19792 C CA . GLY A 1 36 ? 22.119 12.331 11.562 1.00 0.00 36 GLY A CA 12
ATOM 19793 C C . GLY A 1 36 ? 21.222 11.113 11.481 1.00 0.00 36 GLY A C 12
ATOM 19794 O O . GLY A 1 36 ? 20.587 10.868 10.455 1.00 0.00 36 GLY A O 12
ATOM 19798 N N . VAL A 1 37 ? 21.169 10.345 12.565 1.00 0.00 37 VAL A N 12
ATOM 19799 C CA . VAL A 1 37 ? 20.342 9.145 12.612 1.00 0.00 37 VAL A CA 12
ATOM 19800 C C . VAL A 1 37 ? 19.024 9.356 11.876 1.00 0.00 37 VAL A C 12
ATOM 19801 O O . VAL A 1 37 ? 18.769 8.731 10.846 1.00 0.00 37 VAL A O 12
ATOM 19814 N N . LEU A 1 38 ? 18.190 10.241 12.410 1.00 0.00 38 LEU A N 12
ATOM 19815 C CA . LEU A 1 38 ? 16.896 10.536 11.804 1.00 0.00 38 LEU A CA 12
ATOM 19816 C C . LEU A 1 38 ? 16.986 10.494 10.282 1.00 0.00 38 LEU A C 12
ATOM 19817 O O . LEU A 1 38 ? 16.187 9.832 9.621 1.00 0.00 38 LEU A O 12
ATOM 19833 N N . GLY A 1 39 ? 17.966 11.204 9.732 1.00 0.00 39 GLY A N 12
ATOM 19834 C CA . GLY A 1 39 ? 18.144 11.232 8.292 1.00 0.00 39 GLY A CA 12
ATOM 19835 C C . GLY A 1 39 ? 18.433 9.860 7.716 1.00 0.00 39 GLY A C 12
ATOM 19836 O O . GLY A 1 39 ? 17.917 9.502 6.657 1.00 0.00 39 GLY A O 12
ATOM 19840 N N . PHE A 1 40 ? 19.261 9.090 8.414 1.00 0.00 40 PHE A N 12
ATOM 19841 C CA . PHE A 1 40 ? 19.620 7.750 7.965 1.00 0.00 40 PHE A CA 12
ATOM 19842 C C . PHE A 1 40 ? 18.408 7.028 7.383 1.00 0.00 40 PHE A C 12
ATOM 19843 O O . PHE A 1 40 ? 18.545 6.148 6.532 1.00 0.00 40 PHE A O 12
ATOM 19860 N N . ILE A 1 41 ? 17.223 7.405 7.850 1.00 0.00 41 ILE A N 12
ATOM 19861 C CA . ILE A 1 41 ? 15.987 6.795 7.377 1.00 0.00 41 ILE A CA 12
ATOM 19862 C C . ILE A 1 41 ? 15.608 7.318 5.995 1.00 0.00 41 ILE A C 12
ATOM 19863 O O . ILE A 1 41 ? 15.416 6.544 5.057 1.00 0.00 41 ILE A O 12
ATOM 19879 N N . HIS A 1 42 ? 15.506 8.638 5.877 1.00 0.00 42 HIS A N 12
ATOM 19880 C CA . HIS A 1 42 ? 15.153 9.267 4.608 1.00 0.00 42 HIS A CA 12
ATOM 19881 C C . HIS A 1 42 ? 16.074 8.788 3.490 1.00 0.00 42 HIS A C 12
ATOM 19882 O O . HIS A 1 42 ? 15.626 8.515 2.376 1.00 0.00 42 HIS A O 12
ATOM 19897 N N . HIS A 1 43 ? 17.364 8.689 3.795 1.00 0.00 43 HIS A N 12
ATOM 19898 C CA . HIS A 1 43 ? 18.349 8.244 2.815 1.00 0.00 43 HIS A CA 12
ATOM 19899 C C . HIS A 1 43 ? 18.179 6.759 2.510 1.00 0.00 43 HIS A C 12
ATOM 19900 O O . HIS A 1 43 ? 18.286 6.336 1.360 1.00 0.00 43 HIS A O 12
ATOM 19915 N N . GLN A 1 44 ? 17.914 5.973 3.549 1.00 0.00 44 GLN A N 12
ATOM 19916 C CA . GLN A 1 44 ? 17.731 4.535 3.392 1.00 0.00 44 GLN A CA 12
ATOM 19917 C C . GLN A 1 44 ? 16.482 4.232 2.570 1.00 0.00 44 GLN A C 12
ATOM 19918 O O . GLN A 1 44 ? 16.570 3.690 1.468 1.00 0.00 44 GLN A O 12
ATOM 19932 N N . ILE A 1 45 ? 15.322 4.585 3.113 1.00 0.00 45 ILE A N 12
ATOM 19933 C CA . ILE A 1 45 ? 14.056 4.351 2.429 1.00 0.00 45 ILE A CA 12
ATOM 19934 C C . ILE A 1 45 ? 14.124 4.808 0.976 1.00 0.00 45 ILE A C 12
ATOM 19935 O O . ILE A 1 45 ? 14.064 3.994 0.055 1.00 0.00 45 ILE A O 12
ATOM 19951 N N . VAL A 1 46 ? 14.251 6.117 0.778 1.00 0.00 46 VAL A N 12
ATOM 19952 C CA . VAL A 1 46 ? 14.331 6.683 -0.563 1.00 0.00 46 VAL A CA 12
ATOM 19953 C C . VAL A 1 46 ? 15.145 5.788 -1.490 1.00 0.00 46 VAL A C 12
ATOM 19954 O O . VAL A 1 46 ? 14.787 5.591 -2.651 1.00 0.00 46 VAL A O 12
ATOM 19967 N N . GLU A 1 47 ? 16.242 5.247 -0.969 1.00 0.00 47 GLU A N 12
ATOM 19968 C CA . GLU A 1 47 ? 17.108 4.373 -1.751 1.00 0.00 47 GLU A CA 12
ATOM 19969 C C . GLU A 1 47 ? 16.423 3.039 -2.032 1.00 0.00 47 GLU A C 12
ATOM 19970 O O . GLU A 1 47 ? 16.539 2.486 -3.127 1.00 0.00 47 GLU A O 12
ATOM 19982 N N . LEU A 1 48 ? 15.709 2.526 -1.036 1.00 0.00 48 LEU A N 12
ATOM 19983 C CA . LEU A 1 48 ? 15.005 1.256 -1.174 1.00 0.00 48 LEU A CA 12
ATOM 19984 C C . LEU A 1 48 ? 13.915 1.350 -2.238 1.00 0.00 48 LEU A C 12
ATOM 19985 O O . LEU A 1 48 ? 13.793 0.476 -3.095 1.00 0.00 48 LEU A O 12
ATOM 20001 N N . ALA A 1 49 ? 13.127 2.419 -2.177 1.00 0.00 49 ALA A N 12
ATOM 20002 C CA . ALA A 1 49 ? 12.051 2.630 -3.137 1.00 0.00 49 ALA A CA 12
ATOM 20003 C C . ALA A 1 49 ? 12.546 2.440 -4.567 1.00 0.00 49 ALA A C 12
ATOM 20004 O O . ALA A 1 49 ? 11.926 1.729 -5.359 1.00 0.00 49 ALA A O 12
ATOM 20011 N N . ARG A 1 50 ? 13.665 3.079 -4.891 1.00 0.00 50 ARG A N 12
ATOM 20012 C CA . ARG A 1 50 ? 14.241 2.982 -6.226 1.00 0.00 50 ARG A CA 12
ATOM 20013 C C . ARG A 1 50 ? 14.269 1.532 -6.702 1.00 0.00 50 ARG A C 12
ATOM 20014 O O . ARG A 1 50 ? 13.817 1.221 -7.804 1.00 0.00 50 ARG A O 12
ATOM 20035 N N . ASP A 1 51 ? 14.801 0.650 -5.864 1.00 0.00 51 ASP A N 12
ATOM 20036 C CA . ASP A 1 51 ? 14.888 -0.767 -6.198 1.00 0.00 51 ASP A CA 12
ATOM 20037 C C . ASP A 1 51 ? 13.518 -1.320 -6.578 1.00 0.00 51 ASP A C 12
ATOM 20038 O O . ASP A 1 51 ? 13.392 -2.099 -7.524 1.00 0.00 51 ASP A O 12
ATOM 20047 N N . CYS A 1 52 ? 12.494 -0.914 -5.835 1.00 0.00 52 CYS A N 12
ATOM 20048 C CA . CYS A 1 52 ? 11.133 -1.370 -6.093 1.00 0.00 52 CYS A CA 12
ATOM 20049 C C . CYS A 1 52 ? 10.754 -1.150 -7.553 1.00 0.00 52 CYS A C 12
ATOM 20050 O O . CYS A 1 52 ? 10.408 -2.094 -8.265 1.00 0.00 52 CYS A O 12
ATOM 20058 N N . LEU A 1 53 ? 10.818 0.102 -7.994 1.00 0.00 53 LEU A N 12
ATOM 20059 C CA . LEU A 1 53 ? 10.480 0.447 -9.370 1.00 0.00 53 LEU A CA 12
ATOM 20060 C C . LEU A 1 53 ? 11.187 -0.479 -10.354 1.00 0.00 53 LEU A C 12
ATOM 20061 O O . LEU A 1 53 ? 10.546 -1.143 -11.168 1.00 0.00 53 LEU A O 12
ATOM 20077 N N . ALA A 1 54 ? 12.513 -0.521 -10.270 1.00 0.00 54 ALA A N 12
ATOM 20078 C CA . ALA A 1 54 ? 13.307 -1.369 -11.150 1.00 0.00 54 ALA A CA 12
ATOM 20079 C C . ALA A 1 54 ? 12.795 -2.805 -11.137 1.00 0.00 54 ALA A C 12
ATOM 20080 O O . ALA A 1 54 ? 12.858 -3.507 -12.147 1.00 0.00 54 ALA A O 12
ATOM 20087 N N . LYS A 1 55 ? 12.289 -3.238 -9.987 1.00 0.00 55 LYS A N 12
ATOM 20088 C CA . LYS A 1 55 ? 11.765 -4.591 -9.842 1.00 0.00 55 LYS A CA 12
ATOM 20089 C C . LYS A 1 55 ? 10.445 -4.746 -10.590 1.00 0.00 55 LYS A C 12
ATOM 20090 O O . LYS A 1 55 ? 10.360 -5.486 -11.570 1.00 0.00 55 LYS A O 12
ATOM 20109 N N . SER A 1 56 ? 9.419 -4.043 -10.123 1.00 0.00 56 SER A N 12
ATOM 20110 C CA . SER A 1 56 ? 8.102 -4.106 -10.747 1.00 0.00 56 SER A CA 12
ATOM 20111 C C . SER A 1 56 ? 8.217 -4.023 -12.266 1.00 0.00 56 SER A C 12
ATOM 20112 O O . SER A 1 56 ? 7.504 -4.714 -12.992 1.00 0.00 56 SER A O 12
ATOM 20120 N N . GLY A 1 57 ? 9.120 -3.170 -12.740 1.00 0.00 57 GLY A N 12
ATOM 20121 C CA . GLY A 1 57 ? 9.313 -3.011 -14.169 1.00 0.00 57 GLY A CA 12
ATOM 20122 C C . GLY A 1 57 ? 9.623 -4.323 -14.862 1.00 0.00 57 GLY A C 12
ATOM 20123 O O . GLY A 1 57 ? 9.150 -4.574 -15.970 1.00 0.00 57 GLY A O 12
ATOM 20127 N N . GLU A 1 58 ? 10.421 -5.162 -14.208 1.00 0.00 58 GLU A N 12
ATOM 20128 C CA . GLU A 1 58 ? 10.795 -6.454 -14.771 1.00 0.00 58 GLU A CA 12
ATOM 20129 C C . GLU A 1 58 ? 10.022 -7.585 -14.098 1.00 0.00 58 GLU A C 12
ATOM 20130 O O . GLU A 1 58 ? 10.262 -8.761 -14.368 1.00 0.00 58 GLU A O 12
ATOM 20142 N N . ASN A 1 59 ? 9.094 -7.218 -13.220 1.00 0.00 59 ASN A N 12
ATOM 20143 C CA . ASN A 1 59 ? 8.286 -8.201 -12.507 1.00 0.00 59 ASN A CA 12
ATOM 20144 C C . ASN A 1 59 ? 9.144 -9.017 -11.546 1.00 0.00 59 ASN A C 12
ATOM 20145 O O . ASN A 1 59 ? 9.056 -10.245 -11.507 1.00 0.00 59 ASN A O 12
ATOM 20156 N N . LEU A 1 60 ? 9.975 -8.327 -10.772 1.00 0.00 60 LEU A N 12
ATOM 20157 C CA . LEU A 1 60 ? 10.850 -8.987 -9.809 1.00 0.00 60 LEU A CA 12
ATOM 20158 C C . LEU A 1 60 ? 10.239 -8.963 -8.412 1.00 0.00 60 LEU A C 12
ATOM 20159 O O . LEU A 1 60 ? 10.404 -9.902 -7.634 1.00 0.00 60 LEU A O 12
ATOM 20175 N N . VAL A 1 61 ? 9.530 -7.882 -8.100 1.00 0.00 61 VAL A N 12
ATOM 20176 C CA . VAL A 1 61 ? 8.891 -7.737 -6.798 1.00 0.00 61 VAL A CA 12
ATOM 20177 C C . VAL A 1 61 ? 7.988 -8.927 -6.493 1.00 0.00 61 VAL A C 12
ATOM 20178 O O . VAL A 1 61 ? 6.996 -9.163 -7.184 1.00 0.00 61 VAL A O 12
ATOM 20191 N N . THR A 1 62 ? 8.337 -9.676 -5.451 1.00 0.00 62 THR A N 12
ATOM 20192 C CA . THR A 1 62 ? 7.559 -10.842 -5.054 1.00 0.00 62 THR A CA 12
ATOM 20193 C C . THR A 1 62 ? 7.052 -10.703 -3.623 1.00 0.00 62 THR A C 12
ATOM 20194 O O . THR A 1 62 ? 7.582 -9.916 -2.840 1.00 0.00 62 THR A O 12
ATOM 20205 N N . SER A 1 63 ? 6.022 -11.474 -3.288 1.00 0.00 63 SER A N 12
ATOM 20206 C CA . SER A 1 63 ? 5.440 -11.434 -1.951 1.00 0.00 63 SER A CA 12
ATOM 20207 C C . SER A 1 63 ? 6.516 -11.186 -0.898 1.00 0.00 63 SER A C 12
ATOM 20208 O O . SER A 1 63 ? 6.375 -10.309 -0.046 1.00 0.00 63 SER A O 12
ATOM 20216 N N . ARG A 1 64 ? 7.590 -11.966 -0.964 1.00 0.00 64 ARG A N 12
ATOM 20217 C CA . ARG A 1 64 ? 8.690 -11.833 -0.016 1.00 0.00 64 ARG A CA 12
ATOM 20218 C C . ARG A 1 64 ? 9.301 -10.436 -0.085 1.00 0.00 64 ARG A C 12
ATOM 20219 O O . ARG A 1 64 ? 9.444 -9.759 0.933 1.00 0.00 64 ARG A O 12
ATOM 20240 N N . TYR A 1 65 ? 9.661 -10.013 -1.292 1.00 0.00 65 TYR A N 12
ATOM 20241 C CA . TYR A 1 65 ? 10.261 -8.699 -1.494 1.00 0.00 65 TYR A CA 12
ATOM 20242 C C . TYR A 1 65 ? 9.569 -7.647 -0.632 1.00 0.00 65 TYR A C 12
ATOM 20243 O O . TYR A 1 65 ? 10.212 -6.949 0.152 1.00 0.00 65 TYR A O 12
ATOM 20261 N N . PHE A 1 66 ? 8.253 -7.540 -0.784 1.00 0.00 66 PHE A N 12
ATOM 20262 C CA . PHE A 1 66 ? 7.472 -6.573 -0.021 1.00 0.00 66 PHE A CA 12
ATOM 20263 C C . PHE A 1 66 ? 7.530 -6.884 1.472 1.00 0.00 66 PHE A C 12
ATOM 20264 O O . PHE A 1 66 ? 8.043 -6.091 2.263 1.00 0.00 66 PHE A O 12
ATOM 20281 N N . LEU A 1 67 ? 7.001 -8.042 1.850 1.00 0.00 67 LEU A N 12
ATOM 20282 C CA . LEU A 1 67 ? 6.992 -8.459 3.248 1.00 0.00 67 LEU A CA 12
ATOM 20283 C C . LEU A 1 67 ? 8.277 -8.035 3.951 1.00 0.00 67 LEU A C 12
ATOM 20284 O O . LEU A 1 67 ? 8.239 -7.446 5.031 1.00 0.00 67 LEU A O 12
ATOM 20300 N N . GLU A 1 68 ? 9.413 -8.338 3.331 1.00 0.00 68 GLU A N 12
ATOM 20301 C CA . GLU A 1 68 ? 10.709 -7.986 3.898 1.00 0.00 68 GLU A CA 12
ATOM 20302 C C . GLU A 1 68 ? 10.937 -6.478 3.841 1.00 0.00 68 GLU A C 12
ATOM 20303 O O . GLU A 1 68 ? 11.356 -5.866 4.823 1.00 0.00 68 GLU A O 12
ATOM 20315 N N . MET A 1 69 ? 10.659 -5.887 2.684 1.00 0.00 69 MET A N 12
ATOM 20316 C CA . MET A 1 69 ? 10.832 -4.451 2.499 1.00 0.00 69 MET A CA 12
ATOM 20317 C C . MET A 1 69 ? 10.132 -3.671 3.608 1.00 0.00 69 MET A C 12
ATOM 20318 O O . MET A 1 69 ? 10.740 -2.824 4.261 1.00 0.00 69 MET A O 12
ATOM 20332 N N . GLN A 1 70 ? 8.852 -3.964 3.813 1.00 0.00 70 GLN A N 12
ATOM 20333 C CA . GLN A 1 70 ? 8.070 -3.288 4.842 1.00 0.00 70 GLN A CA 12
ATOM 20334 C C . GLN A 1 70 ? 8.765 -3.373 6.197 1.00 0.00 70 GLN A C 12
ATOM 20335 O O . GLN A 1 70 ? 8.922 -2.367 6.888 1.00 0.00 70 GLN A O 12
ATOM 20349 N N . GLU A 1 71 ? 9.178 -4.580 6.570 1.00 0.00 71 GLU A N 12
ATOM 20350 C CA . GLU A 1 71 ? 9.855 -4.795 7.843 1.00 0.00 71 GLU A CA 12
ATOM 20351 C C . GLU A 1 71 ? 11.230 -4.133 7.847 1.00 0.00 71 GLU A C 12
ATOM 20352 O O . GLU A 1 71 ? 11.734 -3.729 8.895 1.00 0.00 71 GLU A O 12
ATOM 20364 N N . LYS A 1 72 ? 11.832 -4.026 6.668 1.00 0.00 72 LYS A N 12
ATOM 20365 C CA . LYS A 1 72 ? 13.148 -3.413 6.532 1.00 0.00 72 LYS A CA 12
ATOM 20366 C C . LYS A 1 72 ? 13.066 -1.902 6.727 1.00 0.00 72 LYS A C 12
ATOM 20367 O O . LYS A 1 72 ? 13.893 -1.310 7.422 1.00 0.00 72 LYS A O 12
ATOM 20386 N N . LEU A 1 73 ? 12.065 -1.284 6.110 1.00 0.00 73 LEU A N 12
ATOM 20387 C CA . LEU A 1 73 ? 11.875 0.159 6.216 1.00 0.00 73 LEU A CA 12
ATOM 20388 C C . LEU A 1 73 ? 11.234 0.527 7.551 1.00 0.00 73 LEU A C 12
ATOM 20389 O O . LEU A 1 73 ? 11.714 1.413 8.256 1.00 0.00 73 LEU A O 12
ATOM 20405 N N . GLU A 1 74 ? 10.149 -0.163 7.890 1.00 0.00 74 GLU A N 12
ATOM 20406 C CA . GLU A 1 74 ? 9.444 0.091 9.141 1.00 0.00 74 GLU A CA 12
ATOM 20407 C C . GLU A 1 74 ? 10.428 0.255 10.296 1.00 0.00 74 GLU A C 12
ATOM 20408 O O . GLU A 1 74 ? 10.516 1.322 10.904 1.00 0.00 74 GLU A O 12
ATOM 20420 N N . ARG A 1 75 ? 11.164 -0.810 10.594 1.00 0.00 75 ARG A N 12
ATOM 20421 C CA . ARG A 1 75 ? 12.140 -0.786 11.677 1.00 0.00 75 ARG A CA 12
ATOM 20422 C C . ARG A 1 75 ? 12.875 0.550 11.717 1.00 0.00 75 ARG A C 12
ATOM 20423 O O . ARG A 1 75 ? 12.882 1.237 12.739 1.00 0.00 75 ARG A O 12
ATOM 20444 N N . LEU A 1 76 ? 13.494 0.912 10.598 1.00 0.00 76 LEU A N 12
ATOM 20445 C CA . LEU A 1 76 ? 14.234 2.166 10.505 1.00 0.00 76 LEU A CA 12
ATOM 20446 C C . LEU A 1 76 ? 13.486 3.293 11.209 1.00 0.00 76 LEU A C 12
ATOM 20447 O O . LEU A 1 76 ? 14.092 4.133 11.876 1.00 0.00 76 LEU A O 12
ATOM 20463 N N . LEU A 1 77 ? 12.166 3.305 11.059 1.00 0.00 77 LEU A N 12
ATOM 20464 C CA . LEU A 1 77 ? 11.334 4.328 11.683 1.00 0.00 77 LEU A CA 12
ATOM 20465 C C . LEU A 1 77 ? 11.884 4.716 13.052 1.00 0.00 77 LEU A C 12
ATOM 20466 O O . LEU A 1 77 ? 11.869 5.888 13.427 1.00 0.00 77 LEU A O 12
ATOM 20482 N N . GLN A 1 78 ? 12.370 3.725 13.792 1.00 0.00 78 GLN A N 12
ATOM 20483 C CA . GLN A 1 78 ? 12.926 3.964 15.119 1.00 0.00 78 GLN A CA 12
ATOM 20484 C C . GLN A 1 78 ? 13.906 5.132 15.095 1.00 0.00 78 GLN A C 12
ATOM 20485 O O . GLN A 1 78 ? 13.825 6.040 15.923 1.00 0.00 78 GLN A O 12
ATOM 20499 N N . ASP A 1 79 ? 14.832 5.102 14.143 1.00 0.00 79 ASP A N 12
ATOM 20500 C CA . ASP A 1 79 ? 15.828 6.159 14.012 1.00 0.00 79 ASP A CA 12
ATOM 20501 C C . ASP A 1 79 ? 15.201 7.529 14.247 1.00 0.00 79 ASP A C 12
ATOM 20502 O O . ASP A 1 79 ? 15.813 8.406 14.856 1.00 0.00 79 ASP A O 12
ATOM 20511 N N . ALA A 1 80 ? 13.977 7.706 13.760 1.00 0.00 80 ALA A N 12
ATOM 20512 C CA . ALA A 1 80 ? 13.267 8.969 13.919 1.00 0.00 80 ALA A CA 12
ATOM 20513 C C . ALA A 1 80 ? 12.628 9.070 15.300 1.00 0.00 80 ALA A C 12
ATOM 20514 O O . ALA A 1 80 ? 12.948 9.969 16.078 1.00 0.00 80 ALA A O 12
ATOM 20521 N N . HIS A 1 81 ? 11.723 8.143 15.597 1.00 0.00 81 HIS A N 12
ATOM 20522 C CA . HIS A 1 81 ? 11.038 8.129 16.885 1.00 0.00 81 HIS A CA 12
ATOM 20523 C C . HIS A 1 81 ? 12.042 8.055 18.032 1.00 0.00 81 HIS A C 12
ATOM 20524 O O . HIS A 1 81 ? 11.684 8.245 19.194 1.00 0.00 81 HIS A O 12
ATOM 20539 N N . GLU A 1 82 ? 13.298 7.777 17.697 1.00 0.00 82 GLU A N 12
ATOM 20540 C CA . GLU A 1 82 ? 14.351 7.677 18.700 1.00 0.00 82 GLU A CA 12
ATOM 20541 C C . GLU A 1 82 ? 14.796 9.062 19.162 1.00 0.00 82 GLU A C 12
ATOM 20542 O O . GLU A 1 82 ? 14.600 9.434 20.319 1.00 0.00 82 GLU A O 12
ATOM 20554 N N . ARG A 1 83 ? 15.395 9.819 18.250 1.00 0.00 83 ARG A N 12
ATOM 20555 C CA . ARG A 1 83 ? 15.870 11.162 18.563 1.00 0.00 83 ARG A CA 12
ATOM 20556 C C . ARG A 1 83 ? 14.989 12.218 17.902 1.00 0.00 83 ARG A C 12
ATOM 20557 O O . ARG A 1 83 ? 14.568 13.180 18.544 1.00 0.00 83 ARG A O 12
ATOM 20578 N N . SER A 1 84 ? 14.714 12.031 16.615 1.00 0.00 84 SER A N 12
ATOM 20579 C CA . SER A 1 84 ? 13.887 12.969 15.866 1.00 0.00 84 SER A CA 12
ATOM 20580 C C . SER A 1 84 ? 12.635 13.341 16.655 1.00 0.00 84 SER A C 12
ATOM 20581 O O . SER A 1 84 ? 12.054 12.505 17.348 1.00 0.00 84 SER A O 12
ATOM 20589 N N . ASP A 1 85 ? 12.226 14.600 16.545 1.00 0.00 85 ASP A N 12
ATOM 20590 C CA . ASP A 1 85 ? 11.043 15.083 17.247 1.00 0.00 85 ASP A CA 12
ATOM 20591 C C . ASP A 1 85 ? 9.801 14.955 16.371 1.00 0.00 85 ASP A C 12
ATOM 20592 O O . ASP A 1 85 ? 9.892 14.961 15.144 1.00 0.00 85 ASP A O 12
ATOM 20601 N N . SER A 1 86 ? 8.642 14.837 17.011 1.00 0.00 86 SER A N 12
ATOM 20602 C CA . SER A 1 86 ? 7.381 14.702 16.290 1.00 0.00 86 SER A CA 12
ATOM 20603 C C . SER A 1 86 ? 7.380 15.564 15.031 1.00 0.00 86 SER A C 12
ATOM 20604 O O . SER A 1 86 ? 6.703 15.251 14.053 1.00 0.00 86 SER A O 12
ATOM 20612 N N . GLU A 1 87 ? 8.145 16.651 15.065 1.00 0.00 87 GLU A N 12
ATOM 20613 C CA . GLU A 1 87 ? 8.232 17.559 13.927 1.00 0.00 87 GLU A CA 12
ATOM 20614 C C . GLU A 1 87 ? 8.928 16.887 12.747 1.00 0.00 87 GLU A C 12
ATOM 20615 O O . GLU A 1 87 ? 8.314 16.643 11.709 1.00 0.00 87 GLU A O 12
ATOM 20627 N N . GLU A 1 88 ? 10.213 16.591 12.916 1.00 0.00 88 GLU A N 12
ATOM 20628 C CA . GLU A 1 88 ? 10.992 15.949 11.864 1.00 0.00 88 GLU A CA 12
ATOM 20629 C C . GLU A 1 88 ? 10.476 14.540 11.587 1.00 0.00 88 GLU A C 12
ATOM 20630 O O . GLU A 1 88 ? 10.458 14.086 10.443 1.00 0.00 88 GLU A O 12
ATOM 20642 N N . VAL A 1 89 ? 10.057 13.851 12.644 1.00 0.00 89 VAL A N 12
ATOM 20643 C CA . VAL A 1 89 ? 9.540 12.494 12.517 1.00 0.00 89 VAL A CA 12
ATOM 20644 C C . VAL A 1 89 ? 8.348 12.447 11.568 1.00 0.00 89 VAL A C 12
ATOM 20645 O O . VAL A 1 89 ? 8.255 11.565 10.714 1.00 0.00 89 VAL A O 12
ATOM 20658 N N . SER A 1 90 ? 7.438 13.403 11.723 1.00 0.00 90 SER A N 12
ATOM 20659 C CA . SER A 1 90 ? 6.248 13.469 10.882 1.00 0.00 90 SER A CA 12
ATOM 20660 C C . SER A 1 90 ? 6.617 13.334 9.407 1.00 0.00 90 SER A C 12
ATOM 20661 O O . SER A 1 90 ? 5.965 12.609 8.656 1.00 0.00 90 SER A O 12
ATOM 20669 N N . PHE A 1 91 ? 7.668 14.039 9.000 1.00 0.00 91 PHE A N 12
ATOM 20670 C CA . PHE A 1 91 ? 8.124 13.999 7.616 1.00 0.00 91 PHE A CA 12
ATOM 20671 C C . PHE A 1 91 ? 8.450 12.570 7.191 1.00 0.00 91 PHE A C 12
ATOM 20672 O O . PHE A 1 91 ? 7.816 12.020 6.290 1.00 0.00 91 PHE A O 12
ATOM 20689 N N . ILE A 1 92 ? 9.442 11.976 7.845 1.00 0.00 92 ILE A N 12
ATOM 20690 C CA . ILE A 1 92 ? 9.852 10.612 7.536 1.00 0.00 92 ILE A CA 12
ATOM 20691 C C . ILE A 1 92 ? 8.666 9.655 7.595 1.00 0.00 92 ILE A C 12
ATOM 20692 O O . ILE A 1 92 ? 8.452 8.858 6.681 1.00 0.00 92 ILE A O 12
ATOM 20708 N N . VAL A 1 93 ? 7.896 9.741 8.675 1.00 0.00 93 VAL A N 12
ATOM 20709 C CA . VAL A 1 93 ? 6.729 8.885 8.852 1.00 0.00 93 VAL A CA 12
ATOM 20710 C C . VAL A 1 93 ? 5.951 8.741 7.550 1.00 0.00 93 VAL A C 12
ATOM 20711 O O . VAL A 1 93 ? 5.583 7.635 7.155 1.00 0.00 93 VAL A O 12
ATOM 20724 N N . GLN A 1 94 ? 5.703 9.866 6.887 1.00 0.00 94 GLN A N 12
ATOM 20725 C CA . GLN A 1 94 ? 4.968 9.864 5.628 1.00 0.00 94 GLN A CA 12
ATOM 20726 C C . GLN A 1 94 ? 5.605 8.907 4.626 1.00 0.00 94 GLN A C 12
ATOM 20727 O O . GLN A 1 94 ? 4.910 8.145 3.952 1.00 0.00 94 GLN A O 12
ATOM 20741 N N . LEU A 1 95 ? 6.929 8.950 4.534 1.00 0.00 95 LEU A N 12
ATOM 20742 C CA . LEU A 1 95 ? 7.661 8.086 3.615 1.00 0.00 95 LEU A CA 12
ATOM 20743 C C . LEU A 1 95 ? 7.491 6.619 3.995 1.00 0.00 95 LEU A C 12
ATOM 20744 O O . LEU A 1 95 ? 6.825 5.857 3.293 1.00 0.00 95 LEU A O 12
ATOM 20760 N N . VAL A 1 96 ? 8.097 6.228 5.112 1.00 0.00 96 VAL A N 12
ATOM 20761 C CA . VAL A 1 96 ? 8.010 4.852 5.587 1.00 0.00 96 VAL A CA 12
ATOM 20762 C C . VAL A 1 96 ? 6.616 4.280 5.362 1.00 0.00 96 VAL A C 12
ATOM 20763 O O . VAL A 1 96 ? 6.461 3.098 5.054 1.00 0.00 96 VAL A O 12
ATOM 20776 N N . ARG A 1 97 ? 5.602 5.126 5.516 1.00 0.00 97 ARG A N 12
ATOM 20777 C CA . ARG A 1 97 ? 4.219 4.703 5.330 1.00 0.00 97 ARG A CA 12
ATOM 20778 C C . ARG A 1 97 ? 3.875 4.610 3.847 1.00 0.00 97 ARG A C 12
ATOM 20779 O O . ARG A 1 97 ? 3.620 3.524 3.324 1.00 0.00 97 ARG A O 12
ATOM 20800 N N . LYS A 1 98 ? 3.868 5.755 3.173 1.00 0.00 98 LYS A N 12
ATOM 20801 C CA . LYS A 1 98 ? 3.555 5.804 1.750 1.00 0.00 98 LYS A CA 12
ATOM 20802 C C . LYS A 1 98 ? 4.196 4.634 1.011 1.00 0.00 98 LYS A C 12
ATOM 20803 O O . LYS A 1 98 ? 3.522 3.897 0.289 1.00 0.00 98 LYS A O 12
ATOM 20822 N N . LEU A 1 99 ? 5.501 4.466 1.197 1.00 0.00 99 LEU A N 12
ATOM 20823 C CA . LEU A 1 99 ? 6.233 3.383 0.549 1.00 0.00 99 LEU A CA 12
ATOM 20824 C C . LEU A 1 99 ? 5.441 2.081 0.605 1.00 0.00 99 LEU A C 12
ATOM 20825 O O . LEU A 1 99 ? 5.353 1.353 -0.385 1.00 0.00 99 LEU A O 12
ATOM 20841 N N . LEU A 1 100 ? 4.865 1.794 1.767 1.00 0.00 100 LEU A N 12
ATOM 20842 C CA . LEU A 1 100 ? 4.077 0.580 1.951 1.00 0.00 100 LEU A CA 12
ATOM 20843 C C . LEU A 1 100 ? 2.744 0.679 1.217 1.00 0.00 100 LEU A C 12
ATOM 20844 O O . LEU A 1 100 ? 2.170 -0.332 0.813 1.00 0.00 100 LEU A O 12
ATOM 20860 N N . ILE A 1 101 ? 2.258 1.904 1.048 1.00 0.00 101 ILE A N 12
ATOM 20861 C CA . ILE A 1 101 ? 0.994 2.135 0.359 1.00 0.00 101 ILE A CA 12
ATOM 20862 C C . ILE A 1 101 ? 1.179 2.107 -1.154 1.00 0.00 101 ILE A C 12
ATOM 20863 O O . ILE A 1 101 ? 0.220 1.920 -1.903 1.00 0.00 101 ILE A O 12
ATOM 20879 N N . ILE A 1 102 ? 2.418 2.291 -1.597 1.00 0.00 102 ILE A N 12
ATOM 20880 C CA . ILE A 1 102 ? 2.729 2.283 -3.021 1.00 0.00 102 ILE A CA 12
ATOM 20881 C C . ILE A 1 102 ? 3.034 0.871 -3.509 1.00 0.00 102 ILE A C 12
ATOM 20882 O O . ILE A 1 102 ? 2.335 0.338 -4.371 1.00 0.00 102 ILE A O 12
ATOM 20898 N N . ILE A 1 103 ? 4.081 0.272 -2.952 1.00 0.00 103 ILE A N 12
ATOM 20899 C CA . ILE A 1 103 ? 4.476 -1.080 -3.329 1.00 0.00 103 ILE A CA 12
ATOM 20900 C C . ILE A 1 103 ? 3.313 -2.055 -3.179 1.00 0.00 103 ILE A C 12
ATOM 20901 O O . ILE A 1 103 ? 3.253 -3.075 -3.866 1.00 0.00 103 ILE A O 12
ATOM 20917 N N . SER A 1 104 ? 2.390 -1.733 -2.279 1.00 0.00 104 SER A N 12
ATOM 20918 C CA . SER A 1 104 ? 1.229 -2.581 -2.038 1.00 0.00 104 SER A CA 12
ATOM 20919 C C . SER A 1 104 ? 0.481 -2.861 -3.338 1.00 0.00 104 SER A C 12
ATOM 20920 O O . SER A 1 104 ? -0.088 -1.954 -3.947 1.00 0.00 104 SER A O 12
ATOM 20928 N N . ARG A 1 105 ? 0.486 -4.122 -3.757 1.00 0.00 105 ARG A N 12
ATOM 20929 C CA . ARG A 1 105 ? -0.190 -4.522 -4.985 1.00 0.00 105 ARG A CA 12
ATOM 20930 C C . ARG A 1 105 ? -1.606 -3.956 -5.035 1.00 0.00 105 ARG A C 12
ATOM 20931 O O . ARG A 1 105 ? -2.012 -3.317 -6.006 1.00 0.00 105 ARG A O 12
ATOM 20952 N N . PRO A 1 106 ? -2.377 -4.194 -3.963 1.00 0.00 106 PRO A N 12
ATOM 20953 C CA . PRO A 1 106 ? -3.760 -3.717 -3.861 1.00 0.00 106 PRO A CA 12
ATOM 20954 C C . PRO A 1 106 ? -3.840 -2.202 -3.703 1.00 0.00 106 PRO A C 12
ATOM 20955 O O . PRO A 1 106 ? -3.045 -1.601 -2.981 1.00 0.00 106 PRO A O 12
ATOM 20966 N N . ALA A 1 107 ? -4.804 -1.591 -4.383 1.00 0.00 107 ALA A N 12
ATOM 20967 C CA . ALA A 1 107 ? -4.989 -0.147 -4.317 1.00 0.00 107 ALA A CA 12
ATOM 20968 C C . ALA A 1 107 ? -6.349 0.259 -4.876 1.00 0.00 107 ALA A C 12
ATOM 20969 O O . ALA A 1 107 ? -6.652 0.004 -6.042 1.00 0.00 107 ALA A O 12
ATOM 20976 N N . ARG A 1 108 ? -7.163 0.891 -4.038 1.00 0.00 108 ARG A N 12
ATOM 20977 C CA . ARG A 1 108 ? -8.492 1.330 -4.448 1.00 0.00 108 ARG A CA 12
ATOM 20978 C C . ARG A 1 108 ? -8.465 2.785 -4.906 1.00 0.00 108 ARG A C 12
ATOM 20979 O O . ARG A 1 108 ? -7.943 3.656 -4.210 1.00 0.00 108 ARG A O 12
ATOM 21000 N N . SER A 1 109 ? -9.032 3.041 -6.081 1.00 0.00 109 SER A N 12
ATOM 21001 C CA . SER A 1 109 ? -9.070 4.390 -6.634 1.00 0.00 109 SER A CA 12
ATOM 21002 C C . SER 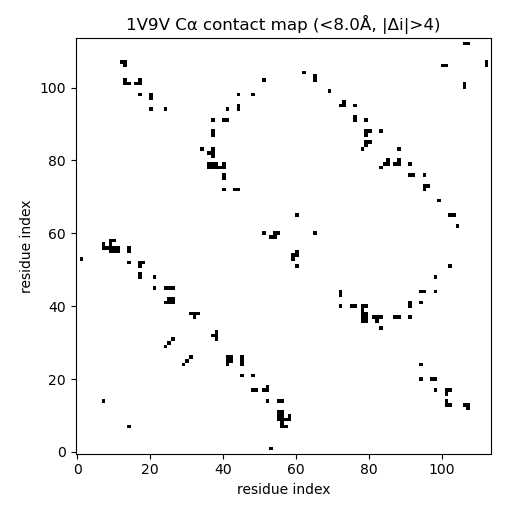A 1 109 ? -10.350 4.614 -7.433 1.00 0.00 109 SER A C 12
ATOM 21003 O O . SER A 1 109 ? -11.108 3.678 -7.688 1.00 0.00 109 SER A O 12
ATOM 21011 N N . GLY A 1 110 ? -10.585 5.862 -7.826 1.00 0.00 110 GLY A N 12
ATOM 21012 C CA . GLY A 1 110 ? -11.774 6.188 -8.591 1.00 0.00 110 GLY A CA 12
ATOM 21013 C C . GLY A 1 110 ? -12.058 7.677 -8.616 1.00 0.00 110 GLY A C 12
ATOM 21014 O O . GLY A 1 110 ? -11.181 8.502 -8.358 1.00 0.00 110 GLY A O 12
ATOM 21018 N N . PRO A 1 111 ? -13.309 8.039 -8.936 1.00 0.00 111 PRO A N 12
ATOM 21019 C CA . PRO A 1 111 ? -13.734 9.440 -9.003 1.00 0.00 111 PRO A CA 12
ATOM 21020 C C . PRO A 1 111 ? -13.791 10.095 -7.627 1.00 0.00 111 PRO A C 12
ATOM 21021 O O . PRO A 1 111 ? -13.998 11.303 -7.512 1.00 0.00 111 PRO A O 12
ATOM 21032 N N . SER A 1 112 ? -13.606 9.290 -6.585 1.00 0.00 112 SER A N 12
ATOM 21033 C CA . SER A 1 112 ? -13.640 9.791 -5.216 1.00 0.00 112 SER A CA 12
ATOM 21034 C C . SER A 1 112 ? -13.067 11.203 -5.141 1.00 0.00 112 SER A C 12
ATOM 21035 O O . SER A 1 112 ? -11.851 11.393 -5.143 1.00 0.00 112 SER A O 12
ATOM 21043 N N . SER A 1 113 ? -13.953 12.192 -5.073 1.00 0.00 113 SER A N 12
ATOM 21044 C CA . SER A 1 113 ? -13.537 13.588 -5.001 1.00 0.00 113 SER A CA 12
ATOM 21045 C C . SER A 1 113 ? -14.731 14.497 -4.725 1.00 0.00 113 SER A C 12
ATOM 21046 O O . SER A 1 113 ? -15.652 14.594 -5.535 1.00 0.00 113 SER A O 12
ATOM 21054 N N . GLY A 1 114 ? -14.708 15.161 -3.573 1.00 0.00 114 GLY A N 12
ATOM 21055 C CA . GLY A 1 114 ? -15.793 16.053 -3.209 1.00 0.00 114 GLY A CA 12
ATOM 21056 C C . GLY A 1 114 ? -15.298 17.409 -2.745 1.00 0.00 114 GLY A C 12
ATOM 21057 O O . GLY A 1 114 ? -14.322 17.499 -2.000 1.00 0.00 114 GLY A O 12
ATOM 21061 N N . GLY A 1 1 ? 17.052 -2.655 -17.110 1.00 0.00 1 GLY A N 13
ATOM 21062 C CA . GLY A 1 1 ? 15.675 -2.904 -17.493 1.00 0.00 1 GLY A CA 13
ATOM 21063 C C . GLY A 1 1 ? 15.100 -1.790 -18.345 1.00 0.00 1 GLY A C 13
ATOM 21064 O O . GLY A 1 1 ? 15.330 -0.611 -18.076 1.00 0.00 1 GLY A O 13
ATOM 21068 N N . SER A 1 2 ? 14.351 -2.163 -19.378 1.00 0.00 2 SER A N 13
ATOM 21069 C CA . SER A 1 2 ? 13.746 -1.186 -20.276 1.00 0.00 2 SER A CA 13
ATOM 21070 C C . SER A 1 2 ? 12.243 -1.083 -20.033 1.00 0.00 2 SER A C 13
ATOM 21071 O O . SER A 1 2 ? 11.495 -2.026 -20.292 1.00 0.00 2 SER A O 13
ATOM 21079 N N . SER A 1 3 ? 11.808 0.069 -19.534 1.00 0.00 3 SER A N 13
ATOM 21080 C CA . SER A 1 3 ? 10.395 0.296 -19.253 1.00 0.00 3 SER A CA 13
ATOM 21081 C C . SER A 1 3 ? 9.518 -0.333 -20.331 1.00 0.00 3 SER A C 13
ATOM 21082 O O . SER A 1 3 ? 8.567 -1.054 -20.032 1.00 0.00 3 SER A O 13
ATOM 21090 N N . GLY A 1 4 ? 9.847 -0.054 -21.589 1.00 0.00 4 GLY A N 13
ATOM 21091 C CA . GLY A 1 4 ? 9.081 -0.600 -22.694 1.00 0.00 4 GLY A CA 13
ATOM 21092 C C . GLY A 1 4 ? 8.664 0.463 -23.691 1.00 0.00 4 GLY A C 13
ATOM 21093 O O . GLY A 1 4 ? 8.953 1.645 -23.506 1.00 0.00 4 GLY A O 13
ATOM 21097 N N . SER A 1 5 ? 7.985 0.042 -24.754 1.00 0.00 5 SER A N 13
ATOM 21098 C CA . SER A 1 5 ? 7.533 0.966 -25.787 1.00 0.00 5 SER A CA 13
ATOM 21099 C C . SER A 1 5 ? 6.525 1.962 -25.222 1.00 0.00 5 SER A C 13
ATOM 21100 O O . SER A 1 5 ? 6.608 3.162 -25.484 1.00 0.00 5 SER A O 13
ATOM 21108 N N . SER A 1 6 ? 5.572 1.455 -24.446 1.00 0.00 6 SER A N 13
ATOM 21109 C CA . SER A 1 6 ? 4.545 2.299 -23.846 1.00 0.00 6 SER A CA 13
ATOM 21110 C C . SER A 1 6 ? 4.901 2.646 -22.404 1.00 0.00 6 SER A C 13
ATOM 21111 O O . SER A 1 6 ? 4.876 3.811 -22.010 1.00 0.00 6 SER A O 13
ATOM 21119 N N . GLY A 1 7 ? 5.232 1.624 -21.620 1.00 0.00 7 GLY A N 13
ATOM 21120 C CA . GLY A 1 7 ? 5.589 1.841 -20.230 1.00 0.00 7 GLY A CA 13
ATOM 21121 C C . GLY A 1 7 ? 5.488 0.576 -19.402 1.00 0.00 7 GLY A C 13
ATOM 21122 O O . GLY A 1 7 ? 5.547 -0.539 -19.922 1.00 0.00 7 GLY A O 13
ATOM 21126 N N . PRO A 1 8 ? 5.333 0.740 -18.079 1.00 0.00 8 PRO A N 13
ATOM 21127 C CA . PRO A 1 8 ? 5.222 -0.387 -17.149 1.00 0.00 8 PRO A CA 13
ATOM 21128 C C . PRO A 1 8 ? 3.906 -1.142 -17.308 1.00 0.00 8 PRO A C 13
ATOM 21129 O O . PRO A 1 8 ? 2.931 -0.866 -16.609 1.00 0.00 8 PRO A O 13
ATOM 21140 N N . LYS A 1 9 ? 3.886 -2.097 -18.232 1.00 0.00 9 LYS A N 13
ATOM 21141 C CA . LYS A 1 9 ? 2.691 -2.894 -18.482 1.00 0.00 9 LYS A CA 13
ATOM 21142 C C . LYS A 1 9 ? 2.103 -3.419 -17.176 1.00 0.00 9 LYS A C 13
ATOM 21143 O O . LYS A 1 9 ? 0.889 -3.391 -16.975 1.00 0.00 9 LYS A O 13
ATOM 21162 N N . ALA A 1 10 ? 2.972 -3.895 -16.290 1.00 0.00 10 ALA A N 13
ATOM 21163 C CA . ALA A 1 10 ? 2.539 -4.423 -15.002 1.00 0.00 10 ALA A CA 13
ATOM 21164 C C . ALA A 1 10 ? 2.750 -3.400 -13.891 1.00 0.00 10 ALA A C 13
ATOM 21165 O O . ALA A 1 10 ? 3.706 -2.623 -13.921 1.00 0.00 10 ALA A O 13
ATOM 21172 N N . THR A 1 11 ? 1.852 -3.404 -12.911 1.00 0.00 11 THR A N 13
ATOM 21173 C CA . THR A 1 11 ? 1.939 -2.475 -11.791 1.00 0.00 11 THR A CA 13
ATOM 21174 C C . THR A 1 11 ? 2.181 -1.050 -12.276 1.00 0.00 11 THR A C 13
ATOM 21175 O O . THR A 1 11 ? 2.734 -0.223 -11.552 1.00 0.00 11 THR A O 13
ATOM 21186 N N . ALA A 1 12 ? 1.761 -0.769 -13.505 1.00 0.00 12 ALA A N 13
ATOM 21187 C CA . ALA A 1 12 ? 1.930 0.557 -14.086 1.00 0.00 12 ALA A CA 13
ATOM 21188 C C . ALA A 1 12 ? 1.642 1.646 -13.058 1.00 0.00 12 ALA A C 13
ATOM 21189 O O . ALA A 1 12 ? 2.555 2.324 -12.588 1.00 0.00 12 ALA A O 13
ATOM 21196 N N . GLN A 1 13 ? 0.368 1.809 -12.716 1.00 0.00 13 GLN A N 13
ATOM 21197 C CA . GLN A 1 13 ? -0.039 2.817 -11.745 1.00 0.00 13 GLN A CA 13
ATOM 21198 C C . GLN A 1 13 ? 0.963 2.906 -10.599 1.00 0.00 13 GLN A C 13
ATOM 21199 O O . GLN A 1 13 ? 1.612 3.934 -10.406 1.00 0.00 13 GLN A O 13
ATOM 21213 N N . MET A 1 14 ? 1.085 1.821 -9.841 1.00 0.00 14 MET A N 13
ATOM 21214 C CA . MET A 1 14 ? 2.010 1.776 -8.714 1.00 0.00 14 MET A CA 13
ATOM 21215 C C . MET A 1 14 ? 3.368 2.352 -9.102 1.00 0.00 14 MET A C 13
ATOM 21216 O O . MET A 1 14 ? 3.806 3.359 -8.547 1.00 0.00 14 MET A O 13
ATOM 21230 N N . GLU A 1 15 ? 4.029 1.706 -10.057 1.00 0.00 15 GLU A N 13
ATOM 21231 C CA . GLU A 1 15 ? 5.337 2.155 -10.518 1.00 0.00 15 GLU A CA 13
ATOM 21232 C C . GLU A 1 15 ? 5.369 3.673 -10.670 1.00 0.00 15 GLU A C 13
ATOM 21233 O O . GLU A 1 15 ? 6.257 4.342 -10.144 1.00 0.00 15 GLU A O 13
ATOM 21245 N N . GLY A 1 16 ? 4.393 4.209 -11.396 1.00 0.00 16 GLY A N 13
ATOM 21246 C CA . GLY A 1 16 ? 4.327 5.644 -11.606 1.00 0.00 16 GLY A CA 13
ATOM 21247 C C . GLY A 1 16 ? 4.417 6.425 -10.310 1.00 0.00 16 GLY A C 13
ATOM 21248 O O . GLY A 1 16 ? 5.076 7.462 -10.247 1.00 0.00 16 GLY A O 13
ATOM 21252 N N . ARG A 1 17 ? 3.751 5.926 -9.274 1.00 0.00 17 ARG A N 13
ATOM 21253 C CA . ARG A 1 17 ? 3.755 6.586 -7.974 1.00 0.00 17 ARG A CA 13
ATOM 21254 C C . ARG A 1 17 ? 5.167 6.641 -7.397 1.00 0.00 17 ARG A C 13
ATOM 21255 O O . ARG A 1 17 ? 5.704 7.720 -7.143 1.00 0.00 17 ARG A O 13
ATOM 21276 N N . LEU A 1 18 ? 5.763 5.471 -7.193 1.00 0.00 18 LEU A N 13
ATOM 21277 C CA . LEU A 1 18 ? 7.112 5.385 -6.646 1.00 0.00 18 LEU A CA 13
ATOM 21278 C C . LEU A 1 18 ? 8.000 6.490 -7.210 1.00 0.00 18 LEU A C 13
ATOM 21279 O O . LEU A 1 18 ? 8.885 6.998 -6.523 1.00 0.00 18 LEU A O 13
ATOM 21295 N N . GLN A 1 19 ? 7.755 6.857 -8.464 1.00 0.00 19 GLN A N 13
ATOM 21296 C CA . GLN A 1 19 ? 8.531 7.903 -9.119 1.00 0.00 19 GLN A CA 13
ATOM 21297 C C . GLN A 1 19 ? 8.315 9.249 -8.437 1.00 0.00 19 GLN A C 13
ATOM 21298 O O . GLN A 1 19 ? 9.272 9.939 -8.088 1.00 0.00 19 GLN A O 13
ATOM 21312 N N . GLU A 1 20 ? 7.051 9.617 -8.251 1.00 0.00 20 GLU A N 13
ATOM 21313 C CA . GLU A 1 20 ? 6.710 10.882 -7.611 1.00 0.00 20 GLU A CA 13
ATOM 21314 C C . GLU A 1 20 ? 7.098 10.868 -6.136 1.00 0.00 20 GLU A C 13
ATOM 21315 O O . GLU A 1 20 ? 7.413 11.907 -5.555 1.00 0.00 20 GLU A O 13
ATOM 21327 N N . PHE A 1 21 ? 7.072 9.683 -5.535 1.00 0.00 21 PHE A N 13
ATOM 21328 C CA . PHE A 1 21 ? 7.420 9.533 -4.126 1.00 0.00 21 PHE A CA 13
ATOM 21329 C C . PHE A 1 21 ? 8.810 10.094 -3.846 1.00 0.00 21 PHE A C 13
ATOM 21330 O O . PHE A 1 21 ? 9.020 10.803 -2.860 1.00 0.00 21 PHE A O 13
ATOM 21347 N N . LEU A 1 22 ? 9.759 9.772 -4.719 1.00 0.00 22 LEU A N 13
ATOM 21348 C CA . LEU A 1 22 ? 11.131 10.243 -4.567 1.00 0.00 22 LEU A CA 13
ATOM 21349 C C . LEU A 1 22 ? 11.265 11.690 -5.030 1.00 0.00 22 LEU A C 13
ATOM 21350 O O . LEU A 1 22 ? 11.893 12.512 -4.363 1.00 0.00 22 LEU A O 13
ATOM 21366 N N . THR A 1 23 ? 10.668 11.995 -6.179 1.00 0.00 23 THR A N 13
ATOM 21367 C CA . THR A 1 23 ? 10.719 13.343 -6.732 1.00 0.00 23 THR A CA 13
ATOM 21368 C C . THR A 1 23 ? 10.196 14.368 -5.732 1.00 0.00 23 THR A C 13
ATOM 21369 O O . THR A 1 23 ? 10.555 15.543 -5.788 1.00 0.00 23 THR A O 13
ATOM 21380 N N . ALA A 1 24 ? 9.345 13.914 -4.817 1.00 0.00 24 ALA A N 13
ATOM 21381 C CA . ALA A 1 24 ? 8.774 14.792 -3.803 1.00 0.00 24 ALA A CA 13
ATOM 21382 C C . ALA A 1 24 ? 9.584 14.739 -2.512 1.00 0.00 24 ALA A C 13
ATOM 21383 O O . ALA A 1 24 ? 9.793 15.760 -1.857 1.00 0.00 24 ALA A O 13
ATOM 21390 N N . TYR A 1 25 ? 10.036 13.543 -2.152 1.00 0.00 25 TYR A N 13
ATOM 21391 C CA . TYR A 1 25 ? 10.820 13.356 -0.937 1.00 0.00 25 TYR A CA 13
ATOM 21392 C C . TYR A 1 25 ? 12.244 12.920 -1.270 1.00 0.00 25 TYR A C 13
ATOM 21393 O O . TYR A 1 25 ? 12.665 11.818 -0.920 1.00 0.00 25 TYR A O 13
ATOM 21411 N N . ALA A 1 26 ? 12.981 13.794 -1.947 1.00 0.00 26 ALA A N 13
ATOM 21412 C CA . ALA A 1 26 ? 14.358 13.502 -2.325 1.00 0.00 26 ALA A CA 13
ATOM 21413 C C . ALA A 1 26 ? 15.343 14.232 -1.418 1.00 0.00 26 ALA A C 13
ATOM 21414 O O . ALA A 1 26 ? 15.289 15.452 -1.258 1.00 0.00 26 ALA A O 13
ATOM 21421 N N . PRO A 1 27 ? 16.264 13.471 -0.809 1.00 0.00 27 PRO A N 13
ATOM 21422 C CA . PRO A 1 27 ? 17.278 14.025 0.093 1.00 0.00 27 PRO A CA 13
ATOM 21423 C C . PRO A 1 27 ? 18.317 14.861 -0.647 1.00 0.00 27 PRO A C 13
ATOM 21424 O O . PRO A 1 27 ? 19.223 14.324 -1.281 1.00 0.00 27 PRO A O 13
ATOM 21435 N N . GLY A 1 28 ? 18.178 16.181 -0.561 1.00 0.00 28 GLY A N 13
ATOM 21436 C CA . GLY A 1 28 ? 19.112 17.070 -1.227 1.00 0.00 28 GLY A CA 13
ATOM 21437 C C . GLY A 1 28 ? 18.469 17.840 -2.364 1.00 0.00 28 GLY A C 13
ATOM 21438 O O . GLY A 1 28 ? 18.866 18.965 -2.663 1.00 0.00 28 GLY A O 13
ATOM 21442 N N . ALA A 1 29 ? 17.474 17.231 -3.000 1.00 0.00 29 ALA A N 13
ATOM 21443 C CA . ALA A 1 29 ? 16.775 17.867 -4.110 1.00 0.00 29 ALA A CA 13
ATOM 21444 C C . ALA A 1 29 ? 16.362 19.291 -3.755 1.00 0.00 29 ALA A C 13
ATOM 21445 O O . ALA A 1 29 ? 16.847 20.254 -4.350 1.00 0.00 29 ALA A O 13
ATOM 21452 N N . ARG A 1 30 ? 15.464 19.418 -2.784 1.00 0.00 30 ARG A N 13
ATOM 21453 C CA . ARG A 1 30 ? 14.985 20.725 -2.352 1.00 0.00 30 ARG A CA 13
ATOM 21454 C C . ARG A 1 30 ? 15.102 20.874 -0.837 1.00 0.00 30 ARG A C 13
ATOM 21455 O O . ARG A 1 30 ? 15.251 21.982 -0.321 1.00 0.00 30 ARG A O 13
ATOM 21476 N N . LEU A 1 31 ? 15.033 19.751 -0.131 1.00 0.00 31 LEU A N 13
ATOM 21477 C CA . LEU A 1 31 ? 15.131 19.755 1.325 1.00 0.00 31 LEU A CA 13
ATOM 21478 C C . LEU A 1 31 ? 16.337 18.947 1.792 1.00 0.00 31 LEU A C 13
ATOM 21479 O O . LEU A 1 31 ? 17.062 18.371 0.982 1.00 0.00 31 LEU A O 13
ATOM 21495 N N . ALA A 1 32 ? 16.543 18.906 3.104 1.00 0.00 32 ALA A N 13
ATOM 21496 C CA . ALA A 1 32 ? 17.658 18.165 3.680 1.00 0.00 32 ALA A CA 13
ATOM 21497 C C . ALA A 1 32 ? 17.598 18.178 5.203 1.00 0.00 32 ALA A C 13
ATOM 21498 O O . ALA A 1 32 ? 17.813 19.213 5.835 1.00 0.00 32 ALA A O 13
ATOM 21505 N N . LEU A 1 33 ? 17.304 17.022 5.789 1.00 0.00 33 LEU A N 13
ATOM 21506 C CA . LEU A 1 33 ? 17.215 16.901 7.240 1.00 0.00 33 LEU A CA 13
ATOM 21507 C C . LEU A 1 33 ? 18.600 16.750 7.860 1.00 0.00 33 LEU A C 13
ATOM 21508 O O . LEU A 1 33 ? 19.049 15.639 8.138 1.00 0.00 33 LEU A O 13
ATOM 21524 N N . ALA A 1 34 ? 19.271 17.877 8.076 1.00 0.00 34 ALA A N 13
ATOM 21525 C CA . ALA A 1 34 ? 20.604 17.871 8.667 1.00 0.00 34 ALA A CA 13
ATOM 21526 C C . ALA A 1 34 ? 20.750 16.740 9.679 1.00 0.00 34 ALA A C 13
ATOM 21527 O O . ALA A 1 34 ? 21.753 16.026 9.686 1.00 0.00 34 ALA A O 13
ATOM 21534 N N . ASP A 1 35 ? 19.744 16.582 10.532 1.00 0.00 35 ASP A N 13
ATOM 21535 C CA . ASP A 1 35 ? 19.761 15.537 11.549 1.00 0.00 35 ASP A CA 13
ATOM 21536 C C . ASP A 1 35 ? 20.463 14.285 11.030 1.00 0.00 35 ASP A C 13
ATOM 21537 O O . ASP A 1 35 ? 20.152 13.790 9.948 1.00 0.00 35 ASP A O 13
ATOM 21546 N N . GLY A 1 36 ? 21.414 13.780 11.810 1.00 0.00 36 GLY A N 13
ATOM 21547 C CA . GLY A 1 36 ? 22.147 12.592 11.412 1.00 0.00 36 GLY A CA 13
ATOM 21548 C C . GLY A 1 36 ? 21.265 11.361 11.351 1.00 0.00 36 GLY A C 13
ATOM 21549 O O . GLY A 1 36 ? 20.575 11.131 10.358 1.00 0.00 36 GLY A O 13
ATOM 21553 N N . VAL A 1 37 ? 21.288 10.565 12.416 1.00 0.00 37 VAL A N 13
ATOM 21554 C CA . VAL A 1 37 ? 20.485 9.350 12.479 1.00 0.00 37 VAL A CA 13
ATOM 21555 C C . VAL A 1 37 ? 19.130 9.550 11.809 1.00 0.00 37 VAL A C 13
ATOM 21556 O O . VAL A 1 37 ? 18.826 8.917 10.798 1.00 0.00 37 VAL A O 13
ATOM 21569 N N . LEU A 1 38 ? 18.320 10.436 12.379 1.00 0.00 38 LEU A N 13
ATOM 21570 C CA . LEU A 1 38 ? 16.996 10.722 11.837 1.00 0.00 38 LEU A CA 13
ATOM 21571 C C . LEU A 1 38 ? 17.009 10.665 10.313 1.00 0.00 38 LEU A C 13
ATOM 21572 O O . LEU A 1 38 ? 16.321 9.845 9.706 1.00 0.00 38 LEU A O 13
ATOM 21588 N N . GLY A 1 39 ? 17.797 11.543 9.699 1.00 0.00 39 GLY A N 13
ATOM 21589 C CA . GLY A 1 39 ? 17.886 11.575 8.251 1.00 0.00 39 GLY A CA 13
ATOM 21590 C C . GLY A 1 39 ? 18.227 10.221 7.661 1.00 0.00 39 GLY A C 13
ATOM 21591 O O . GLY A 1 39 ? 17.719 9.851 6.602 1.00 0.00 39 GLY A O 13
ATOM 21595 N N . PHE A 1 40 ? 19.091 9.479 8.346 1.00 0.00 40 PHE A N 13
ATOM 21596 C CA . PHE A 1 40 ? 19.501 8.159 7.882 1.00 0.00 40 PHE A CA 13
ATOM 21597 C C . PHE A 1 40 ? 18.320 7.401 7.283 1.00 0.00 40 PHE A C 13
ATOM 21598 O O . PHE A 1 40 ? 18.483 6.612 6.352 1.00 0.00 40 PHE A O 13
ATOM 21615 N N . ILE A 1 41 ? 17.132 7.647 7.824 1.00 0.00 41 ILE A N 13
ATOM 21616 C CA . ILE A 1 41 ? 15.923 6.989 7.344 1.00 0.00 41 ILE A CA 13
ATOM 21617 C C . ILE A 1 41 ? 15.529 7.504 5.964 1.00 0.00 41 ILE A C 13
ATOM 21618 O O . ILE A 1 41 ? 15.456 6.739 5.001 1.00 0.00 41 ILE A O 13
ATOM 21634 N N . HIS A 1 42 ? 15.276 8.806 5.873 1.00 0.00 42 HIS A N 13
ATOM 21635 C CA . HIS A 1 42 ? 14.891 9.424 4.610 1.00 0.00 42 HIS A CA 13
ATOM 21636 C C . HIS A 1 42 ? 15.823 8.985 3.484 1.00 0.00 42 HIS A C 13
ATOM 21637 O O . HIS A 1 42 ? 15.372 8.614 2.400 1.00 0.00 42 HIS A O 13
ATOM 21652 N N . HIS A 1 43 ? 17.125 9.029 3.748 1.00 0.00 43 HIS A N 13
ATOM 21653 C CA . HIS A 1 43 ? 18.120 8.636 2.757 1.00 0.00 43 HIS A CA 13
ATOM 21654 C C . HIS A 1 43 ? 17.980 7.158 2.404 1.00 0.00 43 HIS A C 13
ATOM 21655 O O . HIS A 1 43 ? 17.972 6.790 1.229 1.00 0.00 43 HIS A O 13
ATOM 21670 N N . GLN A 1 44 ? 17.872 6.317 3.427 1.00 0.00 44 GLN A N 13
ATOM 21671 C CA . GLN A 1 44 ? 17.734 4.880 3.224 1.00 0.00 44 GLN A CA 13
ATOM 21672 C C . GLN A 1 44 ? 16.471 4.562 2.430 1.00 0.00 44 GLN A C 13
ATOM 21673 O O . GLN A 1 44 ? 16.543 4.129 1.279 1.00 0.00 44 GLN A O 13
ATOM 21687 N N . ILE A 1 45 ? 15.317 4.777 3.052 1.00 0.00 45 ILE A N 13
ATOM 21688 C CA . ILE A 1 45 ? 14.039 4.513 2.403 1.00 0.00 45 ILE A CA 13
ATOM 21689 C C . ILE A 1 45 ? 14.059 4.965 0.947 1.00 0.00 45 ILE A C 13
ATOM 21690 O O . ILE A 1 45 ? 13.806 4.175 0.037 1.00 0.00 45 ILE A O 13
ATOM 21706 N N . VAL A 1 46 ? 14.362 6.241 0.733 1.00 0.00 46 VAL A N 13
ATOM 21707 C CA . VAL A 1 46 ? 14.418 6.798 -0.614 1.00 0.00 46 VAL A CA 13
ATOM 21708 C C . VAL A 1 46 ? 15.230 5.905 -1.545 1.00 0.00 46 VAL A C 13
ATOM 21709 O O . VAL A 1 46 ? 14.872 5.715 -2.706 1.00 0.00 46 VAL A O 13
ATOM 21722 N N . GLU A 1 47 ? 16.326 5.359 -1.026 1.00 0.00 47 GLU A N 13
ATOM 21723 C CA . GLU A 1 47 ? 17.189 4.486 -1.812 1.00 0.00 47 GLU A CA 13
ATOM 21724 C C . GLU A 1 47 ? 16.505 3.150 -2.088 1.00 0.00 47 GLU A C 13
ATOM 21725 O O . GLU A 1 47 ? 16.620 2.595 -3.182 1.00 0.00 47 GLU A O 13
ATOM 21737 N N . LEU A 1 48 ? 15.794 2.639 -1.089 1.00 0.00 48 LEU A N 13
ATOM 21738 C CA . LEU A 1 48 ? 15.091 1.367 -1.223 1.00 0.00 48 LEU A CA 13
ATOM 21739 C C . LEU A 1 48 ? 14.006 1.455 -2.290 1.00 0.00 48 LEU A C 13
ATOM 21740 O O . LEU A 1 48 ? 13.931 0.613 -3.185 1.00 0.00 48 LEU A O 13
ATOM 21756 N N . ALA A 1 49 ? 13.166 2.481 -2.190 1.00 0.00 49 ALA A N 13
ATOM 21757 C CA . ALA A 1 49 ? 12.087 2.681 -3.150 1.00 0.00 49 ALA A CA 13
ATOM 21758 C C . ALA A 1 49 ? 12.574 2.459 -4.578 1.00 0.00 49 ALA A C 13
ATOM 21759 O O . ALA A 1 49 ? 11.947 1.736 -5.352 1.00 0.00 49 ALA A O 13
ATOM 21766 N N . ARG A 1 50 ? 13.694 3.087 -4.920 1.00 0.00 50 ARG A N 13
ATOM 21767 C CA . ARG A 1 50 ? 14.264 2.959 -6.256 1.00 0.00 50 ARG A CA 13
ATOM 21768 C C . ARG A 1 50 ? 14.297 1.498 -6.696 1.00 0.00 50 ARG A C 13
ATOM 21769 O O . ARG A 1 50 ? 13.822 1.154 -7.778 1.00 0.00 50 ARG A O 13
ATOM 21790 N N . ASP A 1 51 ? 14.862 0.644 -5.849 1.00 0.00 51 ASP A N 13
ATOM 21791 C CA . ASP A 1 51 ? 14.957 -0.780 -6.150 1.00 0.00 51 ASP A CA 13
ATOM 21792 C C . ASP A 1 51 ? 13.603 -1.336 -6.580 1.00 0.00 51 ASP A C 13
ATOM 21793 O O . ASP A 1 51 ? 13.503 -2.052 -7.577 1.00 0.00 51 ASP A O 13
ATOM 21802 N N . CYS A 1 52 ? 12.565 -1.004 -5.821 1.00 0.00 52 CYS A N 13
ATOM 21803 C CA . CYS A 1 52 ? 11.217 -1.472 -6.122 1.00 0.00 52 CYS A CA 13
ATOM 21804 C C . CYS A 1 52 ? 10.897 -1.294 -7.603 1.00 0.00 52 CYS A C 13
ATOM 21805 O O . CYS A 1 52 ? 10.682 -2.268 -8.324 1.00 0.00 52 CYS A O 13
ATOM 21813 N N . LEU A 1 53 ? 10.867 -0.043 -8.049 1.00 0.00 53 LEU A N 13
ATOM 21814 C CA . LEU A 1 53 ? 10.572 0.265 -9.444 1.00 0.00 53 LEU A CA 13
ATOM 21815 C C . LEU A 1 53 ? 11.275 -0.715 -10.378 1.00 0.00 53 LEU A C 13
ATOM 21816 O O . LEU A 1 53 ? 10.632 -1.399 -11.174 1.00 0.00 53 LEU A O 13
ATOM 21832 N N . ALA A 1 54 ? 12.598 -0.779 -10.273 1.00 0.00 54 ALA A N 13
ATOM 21833 C CA . ALA A 1 54 ? 13.388 -1.679 -11.105 1.00 0.00 54 ALA A CA 13
ATOM 21834 C C . ALA A 1 54 ? 12.842 -3.101 -11.047 1.00 0.00 54 ALA A C 13
ATOM 21835 O O . ALA A 1 54 ? 12.932 -3.852 -12.019 1.00 0.00 54 ALA A O 13
ATOM 21842 N N . LYS A 1 55 ? 12.276 -3.467 -9.902 1.00 0.00 55 LYS A N 13
ATOM 21843 C CA . LYS A 1 55 ? 11.714 -4.800 -9.717 1.00 0.00 55 LYS A CA 13
ATOM 21844 C C . LYS A 1 55 ? 10.367 -4.925 -10.421 1.00 0.00 55 LYS A C 13
ATOM 21845 O O . LYS A 1 55 ? 10.195 -5.761 -11.309 1.00 0.00 55 LYS A O 13
ATOM 21864 N N . SER A 1 56 ? 9.415 -4.088 -10.021 1.00 0.00 56 SER A N 13
ATOM 21865 C CA . SER A 1 56 ? 8.083 -4.107 -10.613 1.00 0.00 56 SER A CA 13
ATOM 21866 C C . SER A 1 56 ? 8.163 -4.037 -12.135 1.00 0.00 56 SER A C 13
ATOM 21867 O O . SER A 1 56 ? 7.380 -4.674 -12.839 1.00 0.00 56 SER A O 13
ATOM 21875 N N . GLY A 1 57 ? 9.117 -3.258 -12.636 1.00 0.00 57 GLY A N 13
ATOM 21876 C CA . GLY A 1 57 ? 9.283 -3.119 -14.071 1.00 0.00 57 GLY A CA 13
ATOM 21877 C C . GLY A 1 57 ? 9.558 -4.443 -14.755 1.00 0.00 57 GLY A C 13
ATOM 21878 O O . GLY A 1 57 ? 9.035 -4.712 -15.835 1.00 0.00 57 GLY A O 13
ATOM 21882 N N . GLU A 1 58 ? 10.384 -5.273 -14.124 1.00 0.00 58 GLU A N 13
ATOM 21883 C CA . GLU A 1 58 ? 10.729 -6.576 -14.680 1.00 0.00 58 GLU A CA 13
ATOM 21884 C C . GLU A 1 58 ? 9.956 -7.689 -13.979 1.00 0.00 58 GLU A C 13
ATOM 21885 O O . GLU A 1 58 ? 10.237 -8.871 -14.173 1.00 0.00 58 GLU A O 13
ATOM 21897 N N . ASN A 1 59 ? 8.982 -7.301 -13.163 1.00 0.00 59 ASN A N 13
ATOM 21898 C CA . ASN A 1 59 ? 8.169 -8.266 -12.431 1.00 0.00 59 ASN A CA 13
ATOM 21899 C C . ASN A 1 59 ? 9.029 -9.096 -11.483 1.00 0.00 59 ASN A C 13
ATOM 21900 O O . ASN A 1 59 ? 8.951 -10.325 -11.472 1.00 0.00 59 ASN A O 13
ATOM 21911 N N . LEU A 1 60 ? 9.849 -8.416 -10.690 1.00 0.00 60 LEU A N 13
ATOM 21912 C CA . LEU A 1 60 ? 10.725 -9.089 -9.737 1.00 0.00 60 LEU A CA 13
ATOM 21913 C C . LEU A 1 60 ? 10.134 -9.049 -8.332 1.00 0.00 60 LEU A C 13
ATOM 21914 O O . LEU A 1 60 ? 10.394 -9.930 -7.512 1.00 0.00 60 LEU A O 13
ATOM 21930 N N . VAL A 1 61 ? 9.337 -8.020 -8.060 1.00 0.00 61 VAL A N 13
ATOM 21931 C CA . VAL A 1 61 ? 8.706 -7.866 -6.754 1.00 0.00 61 VAL A CA 13
ATOM 21932 C C . VAL A 1 61 ? 7.740 -9.011 -6.472 1.00 0.00 61 VAL A C 13
ATOM 21933 O O . VAL A 1 61 ? 6.792 -9.239 -7.224 1.00 0.00 61 VAL A O 13
ATOM 21946 N N . THR A 1 62 ? 7.987 -9.731 -5.382 1.00 0.00 62 THR A N 13
ATOM 21947 C CA . THR A 1 62 ? 7.139 -10.853 -4.999 1.00 0.00 62 THR A CA 13
ATOM 21948 C C . THR A 1 62 ? 6.589 -10.672 -3.589 1.00 0.00 62 THR A C 13
ATOM 21949 O O . THR A 1 62 ? 7.151 -9.929 -2.784 1.00 0.00 62 THR A O 13
ATOM 21960 N N . SER A 1 63 ? 5.488 -11.355 -3.296 1.00 0.00 63 SER A N 13
ATOM 21961 C CA . SER A 1 63 ? 4.860 -11.267 -1.983 1.00 0.00 63 SER A CA 13
ATOM 21962 C C . SER A 1 63 ? 5.909 -11.100 -0.889 1.00 0.00 63 SER A C 13
ATOM 21963 O O . SER A 1 63 ? 5.825 -10.188 -0.066 1.00 0.00 63 SER A O 13
ATOM 21971 N N . ARG A 1 64 ? 6.899 -11.987 -0.887 1.00 0.00 64 ARG A N 13
ATOM 21972 C CA . ARG A 1 64 ? 7.965 -11.940 0.106 1.00 0.00 64 ARG A CA 13
ATOM 21973 C C . ARG A 1 64 ? 8.698 -10.602 0.054 1.00 0.00 64 ARG A C 13
ATOM 21974 O O . ARG A 1 64 ? 8.850 -9.926 1.072 1.00 0.00 64 ARG A O 13
ATOM 21995 N N . TYR A 1 65 ? 9.149 -10.227 -1.137 1.00 0.00 65 TYR A N 13
ATOM 21996 C CA . TYR A 1 65 ? 9.868 -8.971 -1.322 1.00 0.00 65 TYR A CA 13
ATOM 21997 C C . TYR A 1 65 ? 9.241 -7.857 -0.489 1.00 0.00 65 TYR A C 13
ATOM 21998 O O . TYR A 1 65 ? 9.880 -7.297 0.402 1.00 0.00 65 TYR A O 13
ATOM 22016 N N . PHE A 1 66 ? 7.985 -7.541 -0.786 1.00 0.00 66 PHE A N 13
ATOM 22017 C CA . PHE A 1 66 ? 7.270 -6.493 -0.066 1.00 0.00 66 PHE A CA 13
ATOM 22018 C C . PHE A 1 66 ? 7.264 -6.771 1.434 1.00 0.00 66 PHE A C 13
ATOM 22019 O O . PHE A 1 66 ? 7.750 -5.964 2.228 1.00 0.00 66 PHE A O 13
ATOM 22036 N N . LEU A 1 67 ? 6.711 -7.917 1.815 1.00 0.00 67 LEU A N 13
ATOM 22037 C CA . LEU A 1 67 ? 6.641 -8.302 3.221 1.00 0.00 67 LEU A CA 13
ATOM 22038 C C . LEU A 1 67 ? 7.938 -7.956 3.945 1.00 0.00 67 LEU A C 13
ATOM 22039 O O . LEU A 1 67 ? 7.923 -7.292 4.981 1.00 0.00 67 LEU A O 13
ATOM 22055 N N . GLU A 1 68 ? 9.059 -8.410 3.392 1.00 0.00 68 GLU A N 13
ATOM 22056 C CA . GLU A 1 68 ? 10.364 -8.146 3.986 1.00 0.00 68 GLU A CA 13
ATOM 22057 C C . GLU A 1 68 ? 10.728 -6.669 3.866 1.00 0.00 68 GLU A C 13
ATOM 22058 O O . GLU A 1 68 ? 11.325 -6.091 4.774 1.00 0.00 68 GLU A O 13
ATOM 22070 N N . MET A 1 69 ? 10.364 -6.066 2.740 1.00 0.00 69 MET A N 13
ATOM 22071 C CA . MET A 1 69 ? 10.652 -4.656 2.501 1.00 0.00 69 MET A CA 13
ATOM 22072 C C . MET A 1 69 ? 9.971 -3.778 3.545 1.00 0.00 69 MET A C 13
ATOM 22073 O O . MET A 1 69 ? 10.516 -2.755 3.959 1.00 0.00 69 MET A O 13
ATOM 22087 N N . GLN A 1 70 ? 8.778 -4.185 3.967 1.00 0.00 70 GLN A N 13
ATOM 22088 C CA . GLN A 1 70 ? 8.023 -3.433 4.962 1.00 0.00 70 GLN A CA 13
ATOM 22089 C C . GLN A 1 70 ? 8.752 -3.419 6.302 1.00 0.00 70 GLN A C 13
ATOM 22090 O O . GLN A 1 70 ? 8.842 -2.382 6.958 1.00 0.00 70 GLN A O 13
ATOM 22104 N N . GLU A 1 71 ? 9.269 -4.577 6.701 1.00 0.00 71 GLU A N 13
ATOM 22105 C CA . GLU A 1 71 ? 9.988 -4.697 7.963 1.00 0.00 71 GLU A CA 13
ATOM 22106 C C . GLU A 1 71 ? 11.333 -3.978 7.893 1.00 0.00 71 GLU A C 13
ATOM 22107 O O . GLU A 1 71 ? 11.782 -3.381 8.872 1.00 0.00 71 GLU A O 13
ATOM 22119 N N . LYS A 1 72 ? 11.971 -4.041 6.730 1.00 0.00 72 LYS A N 13
ATOM 22120 C CA . LYS A 1 72 ? 13.263 -3.397 6.529 1.00 0.00 72 LYS A CA 13
ATOM 22121 C C . LYS A 1 72 ? 13.148 -1.884 6.687 1.00 0.00 72 LYS A C 13
ATOM 22122 O O . LYS A 1 72 ? 13.970 -1.254 7.353 1.00 0.00 72 LYS A O 13
ATOM 22141 N N . LEU A 1 73 ? 12.122 -1.307 6.071 1.00 0.00 73 LEU A N 13
ATOM 22142 C CA . LEU A 1 73 ? 11.897 0.132 6.144 1.00 0.00 73 LEU A CA 13
ATOM 22143 C C . LEU A 1 73 ? 11.290 0.521 7.488 1.00 0.00 73 LEU A C 13
ATOM 22144 O O . LEU A 1 73 ? 11.737 1.472 8.129 1.00 0.00 73 LEU A O 13
ATOM 22160 N N . GLU A 1 74 ? 10.272 -0.222 7.909 1.00 0.00 74 GLU A N 13
ATOM 22161 C CA . GLU A 1 74 ? 9.605 0.045 9.178 1.00 0.00 74 GLU A CA 13
ATOM 22162 C C . GLU A 1 74 ? 10.623 0.226 10.300 1.00 0.00 74 GLU A C 13
ATOM 22163 O O . GLU A 1 74 ? 10.715 1.296 10.903 1.00 0.00 74 GLU A O 13
ATOM 22175 N N . ARG A 1 75 ? 11.386 -0.827 10.575 1.00 0.00 75 ARG A N 13
ATOM 22176 C CA . ARG A 1 75 ? 12.396 -0.786 11.625 1.00 0.00 75 ARG A CA 13
ATOM 22177 C C . ARG A 1 75 ? 13.115 0.560 11.636 1.00 0.00 75 ARG A C 13
ATOM 22178 O O . ARG A 1 75 ? 13.152 1.248 12.657 1.00 0.00 75 ARG A O 13
ATOM 22199 N N . LEU A 1 76 ? 13.685 0.930 10.494 1.00 0.00 76 LEU A N 13
ATOM 22200 C CA . LEU A 1 76 ? 14.403 2.194 10.372 1.00 0.00 76 LEU A CA 13
ATOM 22201 C C . LEU A 1 76 ? 13.671 3.310 11.111 1.00 0.00 76 LEU A C 13
ATOM 22202 O O . LEU A 1 76 ? 14.292 4.139 11.778 1.00 0.00 76 LEU A O 13
ATOM 22218 N N . LEU A 1 77 ? 12.348 3.324 10.990 1.00 0.00 77 LEU A N 13
ATOM 22219 C CA . LEU A 1 77 ? 11.531 4.337 11.648 1.00 0.00 77 LEU A CA 13
ATOM 22220 C C . LEU A 1 77 ? 12.113 4.707 13.009 1.00 0.00 77 LEU A C 13
ATOM 22221 O O . LEU A 1 77 ? 12.109 5.874 13.399 1.00 0.00 77 LEU A O 13
ATOM 22237 N N . GLN A 1 78 ? 12.615 3.705 13.724 1.00 0.00 78 GLN A N 13
ATOM 22238 C CA . GLN A 1 78 ? 13.202 3.926 15.040 1.00 0.00 78 GLN A CA 13
ATOM 22239 C C . GLN A 1 78 ? 14.140 5.129 15.023 1.00 0.00 78 GLN A C 13
ATOM 22240 O O . GLN A 1 78 ? 14.049 6.012 15.875 1.00 0.00 78 GLN A O 13
ATOM 22254 N N . ASP A 1 79 ? 15.041 5.156 14.047 1.00 0.00 79 ASP A N 13
ATOM 22255 C CA . ASP A 1 79 ? 15.995 6.251 13.917 1.00 0.00 79 ASP A CA 13
ATOM 22256 C C . ASP A 1 79 ? 15.324 7.593 14.193 1.00 0.00 79 ASP A C 13
ATOM 22257 O O . ASP A 1 79 ? 15.920 8.484 14.797 1.00 0.00 79 ASP A O 13
ATOM 22266 N N . ALA A 1 80 ? 14.080 7.729 13.745 1.00 0.00 80 ALA A N 13
ATOM 22267 C CA . ALA A 1 80 ? 13.327 8.962 13.944 1.00 0.00 80 ALA A CA 13
ATOM 22268 C C . ALA A 1 80 ? 12.725 9.017 15.344 1.00 0.00 80 ALA A C 13
ATOM 22269 O O . ALA A 1 80 ? 12.993 9.943 16.110 1.00 0.00 80 ALA A O 13
ATOM 22276 N N . HIS A 1 81 ? 11.910 8.020 15.672 1.00 0.00 81 HIS A N 13
ATOM 22277 C CA . HIS A 1 81 ? 11.269 7.955 16.981 1.00 0.00 81 HIS A CA 13
ATOM 22278 C C . HIS A 1 81 ? 12.308 7.805 18.088 1.00 0.00 81 HIS A C 13
ATOM 22279 O O . HIS A 1 81 ? 11.980 7.869 19.272 1.00 0.00 81 HIS A O 13
ATOM 22294 N N . GLU A 1 82 ? 13.562 7.606 17.693 1.00 0.00 82 GLU A N 13
ATOM 22295 C CA . GLU A 1 82 ? 14.648 7.445 18.653 1.00 0.00 82 GLU A CA 13
ATOM 22296 C C . GLU A 1 82 ? 15.115 8.800 19.178 1.00 0.00 82 GLU A C 13
ATOM 22297 O O . GLU A 1 82 ? 14.987 9.094 20.367 1.00 0.00 82 GLU A O 13
ATOM 22309 N N . ARG A 1 83 ? 15.656 9.620 18.283 1.00 0.00 83 ARG A N 13
ATOM 22310 C CA . ARG A 1 83 ? 16.144 10.943 18.656 1.00 0.00 83 ARG A CA 13
ATOM 22311 C C . ARG A 1 83 ? 15.217 12.033 18.126 1.00 0.00 83 ARG A C 13
ATOM 22312 O O . ARG A 1 83 ? 14.700 12.848 18.891 1.00 0.00 83 ARG A O 13
ATOM 22333 N N . SER A 1 84 ? 15.011 12.041 16.813 1.00 0.00 84 SER A N 13
ATOM 22334 C CA . SER A 1 84 ? 14.150 13.034 16.180 1.00 0.00 84 SER A CA 13
ATOM 22335 C C . SER A 1 84 ? 12.898 13.278 17.016 1.00 0.00 84 SER A C 13
ATOM 22336 O O . SER A 1 84 ? 12.532 12.460 17.861 1.00 0.00 84 SER A O 13
ATOM 22344 N N . ASP A 1 85 ? 12.245 14.410 16.775 1.00 0.00 85 ASP A N 13
ATOM 22345 C CA . ASP A 1 85 ? 11.032 14.763 17.504 1.00 0.00 85 ASP A CA 13
ATOM 22346 C C . ASP A 1 85 ? 9.798 14.586 16.625 1.00 0.00 85 ASP A C 13
ATOM 22347 O O . ASP A 1 85 ? 9.882 14.658 15.399 1.00 0.00 85 ASP A O 13
ATOM 22356 N N . SER A 1 86 ? 8.654 14.352 17.260 1.00 0.00 86 SER A N 13
ATOM 22357 C CA . SER A 1 86 ? 7.403 14.160 16.536 1.00 0.00 86 SER A CA 13
ATOM 22358 C C . SER A 1 86 ? 7.334 15.076 15.317 1.00 0.00 86 SER A C 13
ATOM 22359 O O . SER A 1 86 ? 6.694 14.750 14.319 1.00 0.00 86 SER A O 13
ATOM 22367 N N . GLU A 1 87 ? 7.999 16.223 15.409 1.00 0.00 87 GLU A N 13
ATOM 22368 C CA . GLU A 1 87 ? 8.013 17.187 14.315 1.00 0.00 87 GLU A CA 13
ATOM 22369 C C . GLU A 1 87 ? 8.742 16.621 13.100 1.00 0.00 87 GLU A C 13
ATOM 22370 O O . GLU A 1 87 ? 8.143 16.410 12.047 1.00 0.00 87 GLU A O 13
ATOM 22382 N N . GLU A 1 88 ? 10.040 16.378 13.256 1.00 0.00 88 GLU A N 13
ATOM 22383 C CA . GLU A 1 88 ? 10.851 15.837 12.172 1.00 0.00 88 GLU A CA 13
ATOM 22384 C C . GLU A 1 88 ? 10.387 14.434 11.792 1.00 0.00 88 GLU A C 13
ATOM 22385 O O . GLU A 1 88 ? 10.463 14.036 10.630 1.00 0.00 88 GLU A O 13
ATOM 22397 N N . VAL A 1 89 ? 9.908 13.688 12.782 1.00 0.00 89 VAL A N 13
ATOM 22398 C CA . VAL A 1 89 ? 9.431 12.329 12.553 1.00 0.00 89 VAL A CA 13
ATOM 22399 C C . VAL A 1 89 ? 8.199 12.323 11.656 1.00 0.00 89 VAL A C 13
ATOM 22400 O O . VAL A 1 89 ? 7.981 11.384 10.890 1.00 0.00 89 VAL A O 13
ATOM 22413 N N . SER A 1 90 ? 7.396 13.377 11.755 1.00 0.00 90 SER A N 13
ATOM 22414 C CA . SER A 1 90 ? 6.183 13.492 10.954 1.00 0.00 90 SER A CA 13
ATOM 22415 C C . SER A 1 90 ? 6.501 13.377 9.466 1.00 0.00 90 SER A C 13
ATOM 22416 O O . SER A 1 90 ? 5.812 12.677 8.724 1.00 0.00 90 SER A O 13
ATOM 22424 N N . PHE A 1 91 ? 7.551 14.069 9.037 1.00 0.00 91 PHE A N 13
ATOM 22425 C CA . PHE A 1 91 ? 7.962 14.046 7.638 1.00 0.00 91 PHE A CA 13
ATOM 22426 C C . PHE A 1 91 ? 8.353 12.635 7.209 1.00 0.00 91 PHE A C 13
ATOM 22427 O O . PHE A 1 91 ? 7.758 12.066 6.293 1.00 0.00 91 PHE A O 13
ATOM 22444 N N . ILE A 1 92 ? 9.356 12.076 7.877 1.00 0.00 92 ILE A N 13
ATOM 22445 C CA . ILE A 1 92 ? 9.826 10.732 7.566 1.00 0.00 92 ILE A CA 13
ATOM 22446 C C . ILE A 1 92 ? 8.682 9.725 7.614 1.00 0.00 92 ILE A C 13
ATOM 22447 O O . ILE A 1 92 ? 8.548 8.879 6.729 1.00 0.00 92 ILE A O 13
ATOM 22463 N N . VAL A 1 93 ? 7.858 9.822 8.653 1.00 0.00 93 VAL A N 13
ATOM 22464 C CA . VAL A 1 93 ? 6.723 8.922 8.815 1.00 0.00 93 VAL A CA 13
ATOM 22465 C C . VAL A 1 93 ? 5.955 8.765 7.508 1.00 0.00 93 VAL A C 13
ATOM 22466 O O . VAL A 1 93 ? 5.641 7.650 7.091 1.00 0.00 93 VAL A O 13
ATOM 22479 N N . GLN A 1 94 ? 5.655 9.889 6.866 1.00 0.00 94 GLN A N 13
ATOM 22480 C CA . GLN A 1 94 ? 4.922 9.877 5.605 1.00 0.00 94 GLN A CA 13
ATOM 22481 C C . GLN A 1 94 ? 5.581 8.935 4.602 1.00 0.00 94 GLN A C 13
ATOM 22482 O O . GLN A 1 94 ? 4.904 8.160 3.925 1.00 0.00 94 GLN A O 13
ATOM 22496 N N . LEU A 1 95 ? 6.904 9.007 4.512 1.00 0.00 95 LEU A N 13
ATOM 22497 C CA . LEU A 1 95 ? 7.655 8.160 3.591 1.00 0.00 95 LEU A CA 13
ATOM 22498 C C . LEU A 1 95 ? 7.492 6.687 3.950 1.00 0.00 95 LEU A C 13
ATOM 22499 O O . LEU A 1 95 ? 6.830 5.933 3.237 1.00 0.00 95 LEU A O 13
ATOM 22515 N N . VAL A 1 96 ? 8.100 6.283 5.061 1.00 0.00 96 VAL A N 13
ATOM 22516 C CA . VAL A 1 96 ? 8.020 4.901 5.517 1.00 0.00 96 VAL A CA 13
ATOM 22517 C C . VAL A 1 96 ? 6.623 4.330 5.300 1.00 0.00 96 VAL A C 13
ATOM 22518 O O . VAL A 1 96 ? 6.466 3.154 4.972 1.00 0.00 96 VAL A O 13
ATOM 22531 N N . ARG A 1 97 ? 5.611 5.171 5.484 1.00 0.00 97 ARG A N 13
ATOM 22532 C CA . ARG A 1 97 ? 4.226 4.751 5.308 1.00 0.00 97 ARG A CA 13
ATOM 22533 C C . ARG A 1 97 ? 3.882 4.620 3.827 1.00 0.00 97 ARG A C 13
ATOM 22534 O O . ARG A 1 97 ? 3.606 3.524 3.337 1.00 0.00 97 ARG A O 13
ATOM 22555 N N . LYS A 1 98 ? 3.899 5.744 3.119 1.00 0.00 98 LYS A N 13
ATOM 22556 C CA . LYS A 1 98 ? 3.590 5.756 1.694 1.00 0.00 98 LYS A CA 13
ATOM 22557 C C . LYS A 1 98 ? 4.238 4.571 0.986 1.00 0.00 98 LYS A C 13
ATOM 22558 O O . LYS A 1 98 ? 3.566 3.801 0.299 1.00 0.00 98 LYS A O 13
ATOM 22577 N N . LEU A 1 99 ? 5.548 4.429 1.159 1.00 0.00 99 LEU A N 13
ATOM 22578 C CA . LEU A 1 99 ? 6.288 3.336 0.538 1.00 0.00 99 LEU A CA 13
ATOM 22579 C C . LEU A 1 99 ? 5.488 2.039 0.589 1.00 0.00 99 LEU A C 13
ATOM 22580 O O . LEU A 1 99 ? 5.378 1.325 -0.409 1.00 0.00 99 LEU A O 13
ATOM 22596 N N . LEU A 1 100 ? 4.929 1.740 1.757 1.00 0.00 100 LEU A N 13
ATOM 22597 C CA . LEU A 1 100 ? 4.137 0.529 1.938 1.00 0.00 100 LEU A CA 13
ATOM 22598 C C . LEU A 1 100 ? 2.822 0.619 1.171 1.00 0.00 100 LEU A C 13
ATOM 22599 O O . LEU A 1 100 ? 2.287 -0.393 0.716 1.00 0.00 100 LEU A O 13
ATOM 22615 N N . ILE A 1 101 ? 2.308 1.836 1.028 1.00 0.00 101 ILE A N 13
ATOM 22616 C CA . ILE A 1 101 ? 1.057 2.058 0.313 1.00 0.00 101 ILE A CA 13
ATOM 22617 C C . ILE A 1 101 ? 1.273 2.017 -1.196 1.00 0.00 101 ILE A C 13
ATOM 22618 O O . ILE A 1 101 ? 0.351 1.724 -1.958 1.00 0.00 101 ILE A O 13
ATOM 22634 N N . ILE A 1 102 ? 2.497 2.312 -1.621 1.00 0.00 102 ILE A N 13
ATOM 22635 C CA . ILE A 1 102 ? 2.834 2.306 -3.039 1.00 0.00 102 ILE A CA 13
ATOM 22636 C C . ILE A 1 102 ? 3.237 0.911 -3.503 1.00 0.00 102 ILE A C 13
ATOM 22637 O O . ILE A 1 102 ? 2.622 0.344 -4.407 1.00 0.00 102 ILE A O 13
ATOM 22653 N N . ILE A 1 103 ? 4.273 0.362 -2.878 1.00 0.00 103 ILE A N 13
ATOM 22654 C CA . ILE A 1 103 ? 4.756 -0.969 -3.225 1.00 0.00 103 ILE A CA 13
ATOM 22655 C C . ILE A 1 103 ? 3.622 -1.989 -3.203 1.00 0.00 103 ILE A C 13
ATOM 22656 O O . ILE A 1 103 ? 3.673 -3.004 -3.897 1.00 0.00 103 ILE A O 13
ATOM 22672 N N . SER A 1 104 ? 2.599 -1.710 -2.402 1.00 0.00 104 SER A N 13
ATOM 22673 C CA . SER A 1 104 ? 1.452 -2.604 -2.287 1.00 0.00 104 SER A CA 13
ATOM 22674 C C . SER A 1 104 ? 0.957 -3.031 -3.666 1.00 0.00 104 SER A C 13
ATOM 22675 O O . SER A 1 104 ? 0.382 -2.232 -4.406 1.00 0.00 104 SER A O 13
ATOM 22683 N N . ARG A 1 105 ? 1.185 -4.296 -4.004 1.00 0.00 105 ARG A N 13
ATOM 22684 C CA . ARG A 1 105 ? 0.763 -4.830 -5.293 1.00 0.00 105 ARG A CA 13
ATOM 22685 C C . ARG A 1 105 ? -0.662 -4.397 -5.621 1.00 0.00 105 ARG A C 13
ATOM 22686 O O . ARG A 1 105 ? -0.944 -3.861 -6.693 1.00 0.00 105 ARG A O 13
ATOM 22707 N N . PRO A 1 106 ? -1.585 -4.635 -4.677 1.00 0.00 106 PRO A N 13
ATOM 22708 C CA . PRO A 1 106 ? -2.997 -4.278 -4.843 1.00 0.00 106 PRO A CA 13
ATOM 22709 C C . PRO A 1 106 ? -3.220 -2.769 -4.819 1.00 0.00 106 PRO A C 13
ATOM 22710 O O . PRO A 1 106 ? -3.961 -2.229 -5.640 1.00 0.00 106 PRO A O 13
ATOM 22721 N N . ALA A 1 107 ? -2.575 -2.095 -3.873 1.00 0.00 107 ALA A N 13
ATOM 22722 C CA . ALA A 1 107 ? -2.701 -0.649 -3.745 1.00 0.00 107 ALA A CA 13
ATOM 22723 C C . ALA A 1 107 ? -4.161 -0.236 -3.593 1.00 0.00 107 ALA A C 13
ATOM 22724 O O . ALA A 1 107 ? -4.590 0.778 -4.144 1.00 0.00 107 ALA A O 13
ATOM 22731 N N . ARG A 1 108 ? -4.920 -1.029 -2.844 1.00 0.00 108 ARG A N 13
ATOM 22732 C CA . ARG A 1 108 ? -6.333 -0.747 -2.622 1.00 0.00 108 ARG A CA 13
ATOM 22733 C C . ARG A 1 108 ? -6.514 0.277 -1.505 1.00 0.00 108 ARG A C 13
ATOM 22734 O O . ARG A 1 108 ? -5.998 0.104 -0.401 1.00 0.00 108 ARG A O 13
ATOM 22755 N N . SER A 1 109 ? -7.251 1.343 -1.800 1.00 0.00 109 SER A N 13
ATOM 22756 C CA . SER A 1 109 ? -7.497 2.397 -0.823 1.00 0.00 109 SER A CA 13
ATOM 22757 C C . SER A 1 109 ? -8.576 1.976 0.170 1.00 0.00 109 SER A C 13
ATOM 22758 O O . SER A 1 109 ? -9.756 1.911 -0.169 1.00 0.00 109 SER A O 13
ATOM 22766 N N . GLY A 1 110 ? -8.160 1.690 1.401 1.00 0.00 110 GLY A N 13
ATOM 22767 C CA . GLY A 1 110 ? -9.101 1.278 2.425 1.00 0.00 110 GLY A CA 13
ATOM 22768 C C . GLY A 1 110 ? -8.490 1.286 3.812 1.00 0.00 110 GLY A C 13
ATOM 22769 O O . GLY A 1 110 ? -7.358 1.727 4.012 1.00 0.00 110 GLY A O 13
ATOM 22773 N N . PRO A 1 111 ? -9.248 0.789 4.800 1.00 0.00 111 PRO A N 13
ATOM 22774 C CA . PRO A 1 111 ? -8.794 0.730 6.193 1.00 0.00 111 PRO A CA 13
ATOM 22775 C C . PRO A 1 111 ? -7.683 -0.295 6.398 1.00 0.00 111 PRO A C 13
ATOM 22776 O O . PRO A 1 111 ? -7.645 -1.326 5.726 1.00 0.00 111 PRO A O 13
ATOM 22787 N N . SER A 1 112 ? -6.781 -0.004 7.330 1.00 0.00 112 SER A N 13
ATOM 22788 C CA . SER A 1 112 ? -5.667 -0.899 7.621 1.00 0.00 112 SER A CA 13
ATOM 22789 C C . SER A 1 112 ? -6.088 -1.988 8.603 1.00 0.00 112 SER A C 13
ATOM 22790 O O . SER A 1 112 ? -7.203 -1.973 9.124 1.00 0.00 112 SER A O 13
ATOM 22798 N N . SER A 1 113 ? -5.186 -2.933 8.851 1.00 0.00 113 SER A N 13
ATOM 22799 C CA . SER A 1 113 ? -5.463 -4.033 9.767 1.00 0.00 113 SER A CA 13
ATOM 22800 C C . SER A 1 113 ? -4.169 -4.706 10.215 1.00 0.00 113 SER A C 13
ATOM 22801 O O . SER A 1 113 ? -3.141 -4.606 9.547 1.00 0.00 113 SER A O 13
ATOM 22809 N N . GLY A 1 114 ? -4.229 -5.393 11.352 1.00 0.00 114 GLY A N 13
ATOM 22810 C CA . GLY A 1 114 ? -3.057 -6.073 11.871 1.00 0.00 114 GLY A CA 13
ATOM 22811 C C . GLY A 1 114 ? -2.627 -5.538 13.223 1.00 0.00 114 GLY A C 13
ATOM 22812 O O . GLY A 1 114 ? -1.452 -5.609 13.580 1.00 0.00 114 GLY A O 13
ATOM 22816 N N . GLY A 1 1 ? 16.402 -16.047 -20.156 1.00 0.00 1 GLY A N 14
ATOM 22817 C CA . GLY A 1 1 ? 15.788 -15.239 -21.194 1.00 0.00 1 GLY A CA 14
ATOM 22818 C C . GLY A 1 1 ? 16.487 -13.908 -21.383 1.00 0.00 1 GLY A C 14
ATOM 22819 O O . GLY A 1 1 ? 16.687 -13.162 -20.424 1.00 0.00 1 GLY A O 14
ATOM 22823 N N . SER A 1 2 ? 16.862 -13.609 -22.623 1.00 0.00 2 SER A N 14
ATOM 22824 C CA . SER A 1 2 ? 17.549 -12.361 -22.933 1.00 0.00 2 SER A CA 14
ATOM 22825 C C . SER A 1 2 ? 16.565 -11.195 -22.976 1.00 0.00 2 SER A C 14
ATOM 22826 O O . SER A 1 2 ? 16.710 -10.219 -22.240 1.00 0.00 2 SER A O 14
ATOM 22834 N N . SER A 1 3 ? 15.563 -11.306 -23.842 1.00 0.00 3 SER A N 14
ATOM 22835 C CA . SER A 1 3 ? 14.557 -10.261 -23.985 1.00 0.00 3 SER A CA 14
ATOM 22836 C C . SER A 1 3 ? 13.426 -10.454 -22.978 1.00 0.00 3 SER A C 14
ATOM 22837 O O . SER A 1 3 ? 13.054 -11.581 -22.655 1.00 0.00 3 SER A O 14
ATOM 22845 N N . GLY A 1 4 ? 12.884 -9.344 -22.485 1.00 0.00 4 GLY A N 14
ATOM 22846 C CA . GLY A 1 4 ? 11.802 -9.412 -21.521 1.00 0.00 4 GLY A CA 14
ATOM 22847 C C . GLY A 1 4 ? 10.853 -8.236 -21.630 1.00 0.00 4 GLY A C 14
ATOM 22848 O O . GLY A 1 4 ? 11.091 -7.307 -22.402 1.00 0.00 4 GLY A O 14
ATOM 22852 N N . SER A 1 5 ? 9.773 -8.275 -20.857 1.00 0.00 5 SER A N 14
ATOM 22853 C CA . SER A 1 5 ? 8.781 -7.207 -20.875 1.00 0.00 5 SER A CA 14
ATOM 22854 C C . SER A 1 5 ? 9.285 -5.985 -20.113 1.00 0.00 5 SER A C 14
ATOM 22855 O O . SER A 1 5 ? 9.367 -5.996 -18.885 1.00 0.00 5 SER A O 14
ATOM 22863 N N . SER A 1 6 ? 9.621 -4.932 -20.851 1.00 0.00 6 SER A N 14
ATOM 22864 C CA . SER A 1 6 ? 10.120 -3.703 -20.247 1.00 0.00 6 SER A CA 14
ATOM 22865 C C . SER A 1 6 ? 8.971 -2.854 -19.712 1.00 0.00 6 SER A C 14
ATOM 22866 O O . SER A 1 6 ? 8.896 -2.574 -18.516 1.00 0.00 6 SER A O 14
ATOM 22874 N N . GLY A 1 7 ? 8.077 -2.447 -20.608 1.00 0.00 7 GLY A N 14
ATOM 22875 C CA . GLY A 1 7 ? 6.943 -1.634 -20.208 1.00 0.00 7 GLY A CA 14
ATOM 22876 C C . GLY A 1 7 ? 6.008 -2.367 -19.266 1.00 0.00 7 GLY A C 14
ATOM 22877 O O . GLY A 1 7 ? 5.668 -3.531 -19.476 1.00 0.00 7 GLY A O 14
ATOM 22881 N N . PRO A 1 8 ? 5.578 -1.678 -18.199 1.00 0.00 8 PRO A N 14
ATOM 22882 C CA . PRO A 1 8 ? 4.672 -2.251 -17.199 1.00 0.00 8 PRO A CA 14
ATOM 22883 C C . PRO A 1 8 ? 3.266 -2.468 -17.748 1.00 0.00 8 PRO A C 14
ATOM 22884 O O . PRO A 1 8 ? 2.815 -1.742 -18.634 1.00 0.00 8 PRO A O 14
ATOM 22895 N N . LYS A 1 9 ? 2.576 -3.472 -17.216 1.00 0.00 9 LYS A N 14
ATOM 22896 C CA . LYS A 1 9 ? 1.220 -3.784 -17.650 1.00 0.00 9 LYS A CA 14
ATOM 22897 C C . LYS A 1 9 ? 0.294 -3.969 -16.453 1.00 0.00 9 LYS A C 14
ATOM 22898 O O . LYS A 1 9 ? -0.873 -3.581 -16.493 1.00 0.00 9 LYS A O 14
ATOM 22917 N N . ALA A 1 10 ? 0.823 -4.562 -15.387 1.00 0.00 10 ALA A N 14
ATOM 22918 C CA . ALA A 1 10 ? 0.044 -4.794 -14.177 1.00 0.00 10 ALA A CA 14
ATOM 22919 C C . ALA 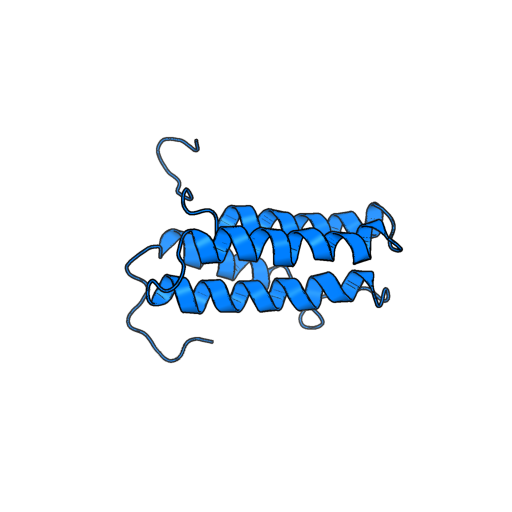A 1 10 ? 0.435 -3.814 -13.076 1.00 0.00 10 ALA A C 14
ATOM 22920 O O . ALA A 1 10 ? -0.406 -3.386 -12.284 1.00 0.00 10 ALA A O 14
ATOM 22927 N N . THR A 1 11 ? 1.716 -3.462 -13.031 1.00 0.00 11 THR A N 14
ATOM 22928 C CA . THR A 1 11 ? 2.218 -2.534 -12.026 1.00 0.00 11 THR A CA 14
ATOM 22929 C C . THR A 1 11 ? 2.404 -1.139 -12.610 1.00 0.00 11 THR A C 14
ATOM 22930 O O . THR A 1 11 ? 2.985 -0.261 -11.973 1.00 0.00 11 THR A O 14
ATOM 22941 N N . ALA A 1 12 ? 1.908 -0.941 -13.827 1.00 0.00 12 ALA A N 14
ATOM 22942 C CA . ALA A 1 12 ? 2.017 0.350 -14.496 1.00 0.00 12 ALA A CA 14
ATOM 22943 C C . ALA A 1 12 ? 1.483 1.473 -13.614 1.00 0.00 12 ALA A C 14
ATOM 22944 O O . ALA A 1 12 ? 2.071 2.552 -13.544 1.00 0.00 12 ALA A O 14
ATOM 22951 N N . GLN A 1 13 ? 0.366 1.212 -12.943 1.00 0.00 13 GLN A N 14
ATOM 22952 C CA . GLN A 1 13 ? -0.247 2.202 -12.066 1.00 0.00 13 GLN A CA 14
ATOM 22953 C C . GLN A 1 13 ? 0.569 2.379 -10.790 1.00 0.00 13 GLN A C 14
ATOM 22954 O O . GLN A 1 13 ? 0.605 3.465 -10.211 1.00 0.00 13 GLN A O 14
ATOM 22968 N N . MET A 1 14 ? 1.222 1.306 -10.357 1.00 0.00 14 MET A N 14
ATOM 22969 C CA . MET A 1 14 ? 2.038 1.344 -9.150 1.00 0.00 14 MET A CA 14
ATOM 22970 C C . MET A 1 14 ? 3.315 2.145 -9.382 1.00 0.00 14 MET A C 14
ATOM 22971 O O . MET A 1 14 ? 3.577 3.126 -8.687 1.00 0.00 14 MET A O 14
ATOM 22985 N N . GLU A 1 15 ? 4.106 1.719 -10.362 1.00 0.00 15 GLU A N 14
ATOM 22986 C CA . GLU A 1 15 ? 5.356 2.397 -10.683 1.00 0.00 15 GLU A CA 14
ATOM 22987 C C . GLU A 1 15 ? 5.158 3.909 -10.731 1.00 0.00 15 GLU A C 14
ATOM 22988 O O . GLU A 1 15 ? 5.790 4.653 -9.981 1.00 0.00 15 GLU A O 14
ATOM 23000 N N . GLY A 1 16 ? 4.277 4.357 -11.619 1.00 0.00 16 GLY A N 14
ATOM 23001 C CA . GLY A 1 16 ? 4.011 5.778 -11.749 1.00 0.00 16 GLY A CA 14
ATOM 23002 C C . GLY A 1 16 ? 4.015 6.493 -10.413 1.00 0.00 16 GLY A C 14
ATOM 23003 O O . GLY A 1 16 ? 4.361 7.672 -10.334 1.00 0.00 16 GLY A O 14
ATOM 23007 N N . ARG A 1 17 ? 3.628 5.780 -9.361 1.00 0.00 17 ARG A N 14
ATOM 23008 C CA . ARG A 1 17 ? 3.586 6.355 -8.022 1.00 0.00 17 ARG A CA 14
ATOM 23009 C C . ARG A 1 17 ? 4.993 6.508 -7.451 1.00 0.00 17 ARG A C 14
ATOM 23010 O O . ARG A 1 17 ? 5.478 7.623 -7.256 1.00 0.00 17 ARG A O 14
ATOM 23031 N N . LEU A 1 18 ? 5.643 5.381 -7.184 1.00 0.00 18 LEU A N 14
ATOM 23032 C CA . LEU A 1 18 ? 6.994 5.388 -6.635 1.00 0.00 18 LEU A CA 14
ATOM 23033 C C . LEU A 1 18 ? 7.818 6.525 -7.231 1.00 0.00 18 LEU A C 14
ATOM 23034 O O . LEU A 1 18 ? 8.691 7.085 -6.568 1.00 0.00 18 LEU A O 14
ATOM 23050 N N . GLN A 1 19 ? 7.532 6.862 -8.484 1.00 0.00 19 GLN A N 14
ATOM 23051 C CA . GLN A 1 19 ? 8.246 7.934 -9.169 1.00 0.00 19 GLN A CA 14
ATOM 23052 C C . GLN A 1 19 ? 8.023 9.270 -8.468 1.00 0.00 19 GLN A C 14
ATOM 23053 O O . GLN A 1 19 ? 8.975 9.987 -8.163 1.00 0.00 19 GLN A O 14
ATOM 23067 N N . GLU A 1 20 ? 6.759 9.598 -8.218 1.00 0.00 20 GLU A N 14
ATOM 23068 C CA . GLU A 1 20 ? 6.413 10.849 -7.554 1.00 0.00 20 GLU A CA 14
ATOM 23069 C C . GLU A 1 20 ? 6.877 10.841 -6.101 1.00 0.00 20 GLU A C 14
ATOM 23070 O O . GLU A 1 20 ? 7.190 11.887 -5.531 1.00 0.00 20 GLU A O 14
ATOM 23082 N N . PHE A 1 21 ? 6.918 9.654 -5.505 1.00 0.00 21 PHE A N 14
ATOM 23083 C CA . PHE A 1 21 ? 7.343 9.508 -4.118 1.00 0.00 21 PHE A CA 14
ATOM 23084 C C . PHE A 1 21 ? 8.746 10.072 -3.916 1.00 0.00 21 PHE A C 14
ATOM 23085 O O . PHE A 1 21 ? 8.998 10.816 -2.968 1.00 0.00 21 PHE A O 14
ATOM 23102 N N . LEU A 1 22 ? 9.656 9.712 -4.814 1.00 0.00 22 LEU A N 14
ATOM 23103 C CA . LEU A 1 22 ? 11.035 10.181 -4.736 1.00 0.00 22 LEU A CA 14
ATOM 23104 C C . LEU A 1 22 ? 11.138 11.644 -5.154 1.00 0.00 22 LEU A C 14
ATOM 23105 O O . LEU A 1 22 ? 11.831 12.437 -4.516 1.00 0.00 22 LEU A O 14
ATOM 23121 N N . THR A 1 23 ? 10.441 11.998 -6.230 1.00 0.00 23 THR A N 14
ATOM 23122 C CA . THR A 1 23 ? 10.452 13.365 -6.733 1.00 0.00 23 THR A CA 14
ATOM 23123 C C . THR A 1 23 ? 9.980 14.347 -5.666 1.00 0.00 23 THR A C 14
ATOM 23124 O O . THR A 1 23 ? 10.278 15.539 -5.731 1.00 0.00 23 THR A O 14
ATOM 23135 N N . ALA A 1 24 ? 9.244 13.838 -4.684 1.00 0.00 24 ALA A N 14
ATOM 23136 C CA . ALA A 1 24 ? 8.734 14.670 -3.601 1.00 0.00 24 ALA A CA 14
ATOM 23137 C C . ALA A 1 24 ? 9.570 14.500 -2.337 1.00 0.00 24 ALA A C 14
ATOM 23138 O O . ALA A 1 24 ? 9.540 15.346 -1.443 1.00 0.00 24 ALA A O 14
ATOM 23145 N N . TYR A 1 25 ? 10.313 13.401 -2.269 1.00 0.00 25 TYR A N 14
ATOM 23146 C CA . TYR A 1 25 ? 11.155 13.119 -1.113 1.00 0.00 25 TYR A CA 14
ATOM 23147 C C . TYR A 1 25 ? 12.545 12.665 -1.548 1.00 0.00 25 TYR A C 14
ATOM 23148 O O . TYR A 1 25 ? 12.795 11.473 -1.720 1.00 0.00 25 TYR A O 14
ATOM 23166 N N . ALA A 1 26 ? 13.445 13.627 -1.725 1.00 0.00 26 ALA A N 14
ATOM 23167 C CA . ALA A 1 26 ? 14.811 13.328 -2.138 1.00 0.00 26 ALA A CA 14
ATOM 23168 C C . ALA A 1 26 ? 15.822 14.019 -1.230 1.00 0.00 26 ALA A C 14
ATOM 23169 O O . ALA A 1 26 ? 15.816 15.239 -1.069 1.00 0.00 26 ALA A O 14
ATOM 23176 N N . PRO A 1 27 ? 16.713 13.222 -0.621 1.00 0.00 27 PRO A N 14
ATOM 23177 C CA . PRO A 1 27 ? 17.747 13.736 0.282 1.00 0.00 27 PRO A CA 14
ATOM 23178 C C . PRO A 1 27 ? 18.818 14.532 -0.457 1.00 0.00 27 PRO A C 14
ATOM 23179 O O . PRO A 1 27 ? 19.457 14.025 -1.379 1.00 0.00 27 PRO A O 14
ATOM 23190 N N . GLY A 1 28 ? 19.009 15.782 -0.045 1.00 0.00 28 GLY A N 14
ATOM 23191 C CA . GLY A 1 28 ? 20.004 16.627 -0.679 1.00 0.00 28 GLY A CA 14
ATOM 23192 C C . GLY A 1 28 ? 19.519 17.209 -1.992 1.00 0.00 28 GLY A C 14
ATOM 23193 O O . GLY A 1 28 ? 19.649 18.409 -2.232 1.00 0.00 28 GLY A O 14
ATOM 23197 N N . ALA A 1 29 ? 18.959 16.357 -2.844 1.00 0.00 29 ALA A N 14
ATOM 23198 C CA . ALA A 1 29 ? 18.452 16.794 -4.139 1.00 0.00 29 ALA A CA 14
ATOM 23199 C C . ALA A 1 29 ? 17.455 17.937 -3.981 1.00 0.00 29 ALA A C 14
ATOM 23200 O O . ALA A 1 29 ? 17.360 18.814 -4.840 1.00 0.00 29 ALA A O 14
ATOM 23207 N N . ARG A 1 30 ? 16.712 17.920 -2.879 1.00 0.00 30 ARG A N 14
ATOM 23208 C CA . ARG A 1 30 ? 15.720 18.954 -2.610 1.00 0.00 30 ARG A CA 14
ATOM 23209 C C . ARG A 1 30 ? 15.912 19.542 -1.216 1.00 0.00 30 ARG A C 14
ATOM 23210 O O . ARG A 1 30 ? 16.333 20.690 -1.067 1.00 0.00 30 ARG A O 14
ATOM 23231 N N . LEU A 1 31 ? 15.601 18.749 -0.197 1.00 0.00 31 LEU A N 14
ATOM 23232 C CA . LEU A 1 31 ? 15.738 19.190 1.187 1.00 0.00 31 LEU A CA 14
ATOM 23233 C C . LEU A 1 31 ? 16.607 18.222 1.984 1.00 0.00 31 LEU A C 14
ATOM 23234 O O . LEU A 1 31 ? 17.168 17.277 1.431 1.00 0.00 31 LEU A O 14
ATOM 23250 N N . ALA A 1 32 ? 16.711 18.463 3.286 1.00 0.00 32 ALA A N 14
ATOM 23251 C CA . ALA A 1 32 ? 17.507 17.610 4.160 1.00 0.00 32 ALA A CA 14
ATOM 23252 C C . ALA A 1 32 ? 17.119 17.808 5.622 1.00 0.00 32 ALA A C 14
ATOM 23253 O O . ALA A 1 32 ? 16.258 18.628 5.941 1.00 0.00 32 ALA A O 14
ATOM 23260 N N . LEU A 1 33 ? 17.760 17.052 6.506 1.00 0.00 33 LEU A N 14
ATOM 23261 C CA . LEU A 1 33 ? 17.482 17.143 7.935 1.00 0.00 33 LEU A CA 14
ATOM 23262 C C . LEU A 1 33 ? 18.773 17.099 8.745 1.00 0.00 33 LEU A C 14
ATOM 23263 O O . LEU A 1 33 ? 19.403 16.050 8.871 1.00 0.00 33 LEU A O 14
ATOM 23279 N N . ALA A 1 34 ? 19.160 18.246 9.295 1.00 0.00 34 ALA A N 14
ATOM 23280 C CA . ALA A 1 34 ? 20.374 18.337 10.096 1.00 0.00 34 ALA A CA 14
ATOM 23281 C C . ALA A 1 34 ? 20.585 17.071 10.919 1.00 0.00 34 ALA A C 14
ATOM 23282 O O . ALA A 1 34 ? 21.676 16.500 10.929 1.00 0.00 34 ALA A O 14
ATOM 23289 N N . ASP A 1 35 ? 19.536 16.638 11.609 1.00 0.00 35 ASP A N 14
ATOM 23290 C CA . ASP A 1 35 ? 19.607 15.438 12.436 1.00 0.00 35 ASP A CA 14
ATOM 23291 C C . ASP A 1 35 ? 20.340 14.318 11.705 1.00 0.00 35 ASP A C 14
ATOM 23292 O O . ASP A 1 35 ? 20.018 13.993 10.563 1.00 0.00 35 ASP A O 14
ATOM 23301 N N . GLY A 1 36 ? 21.328 13.730 12.372 1.00 0.00 36 GLY A N 14
ATOM 23302 C CA . GLY A 1 36 ? 22.092 12.653 11.771 1.00 0.00 36 GLY A CA 14
ATOM 23303 C C . GLY A 1 36 ? 21.284 11.379 11.627 1.00 0.00 36 GLY A C 14
ATOM 23304 O O . GLY A 1 36 ? 20.752 11.090 10.555 1.00 0.00 36 GLY A O 14
ATOM 23308 N N . VAL A 1 37 ? 21.192 10.613 12.709 1.00 0.00 37 VAL A N 14
ATOM 23309 C CA . VAL A 1 37 ? 20.443 9.362 12.699 1.00 0.00 37 VAL A CA 14
ATOM 23310 C C . VAL A 1 37 ? 19.128 9.515 11.944 1.00 0.00 37 VAL A C 14
ATOM 23311 O O . VAL A 1 37 ? 18.911 8.873 10.916 1.00 0.00 37 VAL A O 14
ATOM 23324 N N . LEU A 1 38 ? 18.252 10.369 12.462 1.00 0.00 38 LEU A N 14
ATOM 23325 C CA . LEU A 1 38 ? 16.955 10.608 11.836 1.00 0.00 38 LEU A CA 14
ATOM 23326 C C . LEU A 1 38 ? 17.067 10.560 10.316 1.00 0.00 38 LEU A C 14
ATOM 23327 O O . LEU A 1 38 ? 16.309 9.856 9.650 1.00 0.00 38 LEU A O 14
ATOM 23343 N N . GLY A 1 39 ? 18.019 11.312 9.773 1.00 0.00 39 GLY A N 14
ATOM 23344 C CA . GLY A 1 39 ? 18.214 11.339 8.335 1.00 0.00 39 GLY A CA 14
ATOM 23345 C C . GLY A 1 39 ? 18.534 9.970 7.768 1.00 0.00 39 GLY A C 14
ATOM 23346 O O . GLY A 1 39 ? 18.060 9.611 6.690 1.00 0.00 39 GLY A O 14
ATOM 23350 N N . PHE A 1 40 ? 19.342 9.205 8.494 1.00 0.00 40 PHE A N 14
ATOM 23351 C CA . PHE A 1 40 ? 19.727 7.868 8.055 1.00 0.00 40 PHE A CA 14
ATOM 23352 C C . PHE A 1 40 ? 18.530 7.119 7.478 1.00 0.00 40 PHE A C 14
ATOM 23353 O O . PHE A 1 40 ? 18.684 6.247 6.623 1.00 0.00 40 PHE A O 14
ATOM 23370 N N . ILE A 1 41 ? 17.338 7.466 7.952 1.00 0.00 41 ILE A N 14
ATOM 23371 C CA . ILE A 1 41 ? 16.115 6.827 7.483 1.00 0.00 41 ILE A CA 14
ATOM 23372 C C . ILE A 1 41 ? 15.732 7.327 6.094 1.00 0.00 41 ILE A C 14
ATOM 23373 O O . ILE A 1 41 ? 15.538 6.536 5.169 1.00 0.00 41 ILE A O 14
ATOM 23389 N N . HIS A 1 42 ? 15.625 8.644 5.953 1.00 0.00 42 HIS A N 14
ATOM 23390 C CA . HIS A 1 42 ? 15.267 9.250 4.675 1.00 0.00 42 HIS A CA 14
ATOM 23391 C C . HIS A 1 42 ? 16.168 8.733 3.558 1.00 0.00 42 HIS A C 14
ATOM 23392 O O . HIS A 1 42 ? 15.695 8.393 2.473 1.00 0.00 42 HIS A O 14
ATOM 23407 N N . HIS A 1 43 ? 17.468 8.676 3.830 1.00 0.00 43 HIS A N 14
ATOM 23408 C CA . HIS A 1 43 ? 18.435 8.200 2.846 1.00 0.00 43 HIS A CA 14
ATOM 23409 C C . HIS A 1 43 ? 18.216 6.721 2.542 1.00 0.00 43 HIS A C 14
ATOM 23410 O O . HIS A 1 43 ? 18.173 6.318 1.380 1.00 0.00 43 HIS A O 14
ATOM 23425 N N . GLN A 1 44 ? 18.081 5.919 3.593 1.00 0.00 44 GLN A N 14
ATOM 23426 C CA . GLN A 1 44 ? 17.869 4.485 3.437 1.00 0.00 44 GLN A CA 14
ATOM 23427 C C . GLN A 1 44 ? 16.599 4.206 2.639 1.00 0.00 44 GLN A C 14
ATOM 23428 O O . GLN A 1 44 ? 16.645 3.573 1.584 1.00 0.00 44 GLN A O 14
ATOM 23442 N N . ILE A 1 45 ? 15.469 4.682 3.150 1.00 0.00 45 ILE A N 14
ATOM 23443 C CA . ILE A 1 45 ? 14.187 4.484 2.485 1.00 0.00 45 ILE A CA 14
ATOM 23444 C C . ILE A 1 45 ? 14.253 4.919 1.025 1.00 0.00 45 ILE A C 14
ATOM 23445 O O . ILE A 1 45 ? 14.161 4.095 0.115 1.00 0.00 45 ILE A O 14
ATOM 23461 N N . VAL A 1 46 ? 14.416 6.221 0.808 1.00 0.00 46 VAL A N 14
ATOM 23462 C CA . VAL A 1 46 ? 14.498 6.766 -0.542 1.00 0.00 46 VAL A CA 14
ATOM 23463 C C . VAL A 1 46 ? 15.224 5.808 -1.479 1.00 0.00 46 VAL A C 14
ATOM 23464 O O . VAL A 1 46 ? 14.788 5.578 -2.607 1.00 0.00 46 VAL A O 14
ATOM 23477 N N . GLU A 1 47 ? 16.334 5.252 -1.004 1.00 0.00 47 GLU A N 14
ATOM 23478 C CA . GLU A 1 47 ? 17.122 4.318 -1.800 1.00 0.00 47 GLU A CA 14
ATOM 23479 C C . GLU A 1 47 ? 16.347 3.027 -2.049 1.00 0.00 47 GLU A C 14
ATOM 23480 O O . GLU A 1 47 ? 16.354 2.489 -3.156 1.00 0.00 47 GLU A O 14
ATOM 23492 N N . LEU A 1 48 ? 15.680 2.535 -1.010 1.00 0.00 48 LEU A N 14
ATOM 23493 C CA . LEU A 1 48 ? 14.900 1.307 -1.114 1.00 0.00 48 LEU A CA 14
ATOM 23494 C C . LEU A 1 48 ? 13.816 1.439 -2.178 1.00 0.00 48 LEU A C 14
ATOM 23495 O O . LEU A 1 48 ? 13.671 0.574 -3.042 1.00 0.00 48 LEU A O 14
ATOM 23511 N N . ALA A 1 49 ? 13.057 2.528 -2.111 1.00 0.00 49 ALA A N 14
ATOM 23512 C CA . ALA A 1 49 ? 11.989 2.776 -3.071 1.00 0.00 49 ALA A CA 14
ATOM 23513 C C . ALA A 1 49 ? 12.468 2.540 -4.499 1.00 0.00 49 ALA A C 14
ATOM 23514 O O . ALA A 1 49 ? 11.789 1.888 -5.292 1.00 0.00 49 ALA A O 14
ATOM 23521 N N . ARG A 1 50 ? 13.641 3.076 -4.820 1.00 0.00 50 ARG A N 14
ATOM 23522 C CA . ARG A 1 50 ? 14.210 2.926 -6.154 1.00 0.00 50 ARG A CA 14
ATOM 23523 C C . ARG A 1 50 ? 14.213 1.461 -6.582 1.00 0.00 50 ARG A C 14
ATOM 23524 O O . ARG A 1 50 ? 13.750 1.122 -7.671 1.00 0.00 50 ARG A O 14
ATOM 23545 N N . ASP A 1 51 ? 14.737 0.598 -5.718 1.00 0.00 51 ASP A N 14
ATOM 23546 C CA . ASP A 1 51 ? 14.799 -0.830 -6.006 1.00 0.00 51 ASP A CA 14
ATOM 23547 C C . ASP A 1 51 ? 13.448 -1.345 -6.493 1.00 0.00 51 ASP A C 14
ATOM 23548 O O . ASP A 1 51 ? 13.349 -1.938 -7.568 1.00 0.00 51 ASP A O 14
ATOM 23557 N N . CYS A 1 52 ? 12.411 -1.117 -5.695 1.00 0.00 52 CYS A N 14
ATOM 23558 C CA . CYS A 1 52 ? 11.066 -1.560 -6.043 1.00 0.00 52 CYS A CA 14
ATOM 23559 C C . CYS A 1 52 ? 10.778 -1.314 -7.520 1.00 0.00 52 CYS A C 14
ATOM 23560 O O . CYS A 1 52 ? 10.551 -2.253 -8.285 1.00 0.00 52 CYS A O 14
ATOM 23568 N N . LEU A 1 53 ? 10.786 -0.046 -7.916 1.00 0.00 53 LEU A N 14
ATOM 23569 C CA . LEU A 1 53 ? 10.524 0.325 -9.302 1.00 0.00 53 LEU A CA 14
ATOM 23570 C C . LEU A 1 53 ? 11.275 -0.592 -10.262 1.00 0.00 53 LEU A C 14
ATOM 23571 O O . LEU A 1 53 ? 10.668 -1.270 -11.091 1.00 0.00 53 LEU A O 14
ATOM 23587 N N . ALA A 1 54 ? 12.598 -0.609 -10.143 1.00 0.00 54 ALA A N 14
ATOM 23588 C CA . ALA A 1 54 ? 13.431 -1.447 -10.998 1.00 0.00 54 ALA A CA 14
ATOM 23589 C C . ALA A 1 54 ? 12.919 -2.882 -11.027 1.00 0.00 54 ALA A C 14
ATOM 23590 O O . ALA A 1 54 ? 13.029 -3.571 -12.042 1.00 0.00 54 ALA A O 14
ATOM 23597 N N . LYS A 1 55 ? 12.358 -3.329 -9.908 1.00 0.00 55 LYS A N 14
ATOM 23598 C CA . LYS A 1 55 ? 11.827 -4.683 -9.805 1.00 0.00 55 LYS A CA 14
ATOM 23599 C C . LYS A 1 55 ? 10.492 -4.801 -10.533 1.00 0.00 55 LYS A C 14
ATOM 23600 O O . LYS A 1 55 ? 10.364 -5.555 -11.497 1.00 0.00 55 LYS A O 14
ATOM 23619 N N . SER A 1 56 ? 9.500 -4.049 -10.066 1.00 0.00 56 SER A N 14
ATOM 23620 C CA . SER A 1 56 ? 8.174 -4.071 -10.672 1.00 0.00 56 SER A CA 14
ATOM 23621 C C . SER A 1 56 ? 8.266 -3.923 -12.188 1.00 0.00 56 SER A C 14
ATOM 23622 O O . SER A 1 56 ? 7.551 -4.592 -12.933 1.00 0.00 56 SER A O 14
ATOM 23630 N N . GLY A 1 57 ? 9.153 -3.040 -12.637 1.00 0.00 57 GLY A N 14
ATOM 23631 C CA . GLY A 1 57 ? 9.324 -2.819 -14.061 1.00 0.00 57 GLY A CA 14
ATOM 23632 C C . GLY A 1 57 ? 9.629 -4.099 -14.814 1.00 0.00 57 GLY A C 14
ATOM 23633 O O . GLY A 1 57 ? 9.288 -4.231 -15.989 1.00 0.00 57 GLY A O 14
ATOM 23637 N N . GLU A 1 58 ? 10.274 -5.043 -14.136 1.00 0.00 58 GLU A N 14
ATOM 23638 C CA . GLU A 1 58 ? 10.627 -6.317 -14.751 1.00 0.00 58 GLU A CA 14
ATOM 23639 C C . GLU A 1 58 ? 9.865 -7.466 -14.097 1.00 0.00 58 GLU A C 14
ATOM 23640 O O . GLU A 1 58 ? 10.028 -8.626 -14.473 1.00 0.00 58 GLU A O 14
ATOM 23652 N N . ASN A 1 59 ? 9.033 -7.134 -13.116 1.00 0.00 59 ASN A N 14
ATOM 23653 C CA . ASN A 1 59 ? 8.246 -8.137 -12.408 1.00 0.00 59 ASN A CA 14
ATOM 23654 C C . ASN A 1 59 ? 9.134 -8.990 -11.508 1.00 0.00 59 ASN A C 14
ATOM 23655 O O . ASN A 1 59 ? 8.985 -10.212 -11.447 1.00 0.00 59 ASN A O 14
ATOM 23666 N N . LEU A 1 60 ? 10.059 -8.340 -10.811 1.00 0.00 60 LEU A N 14
ATOM 23667 C CA . LEU A 1 60 ? 10.972 -9.038 -9.913 1.00 0.00 60 LEU A CA 14
ATOM 23668 C C . LEU A 1 60 ? 10.433 -9.046 -8.486 1.00 0.00 60 LEU A C 14
ATOM 23669 O O . LEU A 1 60 ? 10.811 -9.889 -7.673 1.00 0.00 60 LEU A O 14
ATOM 23685 N N . VAL A 1 61 ? 9.544 -8.103 -8.189 1.00 0.00 61 VAL A N 14
ATOM 23686 C CA . VAL A 1 61 ? 8.949 -8.004 -6.862 1.00 0.00 61 VAL A CA 14
ATOM 23687 C C . VAL A 1 61 ? 8.015 -9.177 -6.589 1.00 0.00 61 VAL A C 14
ATOM 23688 O O . VAL A 1 61 ? 7.128 -9.479 -7.389 1.00 0.00 61 VAL A O 14
ATOM 23701 N N . THR A 1 62 ? 8.218 -9.837 -5.452 1.00 0.00 62 THR A N 14
ATOM 23702 C CA . THR A 1 62 ? 7.394 -10.978 -5.073 1.00 0.00 62 THR A CA 14
ATOM 23703 C C . THR A 1 62 ? 6.760 -10.767 -3.703 1.00 0.00 62 THR A C 14
ATOM 23704 O O . THR A 1 62 ? 7.283 -10.022 -2.875 1.00 0.00 62 THR A O 14
ATOM 23715 N N . SER A 1 63 ? 5.631 -11.429 -3.471 1.00 0.00 63 SER A N 14
ATOM 23716 C CA . SER A 1 63 ? 4.924 -11.312 -2.201 1.00 0.00 63 SER A CA 14
ATOM 23717 C C . SER A 1 63 ? 5.907 -11.157 -1.044 1.00 0.00 63 SER A C 14
ATOM 23718 O O . SER A 1 63 ? 5.722 -10.312 -0.167 1.00 0.00 63 SER A O 14
ATOM 23726 N N . ARG A 1 64 ? 6.952 -11.978 -1.049 1.00 0.00 64 ARG A N 14
ATOM 23727 C CA . ARG A 1 64 ? 7.963 -11.934 -0.001 1.00 0.00 64 ARG A CA 14
ATOM 23728 C C . ARG A 1 64 ? 8.740 -10.622 -0.050 1.00 0.00 64 ARG A C 14
ATOM 23729 O O . ARG A 1 64 ? 8.862 -9.922 0.957 1.00 0.00 64 ARG A O 14
ATOM 23750 N N . TYR A 1 65 ? 9.264 -10.294 -1.225 1.00 0.00 65 TYR A N 14
ATOM 23751 C CA . TYR A 1 65 ? 10.032 -9.067 -1.405 1.00 0.00 65 TYR A CA 14
ATOM 23752 C C . TYR A 1 65 ? 9.470 -7.942 -0.542 1.00 0.00 65 TYR A C 14
ATOM 23753 O O . TYR A 1 65 ? 10.191 -7.329 0.246 1.00 0.00 65 TYR A O 14
ATOM 23771 N N . PHE A 1 66 ? 8.177 -7.675 -0.697 1.00 0.00 66 PHE A N 14
ATOM 23772 C CA . PHE A 1 66 ? 7.517 -6.624 0.067 1.00 0.00 66 PHE A CA 14
ATOM 23773 C C . PHE A 1 66 ? 7.594 -6.908 1.564 1.00 0.00 66 PHE A C 14
ATOM 23774 O O . PHE A 1 66 ? 8.216 -6.159 2.319 1.00 0.00 66 PHE A O 14
ATOM 23791 N N . LEU A 1 67 ? 6.959 -7.996 1.987 1.00 0.00 67 LEU A N 14
ATOM 23792 C CA . LEU A 1 67 ? 6.955 -8.381 3.394 1.00 0.00 67 LEU A CA 14
ATOM 23793 C C . LEU A 1 67 ? 8.284 -8.034 4.058 1.00 0.00 67 LEU A C 14
ATOM 23794 O O . LEU A 1 67 ? 8.315 -7.453 5.142 1.00 0.00 67 LEU A O 14
ATOM 23810 N N . GLU A 1 68 ? 9.381 -8.394 3.398 1.00 0.00 68 GLU A N 14
ATOM 23811 C CA . GLU A 1 68 ? 10.713 -8.119 3.923 1.00 0.00 68 GLU A CA 14
ATOM 23812 C C . GLU A 1 68 ? 11.029 -6.628 3.852 1.00 0.00 68 GLU A C 14
ATOM 23813 O O . GLU A 1 68 ? 11.631 -6.067 4.767 1.00 0.00 68 GLU A O 14
ATOM 23825 N N . MET A 1 69 ? 10.620 -5.994 2.758 1.00 0.00 69 MET A N 14
ATOM 23826 C CA . MET A 1 69 ? 10.859 -4.568 2.567 1.00 0.00 69 MET A CA 14
ATOM 23827 C C . MET A 1 69 ? 10.143 -3.749 3.637 1.00 0.00 69 MET A C 14
ATOM 23828 O O . MET A 1 69 ? 10.767 -2.961 4.347 1.00 0.00 69 MET A O 14
ATOM 23842 N N . GLN A 1 70 ? 8.832 -3.941 3.744 1.00 0.00 70 GLN A N 14
ATOM 23843 C CA . GLN A 1 70 ? 8.033 -3.218 4.727 1.00 0.00 70 GLN A CA 14
ATOM 23844 C C . GLN A 1 70 ? 8.725 -3.202 6.086 1.00 0.00 70 GLN A C 14
ATOM 23845 O O . GLN A 1 70 ? 8.766 -2.173 6.759 1.00 0.00 70 GLN A O 14
ATOM 23859 N N . GLU A 1 71 ? 9.267 -4.350 6.482 1.00 0.00 71 GLU A N 14
ATOM 23860 C CA . GLU A 1 71 ? 9.956 -4.467 7.762 1.00 0.00 71 GLU A CA 14
ATOM 23861 C C . GLU A 1 71 ? 11.338 -3.822 7.697 1.00 0.00 71 GLU A C 14
ATOM 23862 O O . GLU A 1 71 ? 11.833 -3.286 8.689 1.00 0.00 71 GLU A O 14
ATOM 23874 N N . LYS A 1 72 ? 11.955 -3.877 6.522 1.00 0.00 72 LYS A N 14
ATOM 23875 C CA . LYS A 1 72 ? 13.279 -3.299 6.325 1.00 0.00 72 LYS A CA 14
ATOM 23876 C C . LYS A 1 72 ? 13.235 -1.780 6.460 1.00 0.00 72 LYS A C 14
ATOM 23877 O O . LYS A 1 72 ? 14.212 -1.155 6.874 1.00 0.00 72 LYS A O 14
ATOM 23896 N N . LEU A 1 73 ? 12.096 -1.193 6.110 1.00 0.00 73 LEU A N 14
ATOM 23897 C CA . LEU A 1 73 ? 11.924 0.253 6.194 1.00 0.00 73 LEU A CA 14
ATOM 23898 C C . LEU A 1 73 ? 11.232 0.645 7.495 1.00 0.00 73 LEU A C 14
ATOM 23899 O O . LEU A 1 73 ? 11.547 1.675 8.091 1.00 0.00 73 LEU A O 14
ATOM 23915 N N . GLU A 1 74 ? 10.290 -0.185 7.931 1.00 0.00 74 GLU A N 14
ATOM 23916 C CA . GLU A 1 74 ? 9.554 0.075 9.163 1.00 0.00 74 GLU A CA 14
ATOM 23917 C C . GLU A 1 74 ? 10.507 0.210 10.347 1.00 0.00 74 GLU A C 14
ATOM 23918 O O . GLU A 1 74 ? 10.488 1.212 11.063 1.00 0.00 74 GLU A O 14
ATOM 23930 N N . ARG A 1 75 ? 11.340 -0.806 10.548 1.00 0.00 75 ARG A N 14
ATOM 23931 C CA . ARG A 1 75 ? 12.299 -0.803 11.646 1.00 0.00 75 ARG A CA 14
ATOM 23932 C C . ARG A 1 75 ? 13.065 0.516 11.695 1.00 0.00 75 ARG A C 14
ATOM 23933 O O . ARG A 1 75 ? 13.072 1.205 12.716 1.00 0.00 75 ARG A O 14
ATOM 23954 N N . LEU A 1 76 ? 13.709 0.862 10.585 1.00 0.00 76 LEU A N 14
ATOM 23955 C CA . LEU A 1 76 ? 14.478 2.098 10.501 1.00 0.00 76 LEU A CA 14
ATOM 23956 C C . LEU A 1 76 ? 13.742 3.246 11.186 1.00 0.00 76 LEU A C 14
ATOM 23957 O O . LEU A 1 76 ? 14.350 4.061 11.880 1.00 0.00 76 LEU A O 14
ATOM 23973 N N . LEU A 1 77 ? 12.430 3.301 10.987 1.00 0.00 77 LEU A N 14
ATOM 23974 C CA . LEU A 1 77 ? 11.609 4.348 11.588 1.00 0.00 77 LEU A CA 14
ATOM 23975 C C . LEU A 1 77 ? 12.119 4.710 12.979 1.00 0.00 77 LEU A C 14
ATOM 23976 O O . LEU A 1 77 ? 12.119 5.878 13.365 1.00 0.00 77 LEU A O 14
ATOM 23992 N N . GLN A 1 78 ? 12.556 3.700 13.724 1.00 0.00 78 GLN A N 14
ATOM 23993 C CA . GLN A 1 78 ? 13.071 3.913 15.072 1.00 0.00 78 GLN A CA 14
ATOM 23994 C C . GLN A 1 78 ? 14.029 5.099 15.107 1.00 0.00 78 GLN A C 14
ATOM 23995 O O . GLN A 1 78 ? 13.902 5.987 15.951 1.00 0.00 78 GLN A O 14
ATOM 24009 N N . ASP A 1 79 ? 14.987 5.107 14.187 1.00 0.00 79 ASP A N 14
ATOM 24010 C CA . ASP A 1 79 ? 15.966 6.185 14.112 1.00 0.00 79 ASP A CA 14
ATOM 24011 C C . ASP A 1 79 ? 15.305 7.538 14.355 1.00 0.00 79 ASP A C 14
ATOM 24012 O O . ASP A 1 79 ? 15.873 8.408 15.014 1.00 0.00 79 ASP A O 14
ATOM 24021 N N . ALA A 1 80 ? 14.102 7.708 13.817 1.00 0.00 80 ALA A N 14
ATOM 24022 C CA . ALA A 1 80 ? 13.363 8.954 13.976 1.00 0.00 80 ALA A CA 14
ATOM 24023 C C . ALA A 1 80 ? 12.679 9.017 15.338 1.00 0.00 80 ALA A C 14
ATOM 24024 O O . ALA A 1 80 ? 12.919 9.936 16.122 1.00 0.00 80 ALA A O 14
ATOM 24031 N N . HIS A 1 81 ? 11.826 8.035 15.613 1.00 0.00 81 HIS A N 14
ATOM 24032 C CA . HIS A 1 81 ? 11.107 7.980 16.880 1.00 0.00 81 HIS A CA 14
ATOM 24033 C C . HIS A 1 81 ? 12.080 7.931 18.055 1.00 0.00 81 HIS A C 14
ATOM 24034 O O . HIS A 1 81 ? 11.681 8.084 19.209 1.00 0.00 81 HIS A O 14
ATOM 24049 N N . GLU A 1 82 ? 13.356 7.716 17.752 1.00 0.00 82 GLU A N 14
ATOM 24050 C CA . GLU A 1 82 ? 14.384 7.645 18.783 1.00 0.00 82 GLU A CA 14
ATOM 24051 C C . GLU A 1 82 ? 14.881 9.040 19.153 1.00 0.00 82 GLU A C 14
ATOM 24052 O O . GLU A 1 82 ? 14.628 9.529 20.254 1.00 0.00 82 GLU A O 14
ATOM 24064 N N . ARG A 1 83 ? 15.589 9.675 18.224 1.00 0.00 83 ARG A N 14
ATOM 24065 C CA . ARG A 1 83 ? 16.123 11.012 18.452 1.00 0.00 83 ARG A CA 14
ATOM 24066 C C . ARG A 1 83 ? 15.177 12.076 17.903 1.00 0.00 83 ARG A C 14
ATOM 24067 O O . ARG A 1 83 ? 14.787 13.001 18.615 1.00 0.00 83 ARG A O 14
ATOM 24088 N N . SER A 1 84 ? 14.812 11.938 16.632 1.00 0.00 84 SER A N 14
ATOM 24089 C CA . SER A 1 84 ? 13.915 12.889 15.986 1.00 0.00 84 SER A CA 14
ATOM 24090 C C . SER A 1 84 ? 12.668 13.121 16.834 1.00 0.00 84 SER A C 14
ATOM 24091 O O . SER A 1 84 ? 12.286 12.274 17.640 1.00 0.00 84 SER A O 14
ATOM 24099 N N . ASP A 1 85 ? 12.039 14.276 16.645 1.00 0.00 85 ASP A N 14
ATOM 24100 C CA . ASP A 1 85 ? 10.834 14.621 17.390 1.00 0.00 85 ASP A CA 14
ATOM 24101 C C . ASP A 1 85 ? 9.603 14.558 16.493 1.00 0.00 85 ASP A C 14
ATOM 24102 O O . ASP A 1 85 ? 9.698 14.737 15.278 1.00 0.00 85 ASP A O 14
ATOM 24111 N N . SER A 1 86 ? 8.448 14.300 17.098 1.00 0.00 86 SER A N 14
ATOM 24112 C CA . SER A 1 86 ? 7.198 14.208 16.353 1.00 0.00 86 SER A CA 14
ATOM 24113 C C . SER A 1 86 ? 7.183 15.198 15.192 1.00 0.00 86 SER A C 14
ATOM 24114 O O . SER A 1 86 ? 6.583 14.938 14.149 1.00 0.00 86 SER A O 14
ATOM 24122 N N . GLU A 1 87 ? 7.848 16.333 15.382 1.00 0.00 87 GLU A N 14
ATOM 24123 C CA . GLU A 1 87 ? 7.911 17.362 14.351 1.00 0.00 87 GLU A CA 14
ATOM 24124 C C . GLU A 1 87 ? 8.693 16.870 13.137 1.00 0.00 87 GLU A C 14
ATOM 24125 O O . GLU A 1 87 ? 8.138 16.715 12.050 1.00 0.00 87 GLU A O 14
ATOM 24137 N N . GLU A 1 88 ? 9.986 16.627 13.332 1.00 0.00 88 GLU A N 14
ATOM 24138 C CA . GLU A 1 88 ? 10.845 16.154 12.253 1.00 0.00 88 GLU A CA 14
ATOM 24139 C C . GLU A 1 88 ? 10.385 14.789 11.751 1.00 0.00 88 GLU A C 14
ATOM 24140 O O . GLU A 1 88 ? 10.334 14.543 10.545 1.00 0.00 88 GLU A O 14
ATOM 24152 N N . VAL A 1 89 ? 10.050 13.903 12.684 1.00 0.00 89 VAL A N 14
ATOM 24153 C CA . VAL A 1 89 ? 9.594 12.562 12.337 1.00 0.00 89 VAL A CA 14
ATOM 24154 C C . VAL A 1 89 ? 8.420 12.616 11.366 1.00 0.00 89 VAL A C 14
ATOM 24155 O O . VAL A 1 89 ? 8.387 11.885 10.375 1.00 0.00 89 VAL A O 14
ATOM 24168 N N . SER A 1 90 ? 7.458 13.485 11.656 1.00 0.00 90 SER A N 14
ATOM 24169 C CA . SER A 1 90 ? 6.279 13.632 10.810 1.00 0.00 90 SER A CA 14
ATOM 24170 C C . SER A 1 90 ? 6.657 13.550 9.334 1.00 0.00 90 SER A C 14
ATOM 24171 O O . SER A 1 90 ? 5.932 12.966 8.527 1.00 0.00 90 SER A O 14
ATOM 24179 N N . PHE A 1 91 ? 7.796 14.139 8.987 1.00 0.00 91 PHE A N 14
ATOM 24180 C CA . PHE A 1 91 ? 8.271 14.135 7.609 1.00 0.00 91 PHE A CA 14
ATOM 24181 C C . PHE A 1 91 ? 8.595 12.716 7.150 1.00 0.00 91 PHE A C 14
ATOM 24182 O O . PHE A 1 91 ? 8.035 12.227 6.168 1.00 0.00 91 PHE A O 14
ATOM 24199 N N . ILE A 1 92 ? 9.501 12.061 7.867 1.00 0.00 92 ILE A N 14
ATOM 24200 C CA . ILE A 1 92 ? 9.899 10.699 7.534 1.00 0.00 92 ILE A CA 14
ATOM 24201 C C . ILE A 1 92 ? 8.709 9.748 7.596 1.00 0.00 92 ILE A C 14
ATOM 24202 O O . ILE A 1 92 ? 8.420 9.034 6.635 1.00 0.00 92 ILE A O 14
ATOM 24218 N N . VAL A 1 93 ? 8.020 9.744 8.733 1.00 0.00 93 VAL A N 14
ATOM 24219 C CA . VAL A 1 93 ? 6.858 8.883 8.920 1.00 0.00 93 VAL A CA 14
ATOM 24220 C C . VAL A 1 93 ? 6.040 8.778 7.637 1.00 0.00 93 VAL A C 14
ATOM 24221 O O . VAL A 1 93 ? 5.580 7.697 7.271 1.00 0.00 93 VAL A O 14
ATOM 24234 N N . GLN A 1 94 ? 5.865 9.907 6.959 1.00 0.00 94 GLN A N 14
ATOM 24235 C CA . GLN A 1 94 ? 5.102 9.941 5.717 1.00 0.00 94 GLN A CA 14
ATOM 24236 C C . GLN A 1 94 ? 5.715 9.010 4.676 1.00 0.00 94 GLN A C 14
ATOM 24237 O O . GLN A 1 94 ? 5.004 8.270 3.994 1.00 0.00 94 GLN A O 14
ATOM 24251 N N . LEU A 1 95 ? 7.037 9.052 4.558 1.00 0.00 95 LEU A N 14
ATOM 24252 C CA . LEU A 1 95 ? 7.747 8.212 3.600 1.00 0.00 95 LEU A CA 14
ATOM 24253 C C . LEU A 1 95 ? 7.580 6.735 3.942 1.00 0.00 95 LEU A C 14
ATOM 24254 O O . LEU A 1 95 ? 6.995 5.971 3.174 1.00 0.00 95 LEU A O 14
ATOM 24270 N N . VAL A 1 96 ? 8.097 6.339 5.101 1.00 0.00 96 VAL A N 14
ATOM 24271 C CA . VAL A 1 96 ? 8.002 4.954 5.547 1.00 0.00 96 VAL A CA 14
ATOM 24272 C C . VAL A 1 96 ? 6.596 4.403 5.335 1.00 0.00 96 VAL A C 14
ATOM 24273 O O . VAL A 1 96 ? 6.422 3.233 4.995 1.00 0.00 96 VAL A O 14
ATOM 24286 N N . ARG A 1 97 ? 5.596 5.255 5.538 1.00 0.00 97 ARG A N 14
ATOM 24287 C CA . ARG A 1 97 ? 4.205 4.853 5.370 1.00 0.00 97 ARG A CA 14
ATOM 24288 C C . ARG A 1 97 ? 3.842 4.758 3.891 1.00 0.00 97 ARG A C 14
ATOM 24289 O O . ARG A 1 97 ? 3.510 3.683 3.389 1.00 0.00 97 ARG A O 14
ATOM 24310 N N . LYS A 1 98 ? 3.905 5.889 3.197 1.00 0.00 98 LYS A N 14
ATOM 24311 C CA . LYS A 1 98 ? 3.584 5.934 1.775 1.00 0.00 98 LYS A CA 14
ATOM 24312 C C . LYS A 1 98 ? 4.207 4.753 1.039 1.00 0.00 98 LYS A C 14
ATOM 24313 O O . LYS A 1 98 ? 3.536 4.065 0.268 1.00 0.00 98 LYS A O 14
ATOM 24332 N N . LEU A 1 99 ? 5.493 4.522 1.281 1.00 0.00 99 LEU A N 14
ATOM 24333 C CA . LEU A 1 99 ? 6.207 3.422 0.641 1.00 0.00 99 LEU A CA 14
ATOM 24334 C C . LEU A 1 99 ? 5.393 2.134 0.708 1.00 0.00 99 LEU A C 14
ATOM 24335 O O . LEU A 1 99 ? 5.346 1.367 -0.255 1.00 0.00 99 LEU A O 14
ATOM 24351 N N . LEU A 1 100 ? 4.753 1.903 1.849 1.00 0.00 100 LEU A N 14
ATOM 24352 C CA . LEU A 1 100 ? 3.939 0.708 2.041 1.00 0.00 100 LEU A CA 14
ATOM 24353 C C . LEU A 1 100 ? 2.614 0.826 1.294 1.00 0.00 100 LEU A C 14
ATOM 24354 O O . LEU A 1 100 ? 1.984 -0.179 0.964 1.00 0.00 100 LEU A O 14
ATOM 24370 N N . ILE A 1 101 ? 2.198 2.060 1.029 1.00 0.00 101 ILE A N 14
ATOM 24371 C CA . ILE A 1 101 ? 0.950 2.309 0.319 1.00 0.00 101 ILE A CA 14
ATOM 24372 C C . ILE A 1 101 ? 1.153 2.239 -1.191 1.00 0.00 101 ILE A C 14
ATOM 24373 O O . ILE A 1 101 ? 0.205 2.022 -1.946 1.00 0.00 101 ILE A O 14
ATOM 24389 N N . ILE A 1 102 ? 2.396 2.422 -1.624 1.00 0.00 102 ILE A N 14
ATOM 24390 C CA . ILE A 1 102 ? 2.724 2.377 -3.043 1.00 0.00 102 ILE A CA 14
ATOM 24391 C C . ILE A 1 102 ? 2.998 0.948 -3.499 1.00 0.00 102 ILE A C 14
ATOM 24392 O O . ILE A 1 102 ? 2.281 0.406 -4.341 1.00 0.00 102 ILE A O 14
ATOM 24408 N N . ILE A 1 103 ? 4.038 0.342 -2.936 1.00 0.00 103 ILE A N 14
ATOM 24409 C CA . ILE A 1 103 ? 4.404 -1.026 -3.282 1.00 0.00 103 ILE A CA 14
ATOM 24410 C C . ILE A 1 103 ? 3.219 -1.971 -3.116 1.00 0.00 103 ILE A C 14
ATOM 24411 O O . ILE A 1 103 ? 3.069 -2.933 -3.869 1.00 0.00 103 ILE A O 14
ATOM 24427 N N . SER A 1 104 ? 2.378 -1.689 -2.126 1.00 0.00 104 SER A N 14
ATOM 24428 C CA . SER A 1 104 ? 1.206 -2.515 -1.860 1.00 0.00 104 SER A CA 14
ATOM 24429 C C . SER A 1 104 ? 0.629 -3.073 -3.157 1.00 0.00 104 SER A C 14
ATOM 24430 O O . SER A 1 104 ? 0.188 -2.321 -4.027 1.00 0.00 104 SER A O 14
ATOM 24438 N N . ARG A 1 105 ? 0.635 -4.396 -3.279 1.00 0.00 105 ARG A N 14
ATOM 24439 C CA . ARG A 1 105 ? 0.113 -5.056 -4.470 1.00 0.00 105 ARG A CA 14
ATOM 24440 C C . ARG A 1 105 ? -1.277 -4.531 -4.817 1.00 0.00 105 ARG A C 14
ATOM 24441 O O . ARG A 1 105 ? -1.547 -4.119 -5.945 1.00 0.00 105 ARG A O 14
ATOM 24462 N N . PRO A 1 106 ? -2.180 -4.547 -3.826 1.00 0.00 106 PRO A N 14
ATOM 24463 C CA . PRO A 1 106 ? -3.557 -4.076 -4.002 1.00 0.00 106 PRO A CA 14
ATOM 24464 C C . PRO A 1 106 ? -3.634 -2.564 -4.181 1.00 0.00 106 PRO A C 14
ATOM 24465 O O . PRO A 1 106 ? -4.343 -2.068 -5.056 1.00 0.00 106 PRO A O 14
ATOM 24476 N N . ALA A 1 107 ? -2.900 -1.836 -3.346 1.00 0.00 107 ALA A N 14
ATOM 24477 C CA . ALA A 1 107 ? -2.884 -0.380 -3.414 1.00 0.00 107 ALA A CA 14
ATOM 24478 C C . ALA A 1 107 ? -4.297 0.179 -3.538 1.00 0.00 107 ALA A C 14
ATOM 24479 O O . ALA A 1 107 ? -4.555 1.062 -4.357 1.00 0.00 107 ALA A O 14
ATOM 24486 N N . ARG A 1 108 ? -5.209 -0.340 -2.723 1.00 0.00 108 ARG A N 14
ATOM 24487 C CA . ARG A 1 108 ? -6.596 0.106 -2.744 1.00 0.00 108 ARG A CA 14
ATOM 24488 C C . ARG A 1 108 ? -6.931 0.901 -1.485 1.00 0.00 108 ARG A C 14
ATOM 24489 O O . ARG A 1 108 ? -7.047 0.338 -0.396 1.00 0.00 108 ARG A O 14
ATOM 24510 N N . SER A 1 109 ? -7.083 2.212 -1.641 1.00 0.00 109 SER A N 14
ATOM 24511 C CA . SER A 1 109 ? -7.399 3.085 -0.517 1.00 0.00 109 SER A CA 14
ATOM 24512 C C . SER A 1 109 ? -8.899 3.090 -0.239 1.00 0.00 109 SER A C 14
ATOM 24513 O O . SER A 1 109 ? -9.334 2.877 0.892 1.00 0.00 109 SER A O 14
ATOM 24521 N N . GLY A 1 110 ? -9.687 3.337 -1.281 1.00 0.00 110 GLY A N 14
ATOM 24522 C CA . GLY A 1 110 ? -11.131 3.366 -1.130 1.00 0.00 110 GLY A CA 14
ATOM 24523 C C . GLY A 1 110 ? -11.842 3.713 -2.423 1.00 0.00 110 GLY A C 14
ATOM 24524 O O . GLY A 1 110 ? -12.195 4.866 -2.671 1.00 0.00 110 GLY A O 14
ATOM 24528 N N . PRO A 1 111 ? -12.061 2.699 -3.273 1.00 0.00 111 PRO A N 14
ATOM 24529 C CA . PRO A 1 111 ? -12.736 2.878 -4.562 1.00 0.00 111 PRO A CA 14
ATOM 24530 C C . PRO A 1 111 ? -14.219 3.193 -4.401 1.00 0.00 111 PRO A C 14
ATOM 24531 O O . PRO A 1 111 ? -14.862 2.731 -3.458 1.00 0.00 111 PRO A O 14
ATOM 24542 N N . SER A 1 112 ? -14.757 3.980 -5.327 1.00 0.00 112 SER A N 14
ATOM 24543 C CA . SER A 1 112 ? -16.164 4.358 -5.285 1.00 0.00 112 SER A CA 14
ATOM 24544 C C . SER A 1 112 ? -17.052 3.200 -5.729 1.00 0.00 112 SER A C 14
ATOM 24545 O O . SER A 1 112 ? -18.086 2.926 -5.120 1.00 0.00 112 SER A O 14
ATOM 24553 N N . SER A 1 113 ? -16.640 2.522 -6.796 1.00 0.00 113 SER A N 14
ATOM 24554 C CA . SER A 1 113 ? -17.398 1.395 -7.326 1.00 0.00 113 SER A CA 14
ATOM 24555 C C . SER A 1 113 ? -18.850 1.788 -7.578 1.00 0.00 113 SER A C 14
ATOM 24556 O O . SER A 1 113 ? -19.775 1.110 -7.131 1.00 0.00 113 SER A O 14
ATOM 24564 N N . GLY A 1 114 ? -19.043 2.889 -8.297 1.00 0.00 114 GLY A N 14
ATOM 24565 C CA . GLY A 1 114 ? -20.384 3.355 -8.597 1.00 0.00 114 GLY A CA 14
ATOM 24566 C C . GLY A 1 114 ? -20.902 2.820 -9.917 1.00 0.00 114 GLY A C 14
ATOM 24567 O O . GLY A 1 114 ? -22.071 3.008 -10.255 1.00 0.00 114 GLY A O 14
ATOM 24571 N N . GLY A 1 1 ? 9.566 0.000 -19.416 1.00 0.00 1 GLY A N 15
ATOM 24572 C CA . GLY A 1 1 ? 9.900 1.311 -18.889 1.00 0.00 1 GLY A CA 15
ATOM 24573 C C . GLY A 1 1 ? 11.311 1.735 -19.243 1.00 0.00 1 GLY A C 15
ATOM 24574 O O . GLY A 1 1 ? 11.702 1.704 -20.410 1.00 0.00 1 GLY A O 15
ATOM 24578 N N . SER A 1 2 ? 12.078 2.136 -18.233 1.00 0.00 2 SER A N 15
ATOM 24579 C CA . SER A 1 2 ? 13.452 2.574 -18.445 1.00 0.00 2 SER A CA 15
ATOM 24580 C C . SER A 1 2 ? 14.313 1.430 -18.972 1.00 0.00 2 SER A C 15
ATOM 24581 O O . SER A 1 2 ? 14.905 1.528 -20.047 1.00 0.00 2 SER A O 15
ATOM 24589 N N . SER A 1 3 ? 14.376 0.344 -18.208 1.00 0.00 3 SER A N 15
ATOM 24590 C CA . SER A 1 3 ? 15.167 -0.818 -18.595 1.00 0.00 3 SER A CA 15
ATOM 24591 C C . SER A 1 3 ? 14.263 -1.991 -18.962 1.00 0.00 3 SER A C 15
ATOM 24592 O O . SER A 1 3 ? 13.121 -2.075 -18.512 1.00 0.00 3 SER A O 15
ATOM 24600 N N . GLY A 1 4 ? 14.785 -2.898 -19.784 1.00 0.00 4 GLY A N 15
ATOM 24601 C CA . GLY A 1 4 ? 14.013 -4.054 -20.198 1.00 0.00 4 GLY A CA 15
ATOM 24602 C C . GLY A 1 4 ? 13.275 -3.822 -21.502 1.00 0.00 4 GLY A C 15
ATOM 24603 O O . GLY A 1 4 ? 13.314 -2.725 -22.058 1.00 0.00 4 GLY A O 15
ATOM 24607 N N . SER A 1 5 ? 12.603 -4.859 -21.992 1.00 0.00 5 SER A N 15
ATOM 24608 C CA . SER A 1 5 ? 11.857 -4.765 -23.242 1.00 0.00 5 SER A CA 15
ATOM 24609 C C . SER A 1 5 ? 10.365 -4.598 -22.973 1.00 0.00 5 SER A C 15
ATOM 24610 O O . SER A 1 5 ? 9.711 -3.733 -23.557 1.00 0.00 5 SER A O 15
ATOM 24618 N N . SER A 1 6 ? 9.833 -5.432 -22.086 1.00 0.00 6 SER A N 15
ATOM 24619 C CA . SER A 1 6 ? 8.417 -5.381 -21.742 1.00 0.00 6 SER A CA 15
ATOM 24620 C C . SER A 1 6 ? 8.218 -4.791 -20.349 1.00 0.00 6 SER A C 15
ATOM 24621 O O . SER A 1 6 ? 8.431 -5.464 -19.341 1.00 0.00 6 SER A O 15
ATOM 24629 N N . GLY A 1 7 ? 7.807 -3.528 -20.301 1.00 0.00 7 GLY A N 15
ATOM 24630 C CA . GLY A 1 7 ? 7.585 -2.867 -19.028 1.00 0.00 7 GLY A CA 15
ATOM 24631 C C . GLY A 1 7 ? 6.509 -3.545 -18.203 1.00 0.00 7 GLY A C 15
ATOM 24632 O O . GLY A 1 7 ? 6.229 -4.733 -18.364 1.00 0.00 7 GLY A O 15
ATOM 24636 N N . PRO A 1 8 ? 5.887 -2.781 -17.292 1.00 0.00 8 PRO A N 15
ATOM 24637 C CA . PRO A 1 8 ? 4.827 -3.295 -16.419 1.00 0.00 8 PRO A CA 15
ATOM 24638 C C . PRO A 1 8 ? 3.544 -3.600 -17.184 1.00 0.00 8 PRO A C 15
ATOM 24639 O O . PRO A 1 8 ? 3.264 -2.990 -18.216 1.00 0.00 8 PRO A O 15
ATOM 24650 N N . LYS A 1 9 ? 2.766 -4.547 -16.671 1.00 0.00 9 LYS A N 15
ATOM 24651 C CA . LYS A 1 9 ? 1.511 -4.933 -17.304 1.00 0.00 9 LYS A CA 15
ATOM 24652 C C . LYS A 1 9 ? 0.338 -4.743 -16.347 1.00 0.00 9 LYS A C 15
ATOM 24653 O O . LYS A 1 9 ? -0.699 -4.198 -16.723 1.00 0.00 9 LYS A O 15
ATOM 24672 N N . ALA A 1 10 ? 0.511 -5.194 -15.109 1.00 0.00 10 ALA A N 15
ATOM 24673 C CA . ALA A 1 10 ? -0.531 -5.071 -14.098 1.00 0.00 10 ALA A CA 15
ATOM 24674 C C . ALA A 1 10 ? -0.140 -4.058 -13.027 1.00 0.00 10 ALA A C 15
ATOM 24675 O O . ALA A 1 10 ? -0.951 -3.227 -12.617 1.00 0.00 10 ALA A O 15
ATOM 24682 N N . THR A 1 11 ? 1.109 -4.132 -12.577 1.00 0.00 11 THR A N 15
ATOM 24683 C CA . THR A 1 11 ? 1.607 -3.224 -11.552 1.00 0.00 11 THR A CA 15
ATOM 24684 C C . THR A 1 11 ? 2.220 -1.975 -12.175 1.00 0.00 11 THR A C 15
ATOM 24685 O O . THR A 1 11 ? 3.271 -1.505 -11.740 1.00 0.00 11 THR A O 15
ATOM 24696 N N . ALA A 1 12 ? 1.557 -1.442 -13.197 1.00 0.00 12 ALA A N 15
ATOM 24697 C CA . ALA A 1 12 ? 2.036 -0.246 -13.878 1.00 0.00 12 ALA A CA 15
ATOM 24698 C C . ALA A 1 12 ? 1.746 1.006 -13.059 1.00 0.00 12 ALA A C 15
ATOM 24699 O O . ALA A 1 12 ? 2.661 1.732 -12.672 1.00 0.00 12 ALA A O 15
ATOM 24706 N N . GLN A 1 13 ? 0.466 1.253 -12.798 1.00 0.00 13 GLN A N 15
ATOM 24707 C CA . GLN A 1 13 ? 0.056 2.420 -12.025 1.00 0.00 13 GLN A CA 15
ATOM 24708 C C . GLN A 1 13 ? 0.915 2.574 -10.775 1.00 0.00 13 GLN A C 15
ATOM 24709 O O . GLN A 1 13 ? 1.280 3.686 -10.394 1.00 0.00 13 GLN A O 15
ATOM 24723 N N . MET A 1 14 ? 1.234 1.451 -10.140 1.00 0.00 14 MET A N 15
ATOM 24724 C CA . MET A 1 14 ? 2.051 1.462 -8.932 1.00 0.00 14 MET A CA 15
ATOM 24725 C C . MET A 1 14 ? 3.402 2.120 -9.196 1.00 0.00 14 MET A C 15
ATOM 24726 O O . MET A 1 14 ? 3.770 3.089 -8.533 1.00 0.00 14 MET A O 15
ATOM 24740 N N . GLU A 1 15 ? 4.136 1.586 -10.167 1.00 0.00 15 GLU A N 15
ATOM 24741 C CA . GLU A 1 15 ? 5.446 2.121 -10.517 1.00 0.00 15 GLU A CA 15
ATOM 24742 C C . GLU A 1 15 ? 5.394 3.640 -10.653 1.00 0.00 15 GLU A C 15
ATOM 24743 O O . GLU A 1 15 ? 6.205 4.355 -10.066 1.00 0.00 15 GLU A O 15
ATOM 24755 N N . GLY A 1 16 ? 4.434 4.126 -11.433 1.00 0.00 16 GLY A N 15
ATOM 24756 C CA . GLY A 1 16 ? 4.294 5.557 -11.634 1.00 0.00 16 GLY A CA 15
ATOM 24757 C C . GLY A 1 16 ? 4.364 6.334 -10.334 1.00 0.00 16 GLY A C 15
ATOM 24758 O O . GLY A 1 16 ? 4.983 7.396 -10.271 1.00 0.00 16 GLY A O 15
ATOM 24762 N N . ARG A 1 17 ? 3.726 5.805 -9.295 1.00 0.00 17 ARG A N 15
ATOM 24763 C CA . ARG A 1 17 ? 3.716 6.457 -7.991 1.00 0.00 17 ARG A CA 15
ATOM 24764 C C . ARG A 1 17 ? 5.126 6.541 -7.415 1.00 0.00 17 ARG A C 15
ATOM 24765 O O . ARG A 1 17 ? 5.620 7.628 -7.109 1.00 0.00 17 ARG A O 15
ATOM 24786 N N . LEU A 1 18 ? 5.769 5.388 -7.268 1.00 0.00 18 LEU A N 15
ATOM 24787 C CA . LEU A 1 18 ? 7.122 5.330 -6.727 1.00 0.00 18 LEU A CA 15
ATOM 24788 C C . LEU A 1 18 ? 7.970 6.482 -7.257 1.00 0.00 18 LEU A C 15
ATOM 24789 O O . LEU A 1 18 ? 8.775 7.060 -6.527 1.00 0.00 18 LEU A O 15
ATOM 24805 N N . GLN A 1 19 ? 7.782 6.811 -8.531 1.00 0.00 19 GLN A N 15
ATOM 24806 C CA . GLN A 1 19 ? 8.529 7.895 -9.158 1.00 0.00 19 GLN A CA 15
ATOM 24807 C C . GLN A 1 19 ? 8.249 9.223 -8.462 1.00 0.00 19 GLN A C 15
ATOM 24808 O O . GLN A 1 19 ? 9.173 9.940 -8.080 1.00 0.00 19 GLN A O 15
ATOM 24822 N N . GLU A 1 20 ? 6.969 9.543 -8.302 1.00 0.00 20 GLU A N 15
ATOM 24823 C CA . GLU A 1 20 ? 6.568 10.786 -7.652 1.00 0.00 20 GLU A CA 15
ATOM 24824 C C . GLU A 1 20 ? 6.977 10.788 -6.182 1.00 0.00 20 GLU A C 15
ATOM 24825 O O . GLU A 1 20 ? 7.275 11.837 -5.611 1.00 0.00 20 GLU A O 15
ATOM 24837 N N . PHE A 1 21 ? 6.988 9.605 -5.576 1.00 0.00 21 PHE A N 15
ATOM 24838 C CA . PHE A 1 21 ? 7.358 9.470 -4.172 1.00 0.00 21 PHE A CA 15
ATOM 24839 C C . PHE A 1 21 ? 8.750 10.042 -3.918 1.00 0.00 21 PHE A C 15
ATOM 24840 O O . PHE A 1 21 ? 8.965 10.776 -2.953 1.00 0.00 21 PHE A O 15
ATOM 24857 N N . LEU A 1 22 ? 9.691 9.701 -4.792 1.00 0.00 22 LEU A N 15
ATOM 24858 C CA . LEU A 1 22 ? 11.063 10.180 -4.664 1.00 0.00 22 LEU A CA 15
ATOM 24859 C C . LEU A 1 22 ? 11.184 11.621 -5.149 1.00 0.00 22 LEU A C 15
ATOM 24860 O O . LEU A 1 22 ? 11.788 12.463 -4.485 1.00 0.00 22 LEU A O 15
ATOM 24876 N N . THR A 1 23 ? 10.604 11.899 -6.313 1.00 0.00 23 THR A N 15
ATOM 24877 C CA . THR A 1 23 ? 10.646 13.237 -6.887 1.00 0.00 23 THR A CA 15
ATOM 24878 C C . THR A 1 23 ? 10.222 14.287 -5.867 1.00 0.00 23 THR A C 15
ATOM 24879 O O . THR A 1 23 ? 10.619 15.449 -5.956 1.00 0.00 23 THR A O 15
ATOM 24890 N N . ALA A 1 24 ? 9.415 13.871 -4.897 1.00 0.00 24 ALA A N 15
ATOM 24891 C CA . ALA A 1 24 ? 8.940 14.776 -3.857 1.00 0.00 24 ALA A CA 15
ATOM 24892 C C . ALA A 1 24 ? 9.802 14.671 -2.603 1.00 0.00 24 ALA A C 15
ATOM 24893 O O . ALA A 1 24 ? 10.106 15.677 -1.961 1.00 0.00 24 ALA A O 15
ATOM 24900 N N . TYR A 1 25 ? 10.192 13.449 -2.259 1.00 0.00 25 TYR A N 15
ATOM 24901 C CA . TYR A 1 25 ? 11.016 13.213 -1.079 1.00 0.00 25 TYR A CA 15
ATOM 24902 C C . TYR A 1 25 ? 12.406 12.726 -1.475 1.00 0.00 25 TYR A C 15
ATOM 24903 O O . TYR A 1 25 ? 12.713 11.539 -1.369 1.00 0.00 25 TYR A O 15
ATOM 24921 N N . ALA A 1 26 ? 13.243 13.652 -1.931 1.00 0.00 26 ALA A N 15
ATOM 24922 C CA . ALA A 1 26 ? 14.602 13.319 -2.340 1.00 0.00 26 ALA A CA 15
ATOM 24923 C C . ALA A 1 26 ? 15.629 14.023 -1.458 1.00 0.00 26 ALA A C 15
ATOM 24924 O O . ALA A 1 26 ? 15.629 15.246 -1.320 1.00 0.00 26 ALA A O 15
ATOM 24931 N N . PRO A 1 27 ? 16.524 13.234 -0.846 1.00 0.00 27 PRO A N 15
ATOM 24932 C CA . PRO A 1 27 ? 17.573 13.760 0.032 1.00 0.00 27 PRO A CA 15
ATOM 24933 C C . PRO A 1 27 ? 18.636 14.538 -0.735 1.00 0.00 27 PRO A C 15
ATOM 24934 O O . PRO A 1 27 ? 19.339 13.981 -1.578 1.00 0.00 27 PRO A O 15
ATOM 24945 N N . GLY A 1 28 ? 18.750 15.829 -0.437 1.00 0.00 28 GLY A N 15
ATOM 24946 C CA . GLY A 1 28 ? 19.731 16.661 -1.109 1.00 0.00 28 GLY A CA 15
ATOM 24947 C C . GLY A 1 28 ? 19.197 17.265 -2.392 1.00 0.00 28 GLY A C 15
ATOM 24948 O O . GLY A 1 28 ? 19.582 18.371 -2.773 1.00 0.00 28 GLY A O 15
ATOM 24952 N N . ALA A 1 29 ? 18.310 16.538 -3.063 1.00 0.00 29 ALA A N 15
ATOM 24953 C CA . ALA A 1 29 ? 17.723 17.009 -4.311 1.00 0.00 29 ALA A CA 15
ATOM 24954 C C . ALA A 1 29 ? 17.270 18.460 -4.192 1.00 0.00 29 ALA A C 15
ATOM 24955 O O . ALA A 1 29 ? 17.822 19.348 -4.842 1.00 0.00 29 ALA A O 15
ATOM 24962 N N . ARG A 1 30 ? 16.262 18.694 -3.357 1.00 0.00 30 ARG A N 15
ATOM 24963 C CA . ARG A 1 30 ? 15.734 20.038 -3.155 1.00 0.00 30 ARG A CA 15
ATOM 24964 C C . ARG A 1 30 ? 15.666 20.377 -1.668 1.00 0.00 30 ARG A C 15
ATOM 24965 O O . ARG A 1 30 ? 15.708 21.546 -1.285 1.00 0.00 30 ARG A O 15
ATOM 24986 N N . LEU A 1 31 ? 15.560 19.347 -0.836 1.00 0.00 31 LEU A N 15
ATOM 24987 C CA . LEU A 1 31 ? 15.485 19.534 0.608 1.00 0.00 31 LEU A CA 15
ATOM 24988 C C . LEU A 1 31 ? 16.579 18.742 1.318 1.00 0.00 31 LEU A C 15
ATOM 24989 O O . LEU A 1 31 ? 17.409 18.100 0.676 1.00 0.00 31 LEU A O 15
ATOM 25005 N N . ALA A 1 32 ? 16.571 18.791 2.646 1.00 0.00 32 ALA A N 15
ATOM 25006 C CA . ALA A 1 32 ? 17.559 18.075 3.443 1.00 0.00 32 ALA A CA 15
ATOM 25007 C C . ALA A 1 32 ? 17.262 18.204 4.933 1.00 0.00 32 ALA A C 15
ATOM 25008 O O . ALA A 1 32 ? 16.783 19.242 5.393 1.00 0.00 32 ALA A O 15
ATOM 25015 N N . LEU A 1 33 ? 17.548 17.146 5.682 1.00 0.00 33 LEU A N 15
ATOM 25016 C CA . LEU A 1 33 ? 17.310 17.141 7.122 1.00 0.00 33 LEU A CA 15
ATOM 25017 C C . LEU A 1 33 ? 18.608 17.377 7.889 1.00 0.00 33 LEU A C 15
ATOM 25018 O O . LEU A 1 33 ? 18.662 18.207 8.795 1.00 0.00 33 LEU A O 15
ATOM 25034 N N . ALA A 1 34 ? 19.651 16.642 7.517 1.00 0.00 34 ALA A N 15
ATOM 25035 C CA . ALA A 1 34 ? 20.949 16.774 8.166 1.00 0.00 34 ALA A CA 15
ATOM 25036 C C . ALA A 1 34 ? 20.859 16.426 9.648 1.00 0.00 34 ALA A C 15
ATOM 25037 O O . ALA A 1 34 ? 21.667 16.887 10.454 1.00 0.00 34 ALA A O 15
ATOM 25044 N N . ASP A 1 35 ? 19.872 15.610 10.000 1.00 0.00 35 ASP A N 15
ATOM 25045 C CA . ASP A 1 35 ? 19.677 15.199 11.386 1.00 0.00 35 ASP A CA 15
ATOM 25046 C C . ASP A 1 35 ? 20.335 13.848 11.650 1.00 0.00 35 ASP A C 15
ATOM 25047 O O . ASP A 1 35 ? 19.795 13.015 12.375 1.00 0.00 35 ASP A O 15
ATOM 25056 N N . GLY A 1 36 ? 21.506 13.639 11.054 1.00 0.00 36 GLY A N 15
ATOM 25057 C CA . GLY A 1 36 ? 22.218 12.388 11.237 1.00 0.00 36 GLY A CA 15
ATOM 25058 C C . GLY A 1 36 ? 21.288 11.191 11.268 1.00 0.00 36 GLY A C 15
ATOM 25059 O O . GLY A 1 36 ? 20.608 10.899 10.284 1.00 0.00 36 GLY A O 15
ATOM 25063 N N . VAL A 1 37 ? 21.260 10.495 12.400 1.00 0.00 37 VAL A N 15
ATOM 25064 C CA . VAL A 1 37 ? 20.407 9.323 12.555 1.00 0.00 37 VAL A CA 15
ATOM 25065 C C . VAL A 1 37 ? 19.066 9.522 11.858 1.00 0.00 37 VAL A C 15
ATOM 25066 O O . VAL A 1 37 ? 18.783 8.890 10.840 1.00 0.00 37 VAL A O 15
ATOM 25079 N N . LEU A 1 38 ? 18.243 10.406 12.413 1.00 0.00 38 LEU A N 15
ATOM 25080 C CA . LEU A 1 38 ? 16.930 10.690 11.845 1.00 0.00 38 LEU A CA 15
ATOM 25081 C C . LEU A 1 38 ? 16.978 10.657 10.320 1.00 0.00 38 LEU A C 15
ATOM 25082 O O . LEU A 1 38 ? 16.167 9.992 9.678 1.00 0.00 38 LEU A O 15
ATOM 25098 N N . GLY A 1 39 ? 17.936 11.379 9.748 1.00 0.00 39 GLY A N 15
ATOM 25099 C CA . GLY A 1 39 ? 18.073 11.418 8.303 1.00 0.00 39 GLY A CA 15
ATOM 25100 C C . GLY A 1 39 ? 18.386 10.056 7.715 1.00 0.00 39 GLY A C 15
ATOM 25101 O O . GLY A 1 39 ? 17.898 9.710 6.638 1.00 0.00 39 GLY A O 15
ATOM 25105 N N . PHE A 1 40 ? 19.203 9.282 8.420 1.00 0.00 40 PHE A N 15
ATOM 25106 C CA . PHE A 1 40 ? 19.583 7.951 7.960 1.00 0.00 40 PHE A CA 15
ATOM 25107 C C . PHE A 1 40 ? 18.389 7.227 7.344 1.00 0.00 40 PHE A C 15
ATOM 25108 O O . PHE A 1 40 ? 18.539 6.455 6.396 1.00 0.00 40 PHE A O 15
ATOM 25125 N N . ILE A 1 41 ? 17.204 7.483 7.889 1.00 0.00 41 ILE A N 15
ATOM 25126 C CA . ILE A 1 41 ? 15.985 6.857 7.393 1.00 0.00 41 ILE A CA 15
ATOM 25127 C C . ILE A 1 41 ? 15.640 7.357 5.995 1.00 0.00 41 ILE A C 15
ATOM 25128 O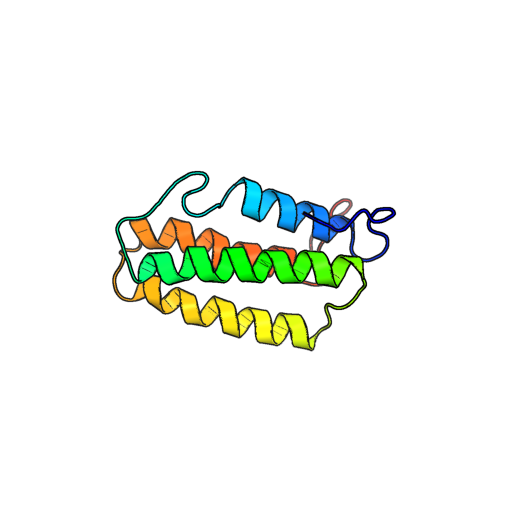 O . ILE A 1 41 ? 15.579 6.578 5.043 1.00 0.00 41 ILE A O 15
ATOM 25144 N N . HIS A 1 42 ? 15.416 8.661 5.877 1.00 0.00 42 HIS A N 15
ATOM 25145 C CA . HIS A 1 42 ? 15.079 9.267 4.593 1.00 0.00 42 HIS A CA 15
ATOM 25146 C C . HIS A 1 42 ? 16.025 8.781 3.499 1.00 0.00 42 HIS A C 15
ATOM 25147 O O . HIS A 1 42 ? 15.594 8.448 2.394 1.00 0.00 42 HIS A O 15
ATOM 25162 N N . HIS A 1 43 ? 17.316 8.744 3.813 1.00 0.00 43 HIS A N 15
ATOM 25163 C CA . HIS A 1 43 ? 18.323 8.299 2.856 1.00 0.00 43 HIS A CA 15
ATOM 25164 C C . HIS A 1 43 ? 18.148 6.818 2.533 1.00 0.00 43 HIS A C 15
ATOM 25165 O O . HIS A 1 43 ? 18.227 6.414 1.373 1.00 0.00 43 HIS A O 15
ATOM 25180 N N . GLN A 1 44 ? 17.913 6.016 3.566 1.00 0.00 44 GLN A N 15
ATOM 25181 C CA . GLN A 1 44 ? 17.730 4.580 3.391 1.00 0.00 44 GLN A CA 15
ATOM 25182 C C . GLN A 1 44 ? 16.482 4.287 2.565 1.00 0.00 44 GLN A C 15
ATOM 25183 O O . GLN A 1 44 ? 16.567 3.736 1.467 1.00 0.00 44 GLN A O 15
ATOM 25197 N N . ILE A 1 45 ? 15.323 4.659 3.100 1.00 0.00 45 ILE A N 15
ATOM 25198 C CA . ILE A 1 45 ? 14.058 4.437 2.411 1.00 0.00 45 ILE A CA 15
ATOM 25199 C C . ILE A 1 45 ? 14.149 4.851 0.947 1.00 0.00 45 ILE A C 15
ATOM 25200 O O . ILE A 1 45 ? 14.090 4.012 0.048 1.00 0.00 45 ILE A O 15
ATOM 25216 N N . VAL A 1 46 ? 14.295 6.152 0.713 1.00 0.00 46 VAL A N 15
ATOM 25217 C CA . VAL A 1 46 ? 14.398 6.679 -0.642 1.00 0.00 46 VAL A CA 15
ATOM 25218 C C . VAL A 1 46 ? 15.180 5.729 -1.543 1.00 0.00 46 VAL A C 15
ATOM 25219 O O . VAL A 1 46 ? 14.776 5.457 -2.673 1.00 0.00 46 VAL A O 15
ATOM 25232 N N . GLU A 1 47 ? 16.301 5.228 -1.034 1.00 0.00 47 GLU A N 15
ATOM 25233 C CA . GLU A 1 47 ? 17.140 4.309 -1.794 1.00 0.00 47 GLU A CA 15
ATOM 25234 C C . GLU A 1 47 ? 16.407 2.997 -2.060 1.00 0.00 47 GLU A C 15
ATOM 25235 O O . GLU A 1 47 ? 16.485 2.442 -3.157 1.00 0.00 47 GLU A O 15
ATOM 25247 N N . LEU A 1 48 ? 15.697 2.508 -1.050 1.00 0.00 48 LEU A N 15
ATOM 25248 C CA . LEU A 1 48 ? 14.950 1.261 -1.174 1.00 0.00 48 LEU A CA 15
ATOM 25249 C C . LEU A 1 48 ? 13.863 1.381 -2.238 1.00 0.00 48 LEU A C 15
ATOM 25250 O O . LEU A 1 48 ? 13.771 0.550 -3.142 1.00 0.00 48 LEU A O 15
ATOM 25266 N N . ALA A 1 49 ? 13.043 2.420 -2.125 1.00 0.00 49 ALA A N 15
ATOM 25267 C CA . ALA A 1 49 ? 11.966 2.651 -3.079 1.00 0.00 49 ALA A CA 15
ATOM 25268 C C . ALA A 1 49 ? 12.453 2.466 -4.512 1.00 0.00 49 ALA A C 15
ATOM 25269 O O . ALA A 1 49 ? 11.845 1.735 -5.294 1.00 0.00 49 ALA A O 15
ATOM 25276 N N . ARG A 1 50 ? 13.551 3.133 -4.850 1.00 0.00 50 ARG A N 15
ATOM 25277 C CA . ARG A 1 50 ? 14.118 3.043 -6.190 1.00 0.00 50 ARG A CA 15
ATOM 25278 C C . ARG A 1 50 ? 14.204 1.590 -6.647 1.00 0.00 50 ARG A C 15
ATOM 25279 O O . ARG A 1 50 ? 13.709 1.235 -7.717 1.00 0.00 50 ARG A O 15
ATOM 25300 N N . ASP A 1 51 ? 14.836 0.754 -5.831 1.00 0.00 51 ASP A N 15
ATOM 25301 C CA . ASP A 1 51 ? 14.986 -0.660 -6.151 1.00 0.00 51 ASP A CA 15
ATOM 25302 C C . ASP A 1 51 ? 13.660 -1.257 -6.613 1.00 0.00 51 ASP A C 15
ATOM 25303 O O . ASP A 1 51 ? 13.588 -1.894 -7.665 1.00 0.00 51 ASP A O 15
ATOM 25312 N N . CYS A 1 52 ? 12.615 -1.047 -5.821 1.00 0.00 52 CYS A N 15
ATOM 25313 C CA . CYS A 1 52 ? 11.292 -1.566 -6.148 1.00 0.00 52 CYS A CA 15
ATOM 25314 C C . CYS A 1 52 ? 10.934 -1.267 -7.600 1.00 0.00 52 CYS A C 15
ATOM 25315 O O . CYS A 1 52 ? 10.607 -2.172 -8.369 1.00 0.00 52 CYS A O 15
ATOM 25323 N N . LEU A 1 53 ? 10.997 0.008 -7.969 1.00 0.00 53 LEU A N 15
ATOM 25324 C CA . LEU A 1 53 ? 10.679 0.427 -9.330 1.00 0.00 53 LEU A CA 15
ATOM 25325 C C . LEU A 1 53 ? 11.309 -0.514 -10.351 1.00 0.00 53 LEU A C 15
ATOM 25326 O O . LEU A 1 53 ? 10.608 -1.175 -11.117 1.00 0.00 53 LEU A O 15
ATOM 25342 N N . ALA A 1 54 ? 12.637 -0.570 -10.355 1.00 0.00 54 ALA A N 15
ATOM 25343 C CA . ALA A 1 54 ? 13.362 -1.433 -11.280 1.00 0.00 54 ALA A CA 15
ATOM 25344 C C . ALA A 1 54 ? 12.765 -2.836 -11.304 1.00 0.00 54 ALA A C 15
ATOM 25345 O O . ALA A 1 54 ? 12.713 -3.482 -12.351 1.00 0.00 54 ALA A O 15
ATOM 25352 N N . LYS A 1 55 ? 12.316 -3.303 -10.144 1.00 0.00 55 LYS A N 15
ATOM 25353 C CA . LYS A 1 55 ? 11.722 -4.630 -10.031 1.00 0.00 55 LYS A CA 15
ATOM 25354 C C . LYS A 1 55 ? 10.374 -4.684 -10.742 1.00 0.00 55 LYS A C 15
ATOM 25355 O O . LYS A 1 55 ? 10.210 -5.403 -11.729 1.00 0.00 55 LYS A O 15
ATOM 25374 N N . SER A 1 56 ? 9.411 -3.920 -10.236 1.00 0.00 56 SER A N 15
ATOM 25375 C CA . SER A 1 56 ? 8.076 -3.883 -10.823 1.00 0.00 56 SER A CA 15
ATOM 25376 C C . SER A 1 56 ? 8.153 -3.821 -12.345 1.00 0.00 56 SER A C 15
ATOM 25377 O O . SER A 1 56 ? 7.405 -4.503 -13.044 1.00 0.00 56 SER A O 15
ATOM 25385 N N . GLY A 1 57 ? 9.065 -2.997 -12.852 1.00 0.00 57 GLY A N 15
ATOM 25386 C CA . GLY A 1 57 ? 9.224 -2.860 -14.288 1.00 0.00 57 GLY A CA 15
ATOM 25387 C C . GLY A 1 57 ? 9.421 -4.194 -14.980 1.00 0.00 57 GLY A C 15
ATOM 25388 O O . GLY A 1 57 ? 8.917 -4.409 -16.082 1.00 0.00 57 GLY A O 15
ATOM 25392 N N . GLU A 1 58 ? 10.158 -5.092 -14.332 1.00 0.00 58 GLU A N 15
ATOM 25393 C CA . GLU A 1 58 ? 10.422 -6.411 -14.895 1.00 0.00 58 GLU A CA 15
ATOM 25394 C C . GLU A 1 58 ? 9.595 -7.480 -14.186 1.00 0.00 58 GLU A C 15
ATOM 25395 O O . GLU A 1 58 ? 9.682 -8.663 -14.511 1.00 0.00 58 GLU A O 15
ATOM 25407 N N . ASN A 1 59 ? 8.794 -7.053 -13.215 1.00 0.00 59 ASN A N 15
ATOM 25408 C CA . ASN A 1 59 ? 7.952 -7.973 -12.459 1.00 0.00 59 ASN A CA 15
ATOM 25409 C C . ASN A 1 59 ? 8.798 -8.883 -11.574 1.00 0.00 59 ASN A C 15
ATOM 25410 O O . ASN A 1 59 ? 8.597 -10.097 -11.541 1.00 0.00 59 ASN A O 15
ATOM 25421 N N . LEU A 1 60 ? 9.746 -8.288 -10.858 1.00 0.00 60 LEU A N 15
ATOM 25422 C CA . LEU A 1 60 ? 10.624 -9.044 -9.972 1.00 0.00 60 LEU A CA 15
ATOM 25423 C C . LEU A 1 60 ? 10.102 -9.019 -8.539 1.00 0.00 60 LEU A C 15
ATOM 25424 O O . LEU A 1 60 ? 10.391 -9.917 -7.746 1.00 0.00 60 LEU A O 15
ATOM 25440 N N . VAL A 1 61 ? 9.331 -7.987 -8.212 1.00 0.00 61 VAL A N 15
ATOM 25441 C CA . VAL A 1 61 ? 8.766 -7.847 -6.876 1.00 0.00 61 VAL A CA 15
ATOM 25442 C C . VAL A 1 61 ? 7.770 -8.963 -6.580 1.00 0.00 61 VAL A C 15
ATOM 25443 O O . VAL A 1 61 ? 6.805 -9.161 -7.319 1.00 0.00 61 VAL A O 15
ATOM 25456 N N . THR A 1 62 ? 8.010 -9.690 -5.493 1.00 0.00 62 THR A N 15
ATOM 25457 C CA . THR A 1 62 ? 7.135 -10.787 -5.100 1.00 0.00 62 THR A CA 15
ATOM 25458 C C . THR A 1 62 ? 6.617 -10.595 -3.679 1.00 0.00 62 THR A C 15
ATOM 25459 O O . THR A 1 62 ? 7.184 -9.828 -2.900 1.00 0.00 62 THR A O 15
ATOM 25470 N N . SER A 1 63 ? 5.537 -11.295 -3.347 1.00 0.00 63 SER A N 15
ATOM 25471 C CA . SER A 1 63 ? 4.941 -11.199 -2.020 1.00 0.00 63 SER A CA 15
ATOM 25472 C C . SER A 1 63 ? 6.016 -11.008 -0.954 1.00 0.00 63 SER A C 15
ATOM 25473 O O . SER A 1 63 ? 5.940 -10.090 -0.138 1.00 0.00 63 SER A O 15
ATOM 25481 N N . ARG A 1 64 ? 7.017 -11.882 -0.969 1.00 0.00 64 ARG A N 15
ATOM 25482 C CA . ARG A 1 64 ? 8.107 -11.812 -0.004 1.00 0.00 64 ARG A CA 15
ATOM 25483 C C . ARG A 1 64 ? 8.820 -10.466 -0.086 1.00 0.00 64 ARG A C 15
ATOM 25484 O O . ARG A 1 64 ? 8.912 -9.739 0.904 1.00 0.00 64 ARG A O 15
ATOM 25505 N N . TYR A 1 65 ? 9.324 -10.140 -1.271 1.00 0.00 65 TYR A N 15
ATOM 25506 C CA . TYR A 1 65 ? 10.031 -8.883 -1.482 1.00 0.00 65 TYR A CA 15
ATOM 25507 C C . TYR A 1 65 ? 9.415 -7.764 -0.648 1.00 0.00 65 TYR A C 15
ATOM 25508 O O . TYR A 1 65 ? 10.119 -7.031 0.046 1.00 0.00 65 TYR A O 15
ATOM 25526 N N . PHE A 1 66 ? 8.093 -7.641 -0.720 1.00 0.00 66 PHE A N 15
ATOM 25527 C CA . PHE A 1 66 ? 7.380 -6.612 0.028 1.00 0.00 66 PHE A CA 15
ATOM 25528 C C . PHE A 1 66 ? 7.423 -6.900 1.525 1.00 0.00 66 PHE A C 15
ATOM 25529 O O . PHE A 1 66 ? 7.992 -6.130 2.301 1.00 0.00 66 PHE A O 15
ATOM 25546 N N . LEU A 1 67 ? 6.819 -8.013 1.926 1.00 0.00 67 LEU A N 15
ATOM 25547 C CA . LEU A 1 67 ? 6.787 -8.403 3.331 1.00 0.00 67 LEU A CA 15
ATOM 25548 C C . LEU A 1 67 ? 8.082 -8.010 4.035 1.00 0.00 67 LEU A C 15
ATOM 25549 O O . LEU A 1 67 ? 8.058 -7.436 5.123 1.00 0.00 67 LEU A O 15
ATOM 25565 N N . GLU A 1 68 ? 9.210 -8.323 3.405 1.00 0.00 68 GLU A N 15
ATOM 25566 C CA . GLU A 1 68 ? 10.515 -8.000 3.971 1.00 0.00 68 GLU A CA 15
ATOM 25567 C C . GLU A 1 68 ? 10.786 -6.500 3.894 1.00 0.00 68 GLU A C 15
ATOM 25568 O O . GLU A 1 68 ? 11.138 -5.871 4.891 1.00 0.00 68 GLU A O 15
ATOM 25580 N N . MET A 1 69 ? 10.619 -5.935 2.703 1.00 0.00 69 MET A N 15
ATOM 25581 C CA . MET A 1 69 ? 10.845 -4.510 2.495 1.00 0.00 69 MET A CA 15
ATOM 25582 C C . MET A 1 69 ? 10.149 -3.686 3.574 1.00 0.00 69 MET A C 15
ATOM 25583 O O . MET A 1 69 ? 10.754 -2.803 4.180 1.00 0.00 69 MET A O 15
ATOM 25597 N N . GLN A 1 70 ? 8.874 -3.983 3.808 1.00 0.00 70 GLN A N 15
ATOM 25598 C CA . GLN A 1 70 ? 8.097 -3.268 4.814 1.00 0.00 70 GLN A CA 15
ATOM 25599 C C . GLN A 1 70 ? 8.808 -3.281 6.163 1.00 0.00 70 GLN A C 15
ATOM 25600 O O . GLN A 1 70 ? 8.899 -2.255 6.836 1.00 0.00 70 GLN A O 15
ATOM 25614 N N . GLU A 1 71 ? 9.311 -4.449 6.550 1.00 0.00 71 GLU A N 15
ATOM 25615 C CA . GLU A 1 71 ? 10.014 -4.594 7.820 1.00 0.00 71 GLU A CA 15
ATOM 25616 C C . GLU A 1 71 ? 11.373 -3.902 7.771 1.00 0.00 71 GLU A C 15
ATOM 25617 O O . GLU A 1 71 ? 11.825 -3.325 8.761 1.00 0.00 71 GLU A O 15
ATOM 25629 N N . LYS A 1 72 ? 12.021 -3.965 6.613 1.00 0.00 72 LYS A N 15
ATOM 25630 C CA . LYS A 1 72 ? 13.329 -3.346 6.433 1.00 0.00 72 LYS A CA 15
ATOM 25631 C C . LYS A 1 72 ? 13.245 -1.834 6.618 1.00 0.00 72 LYS A C 15
ATOM 25632 O O . LYS A 1 72 ? 14.115 -1.226 7.243 1.00 0.00 72 LYS A O 15
ATOM 25651 N N . LEU A 1 73 ? 12.193 -1.233 6.074 1.00 0.00 73 LEU A N 15
ATOM 25652 C CA . LEU A 1 73 ? 11.994 0.208 6.181 1.00 0.00 73 LEU A CA 15
ATOM 25653 C C . LEU A 1 73 ? 11.329 0.569 7.505 1.00 0.00 73 LEU A C 15
ATOM 25654 O O . LEU A 1 73 ? 11.721 1.530 8.166 1.00 0.00 73 LEU A O 15
ATOM 25670 N N . GLU A 1 74 ? 10.321 -0.209 7.887 1.00 0.00 74 GLU A N 15
ATOM 25671 C CA . GLU A 1 74 ? 9.602 0.029 9.133 1.00 0.00 74 GLU A CA 15
ATOM 25672 C C . GLU A 1 74 ? 10.575 0.218 10.294 1.00 0.00 74 GLU A C 15
ATOM 25673 O O . GLU A 1 74 ? 10.642 1.292 10.892 1.00 0.00 74 GLU A O 15
ATOM 25685 N N . ARG A 1 75 ? 11.325 -0.834 10.607 1.00 0.00 75 ARG A N 15
ATOM 25686 C CA . ARG A 1 75 ? 12.292 -0.785 11.697 1.00 0.00 75 ARG A CA 15
ATOM 25687 C C . ARG A 1 75 ? 13.030 0.551 11.710 1.00 0.00 75 ARG A C 15
ATOM 25688 O O . ARG A 1 75 ? 13.015 1.271 12.709 1.00 0.00 75 ARG A O 15
ATOM 25709 N N . LEU A 1 76 ? 13.674 0.876 10.595 1.00 0.00 76 LEU A N 15
ATOM 25710 C CA . LEU A 1 76 ? 14.418 2.125 10.477 1.00 0.00 76 LEU A CA 15
ATOM 25711 C C . LEU A 1 76 ? 13.676 3.268 11.162 1.00 0.00 76 LEU A C 15
ATOM 25712 O O . LEU A 1 76 ? 14.284 4.107 11.828 1.00 0.00 76 LEU A O 15
ATOM 25728 N N . LEU A 1 77 ? 12.358 3.294 10.995 1.00 0.00 77 LEU A N 15
ATOM 25729 C CA . LEU A 1 77 ? 11.531 4.332 11.599 1.00 0.00 77 LEU A CA 15
ATOM 25730 C C . LEU A 1 77 ? 12.072 4.732 12.969 1.00 0.00 77 LEU A C 15
ATOM 25731 O O . LEU A 1 77 ? 12.105 5.913 13.312 1.00 0.00 77 LEU A O 15
ATOM 25747 N N . GLN A 1 78 ? 12.496 3.739 13.744 1.00 0.00 78 GLN A N 15
ATOM 25748 C CA . GLN A 1 78 ? 13.037 3.988 15.075 1.00 0.00 78 GLN A CA 15
ATOM 25749 C C . GLN A 1 78 ? 13.986 5.181 15.062 1.00 0.00 78 GLN A C 15
ATOM 25750 O O . GLN A 1 78 ? 13.884 6.078 15.900 1.00 0.00 78 GLN A O 15
ATOM 25764 N N . ASP A 1 79 ? 14.910 5.186 14.107 1.00 0.00 79 ASP A N 15
ATOM 25765 C CA . ASP A 1 79 ? 15.878 6.270 13.985 1.00 0.00 79 ASP A CA 15
ATOM 25766 C C . ASP A 1 79 ? 15.221 7.619 14.261 1.00 0.00 79 ASP A C 15
ATOM 25767 O O . ASP A 1 79 ? 15.821 8.497 14.880 1.00 0.00 79 ASP A O 15
ATOM 25776 N N . ALA A 1 80 ? 13.985 7.776 13.798 1.00 0.00 80 ALA A N 15
ATOM 25777 C CA . ALA A 1 80 ? 13.247 9.017 13.996 1.00 0.00 80 ALA A CA 15
ATOM 25778 C C . ALA A 1 80 ? 12.588 9.050 15.371 1.00 0.00 80 ALA A C 15
ATOM 25779 O O . ALA A 1 80 ? 12.825 9.963 16.162 1.00 0.00 80 ALA A O 15
ATOM 25786 N N . HIS A 1 81 ? 11.758 8.049 15.649 1.00 0.00 81 HIS A N 15
ATOM 25787 C CA . HIS A 1 81 ? 11.065 7.964 16.929 1.00 0.00 81 HIS A CA 15
ATOM 25788 C C . HIS A 1 81 ? 12.060 7.828 18.078 1.00 0.00 81 HIS A C 15
ATOM 25789 O O . HIS A 1 81 ? 11.682 7.886 19.248 1.00 0.00 81 HIS A O 15
ATOM 25804 N N . GLU A 1 82 ? 13.331 7.645 17.735 1.00 0.00 82 GLU A N 15
ATOM 25805 C CA . GLU A 1 82 ? 14.379 7.499 18.739 1.00 0.00 82 GLU A CA 15
ATOM 25806 C C . GLU A 1 82 ? 14.871 8.863 19.215 1.00 0.00 82 GLU A C 15
ATOM 25807 O O . GLU A 1 82 ? 14.741 9.206 20.390 1.00 0.00 82 GLU A O 15
ATOM 25819 N N . ARG A 1 83 ? 15.436 9.636 18.294 1.00 0.00 83 ARG A N 15
ATOM 25820 C CA . ARG A 1 83 ? 15.949 10.961 18.619 1.00 0.00 83 ARG A CA 15
ATOM 25821 C C . ARG A 1 83 ? 15.031 12.049 18.071 1.00 0.00 83 ARG A C 15
ATOM 25822 O O . ARG A 1 83 ? 14.513 12.875 18.822 1.00 0.00 83 ARG A O 15
ATOM 25843 N N . SER A 1 84 ? 14.834 12.043 16.756 1.00 0.00 84 SER A N 15
ATOM 25844 C CA . SER A 1 84 ? 13.982 13.032 16.107 1.00 0.00 84 SER A CA 15
ATOM 25845 C C . SER A 1 84 ? 12.730 13.300 16.937 1.00 0.00 84 SER A C 15
ATOM 25846 O O . SER A 1 84 ? 12.269 12.435 17.682 1.00 0.00 84 SER A O 15
ATOM 25854 N N . ASP A 1 85 ? 12.185 14.504 16.802 1.00 0.00 85 ASP A N 15
ATOM 25855 C CA . ASP A 1 85 ? 10.986 14.887 17.539 1.00 0.00 85 ASP A CA 15
ATOM 25856 C C . ASP A 1 85 ? 9.741 14.721 16.673 1.00 0.00 85 ASP A C 15
ATOM 25857 O O . ASP A 1 85 ? 9.823 14.713 15.445 1.00 0.00 85 ASP A O 15
ATOM 25866 N N . SER A 1 86 ? 8.588 14.589 17.322 1.00 0.00 86 SER A N 15
ATOM 25867 C CA . SER A 1 86 ? 7.326 14.419 16.612 1.00 0.00 86 SER A CA 15
ATOM 25868 C C . SER A 1 86 ? 7.271 15.316 15.379 1.00 0.00 86 SER A C 15
ATOM 25869 O O . SER A 1 86 ? 6.549 15.032 14.424 1.00 0.00 86 SER A O 15
ATOM 25877 N N . GLU A 1 87 ? 8.039 16.401 15.410 1.00 0.00 87 GLU A N 15
ATOM 25878 C CA . GLU A 1 87 ? 8.077 17.341 14.295 1.00 0.00 87 GLU A CA 15
ATOM 25879 C C . GLU A 1 87 ? 8.812 16.739 13.101 1.00 0.00 87 GLU A C 15
ATOM 25880 O O . GLU A 1 87 ? 8.215 16.487 12.055 1.00 0.00 87 GLU A O 15
ATOM 25892 N N . GLU A 1 88 ? 10.112 16.512 13.266 1.00 0.00 88 GLU A N 15
ATOM 25893 C CA . GLU A 1 88 ? 10.928 15.942 12.201 1.00 0.00 88 GLU A CA 15
ATOM 25894 C C . GLU A 1 88 ? 10.462 14.531 11.855 1.00 0.00 88 GLU A C 15
ATOM 25895 O O . GLU A 1 88 ? 10.488 14.124 10.693 1.00 0.00 88 GLU A O 15
ATOM 25907 N N . VAL A 1 89 ? 10.037 13.788 12.872 1.00 0.00 89 VAL A N 15
ATOM 25908 C CA . VAL A 1 89 ? 9.565 12.423 12.676 1.00 0.00 89 VAL A CA 15
ATOM 25909 C C . VAL A 1 89 ? 8.363 12.385 11.739 1.00 0.00 89 VAL A C 15
ATOM 25910 O O . VAL A 1 89 ? 8.236 11.483 10.911 1.00 0.00 89 VAL A O 15
ATOM 25923 N N . SER A 1 90 ? 7.483 13.373 11.875 1.00 0.00 90 SER A N 15
ATOM 25924 C CA . SER A 1 90 ? 6.289 13.452 11.042 1.00 0.00 90 SER A CA 15
ATOM 25925 C C . SER A 1 90 ? 6.647 13.320 9.565 1.00 0.00 90 SER A C 15
ATOM 25926 O O . SER A 1 90 ? 6.033 12.545 8.832 1.00 0.00 90 SER A O 15
ATOM 25934 N N . PHE A 1 91 ? 7.645 14.085 9.134 1.00 0.00 91 PHE A N 15
ATOM 25935 C CA . PHE A 1 91 ? 8.085 14.056 7.744 1.00 0.00 91 PHE A CA 15
ATOM 25936 C C . PHE A 1 91 ? 8.432 12.634 7.313 1.00 0.00 91 PHE A C 15
ATOM 25937 O O . PHE A 1 91 ? 7.807 12.078 6.410 1.00 0.00 91 PHE A O 15
ATOM 25954 N N . ILE A 1 92 ? 9.433 12.052 7.965 1.00 0.00 92 ILE A N 15
ATOM 25955 C CA . ILE A 1 92 ? 9.863 10.695 7.650 1.00 0.00 92 ILE A CA 15
ATOM 25956 C C . ILE A 1 92 ? 8.686 9.726 7.676 1.00 0.00 92 ILE A C 15
ATOM 25957 O O . ILE A 1 92 ? 8.495 8.940 6.748 1.00 0.00 92 ILE A O 15
ATOM 25973 N N . VAL A 1 93 ? 7.899 9.788 8.745 1.00 0.00 93 VAL A N 15
ATOM 25974 C CA . VAL A 1 93 ? 6.738 8.918 8.891 1.00 0.00 93 VAL A CA 15
ATOM 25975 C C . VAL A 1 93 ? 5.966 8.806 7.581 1.00 0.00 93 VAL A C 15
ATOM 25976 O O . VAL A 1 93 ? 5.700 7.706 7.099 1.00 0.00 93 VAL A O 15
ATOM 25989 N N . GLN A 1 94 ? 5.611 9.953 7.011 1.00 0.00 94 GLN A N 15
ATOM 25990 C CA . GLN A 1 94 ? 4.869 9.983 5.756 1.00 0.00 94 GLN A CA 15
ATOM 25991 C C . GLN A 1 94 ? 5.516 9.071 4.719 1.00 0.00 94 GLN A C 15
ATOM 25992 O O . GLN A 1 94 ? 4.833 8.307 4.035 1.00 0.00 94 GLN A O 15
ATOM 26006 N N . LEU A 1 95 ? 6.837 9.156 4.606 1.00 0.00 95 LEU A N 15
ATOM 26007 C CA . LEU A 1 95 ? 7.577 8.339 3.651 1.00 0.00 95 LEU A CA 15
ATOM 26008 C C . LEU A 1 95 ? 7.449 6.857 3.989 1.00 0.00 95 LEU A C 15
ATOM 26009 O O . LEU A 1 95 ? 6.760 6.108 3.294 1.00 0.00 95 LEU A O 15
ATOM 26025 N N . VAL A 1 96 ? 8.115 6.439 5.061 1.00 0.00 96 VAL A N 15
ATOM 26026 C CA . VAL A 1 96 ? 8.072 5.047 5.493 1.00 0.00 96 VAL A CA 15
ATOM 26027 C C . VAL A 1 96 ? 6.677 4.458 5.314 1.00 0.00 96 VAL A C 15
ATOM 26028 O O . VAL A 1 96 ? 6.527 3.288 4.963 1.00 0.00 96 VAL A O 15
ATOM 26041 N N . ARG A 1 97 ? 5.660 5.278 5.557 1.00 0.00 97 ARG A N 15
ATOM 26042 C CA . ARG A 1 97 ? 4.276 4.838 5.424 1.00 0.00 97 ARG A CA 15
ATOM 26043 C C . ARG A 1 97 ? 3.880 4.727 3.955 1.00 0.00 97 ARG A C 15
ATOM 26044 O O . ARG A 1 97 ? 3.588 3.639 3.459 1.00 0.00 97 ARG A O 15
ATOM 26065 N N . LYS A 1 98 ? 3.871 5.862 3.262 1.00 0.00 98 LYS A N 15
ATOM 26066 C CA . LYS A 1 98 ? 3.512 5.894 1.850 1.00 0.00 98 LYS A CA 15
ATOM 26067 C C . LYS A 1 98 ? 4.166 4.740 1.096 1.00 0.00 98 LYS A C 15
ATOM 26068 O O . LYS A 1 98 ? 3.496 3.996 0.377 1.00 0.00 98 LYS A O 15
ATOM 26087 N N . LEU A 1 99 ? 5.475 4.595 1.265 1.00 0.00 99 LEU A N 15
ATOM 26088 C CA . LEU A 1 99 ? 6.219 3.530 0.601 1.00 0.00 99 LEU A CA 15
ATOM 26089 C C . LEU A 1 99 ? 5.446 2.216 0.647 1.00 0.00 99 LEU A C 15
ATOM 26090 O O . LEU A 1 99 ? 5.329 1.516 -0.360 1.00 0.00 99 LEU A O 15
ATOM 26106 N N . LEU A 1 100 ? 4.919 1.886 1.821 1.00 0.00 100 LEU A N 15
ATOM 26107 C CA . LEU A 1 100 ? 4.155 0.657 1.999 1.00 0.00 100 LEU A CA 15
ATOM 26108 C C . LEU A 1 100 ? 2.806 0.747 1.291 1.00 0.00 100 LEU A C 15
ATOM 26109 O O . LEU A 1 100 ? 2.238 -0.268 0.886 1.00 0.00 100 LEU A O 15
ATOM 26125 N N . ILE A 1 101 ? 2.301 1.967 1.145 1.00 0.00 101 ILE A N 15
ATOM 26126 C CA . ILE A 1 101 ? 1.022 2.189 0.483 1.00 0.00 101 ILE A CA 15
ATOM 26127 C C . ILE A 1 101 ? 1.162 2.093 -1.032 1.00 0.00 101 ILE A C 15
ATOM 26128 O O . ILE A 1 101 ? 0.221 1.713 -1.730 1.00 0.00 101 ILE A O 15
ATOM 26144 N N . ILE A 1 102 ? 2.343 2.437 -1.534 1.00 0.00 102 ILE A N 15
ATOM 26145 C CA . ILE A 1 102 ? 2.608 2.387 -2.967 1.00 0.00 102 ILE A CA 15
ATOM 26146 C C . ILE A 1 102 ? 2.942 0.968 -3.414 1.00 0.00 102 ILE A C 15
ATOM 26147 O O . ILE A 1 102 ? 2.217 0.370 -4.210 1.00 0.00 102 ILE A O 15
ATOM 26163 N N . ILE A 1 103 ? 4.043 0.434 -2.896 1.00 0.00 103 ILE A N 15
ATOM 26164 C CA . ILE A 1 103 ? 4.471 -0.916 -3.241 1.00 0.00 103 ILE A CA 15
ATOM 26165 C C . ILE A 1 103 ? 3.334 -1.916 -3.062 1.00 0.00 103 ILE A C 15
ATOM 26166 O O . ILE A 1 103 ? 3.278 -2.937 -3.747 1.00 0.00 103 ILE A O 15
ATOM 26182 N N . SER A 1 104 ? 2.427 -1.614 -2.139 1.00 0.00 104 SER A N 15
ATOM 26183 C CA . SER A 1 104 ? 1.291 -2.487 -1.869 1.00 0.00 104 SER A CA 15
ATOM 26184 C C . SER A 1 104 ? 0.720 -3.053 -3.165 1.00 0.00 104 SER A C 15
ATOM 26185 O O . SER A 1 104 ? 0.278 -2.308 -4.039 1.00 0.00 104 SER A O 15
ATOM 26193 N N . ARG A 1 105 ? 0.734 -4.377 -3.282 1.00 0.00 105 ARG A N 15
ATOM 26194 C CA . ARG A 1 105 ? 0.220 -5.044 -4.472 1.00 0.00 105 ARG A CA 15
ATOM 26195 C C . ARG A 1 105 ? -0.920 -4.244 -5.094 1.00 0.00 105 ARG A C 15
ATOM 26196 O O . ARG A 1 105 ? -0.878 -3.862 -6.264 1.00 0.00 105 ARG A O 15
ATOM 26217 N N . PRO A 1 106 ? -1.966 -3.984 -4.295 1.00 0.00 106 PRO A N 15
ATOM 26218 C CA . PRO A 1 106 ? -3.138 -3.227 -4.746 1.00 0.00 106 PRO A CA 15
ATOM 26219 C C . PRO A 1 106 ? -2.822 -1.753 -4.976 1.00 0.00 106 PRO A C 15
ATOM 26220 O O . PRO A 1 106 ? -3.144 -1.196 -6.025 1.00 0.00 106 PRO A O 15
ATOM 26231 N N . ALA A 1 107 ? -2.189 -1.127 -3.990 1.00 0.00 107 ALA A N 15
ATOM 26232 C CA . ALA A 1 107 ? -1.827 0.282 -4.087 1.00 0.00 107 ALA A CA 15
ATOM 26233 C C . ALA A 1 107 ? -3.043 1.139 -4.424 1.00 0.00 107 ALA A C 15
ATOM 26234 O O . ALA A 1 107 ? -2.970 2.030 -5.269 1.00 0.00 107 ALA A O 15
ATOM 26241 N N . ARG A 1 108 ? -4.159 0.862 -3.758 1.00 0.00 108 ARG A N 15
ATOM 26242 C CA . ARG A 1 108 ? -5.391 1.606 -3.989 1.00 0.00 108 ARG A CA 15
ATOM 26243 C C . ARG A 1 108 ? -5.386 2.920 -3.212 1.00 0.00 108 ARG A C 15
ATOM 26244 O O . ARG A 1 108 ? -4.840 3.000 -2.112 1.00 0.00 108 ARG A O 15
ATOM 26265 N N . SER A 1 109 ? -5.998 3.947 -3.793 1.00 0.00 109 SER A N 15
ATOM 26266 C CA . SER A 1 109 ? -6.061 5.258 -3.158 1.00 0.00 109 SER A CA 15
ATOM 26267 C C . SER A 1 109 ? -6.947 5.218 -1.916 1.00 0.00 109 SER A C 15
ATOM 26268 O O . SER A 1 109 ? -6.487 5.470 -0.803 1.00 0.00 109 SER A O 15
ATOM 26276 N N . GLY A 1 110 ? -8.222 4.900 -2.117 1.00 0.00 110 GLY A N 15
ATOM 26277 C CA . GLY A 1 110 ? -9.154 4.833 -1.006 1.00 0.00 110 GLY A CA 15
ATOM 26278 C C . GLY A 1 110 ? -8.582 4.093 0.186 1.00 0.00 110 GLY A C 15
ATOM 26279 O O . GLY A 1 110 ? -8.447 2.869 0.178 1.00 0.00 110 GLY A O 15
ATOM 26283 N N . PRO A 1 111 ? -8.233 4.843 1.242 1.00 0.00 111 PRO A N 15
ATOM 26284 C CA . PRO A 1 111 ? -7.665 4.272 2.467 1.00 0.00 111 PRO A CA 15
ATOM 26285 C C . PRO A 1 111 ? -8.688 3.462 3.256 1.00 0.00 111 PRO A C 15
ATOM 26286 O O . PRO A 1 111 ? -9.426 4.008 4.076 1.00 0.00 111 PRO A O 15
ATOM 26297 N N . SER A 1 112 ? -8.725 2.158 3.004 1.00 0.00 112 SER A N 15
ATOM 26298 C CA . SER A 1 112 ? -9.660 1.273 3.690 1.00 0.00 112 SER A CA 15
ATOM 26299 C C . SER A 1 112 ? -9.153 0.923 5.086 1.00 0.00 112 SER A C 15
ATOM 26300 O O . SER A 1 112 ? -9.904 0.965 6.060 1.00 0.00 112 SER A O 15
ATOM 26308 N N . SER A 1 113 ? -7.873 0.577 5.173 1.00 0.00 113 SER A N 15
ATOM 26309 C CA . SER A 1 113 ? -7.264 0.216 6.448 1.00 0.00 113 SER A CA 15
ATOM 26310 C C . SER A 1 113 ? -8.241 -0.577 7.311 1.00 0.00 113 SER A C 15
ATOM 26311 O O . SER A 1 113 ? -8.343 -0.355 8.517 1.00 0.00 113 SER A O 15
ATOM 26319 N N . GLY A 1 114 ? -8.960 -1.503 6.683 1.00 0.00 114 GLY A N 15
ATOM 26320 C CA . GLY A 1 114 ? -9.920 -2.315 7.408 1.00 0.00 114 GLY A CA 15
ATOM 26321 C C . GLY A 1 114 ? -10.948 -1.479 8.143 1.00 0.00 114 GLY A C 15
ATOM 26322 O O . GLY A 1 114 ? -12.007 -1.978 8.522 1.00 0.00 114 GLY A O 15
ATOM 26326 N N . GLY A 1 1 ? 14.224 -3.520 -23.415 1.00 0.00 1 GLY A N 16
ATOM 26327 C CA . GLY A 1 1 ? 13.993 -4.828 -23.998 1.00 0.00 1 GLY A CA 16
ATOM 26328 C C . GLY A 1 1 ? 12.638 -5.397 -23.629 1.00 0.00 1 GLY A C 16
ATOM 26329 O O . GLY A 1 1 ? 11.966 -6.009 -24.459 1.00 0.00 1 GLY A O 16
ATOM 26333 N N . SER A 1 2 ? 12.234 -5.196 -22.378 1.00 0.00 2 SER A N 16
ATOM 26334 C CA . SER A 1 2 ? 10.952 -5.698 -21.899 1.00 0.00 2 SER A CA 16
ATOM 26335 C C . SER A 1 2 ? 9.836 -5.365 -22.884 1.00 0.00 2 SER A C 16
ATOM 26336 O O . SER A 1 2 ? 9.827 -4.295 -23.491 1.00 0.00 2 SER A O 16
ATOM 26344 N N . SER A 1 3 ? 8.895 -6.292 -23.037 1.00 0.00 3 SER A N 16
ATOM 26345 C CA . SER A 1 3 ? 7.775 -6.101 -23.952 1.00 0.00 3 SER A CA 16
ATOM 26346 C C . SER A 1 3 ? 6.528 -5.652 -23.196 1.00 0.00 3 SER A C 16
ATOM 26347 O O . SER A 1 3 ? 6.112 -6.288 -22.228 1.00 0.00 3 SER A O 16
ATOM 26355 N N . GLY A 1 4 ? 5.934 -4.551 -23.647 1.00 0.00 4 GLY A N 16
ATOM 26356 C CA . GLY A 1 4 ? 4.740 -4.036 -23.003 1.00 0.00 4 GLY A CA 16
ATOM 26357 C C . GLY A 1 4 ? 3.496 -4.228 -23.847 1.00 0.00 4 GLY A C 16
ATOM 26358 O O . GLY A 1 4 ? 3.289 -3.518 -24.831 1.00 0.00 4 GLY A O 16
ATOM 26362 N N . SER A 1 5 ? 2.666 -5.194 -23.465 1.00 0.00 5 SER A N 16
ATOM 26363 C CA . SER A 1 5 ? 1.439 -5.482 -24.197 1.00 0.00 5 SER A CA 16
ATOM 26364 C C . SER A 1 5 ? 0.332 -4.508 -23.806 1.00 0.00 5 SER A C 16
ATOM 26365 O O . SER A 1 5 ? 0.413 -3.839 -22.776 1.00 0.00 5 SER A O 16
ATOM 26373 N N . SER A 1 6 ? -0.703 -4.434 -24.637 1.00 0.00 6 SER A N 16
ATOM 26374 C CA . SER A 1 6 ? -1.826 -3.540 -24.381 1.00 0.00 6 SER A CA 16
ATOM 26375 C C . SER A 1 6 ? -2.384 -3.756 -22.978 1.00 0.00 6 SER A C 16
ATOM 26376 O O . SER A 1 6 ? -2.433 -4.881 -22.483 1.00 0.00 6 SER A O 16
ATOM 26384 N N . GLY A 1 7 ? -2.805 -2.667 -22.341 1.00 0.00 7 GLY A N 16
ATOM 26385 C CA . GLY A 1 7 ? -3.354 -2.757 -21.000 1.00 0.00 7 GLY A CA 16
ATOM 26386 C C . GLY A 1 7 ? -2.436 -3.496 -20.046 1.00 0.00 7 GLY A C 16
ATOM 26387 O O . GLY A 1 7 ? -2.464 -4.723 -19.949 1.00 0.00 7 GLY A O 16
ATOM 26391 N N . PRO A 1 8 ? -1.597 -2.741 -19.322 1.00 0.00 8 PRO A N 16
ATOM 26392 C CA . PRO A 1 8 ? -0.649 -3.310 -18.360 1.00 0.00 8 PRO A CA 16
ATOM 26393 C C . PRO A 1 8 ? -1.346 -3.886 -17.132 1.00 0.00 8 PRO A C 16
ATOM 26394 O O . PRO A 1 8 ? -2.555 -4.121 -17.144 1.00 0.00 8 PRO A O 16
ATOM 26405 N N . LYS A 1 9 ? -0.577 -4.110 -16.071 1.00 0.00 9 LYS A N 16
ATOM 26406 C CA . LYS A 1 9 ? -1.121 -4.656 -14.834 1.00 0.00 9 LYS A CA 16
ATOM 26407 C C . LYS A 1 9 ? -1.205 -3.581 -13.755 1.00 0.00 9 LYS A C 16
ATOM 26408 O O . LYS A 1 9 ? -0.831 -2.431 -13.982 1.00 0.00 9 LYS A O 16
ATOM 26427 N N . ALA A 1 10 ? -1.697 -3.964 -12.581 1.00 0.00 10 ALA A N 16
ATOM 26428 C CA . ALA A 1 10 ? -1.826 -3.033 -11.467 1.00 0.00 10 ALA A CA 16
ATOM 26429 C C . ALA A 1 10 ? -0.499 -2.341 -11.173 1.00 0.00 10 ALA A C 16
ATOM 26430 O O . ALA A 1 10 ? -0.458 -1.137 -10.916 1.00 0.00 10 ALA A O 16
ATOM 26437 N N . THR A 1 11 ? 0.585 -3.109 -11.211 1.00 0.00 11 THR A N 16
ATOM 26438 C CA . THR A 1 11 ? 1.913 -2.571 -10.947 1.00 0.00 11 THR A CA 16
ATOM 26439 C C . THR A 1 11 ? 2.172 -1.316 -11.773 1.00 0.00 11 THR A C 16
ATOM 26440 O O . THR A 1 11 ? 2.953 -0.451 -11.378 1.00 0.00 11 THR A O 16
ATOM 26451 N N . ALA A 1 12 ? 1.511 -1.224 -12.923 1.00 0.00 12 ALA A N 16
ATOM 26452 C CA . ALA A 1 12 ? 1.669 -0.073 -13.804 1.00 0.00 12 ALA A CA 16
ATOM 26453 C C . ALA A 1 12 ? 1.421 1.231 -13.053 1.00 0.00 12 ALA A C 16
ATOM 26454 O O . ALA A 1 12 ? 2.305 2.082 -12.961 1.00 0.00 12 ALA A O 16
ATOM 26461 N N . GLN A 1 13 ? 0.213 1.381 -12.519 1.00 0.00 13 GLN A N 16
ATOM 26462 C CA . GLN A 1 13 ? -0.150 2.583 -11.778 1.00 0.00 13 GLN A CA 16
ATOM 26463 C C . GLN A 1 13 ? 0.787 2.795 -10.593 1.00 0.00 13 GLN A C 16
ATOM 26464 O O . GLN A 1 13 ? 1.126 3.928 -10.254 1.00 0.00 13 GLN A O 16
ATOM 26478 N N . MET A 1 14 ? 1.200 1.698 -9.967 1.00 0.00 14 MET A N 16
ATOM 26479 C CA . MET A 1 14 ? 2.098 1.765 -8.821 1.00 0.00 14 MET A CA 16
ATOM 26480 C C . MET A 1 14 ? 3.441 2.371 -9.217 1.00 0.00 14 MET A C 16
ATOM 26481 O O . MET A 1 14 ? 3.818 3.437 -8.731 1.00 0.00 14 MET A O 16
ATOM 26495 N N . GLU A 1 15 ? 4.157 1.684 -10.102 1.00 0.00 15 GLU A N 16
ATOM 26496 C CA . GLU A 1 15 ? 5.458 2.156 -10.561 1.00 0.00 15 GLU A CA 16
ATOM 26497 C C . GLU A 1 15 ? 5.456 3.671 -10.740 1.00 0.00 15 GLU A C 16
ATOM 26498 O O . GLU A 1 15 ? 6.359 4.364 -10.274 1.00 0.00 15 GLU A O 16
ATOM 26510 N N . GLY A 1 16 ? 4.432 4.179 -11.421 1.00 0.00 16 GLY A N 16
ATOM 26511 C CA . GLY A 1 16 ? 4.331 5.608 -11.651 1.00 0.00 16 GLY A CA 16
ATOM 26512 C C . GLY A 1 16 ? 4.400 6.409 -10.365 1.00 0.00 16 GLY A C 16
ATOM 26513 O O . GLY A 1 16 ? 5.005 7.480 -10.325 1.00 0.00 16 GLY A O 16
ATOM 26517 N N . ARG A 1 17 ? 3.777 5.890 -9.313 1.00 0.00 17 ARG A N 16
ATOM 26518 C CA . ARG A 1 17 ? 3.767 6.565 -8.020 1.00 0.00 17 ARG A CA 16
ATOM 26519 C C . ARG A 1 17 ? 5.177 6.651 -7.442 1.00 0.00 17 ARG A C 16
ATOM 26520 O O . ARG A 1 17 ? 5.675 7.739 -7.151 1.00 0.00 17 ARG A O 16
ATOM 26541 N N . LEU A 1 18 ? 5.814 5.497 -7.276 1.00 0.00 18 LEU A N 16
ATOM 26542 C CA . LEU A 1 18 ? 7.166 5.441 -6.731 1.00 0.00 18 LEU A CA 16
ATOM 26543 C C . LEU A 1 18 ? 8.022 6.577 -7.281 1.00 0.00 18 LEU A C 16
ATOM 26544 O O . LEU A 1 18 ? 8.806 7.184 -6.553 1.00 0.00 18 LEU A O 16
ATOM 26560 N N . GLN A 1 19 ? 7.863 6.860 -8.570 1.00 0.00 19 GLN A N 16
ATOM 26561 C CA . GLN A 1 19 ? 8.621 7.925 -9.217 1.00 0.00 19 GLN A CA 16
ATOM 26562 C C . GLN A 1 19 ? 8.380 9.263 -8.524 1.00 0.00 19 GLN A C 16
ATOM 26563 O O . GLN A 1 19 ? 9.323 9.937 -8.113 1.00 0.00 19 GLN A O 16
ATOM 26577 N N . GLU A 1 20 ? 7.111 9.639 -8.400 1.00 0.00 20 GLU A N 16
ATOM 26578 C CA . GLU A 1 20 ? 6.747 10.897 -7.758 1.00 0.00 20 GLU A CA 16
ATOM 26579 C C . GLU A 1 20 ? 7.125 10.882 -6.280 1.00 0.00 20 GLU A C 16
ATOM 26580 O O . GLU A 1 20 ? 7.470 11.915 -5.706 1.00 0.00 20 GLU A O 16
ATOM 26592 N N . PHE A 1 21 ? 7.057 9.704 -5.669 1.00 0.00 21 PHE A N 16
ATOM 26593 C CA . PHE A 1 21 ? 7.390 9.554 -4.257 1.00 0.00 21 PHE A CA 16
ATOM 26594 C C . PHE A 1 21 ? 8.790 10.090 -3.969 1.00 0.00 21 PHE A C 16
ATOM 26595 O O . PHE A 1 21 ? 9.006 10.796 -2.983 1.00 0.00 21 PHE A O 16
ATOM 26612 N N . LEU A 1 22 ? 9.737 9.750 -4.836 1.00 0.00 22 LEU A N 16
ATOM 26613 C CA . LEU A 1 22 ? 11.117 10.196 -4.675 1.00 0.00 22 LEU A CA 16
ATOM 26614 C C . LEU A 1 22 ? 11.276 11.646 -5.121 1.00 0.00 22 LEU A C 16
ATOM 26615 O O . LEU A 1 22 ? 11.866 12.464 -4.414 1.00 0.00 22 LEU A O 16
ATOM 26631 N N . THR A 1 23 ? 10.743 11.960 -6.297 1.00 0.00 23 THR A N 16
ATOM 26632 C CA . THR A 1 23 ? 10.824 13.312 -6.837 1.00 0.00 23 THR A CA 16
ATOM 26633 C C . THR A 1 23 ? 10.367 14.342 -5.811 1.00 0.00 23 THR A C 16
ATOM 26634 O O . THR A 1 23 ? 10.782 15.500 -5.852 1.00 0.00 23 THR A O 16
ATOM 26645 N N . ALA A 1 24 ? 9.511 13.913 -4.889 1.00 0.00 24 ALA A N 16
ATOM 26646 C CA . ALA A 1 24 ? 9.000 14.798 -3.850 1.00 0.00 24 ALA A CA 16
ATOM 26647 C C . ALA A 1 24 ? 9.803 14.654 -2.562 1.00 0.00 24 ALA A C 16
ATOM 26648 O O . ALA A 1 24 ? 10.011 15.626 -1.837 1.00 0.00 24 ALA A O 16
ATOM 26655 N N . TYR A 1 25 ? 10.250 13.435 -2.283 1.00 0.00 25 TYR A N 16
ATOM 26656 C CA . TYR A 1 25 ? 11.028 13.162 -1.080 1.00 0.00 25 TYR A CA 16
ATOM 26657 C C . TYR A 1 25 ? 12.453 12.748 -1.435 1.00 0.00 25 TYR A C 16
ATOM 26658 O O . TYR A 1 25 ? 12.840 11.594 -1.250 1.00 0.00 25 TYR A O 16
ATOM 26676 N N . ALA A 1 26 ? 13.229 13.699 -1.945 1.00 0.00 26 ALA A N 16
ATOM 26677 C CA . ALA A 1 26 ? 14.611 13.435 -2.323 1.00 0.00 26 ALA A CA 16
ATOM 26678 C C . ALA A 1 26 ? 15.582 14.147 -1.387 1.00 0.00 26 ALA A C 16
ATOM 26679 O O . ALA A 1 26 ? 15.556 15.368 -1.239 1.00 0.00 26 ALA A O 16
ATOM 26686 N N . PRO A 1 27 ? 16.460 13.367 -0.739 1.00 0.00 27 PRO A N 16
ATOM 26687 C CA . PRO A 1 27 ? 17.456 13.901 0.195 1.00 0.00 27 PRO A CA 16
ATOM 26688 C C . PRO A 1 27 ? 18.542 14.703 -0.514 1.00 0.00 27 PRO A C 16
ATOM 26689 O O . PRO A 1 27 ? 19.475 14.137 -1.081 1.00 0.00 27 PRO A O 16
ATOM 26700 N N . GLY A 1 28 ? 18.415 16.026 -0.476 1.00 0.00 28 GLY A N 16
ATOM 26701 C CA . GLY A 1 28 ? 19.394 16.884 -1.118 1.00 0.00 28 GLY A CA 16
ATOM 26702 C C . GLY A 1 28 ? 18.816 17.642 -2.297 1.00 0.00 28 GLY A C 16
ATOM 26703 O O . GLY A 1 28 ? 19.207 18.777 -2.566 1.00 0.00 28 GLY A O 16
ATOM 26707 N N . ALA A 1 29 ? 17.883 17.012 -3.003 1.00 0.00 29 ALA A N 16
ATOM 26708 C CA . ALA A 1 29 ? 17.250 17.635 -4.159 1.00 0.00 29 ALA A CA 16
ATOM 26709 C C . ALA A 1 29 ? 16.825 19.066 -3.849 1.00 0.00 29 ALA A C 16
ATOM 26710 O O . ALA A 1 29 ? 17.388 20.021 -4.385 1.00 0.00 29 ALA A O 16
ATOM 26717 N N . ARG A 1 30 ? 15.829 19.208 -2.980 1.00 0.00 30 ARG A N 16
ATOM 26718 C CA . ARG A 1 30 ? 15.328 20.523 -2.600 1.00 0.00 30 ARG A CA 16
ATOM 26719 C C . ARG A 1 30 ? 15.364 20.701 -1.085 1.00 0.00 30 ARG A C 16
ATOM 26720 O O . ARG A 1 30 ? 15.359 21.825 -0.581 1.00 0.00 30 ARG A O 16
ATOM 26741 N N . LEU A 1 31 ? 15.399 19.586 -0.364 1.00 0.00 31 LEU A N 16
ATOM 26742 C CA . LEU A 1 31 ? 15.435 19.618 1.094 1.00 0.00 31 LEU A CA 16
ATOM 26743 C C . LEU A 1 31 ? 16.594 18.784 1.629 1.00 0.00 31 LEU A C 16
ATOM 26744 O O . LEU A 1 31 ? 17.324 18.155 0.863 1.00 0.00 31 LEU A O 16
ATOM 26760 N N . ALA A 1 32 ? 16.757 18.783 2.948 1.00 0.00 32 ALA A N 16
ATOM 26761 C CA . ALA A 1 32 ? 17.825 18.023 3.585 1.00 0.00 32 ALA A CA 16
ATOM 26762 C C . ALA A 1 32 ? 17.718 18.094 5.105 1.00 0.00 32 ALA A C 16
ATOM 26763 O O . ALA A 1 32 ? 17.737 19.179 5.689 1.00 0.00 32 ALA A O 16
ATOM 26770 N N . LEU A 1 33 ? 17.604 16.933 5.740 1.00 0.00 33 LEU A N 16
ATOM 26771 C CA . LEU A 1 33 ? 17.493 16.864 7.193 1.00 0.00 33 LEU A CA 16
ATOM 26772 C C . LEU A 1 33 ? 18.872 16.800 7.842 1.00 0.00 33 LEU A C 16
ATOM 26773 O O . LEU A 1 33 ? 19.385 15.718 8.127 1.00 0.00 33 LEU A O 16
ATOM 26789 N N . ALA A 1 34 ? 19.466 17.966 8.074 1.00 0.00 34 ALA A N 16
ATOM 26790 C CA . ALA A 1 34 ? 20.783 18.042 8.693 1.00 0.00 34 ALA A CA 16
ATOM 26791 C C . ALA A 1 34 ? 20.975 16.927 9.715 1.00 0.00 34 ALA A C 16
ATOM 26792 O O . ALA A 1 34 ? 22.064 16.365 9.838 1.00 0.00 34 ALA A O 16
ATOM 26799 N N . ASP A 1 35 ? 19.912 16.611 10.446 1.00 0.00 35 ASP A N 16
ATOM 26800 C CA . ASP A 1 35 ? 19.963 15.561 11.457 1.00 0.00 35 ASP A CA 16
ATOM 26801 C C . ASP A 1 35 ? 20.706 14.337 10.932 1.00 0.00 35 ASP A C 16
ATOM 26802 O O . ASP A 1 35 ? 20.682 14.049 9.736 1.00 0.00 35 ASP A O 16
ATOM 26811 N N . GLY A 1 36 ? 21.368 13.620 11.835 1.00 0.00 36 GLY A N 16
ATOM 26812 C CA . GLY A 1 36 ? 22.110 12.435 11.444 1.00 0.00 36 GLY A CA 16
ATOM 26813 C C . GLY A 1 36 ? 21.243 11.192 11.413 1.00 0.00 36 GLY A C 16
ATOM 26814 O O . GLY A 1 36 ? 20.574 10.918 10.417 1.00 0.00 36 GLY A O 16
ATOM 26818 N N . VAL A 1 37 ? 21.257 10.436 12.506 1.00 0.00 37 VAL A N 16
ATOM 26819 C CA . VAL A 1 37 ? 20.466 9.214 12.600 1.00 0.00 37 VAL A CA 16
ATOM 26820 C C . VAL A 1 37 ? 19.115 9.380 11.915 1.00 0.00 37 VAL A C 16
ATOM 26821 O O . VAL A 1 37 ? 18.825 8.715 10.919 1.00 0.00 37 VAL A O 16
ATOM 26834 N N . LEU A 1 38 ? 18.290 10.271 12.454 1.00 0.00 38 LEU A N 16
ATOM 26835 C CA . LEU A 1 38 ? 16.967 10.526 11.895 1.00 0.00 38 LEU A CA 16
ATOM 26836 C C . LEU A 1 38 ? 16.991 10.426 10.373 1.00 0.00 38 LEU A C 16
ATOM 26837 O O . LEU A 1 38 ? 16.268 9.625 9.781 1.00 0.00 38 LEU A O 16
ATOM 26853 N N . GLY A 1 39 ? 17.830 11.245 9.744 1.00 0.00 39 GLY A N 16
ATOM 26854 C CA . GLY A 1 39 ? 17.934 11.231 8.297 1.00 0.00 39 GLY A CA 16
ATOM 26855 C C . GLY A 1 39 ? 18.272 9.858 7.752 1.00 0.00 39 GLY A C 16
ATOM 26856 O O . GLY A 1 39 ? 17.801 9.473 6.682 1.00 0.00 39 GLY A O 16
ATOM 26860 N N . PHE A 1 40 ? 19.091 9.116 8.490 1.00 0.00 40 PHE A N 16
ATOM 26861 C CA . PHE A 1 40 ? 19.494 7.777 8.073 1.00 0.00 40 PHE A CA 16
ATOM 26862 C C . PHE A 1 40 ? 18.315 7.017 7.473 1.00 0.00 40 PHE A C 16
ATOM 26863 O O . PHE A 1 40 ? 18.497 6.117 6.653 1.00 0.00 40 PHE A O 16
ATOM 26880 N N . ILE A 1 41 ? 17.108 7.385 7.889 1.00 0.00 41 ILE A N 16
ATOM 26881 C CA . ILE A 1 41 ? 15.900 6.738 7.393 1.00 0.00 41 ILE A CA 16
ATOM 26882 C C . ILE A 1 41 ? 15.518 7.270 6.016 1.00 0.00 41 ILE A C 16
ATOM 26883 O O . ILE A 1 41 ? 15.365 6.504 5.063 1.00 0.00 41 ILE A O 16
ATOM 26899 N N . HIS A 1 42 ? 15.365 8.587 5.917 1.00 0.00 42 HIS A N 16
ATOM 26900 C CA . HIS A 1 42 ? 15.003 9.222 4.655 1.00 0.00 42 HIS A CA 16
ATOM 26901 C C . HIS A 1 42 ? 15.903 8.734 3.524 1.00 0.00 42 HIS A C 16
ATOM 26902 O O . HIS A 1 42 ? 15.423 8.331 2.464 1.00 0.00 42 HIS A O 16
ATOM 26917 N N . HIS A 1 43 ? 17.212 8.776 3.755 1.00 0.00 43 HIS A N 16
ATOM 26918 C CA . HIS A 1 43 ? 18.179 8.338 2.755 1.00 0.00 43 HIS A CA 16
ATOM 26919 C C . HIS A 1 43 ? 17.999 6.857 2.436 1.00 0.00 43 HIS A C 16
ATOM 26920 O O . HIS A 1 43 ? 17.926 6.469 1.270 1.00 0.00 43 HIS A O 16
ATOM 26935 N N . GLN A 1 44 ? 17.927 6.036 3.479 1.00 0.00 44 GLN A N 16
ATOM 26936 C CA . GLN A 1 44 ? 17.757 4.598 3.308 1.00 0.00 44 GLN A CA 16
ATOM 26937 C C . GLN A 1 44 ? 16.504 4.292 2.494 1.00 0.00 44 GLN A C 16
ATOM 26938 O O . GLN A 1 44 ? 16.586 3.745 1.393 1.00 0.00 44 GLN A O 16
ATOM 26952 N N . ILE A 1 45 ? 15.347 4.646 3.042 1.00 0.00 45 ILE A N 16
ATOM 26953 C CA . ILE A 1 45 ? 14.078 4.408 2.366 1.00 0.00 45 ILE A CA 16
ATOM 26954 C C . ILE A 1 45 ? 14.131 4.877 0.916 1.00 0.00 45 ILE A C 16
ATOM 26955 O O . ILE A 1 45 ? 13.934 4.089 -0.010 1.00 0.00 45 ILE A O 16
ATOM 26971 N N . VAL A 1 46 ? 14.401 6.164 0.725 1.00 0.00 46 VAL A N 16
ATOM 26972 C CA . VAL A 1 46 ? 14.484 6.738 -0.612 1.00 0.00 46 VAL A CA 16
ATOM 26973 C C . VAL A 1 46 ? 15.225 5.807 -1.565 1.00 0.00 46 VAL A C 16
ATOM 26974 O O . VAL A 1 46 ? 14.888 5.714 -2.745 1.00 0.00 46 VAL A O 16
ATOM 26987 N N . GLU A 1 47 ? 16.235 5.118 -1.044 1.00 0.00 47 GLU A N 16
ATOM 26988 C CA . GLU A 1 47 ? 17.024 4.193 -1.849 1.00 0.00 47 GLU A CA 16
ATOM 26989 C C . GLU A 1 47 ? 16.250 2.905 -2.114 1.00 0.00 47 GLU A C 16
ATOM 26990 O O . GLU A 1 47 ? 16.292 2.358 -3.216 1.00 0.00 47 GLU A O 16
ATOM 27002 N N . LEU A 1 48 ? 15.545 2.426 -1.095 1.00 0.00 48 LEU A N 16
ATOM 27003 C CA . LEU A 1 48 ? 14.761 1.202 -1.216 1.00 0.00 48 LEU A CA 16
ATOM 27004 C C . LEU A 1 48 ? 13.693 1.343 -2.296 1.00 0.00 48 LEU A C 16
ATOM 27005 O O . LEU A 1 48 ? 13.528 0.462 -3.139 1.00 0.00 48 LEU A O 16
ATOM 27021 N N . ALA A 1 49 ? 12.971 2.459 -2.265 1.00 0.00 49 ALA A N 16
ATOM 27022 C CA . ALA A 1 49 ? 11.923 2.718 -3.243 1.00 0.00 49 ALA A CA 16
ATOM 27023 C C . ALA A 1 49 ? 12.426 2.481 -4.663 1.00 0.00 49 ALA A C 16
ATOM 27024 O O . ALA A 1 49 ? 11.815 1.739 -5.432 1.00 0.00 49 ALA A O 16
ATOM 27031 N N . ARG A 1 50 ? 13.542 3.118 -5.004 1.00 0.00 50 ARG A N 16
ATOM 27032 C CA . ARG A 1 50 ? 14.125 2.977 -6.333 1.00 0.00 50 ARG A CA 16
ATOM 27033 C C . ARG A 1 50 ? 14.194 1.510 -6.744 1.00 0.00 50 ARG A C 16
ATOM 27034 O O . ARG A 1 50 ? 13.716 1.132 -7.815 1.00 0.00 50 ARG A O 16
ATOM 27055 N N . ASP A 1 51 ? 14.790 0.687 -5.888 1.00 0.00 51 ASP A N 16
ATOM 27056 C CA . ASP A 1 51 ? 14.920 -0.739 -6.162 1.00 0.00 51 ASP A CA 16
ATOM 27057 C C . ASP A 1 51 ? 13.598 -1.321 -6.652 1.00 0.00 51 ASP A C 16
ATOM 27058 O O . ASP A 1 51 ? 13.556 -2.037 -7.653 1.00 0.00 51 ASP A O 16
ATOM 27067 N N . CYS A 1 52 ? 12.521 -1.011 -5.939 1.00 0.00 52 CYS A N 16
ATOM 27068 C CA . CYS A 1 52 ? 11.197 -1.505 -6.300 1.00 0.00 52 CYS A CA 16
ATOM 27069 C C . CYS A 1 52 ? 10.893 -1.225 -7.768 1.00 0.00 52 CYS A C 16
ATOM 27070 O O . CYS A 1 52 ? 10.703 -2.148 -8.561 1.00 0.00 52 CYS A O 16
ATOM 27078 N N . LEU A 1 53 ? 10.847 0.054 -8.124 1.00 0.00 53 LEU A N 16
ATOM 27079 C CA . LEU A 1 53 ? 10.565 0.457 -9.497 1.00 0.00 53 LEU A CA 16
ATOM 27080 C C . LEU A 1 53 ? 11.198 -0.512 -10.490 1.00 0.00 53 LEU A C 16
ATOM 27081 O O . LEU A 1 53 ? 10.504 -1.134 -11.293 1.00 0.00 53 LEU A O 16
ATOM 27097 N N . ALA A 1 54 ? 12.520 -0.637 -10.427 1.00 0.00 54 ALA A N 16
ATOM 27098 C CA . ALA A 1 54 ? 13.246 -1.534 -11.317 1.00 0.00 54 ALA A CA 16
ATOM 27099 C C . ALA A 1 54 ? 12.665 -2.944 -11.269 1.00 0.00 54 ALA A C 16
ATOM 27100 O O . ALA A 1 54 ? 12.576 -3.625 -12.291 1.00 0.00 54 ALA A O 16
ATOM 27107 N N . LYS A 1 55 ? 12.272 -3.376 -10.076 1.00 0.00 55 LYS A N 16
ATOM 27108 C CA . LYS A 1 55 ? 11.699 -4.705 -9.894 1.00 0.00 55 LYS A CA 16
ATOM 27109 C C . LYS A 1 55 ? 10.371 -4.830 -10.634 1.00 0.00 55 LYS A C 16
ATOM 27110 O O . LYS A 1 55 ? 10.224 -5.664 -11.528 1.00 0.00 55 LYS A O 16
ATOM 27129 N N . SER A 1 56 ? 9.407 -3.997 -10.256 1.00 0.00 56 SER A N 16
ATOM 27130 C CA . SER A 1 56 ? 8.090 -4.017 -10.883 1.00 0.00 56 SER A CA 16
ATOM 27131 C C . SER A 1 56 ? 8.211 -3.993 -12.404 1.00 0.00 56 SER A C 16
ATOM 27132 O O . SER A 1 56 ? 7.499 -4.708 -13.106 1.00 0.00 56 SER A O 16
ATOM 27140 N N . GLY A 1 57 ? 9.121 -3.163 -12.905 1.00 0.00 57 GLY A N 16
ATOM 27141 C CA . GLY A 1 57 ? 9.320 -3.060 -14.339 1.00 0.00 57 GLY A CA 16
ATOM 27142 C C . GLY A 1 57 ? 9.595 -4.404 -14.984 1.00 0.00 57 GLY A C 16
ATOM 27143 O O . GLY A 1 57 ? 9.141 -4.669 -16.097 1.00 0.00 57 GLY A O 16
ATOM 27147 N N . GLU A 1 58 ? 10.342 -5.252 -14.285 1.00 0.00 58 GLU A N 16
ATOM 27148 C CA . GLU A 1 58 ? 10.679 -6.575 -14.799 1.00 0.00 58 GLU A CA 16
ATOM 27149 C C . GLU A 1 58 ? 9.901 -7.660 -14.059 1.00 0.00 58 GLU A C 16
ATOM 27150 O O . GLU A 1 58 ? 10.176 -8.849 -14.213 1.00 0.00 58 GLU A O 16
ATOM 27162 N N . ASN A 1 59 ? 8.929 -7.240 -13.256 1.00 0.00 59 ASN A N 16
ATOM 27163 C CA . ASN A 1 59 ? 8.112 -8.175 -12.492 1.00 0.00 59 ASN A CA 16
ATOM 27164 C C . ASN A 1 59 ? 8.974 -8.998 -11.540 1.00 0.00 59 ASN A C 16
ATOM 27165 O O . ASN A 1 59 ? 8.913 -10.229 -11.536 1.00 0.00 59 ASN A O 16
ATOM 27176 N N . LEU A 1 60 ? 9.775 -8.312 -10.733 1.00 0.00 60 LEU A N 16
ATOM 27177 C CA . LEU A 1 60 ? 10.650 -8.979 -9.775 1.00 0.00 60 LEU A CA 16
ATOM 27178 C C . LEU A 1 60 ? 10.084 -8.883 -8.361 1.00 0.00 60 LEU A C 16
ATOM 27179 O O . LEU A 1 60 ? 10.335 -9.747 -7.521 1.00 0.00 60 LEU A O 16
ATOM 27195 N N . VAL A 1 61 ? 9.317 -7.828 -8.107 1.00 0.00 61 VAL A N 16
ATOM 27196 C CA . VAL A 1 61 ? 8.712 -7.620 -6.797 1.00 0.00 61 VAL A CA 16
ATOM 27197 C C . VAL A 1 61 ? 7.762 -8.759 -6.444 1.00 0.00 61 VAL A C 16
ATOM 27198 O O . VAL A 1 61 ? 6.676 -8.877 -7.014 1.00 0.00 61 VAL A O 16
ATOM 27211 N N . THR A 1 62 ? 8.177 -9.597 -5.499 1.00 0.00 62 THR A N 16
ATOM 27212 C CA . THR A 1 62 ? 7.363 -10.728 -5.069 1.00 0.00 62 THR A CA 16
ATOM 27213 C C . THR A 1 62 ? 6.941 -10.579 -3.612 1.00 0.00 62 THR A C 16
ATOM 27214 O O . THR A 1 62 ? 7.503 -9.771 -2.873 1.00 0.00 62 THR A O 16
ATOM 27225 N N . SER A 1 63 ? 5.949 -11.364 -3.205 1.00 0.00 63 SER A N 16
ATOM 27226 C CA . SER A 1 63 ? 5.449 -11.317 -1.836 1.00 0.00 63 SER A CA 16
ATOM 27227 C C . SER A 1 63 ? 6.580 -11.025 -0.855 1.00 0.00 63 SER A C 16
ATOM 27228 O O . SER A 1 63 ? 6.575 -10.000 -0.173 1.00 0.00 63 SER A O 16
ATOM 27236 N N . ARG A 1 64 ? 7.548 -11.933 -0.790 1.00 0.00 64 ARG A N 16
ATOM 27237 C CA . ARG A 1 64 ? 8.685 -11.775 0.108 1.00 0.00 64 ARG A CA 16
ATOM 27238 C C . ARG A 1 64 ? 9.297 -10.384 -0.030 1.00 0.00 64 ARG A C 16
ATOM 27239 O O . ARG A 1 64 ? 9.534 -9.698 0.965 1.00 0.00 64 ARG A O 16
ATOM 27260 N N . TYR A 1 65 ? 9.551 -9.975 -1.268 1.00 0.00 65 TYR A N 16
ATOM 27261 C CA . TYR A 1 65 ? 10.138 -8.668 -1.536 1.00 0.00 65 TYR A CA 16
ATOM 27262 C C . TYR A 1 65 ? 9.484 -7.590 -0.676 1.00 0.00 65 TYR A C 16
ATOM 27263 O O . TYR A 1 65 ? 10.153 -6.905 0.097 1.00 0.00 65 TYR A O 16
ATOM 27281 N N . PHE A 1 66 ? 8.170 -7.447 -0.817 1.00 0.00 66 PHE A N 16
ATOM 27282 C CA . PHE A 1 66 ? 7.423 -6.454 -0.055 1.00 0.00 66 PHE A CA 16
ATOM 27283 C C . PHE A 1 66 ? 7.483 -6.756 1.439 1.00 0.00 66 PHE A C 16
ATOM 27284 O O . PHE A 1 66 ? 7.980 -5.951 2.228 1.00 0.00 66 PHE A O 16
ATOM 27301 N N . LEU A 1 67 ? 6.975 -7.922 1.821 1.00 0.00 67 LEU A N 16
ATOM 27302 C CA . LEU A 1 67 ? 6.970 -8.333 3.221 1.00 0.00 67 LEU A CA 16
ATOM 27303 C C . LEU A 1 67 ? 8.250 -7.891 3.923 1.00 0.00 67 LEU A C 16
ATOM 27304 O O . LEU A 1 67 ? 8.204 -7.235 4.963 1.00 0.00 67 LEU A O 16
ATOM 27320 N N . GLU A 1 68 ? 9.391 -8.254 3.345 1.00 0.00 68 GLU A N 16
ATOM 27321 C CA . GLU A 1 68 ? 10.684 -7.893 3.915 1.00 0.00 68 GLU A CA 16
ATOM 27322 C C . GLU A 1 68 ? 10.944 -6.396 3.768 1.00 0.00 68 GLU A C 16
ATOM 27323 O O . GLU A 1 68 ? 11.510 -5.764 4.659 1.00 0.00 68 GLU A O 16
ATOM 27335 N N . MET A 1 69 ? 10.528 -5.837 2.637 1.00 0.00 69 MET A N 16
ATOM 27336 C CA . MET A 1 69 ? 10.716 -4.416 2.373 1.00 0.00 69 MET A CA 16
ATOM 27337 C C . MET A 1 69 ? 10.044 -3.569 3.449 1.00 0.00 69 MET A C 16
ATOM 27338 O O . MET A 1 69 ? 10.572 -2.535 3.857 1.00 0.00 69 MET A O 16
ATOM 27352 N N . GLN A 1 70 ? 8.878 -4.016 3.905 1.00 0.00 70 GLN A N 16
ATOM 27353 C CA . GLN A 1 70 ? 8.134 -3.298 4.933 1.00 0.00 70 GLN A CA 16
ATOM 27354 C C . GLN A 1 70 ? 8.848 -3.381 6.278 1.00 0.00 70 GLN A C 16
ATOM 27355 O O . GLN A 1 70 ? 8.972 -2.383 6.987 1.00 0.00 70 GLN A O 16
ATOM 27369 N N . GLU A 1 71 ? 9.315 -4.577 6.623 1.00 0.00 71 GLU A N 16
ATOM 27370 C CA . GLU A 1 71 ? 10.015 -4.789 7.884 1.00 0.00 71 GLU A CA 16
ATOM 27371 C C . GLU A 1 71 ? 11.398 -4.144 7.854 1.00 0.00 71 GLU A C 16
ATOM 27372 O O . GLU A 1 71 ? 11.947 -3.776 8.892 1.00 0.00 71 GLU A O 16
ATOM 27384 N N . LYS A 1 72 ? 11.956 -4.012 6.655 1.00 0.00 72 LYS A N 16
ATOM 27385 C CA . LYS A 1 72 ? 13.275 -3.412 6.486 1.00 0.00 72 LYS A CA 16
ATOM 27386 C C . LYS A 1 72 ? 13.217 -1.904 6.703 1.00 0.00 72 LYS A C 16
ATOM 27387 O O . LYS A 1 72 ? 14.126 -1.316 7.293 1.00 0.00 72 LYS A O 16
ATOM 27406 N N . LEU A 1 73 ? 12.145 -1.282 6.225 1.00 0.00 73 LEU A N 16
ATOM 27407 C CA . LEU A 1 73 ? 11.969 0.159 6.368 1.00 0.00 73 LEU A CA 16
ATOM 27408 C C . LEU A 1 73 ? 11.310 0.497 7.702 1.00 0.00 73 LEU A C 16
ATOM 27409 O O . LEU A 1 73 ? 11.758 1.394 8.416 1.00 0.00 73 LEU A O 16
ATOM 27425 N N . GLU A 1 74 ? 10.246 -0.228 8.031 1.00 0.00 74 GLU A N 16
ATOM 27426 C CA . GLU A 1 74 ? 9.527 -0.005 9.280 1.00 0.00 74 GLU A CA 16
ATOM 27427 C C . GLU A 1 74 ? 10.500 0.175 10.443 1.00 0.00 74 GLU A C 16
ATOM 27428 O O . GLU A 1 74 ? 10.523 1.222 11.090 1.00 0.00 74 GLU A O 16
ATOM 27440 N N . ARG A 1 75 ? 11.300 -0.854 10.702 1.00 0.00 75 ARG A N 16
ATOM 27441 C CA . ARG A 1 75 ? 12.273 -0.811 11.787 1.00 0.00 75 ARG A CA 16
ATOM 27442 C C . ARG A 1 75 ? 13.012 0.523 11.801 1.00 0.00 75 ARG A C 16
ATOM 27443 O O . ARG A 1 75 ? 13.053 1.212 12.822 1.00 0.00 75 ARG A O 16
ATOM 27464 N N . LEU A 1 76 ? 13.596 0.882 10.663 1.00 0.00 76 LEU A N 16
ATOM 27465 C CA . LEU A 1 76 ? 14.336 2.135 10.545 1.00 0.00 76 LEU A CA 16
ATOM 27466 C C . LEU A 1 76 ? 13.595 3.272 11.240 1.00 0.00 76 LEU A C 16
ATOM 27467 O O . LEU A 1 76 ? 14.206 4.112 11.903 1.00 0.00 76 LEU A O 16
ATOM 27483 N N . LEU A 1 77 ? 12.275 3.293 11.087 1.00 0.00 77 LEU A N 16
ATOM 27484 C CA . LEU A 1 77 ? 11.450 4.326 11.702 1.00 0.00 77 LEU A CA 16
ATOM 27485 C C . LEU A 1 77 ? 11.998 4.718 13.070 1.00 0.00 77 LEU A C 16
ATOM 27486 O O . LEU A 1 77 ? 11.939 5.884 13.462 1.00 0.00 77 LEU A O 16
ATOM 27502 N N . GLN A 1 78 ? 12.532 3.738 13.791 1.00 0.00 78 GLN A N 16
ATOM 27503 C CA . GLN A 1 78 ? 13.092 3.982 15.115 1.00 0.00 78 GLN A CA 16
ATOM 27504 C C . GLN A 1 78 ? 14.045 5.172 15.092 1.00 0.00 78 GLN A C 16
ATOM 27505 O O . GLN A 1 78 ? 13.942 6.078 15.920 1.00 0.00 78 GLN A O 16
ATOM 27519 N N . ASP A 1 79 ? 14.971 5.165 14.140 1.00 0.00 79 ASP A N 16
ATOM 27520 C CA . ASP A 1 79 ? 15.942 6.245 14.009 1.00 0.00 79 ASP A CA 16
ATOM 27521 C C . ASP A 1 79 ? 15.280 7.600 14.235 1.00 0.00 79 ASP A C 16
ATOM 27522 O O . ASP A 1 79 ? 15.892 8.517 14.783 1.00 0.00 79 ASP A O 16
ATOM 27531 N N . ALA A 1 80 ? 14.028 7.720 13.807 1.00 0.00 80 ALA A N 16
ATOM 27532 C CA . ALA A 1 80 ? 13.283 8.964 13.964 1.00 0.00 80 ALA A CA 16
ATOM 27533 C C . ALA A 1 80 ? 12.628 9.042 15.339 1.00 0.00 80 ALA A C 16
ATOM 27534 O O . ALA A 1 80 ? 12.901 9.958 16.116 1.00 0.00 80 ALA A O 16
ATOM 27541 N N . HIS A 1 81 ? 11.763 8.077 15.633 1.00 0.00 81 HIS A N 16
ATOM 27542 C CA . HIS A 1 81 ? 11.069 8.038 16.916 1.00 0.00 81 HIS A CA 16
ATOM 27543 C C . HIS A 1 81 ? 12.063 7.922 18.068 1.00 0.00 81 HIS A C 16
ATOM 27544 O O . HIS A 1 81 ? 11.689 8.038 19.234 1.00 0.00 81 HIS A O 16
ATOM 27559 N N . GLU A 1 82 ? 13.328 7.693 17.731 1.00 0.00 82 GLU A N 16
ATOM 27560 C CA . GLU A 1 82 ? 14.374 7.560 18.738 1.00 0.00 82 GLU A CA 16
ATOM 27561 C C . GLU A 1 82 ? 14.880 8.930 19.181 1.00 0.00 82 GLU A C 16
ATOM 27562 O O . GLU A 1 82 ? 14.663 9.345 20.319 1.00 0.00 82 GLU A O 16
ATOM 27574 N N . ARG A 1 83 ? 15.556 9.626 18.273 1.00 0.00 83 ARG A N 16
ATOM 27575 C CA . ARG A 1 83 ? 16.095 10.948 18.569 1.00 0.00 83 ARG A CA 16
ATOM 27576 C C . ARG A 1 83 ? 15.204 12.041 17.987 1.00 0.00 83 ARG A C 16
ATOM 27577 O O . ARG A 1 83 ? 14.804 12.970 18.689 1.00 0.00 83 ARG A O 16
ATOM 27598 N N . SER A 1 84 ? 14.896 11.924 16.699 1.00 0.00 84 SER A N 16
ATOM 27599 C CA . SER A 1 84 ? 14.056 12.904 16.021 1.00 0.00 84 SER A CA 16
ATOM 27600 C C . SER A 1 84 ? 12.828 13.240 16.861 1.00 0.00 84 SER A C 16
ATOM 27601 O O . SER A 1 84 ? 12.363 12.423 17.656 1.00 0.00 84 SER A O 16
ATOM 27609 N N . ASP A 1 85 ? 12.308 14.449 16.680 1.00 0.00 85 ASP A N 16
ATOM 27610 C CA . ASP A 1 85 ? 11.133 14.895 17.419 1.00 0.00 85 ASP A CA 16
ATOM 27611 C C . ASP A 1 85 ? 9.873 14.763 16.569 1.00 0.00 85 ASP A C 16
ATOM 27612 O O . ASP A 1 85 ? 9.936 14.788 15.340 1.00 0.00 85 ASP A O 16
ATOM 27621 N N . SER A 1 86 ? 8.730 14.619 17.232 1.00 0.00 86 SER A N 16
ATOM 27622 C CA . SER A 1 86 ? 7.456 14.478 16.537 1.00 0.00 86 SER A CA 16
ATOM 27623 C C . SER A 1 86 ? 7.402 15.383 15.311 1.00 0.00 86 SER A C 16
ATOM 27624 O O . SER A 1 86 ? 6.687 15.102 14.350 1.00 0.00 86 SER A O 16
ATOM 27632 N N . GLU A 1 87 ? 8.165 16.471 15.352 1.00 0.00 87 GLU A N 16
ATOM 27633 C CA . GLU A 1 87 ? 8.204 17.418 14.244 1.00 0.00 87 GLU A CA 16
ATOM 27634 C C . GLU A 1 87 ? 8.894 16.806 13.028 1.00 0.00 87 GLU A C 16
ATOM 27635 O O . GLU A 1 87 ? 8.267 16.584 11.993 1.00 0.00 87 GLU A O 16
ATOM 27647 N N . GLU A 1 88 ? 10.189 16.536 13.163 1.00 0.00 88 GLU A N 16
ATOM 27648 C CA . GLU A 1 88 ? 10.963 15.951 12.075 1.00 0.00 88 GLU A CA 16
ATOM 27649 C C . GLU A 1 88 ? 10.461 14.549 11.743 1.00 0.00 88 GLU A C 16
ATOM 27650 O O . GLU A 1 88 ? 10.423 14.151 10.578 1.00 0.00 88 GLU A O 16
ATOM 27662 N N . VAL A 1 89 ? 10.077 13.804 12.774 1.00 0.00 89 VAL A N 16
ATOM 27663 C CA . VAL A 1 89 ? 9.576 12.447 12.593 1.00 0.00 89 VAL A CA 16
ATOM 27664 C C . VAL A 1 89 ? 8.357 12.429 11.678 1.00 0.00 89 VAL A C 16
ATOM 27665 O O . VAL A 1 89 ? 8.172 11.500 10.891 1.00 0.00 89 VAL A O 16
ATOM 27678 N N . SER A 1 90 ? 7.527 13.461 11.787 1.00 0.00 90 SER A N 16
ATOM 27679 C CA . SER A 1 90 ? 6.322 13.563 10.971 1.00 0.00 90 SER A CA 16
ATOM 27680 C C . SER A 1 90 ? 6.656 13.429 9.489 1.00 0.00 90 SER A C 16
ATOM 27681 O O . SER A 1 90 ? 6.010 12.674 8.761 1.00 0.00 90 SER A O 16
ATOM 27689 N N . PHE A 1 91 ? 7.670 14.166 9.049 1.00 0.00 91 PHE A N 16
ATOM 27690 C CA . PHE A 1 91 ? 8.091 14.132 7.653 1.00 0.00 91 PHE A CA 16
ATOM 27691 C C . PHE A 1 91 ? 8.403 12.704 7.214 1.00 0.00 91 PHE A C 16
ATOM 27692 O O . PHE A 1 91 ? 7.785 12.180 6.287 1.00 0.00 91 PHE A O 16
ATOM 27709 N N . ILE A 1 92 ? 9.365 12.081 7.886 1.00 0.00 92 ILE A N 16
ATOM 27710 C CA . ILE A 1 92 ? 9.758 10.715 7.567 1.00 0.00 92 ILE A CA 16
ATOM 27711 C C . ILE A 1 92 ? 8.564 9.769 7.634 1.00 0.00 92 ILE A C 16
ATOM 27712 O O . ILE A 1 92 ? 8.280 9.041 6.683 1.00 0.00 92 ILE A O 16
ATOM 27728 N N . VAL A 1 93 ? 7.865 9.786 8.765 1.00 0.00 93 VAL A N 16
ATOM 27729 C CA . VAL A 1 93 ? 6.699 8.932 8.956 1.00 0.00 93 VAL A CA 16
ATOM 27730 C C . VAL A 1 93 ? 5.888 8.814 7.670 1.00 0.00 93 VAL A C 16
ATOM 27731 O O . VAL A 1 93 ? 5.493 7.718 7.273 1.00 0.00 93 VAL A O 16
ATOM 27744 N N . GLN A 1 94 ? 5.644 9.949 7.023 1.00 0.00 94 GLN A N 16
ATOM 27745 C CA . GLN A 1 94 ? 4.880 9.972 5.782 1.00 0.00 94 GLN A CA 16
ATOM 27746 C C . GLN A 1 94 ? 5.477 9.012 4.758 1.00 0.00 94 GLN A C 16
ATOM 27747 O O . GLN A 1 94 ? 4.757 8.241 4.121 1.00 0.00 94 GLN A O 16
ATOM 27761 N N . LEU A 1 95 ? 6.795 9.064 4.603 1.00 0.00 95 LEU A N 16
ATOM 27762 C CA . LEU A 1 95 ? 7.489 8.199 3.655 1.00 0.00 95 LEU A CA 16
ATOM 27763 C C . LEU A 1 95 ? 7.321 6.731 4.034 1.00 0.00 95 LEU A C 16
ATOM 27764 O O . LEU A 1 95 ? 6.591 5.989 3.376 1.00 0.00 95 LEU A O 16
ATOM 27780 N N . VAL A 1 96 ? 7.999 6.319 5.100 1.00 0.00 96 VAL A N 16
ATOM 27781 C CA . VAL A 1 96 ? 7.922 4.940 5.569 1.00 0.00 96 VAL A CA 16
ATOM 27782 C C . VAL A 1 96 ? 6.517 4.376 5.387 1.00 0.00 96 VAL A C 16
ATOM 27783 O O . VAL A 1 96 ? 6.347 3.200 5.061 1.00 0.00 96 VAL A O 16
ATOM 27796 N N . ARG A 1 97 ? 5.514 5.221 5.599 1.00 0.00 97 ARG A N 16
ATOM 27797 C CA . ARG A 1 97 ? 4.123 4.806 5.459 1.00 0.00 97 ARG A CA 16
ATOM 27798 C C . ARG A 1 97 ? 3.733 4.700 3.988 1.00 0.00 97 ARG A C 16
ATOM 27799 O O . ARG A 1 97 ? 3.462 3.610 3.482 1.00 0.00 97 ARG A O 16
ATOM 27820 N N . LYS A 1 98 ? 3.705 5.840 3.305 1.00 0.00 98 LYS A N 16
ATOM 27821 C CA . LYS A 1 98 ? 3.348 5.877 1.892 1.00 0.00 98 LYS A CA 16
ATOM 27822 C C . LYS A 1 98 ? 3.993 4.719 1.137 1.00 0.00 98 LYS A C 16
ATOM 27823 O O . LYS A 1 98 ? 3.322 3.995 0.400 1.00 0.00 98 LYS A O 16
ATOM 27842 N N . LEU A 1 99 ? 5.296 4.547 1.327 1.00 0.00 99 LEU A N 16
ATOM 27843 C CA . LEU A 1 99 ? 6.032 3.475 0.666 1.00 0.00 99 LEU A CA 16
ATOM 27844 C C . LEU A 1 99 ? 5.237 2.174 0.691 1.00 0.00 99 LEU A C 16
ATOM 27845 O O . LEU A 1 99 ? 5.099 1.498 -0.330 1.00 0.00 99 LEU A O 16
ATOM 27861 N N . LEU A 1 100 ? 4.713 1.829 1.862 1.00 0.00 100 LEU A N 16
ATOM 27862 C CA . LEU A 1 100 ? 3.929 0.609 2.020 1.00 0.00 100 LEU A CA 16
ATOM 27863 C C . LEU A 1 100 ? 2.590 0.725 1.299 1.00 0.00 100 LEU A C 16
ATOM 27864 O O . LEU A 1 100 ? 1.997 -0.280 0.906 1.00 0.00 100 LEU A O 16
ATOM 27880 N N . ILE A 1 101 ? 2.121 1.956 1.126 1.00 0.00 101 ILE A N 16
ATOM 27881 C CA . ILE A 1 101 ? 0.855 2.203 0.449 1.00 0.00 101 ILE A CA 16
ATOM 27882 C C . ILE A 1 101 ? 1.030 2.192 -1.066 1.00 0.00 101 ILE A C 16
ATOM 27883 O O . ILE A 1 101 ? 0.063 2.031 -1.811 1.00 0.00 101 ILE A O 16
ATOM 27899 N N . ILE A 1 102 ? 2.269 2.361 -1.514 1.00 0.00 102 ILE A N 16
ATOM 27900 C CA . ILE A 1 102 ? 2.571 2.368 -2.940 1.00 0.00 102 ILE A CA 16
ATOM 27901 C C . ILE A 1 102 ? 2.960 0.975 -3.425 1.00 0.00 102 ILE A C 16
ATOM 27902 O O . ILE A 1 102 ? 2.274 0.384 -4.260 1.00 0.00 102 ILE A O 16
ATOM 27918 N N . ILE A 1 103 ? 4.063 0.457 -2.896 1.00 0.00 103 ILE A N 16
ATOM 27919 C CA . ILE A 1 103 ? 4.541 -0.867 -3.273 1.00 0.00 103 ILE A CA 16
ATOM 27920 C C . ILE A 1 103 ? 3.415 -1.894 -3.220 1.00 0.00 103 ILE A C 16
ATOM 27921 O O . ILE A 1 103 ? 3.449 -2.905 -3.922 1.00 0.00 103 ILE A O 16
ATOM 27937 N N . SER A 1 104 ? 2.417 -1.627 -2.383 1.00 0.00 104 SER A N 16
ATOM 27938 C CA . SER A 1 104 ? 1.281 -2.529 -2.236 1.00 0.00 104 SER A CA 16
ATOM 27939 C C . SER A 1 104 ? 0.514 -2.656 -3.549 1.00 0.00 104 SER A C 16
ATOM 27940 O O . SER A 1 104 ? -0.107 -1.699 -4.013 1.00 0.00 104 SER A O 16
ATOM 27948 N N . ARG A 1 105 ? 0.564 -3.844 -4.144 1.00 0.00 105 ARG A N 16
ATOM 27949 C CA . ARG A 1 105 ? -0.124 -4.096 -5.404 1.00 0.00 105 ARG A CA 16
ATOM 27950 C C . ARG A 1 105 ? -1.571 -3.615 -5.340 1.00 0.00 105 ARG A C 16
ATOM 27951 O O . ARG A 1 105 ? -2.040 -2.866 -6.197 1.00 0.00 105 ARG A O 16
ATOM 27972 N N . PRO A 1 106 ? -2.295 -4.053 -4.300 1.00 0.00 106 PRO A N 16
ATOM 27973 C CA . PRO A 1 106 ? -3.699 -3.680 -4.099 1.00 0.00 106 PRO A CA 16
ATOM 27974 C C . PRO A 1 106 ? -3.859 -2.212 -3.717 1.00 0.00 106 PRO A C 16
ATOM 27975 O O . PRO A 1 106 ? -2.881 -1.530 -3.410 1.00 0.00 106 PRO A O 16
ATOM 27986 N N . ALA A 1 107 ? -5.098 -1.732 -3.738 1.00 0.00 107 ALA A N 16
ATOM 27987 C CA . ALA A 1 107 ? -5.386 -0.345 -3.392 1.00 0.00 107 ALA A CA 16
ATOM 27988 C C . ALA A 1 107 ? -6.889 -0.100 -3.313 1.00 0.00 107 ALA A C 16
ATOM 27989 O O . ALA A 1 107 ? -7.682 -0.875 -3.847 1.00 0.00 107 ALA A O 16
ATOM 27996 N N . ARG A 1 108 ? -7.272 0.981 -2.643 1.00 0.00 108 ARG A N 16
ATOM 27997 C CA . ARG A 1 108 ? -8.681 1.327 -2.492 1.00 0.00 108 ARG A CA 16
ATOM 27998 C C . ARG A 1 108 ? -8.947 2.748 -2.982 1.00 0.00 108 ARG A C 16
ATOM 27999 O O . ARG A 1 108 ? -9.026 3.684 -2.187 1.00 0.00 108 ARG A O 16
ATOM 28020 N N . SER A 1 109 ? -9.085 2.899 -4.295 1.00 0.00 109 SER A N 16
ATOM 28021 C CA . SER A 1 109 ? -9.338 4.206 -4.891 1.00 0.00 109 SER A CA 16
ATOM 28022 C C . SER A 1 109 ? -10.788 4.629 -4.677 1.00 0.00 109 SER A C 16
ATOM 28023 O O . SER A 1 109 ? -11.714 3.860 -4.927 1.00 0.00 109 SER A O 16
ATOM 28031 N N . GLY A 1 110 ? -10.976 5.860 -4.211 1.00 0.00 110 GLY A N 16
ATOM 28032 C CA . GLY A 1 110 ? -12.315 6.366 -3.970 1.00 0.00 110 GLY A CA 16
ATOM 28033 C C . GLY A 1 110 ? -12.374 7.308 -2.784 1.00 0.00 110 GLY A C 16
ATOM 28034 O O . GLY A 1 110 ? -11.349 7.726 -2.244 1.00 0.00 110 GLY A O 16
ATOM 28038 N N . PRO A 1 111 ? -13.598 7.658 -2.362 1.00 0.00 111 PRO A N 16
ATOM 28039 C CA . PRO A 1 111 ? -13.816 8.562 -1.229 1.00 0.00 111 PRO A CA 16
ATOM 28040 C C . PRO A 1 111 ? -13.432 7.926 0.103 1.00 0.00 111 PRO A C 16
ATOM 28041 O O . PRO A 1 111 ? -13.564 8.545 1.158 1.00 0.00 111 PRO A O 16
ATOM 28052 N N . SER A 1 112 ? -12.956 6.686 0.045 1.00 0.00 112 SER A N 16
ATOM 28053 C CA . SER A 1 112 ? -12.556 5.964 1.248 1.00 0.00 112 SER A CA 16
ATOM 28054 C C . SER A 1 112 ? -11.090 6.228 1.577 1.00 0.00 112 SER A C 16
ATOM 28055 O O . SER A 1 112 ? -10.200 5.921 0.784 1.00 0.00 112 SER A O 16
ATOM 28063 N N . SER A 1 113 ? -10.847 6.798 2.752 1.00 0.00 113 SER A N 16
ATOM 28064 C CA . SER A 1 113 ? -9.490 7.107 3.186 1.00 0.00 113 SER A CA 16
ATOM 28065 C C . SER A 1 113 ? -8.767 5.846 3.648 1.00 0.00 113 SER A C 16
ATOM 28066 O O . SER A 1 113 ? -9.394 4.827 3.934 1.00 0.00 113 SER A O 16
ATOM 28074 N N . GLY A 1 114 ? -7.441 5.923 3.719 1.00 0.00 114 GLY A N 16
ATOM 28075 C CA . GLY A 1 114 ? -6.653 4.782 4.146 1.00 0.00 114 GLY A CA 16
ATOM 28076 C C . GLY A 1 114 ? -6.578 3.700 3.087 1.00 0.00 114 GLY A C 16
ATOM 28077 O O . GLY A 1 114 ? -7.339 3.714 2.120 1.00 0.00 114 GLY A O 16
ATOM 28081 N N . GLY A 1 1 ? 18.809 -2.577 -22.980 1.00 0.00 1 GLY A N 17
ATOM 28082 C CA . GLY A 1 1 ? 17.945 -1.582 -22.371 1.00 0.00 1 GLY A CA 17
ATOM 28083 C C . GLY A 1 1 ? 16.631 -1.424 -23.110 1.00 0.00 1 GLY A C 17
ATOM 28084 O O . GLY A 1 1 ? 15.869 -2.381 -23.248 1.00 0.00 1 GLY A O 17
ATOM 28088 N N . SER A 1 2 ? 16.364 -0.212 -23.586 1.00 0.00 2 SER A N 17
ATOM 28089 C CA . SER A 1 2 ? 15.130 0.069 -24.311 1.00 0.00 2 SER A CA 17
ATOM 28090 C C . SER A 1 2 ? 15.226 -0.413 -25.755 1.00 0.00 2 SER A C 17
ATOM 28091 O O . SER A 1 2 ? 16.017 0.105 -26.543 1.00 0.00 2 SER A O 17
ATOM 28099 N N . SER A 1 3 ? 14.415 -1.410 -26.094 1.00 0.00 3 SER A N 17
ATOM 28100 C CA . SER A 1 3 ? 14.409 -1.966 -27.442 1.00 0.00 3 SER A CA 17
ATOM 28101 C C . SER A 1 3 ? 13.022 -1.861 -28.068 1.00 0.00 3 SER A C 17
ATOM 28102 O O . SER A 1 3 ? 12.857 -1.297 -29.149 1.00 0.00 3 SER A O 17
ATOM 28110 N N . GLY A 1 4 ? 12.026 -2.410 -27.379 1.00 0.00 4 GLY A N 17
ATOM 28111 C CA . GLY A 1 4 ? 10.665 -2.369 -27.882 1.00 0.00 4 GLY A CA 17
ATOM 28112 C C . GLY A 1 4 ? 9.729 -1.612 -26.960 1.00 0.00 4 GLY A C 17
ATOM 28113 O O . GLY A 1 4 ? 9.741 -0.381 -26.927 1.00 0.00 4 GLY A O 17
ATOM 28117 N N . SER A 1 5 ? 8.916 -2.348 -26.211 1.00 0.00 5 SER A N 17
ATOM 28118 C CA . SER A 1 5 ? 7.965 -1.739 -25.288 1.00 0.00 5 SER A CA 17
ATOM 28119 C C . SER A 1 5 ? 8.638 -1.395 -23.963 1.00 0.00 5 SER A C 17
ATOM 28120 O O . SER A 1 5 ? 8.518 -0.276 -23.464 1.00 0.00 5 SER A O 17
ATOM 28128 N N . SER A 1 6 ? 9.348 -2.366 -23.397 1.00 0.00 6 SER A N 17
ATOM 28129 C CA . SER A 1 6 ? 10.038 -2.169 -22.128 1.00 0.00 6 SER A CA 17
ATOM 28130 C C . SER A 1 6 ? 9.124 -1.491 -21.112 1.00 0.00 6 SER A C 17
ATOM 28131 O O . SER A 1 6 ? 9.560 -0.640 -20.338 1.00 0.00 6 SER A O 17
ATOM 28139 N N . GLY A 1 7 ? 7.851 -1.876 -21.122 1.00 0.00 7 GLY A N 17
ATOM 28140 C CA . GLY A 1 7 ? 6.894 -1.296 -20.197 1.00 0.00 7 GLY A CA 17
ATOM 28141 C C . GLY A 1 7 ? 6.191 -2.344 -19.358 1.00 0.00 7 GLY A C 17
ATOM 28142 O O . GLY A 1 7 ? 5.941 -3.464 -19.805 1.00 0.00 7 GLY A O 17
ATOM 28146 N N . PRO A 1 8 ? 5.862 -1.984 -18.108 1.00 0.00 8 PRO A N 17
ATOM 28147 C CA . PRO A 1 8 ? 5.180 -2.888 -17.177 1.00 0.00 8 PRO A CA 17
ATOM 28148 C C . PRO A 1 8 ? 3.736 -3.159 -17.585 1.00 0.00 8 PRO A C 17
ATOM 28149 O O . PRO A 1 8 ? 2.999 -2.241 -17.946 1.00 0.00 8 PRO A O 17
ATOM 28160 N N . LYS A 1 9 ? 3.336 -4.424 -17.525 1.00 0.00 9 LYS A N 17
ATOM 28161 C CA . LYS A 1 9 ? 1.979 -4.817 -17.886 1.00 0.00 9 LYS A CA 17
ATOM 28162 C C . LYS A 1 9 ? 1.200 -5.275 -16.658 1.00 0.00 9 LYS A C 17
ATOM 28163 O O . LYS A 1 9 ? -0.014 -5.093 -16.578 1.00 0.00 9 LYS A O 17
ATOM 28182 N N . ALA A 1 10 ? 1.907 -5.869 -15.702 1.00 0.00 10 ALA A N 17
ATOM 28183 C CA . ALA A 1 10 ? 1.282 -6.349 -14.476 1.00 0.00 10 ALA A CA 17
ATOM 28184 C C . ALA A 1 10 ? 1.108 -5.218 -13.468 1.00 0.00 10 ALA A C 17
ATOM 28185 O O . ALA A 1 10 ? -0.011 -4.791 -13.184 1.00 0.00 10 ALA A O 17
ATOM 28192 N N . THR A 1 11 ? 2.224 -4.735 -12.929 1.00 0.00 11 THR A N 17
ATOM 28193 C CA . THR A 1 11 ? 2.195 -3.655 -11.951 1.00 0.00 11 THR A CA 17
ATOM 28194 C C . THR A 1 11 ? 2.804 -2.380 -12.523 1.00 0.00 11 THR A C 17
ATOM 28195 O O . THR A 1 11 ? 3.942 -2.030 -12.209 1.00 0.00 11 THR A O 17
ATOM 28206 N N . ALA A 1 12 ? 2.040 -1.689 -13.362 1.00 0.00 12 ALA A N 17
ATOM 28207 C CA . ALA A 1 12 ? 2.505 -0.451 -13.975 1.00 0.00 12 ALA A CA 17
ATOM 28208 C C . ALA A 1 12 ? 2.136 0.757 -13.121 1.00 0.00 12 ALA A C 17
ATOM 28209 O O . ALA A 1 12 ? 3.007 1.510 -12.687 1.00 0.00 12 ALA A O 17
ATOM 28216 N N . GLN A 1 13 ? 0.840 0.935 -12.884 1.00 0.00 13 GLN A N 17
ATOM 28217 C CA . GLN A 1 13 ? 0.357 2.053 -12.083 1.00 0.00 13 GLN A CA 17
ATOM 28218 C C . GLN A 1 13 ? 1.295 2.329 -10.912 1.00 0.00 13 GLN A C 17
ATOM 28219 O O . GLN A 1 13 ? 1.893 3.400 -10.822 1.00 0.00 13 GLN A O 17
ATOM 28233 N N . MET A 1 14 ? 1.417 1.354 -10.016 1.00 0.00 14 MET A N 17
ATOM 28234 C CA . MET A 1 14 ? 2.283 1.492 -8.851 1.00 0.00 14 MET A CA 17
ATOM 28235 C C . MET A 1 14 ? 3.580 2.205 -9.219 1.00 0.00 14 MET A C 17
ATOM 28236 O O . MET A 1 14 ? 3.862 3.294 -8.722 1.00 0.00 14 MET A O 17
ATOM 28250 N N . GLU A 1 15 ? 4.366 1.581 -10.091 1.00 0.00 15 GLU A N 17
ATOM 28251 C CA . GLU A 1 15 ? 5.634 2.156 -10.523 1.00 0.00 15 GLU A CA 17
ATOM 28252 C C . GLU A 1 15 ? 5.522 3.671 -10.670 1.00 0.00 15 GLU A C 17
ATOM 28253 O O . GLU A 1 15 ? 6.230 4.424 -10.002 1.00 0.00 15 GLU A O 17
ATOM 28265 N N . GLY A 1 16 ? 4.627 4.110 -11.549 1.00 0.00 16 GLY A N 17
ATOM 28266 C CA . GLY A 1 16 ? 4.439 5.533 -11.769 1.00 0.00 16 GLY A CA 17
ATOM 28267 C C . GLY A 1 16 ? 4.436 6.323 -10.475 1.00 0.00 16 GLY A C 17
ATOM 28268 O O . GLY A 1 16 ? 5.009 7.411 -10.404 1.00 0.00 16 GLY A O 17
ATOM 28272 N N . ARG A 1 17 ? 3.788 5.777 -9.451 1.00 0.00 17 ARG A N 17
ATOM 28273 C CA . ARG A 1 17 ? 3.710 6.440 -8.155 1.00 0.00 17 ARG A CA 17
ATOM 28274 C C . ARG A 1 17 ? 5.095 6.571 -7.527 1.00 0.00 17 ARG A C 17
ATOM 28275 O O . ARG A 1 17 ? 5.570 7.678 -7.269 1.00 0.00 17 ARG A O 17
ATOM 28296 N N . LEU A 1 18 ? 5.738 5.434 -7.284 1.00 0.00 18 LEU A N 17
ATOM 28297 C CA . LEU A 1 18 ? 7.068 5.420 -6.686 1.00 0.00 18 LEU A CA 17
ATOM 28298 C C . LEU A 1 18 ? 7.902 6.596 -7.185 1.00 0.00 18 LEU A C 17
ATOM 28299 O O . LEU A 1 18 ? 8.665 7.193 -6.426 1.00 0.00 18 LEU A O 17
ATOM 28315 N N . GLN A 1 19 ? 7.748 6.924 -8.464 1.00 0.00 19 GLN A N 17
ATOM 28316 C CA . GLN A 1 19 ? 8.486 8.030 -9.062 1.00 0.00 19 GLN A CA 17
ATOM 28317 C C . GLN A 1 19 ? 8.160 9.344 -8.361 1.00 0.00 19 GLN A C 17
ATOM 28318 O O . GLN A 1 19 ? 9.058 10.073 -7.941 1.00 0.00 19 GLN A O 17
ATOM 28332 N N . GLU A 1 20 ? 6.870 9.641 -8.240 1.00 0.00 20 GLU A N 17
ATOM 28333 C CA . GLU A 1 20 ? 6.427 10.869 -7.591 1.00 0.00 20 GLU A CA 17
ATOM 28334 C C . GLU A 1 20 ? 6.847 10.891 -6.124 1.00 0.00 20 GLU A C 17
ATOM 28335 O O . GLU A 1 20 ? 7.082 11.955 -5.550 1.00 0.00 20 GLU A O 17
ATOM 28347 N N . PHE A 1 21 ? 6.938 9.710 -5.523 1.00 0.00 21 PHE A N 17
ATOM 28348 C CA . PHE A 1 21 ? 7.328 9.592 -4.123 1.00 0.00 21 PHE A CA 17
ATOM 28349 C C . PHE A 1 21 ? 8.730 10.154 -3.900 1.00 0.00 21 PHE A C 17
ATOM 28350 O O . PHE A 1 21 ? 8.970 10.893 -2.944 1.00 0.00 21 PHE A O 17
ATOM 28367 N N . LEU A 1 22 ? 9.651 9.797 -4.787 1.00 0.00 22 LEU A N 17
ATOM 28368 C CA . LEU A 1 22 ? 11.030 10.264 -4.688 1.00 0.00 22 LEU A CA 17
ATOM 28369 C C . LEU A 1 22 ? 11.146 11.717 -5.138 1.00 0.00 22 LEU A C 17
ATOM 28370 O O . LEU A 1 22 ? 11.841 12.519 -4.512 1.00 0.00 22 LEU A O 17
ATOM 28386 N N . THR A 1 23 ? 10.460 12.051 -6.226 1.00 0.00 23 THR A N 17
ATOM 28387 C CA . THR A 1 23 ? 10.485 13.407 -6.759 1.00 0.00 23 THR A CA 17
ATOM 28388 C C . THR A 1 23 ? 10.071 14.422 -5.700 1.00 0.00 23 THR A C 17
ATOM 28389 O O . THR A 1 23 ? 10.404 15.603 -5.795 1.00 0.00 23 THR A O 17
ATOM 28400 N N . ALA A 1 24 ? 9.344 13.954 -4.691 1.00 0.00 24 ALA A N 17
ATOM 28401 C CA . ALA A 1 24 ? 8.888 14.821 -3.611 1.00 0.00 24 ALA A CA 17
ATOM 28402 C C . ALA A 1 24 ? 9.753 14.652 -2.367 1.00 0.00 24 ALA A C 17
ATOM 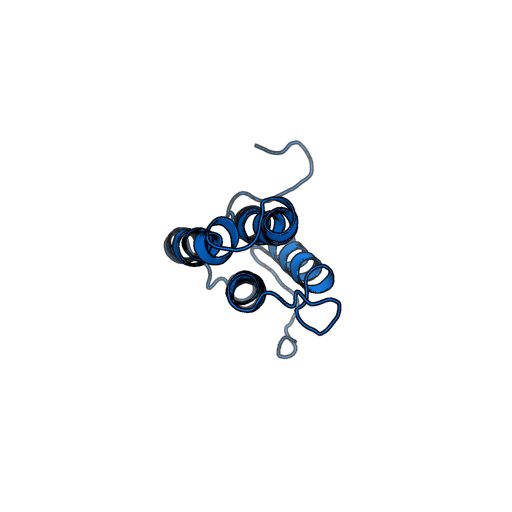28403 O O . ALA A 1 24 ? 10.009 15.613 -1.642 1.00 0.00 24 ALA A O 17
ATOM 28410 N N . TYR A 1 25 ? 10.201 13.424 -2.127 1.00 0.00 25 TYR A N 17
ATOM 28411 C CA . TYR A 1 25 ? 11.035 13.129 -0.968 1.00 0.00 25 TYR A CA 17
ATOM 28412 C C . TYR A 1 25 ? 12.405 12.615 -1.400 1.00 0.00 25 TYR A C 17
ATOM 28413 O O . TYR A 1 25 ? 12.593 11.418 -1.612 1.00 0.00 25 TYR A O 17
ATOM 28431 N N . ALA A 1 26 ? 13.360 13.532 -1.529 1.00 0.00 26 ALA A N 17
ATOM 28432 C CA . ALA A 1 26 ? 14.713 13.173 -1.933 1.00 0.00 26 ALA A CA 17
ATOM 28433 C C . ALA A 1 26 ? 15.745 13.752 -0.970 1.00 0.00 26 ALA A C 17
ATOM 28434 O O . ALA A 1 26 ? 15.731 14.940 -0.648 1.00 0.00 26 ALA A O 17
ATOM 28441 N N . PRO A 1 27 ? 16.662 12.895 -0.499 1.00 0.00 27 PRO A N 17
ATOM 28442 C CA . PRO A 1 27 ? 17.719 13.299 0.434 1.00 0.00 27 PRO A CA 17
ATOM 28443 C C . PRO A 1 27 ? 18.757 14.202 -0.223 1.00 0.00 27 PRO A C 17
ATOM 28444 O O . PRO A 1 27 ? 19.025 14.089 -1.418 1.00 0.00 27 PRO A O 17
ATOM 28455 N N . GLY A 1 28 ? 19.340 15.099 0.567 1.00 0.00 28 GLY A N 17
ATOM 28456 C CA . GLY A 1 28 ? 20.343 16.008 0.044 1.00 0.00 28 GLY A CA 17
ATOM 28457 C C . GLY A 1 28 ? 19.740 17.114 -0.798 1.00 0.00 28 GLY A C 17
ATOM 28458 O O . GLY A 1 28 ? 20.060 18.288 -0.615 1.00 0.00 28 GLY A O 17
ATOM 28462 N N . ALA A 1 29 ? 18.865 16.739 -1.726 1.00 0.00 29 ALA A N 17
ATOM 28463 C CA . ALA A 1 29 ? 18.216 17.709 -2.600 1.00 0.00 29 ALA A CA 17
ATOM 28464 C C . ALA A 1 29 ? 17.459 18.757 -1.791 1.00 0.00 29 ALA A C 17
ATOM 28465 O O . ALA A 1 29 ? 17.583 18.818 -0.567 1.00 0.00 29 ALA A O 17
ATOM 28472 N N . ARG A 1 30 ? 16.677 19.580 -2.482 1.00 0.00 30 ARG A N 17
ATOM 28473 C CA . ARG A 1 30 ? 15.902 20.626 -1.827 1.00 0.00 30 ARG A CA 17
ATOM 28474 C C . ARG A 1 30 ? 15.491 20.200 -0.421 1.00 0.00 30 ARG A C 17
ATOM 28475 O O . ARG A 1 30 ? 15.442 21.018 0.499 1.00 0.00 30 ARG A O 17
ATOM 28496 N N . LEU A 1 31 ? 15.196 18.914 -0.261 1.00 0.00 31 LEU A N 17
ATOM 28497 C CA . LEU A 1 31 ? 14.789 18.378 1.033 1.00 0.00 31 LEU A CA 17
ATOM 28498 C C . LEU A 1 31 ? 15.979 17.777 1.773 1.00 0.00 31 LEU A C 17
ATOM 28499 O O . LEU A 1 31 ? 16.768 17.029 1.196 1.00 0.00 31 LEU A O 17
ATOM 28515 N N . ALA A 1 32 ? 16.101 18.107 3.055 1.00 0.00 32 ALA A N 17
ATOM 28516 C CA . ALA A 1 32 ? 17.193 17.597 3.875 1.00 0.00 32 ALA A CA 17
ATOM 28517 C C . ALA A 1 32 ? 17.017 17.999 5.335 1.00 0.00 32 ALA A C 17
ATOM 28518 O O . ALA A 1 32 ? 16.614 19.123 5.636 1.00 0.00 32 ALA A O 17
ATOM 28525 N N . LEU A 1 33 ? 17.321 17.074 6.239 1.00 0.00 33 LEU A N 17
ATOM 28526 C CA . LEU A 1 33 ? 17.195 17.331 7.669 1.00 0.00 33 LEU A CA 17
ATOM 28527 C C . LEU A 1 33 ? 18.548 17.214 8.364 1.00 0.00 33 LEU A C 17
ATOM 28528 O O . LEU A 1 33 ? 19.092 16.120 8.505 1.00 0.00 33 LEU A O 17
ATOM 28544 N N . ALA A 1 34 ? 19.084 18.350 8.799 1.00 0.00 34 ALA A N 17
ATOM 28545 C CA . ALA A 1 34 ? 20.371 18.374 9.483 1.00 0.00 34 ALA A CA 17
ATOM 28546 C C . ALA A 1 34 ? 20.568 17.120 10.327 1.00 0.00 34 ALA A C 17
ATOM 28547 O O . ALA A 1 34 ? 21.613 16.472 10.259 1.00 0.00 34 ALA A O 17
ATOM 28554 N N . ASP A 1 35 ? 19.559 16.783 11.122 1.00 0.00 35 ASP A N 17
ATOM 28555 C CA . ASP A 1 35 ? 19.621 15.605 11.979 1.00 0.00 35 ASP A CA 17
ATOM 28556 C C . ASP A 1 35 ? 20.315 14.449 11.266 1.00 0.00 35 ASP A C 17
ATOM 28557 O O . ASP A 1 35 ? 19.937 14.074 10.157 1.00 0.00 35 ASP A O 17
ATOM 28566 N N . GLY A 1 36 ? 21.335 13.889 11.909 1.00 0.00 36 GLY A N 17
ATOM 28567 C CA . GLY A 1 36 ? 22.067 12.783 11.320 1.00 0.00 36 GLY A CA 17
ATOM 28568 C C . GLY A 1 36 ? 21.242 11.513 11.253 1.00 0.00 36 GLY A C 17
ATOM 28569 O O . GLY A 1 36 ? 20.664 11.194 10.213 1.00 0.00 36 GLY A O 17
ATOM 28573 N N . VAL A 1 37 ? 21.188 10.784 12.363 1.00 0.00 37 VAL A N 17
ATOM 28574 C CA . VAL A 1 37 ? 20.429 9.541 12.425 1.00 0.00 37 VAL A CA 17
ATOM 28575 C C . VAL A 1 37 ? 19.080 9.686 11.729 1.00 0.00 37 VAL A C 17
ATOM 28576 O O . VAL A 1 37 ? 18.816 9.027 10.722 1.00 0.00 37 VAL A O 17
ATOM 28589 N N . LEU A 1 38 ? 18.231 10.551 12.270 1.00 0.00 38 LEU A N 17
ATOM 28590 C CA . LEU A 1 38 ? 16.908 10.783 11.701 1.00 0.00 38 LEU A CA 17
ATOM 28591 C C . LEU A 1 38 ? 16.950 10.708 10.178 1.00 0.00 38 LEU A C 17
ATOM 28592 O O . LEU A 1 38 ? 16.188 9.965 9.561 1.00 0.00 38 LEU A O 17
ATOM 28608 N N . GLY A 1 39 ? 17.849 11.482 9.577 1.00 0.00 39 GLY A N 17
ATOM 28609 C CA . GLY A 1 39 ? 17.976 11.487 8.131 1.00 0.00 39 GLY A CA 17
ATOM 28610 C C . GLY A 1 39 ? 18.323 10.120 7.575 1.00 0.00 39 GLY A C 17
ATOM 28611 O O . GLY A 1 39 ? 17.836 9.731 6.513 1.00 0.00 39 GLY A O 17
ATOM 28615 N N . PHE A 1 40 ? 19.170 9.389 8.293 1.00 0.00 40 PHE A N 17
ATOM 28616 C CA . PHE A 1 40 ? 19.585 8.059 7.864 1.00 0.00 40 PHE A CA 17
ATOM 28617 C C . PHE A 1 40 ? 18.409 7.287 7.271 1.00 0.00 40 PHE A C 17
ATOM 28618 O O . PHE A 1 40 ? 18.589 6.435 6.399 1.00 0.00 40 PHE A O 17
ATOM 28635 N N . ILE A 1 41 ? 17.208 7.591 7.749 1.00 0.00 41 ILE A N 17
ATOM 28636 C CA . ILE A 1 41 ? 16.003 6.927 7.267 1.00 0.00 41 ILE A CA 17
ATOM 28637 C C . ILE A 1 41 ? 15.612 7.437 5.884 1.00 0.00 41 ILE A C 17
ATOM 28638 O O . ILE A 1 41 ? 15.440 6.654 4.948 1.00 0.00 41 ILE A O 17
ATOM 28654 N N . HIS A 1 42 ? 15.473 8.753 5.761 1.00 0.00 42 HIS A N 17
ATOM 28655 C CA . HIS A 1 42 ? 15.104 9.368 4.491 1.00 0.00 42 HIS A CA 17
ATOM 28656 C C . HIS A 1 42 ? 16.019 8.887 3.369 1.00 0.00 42 HIS A C 17
ATOM 28657 O O . HIS A 1 42 ? 15.559 8.573 2.270 1.00 0.00 42 HIS A O 17
ATOM 28672 N N . HIS A 1 43 ? 17.317 8.833 3.652 1.00 0.00 43 HIS A N 17
ATOM 28673 C CA . HIS A 1 43 ? 18.297 8.391 2.666 1.00 0.00 43 HIS A CA 17
ATOM 28674 C C . HIS A 1 43 ? 18.134 6.903 2.367 1.00 0.00 43 HIS A C 17
ATOM 28675 O O . HIS A 1 43 ? 18.191 6.483 1.212 1.00 0.00 43 HIS A O 17
ATOM 28690 N N . GLN A 1 44 ? 17.932 6.113 3.417 1.00 0.00 44 GLN A N 17
ATOM 28691 C CA . GLN A 1 44 ? 17.763 4.673 3.266 1.00 0.00 44 GLN A CA 17
ATOM 28692 C C . GLN A 1 44 ? 16.489 4.352 2.491 1.00 0.00 44 GLN A C 17
ATOM 28693 O O . GLN A 1 44 ? 16.542 3.804 1.390 1.00 0.00 44 GLN A O 17
ATOM 28707 N N . ILE A 1 45 ? 15.345 4.698 3.074 1.00 0.00 45 ILE A N 17
ATOM 28708 C CA . ILE A 1 45 ? 14.058 4.447 2.438 1.00 0.00 45 ILE A CA 17
ATOM 28709 C C . ILE A 1 45 ? 14.084 4.852 0.968 1.00 0.00 45 ILE A C 17
ATOM 28710 O O . ILE A 1 45 ? 13.854 4.028 0.082 1.00 0.00 45 ILE A O 17
ATOM 28726 N N . VAL A 1 46 ? 14.367 6.126 0.715 1.00 0.00 46 VAL A N 17
ATOM 28727 C CA . VAL A 1 46 ? 14.426 6.640 -0.648 1.00 0.00 46 VAL A CA 17
ATOM 28728 C C . VAL A 1 46 ? 15.173 5.679 -1.566 1.00 0.00 46 VAL A C 17
ATOM 28729 O O . VAL A 1 46 ? 14.766 5.452 -2.705 1.00 0.00 46 VAL A O 17
ATOM 28742 N N . GLU A 1 47 ? 16.267 5.117 -1.062 1.00 0.00 47 GLU A N 17
ATOM 28743 C CA . GLU A 1 47 ? 17.071 4.181 -1.838 1.00 0.00 47 GLU A CA 17
ATOM 28744 C C . GLU A 1 47 ? 16.306 2.884 -2.088 1.00 0.00 47 GLU A C 17
ATOM 28745 O O . GLU A 1 47 ? 16.299 2.359 -3.202 1.00 0.00 47 GLU A O 17
ATOM 28757 N N . LEU A 1 48 ? 15.663 2.373 -1.044 1.00 0.00 48 LEU A N 17
ATOM 28758 C CA . LEU A 1 48 ? 14.894 1.138 -1.149 1.00 0.00 48 LEU A CA 17
ATOM 28759 C C . LEU A 1 48 ? 13.766 1.283 -2.166 1.00 0.00 48 LEU A C 17
ATOM 28760 O O . LEU A 1 48 ? 13.426 0.332 -2.870 1.00 0.00 48 LEU A O 17
ATOM 28776 N N . ALA A 1 49 ? 13.192 2.479 -2.238 1.00 0.00 49 ALA A N 17
ATOM 28777 C CA . ALA A 1 49 ? 12.106 2.750 -3.172 1.00 0.00 49 ALA A CA 17
ATOM 28778 C C . ALA A 1 49 ? 12.555 2.535 -4.614 1.00 0.00 49 ALA A C 17
ATOM 28779 O O . ALA A 1 49 ? 11.883 1.853 -5.388 1.00 0.00 49 ALA A O 17
ATOM 28786 N N . ARG A 1 50 ? 13.693 3.123 -4.967 1.00 0.00 50 ARG A N 17
ATOM 28787 C CA . ARG A 1 50 ? 14.230 2.997 -6.317 1.00 0.00 50 ARG A CA 17
ATOM 28788 C C . ARG A 1 50 ? 14.290 1.534 -6.744 1.00 0.00 50 ARG A C 17
ATOM 28789 O O . ARG A 1 50 ? 13.824 1.173 -7.825 1.00 0.00 50 ARG A O 17
ATOM 28810 N N . ASP A 1 51 ? 14.867 0.696 -5.890 1.00 0.00 51 ASP A N 17
ATOM 28811 C CA . ASP A 1 51 ? 14.988 -0.728 -6.178 1.00 0.00 51 ASP A CA 17
ATOM 28812 C C . ASP A 1 51 ? 13.639 -1.317 -6.581 1.00 0.00 51 ASP A C 17
ATOM 28813 O O . ASP A 1 51 ? 13.536 -2.032 -7.579 1.00 0.00 51 ASP A O 17
ATOM 28822 N N . CYS A 1 52 ? 12.609 -1.012 -5.800 1.00 0.00 52 CYS A N 17
ATOM 28823 C CA . CYS A 1 52 ? 11.267 -1.513 -6.074 1.00 0.00 52 CYS A CA 17
ATOM 28824 C C . CYS A 1 52 ? 10.873 -1.247 -7.523 1.00 0.00 52 CYS A C 17
ATOM 28825 O O . CYS A 1 52 ? 10.387 -2.139 -8.219 1.00 0.00 52 CYS A O 17
ATOM 28833 N N . LEU A 1 53 ? 11.085 -0.015 -7.972 1.00 0.00 53 LEU A N 17
ATOM 28834 C CA . LEU A 1 53 ? 10.750 0.370 -9.338 1.00 0.00 53 LEU A CA 17
ATOM 28835 C C . LEU A 1 53 ? 11.340 -0.616 -10.342 1.00 0.00 53 LEU A C 17
ATOM 28836 O O . LEU A 1 53 ? 10.610 -1.284 -11.073 1.00 0.00 53 LEU A O 17
ATOM 28852 N N . ALA A 1 54 ? 12.666 -0.703 -10.368 1.00 0.00 54 ALA A N 17
ATOM 28853 C CA . ALA A 1 54 ? 13.354 -1.611 -11.278 1.00 0.00 54 ALA A CA 17
ATOM 28854 C C . ALA A 1 54 ? 12.726 -3.000 -11.246 1.00 0.00 54 ALA A C 17
ATOM 28855 O O . ALA A 1 54 ? 12.668 -3.690 -12.264 1.00 0.00 54 ALA A O 17
ATOM 28862 N N . LYS A 1 55 ? 12.257 -3.406 -10.071 1.00 0.00 55 LYS A N 17
ATOM 28863 C CA . LYS A 1 55 ? 11.632 -4.713 -9.906 1.00 0.00 55 LYS A CA 17
ATOM 28864 C C . LYS A 1 55 ? 10.288 -4.768 -10.624 1.00 0.00 55 LYS A C 17
ATOM 28865 O O . LYS A 1 55 ? 10.064 -5.626 -11.478 1.00 0.00 55 LYS A O 17
ATOM 28884 N N . SER A 1 56 ? 9.396 -3.847 -10.273 1.00 0.00 56 SER A N 17
ATOM 28885 C CA . SER A 1 56 ? 8.073 -3.792 -10.882 1.00 0.00 56 SER A CA 17
ATOM 28886 C C . SER A 1 56 ? 8.174 -3.826 -12.404 1.00 0.00 56 SER A C 17
ATOM 28887 O O . SER A 1 56 ? 7.393 -4.500 -13.075 1.00 0.00 56 SER A O 17
ATOM 28895 N N . GLY A 1 57 ? 9.143 -3.092 -12.943 1.00 0.00 57 GLY A N 17
ATOM 28896 C CA . GLY A 1 57 ? 9.330 -3.051 -14.382 1.00 0.00 57 GLY A CA 17
ATOM 28897 C C . GLY A 1 57 ? 9.513 -4.430 -14.982 1.00 0.00 57 GLY A C 17
ATOM 28898 O O . GLY A 1 57 ? 8.972 -4.727 -16.047 1.00 0.00 57 GLY A O 17
ATOM 28902 N N . GLU A 1 58 ? 10.280 -5.275 -14.299 1.00 0.00 58 GLU A N 17
ATOM 28903 C CA . GLU A 1 58 ? 10.535 -6.630 -14.774 1.00 0.00 58 GLU A CA 17
ATOM 28904 C C . GLU A 1 58 ? 9.629 -7.633 -14.068 1.00 0.00 58 GLU A C 17
ATOM 28905 O O . GLU A 1 58 ? 9.662 -8.828 -14.359 1.00 0.00 58 GLU A O 17
ATOM 28917 N N . ASN A 1 59 ? 8.820 -7.138 -13.136 1.00 0.00 59 ASN A N 17
ATOM 28918 C CA . ASN A 1 59 ? 7.905 -7.992 -12.387 1.00 0.00 59 ASN A CA 17
ATOM 28919 C C . ASN A 1 59 ? 8.671 -8.909 -11.438 1.00 0.00 59 ASN A C 17
ATOM 28920 O O . ASN A 1 59 ? 8.451 -10.121 -11.417 1.00 0.00 59 ASN A O 17
ATOM 28931 N N . LEU A 1 60 ? 9.569 -8.324 -10.655 1.00 0.00 60 LEU A N 17
ATOM 28932 C CA . LEU A 1 60 ? 10.368 -9.088 -9.703 1.00 0.00 60 LEU A CA 17
ATOM 28933 C C . LEU A 1 60 ? 9.789 -8.981 -8.296 1.00 0.00 60 LEU A C 17
ATOM 28934 O O . LEU A 1 60 ? 10.033 -9.837 -7.445 1.00 0.00 60 LEU A O 17
ATOM 28950 N N . VAL A 1 61 ? 9.017 -7.925 -8.058 1.00 0.00 61 VAL A N 17
ATOM 28951 C CA . VAL A 1 61 ? 8.399 -7.707 -6.756 1.00 0.00 61 VAL A CA 17
ATOM 28952 C C . VAL A 1 61 ? 7.328 -8.754 -6.474 1.00 0.00 61 VAL A C 17
ATOM 28953 O O . VAL A 1 61 ? 6.320 -8.833 -7.177 1.00 0.00 61 VAL A O 17
ATOM 28966 N N . THR A 1 62 ? 7.551 -9.558 -5.439 1.00 0.00 62 THR A N 17
ATOM 28967 C CA . THR A 1 62 ? 6.606 -10.602 -5.063 1.00 0.00 62 THR A CA 17
ATOM 28968 C C . THR A 1 62 ? 6.136 -10.426 -3.623 1.00 0.00 62 THR A C 17
ATOM 28969 O O . THR A 1 62 ? 6.742 -9.685 -2.849 1.00 0.00 62 THR A O 17
ATOM 28980 N N . SER A 1 63 ? 5.055 -11.113 -3.271 1.00 0.00 63 SER A N 17
ATOM 28981 C CA . SER A 1 63 ? 4.502 -11.030 -1.924 1.00 0.00 63 SER A CA 17
ATOM 28982 C C . SER A 1 63 ? 5.613 -10.872 -0.890 1.00 0.00 63 SER A C 17
ATOM 28983 O O . SER A 1 63 ? 5.576 -9.966 -0.057 1.00 0.00 63 SER A O 17
ATOM 28991 N N . ARG A 1 64 ? 6.600 -11.759 -0.950 1.00 0.00 64 ARG A N 17
ATOM 28992 C CA . ARG A 1 64 ? 7.722 -11.720 -0.019 1.00 0.00 64 ARG A CA 17
ATOM 28993 C C . ARG A 1 64 ? 8.476 -10.398 -0.133 1.00 0.00 64 ARG A C 17
ATOM 28994 O O . ARG A 1 64 ? 8.622 -9.668 0.848 1.00 0.00 64 ARG A O 17
ATOM 29015 N N . TYR A 1 65 ? 8.954 -10.097 -1.335 1.00 0.00 65 TYR A N 17
ATOM 29016 C CA . TYR A 1 65 ? 9.696 -8.865 -1.577 1.00 0.00 65 TYR A CA 17
ATOM 29017 C C . TYR A 1 65 ? 9.133 -7.718 -0.743 1.00 0.00 65 TYR A C 17
ATOM 29018 O O . TYR A 1 65 ? 9.854 -7.082 0.026 1.00 0.00 65 TYR A O 17
ATOM 29036 N N . PHE A 1 66 ? 7.839 -7.460 -0.902 1.00 0.00 66 PHE A N 17
ATOM 29037 C CA . PHE A 1 66 ? 7.178 -6.389 -0.165 1.00 0.00 66 PHE A CA 17
ATOM 29038 C C . PHE A 1 66 ? 7.281 -6.621 1.340 1.00 0.00 66 PHE A C 17
ATOM 29039 O O . PHE A 1 66 ? 7.825 -5.792 2.072 1.00 0.00 66 PHE A O 17
ATOM 29056 N N . LEU A 1 67 ? 6.754 -7.752 1.796 1.00 0.00 67 LEU A N 17
ATOM 29057 C CA . LEU A 1 67 ? 6.786 -8.094 3.214 1.00 0.00 67 LEU A CA 17
ATOM 29058 C C . LEU A 1 67 ? 8.098 -7.651 3.852 1.00 0.00 67 LEU A C 17
ATOM 29059 O O . LEU A 1 67 ? 8.107 -6.836 4.773 1.00 0.00 67 LEU A O 17
ATOM 29075 N N . GLU A 1 68 ? 9.205 -8.193 3.353 1.00 0.00 68 GLU A N 17
ATOM 29076 C CA . GLU A 1 68 ? 10.524 -7.851 3.874 1.00 0.00 68 GLU A CA 17
ATOM 29077 C C . GLU A 1 68 ? 10.770 -6.348 3.789 1.00 0.00 68 GLU A C 17
ATOM 29078 O O . GLU A 1 68 ? 11.156 -5.715 4.772 1.00 0.00 68 GLU A O 17
ATOM 29090 N N . MET A 1 69 ? 10.543 -5.783 2.608 1.00 0.00 69 MET A N 17
ATOM 29091 C CA . MET A 1 69 ? 10.740 -4.353 2.395 1.00 0.00 69 MET A CA 17
ATOM 29092 C C . MET A 1 69 ? 10.046 -3.541 3.483 1.00 0.00 69 MET A C 17
ATOM 29093 O O . MET A 1 69 ? 10.539 -2.492 3.896 1.00 0.00 69 MET A O 17
ATOM 29107 N N . GLN A 1 70 ? 8.900 -4.033 3.943 1.00 0.00 70 GLN A N 17
ATOM 29108 C CA . GLN A 1 70 ? 8.139 -3.351 4.983 1.00 0.00 70 GLN A CA 17
ATOM 29109 C C . GLN A 1 70 ? 8.860 -3.427 6.325 1.00 0.00 70 GLN A C 17
ATOM 29110 O O . GLN A 1 70 ? 8.976 -2.429 7.035 1.00 0.00 70 GLN A O 17
ATOM 29124 N N . GLU A 1 71 ? 9.343 -4.618 6.664 1.00 0.00 71 GLU A N 17
ATOM 29125 C CA . GLU A 1 71 ? 10.053 -4.824 7.922 1.00 0.00 71 GLU A CA 17
ATOM 29126 C C . GLU A 1 71 ? 11.413 -4.134 7.898 1.00 0.00 71 GLU A C 17
ATOM 29127 O O . GLU A 1 71 ? 11.947 -3.752 8.940 1.00 0.00 71 GLU A O 17
ATOM 29139 N N . LYS A 1 72 ? 11.970 -3.976 6.702 1.00 0.00 72 LYS A N 17
ATOM 29140 C CA . LYS A 1 72 ? 13.267 -3.332 6.540 1.00 0.00 72 LYS A CA 17
ATOM 29141 C C . LYS A 1 72 ? 13.149 -1.821 6.711 1.00 0.00 72 LYS A C 17
ATOM 29142 O O . LYS A 1 72 ? 14.024 -1.182 7.297 1.00 0.00 72 LYS A O 17
ATOM 29161 N N . LEU A 1 73 ? 12.063 -1.255 6.198 1.00 0.00 73 LEU A N 17
ATOM 29162 C CA . LEU A 1 73 ? 11.829 0.182 6.296 1.00 0.00 73 LEU A CA 17
ATOM 29163 C C . LEU A 1 73 ? 11.170 0.538 7.625 1.00 0.00 73 LEU A C 17
ATOM 29164 O O . LEU A 1 73 ? 11.432 1.597 8.194 1.00 0.00 73 LEU A O 17
ATOM 29180 N N . GLU A 1 74 ? 10.317 -0.356 8.114 1.00 0.00 74 GLU A N 17
ATOM 29181 C CA . GLU A 1 74 ? 9.622 -0.136 9.377 1.00 0.00 74 GLU A CA 17
ATOM 29182 C C . GLU A 1 74 ? 10.616 0.050 10.520 1.00 0.00 74 GLU A C 17
ATOM 29183 O O . GLU A 1 74 ? 10.597 1.067 11.214 1.00 0.00 74 GLU A O 17
ATOM 29195 N N . ARG A 1 75 ? 11.483 -0.939 10.709 1.00 0.00 75 ARG A N 17
ATOM 29196 C CA . ARG A 1 75 ? 12.484 -0.886 11.768 1.00 0.00 75 ARG A CA 17
ATOM 29197 C C . ARG A 1 75 ? 13.221 0.450 11.753 1.00 0.00 75 ARG A C 17
ATOM 29198 O O . ARG A 1 75 ? 13.268 1.157 12.761 1.00 0.00 75 ARG A O 17
ATOM 29219 N N . LEU A 1 76 ? 13.795 0.790 10.604 1.00 0.00 76 LEU A N 17
ATOM 29220 C CA . LEU A 1 76 ? 14.530 2.042 10.457 1.00 0.00 76 LEU A CA 17
ATOM 29221 C C . LEU A 1 76 ? 13.795 3.189 11.142 1.00 0.00 76 LEU A C 17
ATOM 29222 O O . LEU A 1 76 ? 14.412 4.045 11.777 1.00 0.00 76 LEU A O 17
ATOM 29238 N N . LEU A 1 77 ? 12.473 3.199 11.011 1.00 0.00 77 LEU A N 17
ATOM 29239 C CA . LEU A 1 77 ? 11.652 4.241 11.620 1.00 0.00 77 LEU A CA 17
ATOM 29240 C C . LEU A 1 77 ? 12.217 4.658 12.973 1.00 0.00 77 LEU A C 17
ATOM 29241 O O . LEU A 1 77 ? 12.225 5.841 13.314 1.00 0.00 77 LEU A O 17
ATOM 29257 N N . GLN A 1 78 ? 12.690 3.680 13.739 1.00 0.00 78 GLN A N 17
ATOM 29258 C CA . GLN A 1 78 ? 13.259 3.947 15.054 1.00 0.00 78 GLN A CA 17
ATOM 29259 C C . GLN A 1 78 ? 14.190 5.154 15.010 1.00 0.00 78 GLN A C 17
ATOM 29260 O O . GLN A 1 78 ? 14.098 6.052 15.847 1.00 0.00 78 GLN A O 17
ATOM 29274 N N . ASP A 1 79 ? 15.086 5.168 14.029 1.00 0.00 79 ASP A N 17
ATOM 29275 C CA . ASP A 1 79 ? 16.034 6.266 13.875 1.00 0.00 79 ASP A CA 17
ATOM 29276 C C . ASP A 1 79 ? 15.364 7.606 14.162 1.00 0.00 79 ASP A C 17
ATOM 29277 O O . ASP A 1 79 ? 15.959 8.488 14.782 1.00 0.00 79 ASP A O 17
ATOM 29286 N N . ALA A 1 80 ? 14.125 7.753 13.706 1.00 0.00 80 ALA A N 17
ATOM 29287 C CA . ALA A 1 80 ? 13.375 8.985 13.914 1.00 0.00 80 ALA A CA 17
ATOM 29288 C C . ALA A 1 80 ? 12.691 8.988 15.277 1.00 0.00 80 ALA A C 17
ATOM 29289 O O . ALA A 1 80 ? 12.892 9.898 16.082 1.00 0.00 80 ALA A O 17
ATOM 29296 N N . HIS A 1 81 ? 11.881 7.964 15.530 1.00 0.00 81 HIS A N 17
ATOM 29297 C CA . HIS A 1 81 ? 11.167 7.849 16.797 1.00 0.00 81 HIS A CA 17
ATOM 29298 C C . HIS A 1 81 ? 12.144 7.773 17.966 1.00 0.00 81 HIS A C 17
ATOM 29299 O O . HIS A 1 81 ? 11.743 7.844 19.127 1.00 0.00 81 HIS A O 17
ATOM 29314 N N . GLU A 1 82 ? 13.427 7.626 17.650 1.00 0.00 82 GLU A N 17
ATOM 29315 C CA . GLU A 1 82 ? 14.460 7.538 18.676 1.00 0.00 82 GLU A CA 17
ATOM 29316 C C . GLU A 1 82 ? 14.935 8.928 19.091 1.00 0.00 82 GLU A C 17
ATOM 29317 O O . GLU A 1 82 ? 14.775 9.331 20.243 1.00 0.00 82 GLU A O 17
ATOM 29329 N N . ARG A 1 83 ? 15.519 9.654 18.144 1.00 0.00 83 ARG A N 17
ATOM 29330 C CA . ARG A 1 83 ? 16.019 10.998 18.411 1.00 0.00 83 ARG A CA 17
ATOM 29331 C C . ARG A 1 83 ? 15.047 12.053 17.890 1.00 0.00 83 ARG A C 17
ATOM 29332 O O . ARG A 1 83 ? 14.456 12.804 18.666 1.00 0.00 83 ARG A O 17
ATOM 29353 N N . SER A 1 84 ? 14.886 12.103 16.571 1.00 0.00 84 SER A N 17
ATOM 29354 C CA . SER A 1 84 ? 13.990 13.068 15.946 1.00 0.00 84 SER A CA 17
ATOM 29355 C C . SER A 1 84 ? 12.756 13.304 16.813 1.00 0.00 84 SER A C 17
ATOM 29356 O O . SER A 1 84 ? 12.297 12.404 17.516 1.00 0.00 84 SER A O 17
ATOM 29364 N N . ASP A 1 85 ? 12.226 14.520 16.756 1.00 0.00 85 ASP A N 17
ATOM 29365 C CA . ASP A 1 85 ? 11.045 14.876 17.534 1.00 0.00 85 ASP A CA 17
ATOM 29366 C C . ASP A 1 85 ? 9.777 14.722 16.700 1.00 0.00 85 ASP A C 17
ATOM 29367 O O . ASP A 1 85 ? 9.810 14.839 15.475 1.00 0.00 85 ASP A O 17
ATOM 29376 N N . SER A 1 86 ? 8.661 14.457 17.372 1.00 0.00 86 SER A N 17
ATOM 29377 C CA . SER A 1 86 ? 7.383 14.281 16.692 1.00 0.00 86 SER A CA 17
ATOM 29378 C C . SER A 1 86 ? 7.306 15.158 15.446 1.00 0.00 86 SER A C 17
ATOM 29379 O O . SER A 1 86 ? 6.725 14.767 14.434 1.00 0.00 86 SER A O 17
ATOM 29387 N N . GLU A 1 87 ? 7.895 16.347 15.529 1.00 0.00 87 GLU A N 17
ATOM 29388 C CA . GLU A 1 87 ? 7.892 17.281 14.409 1.00 0.00 87 GLU A CA 17
ATOM 29389 C C . GLU A 1 87 ? 8.676 16.716 13.228 1.00 0.00 87 GLU A C 17
ATOM 29390 O O . GLU A 1 87 ? 8.108 16.426 12.175 1.00 0.00 87 GLU A O 17
ATOM 29402 N N . GLU A 1 88 ? 9.983 16.563 13.412 1.00 0.00 88 GLU A N 17
ATOM 29403 C CA . GLU A 1 88 ? 10.845 16.034 12.361 1.00 0.00 88 GLU A CA 17
ATOM 29404 C C . GLU A 1 88 ? 10.408 14.630 11.953 1.00 0.00 88 GLU A C 17
ATOM 29405 O O . GLU A 1 88 ? 10.438 14.276 10.775 1.00 0.00 88 GLU A O 17
ATOM 29417 N N . VAL A 1 89 ? 10.002 13.834 12.938 1.00 0.00 89 VAL A N 17
ATOM 29418 C CA . VAL A 1 89 ? 9.558 12.469 12.683 1.00 0.00 89 VAL A CA 17
ATOM 29419 C C . VAL A 1 89 ? 8.294 12.453 11.830 1.00 0.00 89 VAL A C 17
ATOM 29420 O O . VAL A 1 89 ? 8.111 11.573 10.989 1.00 0.00 89 VAL A O 17
ATOM 29433 N N . SER A 1 90 ? 7.423 13.432 12.053 1.00 0.00 90 SER A N 17
ATOM 29434 C CA . SER A 1 90 ? 6.174 13.529 11.308 1.00 0.00 90 SER A CA 17
ATOM 29435 C C . SER A 1 90 ? 6.439 13.568 9.806 1.00 0.00 90 SER A C 17
ATOM 29436 O O . SER A 1 90 ? 5.589 13.182 9.003 1.00 0.00 90 SER A O 17
ATOM 29444 N N . PHE A 1 91 ? 7.625 14.038 9.433 1.00 0.00 91 PHE A N 17
ATOM 29445 C CA . PHE A 1 91 ? 8.003 14.130 8.028 1.00 0.00 91 PHE A CA 17
ATOM 29446 C C . PHE A 1 91 ? 8.365 12.756 7.471 1.00 0.00 91 PHE A C 17
ATOM 29447 O O . PHE A 1 91 ? 7.816 12.321 6.459 1.00 0.00 91 PHE A O 17
ATOM 29464 N N . ILE A 1 92 ? 9.293 12.079 8.139 1.00 0.00 92 ILE A N 17
ATOM 29465 C CA . ILE A 1 92 ? 9.727 10.755 7.712 1.00 0.00 92 ILE A CA 17
ATOM 29466 C C . ILE A 1 92 ? 8.575 9.757 7.755 1.00 0.00 92 ILE A C 17
ATOM 29467 O O . ILE A 1 92 ? 8.338 9.024 6.795 1.00 0.00 92 ILE A O 17
ATOM 29483 N N . VAL A 1 93 ? 7.858 9.737 8.875 1.00 0.00 93 VAL A N 17
ATOM 29484 C CA . VAL A 1 93 ? 6.728 8.832 9.042 1.00 0.00 93 VAL A CA 17
ATOM 29485 C C . VAL A 1 93 ? 5.914 8.725 7.758 1.00 0.00 93 VAL A C 17
ATOM 29486 O O . VAL A 1 93 ? 5.491 7.637 7.369 1.00 0.00 93 VAL A O 17
ATOM 29499 N N . GLN A 1 94 ? 5.700 9.862 7.103 1.00 0.00 94 GLN A N 17
ATOM 29500 C CA . GLN A 1 94 ? 4.937 9.895 5.861 1.00 0.00 94 GLN A CA 17
ATOM 29501 C C . GLN A 1 94 ? 5.567 8.989 4.809 1.00 0.00 94 GLN A C 17
ATOM 29502 O O . GLN A 1 94 ? 4.874 8.222 4.139 1.00 0.00 94 GLN A O 17
ATOM 29516 N N . LEU A 1 95 ? 6.885 9.081 4.670 1.00 0.00 95 LEU A N 17
ATOM 29517 C CA . LEU A 1 95 ? 7.610 8.268 3.699 1.00 0.00 95 LEU A CA 17
ATOM 29518 C C . LEU A 1 95 ? 7.458 6.783 4.010 1.00 0.00 95 LEU A C 17
ATOM 29519 O O . LEU A 1 95 ? 6.807 6.046 3.269 1.00 0.00 95 LEU A O 17
ATOM 29535 N N . VAL A 1 96 ? 8.061 6.349 5.112 1.00 0.00 96 VAL A N 17
ATOM 29536 C CA . VAL A 1 96 ? 7.990 4.952 5.523 1.00 0.00 96 VAL A CA 17
ATOM 29537 C C . VAL A 1 96 ? 6.589 4.390 5.318 1.00 0.00 96 VAL A C 17
ATOM 29538 O O . VAL A 1 96 ? 6.423 3.227 4.949 1.00 0.00 96 VAL A O 17
ATOM 29551 N N . ARG A 1 97 ? 5.581 5.222 5.559 1.00 0.00 97 ARG A N 17
ATOM 29552 C CA . ARG A 1 97 ? 4.193 4.808 5.401 1.00 0.00 97 ARG A CA 17
ATOM 29553 C C . ARG A 1 97 ? 3.823 4.696 3.925 1.00 0.00 97 ARG A C 17
ATOM 29554 O O . ARG A 1 97 ? 3.476 3.618 3.440 1.00 0.00 97 ARG A O 17
ATOM 29575 N N . LYS A 1 98 ? 3.900 5.816 3.214 1.00 0.00 98 LYS A N 17
ATOM 29576 C CA . LYS A 1 98 ? 3.575 5.845 1.793 1.00 0.00 98 LYS A CA 17
ATOM 29577 C C . LYS A 1 98 ? 4.208 4.663 1.066 1.00 0.00 98 LYS A C 17
ATOM 29578 O O . LYS A 1 98 ? 3.523 3.907 0.375 1.00 0.00 98 LYS A O 17
ATOM 29597 N N . LEU A 1 99 ? 5.518 4.508 1.226 1.00 0.00 99 LEU A N 17
ATOM 29598 C CA . LEU A 1 99 ? 6.243 3.416 0.586 1.00 0.00 99 LEU A CA 17
ATOM 29599 C C . LEU A 1 99 ? 5.441 2.121 0.646 1.00 0.00 99 LEU A C 17
ATOM 29600 O O . LEU A 1 99 ? 5.390 1.364 -0.324 1.00 0.00 99 LEU A O 17
ATOM 29616 N N . LEU A 1 100 ? 4.814 1.872 1.790 1.00 0.00 100 LEU A N 17
ATOM 29617 C CA . LEU A 1 100 ? 4.011 0.668 1.977 1.00 0.00 100 LEU A CA 17
ATOM 29618 C C . LEU A 1 100 ? 2.695 0.767 1.211 1.00 0.00 100 LEU A C 17
ATOM 29619 O O . LEU A 1 100 ? 2.156 -0.241 0.753 1.00 0.00 100 LEU A O 17
ATOM 29635 N N . ILE A 1 101 ? 2.186 1.986 1.076 1.00 0.00 101 ILE A N 17
ATOM 29636 C CA . ILE A 1 101 ? 0.936 2.217 0.363 1.00 0.00 101 ILE A CA 17
ATOM 29637 C C . ILE A 1 101 ? 1.148 2.177 -1.147 1.00 0.00 101 ILE A C 17
ATOM 29638 O O . ILE A 1 101 ? 0.205 1.969 -1.911 1.00 0.00 101 ILE A O 17
ATOM 29654 N N . ILE A 1 102 ? 2.392 2.377 -1.569 1.00 0.00 102 ILE A N 17
ATOM 29655 C CA . ILE A 1 102 ? 2.729 2.361 -2.987 1.00 0.00 102 ILE A CA 17
ATOM 29656 C C . ILE A 1 102 ? 3.118 0.960 -3.444 1.00 0.00 102 ILE A C 17
ATOM 29657 O O . ILE A 1 102 ? 2.500 0.397 -4.349 1.00 0.00 102 ILE A O 17
ATOM 29673 N N . ILE A 1 103 ? 4.145 0.401 -2.812 1.00 0.00 103 ILE A N 17
ATOM 29674 C CA . ILE A 1 103 ? 4.615 -0.936 -3.152 1.00 0.00 103 ILE A CA 17
ATOM 29675 C C . ILE A 1 103 ? 3.496 -1.963 -3.015 1.00 0.00 103 ILE A C 17
ATOM 29676 O O . ILE A 1 103 ? 3.481 -2.977 -3.712 1.00 0.00 103 ILE A O 17
ATOM 29692 N N . SER A 1 104 ? 2.559 -1.692 -2.112 1.00 0.00 104 SER A N 17
ATOM 29693 C CA . SER A 1 104 ? 1.436 -2.594 -1.881 1.00 0.00 104 SER A CA 17
ATOM 29694 C C . SER A 1 104 ? 0.602 -2.757 -3.148 1.00 0.00 104 SER A C 17
ATOM 29695 O O . SER A 1 104 ? -0.086 -1.830 -3.575 1.00 0.00 104 SER A O 17
ATOM 29703 N N . ARG A 1 105 ? 0.668 -3.943 -3.744 1.00 0.00 105 ARG A N 17
ATOM 29704 C CA . ARG A 1 105 ? -0.080 -4.229 -4.962 1.00 0.00 105 ARG A CA 17
ATOM 29705 C C . ARG A 1 105 ? -1.511 -3.711 -4.855 1.00 0.00 105 ARG A C 17
ATOM 29706 O O . ARG A 1 105 ? -2.001 -2.985 -5.721 1.00 0.00 105 ARG A O 17
ATOM 29727 N N . PRO A 1 106 ? -2.200 -4.092 -3.769 1.00 0.00 106 PRO A N 17
ATOM 29728 C CA . PRO A 1 106 ? -3.584 -3.677 -3.523 1.00 0.00 106 PRO A CA 17
ATOM 29729 C C . PRO A 1 106 ? -3.695 -2.193 -3.193 1.00 0.00 106 PRO A C 17
ATOM 29730 O O . PRO A 1 106 ? -2.692 -1.527 -2.940 1.00 0.00 106 PRO A O 17
ATOM 29741 N N . ALA A 1 107 ? -4.921 -1.680 -3.197 1.00 0.00 107 ALA A N 17
ATOM 29742 C CA . ALA A 1 107 ? -5.163 -0.275 -2.896 1.00 0.00 107 ALA A CA 17
ATOM 29743 C C . ALA A 1 107 ? -6.655 0.010 -2.765 1.00 0.00 107 ALA A C 17
ATOM 29744 O O . ALA A 1 107 ? -7.489 -0.805 -3.159 1.00 0.00 107 ALA A O 17
ATOM 29751 N N . ARG A 1 108 ? -6.985 1.170 -2.207 1.00 0.00 108 ARG A N 17
ATOM 29752 C CA . ARG A 1 108 ? -8.377 1.561 -2.023 1.00 0.00 108 ARG A CA 17
ATOM 29753 C C . ARG A 1 108 ? -8.634 2.948 -2.604 1.00 0.00 108 ARG A C 17
ATOM 29754 O O . ARG A 1 108 ? -9.521 3.128 -3.439 1.00 0.00 108 ARG A O 17
ATOM 29775 N N . SER A 1 109 ? -7.853 3.926 -2.156 1.00 0.00 109 SER A N 17
ATOM 29776 C CA . SER A 1 109 ? -7.999 5.298 -2.628 1.00 0.00 109 SER A CA 17
ATOM 29777 C C . SER A 1 109 ? -9.390 5.838 -2.308 1.00 0.00 109 SER A C 17
ATOM 29778 O O . SER A 1 109 ? -9.997 6.538 -3.117 1.00 0.00 109 SER A O 17
ATOM 29786 N N . GLY A 1 110 ? -9.888 5.505 -1.121 1.00 0.00 110 GLY A N 17
ATOM 29787 C CA . GLY A 1 110 ? -11.203 5.964 -0.714 1.00 0.00 110 GLY A CA 17
ATOM 29788 C C . GLY A 1 110 ? -11.145 7.235 0.111 1.00 0.00 110 GLY A C 17
ATOM 29789 O O . GLY A 1 110 ? -10.177 7.993 0.054 1.00 0.00 110 GLY A O 17
ATOM 29793 N N . PRO A 1 111 ? -12.201 7.482 0.899 1.00 0.00 111 PRO A N 17
ATOM 29794 C CA . PRO A 1 111 ? -12.290 8.670 1.753 1.00 0.00 111 PRO A CA 17
ATOM 29795 C C . PRO A 1 111 ? -11.309 8.621 2.919 1.00 0.00 111 PRO A C 17
ATOM 29796 O O . PRO A 1 111 ? -11.631 8.114 3.994 1.00 0.00 111 PRO A O 17
ATOM 29807 N N . SER A 1 112 ? -10.109 9.151 2.700 1.00 0.00 112 SER A N 17
ATOM 29808 C CA . SER A 1 112 ? -9.079 9.164 3.732 1.00 0.00 112 SER A CA 17
ATOM 29809 C C . SER A 1 112 ? -8.783 10.590 4.186 1.00 0.00 112 SER A C 17
ATOM 29810 O O . SER A 1 112 ? -8.445 11.453 3.377 1.00 0.00 112 SER A O 17
ATOM 29818 N N . SER A 1 113 ? -8.914 10.829 5.487 1.00 0.00 113 SER A N 17
ATOM 29819 C CA . SER A 1 113 ? -8.664 12.150 6.051 1.00 0.00 113 SER A CA 17
ATOM 29820 C C . SER A 1 113 ? -7.167 12.419 6.165 1.00 0.00 113 SER A C 17
ATOM 29821 O O . SER A 1 113 ? -6.664 13.423 5.662 1.00 0.00 113 SER A O 17
ATOM 29829 N N . GLY A 1 114 ? -6.458 11.511 6.830 1.00 0.00 114 GLY A N 17
ATOM 29830 C CA . GLY A 1 114 ? -5.025 11.667 6.999 1.00 0.00 114 GLY A CA 17
ATOM 29831 C C . GLY A 1 114 ? -4.232 10.677 6.169 1.00 0.00 114 GLY A C 17
ATOM 29832 O O . GLY A 1 114 ? -3.602 11.050 5.180 1.00 0.00 114 GLY A O 17
ATOM 29836 N N . GLY A 1 1 ? 10.142 -10.458 -31.941 1.00 0.00 1 GLY A N 18
ATOM 29837 C CA . GLY A 1 1 ? 10.178 -11.457 -30.889 1.00 0.00 1 GLY A CA 18
ATOM 29838 C C . GLY A 1 1 ? 10.362 -10.846 -29.514 1.00 0.00 1 GLY A C 18
ATOM 29839 O O . GLY A 1 1 ? 9.530 -11.036 -28.627 1.00 0.00 1 GLY A O 18
ATOM 29843 N N . SER A 1 2 ? 11.455 -10.112 -29.336 1.00 0.00 2 SER A N 18
ATOM 29844 C CA . SER A 1 2 ? 11.749 -9.475 -28.057 1.00 0.00 2 SER A CA 18
ATOM 29845 C C . SER A 1 2 ? 11.507 -7.970 -28.132 1.00 0.00 2 SER A C 18
ATOM 29846 O O . SER A 1 2 ? 10.723 -7.417 -27.361 1.00 0.00 2 SER A O 18
ATOM 29854 N N . SER A 1 3 ? 12.187 -7.314 -29.066 1.00 0.00 3 SER A N 18
ATOM 29855 C CA . SER A 1 3 ? 12.051 -5.872 -29.240 1.00 0.00 3 SER A CA 18
ATOM 29856 C C . SER A 1 3 ? 10.585 -5.454 -29.179 1.00 0.00 3 SER A C 18
ATOM 29857 O O . SER A 1 3 ? 9.712 -6.127 -29.727 1.00 0.00 3 SER A O 18
ATOM 29865 N N . GLY A 1 4 ? 10.322 -4.337 -28.507 1.00 0.00 4 GLY A N 18
ATOM 29866 C CA . GLY A 1 4 ? 8.961 -3.848 -28.386 1.00 0.00 4 GLY A CA 18
ATOM 29867 C C . GLY A 1 4 ? 8.117 -4.703 -27.461 1.00 0.00 4 GLY A C 18
ATOM 29868 O O . GLY A 1 4 ? 8.325 -5.912 -27.361 1.00 0.00 4 GLY A O 18
ATOM 29872 N N . SER A 1 5 ? 7.163 -4.074 -26.782 1.00 0.00 5 SER A N 18
ATOM 29873 C CA . SER A 1 5 ? 6.289 -4.785 -25.857 1.00 0.00 5 SER A CA 18
ATOM 29874 C C . SER A 1 5 ? 4.892 -4.171 -25.850 1.00 0.00 5 SER A C 18
ATOM 29875 O O . SER A 1 5 ? 4.737 -2.952 -25.927 1.00 0.00 5 SER A O 18
ATOM 29883 N N . SER A 1 6 ? 3.878 -5.025 -25.757 1.00 0.00 6 SER A N 18
ATOM 29884 C CA . SER A 1 6 ? 2.493 -4.569 -25.743 1.00 0.00 6 SER A CA 18
ATOM 29885 C C . SER A 1 6 ? 2.147 -3.922 -24.405 1.00 0.00 6 SER A C 18
ATOM 29886 O O . SER A 1 6 ? 2.042 -4.600 -23.384 1.00 0.00 6 SER A O 18
ATOM 29894 N N . GLY A 1 7 ? 1.970 -2.604 -24.420 1.00 0.00 7 GLY A N 18
ATOM 29895 C CA . GLY A 1 7 ? 1.638 -1.887 -23.203 1.00 0.00 7 GLY A CA 18
ATOM 29896 C C . GLY A 1 7 ? 2.588 -2.205 -22.065 1.00 0.00 7 GLY A C 18
ATOM 29897 O O . GLY A 1 7 ? 3.459 -3.068 -22.178 1.00 0.00 7 GLY A O 18
ATOM 29901 N N . PRO A 1 8 ? 2.426 -1.496 -20.938 1.00 0.00 8 PRO A N 18
ATOM 29902 C CA . PRO A 1 8 ? 3.268 -1.689 -19.754 1.00 0.00 8 PRO A CA 18
ATOM 29903 C C . PRO A 1 8 ? 3.005 -3.024 -19.067 1.00 0.00 8 PRO A C 18
ATOM 29904 O O . PRO A 1 8 ? 2.338 -3.899 -19.620 1.00 0.00 8 PRO A O 18
ATOM 29915 N N . LYS A 1 9 ? 3.533 -3.176 -17.857 1.00 0.00 9 LYS A N 18
ATOM 29916 C CA . LYS A 1 9 ? 3.355 -4.405 -17.093 1.00 0.00 9 LYS A CA 18
ATOM 29917 C C . LYS A 1 9 ? 2.054 -4.367 -16.297 1.00 0.00 9 LYS A C 18
ATOM 29918 O O . LYS A 1 9 ? 1.310 -3.388 -16.353 1.00 0.00 9 LYS A O 18
ATOM 29937 N N . ALA A 1 10 ? 1.787 -5.438 -15.557 1.00 0.00 10 ALA A N 18
ATOM 29938 C CA . ALA A 1 10 ? 0.577 -5.525 -14.748 1.00 0.00 10 ALA A CA 18
ATOM 29939 C C . ALA A 1 10 ? 0.613 -4.523 -13.599 1.00 0.00 10 ALA A C 18
ATOM 29940 O O . ALA A 1 10 ? -0.408 -3.932 -13.244 1.00 0.00 10 ALA A O 18
ATOM 29947 N N . THR A 1 11 ? 1.794 -4.335 -13.019 1.00 0.00 11 THR A N 18
ATOM 29948 C CA . THR A 1 11 ? 1.962 -3.405 -11.910 1.00 0.00 11 THR A CA 18
ATOM 29949 C C . THR A 1 11 ? 2.475 -2.055 -12.396 1.00 0.00 11 THR A C 18
ATOM 29950 O O . THR A 1 11 ? 3.181 -1.352 -11.673 1.00 0.00 11 THR A O 18
ATOM 29961 N N . ALA A 1 12 ? 2.116 -1.698 -13.624 1.00 0.00 12 ALA A N 18
ATOM 29962 C CA . ALA A 1 12 ? 2.538 -0.430 -14.206 1.00 0.00 12 ALA A CA 18
ATOM 29963 C C . ALA A 1 12 ? 2.073 0.747 -13.354 1.00 0.00 12 ALA A C 18
ATOM 29964 O O . ALA A 1 12 ? 2.889 1.510 -12.838 1.00 0.00 12 ALA A O 18
ATOM 29971 N N . GLN A 1 13 ? 0.759 0.886 -13.213 1.00 0.00 13 GLN A N 18
ATOM 29972 C CA . GLN A 1 13 ? 0.187 1.971 -12.425 1.00 0.00 13 GLN A CA 18
ATOM 29973 C C . GLN A 1 13 ? 1.033 2.248 -11.186 1.00 0.00 13 GLN A C 18
ATOM 29974 O O . GLN A 1 13 ? 1.492 3.370 -10.974 1.00 0.00 13 GLN A O 18
ATOM 29988 N N . MET A 1 14 ? 1.234 1.218 -10.370 1.00 0.00 14 MET A N 18
ATOM 29989 C CA . MET A 1 14 ? 2.025 1.352 -9.152 1.00 0.00 14 MET A CA 18
ATOM 29990 C C . MET A 1 14 ? 3.323 2.104 -9.427 1.00 0.00 14 MET A C 18
ATOM 29991 O O . MET A 1 14 ? 3.564 3.171 -8.863 1.00 0.00 14 MET A O 18
ATOM 30005 N N . GLU A 1 15 ? 4.156 1.541 -10.297 1.00 0.00 15 GLU A N 18
ATOM 30006 C CA . GLU A 1 15 ? 5.430 2.159 -10.645 1.00 0.00 15 GLU A CA 18
ATOM 30007 C C . GLU A 1 15 ? 5.291 3.676 -10.739 1.00 0.00 15 GLU A C 18
ATOM 30008 O O . GLU A 1 15 ? 5.961 4.418 -10.022 1.00 0.00 15 GLU A O 18
ATOM 30020 N N . GLY A 1 16 ? 4.415 4.130 -11.630 1.00 0.00 16 GLY A N 18
ATOM 30021 C CA . GLY A 1 16 ? 4.203 5.556 -11.803 1.00 0.00 16 GLY A CA 18
ATOM 30022 C C . GLY A 1 16 ? 4.182 6.303 -10.484 1.00 0.00 16 GLY A C 18
ATOM 30023 O O . GLY A 1 16 ? 4.680 7.425 -10.391 1.00 0.00 16 GLY A O 18
ATOM 30027 N N . ARG A 1 17 ? 3.604 5.680 -9.462 1.00 0.00 17 ARG A N 18
ATOM 30028 C CA . ARG A 1 17 ? 3.517 6.295 -8.143 1.00 0.00 17 ARG A CA 18
ATOM 30029 C C . ARG A 1 17 ? 4.901 6.424 -7.512 1.00 0.00 17 ARG A C 18
ATOM 30030 O O . ARG A 1 17 ? 5.358 7.528 -7.213 1.00 0.00 17 ARG A O 18
ATOM 30051 N N . LEU A 1 18 ? 5.562 5.290 -7.311 1.00 0.00 18 LEU A N 18
ATOM 30052 C CA . LEU A 1 18 ? 6.893 5.275 -6.715 1.00 0.00 18 LEU A CA 18
ATOM 30053 C C . LEU A 1 18 ? 7.743 6.422 -7.253 1.00 0.00 18 LEU A C 18
ATOM 30054 O O . LEU A 1 18 ? 8.581 6.973 -6.539 1.00 0.00 18 LEU A O 18
ATOM 30070 N N . GLN A 1 19 ? 7.518 6.778 -8.513 1.00 0.00 19 GLN A N 18
ATOM 30071 C CA . GLN A 1 19 ? 8.263 7.861 -9.145 1.00 0.00 19 GLN A CA 18
ATOM 30072 C C . GLN A 1 19 ? 7.976 9.192 -8.459 1.00 0.00 19 GLN A C 18
ATOM 30073 O O . GLN A 1 19 ? 8.895 9.930 -8.106 1.00 0.00 19 GLN A O 18
ATOM 30087 N N . GLU A 1 20 ? 6.694 9.492 -8.273 1.00 0.00 20 GLU A N 18
ATOM 30088 C CA . GLU A 1 20 ? 6.287 10.735 -7.629 1.00 0.00 20 GLU A CA 18
ATOM 30089 C C . GLU A 1 20 ? 6.748 10.772 -6.175 1.00 0.00 20 GLU A C 18
ATOM 30090 O O . GLU A 1 20 ? 7.013 11.840 -5.622 1.00 0.00 20 GLU A O 18
ATOM 30102 N N . PHE A 1 21 ? 6.840 9.597 -5.560 1.00 0.00 21 PHE A N 18
ATOM 30103 C CA . PHE A 1 21 ? 7.267 9.493 -4.170 1.00 0.00 21 PHE A CA 18
ATOM 30104 C C . PHE A 1 21 ? 8.677 10.049 -3.991 1.00 0.00 21 PHE A C 18
ATOM 30105 O O . PHE A 1 21 ? 8.929 10.857 -3.095 1.00 0.00 21 PHE A O 18
ATOM 30122 N N . LEU A 1 22 ? 9.592 9.611 -4.848 1.00 0.00 22 LEU A N 18
ATOM 30123 C CA . LEU A 1 22 ? 10.977 10.064 -4.786 1.00 0.00 22 LEU A CA 18
ATOM 30124 C C . LEU A 1 22 ? 11.103 11.503 -5.275 1.00 0.00 22 LEU A C 18
ATOM 30125 O O . LEU A 1 22 ? 11.798 12.319 -4.668 1.00 0.00 22 LEU A O 18
ATOM 30141 N N . THR A 1 23 ? 10.423 11.810 -6.375 1.00 0.00 23 THR A N 18
ATOM 30142 C CA . THR A 1 23 ? 10.457 13.151 -6.945 1.00 0.00 23 THR A CA 18
ATOM 30143 C C . THR A 1 23 ? 10.024 14.195 -5.922 1.00 0.00 23 THR A C 18
ATOM 30144 O O . THR A 1 23 ? 10.347 15.375 -6.051 1.00 0.00 23 THR A O 18
ATOM 30155 N N . ALA A 1 24 ? 9.291 13.752 -4.906 1.00 0.00 24 ALA A N 18
ATOM 30156 C CA . ALA A 1 24 ? 8.816 14.648 -3.859 1.00 0.00 24 ALA A CA 18
ATOM 30157 C C . ALA A 1 24 ? 9.674 14.529 -2.604 1.00 0.00 24 ALA A C 18
ATOM 30158 O O . ALA A 1 24 ? 9.803 15.482 -1.835 1.00 0.00 24 ALA A O 18
ATOM 30165 N N . TYR A 1 25 ? 10.258 13.353 -2.401 1.00 0.00 25 TYR A N 18
ATOM 30166 C CA . TYR A 1 25 ? 11.101 13.108 -1.237 1.00 0.00 25 TYR A CA 18
ATOM 30167 C C . TYR A 1 25 ? 12.500 12.671 -1.660 1.00 0.00 25 TYR A C 18
ATOM 30168 O O . TYR A 1 25 ? 12.781 11.479 -1.777 1.00 0.00 25 TYR A O 18
ATOM 30186 N N . ALA A 1 26 ? 13.374 13.646 -1.887 1.00 0.00 26 ALA A N 18
ATOM 30187 C CA . ALA A 1 26 ? 14.745 13.363 -2.294 1.00 0.00 26 ALA A CA 18
ATOM 30188 C C . ALA A 1 26 ? 15.742 14.147 -1.446 1.00 0.00 26 ALA A C 18
ATOM 30189 O O . ALA A 1 26 ? 15.647 15.366 -1.301 1.00 0.00 26 ALA A O 18
ATOM 30196 N N . PRO A 1 27 ? 16.721 13.433 -0.872 1.00 0.00 27 PRO A N 18
ATOM 30197 C CA . PRO A 1 27 ? 17.754 14.041 -0.029 1.00 0.00 27 PRO A CA 18
ATOM 30198 C C . PRO A 1 27 ? 18.721 14.906 -0.830 1.00 0.00 27 PRO A C 18
ATOM 30199 O O . PRO A 1 27 ? 19.181 14.512 -1.900 1.00 0.00 27 PRO A O 18
ATOM 30210 N N . GLY A 1 28 ? 19.026 16.089 -0.304 1.00 0.00 28 GLY A N 18
ATOM 30211 C CA . GLY A 1 28 ? 19.937 16.991 -0.983 1.00 0.00 28 GLY A CA 18
ATOM 30212 C C . GLY A 1 28 ? 19.295 17.674 -2.174 1.00 0.00 28 GLY A C 18
ATOM 30213 O O . GLY A 1 28 ? 19.389 18.892 -2.325 1.00 0.00 28 GLY A O 18
ATOM 30217 N N . ALA A 1 29 ? 18.642 16.889 -3.024 1.00 0.00 29 ALA A N 18
ATOM 30218 C CA . ALA A 1 29 ? 17.982 17.425 -4.208 1.00 0.00 29 ALA A CA 18
ATOM 30219 C C . ALA A 1 29 ? 17.117 18.630 -3.855 1.00 0.00 29 ALA A C 18
ATOM 30220 O O . ALA A 1 29 ? 17.229 19.690 -4.472 1.00 0.00 29 ALA A O 18
ATOM 30227 N N . ARG A 1 30 ? 16.253 18.461 -2.859 1.00 0.00 30 ARG A N 18
ATOM 30228 C CA . ARG A 1 30 ? 15.367 19.534 -2.425 1.00 0.00 30 ARG A CA 18
ATOM 30229 C C . ARG A 1 30 ? 15.683 19.956 -0.993 1.00 0.00 30 ARG A C 18
ATOM 30230 O O . ARG A 1 30 ? 16.211 21.043 -0.757 1.00 0.00 30 ARG A O 18
ATOM 30251 N N . LEU A 1 31 ? 15.358 19.088 -0.041 1.00 0.00 31 LEU A N 18
ATOM 30252 C CA . LEU A 1 31 ? 15.607 19.370 1.368 1.00 0.00 31 LEU A CA 18
ATOM 30253 C C . LEU A 1 31 ? 16.551 18.335 1.972 1.00 0.00 31 LEU A C 18
ATOM 30254 O O . LEU A 1 31 ? 16.950 17.381 1.305 1.00 0.00 31 LEU A O 18
ATOM 30270 N N . ALA A 1 32 ? 16.902 18.530 3.239 1.00 0.00 32 ALA A N 18
ATOM 30271 C CA . ALA A 1 32 ? 17.795 17.611 3.934 1.00 0.00 32 ALA A CA 18
ATOM 30272 C C . ALA A 1 32 ? 17.711 17.802 5.444 1.00 0.00 32 ALA A C 18
ATOM 30273 O O . ALA A 1 32 ? 17.516 18.917 5.930 1.00 0.00 32 ALA A O 18
ATOM 30280 N N . LEU A 1 33 ? 17.860 16.707 6.183 1.00 0.00 33 LEU A N 18
ATOM 30281 C CA . LEU A 1 33 ? 17.800 16.754 7.640 1.00 0.00 33 LEU A CA 18
ATOM 30282 C C . LEU A 1 33 ? 19.188 16.573 8.247 1.00 0.00 33 LEU A C 18
ATOM 30283 O O . LEU A 1 33 ? 19.842 15.553 8.033 1.00 0.00 33 LEU A O 18
ATOM 30299 N N . ALA A 1 34 ? 19.629 17.569 9.008 1.00 0.00 34 ALA A N 18
ATOM 30300 C CA . ALA A 1 34 ? 20.937 17.518 9.650 1.00 0.00 34 ALA A CA 18
ATOM 30301 C C . ALA A 1 34 ? 20.840 16.904 11.043 1.00 0.00 34 ALA A C 18
ATOM 30302 O O . ALA A 1 34 ? 21.725 17.094 11.878 1.00 0.00 34 ALA A O 18
ATOM 30309 N N . ASP A 1 35 ? 19.761 16.170 11.287 1.00 0.00 35 ASP A N 18
ATOM 30310 C CA . ASP A 1 35 ? 19.550 15.527 12.579 1.00 0.00 35 ASP A CA 18
ATOM 30311 C C . ASP A 1 35 ? 20.411 14.275 12.711 1.00 0.00 35 ASP A C 18
ATOM 30312 O O . ASP A 1 35 ? 20.432 13.631 13.759 1.00 0.00 35 ASP A O 18
ATOM 30321 N N . GLY A 1 36 ? 21.120 13.935 11.639 1.00 0.00 36 GLY A N 18
ATOM 30322 C CA . GLY A 1 36 ? 21.973 12.761 11.655 1.00 0.00 36 GLY A CA 18
ATOM 30323 C C . GLY A 1 36 ? 21.183 11.470 11.556 1.00 0.00 36 GLY A C 18
ATOM 30324 O O . GLY A 1 36 ? 20.527 11.211 10.547 1.00 0.00 36 GLY A O 18
ATOM 30328 N N . VAL A 1 37 ? 21.248 10.656 12.605 1.00 0.00 37 VAL A N 18
ATOM 30329 C CA . VAL A 1 37 ? 20.535 9.385 12.632 1.00 0.00 37 VAL A CA 18
ATOM 30330 C C . VAL A 1 37 ? 19.180 9.501 11.942 1.00 0.00 37 VAL A C 18
ATOM 30331 O O . VAL A 1 37 ? 18.905 8.798 10.968 1.00 0.00 37 VAL A O 18
ATOM 30344 N N . LEU A 1 38 ? 18.337 10.392 12.451 1.00 0.00 38 LEU A N 18
ATOM 30345 C CA . LEU A 1 38 ? 17.010 10.601 11.884 1.00 0.00 38 LEU A CA 18
ATOM 30346 C C . LEU A 1 38 ? 17.074 10.681 10.362 1.00 0.00 38 LEU A C 18
ATOM 30347 O O . LEU A 1 38 ? 16.240 10.107 9.663 1.00 0.00 38 LEU A O 18
ATOM 30363 N N . GLY A 1 39 ? 18.073 11.397 9.854 1.00 0.00 39 GLY A N 18
ATOM 30364 C CA . GLY A 1 39 ? 18.230 11.538 8.418 1.00 0.00 39 GLY A CA 18
ATOM 30365 C C . GLY A 1 39 ? 18.644 10.241 7.750 1.00 0.00 39 GLY A C 18
ATOM 30366 O O . GLY A 1 39 ? 18.325 10.005 6.585 1.00 0.00 39 GLY A O 18
ATOM 30370 N N . PHE A 1 40 ? 19.358 9.399 8.489 1.00 0.00 40 PHE A N 18
ATOM 30371 C CA . PHE A 1 40 ? 19.819 8.120 7.961 1.00 0.00 40 PHE A CA 18
ATOM 30372 C C . PHE A 1 40 ? 18.651 7.306 7.411 1.00 0.00 40 PHE A C 18
ATOM 30373 O O . PHE A 1 40 ? 18.832 6.444 6.551 1.00 0.00 40 PHE A O 18
ATOM 30390 N N . ILE A 1 41 ? 17.454 7.586 7.915 1.00 0.00 41 ILE A N 18
ATOM 30391 C CA . ILE A 1 41 ? 16.256 6.881 7.475 1.00 0.00 41 ILE A CA 18
ATOM 30392 C C . ILE A 1 41 ? 15.811 7.360 6.097 1.00 0.00 41 ILE A C 18
ATOM 30393 O O . ILE A 1 41 ? 15.567 6.556 5.197 1.00 0.00 41 ILE A O 18
ATOM 30409 N N . HIS A 1 42 ? 15.709 8.676 5.939 1.00 0.00 42 HIS A N 18
ATOM 30410 C CA . HIS A 1 42 ? 15.296 9.263 4.669 1.00 0.00 42 HIS A CA 18
ATOM 30411 C C . HIS A 1 42 ? 16.168 8.754 3.526 1.00 0.00 42 HIS A C 18
ATOM 30412 O O . HIS A 1 42 ? 15.662 8.315 2.493 1.00 0.00 42 HIS A O 18
ATOM 30427 N N . HIS A 1 43 ? 17.482 8.818 3.717 1.00 0.00 43 HIS A N 18
ATOM 30428 C CA . HIS A 1 43 ? 18.425 8.364 2.701 1.00 0.00 43 HIS A CA 18
ATOM 30429 C C . HIS A 1 43 ? 18.228 6.881 2.401 1.00 0.00 43 HIS A C 18
ATOM 30430 O O . HIS A 1 43 ? 18.224 6.468 1.241 1.00 0.00 43 HIS A O 18
ATOM 30445 N N . GLN A 1 44 ? 18.066 6.086 3.453 1.00 0.00 44 GLN A N 18
ATOM 30446 C CA . GLN A 1 44 ? 17.870 4.649 3.302 1.00 0.00 44 GLN A CA 18
ATOM 30447 C C . GLN A 1 44 ? 16.591 4.353 2.525 1.00 0.00 44 GLN A C 18
ATOM 30448 O O . GLN A 1 44 ? 16.627 3.712 1.474 1.00 0.00 44 GLN A O 18
ATOM 30462 N N . ILE A 1 45 ? 15.464 4.822 3.048 1.00 0.00 45 ILE A N 18
ATOM 30463 C CA . ILE A 1 45 ? 14.175 4.608 2.403 1.00 0.00 45 ILE A CA 18
ATOM 30464 C C . ILE A 1 45 ? 14.210 5.051 0.945 1.00 0.00 45 ILE A C 18
ATOM 30465 O O . ILE A 1 45 ? 14.015 4.245 0.035 1.00 0.00 45 ILE A O 18
ATOM 30481 N N . VAL A 1 46 ? 14.462 6.339 0.728 1.00 0.00 46 VAL A N 18
ATOM 30482 C CA . VAL A 1 46 ? 14.526 6.889 -0.620 1.00 0.00 46 VAL A CA 18
ATOM 30483 C C . VAL A 1 46 ? 15.261 5.946 -1.565 1.00 0.00 46 VAL A C 18
ATOM 30484 O O . VAL A 1 46 ? 14.915 5.835 -2.740 1.00 0.00 46 VAL A O 18
ATOM 30497 N N . GLU A 1 47 ? 16.277 5.266 -1.042 1.00 0.00 47 GLU A N 18
ATOM 30498 C CA . GLU A 1 47 ? 17.062 4.332 -1.840 1.00 0.00 47 GLU A CA 18
ATOM 30499 C C . GLU A 1 47 ? 16.308 3.020 -2.038 1.00 0.00 47 GLU A C 18
ATOM 30500 O O . GLU A 1 47 ? 16.379 2.404 -3.103 1.00 0.00 47 GLU A O 18
ATOM 30512 N N . LEU A 1 48 ? 15.587 2.596 -1.005 1.00 0.00 48 LEU A N 18
ATOM 30513 C CA . LEU A 1 48 ? 14.820 1.357 -1.064 1.00 0.00 48 LEU A CA 18
ATOM 30514 C C . LEU A 1 48 ? 13.706 1.455 -2.102 1.00 0.00 48 LEU A C 18
ATOM 30515 O O . LEU A 1 48 ? 13.504 0.539 -2.898 1.00 0.00 48 LEU A O 18
ATOM 30531 N N . ALA A 1 49 ? 12.988 2.573 -2.087 1.00 0.00 49 ALA A N 18
ATOM 30532 C CA . ALA A 1 49 ? 11.897 2.793 -3.029 1.00 0.00 49 ALA A CA 18
ATOM 30533 C C . ALA A 1 49 ? 12.357 2.561 -4.465 1.00 0.00 49 ALA A C 18
ATOM 30534 O O . ALA A 1 49 ? 11.687 1.877 -5.238 1.00 0.00 49 ALA A O 18
ATOM 30541 N N . ARG A 1 50 ? 13.503 3.137 -4.814 1.00 0.00 50 ARG A N 18
ATOM 30542 C CA . ARG A 1 50 ? 14.050 2.994 -6.158 1.00 0.00 50 ARG A CA 18
ATOM 30543 C C . ARG A 1 50 ? 14.087 1.527 -6.578 1.00 0.00 50 ARG A C 18
ATOM 30544 O O . ARG A 1 50 ? 13.615 1.168 -7.657 1.00 0.00 50 ARG A O 18
ATOM 30565 N N . ASP A 1 51 ? 14.650 0.685 -5.718 1.00 0.00 51 ASP A N 18
ATOM 30566 C CA . ASP A 1 51 ? 14.747 -0.742 -5.998 1.00 0.00 51 ASP A CA 18
ATOM 30567 C C . ASP A 1 51 ? 13.401 -1.301 -6.449 1.00 0.00 51 ASP A C 18
ATOM 30568 O O . ASP A 1 51 ? 13.321 -2.033 -7.437 1.00 0.00 51 ASP A O 18
ATOM 30577 N N . CYS A 1 52 ? 12.348 -0.952 -5.720 1.00 0.00 52 CYS A N 18
ATOM 30578 C CA . CYS A 1 52 ? 11.004 -1.420 -6.043 1.00 0.00 52 CYS A CA 18
ATOM 30579 C C . CYS A 1 52 ? 10.667 -1.135 -7.503 1.00 0.00 52 CYS A C 18
ATOM 30580 O O . CYS A 1 52 ? 10.203 -2.017 -8.228 1.00 0.00 52 CYS A O 18
ATOM 30588 N N . LEU A 1 53 ? 10.900 0.101 -7.928 1.00 0.00 53 LEU A N 18
ATOM 30589 C CA . LEU A 1 53 ? 10.619 0.504 -9.302 1.00 0.00 53 LEU A CA 18
ATOM 30590 C C . LEU A 1 53 ? 11.311 -0.426 -10.294 1.00 0.00 53 LEU A C 18
ATOM 30591 O O . LEU A 1 53 ? 10.665 -1.023 -11.155 1.00 0.00 53 LEU A O 18
ATOM 30607 N N . ALA A 1 54 ? 12.629 -0.544 -10.166 1.00 0.00 54 ALA A N 18
ATOM 30608 C CA . ALA A 1 54 ? 13.407 -1.404 -11.049 1.00 0.00 54 ALA A CA 18
ATOM 30609 C C . ALA A 1 54 ? 12.848 -2.822 -11.067 1.00 0.00 54 ALA A C 18
ATOM 30610 O O . ALA A 1 54 ? 12.831 -3.481 -12.107 1.00 0.00 54 ALA A O 18
ATOM 30617 N N . LYS A 1 55 ? 12.391 -3.288 -9.910 1.00 0.00 55 LYS A N 18
ATOM 30618 C CA . LYS A 1 55 ? 11.830 -4.629 -9.792 1.00 0.00 55 LYS A CA 18
ATOM 30619 C C . LYS A 1 55 ? 10.527 -4.744 -10.578 1.00 0.00 55 LYS A C 18
ATOM 30620 O O . LYS A 1 55 ? 10.431 -5.523 -11.527 1.00 0.00 55 LYS A O 18
ATOM 30639 N N . SER A 1 56 ? 9.529 -3.964 -10.178 1.00 0.00 56 SER A N 18
ATOM 30640 C CA . SER A 1 56 ? 8.232 -3.981 -10.844 1.00 0.00 56 SER A CA 18
ATOM 30641 C C . SER A 1 56 ? 8.395 -3.854 -12.356 1.00 0.00 56 SER A C 18
ATOM 30642 O O . SER A 1 56 ? 7.732 -4.550 -13.123 1.00 0.00 56 SER A O 18
ATOM 30650 N N . GLY A 1 57 ? 9.284 -2.960 -12.776 1.00 0.00 57 GLY A N 18
ATOM 30651 C CA . GLY A 1 57 ? 9.520 -2.757 -14.193 1.00 0.00 57 GLY A CA 18
ATOM 30652 C C . GLY A 1 57 ? 9.824 -4.052 -14.921 1.00 0.00 57 GLY A C 18
ATOM 30653 O O . GLY A 1 57 ? 9.615 -4.155 -16.129 1.00 0.00 57 GLY A O 18
ATOM 30657 N N . GLU A 1 58 ? 10.322 -5.040 -14.184 1.00 0.00 58 GLU A N 18
ATOM 30658 C CA . GLU A 1 58 ? 10.658 -6.333 -14.769 1.00 0.00 58 GLU A CA 18
ATOM 30659 C C . GLU A 1 58 ? 9.849 -7.451 -14.118 1.00 0.00 58 GLU A C 18
ATOM 30660 O O . GLU A 1 58 ? 9.980 -8.619 -14.481 1.00 0.00 58 GLU A O 18
ATOM 30672 N N . ASN A 1 59 ? 9.012 -7.084 -13.153 1.00 0.00 59 ASN A N 18
ATOM 30673 C CA . ASN A 1 59 ? 8.181 -8.055 -12.450 1.00 0.00 59 ASN A CA 18
ATOM 30674 C C . ASN A 1 59 ? 9.019 -8.890 -11.486 1.00 0.00 59 ASN A C 18
ATOM 30675 O O . ASN A 1 59 ? 8.816 -10.098 -11.356 1.00 0.00 59 ASN A O 18
ATOM 30686 N N . LEU A 1 60 ? 9.960 -8.238 -10.812 1.00 0.00 60 LEU A N 18
ATOM 30687 C CA . LEU A 1 60 ? 10.829 -8.920 -9.859 1.00 0.00 60 LEU A CA 18
ATOM 30688 C C . LEU A 1 60 ? 10.231 -8.885 -8.456 1.00 0.00 60 LEU A C 18
ATOM 30689 O O . LEU A 1 60 ? 10.530 -9.738 -7.621 1.00 0.00 60 LEU A O 18
ATOM 30705 N N . VAL A 1 61 ? 9.382 -7.894 -8.205 1.00 0.00 61 VAL A N 18
ATOM 30706 C CA . VAL A 1 61 ? 8.738 -7.750 -6.904 1.00 0.00 61 VAL A CA 18
ATOM 30707 C C . VAL A 1 61 ? 7.743 -8.878 -6.655 1.00 0.00 61 VAL A C 18
ATOM 30708 O O . VAL A 1 61 ? 6.801 -9.071 -7.424 1.00 0.00 61 VAL A O 18
ATOM 30721 N N . THR A 1 62 ? 7.958 -9.621 -5.574 1.00 0.00 62 THR A N 18
ATOM 30722 C CA . THR A 1 62 ? 7.081 -10.731 -5.224 1.00 0.00 62 THR A CA 18
ATOM 30723 C C . THR A 1 62 ? 6.452 -10.522 -3.851 1.00 0.00 62 THR A C 18
ATOM 30724 O O . THR A 1 62 ? 6.985 -9.789 -3.018 1.00 0.00 62 THR A O 18
ATOM 30735 N N . SER A 1 63 ? 5.314 -11.171 -3.622 1.00 0.00 63 SER A N 18
ATOM 30736 C CA . SER A 1 63 ? 4.610 -11.053 -2.350 1.00 0.00 63 SER A CA 18
ATOM 30737 C C . SER A 1 63 ? 5.596 -10.948 -1.191 1.00 0.00 63 SER A C 18
ATOM 30738 O O . SER A 1 63 ? 5.426 -10.127 -0.289 1.00 0.00 63 SER A O 18
ATOM 30746 N N . ARG A 1 64 ? 6.628 -11.785 -1.222 1.00 0.00 64 ARG A N 18
ATOM 30747 C CA . ARG A 1 64 ? 7.641 -11.788 -0.174 1.00 0.00 64 ARG A CA 18
ATOM 30748 C C . ARG A 1 64 ? 8.475 -10.511 -0.220 1.00 0.00 64 ARG A C 18
ATOM 30749 O O . ARG A 1 64 ? 8.635 -9.825 0.790 1.00 0.00 64 ARG A O 18
ATOM 30770 N N . TYR A 1 65 ? 9.005 -10.199 -1.397 1.00 0.00 65 TYR A N 18
ATOM 30771 C CA . TYR A 1 65 ? 9.825 -9.006 -1.575 1.00 0.00 65 TYR A CA 18
ATOM 30772 C C . TYR A 1 65 ? 9.311 -7.859 -0.710 1.00 0.00 65 TYR A C 18
ATOM 30773 O O . TYR A 1 65 ? 10.060 -7.270 0.070 1.00 0.00 65 TYR A O 18
ATOM 30791 N N . PHE A 1 66 ? 8.027 -7.547 -0.855 1.00 0.00 66 PHE A N 18
ATOM 30792 C CA . PHE A 1 66 ? 7.411 -6.470 -0.089 1.00 0.00 66 PHE A CA 18
ATOM 30793 C C . PHE A 1 66 ? 7.485 -6.756 1.408 1.00 0.00 66 PHE A C 18
ATOM 30794 O O . PHE A 1 66 ? 8.073 -5.989 2.171 1.00 0.00 66 PHE A O 18
ATOM 30811 N N . LEU A 1 67 ? 6.883 -7.866 1.822 1.00 0.00 67 LEU A N 18
ATOM 30812 C CA . LEU A 1 67 ? 6.878 -8.256 3.228 1.00 0.00 67 LEU A CA 18
ATOM 30813 C C . LEU A 1 67 ? 8.182 -7.851 3.909 1.00 0.00 67 LEU A C 18
ATOM 30814 O O . LEU A 1 67 ? 8.172 -7.154 4.923 1.00 0.00 67 LEU A O 18
ATOM 30830 N N . GLU A 1 68 ? 9.301 -8.293 3.343 1.00 0.00 68 GLU A N 18
ATOM 30831 C CA . GLU A 1 68 ? 10.612 -7.975 3.896 1.00 0.00 68 GLU A CA 18
ATOM 30832 C C . GLU A 1 68 ? 10.902 -6.481 3.786 1.00 0.00 68 GLU A C 18
ATOM 30833 O O . GLU A 1 68 ? 11.501 -5.886 4.681 1.00 0.00 68 GLU A O 18
ATOM 30845 N N . MET A 1 69 ? 10.472 -5.881 2.680 1.00 0.00 69 MET A N 18
ATOM 30846 C CA . MET A 1 69 ? 10.685 -4.456 2.452 1.00 0.00 69 MET A CA 18
ATOM 30847 C C . MET A 1 69 ? 9.956 -3.623 3.502 1.00 0.00 69 MET A C 18
ATOM 30848 O O . MET A 1 69 ? 10.428 -2.558 3.898 1.00 0.00 69 MET A O 18
ATOM 30862 N N . GLN A 1 70 ? 8.805 -4.116 3.948 1.00 0.00 70 GLN A N 18
ATOM 30863 C CA . GLN A 1 70 ? 8.012 -3.415 4.951 1.00 0.00 70 GLN A CA 18
ATOM 30864 C C . GLN A 1 70 ? 8.719 -3.416 6.302 1.00 0.00 70 GLN A C 18
ATOM 30865 O O . GLN A 1 70 ? 8.600 -2.468 7.076 1.00 0.00 70 GLN A O 18
ATOM 30879 N N . GLU A 1 71 ? 9.456 -4.488 6.578 1.00 0.00 71 GLU A N 18
ATOM 30880 C CA . GLU A 1 7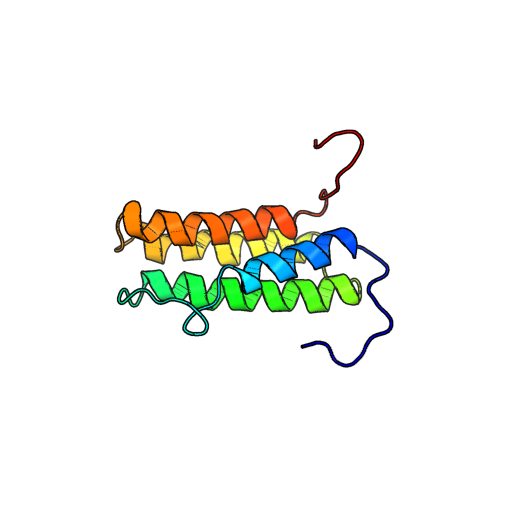1 ? 10.181 -4.612 7.837 1.00 0.00 71 GLU A CA 18
ATOM 30881 C C . GLU A 1 71 ? 11.532 -3.906 7.759 1.00 0.00 71 GLU A C 18
ATOM 30882 O O . GLU A 1 71 ? 12.074 -3.464 8.772 1.00 0.00 71 GLU A O 18
ATOM 30894 N N . LYS A 1 72 ? 12.070 -3.804 6.548 1.00 0.00 72 LYS A N 18
ATOM 30895 C CA . LYS A 1 72 ? 13.356 -3.151 6.335 1.00 0.00 72 LYS A CA 18
ATOM 30896 C C . LYS A 1 72 ? 13.228 -1.637 6.470 1.00 0.00 72 LYS A C 18
ATOM 30897 O O . LYS A 1 72 ? 14.179 -0.955 6.853 1.00 0.00 72 LYS A O 18
ATOM 30916 N N . LEU A 1 73 ? 12.046 -1.119 6.154 1.00 0.00 73 LEU A N 18
ATOM 30917 C CA . LEU A 1 73 ? 11.792 0.315 6.242 1.00 0.00 73 LEU A CA 18
ATOM 30918 C C . LEU A 1 73 ? 11.166 0.677 7.585 1.00 0.00 73 LEU A C 18
ATOM 30919 O O . LEU A 1 73 ? 11.535 1.675 8.203 1.00 0.00 73 LEU A O 18
ATOM 30935 N N . GLU A 1 74 ? 10.220 -0.144 8.031 1.00 0.00 74 GLU A N 18
ATOM 30936 C CA . GLU A 1 74 ? 9.545 0.089 9.302 1.00 0.00 74 GLU A CA 18
ATOM 30937 C C . GLU A 1 74 ? 10.554 0.205 10.441 1.00 0.00 74 GLU A C 18
ATOM 30938 O O . GLU A 1 74 ? 10.591 1.210 11.151 1.00 0.00 74 GLU A O 18
ATOM 30950 N N . ARG A 1 75 ? 11.369 -0.831 10.609 1.00 0.00 75 ARG A N 18
ATOM 30951 C CA . ARG A 1 75 ? 12.377 -0.848 11.662 1.00 0.00 75 ARG A CA 18
ATOM 30952 C C . ARG A 1 75 ? 13.132 0.477 11.712 1.00 0.00 75 ARG A C 18
ATOM 30953 O O . ARG A 1 75 ? 13.193 1.130 12.755 1.00 0.00 75 ARG A O 18
ATOM 30974 N N . LEU A 1 76 ? 13.707 0.868 10.580 1.00 0.00 76 LEU A N 18
ATOM 30975 C CA . LEU A 1 76 ? 14.459 2.115 10.495 1.00 0.00 76 LEU A CA 18
ATOM 30976 C C . LEU A 1 76 ? 13.735 3.239 11.228 1.00 0.00 76 LEU A C 18
ATOM 30977 O O . LEU A 1 76 ? 14.357 4.040 11.927 1.00 0.00 76 LEU A O 18
ATOM 30993 N N . LEU A 1 77 ? 12.417 3.292 11.067 1.00 0.00 77 LEU A N 18
ATOM 30994 C CA . LEU A 1 77 ? 11.607 4.316 11.715 1.00 0.00 77 LEU A CA 18
ATOM 30995 C C . LEU A 1 77 ? 12.155 4.648 13.100 1.00 0.00 77 LEU A C 18
ATOM 30996 O O . LEU A 1 77 ? 12.108 5.797 13.537 1.00 0.00 77 LEU A O 18
ATOM 31012 N N . GLN A 1 78 ? 12.675 3.634 13.783 1.00 0.00 78 GLN A N 18
ATOM 31013 C CA . GLN A 1 78 ? 13.233 3.818 15.118 1.00 0.00 78 GLN A CA 18
ATOM 31014 C C . GLN A 1 78 ? 14.167 5.024 15.155 1.00 0.00 78 GLN A C 18
ATOM 31015 O O . GLN A 1 78 ? 14.025 5.906 16.001 1.00 0.00 78 GLN A O 18
ATOM 31029 N N . ASP A 1 79 ? 15.123 5.054 14.232 1.00 0.00 79 ASP A N 18
ATOM 31030 C CA . ASP A 1 79 ? 16.080 6.151 14.159 1.00 0.00 79 ASP A CA 18
ATOM 31031 C C . ASP A 1 79 ? 15.381 7.495 14.336 1.00 0.00 79 ASP A C 18
ATOM 31032 O O . ASP A 1 79 ? 15.973 8.453 14.834 1.00 0.00 79 ASP A O 18
ATOM 31041 N N . ALA A 1 80 ? 14.119 7.559 13.925 1.00 0.00 80 ALA A N 18
ATOM 31042 C CA . ALA A 1 80 ? 13.339 8.785 14.039 1.00 0.00 80 ALA A CA 18
ATOM 31043 C C . ALA A 1 80 ? 12.629 8.860 15.386 1.00 0.00 80 ALA A C 18
ATOM 31044 O O . ALA A 1 80 ? 12.788 9.829 16.130 1.00 0.00 80 ALA A O 18
ATOM 31051 N N . HIS A 1 81 ? 11.844 7.833 15.695 1.00 0.00 81 HIS A N 18
ATOM 31052 C CA . HIS A 1 81 ? 11.109 7.783 16.954 1.00 0.00 81 HIS A CA 18
ATOM 31053 C C . HIS A 1 81 ? 12.066 7.761 18.141 1.00 0.00 81 HIS A C 18
ATOM 31054 O O . HIS A 1 81 ? 11.643 7.861 19.292 1.00 0.00 81 HIS A O 18
ATOM 31069 N N . GLU A 1 82 ? 13.357 7.628 17.852 1.00 0.00 82 GLU A N 18
ATOM 31070 C CA . GLU A 1 82 ? 14.373 7.591 18.898 1.00 0.00 82 GLU A CA 18
ATOM 31071 C C . GLU A 1 82 ? 14.810 9.002 19.282 1.00 0.00 82 GLU A C 18
ATOM 31072 O O . GLU A 1 82 ? 14.647 9.423 20.427 1.00 0.00 82 GLU A O 18
ATOM 31084 N N . ARG A 1 83 ? 15.366 9.726 18.317 1.00 0.00 83 ARG A N 18
ATOM 31085 C CA . ARG A 1 83 ? 15.828 11.089 18.554 1.00 0.00 83 ARG A CA 18
ATOM 31086 C C . ARG A 1 83 ? 14.834 12.104 17.999 1.00 0.00 83 ARG A C 18
ATOM 31087 O O . ARG A 1 83 ? 14.115 12.760 18.753 1.00 0.00 83 ARG A O 18
ATOM 31108 N N . SER A 1 84 ? 14.799 12.229 16.676 1.00 0.00 84 SER A N 18
ATOM 31109 C CA . SER A 1 84 ? 13.896 13.168 16.020 1.00 0.00 84 SER A CA 18
ATOM 31110 C C . SER A 1 84 ? 12.614 13.344 16.829 1.00 0.00 84 SER A C 18
ATOM 31111 O O . SER A 1 84 ? 12.121 12.398 17.445 1.00 0.00 84 SER A O 18
ATOM 31119 N N . ASP A 1 85 ? 12.081 14.560 16.823 1.00 0.00 85 ASP A N 18
ATOM 31120 C CA . ASP A 1 85 ? 10.856 14.862 17.554 1.00 0.00 85 ASP A CA 18
ATOM 31121 C C . ASP A 1 85 ? 9.637 14.743 16.645 1.00 0.00 85 ASP A C 18
ATOM 31122 O O . ASP A 1 85 ? 9.752 14.819 15.422 1.00 0.00 85 ASP A O 18
ATOM 31131 N N . SER A 1 86 ? 8.469 14.553 17.252 1.00 0.00 86 SER A N 18
ATOM 31132 C CA . SER A 1 86 ? 7.229 14.418 16.497 1.00 0.00 86 SER A CA 18
ATOM 31133 C C . SER A 1 86 ? 7.236 15.329 15.273 1.00 0.00 86 SER A C 18
ATOM 31134 O O . SER A 1 86 ? 6.600 15.032 14.262 1.00 0.00 86 SER A O 18
ATOM 31142 N N . GLU A 1 87 ? 7.959 16.440 15.374 1.00 0.00 87 GLU A N 18
ATOM 31143 C CA . GLU A 1 87 ? 8.048 17.396 14.276 1.00 0.00 87 GLU A CA 18
ATOM 31144 C C . GLU A 1 87 ? 8.880 16.830 13.129 1.00 0.00 87 GLU A C 18
ATOM 31145 O O . GLU A 1 87 ? 8.388 16.672 12.012 1.00 0.00 87 GLU A O 18
ATOM 31157 N N . GLU A 1 88 ? 10.142 16.527 13.414 1.00 0.00 88 GLU A N 18
ATOM 31158 C CA . GLU A 1 88 ? 11.042 15.980 12.406 1.00 0.00 88 GLU A CA 18
ATOM 31159 C C . GLU A 1 88 ? 10.582 14.596 11.958 1.00 0.00 88 GLU A C 18
ATOM 31160 O O . GLU A 1 88 ? 10.821 14.187 10.822 1.00 0.00 88 GLU A O 18
ATOM 31172 N N . VAL A 1 89 ? 9.920 13.879 12.861 1.00 0.00 89 VAL A N 18
ATOM 31173 C CA . VAL A 1 89 ? 9.425 12.541 12.560 1.00 0.00 89 VAL A CA 18
ATOM 31174 C C . VAL A 1 89 ? 8.350 12.582 11.480 1.00 0.00 89 VAL A C 18
ATOM 31175 O O . VAL A 1 89 ? 8.397 11.822 10.513 1.00 0.00 89 VAL A O 18
ATOM 31188 N N . SER A 1 90 ? 7.381 13.476 11.651 1.00 0.00 90 SER A N 18
ATOM 31189 C CA . SER A 1 90 ? 6.292 13.615 10.692 1.00 0.00 90 SER A CA 18
ATOM 31190 C C . SER A 1 90 ? 6.794 13.413 9.265 1.00 0.00 90 SER A C 18
ATOM 31191 O O . SER A 1 90 ? 6.208 12.658 8.490 1.00 0.00 90 SER A O 18
ATOM 31199 N N . PHE A 1 91 ? 7.884 14.093 8.927 1.00 0.00 91 PHE A N 18
ATOM 31200 C CA . PHE A 1 91 ? 8.467 13.989 7.594 1.00 0.00 91 PHE A CA 18
ATOM 31201 C C . PHE A 1 91 ? 8.709 12.531 7.218 1.00 0.00 91 PHE A C 18
ATOM 31202 O O . PHE A 1 91 ? 8.070 11.998 6.310 1.00 0.00 91 PHE A O 18
ATOM 31219 N N . ILE A 1 92 ? 9.637 11.891 7.922 1.00 0.00 92 ILE A N 18
ATOM 31220 C CA . ILE A 1 92 ? 9.964 10.494 7.663 1.00 0.00 92 ILE A CA 18
ATOM 31221 C C . ILE A 1 92 ? 8.719 9.617 7.729 1.00 0.00 92 ILE A C 18
ATOM 31222 O O . ILE A 1 92 ? 8.376 8.933 6.765 1.00 0.00 92 ILE A O 18
ATOM 31238 N N . VAL A 1 93 ? 8.044 9.642 8.874 1.00 0.00 93 VAL A N 18
ATOM 31239 C CA . VAL A 1 93 ? 6.834 8.851 9.067 1.00 0.00 93 VAL A CA 18
ATOM 31240 C C . VAL A 1 93 ? 6.018 8.775 7.781 1.00 0.00 93 VAL A C 18
ATOM 31241 O O . VAL A 1 93 ? 5.635 7.691 7.341 1.00 0.00 93 VAL A O 18
ATOM 31254 N N . GLN A 1 94 ? 5.755 9.933 7.184 1.00 0.00 94 GLN A N 18
ATOM 31255 C CA . GLN A 1 94 ? 4.983 9.997 5.949 1.00 0.00 94 GLN A CA 18
ATOM 31256 C C . GLN A 1 94 ? 5.551 9.045 4.902 1.00 0.00 94 GLN A C 18
ATOM 31257 O O . GLN A 1 94 ? 4.812 8.292 4.266 1.00 0.00 94 GLN A O 18
ATOM 31271 N N . LEU A 1 95 ? 6.867 9.083 4.727 1.00 0.00 95 LEU A N 18
ATOM 31272 C CA . LEU A 1 95 ? 7.535 8.223 3.756 1.00 0.00 95 LEU A CA 18
ATOM 31273 C C . LEU A 1 95 ? 7.373 6.753 4.128 1.00 0.00 95 LEU A C 18
ATOM 31274 O O . LEU A 1 95 ? 6.655 6.009 3.460 1.00 0.00 95 LEU A O 18
ATOM 31290 N N . VAL A 1 96 ? 8.042 6.341 5.200 1.00 0.00 96 VAL A N 18
ATOM 31291 C CA . VAL A 1 96 ? 7.969 4.961 5.664 1.00 0.00 96 VAL A CA 18
ATOM 31292 C C . VAL A 1 96 ? 6.572 4.386 5.460 1.00 0.00 96 VAL A C 18
ATOM 31293 O O . VAL A 1 96 ? 6.415 3.214 5.119 1.00 0.00 96 VAL A O 18
ATOM 31306 N N . ARG A 1 97 ? 5.558 5.220 5.672 1.00 0.00 97 ARG A N 18
ATOM 31307 C CA . ARG A 1 97 ? 4.173 4.794 5.512 1.00 0.00 97 ARG A CA 18
ATOM 31308 C C . ARG A 1 97 ? 3.786 4.745 4.037 1.00 0.00 97 ARG A C 18
ATOM 31309 O O . ARG A 1 97 ? 3.443 3.687 3.509 1.00 0.00 97 ARG A O 18
ATOM 31330 N N . LYS A 1 98 ? 3.842 5.897 3.377 1.00 0.00 98 LYS A N 18
ATOM 31331 C CA . LYS A 1 98 ? 3.499 5.986 1.963 1.00 0.00 98 LYS A CA 18
ATOM 31332 C C . LYS A 1 98 ? 4.115 4.832 1.179 1.00 0.00 98 LYS A C 18
ATOM 31333 O O . LYS A 1 98 ? 3.434 4.162 0.401 1.00 0.00 98 LYS A O 18
ATOM 31352 N N . LEU A 1 99 ? 5.407 4.603 1.390 1.00 0.00 99 LEU A N 18
ATOM 31353 C CA . LEU A 1 99 ? 6.115 3.528 0.703 1.00 0.00 99 LEU A CA 18
ATOM 31354 C C . LEU A 1 99 ? 5.295 2.241 0.716 1.00 0.00 99 LEU A C 18
ATOM 31355 O O . LEU A 1 99 ? 5.173 1.560 -0.303 1.00 0.00 99 LEU A O 18
ATOM 31371 N N . LEU A 1 100 ? 4.733 1.915 1.874 1.00 0.00 100 LEU A N 18
ATOM 31372 C CA . LEU A 1 100 ? 3.922 0.711 2.019 1.00 0.00 100 LEU A CA 18
ATOM 31373 C C . LEU A 1 100 ? 2.589 0.862 1.293 1.00 0.00 100 LEU A C 18
ATOM 31374 O O . LEU A 1 100 ? 1.965 -0.128 0.910 1.00 0.00 100 LEU A O 18
ATOM 31390 N N . ILE A 1 101 ? 2.161 2.105 1.107 1.00 0.00 101 ILE A N 18
ATOM 31391 C CA . ILE A 1 101 ? 0.904 2.385 0.423 1.00 0.00 101 ILE A CA 18
ATOM 31392 C C . ILE A 1 101 ? 1.073 2.315 -1.090 1.00 0.00 101 ILE A C 18
ATOM 31393 O O . ILE A 1 101 ? 0.098 2.169 -1.828 1.00 0.00 101 ILE A O 18
ATOM 31409 N N . ILE A 1 102 ? 2.317 2.419 -1.546 1.00 0.00 102 ILE A N 18
ATOM 31410 C CA . ILE A 1 102 ? 2.615 2.364 -2.972 1.00 0.00 102 ILE A CA 18
ATOM 31411 C C . ILE A 1 102 ? 2.970 0.946 -3.406 1.00 0.00 102 ILE A C 18
ATOM 31412 O O . ILE A 1 102 ? 2.269 0.340 -4.217 1.00 0.00 102 ILE A O 18
ATOM 31428 N N . ILE A 1 103 ? 4.062 0.422 -2.858 1.00 0.00 103 ILE A N 18
ATOM 31429 C CA . ILE A 1 103 ? 4.508 -0.926 -3.186 1.00 0.00 103 ILE A CA 18
ATOM 31430 C C . ILE A 1 103 ? 3.369 -1.930 -3.053 1.00 0.00 103 ILE A C 18
ATOM 31431 O O . ILE A 1 103 ? 3.324 -2.932 -3.767 1.00 0.00 103 ILE A O 18
ATOM 31447 N N . SER A 1 104 ? 2.448 -1.654 -2.135 1.00 0.00 104 SER A N 18
ATOM 31448 C CA . SER A 1 104 ? 1.308 -2.535 -1.906 1.00 0.00 104 SER A CA 18
ATOM 31449 C C . SER A 1 104 ? 0.603 -2.863 -3.219 1.00 0.00 104 SER A C 18
ATOM 31450 O O . SER A 1 104 ? -0.031 -2.001 -3.828 1.00 0.00 104 SER A O 18
ATOM 31458 N N . ARG A 1 105 ? 0.720 -4.115 -3.649 1.00 0.00 105 ARG A N 18
ATOM 31459 C CA . ARG A 1 105 ? 0.095 -4.558 -4.890 1.00 0.00 105 ARG A CA 18
ATOM 31460 C C . ARG A 1 105 ? -1.370 -4.135 -4.942 1.00 0.00 105 ARG A C 18
ATOM 31461 O O . ARG A 1 105 ? -1.829 -3.518 -5.903 1.00 0.00 105 ARG A O 18
ATOM 31482 N N . PRO A 1 106 ? -2.122 -4.475 -3.885 1.00 0.00 106 PRO A N 18
ATOM 31483 C CA . PRO A 1 106 ? -3.546 -4.141 -3.787 1.00 0.00 106 PRO A CA 18
ATOM 31484 C C . PRO A 1 106 ? -3.779 -2.646 -3.596 1.00 0.00 106 PRO A C 18
ATOM 31485 O O . PRO A 1 106 ? -3.957 -2.174 -2.473 1.00 0.00 106 PRO A O 18
ATOM 31496 N N . ALA A 1 107 ? -3.777 -1.906 -4.699 1.00 0.00 107 ALA A N 18
ATOM 31497 C CA . ALA A 1 107 ? -3.990 -0.465 -4.653 1.00 0.00 107 ALA A CA 18
ATOM 31498 C C . ALA A 1 107 ? -4.717 0.023 -5.902 1.00 0.00 107 ALA A C 18
ATOM 31499 O O . ALA A 1 107 ? -4.517 -0.508 -6.995 1.00 0.00 107 ALA A O 18
ATOM 31506 N N . ARG A 1 108 ? -5.560 1.036 -5.733 1.00 0.00 108 ARG A N 18
ATOM 31507 C CA . ARG A 1 108 ? -6.318 1.594 -6.847 1.00 0.00 108 ARG A CA 18
ATOM 31508 C C . ARG A 1 108 ? -6.513 3.097 -6.673 1.00 0.00 108 ARG A C 18
ATOM 31509 O O . ARG A 1 108 ? -7.212 3.541 -5.762 1.00 0.00 108 ARG A O 18
ATOM 31530 N N . SER A 1 109 ? -5.891 3.875 -7.553 1.00 0.00 109 SER A N 18
ATOM 31531 C CA . SER A 1 109 ? -5.992 5.329 -7.494 1.00 0.00 109 SER A CA 18
ATOM 31532 C C . SER A 1 109 ? -7.447 5.766 -7.355 1.00 0.00 109 SER A C 18
ATOM 31533 O O . SER A 1 109 ? -7.820 6.421 -6.382 1.00 0.00 109 SER A O 18
ATOM 31541 N N . GLY A 1 110 ? -8.266 5.399 -8.336 1.00 0.00 110 GLY A N 18
ATOM 31542 C CA . GLY A 1 110 ? -9.671 5.761 -8.305 1.00 0.00 110 GLY A CA 18
ATOM 31543 C C . GLY A 1 110 ? -10.217 6.083 -9.682 1.00 0.00 110 GLY A C 18
ATOM 31544 O O . GLY A 1 110 ? -10.103 7.208 -10.171 1.00 0.00 110 GLY A O 18
ATOM 31548 N N . PRO A 1 111 ? -10.825 5.079 -10.331 1.00 0.00 111 PRO A N 18
ATOM 31549 C CA . PRO A 1 111 ? -11.402 5.237 -11.670 1.00 0.00 111 PRO A CA 18
ATOM 31550 C C . PRO A 1 111 ? -12.646 6.118 -11.665 1.00 0.00 111 PRO A C 18
ATOM 31551 O O . PRO A 1 111 ? -13.264 6.341 -12.706 1.00 0.00 111 PRO A O 18
ATOM 31562 N N . SER A 1 112 ? -13.009 6.616 -10.487 1.00 0.00 112 SER A N 18
ATOM 31563 C CA . SER A 1 112 ? -14.182 7.470 -10.346 1.00 0.00 112 SER A CA 18
ATOM 31564 C C . SER A 1 112 ? -13.783 8.872 -9.899 1.00 0.00 112 SER A C 18
ATOM 31565 O O . SER A 1 112 ? -12.844 9.044 -9.122 1.00 0.00 112 SER A O 18
ATOM 31573 N N . SER A 1 113 ? -14.503 9.873 -10.396 1.00 0.00 113 SER A N 18
ATOM 31574 C CA . SER A 1 113 ? -14.222 11.262 -10.052 1.00 0.00 113 SER A CA 18
ATOM 31575 C C . SER A 1 113 ? -15.128 11.734 -8.919 1.00 0.00 113 SER A C 18
ATOM 31576 O O . SER A 1 113 ? -14.662 12.294 -7.928 1.00 0.00 113 SER A O 18
ATOM 31584 N N . GLY A 1 114 ? -16.429 11.504 -9.074 1.00 0.00 114 GLY A N 18
ATOM 31585 C CA . GLY A 1 114 ? -17.381 11.912 -8.058 1.00 0.00 114 GLY A CA 18
ATOM 31586 C C . GLY A 1 114 ? -17.959 13.288 -8.324 1.00 0.00 114 GLY A C 18
ATOM 31587 O O . GLY A 1 114 ? -18.746 13.468 -9.253 1.00 0.00 114 GLY A O 18
ATOM 31591 N N . GLY A 1 1 ? 16.691 -10.491 -30.776 1.00 0.00 1 GLY A N 19
ATOM 31592 C CA . GLY A 1 1 ? 15.387 -10.864 -30.257 1.00 0.00 1 GLY A CA 19
ATOM 31593 C C . GLY A 1 1 ? 14.286 -9.939 -30.737 1.00 0.00 1 GLY A C 19
ATOM 31594 O O . GLY A 1 1 ? 14.546 -8.976 -31.459 1.00 0.00 1 GLY A O 19
ATOM 31598 N N . SER A 1 2 ? 13.053 -10.232 -30.338 1.00 0.00 2 SER A N 19
ATOM 31599 C CA . SER A 1 2 ? 11.908 -9.423 -30.737 1.00 0.00 2 SER A CA 19
ATOM 31600 C C . SER A 1 2 ? 10.934 -9.249 -29.575 1.00 0.00 2 SER A C 19
ATOM 31601 O O . SER A 1 2 ? 10.570 -10.216 -28.906 1.00 0.00 2 SER A O 19
ATOM 31609 N N . SER A 1 3 ? 10.518 -8.009 -29.340 1.00 0.00 3 SER A N 19
ATOM 31610 C CA . SER A 1 3 ? 9.590 -7.706 -28.257 1.00 0.00 3 SER A CA 19
ATOM 31611 C C . SER A 1 3 ? 8.747 -6.478 -28.591 1.00 0.00 3 SER A C 19
ATOM 31612 O O . SER A 1 3 ? 9.015 -5.773 -29.562 1.00 0.00 3 SER A O 19
ATOM 31620 N N . GLY A 1 4 ? 7.726 -6.230 -27.776 1.00 0.00 4 GLY A N 19
ATOM 31621 C CA . GLY A 1 4 ? 6.860 -5.088 -28.000 1.00 0.00 4 GLY A CA 19
ATOM 31622 C C . GLY A 1 4 ? 6.167 -4.628 -26.733 1.00 0.00 4 GLY A C 19
ATOM 31623 O O . GLY A 1 4 ? 5.028 -5.013 -26.465 1.00 0.00 4 GLY A O 19
ATOM 31627 N N . SER A 1 5 ? 6.855 -3.803 -25.949 1.00 0.00 5 SER A N 19
ATOM 31628 C CA . SER A 1 5 ? 6.300 -3.295 -24.700 1.00 0.00 5 SER A CA 19
ATOM 31629 C C . SER A 1 5 ? 4.985 -2.562 -24.948 1.00 0.00 5 SER A C 19
ATOM 31630 O O . SER A 1 5 ? 3.978 -2.832 -24.293 1.00 0.00 5 SER A O 19
ATOM 31638 N N . SER A 1 6 ? 5.004 -1.632 -25.898 1.00 0.00 6 SER A N 19
ATOM 31639 C CA . SER A 1 6 ? 3.815 -0.856 -26.231 1.00 0.00 6 SER A CA 19
ATOM 31640 C C . SER A 1 6 ? 2.986 -0.569 -24.982 1.00 0.00 6 SER A C 19
ATOM 31641 O O . SER A 1 6 ? 1.760 -0.659 -25.003 1.00 0.00 6 SER A O 19
ATOM 31649 N N . GLY A 1 7 ? 3.668 -0.223 -23.894 1.00 0.00 7 GLY A N 19
ATOM 31650 C CA . GLY A 1 7 ? 2.980 0.073 -22.651 1.00 0.00 7 GLY A CA 19
ATOM 31651 C C . GLY A 1 7 ? 2.898 -1.131 -21.733 1.00 0.00 7 GLY A C 19
ATOM 31652 O O . GLY A 1 7 ? 2.398 -2.192 -22.109 1.00 0.00 7 GLY A O 19
ATOM 31656 N N . PRO A 1 8 ? 3.399 -0.975 -20.499 1.00 0.00 8 PRO A N 19
ATOM 31657 C CA . PRO A 1 8 ? 3.393 -2.049 -19.501 1.00 0.00 8 PRO A CA 19
ATOM 31658 C C . PRO A 1 8 ? 1.989 -2.363 -18.997 1.00 0.00 8 PRO A C 19
ATOM 31659 O O . PRO A 1 8 ? 1.333 -1.518 -18.388 1.00 0.00 8 PRO A O 19
ATOM 31670 N N . LYS A 1 9 ? 1.533 -3.584 -19.253 1.00 0.00 9 LYS A N 19
ATOM 31671 C CA . LYS A 1 9 ? 0.207 -4.012 -18.824 1.00 0.00 9 LYS A CA 19
ATOM 31672 C C . LYS A 1 9 ? 0.297 -4.922 -17.603 1.00 0.00 9 LYS A C 19
ATOM 31673 O O . LYS A 1 9 ? -0.355 -5.965 -17.545 1.00 0.00 9 LYS A O 19
ATOM 31692 N N . ALA A 1 10 ? 1.108 -4.521 -16.630 1.00 0.00 10 ALA A N 19
ATOM 31693 C CA . ALA A 1 10 ? 1.280 -5.298 -15.409 1.00 0.00 10 ALA A CA 19
ATOM 31694 C C . ALA A 1 10 ? 2.009 -4.490 -14.342 1.00 0.00 10 ALA A C 19
ATOM 31695 O O . ALA A 1 10 ? 3.169 -4.114 -14.516 1.00 0.00 10 ALA A O 19
ATOM 31702 N N . THR A 1 11 ? 1.322 -4.225 -13.235 1.00 0.00 11 THR A N 19
ATOM 31703 C CA . THR A 1 11 ? 1.904 -3.459 -12.139 1.00 0.00 11 THR A CA 19
ATOM 31704 C C . THR A 1 11 ? 2.580 -2.192 -12.652 1.00 0.00 11 THR A C 19
ATOM 31705 O O . THR A 1 11 ? 3.706 -1.879 -12.267 1.00 0.00 11 THR A O 19
ATOM 31716 N N . ALA A 1 12 ? 1.884 -1.467 -13.521 1.00 0.00 12 ALA A N 19
ATOM 31717 C CA . ALA A 1 12 ? 2.416 -0.232 -14.084 1.00 0.00 12 ALA A CA 19
ATOM 31718 C C . ALA A 1 12 ? 2.079 0.964 -13.200 1.00 0.00 12 ALA A C 19
ATOM 31719 O O . ALA A 1 12 ? 2.969 1.696 -12.767 1.00 0.00 12 ALA A O 19
ATOM 31726 N N . GLN A 1 13 ? 0.791 1.156 -12.938 1.00 0.00 13 GLN A N 19
ATOM 31727 C CA . GLN A 1 13 ? 0.338 2.265 -12.107 1.00 0.00 13 GLN A CA 19
ATOM 31728 C C . GLN A 1 13 ? 1.259 2.458 -10.907 1.00 0.00 13 GLN A C 19
ATOM 31729 O O . GLN A 1 13 ? 1.837 3.528 -10.721 1.00 0.00 13 GLN A O 19
ATOM 31743 N N . MET A 1 14 ? 1.391 1.414 -10.095 1.00 0.00 14 MET A N 19
ATOM 31744 C CA . MET A 1 14 ? 2.243 1.469 -8.913 1.00 0.00 14 MET A CA 19
ATOM 31745 C C . MET A 1 14 ? 3.556 2.180 -9.222 1.00 0.00 14 MET A C 19
ATOM 31746 O O . MET A 1 14 ? 3.916 3.153 -8.560 1.00 0.00 14 MET A O 19
ATOM 31760 N N . GLU A 1 15 ? 4.268 1.687 -10.231 1.00 0.00 15 GLU A N 19
ATOM 31761 C CA . GLU A 1 15 ? 5.542 2.276 -10.626 1.00 0.00 15 GLU A CA 19
ATOM 31762 C C . GLU A 1 15 ? 5.446 3.798 -10.674 1.00 0.00 15 GLU A C 19
ATOM 31763 O O . GLU A 1 15 ? 6.198 4.500 -10.000 1.00 0.00 15 GLU A O 19
ATOM 31775 N N . GLY A 1 16 ? 4.515 4.301 -11.479 1.00 0.00 16 GLY A N 19
ATOM 31776 C CA . GLY A 1 16 ? 4.337 5.736 -11.602 1.00 0.00 16 GLY A CA 19
ATOM 31777 C C . GLY A 1 16 ? 4.309 6.434 -10.256 1.00 0.00 16 GLY A C 19
ATOM 31778 O O . GLY A 1 16 ? 4.877 7.515 -10.098 1.00 0.00 16 GLY A O 19
ATOM 31782 N N . ARG A 1 17 ? 3.644 5.817 -9.285 1.00 0.00 17 ARG A N 19
ATOM 31783 C CA . ARG A 1 17 ? 3.541 6.388 -7.948 1.00 0.00 17 ARG A CA 19
ATOM 31784 C C . ARG A 1 17 ? 4.916 6.494 -7.295 1.00 0.00 17 ARG A C 19
ATOM 31785 O O . ARG A 1 17 ? 5.332 7.573 -6.871 1.00 0.00 17 ARG A O 19
ATOM 31806 N N . LEU A 1 18 ? 5.616 5.368 -7.216 1.00 0.00 18 LEU A N 19
ATOM 31807 C CA . LEU A 1 18 ? 6.945 5.333 -6.614 1.00 0.00 18 LEU A CA 19
ATOM 31808 C C . LEU A 1 18 ? 7.810 6.475 -7.138 1.00 0.00 18 LEU A C 19
ATOM 31809 O O . LEU A 1 18 ? 8.660 7.001 -6.421 1.00 0.00 18 LEU A O 19
ATOM 31825 N N . GLN A 1 19 ? 7.584 6.855 -8.392 1.00 0.00 19 GLN A N 19
ATOM 31826 C CA . GLN A 1 19 ? 8.343 7.936 -9.010 1.00 0.00 19 GLN A CA 19
ATOM 31827 C C . GLN A 1 19 ? 8.084 9.259 -8.298 1.00 0.00 19 GLN A C 19
ATOM 31828 O O . GLN A 1 19 ? 9.013 9.910 -7.822 1.00 0.00 19 GLN A O 19
ATOM 31842 N N . GLU A 1 20 ? 6.815 9.650 -8.229 1.00 0.00 20 GLU A N 19
ATOM 31843 C CA . GLU A 1 20 ? 6.435 10.897 -7.576 1.00 0.00 20 GLU A CA 19
ATOM 31844 C C . GLU A 1 20 ? 6.857 10.894 -6.110 1.00 0.00 20 GLU A C 19
ATOM 31845 O O . GLU A 1 20 ? 7.171 11.939 -5.540 1.00 0.00 20 GLU A O 19
ATOM 31857 N N . PHE A 1 21 ? 6.862 9.711 -5.504 1.00 0.00 21 PHE A N 19
ATOM 31858 C CA . PHE A 1 21 ? 7.243 9.570 -4.104 1.00 0.00 21 PHE A CA 19
ATOM 31859 C C . PHE A 1 21 ? 8.636 10.144 -3.860 1.00 0.00 21 PHE A C 19
ATOM 31860 O O . PHE A 1 21 ? 8.854 10.890 -2.904 1.00 0.00 21 PHE A O 19
ATOM 31877 N N . LEU A 1 22 ? 9.576 9.790 -4.729 1.00 0.00 22 LEU A N 19
ATOM 31878 C CA . LEU A 1 22 ? 10.949 10.268 -4.609 1.00 0.00 22 LEU A CA 19
ATOM 31879 C C . LEU A 1 22 ? 11.059 11.724 -5.050 1.00 0.00 22 LEU A C 19
ATOM 31880 O O . LEU A 1 22 ? 11.676 12.545 -4.371 1.00 0.00 22 LEU A O 19
ATOM 31896 N N . THR A 1 23 ? 10.454 12.038 -6.192 1.00 0.00 23 THR A N 19
ATOM 31897 C CA . THR A 1 23 ? 10.483 13.395 -6.724 1.00 0.00 23 THR A CA 19
ATOM 31898 C C . THR A 1 23 ? 10.029 14.406 -5.677 1.00 0.00 23 THR A C 19
ATOM 31899 O O . THR A 1 23 ? 10.370 15.586 -5.751 1.00 0.00 23 THR A O 19
ATOM 31910 N N . ALA A 1 24 ? 9.259 13.935 -4.701 1.00 0.00 24 ALA A N 19
ATOM 31911 C CA . ALA A 1 24 ? 8.762 14.798 -3.637 1.00 0.00 24 ALA A CA 19
ATOM 31912 C C . ALA A 1 24 ? 9.576 14.621 -2.360 1.00 0.00 24 ALA A C 19
ATOM 31913 O O . ALA A 1 24 ? 9.729 15.557 -1.575 1.00 0.00 24 ALA A O 19
ATOM 31920 N N . TYR A 1 25 ? 10.097 13.415 -2.159 1.00 0.00 25 TYR A N 19
ATOM 31921 C CA . TYR A 1 25 ? 10.893 13.115 -0.975 1.00 0.00 25 TYR A CA 19
ATOM 31922 C C . TYR A 1 25 ? 12.277 12.603 -1.365 1.00 0.00 25 TYR A C 19
ATOM 31923 O O . TYR A 1 25 ? 12.442 11.436 -1.718 1.00 0.00 25 TYR A O 19
ATOM 31941 N N . ALA A 1 26 ? 13.268 13.486 -1.297 1.00 0.00 26 ALA A N 19
ATOM 31942 C CA . ALA A 1 26 ? 14.638 13.125 -1.640 1.00 0.00 26 ALA A CA 19
ATOM 31943 C C . ALA A 1 26 ? 15.640 13.937 -0.826 1.00 0.00 26 ALA A C 19
ATOM 31944 O O . ALA A 1 26 ? 15.479 15.140 -0.621 1.00 0.00 26 ALA A O 19
ATOM 31951 N N . PRO A 1 27 ? 16.700 13.266 -0.351 1.00 0.00 27 PRO A N 19
ATOM 31952 C CA . PRO A 1 27 ? 17.749 13.906 0.448 1.00 0.00 27 PRO A CA 19
ATOM 31953 C C . PRO A 1 27 ? 18.601 14.865 -0.377 1.00 0.00 27 PRO A C 19
ATOM 31954 O O . PRO A 1 27 ? 19.115 14.502 -1.434 1.00 0.00 27 PRO A O 19
ATOM 31965 N N . GLY A 1 28 ? 18.749 16.091 0.115 1.00 0.00 28 GLY A N 19
ATOM 31966 C CA . GLY A 1 28 ? 19.541 17.083 -0.589 1.00 0.00 28 GLY A CA 19
ATOM 31967 C C . GLY A 1 28 ? 18.820 17.650 -1.796 1.00 0.00 28 GLY A C 19
ATOM 31968 O O . GLY A 1 28 ? 18.600 18.858 -1.884 1.00 0.00 28 GLY A O 19
ATOM 31972 N N . ALA A 1 29 ? 18.452 16.778 -2.728 1.00 0.00 29 ALA A N 19
ATOM 31973 C CA . ALA A 1 29 ? 17.752 17.199 -3.935 1.00 0.00 29 ALA A CA 19
ATOM 31974 C C . ALA A 1 29 ? 16.810 18.363 -3.645 1.00 0.00 29 ALA A C 19
ATOM 31975 O O . ALA A 1 29 ? 16.986 19.462 -4.171 1.00 0.00 29 ALA A O 19
ATOM 31982 N N . ARG A 1 30 ? 15.809 18.113 -2.807 1.00 0.00 30 ARG A N 19
ATOM 31983 C CA . ARG A 1 30 ? 14.839 19.140 -2.449 1.00 0.00 30 ARG A CA 19
ATOM 31984 C C . ARG A 1 30 ? 15.162 19.742 -1.085 1.00 0.00 30 ARG A C 19
ATOM 31985 O O . ARG A 1 30 ? 15.481 20.927 -0.977 1.00 0.00 30 ARG A O 19
ATOM 32006 N N . LEU A 1 31 ? 15.076 18.919 -0.045 1.00 0.00 31 LEU A N 19
ATOM 32007 C CA . LEU A 1 31 ? 15.359 19.370 1.313 1.00 0.00 31 LEU A CA 19
ATOM 32008 C C . LEU A 1 31 ? 16.483 18.549 1.936 1.00 0.00 31 LEU A C 19
ATOM 32009 O O . LEU A 1 31 ? 17.063 17.678 1.287 1.00 0.00 31 LEU A O 19
ATOM 32025 N N . ALA A 1 32 ? 16.785 18.831 3.199 1.00 0.00 32 ALA A N 19
ATOM 32026 C CA . ALA A 1 32 ? 17.837 18.116 3.911 1.00 0.00 32 ALA A CA 19
ATOM 32027 C C . ALA A 1 32 ? 17.685 18.276 5.420 1.00 0.00 32 ALA A C 19
ATOM 32028 O O . ALA A 1 32 ? 17.518 19.388 5.924 1.00 0.00 32 ALA A O 19
ATOM 32035 N N . LEU A 1 33 ? 17.742 17.159 6.137 1.00 0.00 33 LEU A N 19
ATOM 32036 C CA . LEU A 1 33 ? 17.609 17.175 7.590 1.00 0.00 33 LEU A CA 19
ATOM 32037 C C . LEU A 1 33 ? 18.974 17.067 8.262 1.00 0.00 33 LEU A C 19
ATOM 32038 O O . LEU A 1 33 ? 19.507 15.971 8.435 1.00 0.00 33 LEU A O 19
ATOM 32054 N N . ALA A 1 34 ? 19.534 18.211 8.641 1.00 0.00 34 ALA A N 19
ATOM 32055 C CA . ALA A 1 34 ? 20.834 18.245 9.298 1.00 0.00 34 ALA A CA 19
ATOM 32056 C C . ALA A 1 34 ? 20.988 17.081 10.272 1.00 0.00 34 ALA A C 19
ATOM 32057 O O . ALA A 1 34 ? 22.101 16.636 10.551 1.00 0.00 34 ALA A O 19
ATOM 32064 N N . ASP A 1 35 ? 19.864 16.593 10.785 1.00 0.00 35 ASP A N 19
ATOM 32065 C CA . ASP A 1 35 ? 19.874 15.481 11.728 1.00 0.00 35 ASP A CA 19
ATOM 32066 C C . ASP A 1 35 ? 20.614 14.281 11.144 1.00 0.00 35 ASP A C 19
ATOM 32067 O O . ASP A 1 35 ? 20.441 13.941 9.975 1.00 0.00 35 ASP A O 19
ATOM 32076 N N . GLY A 1 36 ? 21.441 13.645 11.968 1.00 0.00 36 GLY A N 19
ATOM 32077 C CA . GLY A 1 36 ? 22.197 12.491 11.516 1.00 0.00 36 GLY A CA 19
ATOM 32078 C C . GLY A 1 36 ? 21.356 11.231 11.467 1.00 0.00 36 GLY A C 19
ATOM 32079 O O . GLY A 1 36 ? 20.839 10.861 10.412 1.00 0.00 36 GLY A O 19
ATOM 32083 N N . VAL A 1 37 ? 21.220 10.567 12.610 1.00 0.00 37 VAL A N 19
ATOM 32084 C CA . VAL A 1 37 ? 20.437 9.340 12.694 1.00 0.00 37 VAL A CA 19
ATOM 32085 C C . VAL A 1 37 ? 19.097 9.494 11.983 1.00 0.00 37 VAL A C 19
ATOM 32086 O O . VAL A 1 37 ? 18.804 8.778 11.024 1.00 0.00 37 VAL A O 19
ATOM 32099 N N . LEU A 1 38 ? 18.286 10.433 12.458 1.00 0.00 38 LEU A N 19
ATOM 32100 C CA . LEU A 1 38 ? 16.976 10.682 11.868 1.00 0.00 38 LEU A CA 19
ATOM 32101 C C . LEU A 1 38 ? 17.038 10.594 10.346 1.00 0.00 38 LEU A C 19
ATOM 32102 O O . LEU A 1 38 ? 16.205 9.944 9.717 1.00 0.00 38 LEU A O 19
ATOM 32118 N N . GLY A 1 39 ? 18.034 11.253 9.761 1.00 0.00 39 GLY A N 19
ATOM 32119 C CA . GLY A 1 39 ? 18.189 11.235 8.318 1.00 0.00 39 GLY A CA 19
ATOM 32120 C C . GLY A 1 39 ? 18.496 9.849 7.785 1.00 0.00 39 GLY A C 19
ATOM 32121 O O . GLY A 1 39 ? 17.991 9.454 6.735 1.00 0.00 39 GLY A O 19
ATOM 32125 N N . PHE A 1 40 ? 19.330 9.110 8.510 1.00 0.00 40 PHE A N 19
ATOM 32126 C CA . PHE A 1 40 ? 19.706 7.761 8.102 1.00 0.00 40 PHE A CA 19
ATOM 32127 C C . PHE A 1 40 ? 18.503 7.005 7.547 1.00 0.00 40 PHE A C 19
ATOM 32128 O O . PHE A 1 40 ? 18.654 6.072 6.757 1.00 0.00 40 PHE A O 19
ATOM 32145 N N . ILE A 1 41 ? 17.310 7.413 7.966 1.00 0.00 41 ILE A N 19
ATOM 32146 C CA . ILE A 1 41 ? 16.082 6.775 7.511 1.00 0.00 41 ILE A CA 19
ATOM 32147 C C . ILE A 1 41 ? 15.662 7.303 6.143 1.00 0.00 41 ILE A C 19
ATOM 32148 O O . ILE A 1 41 ? 15.378 6.531 5.227 1.00 0.00 41 ILE A O 19
ATOM 32164 N N . HIS A 1 42 ? 15.626 8.626 6.012 1.00 0.00 42 HIS A N 19
ATOM 32165 C CA . HIS A 1 42 ? 15.243 9.259 4.755 1.00 0.00 42 HIS A CA 19
ATOM 32166 C C . HIS A 1 42 ? 16.124 8.769 3.609 1.00 0.00 42 HIS A C 19
ATOM 32167 O O . HIS A 1 42 ? 15.628 8.401 2.545 1.00 0.00 42 HIS A O 19
ATOM 32182 N N . HIS A 1 43 ? 17.434 8.769 3.835 1.00 0.00 43 HIS A N 19
ATOM 32183 C CA . HIS A 1 43 ? 18.385 8.326 2.822 1.00 0.00 43 HIS A CA 19
ATOM 32184 C C . HIS A 1 43 ? 18.164 6.856 2.476 1.00 0.00 43 HIS A C 19
ATOM 32185 O O . HIS A 1 43 ? 18.132 6.483 1.304 1.00 0.00 43 HIS A O 19
ATOM 32200 N N . GLN A 1 44 ? 18.013 6.027 3.505 1.00 0.00 44 GLN A N 19
ATOM 32201 C CA . GLN A 1 44 ? 17.796 4.599 3.308 1.00 0.00 44 GLN A CA 19
ATOM 32202 C C . GLN A 1 44 ? 16.535 4.347 2.489 1.00 0.00 44 GLN A C 19
ATOM 32203 O O . GLN A 1 44 ? 16.604 3.864 1.359 1.00 0.00 44 GLN A O 19
ATOM 32217 N N . ILE A 1 45 ? 15.385 4.676 3.067 1.00 0.00 45 ILE A N 19
ATOM 32218 C CA . ILE A 1 45 ? 14.108 4.486 2.390 1.00 0.00 45 ILE A CA 19
ATOM 32219 C C . ILE A 1 45 ? 14.174 4.972 0.946 1.00 0.00 45 ILE A C 19
ATOM 32220 O O . ILE A 1 45 ? 14.098 4.178 0.008 1.00 0.00 45 ILE A O 19
ATOM 32236 N N . VAL A 1 46 ? 14.317 6.282 0.775 1.00 0.00 46 VAL A N 19
ATOM 32237 C CA . VAL A 1 46 ? 14.397 6.875 -0.555 1.00 0.00 46 VAL A CA 19
ATOM 32238 C C . VAL A 1 46 ? 15.177 5.979 -1.510 1.00 0.00 46 VAL A C 19
ATOM 32239 O O . VAL A 1 46 ? 14.824 5.848 -2.681 1.00 0.00 46 VAL A O 19
ATOM 32252 N N . GLU A 1 47 ? 16.241 5.365 -1.001 1.00 0.00 47 GLU A N 19
ATOM 32253 C CA . GLU A 1 47 ? 17.072 4.482 -1.810 1.00 0.00 47 GLU A CA 19
ATOM 32254 C C . GLU A 1 47 ? 16.366 3.154 -2.066 1.00 0.00 47 GLU A C 19
ATOM 32255 O O . GLU A 1 47 ? 16.433 2.603 -3.166 1.00 0.00 47 GLU A O 19
ATOM 32267 N N . LEU A 1 48 ? 15.689 2.644 -1.043 1.00 0.00 48 LEU A N 19
ATOM 32268 C CA . LEU A 1 48 ? 14.970 1.380 -1.155 1.00 0.00 48 LEU A CA 19
ATOM 32269 C C . LEU A 1 48 ? 13.870 1.470 -2.208 1.00 0.00 48 LEU A C 19
ATOM 32270 O O . LEU A 1 48 ? 13.795 0.640 -3.114 1.00 0.00 48 LEU A O 19
ATOM 32286 N N . ALA A 1 49 ? 13.021 2.485 -2.084 1.00 0.00 49 ALA A N 19
ATOM 32287 C CA . ALA A 1 49 ? 11.928 2.687 -3.027 1.00 0.00 49 ALA A CA 19
ATOM 32288 C C . ALA A 1 49 ? 12.396 2.473 -4.462 1.00 0.00 49 ALA A C 19
ATOM 32289 O O . ALA A 1 49 ? 11.740 1.781 -5.242 1.00 0.00 49 ALA A O 19
ATOM 32296 N N . ARG A 1 50 ? 13.532 3.071 -4.805 1.00 0.00 50 ARG A N 19
ATOM 32297 C CA . ARG A 1 50 ? 14.085 2.947 -6.148 1.00 0.00 50 ARG A CA 19
ATOM 32298 C C . ARG A 1 50 ? 14.101 1.489 -6.598 1.00 0.00 50 ARG A C 19
ATOM 32299 O O . ARG A 1 50 ? 13.622 1.158 -7.683 1.00 0.00 50 ARG A O 19
ATOM 32320 N N . ASP A 1 51 ? 14.654 0.622 -5.756 1.00 0.00 51 ASP A N 19
ATOM 32321 C CA . ASP A 1 51 ? 14.732 -0.801 -6.066 1.00 0.00 51 ASP A CA 19
ATOM 32322 C C . ASP A 1 51 ? 13.378 -1.331 -6.529 1.00 0.00 51 ASP A C 19
ATOM 32323 O O . ASP A 1 51 ? 13.283 -2.011 -7.551 1.00 0.00 51 ASP A O 19
ATOM 32332 N N . CYS A 1 52 ? 12.335 -1.017 -5.769 1.00 0.00 52 CYS A N 19
ATOM 32333 C CA . CYS A 1 52 ? 10.986 -1.463 -6.100 1.00 0.00 52 CYS A CA 19
ATOM 32334 C C . CYS A 1 52 ? 10.640 -1.122 -7.546 1.00 0.00 52 CYS A C 19
ATOM 32335 O O . CYS A 1 52 ? 10.139 -1.965 -8.291 1.00 0.00 52 CYS A O 19
ATOM 32343 N N . LEU A 1 53 ? 10.909 0.119 -7.936 1.00 0.00 53 LEU A N 19
ATOM 32344 C CA . LEU A 1 53 ? 10.625 0.573 -9.293 1.00 0.00 53 LEU A CA 19
ATOM 32345 C C . LEU A 1 53 ? 11.256 -0.359 -10.323 1.00 0.00 53 LEU A C 19
ATOM 32346 O O . LEU A 1 53 ? 10.562 -0.945 -11.152 1.00 0.00 53 LEU A O 19
ATOM 32362 N N . ALA A 1 54 ? 12.577 -0.491 -10.261 1.00 0.00 54 ALA A N 19
ATOM 32363 C CA . ALA A 1 54 ? 13.302 -1.355 -11.185 1.00 0.00 54 ALA A CA 19
ATOM 32364 C C . ALA A 1 54 ? 12.718 -2.763 -11.193 1.00 0.00 54 ALA A C 19
ATOM 32365 O O . ALA A 1 54 ? 12.675 -3.423 -12.232 1.00 0.00 54 ALA A O 19
ATOM 32372 N N . LYS A 1 55 ? 12.269 -3.220 -10.028 1.00 0.00 55 LYS A N 19
ATOM 32373 C CA . LYS A 1 55 ? 11.686 -4.550 -9.900 1.00 0.00 55 LYS A CA 19
ATOM 32374 C C . LYS A 1 55 ? 10.335 -4.622 -10.604 1.00 0.00 55 LYS A C 19
ATOM 32375 O O . LYS A 1 55 ? 10.184 -5.315 -11.609 1.00 0.00 55 LYS A O 19
ATOM 32394 N N . SER A 1 56 ? 9.355 -3.900 -10.068 1.00 0.00 56 SER A N 19
ATOM 32395 C CA . SER A 1 56 ? 8.015 -3.884 -10.644 1.00 0.00 56 SER A CA 19
ATOM 32396 C C . SER A 1 56 ? 8.077 -3.739 -12.161 1.00 0.00 56 SER A C 19
ATOM 32397 O O . SER A 1 56 ? 7.318 -4.378 -12.889 1.00 0.00 56 SER A O 19
ATOM 32405 N N . GLY A 1 57 ? 8.989 -2.894 -12.632 1.00 0.00 57 GLY A N 19
ATOM 32406 C CA . GLY A 1 57 ? 9.135 -2.679 -14.060 1.00 0.00 57 GLY A CA 19
ATOM 32407 C C . GLY A 1 57 ? 9.342 -3.973 -14.822 1.00 0.00 57 GLY A C 19
ATOM 32408 O O . GLY A 1 57 ? 8.871 -4.118 -15.950 1.00 0.00 57 GLY A O 19
ATOM 32412 N N . GLU A 1 58 ? 10.051 -4.914 -14.207 1.00 0.00 58 GLU A N 19
ATOM 32413 C CA . GLU A 1 58 ? 10.321 -6.201 -14.837 1.00 0.00 58 GLU A CA 19
ATOM 32414 C C . GLU A 1 58 ? 9.569 -7.323 -14.127 1.00 0.00 58 GLU A C 19
ATOM 32415 O O . GLU A 1 58 ? 9.783 -8.502 -14.407 1.00 0.00 58 GLU A O 19
ATOM 32427 N N . ASN A 1 59 ? 8.688 -6.947 -13.206 1.00 0.00 59 ASN A N 19
ATOM 32428 C CA . ASN A 1 59 ? 7.904 -7.921 -12.455 1.00 0.00 59 ASN A CA 19
ATOM 32429 C C . ASN A 1 59 ? 8.805 -8.774 -11.566 1.00 0.00 59 ASN A C 19
ATOM 32430 O O . ASN A 1 59 ? 8.674 -9.998 -11.525 1.00 0.00 59 ASN A O 19
ATOM 32441 N N . LEU A 1 60 ? 9.717 -8.120 -10.857 1.00 0.00 60 LEU A N 19
ATOM 32442 C CA . LEU A 1 60 ? 10.640 -8.817 -9.968 1.00 0.00 60 LEU A CA 19
ATOM 32443 C C . LEU A 1 60 ? 10.132 -8.794 -8.530 1.00 0.00 60 LEU A C 19
ATOM 32444 O O . LEU A 1 60 ? 10.528 -9.620 -7.707 1.00 0.00 60 LEU A O 19
ATOM 32460 N N . VAL A 1 61 ? 9.252 -7.843 -8.233 1.00 0.00 61 VAL A N 19
ATOM 32461 C CA . VAL A 1 61 ? 8.687 -7.714 -6.895 1.00 0.00 61 VAL A CA 19
ATOM 32462 C C . VAL A 1 61 ? 7.667 -8.814 -6.621 1.00 0.00 61 VAL A C 19
ATOM 32463 O O . VAL A 1 61 ? 6.742 -9.029 -7.405 1.00 0.00 61 VAL A O 19
ATOM 32476 N N . THR A 1 62 ? 7.842 -9.509 -5.501 1.00 0.00 62 THR A N 19
ATOM 32477 C CA . THR A 1 62 ? 6.938 -10.588 -5.122 1.00 0.00 62 THR A CA 19
ATOM 32478 C C . THR A 1 62 ? 6.451 -10.419 -3.688 1.00 0.00 62 THR A C 19
ATOM 32479 O O . THR A 1 62 ? 7.005 -9.629 -2.923 1.00 0.00 62 THR A O 19
ATOM 32490 N N . SER A 1 63 ? 5.411 -11.165 -3.329 1.00 0.00 63 SER A N 19
ATOM 32491 C CA . SER A 1 63 ? 4.848 -11.096 -1.986 1.00 0.00 63 SER A CA 19
ATOM 32492 C C . SER A 1 63 ? 5.946 -10.901 -0.945 1.00 0.00 63 SER A C 19
ATOM 32493 O O . SER A 1 63 ? 5.940 -9.925 -0.195 1.00 0.00 63 SER A O 19
ATOM 32501 N N . ARG A 1 64 ? 6.888 -11.838 -0.906 1.00 0.00 64 ARG A N 19
ATOM 32502 C CA . ARG A 1 64 ? 7.993 -11.772 0.043 1.00 0.00 64 ARG A CA 19
ATOM 32503 C C . ARG A 1 64 ? 8.716 -10.431 -0.057 1.00 0.00 64 ARG A C 19
ATOM 32504 O O . ARG A 1 64 ? 8.834 -9.703 0.929 1.00 0.00 64 ARG A O 19
ATOM 32525 N N . TYR A 1 65 ? 9.197 -10.112 -1.253 1.00 0.00 65 TYR A N 19
ATOM 32526 C CA . TYR A 1 65 ? 9.910 -8.862 -1.482 1.00 0.00 65 TYR A CA 19
ATOM 32527 C C . TYR A 1 65 ? 9.326 -7.738 -0.631 1.00 0.00 65 TYR A C 19
ATOM 32528 O O . TYR A 1 65 ? 10.048 -7.050 0.091 1.00 0.00 65 TYR A O 19
ATOM 32546 N N . PHE A 1 66 ? 8.012 -7.558 -0.721 1.00 0.00 66 PHE A N 19
ATOM 32547 C CA . PHE A 1 66 ? 7.329 -6.519 0.039 1.00 0.00 66 PHE A CA 19
ATOM 32548 C C . PHE A 1 66 ? 7.358 -6.829 1.533 1.00 0.00 66 PHE A C 19
ATOM 32549 O O . PHE A 1 66 ? 7.905 -6.063 2.327 1.00 0.00 66 PHE A O 19
ATOM 32566 N N . LEU A 1 67 ? 6.765 -7.957 1.908 1.00 0.00 67 LEU A N 19
ATOM 32567 C CA . LEU A 1 67 ? 6.722 -8.370 3.307 1.00 0.00 67 LEU A CA 19
ATOM 32568 C C . LEU A 1 67 ? 7.998 -7.961 4.035 1.00 0.00 67 LEU A C 19
ATOM 32569 O O . LEU A 1 67 ? 7.946 -7.363 5.109 1.00 0.00 67 LEU A O 19
ATOM 32585 N N . GLU A 1 68 ? 9.143 -8.285 3.441 1.00 0.00 68 GLU A N 19
ATOM 32586 C CA . GLU A 1 68 ? 10.432 -7.950 4.033 1.00 0.00 68 GLU A CA 19
ATOM 32587 C C . GLU A 1 68 ? 10.708 -6.453 3.924 1.00 0.00 68 GLU A C 19
ATOM 32588 O O . GLU A 1 68 ? 11.010 -5.792 4.917 1.00 0.00 68 GLU A O 19
ATOM 32600 N N . MET A 1 69 ? 10.604 -5.926 2.708 1.00 0.00 69 MET A N 19
ATOM 32601 C CA . MET A 1 69 ? 10.842 -4.507 2.468 1.00 0.00 69 MET A CA 19
ATOM 32602 C C . MET A 1 69 ? 10.155 -3.653 3.529 1.00 0.00 69 MET A C 19
ATOM 32603 O O . MET A 1 69 ? 10.721 -2.674 4.012 1.00 0.00 69 MET A O 19
ATOM 32617 N N . GLN A 1 70 ? 8.932 -4.032 3.887 1.00 0.00 70 GLN A N 19
ATOM 32618 C CA . GLN A 1 70 ? 8.168 -3.300 4.890 1.00 0.00 70 GLN A CA 19
ATOM 32619 C C . GLN A 1 70 ? 8.885 -3.313 6.236 1.00 0.00 70 GLN A C 19
ATOM 32620 O O . GLN A 1 70 ? 8.999 -2.283 6.899 1.00 0.00 70 GLN A O 19
ATOM 32634 N N . GLU A 1 71 ? 9.365 -4.488 6.634 1.00 0.00 71 GLU A N 19
ATOM 32635 C CA . GLU A 1 71 ? 10.069 -4.634 7.902 1.00 0.00 71 GLU A CA 19
ATOM 32636 C C . GLU A 1 71 ? 11.455 -4.001 7.831 1.00 0.00 71 GLU A C 19
ATOM 32637 O O . GLU A 1 71 ? 12.012 -3.581 8.846 1.00 0.00 71 GLU A O 19
ATOM 32649 N N . LYS A 1 72 ? 12.008 -3.936 6.625 1.00 0.00 72 LYS A N 19
ATOM 32650 C CA . LYS A 1 72 ? 13.329 -3.354 6.418 1.00 0.00 72 LYS A CA 19
ATOM 32651 C C . LYS A 1 72 ? 13.280 -1.835 6.545 1.00 0.00 72 LYS A C 19
ATOM 32652 O O . LYS A 1 72 ? 14.217 -1.213 7.047 1.00 0.00 72 LYS A O 19
ATOM 32671 N N . LEU A 1 73 ? 12.182 -1.243 6.088 1.00 0.00 73 LEU A N 19
ATOM 32672 C CA . LEU A 1 73 ? 12.010 0.204 6.151 1.00 0.00 73 LEU A CA 19
ATOM 32673 C C . LEU A 1 73 ? 11.333 0.616 7.455 1.00 0.00 73 LEU A C 19
ATOM 32674 O O . LEU A 1 73 ? 11.661 1.650 8.035 1.00 0.00 73 LEU A O 19
ATOM 32690 N N . GLU A 1 74 ? 10.389 -0.203 7.909 1.00 0.00 74 GLU A N 19
ATOM 32691 C CA . GLU A 1 74 ? 9.667 0.076 9.145 1.00 0.00 74 GLU A CA 19
ATOM 32692 C C . GLU A 1 74 ? 10.634 0.237 10.315 1.00 0.00 74 GLU A C 19
ATOM 32693 O O . GLU A 1 74 ? 10.699 1.297 10.938 1.00 0.00 74 GLU A O 19
ATOM 32705 N N . ARG A 1 75 ? 11.382 -0.822 10.607 1.00 0.00 75 ARG A N 19
ATOM 32706 C CA . ARG A 1 75 ? 12.343 -0.800 11.702 1.00 0.00 75 ARG A CA 19
ATOM 32707 C C . ARG A 1 75 ? 13.103 0.523 11.732 1.00 0.00 75 ARG A C 19
ATOM 32708 O O . ARG A 1 75 ? 13.166 1.192 12.765 1.00 0.00 75 ARG A O 19
ATOM 32729 N N . LEU A 1 76 ? 13.678 0.895 10.594 1.00 0.00 76 LEU A N 19
ATOM 32730 C CA . LEU A 1 76 ? 14.434 2.138 10.489 1.00 0.00 76 LEU A CA 19
ATOM 32731 C C . LEU A 1 76 ? 13.703 3.281 11.187 1.00 0.00 76 LEU A C 19
ATOM 32732 O O . LEU A 1 76 ? 14.311 4.073 11.908 1.00 0.00 76 LEU A O 19
ATOM 32748 N N . LEU A 1 77 ? 12.395 3.359 10.970 1.00 0.00 77 LEU A N 19
ATOM 32749 C CA . LEU A 1 77 ? 11.579 4.404 11.580 1.00 0.00 77 LEU A CA 19
ATOM 32750 C C . LEU A 1 77 ? 12.070 4.725 12.988 1.00 0.00 77 LEU A C 19
ATOM 32751 O O . LEU A 1 77 ? 12.010 5.873 13.429 1.00 0.00 77 LEU A O 19
ATOM 32767 N N . GLN A 1 78 ? 12.557 3.705 13.686 1.00 0.00 78 GLN A N 19
ATOM 32768 C CA . GLN A 1 78 ? 13.060 3.880 15.044 1.00 0.00 78 GLN A CA 19
ATOM 32769 C C . GLN A 1 78 ? 14.009 5.072 15.124 1.00 0.00 78 GLN A C 19
ATOM 32770 O O . GLN A 1 78 ? 13.852 5.946 15.976 1.00 0.00 78 GLN A O 19
ATOM 32784 N N . ASP A 1 79 ? 14.992 5.099 14.231 1.00 0.00 79 ASP A N 19
ATOM 32785 C CA . ASP A 1 79 ? 15.966 6.183 14.200 1.00 0.00 79 ASP A CA 19
ATOM 32786 C C . ASP A 1 79 ? 15.290 7.528 14.448 1.00 0.00 79 ASP A C 19
ATOM 32787 O O . ASP A 1 79 ? 15.840 8.394 15.128 1.00 0.00 79 ASP A O 19
ATOM 32796 N N . ALA A 1 80 ? 14.096 7.696 13.889 1.00 0.00 80 ALA A N 19
ATOM 32797 C CA . ALA A 1 80 ? 13.345 8.935 14.050 1.00 0.00 80 ALA A CA 19
ATOM 32798 C C . ALA A 1 80 ? 12.660 8.989 15.412 1.00 0.00 80 ALA A C 19
ATOM 32799 O O . ALA A 1 80 ? 12.901 9.901 16.203 1.00 0.00 80 ALA A O 19
ATOM 32806 N N . HIS A 1 81 ? 11.805 8.006 15.678 1.00 0.00 81 HIS A N 19
ATOM 32807 C CA . HIS A 1 81 ? 11.085 7.942 16.945 1.00 0.00 81 HIS A CA 19
ATOM 32808 C C . HIS A 1 81 ? 12.055 7.818 18.116 1.00 0.00 81 HIS A C 19
ATOM 32809 O O . HIS A 1 81 ? 11.654 7.900 19.276 1.00 0.00 81 HIS A O 19
ATOM 32824 N N . GLU A 1 82 ? 13.332 7.620 17.802 1.00 0.00 82 GLU A N 19
ATOM 32825 C CA . GLU A 1 82 ? 14.358 7.484 18.829 1.00 0.00 82 GLU A CA 19
ATOM 32826 C C . GLU A 1 82 ? 14.877 8.851 19.265 1.00 0.00 82 GLU A C 19
ATOM 32827 O O . GLU A 1 82 ? 14.871 9.179 20.452 1.00 0.00 82 GLU A O 19
ATOM 32839 N N . ARG A 1 83 ? 15.324 9.644 18.297 1.00 0.00 83 ARG A N 19
ATOM 32840 C CA . ARG A 1 83 ? 15.848 10.974 18.580 1.00 0.00 83 ARG A CA 19
ATOM 32841 C C . ARG A 1 83 ? 14.934 12.052 18.004 1.00 0.00 83 ARG A C 19
ATOM 32842 O O . ARG A 1 83 ? 14.357 12.850 18.743 1.00 0.00 83 ARG A O 19
ATOM 32863 N N . SER A 1 84 ? 14.808 12.069 16.681 1.00 0.00 84 SER A N 19
ATOM 32864 C CA . SER A 1 84 ? 13.968 13.052 16.006 1.00 0.00 84 SER A CA 19
ATOM 32865 C C . SER A 1 84 ? 12.707 13.336 16.816 1.00 0.00 84 SER A C 19
ATOM 32866 O O . SER A 1 84 ? 12.263 12.503 17.607 1.00 0.00 84 SER A O 19
ATOM 32874 N N . ASP A 1 85 ? 12.134 14.517 16.613 1.00 0.00 85 ASP A N 19
ATOM 32875 C CA . ASP A 1 85 ? 10.923 14.912 17.322 1.00 0.00 85 ASP A CA 19
ATOM 32876 C C . ASP A 1 85 ? 9.699 14.788 16.420 1.00 0.00 85 ASP A C 19
ATOM 32877 O O . ASP A 1 85 ? 9.803 14.896 15.198 1.00 0.00 85 ASP A O 19
ATOM 32886 N N . SER A 1 86 ? 8.541 14.560 17.030 1.00 0.00 86 SER A N 19
ATOM 32887 C CA . SER A 1 86 ? 7.298 14.416 16.282 1.00 0.00 86 SER A CA 19
ATOM 32888 C C . SER A 1 86 ? 7.251 15.395 15.113 1.00 0.00 86 SER A C 19
ATOM 32889 O O . SER A 1 86 ? 6.579 15.151 14.112 1.00 0.00 86 SER A O 19
ATOM 32897 N N . GLU A 1 87 ? 7.970 16.505 15.250 1.00 0.00 87 GLU A N 19
ATOM 32898 C CA . GLU A 1 87 ? 8.010 17.523 14.206 1.00 0.00 87 GLU A CA 19
ATOM 32899 C C . GLU A 1 87 ? 8.762 17.014 12.980 1.00 0.00 87 GLU A C 19
ATOM 32900 O O . GLU A 1 87 ? 8.224 16.996 11.873 1.00 0.00 87 GLU A O 19
ATOM 32912 N N . GLU A 1 88 ? 10.009 16.603 13.186 1.00 0.00 88 GLU A N 19
ATOM 32913 C CA . GLU A 1 88 ? 10.836 16.096 12.097 1.00 0.00 88 GLU A CA 19
ATOM 32914 C C . GLU A 1 88 ? 10.382 14.702 11.673 1.00 0.00 88 GLU A C 19
ATOM 32915 O O . GLU A 1 88 ? 10.515 14.321 10.510 1.00 0.00 88 GLU A O 19
ATOM 32927 N N . VAL A 1 89 ? 9.846 13.946 12.625 1.00 0.00 89 VAL A N 19
ATOM 32928 C CA . VAL A 1 89 ? 9.371 12.594 12.352 1.00 0.00 89 VAL A CA 19
ATOM 32929 C C . VAL A 1 89 ? 8.285 12.599 11.283 1.00 0.00 89 VAL A C 19
ATOM 32930 O O . VAL A 1 89 ? 8.333 11.821 10.330 1.00 0.00 89 VAL A O 19
ATOM 32943 N N . SER A 1 90 ? 7.305 13.482 11.446 1.00 0.00 90 SER A N 19
ATOM 32944 C CA . SER A 1 90 ? 6.203 13.587 10.497 1.00 0.00 90 SER A CA 19
ATOM 32945 C C . SER A 1 90 ? 6.695 13.370 9.069 1.00 0.00 90 SER A C 19
ATOM 32946 O O . SER A 1 90 ? 6.130 12.572 8.320 1.00 0.00 90 SER A O 19
ATOM 32954 N N . PHE A 1 91 ? 7.751 14.086 8.698 1.00 0.00 91 PHE A N 19
ATOM 32955 C CA . PHE A 1 91 ? 8.320 13.973 7.360 1.00 0.00 91 PHE A CA 19
ATOM 32956 C C . PHE A 1 91 ? 8.618 12.517 7.016 1.00 0.00 91 PHE A C 19
ATOM 32957 O O . PHE A 1 91 ? 7.980 11.932 6.140 1.00 0.00 91 PHE A O 19
ATOM 32974 N N . ILE A 1 92 ? 9.591 11.938 7.712 1.00 0.00 92 ILE A N 19
ATOM 32975 C CA . ILE A 1 92 ? 9.973 10.551 7.481 1.00 0.00 92 ILE A CA 19
ATOM 32976 C C . ILE A 1 92 ? 8.762 9.627 7.557 1.00 0.00 92 ILE A C 19
ATOM 32977 O O . ILE A 1 92 ? 8.461 8.900 6.610 1.00 0.00 92 ILE A O 19
ATOM 32993 N N . VAL A 1 93 ? 8.069 9.660 8.691 1.00 0.00 93 VAL A N 19
ATOM 32994 C CA . VAL A 1 93 ? 6.889 8.828 8.891 1.00 0.00 93 VAL A CA 19
ATOM 32995 C C . VAL A 1 93 ? 6.091 8.688 7.599 1.00 0.00 93 VAL A C 19
ATOM 32996 O O . VAL A 1 93 ? 5.737 7.581 7.195 1.00 0.00 93 VAL A O 19
ATOM 33009 N N . GLN A 1 94 ? 5.812 9.817 6.956 1.00 0.00 94 GLN A N 19
ATOM 33010 C CA . GLN A 1 94 ? 5.056 9.819 5.710 1.00 0.00 94 GLN A CA 19
ATOM 33011 C C . GLN A 1 94 ? 5.686 8.878 4.689 1.00 0.00 94 GLN A C 19
ATOM 33012 O O . GLN A 1 94 ? 4.997 8.064 4.071 1.00 0.00 94 GLN A O 19
ATOM 33026 N N . LEU A 1 95 ? 6.998 8.993 4.516 1.00 0.00 95 LEU A N 19
ATOM 33027 C CA . LEU A 1 95 ? 7.722 8.151 3.569 1.00 0.00 95 LEU A CA 19
ATOM 33028 C C . LEU A 1 95 ? 7.557 6.675 3.916 1.00 0.00 95 LEU A C 19
ATOM 33029 O O . LEU A 1 95 ? 6.898 5.927 3.193 1.00 0.00 95 LEU A O 19
ATOM 33045 N N . VAL A 1 96 ? 8.157 6.262 5.028 1.00 0.00 96 VAL A N 19
ATOM 33046 C CA . VAL A 1 96 ? 8.074 4.876 5.472 1.00 0.00 96 VAL A CA 19
ATOM 33047 C C . VAL A 1 96 ? 6.678 4.308 5.243 1.00 0.00 96 VAL A C 19
ATOM 33048 O O . VAL A 1 96 ? 6.524 3.146 4.866 1.00 0.00 96 VAL A O 19
ATOM 33061 N N . ARG A 1 97 ? 5.664 5.136 5.471 1.00 0.00 97 ARG A N 19
ATOM 33062 C CA . ARG A 1 97 ? 4.279 4.716 5.290 1.00 0.00 97 ARG A CA 19
ATOM 33063 C C . ARG A 1 97 ? 3.938 4.595 3.807 1.00 0.00 97 ARG A C 19
ATOM 33064 O O . ARG A 1 97 ? 3.675 3.502 3.307 1.00 0.00 97 ARG A O 19
ATOM 33085 N N . LYS A 1 98 ? 3.943 5.726 3.110 1.00 0.00 98 LYS A N 19
ATOM 33086 C CA . LYS A 1 98 ? 3.635 5.749 1.686 1.00 0.00 98 LYS A CA 19
ATOM 33087 C C . LYS A 1 98 ? 4.263 4.555 0.974 1.00 0.00 98 LYS A C 19
ATOM 33088 O O . LYS A 1 98 ? 3.575 3.793 0.293 1.00 0.00 98 LYS A O 19
ATOM 33107 N N . LEU A 1 99 ? 5.572 4.397 1.136 1.00 0.00 99 LEU A N 19
ATOM 33108 C CA . LEU A 1 99 ? 6.293 3.295 0.510 1.00 0.00 99 LEU A CA 19
ATOM 33109 C C . LEU A 1 99 ? 5.478 2.007 0.571 1.00 0.00 99 LEU A C 19
ATOM 33110 O O . LEU A 1 99 ? 5.367 1.283 -0.420 1.00 0.00 99 LEU A O 19
ATOM 33126 N N . LEU A 1 100 ? 4.908 1.728 1.738 1.00 0.00 100 LEU A N 19
ATOM 33127 C CA . LEU A 1 100 ? 4.100 0.528 1.927 1.00 0.00 100 LEU A CA 19
ATOM 33128 C C . LEU A 1 100 ? 2.774 0.641 1.182 1.00 0.00 100 LEU A C 19
ATOM 33129 O O . LEU A 1 100 ? 2.233 -0.357 0.705 1.00 0.00 100 LEU A O 19
ATOM 33145 N N . ILE A 1 101 ? 2.258 1.862 1.085 1.00 0.00 101 ILE A N 19
ATOM 33146 C CA . ILE A 1 101 ? 0.998 2.105 0.394 1.00 0.00 101 ILE A CA 19
ATOM 33147 C C . ILE A 1 101 ? 1.171 2.007 -1.117 1.00 0.00 101 ILE A C 19
ATOM 33148 O O . ILE A 1 101 ? 0.213 1.751 -1.847 1.00 0.00 101 ILE A O 19
ATOM 33164 N N . ILE A 1 102 ? 2.400 2.210 -1.581 1.00 0.00 102 ILE A N 19
ATOM 33165 C CA . ILE A 1 102 ? 2.699 2.141 -3.006 1.00 0.00 102 ILE A CA 19
ATOM 33166 C C . ILE A 1 102 ? 3.038 0.716 -3.428 1.00 0.00 102 ILE A C 19
ATOM 33167 O O . ILE A 1 102 ? 2.354 0.127 -4.266 1.00 0.00 102 ILE A O 19
ATOM 33183 N N . ILE A 1 103 ? 4.096 0.166 -2.842 1.00 0.00 103 ILE A N 19
ATOM 33184 C CA . ILE A 1 103 ? 4.524 -1.191 -3.156 1.00 0.00 103 ILE A CA 19
ATOM 33185 C C . ILE A 1 103 ? 3.376 -2.181 -2.990 1.00 0.00 103 ILE A C 19
ATOM 33186 O O . ILE A 1 103 ? 3.340 -3.222 -3.646 1.00 0.00 103 ILE A O 19
ATOM 33202 N N . SER A 1 104 ? 2.437 -1.848 -2.110 1.00 0.00 104 SER A N 19
ATOM 33203 C CA . SER A 1 104 ? 1.288 -2.709 -1.855 1.00 0.00 104 SER A CA 19
ATOM 33204 C C . SER A 1 104 ? 0.617 -3.120 -3.163 1.00 0.00 104 SER A C 19
ATOM 33205 O O . SER A 1 104 ? 0.059 -2.286 -3.876 1.00 0.00 104 SER A O 19
ATOM 33213 N N . ARG A 1 105 ? 0.677 -4.411 -3.471 1.00 0.00 105 ARG A N 19
ATOM 33214 C CA . ARG A 1 105 ? 0.077 -4.934 -4.692 1.00 0.00 105 ARG A CA 19
ATOM 33215 C C . ARG A 1 105 ? -1.269 -4.268 -4.965 1.00 0.00 105 ARG A C 19
ATOM 33216 O O . ARG A 1 105 ? -1.522 -3.748 -6.052 1.00 0.00 105 ARG A O 19
ATOM 33237 N N . PRO A 1 106 ? -2.153 -4.285 -3.957 1.00 0.00 106 PRO A N 19
ATOM 33238 C CA . PRO A 1 106 ? -3.487 -3.687 -4.064 1.00 0.00 106 PRO A CA 19
ATOM 33239 C C . PRO A 1 106 ? -3.437 -2.164 -4.125 1.00 0.00 106 PRO A C 19
ATOM 33240 O O . PRO A 1 106 ? -3.036 -1.508 -3.164 1.00 0.00 106 PRO A O 19
ATOM 33251 N N . ALA A 1 107 ? -3.847 -1.608 -5.260 1.00 0.00 107 ALA A N 19
ATOM 33252 C CA . ALA A 1 107 ? -3.850 -0.162 -5.445 1.00 0.00 107 ALA A CA 19
ATOM 33253 C C . ALA A 1 107 ? -4.569 0.225 -6.733 1.00 0.00 107 ALA A C 19
ATOM 33254 O O . ALA A 1 107 ? -4.198 -0.220 -7.820 1.00 0.00 107 ALA A O 19
ATOM 33261 N N . ARG A 1 108 ? -5.599 1.055 -6.605 1.00 0.00 108 ARG A N 19
ATOM 33262 C CA . ARG A 1 108 ? -6.370 1.499 -7.759 1.00 0.00 108 ARG A CA 19
ATOM 33263 C C . ARG A 1 108 ? -6.410 3.023 -7.832 1.00 0.00 108 ARG A C 19
ATOM 33264 O O . ARG A 1 108 ? -5.892 3.710 -6.952 1.00 0.00 108 ARG A O 19
ATOM 33285 N N . SER A 1 109 ? -7.027 3.544 -8.888 1.00 0.00 109 SER A N 19
ATOM 33286 C CA . SER A 1 109 ? -7.131 4.986 -9.078 1.00 0.00 109 SER A CA 19
ATOM 33287 C C . SER A 1 109 ? -8.496 5.497 -8.627 1.00 0.00 109 SER A C 19
ATOM 33288 O O . SER A 1 109 ? -8.590 6.452 -7.858 1.00 0.00 109 SER A O 19
ATOM 33296 N N . GLY A 1 110 ? -9.552 4.852 -9.113 1.00 0.00 110 GLY A N 19
ATOM 33297 C CA . GLY A 1 110 ? -10.898 5.254 -8.749 1.00 0.00 110 GLY A CA 19
ATOM 33298 C C . GLY A 1 110 ? -11.870 5.140 -9.907 1.00 0.00 110 GLY A C 19
ATOM 33299 O O . GLY A 1 110 ? -12.292 6.137 -10.493 1.00 0.00 110 GLY A O 19
ATOM 33303 N N . PRO A 1 111 ? -12.240 3.898 -10.254 1.00 0.00 111 PRO A N 19
ATOM 33304 C CA . PRO A 1 111 ? -13.171 3.626 -11.353 1.00 0.00 111 PRO A CA 19
ATOM 33305 C C . PRO A 1 111 ? -14.595 4.064 -11.027 1.00 0.00 111 PRO A C 19
ATOM 33306 O O . PRO A 1 111 ? -15.342 3.340 -10.369 1.00 0.00 111 PRO A O 19
ATOM 33317 N N . SER A 1 112 ? -14.964 5.253 -11.492 1.00 0.00 112 SER A N 19
ATOM 33318 C CA . SER A 1 112 ? -16.298 5.789 -11.247 1.00 0.00 112 SER A CA 19
ATOM 33319 C C . SER A 1 112 ? -17.118 5.817 -12.534 1.00 0.00 112 SER A C 19
ATOM 33320 O O . SER A 1 112 ? -16.731 6.452 -13.515 1.00 0.00 112 SER A O 19
ATOM 33328 N N . SER A 1 113 ? -18.251 5.122 -12.521 1.00 0.00 113 SER A N 19
ATOM 33329 C CA . SER A 1 113 ? -19.124 5.063 -13.688 1.00 0.00 113 SER A CA 19
ATOM 33330 C C . SER A 1 113 ? -19.780 6.417 -13.944 1.00 0.00 113 SER A C 19
ATOM 33331 O O . SER A 1 113 ? -19.764 6.924 -15.065 1.00 0.00 113 SER A O 19
ATOM 33339 N N . GLY A 1 114 ? -20.357 6.996 -12.896 1.00 0.00 114 GLY A N 19
ATOM 33340 C CA . GLY A 1 114 ? -21.011 8.285 -13.028 1.00 0.00 114 GLY A CA 19
ATOM 33341 C C . GLY A 1 114 ? -22.218 8.418 -12.120 1.00 0.00 114 GLY A C 19
ATOM 33342 O O . GLY A 1 114 ? -22.077 8.657 -10.920 1.00 0.00 114 GLY A O 19
ATOM 33346 N N . GLY A 1 1 ? 8.454 -20.230 -14.081 1.00 0.00 1 GLY A N 20
ATOM 33347 C CA . GLY A 1 1 ? 9.360 -19.388 -14.840 1.00 0.00 1 GLY A CA 20
ATOM 33348 C C . GLY A 1 1 ? 8.637 -18.286 -15.589 1.00 0.00 1 GLY A C 20
ATOM 33349 O O . GLY A 1 1 ? 7.435 -18.088 -15.408 1.00 0.00 1 GLY A O 20
ATOM 33353 N N . SER A 1 2 ? 9.370 -17.565 -16.432 1.00 0.00 2 SER A N 20
ATOM 33354 C CA . SER A 1 2 ? 8.792 -16.474 -17.207 1.00 0.00 2 SER A CA 20
ATOM 33355 C C . SER A 1 2 ? 9.631 -16.185 -18.448 1.00 0.00 2 SER A C 20
ATOM 33356 O O . SER A 1 2 ? 10.861 -16.214 -18.400 1.00 0.00 2 SER A O 20
ATOM 33364 N N . SER A 1 3 ? 8.957 -15.906 -19.559 1.00 0.00 3 SER A N 20
ATOM 33365 C CA . SER A 1 3 ? 9.639 -15.616 -20.815 1.00 0.00 3 SER A CA 20
ATOM 33366 C C . SER A 1 3 ? 9.417 -14.165 -21.230 1.00 0.00 3 SER A C 20
ATOM 33367 O O . SER A 1 3 ? 8.304 -13.769 -21.575 1.00 0.00 3 SER A O 20
ATOM 33375 N N . GLY A 1 4 ? 10.486 -13.375 -21.195 1.00 0.00 4 GLY A N 20
ATOM 33376 C CA . GLY A 1 4 ? 10.388 -11.976 -21.570 1.00 0.00 4 GLY A CA 20
ATOM 33377 C C . GLY A 1 4 ? 9.990 -11.090 -20.406 1.00 0.00 4 GLY A C 20
ATOM 33378 O O . GLY A 1 4 ? 10.736 -10.958 -19.436 1.00 0.00 4 GLY A O 20
ATOM 33382 N N . SER A 1 5 ? 8.813 -10.481 -20.503 1.00 0.00 5 SER A N 20
ATOM 33383 C CA . SER A 1 5 ? 8.321 -9.598 -19.452 1.00 0.00 5 SER A CA 20
ATOM 33384 C C . SER A 1 5 ? 6.813 -9.396 -19.574 1.00 0.00 5 SER A C 20
ATOM 33385 O O . SER A 1 5 ? 6.334 -8.778 -20.524 1.00 0.00 5 SER A O 20
ATOM 33393 N N . SER A 1 6 ? 6.072 -9.923 -18.605 1.00 0.00 6 SER A N 20
ATOM 33394 C CA . SER A 1 6 ? 4.618 -9.806 -18.605 1.00 0.00 6 SER A CA 20
ATOM 33395 C C . SER A 1 6 ? 4.192 -8.341 -18.599 1.00 0.00 6 SER A C 20
ATOM 33396 O O . SER A 1 6 ? 5.011 -7.445 -18.397 1.00 0.00 6 SER A O 20
ATOM 33404 N N . GLY A 1 7 ? 2.903 -8.105 -18.821 1.00 0.00 7 GLY A N 20
ATOM 33405 C CA . GLY A 1 7 ? 2.389 -6.748 -18.837 1.00 0.00 7 GLY A CA 20
ATOM 33406 C C . GLY A 1 7 ? 1.868 -6.309 -17.483 1.00 0.00 7 GLY A C 20
ATOM 33407 O O . GLY A 1 7 ? 1.116 -7.024 -16.822 1.00 0.00 7 GLY A O 20
ATOM 33411 N N . PRO A 1 8 ? 2.273 -5.105 -17.051 1.00 0.00 8 PRO A N 20
ATOM 33412 C CA . PRO A 1 8 ? 1.856 -4.545 -15.762 1.00 0.00 8 PRO A CA 20
ATOM 33413 C C . PRO A 1 8 ? 0.380 -4.163 -15.747 1.00 0.00 8 PRO A C 20
ATOM 33414 O O . PRO A 1 8 ? -0.018 -3.158 -16.338 1.00 0.00 8 PRO A O 20
ATOM 33425 N N . LYS A 1 9 ? -0.429 -4.969 -15.069 1.00 0.00 9 LYS A N 20
ATOM 33426 C CA . LYS A 1 9 ? -1.862 -4.715 -14.975 1.00 0.00 9 LYS A CA 20
ATOM 33427 C C . LYS A 1 9 ? -2.178 -3.820 -13.781 1.00 0.00 9 LYS A C 20
ATOM 33428 O O . LYS A 1 9 ? -2.824 -2.782 -13.925 1.00 0.00 9 LYS A O 20
ATOM 33447 N N . ALA A 1 10 ? -1.718 -4.227 -12.603 1.00 0.00 10 ALA A N 20
ATOM 33448 C CA . ALA A 1 10 ? -1.949 -3.460 -11.385 1.00 0.00 10 ALA A CA 20
ATOM 33449 C C . ALA A 1 10 ? -0.678 -2.748 -10.935 1.00 0.00 10 ALA A C 20
ATOM 33450 O O . ALA A 1 10 ? -0.733 -1.765 -10.195 1.00 0.00 10 ALA A O 20
ATOM 33457 N N . THR A 1 11 ? 0.468 -3.249 -11.387 1.00 0.00 11 THR A N 20
ATOM 33458 C CA . THR A 1 11 ? 1.753 -2.662 -11.029 1.00 0.00 11 THR A CA 20
ATOM 33459 C C . THR A 1 11 ? 2.028 -1.404 -11.845 1.00 0.00 11 THR A C 20
ATOM 33460 O O . THR A 1 11 ? 2.759 -0.516 -11.406 1.00 0.00 11 THR A O 20
ATOM 33471 N N . ALA A 1 12 ? 1.436 -1.333 -13.033 1.00 0.00 12 ALA A N 20
ATOM 33472 C CA . ALA A 1 12 ? 1.616 -0.181 -13.908 1.00 0.00 12 ALA A CA 20
ATOM 33473 C C . ALA A 1 12 ? 1.422 1.124 -13.144 1.00 0.00 12 ALA A C 20
ATOM 33474 O O . ALA A 1 12 ? 2.379 1.857 -12.897 1.00 0.00 12 ALA A O 20
ATOM 33481 N N . GLN A 1 13 ? 0.178 1.408 -12.773 1.00 0.00 13 GLN A N 20
ATOM 33482 C CA . GLN A 1 13 ? -0.141 2.627 -12.038 1.00 0.00 13 GLN A CA 20
ATOM 33483 C C . GLN A 1 13 ? 0.773 2.787 -10.828 1.00 0.00 13 GLN A C 20
ATOM 33484 O O . GLN A 1 13 ? 1.320 3.864 -10.589 1.00 0.00 13 GLN A O 20
ATOM 33498 N N . MET A 1 14 ? 0.934 1.709 -10.067 1.00 0.00 14 MET A N 20
ATOM 33499 C CA . MET A 1 14 ? 1.782 1.731 -8.881 1.00 0.00 14 MET A CA 20
ATOM 33500 C C . MET A 1 14 ? 3.150 2.325 -9.202 1.00 0.00 14 MET A C 20
ATOM 33501 O O . MET A 1 14 ? 3.572 3.302 -8.585 1.00 0.00 14 MET A O 20
ATOM 33515 N N . GLU A 1 15 ? 3.837 1.729 -10.171 1.00 0.00 15 GLU A N 20
ATOM 33516 C CA . GLU A 1 15 ? 5.157 2.200 -10.572 1.00 0.00 15 GLU A CA 20
ATOM 33517 C C . GLU A 1 15 ? 5.165 3.716 -10.743 1.00 0.00 15 GLU A C 20
ATOM 33518 O O . GLU A 1 15 ? 6.046 4.405 -10.230 1.00 0.00 15 GLU A O 20
ATOM 33530 N N . GLY A 1 16 ? 4.177 4.229 -11.470 1.00 0.00 16 GLY A N 20
ATOM 33531 C CA . GLY A 1 16 ? 4.089 5.660 -11.697 1.00 0.00 16 GLY A CA 20
ATOM 33532 C C . GLY A 1 16 ? 4.128 6.455 -10.407 1.00 0.00 16 GLY A C 20
ATOM 33533 O O . GLY A 1 16 ? 4.591 7.595 -10.387 1.00 0.00 16 GLY A O 20
ATOM 33537 N N . ARG A 1 17 ? 3.639 5.853 -9.328 1.00 0.00 17 ARG A N 20
ATOM 33538 C CA . ARG A 1 17 ? 3.618 6.514 -8.029 1.00 0.00 17 ARG A CA 20
ATOM 33539 C C . ARG A 1 17 ? 5.024 6.605 -7.442 1.00 0.00 17 ARG A C 20
ATOM 33540 O O . ARG A 1 17 ? 5.539 7.698 -7.203 1.00 0.00 17 ARG A O 20
ATOM 33561 N N . LEU A 1 18 ? 5.638 5.451 -7.211 1.00 0.00 18 LEU A N 20
ATOM 33562 C CA . LEU A 1 18 ? 6.985 5.399 -6.651 1.00 0.00 18 LEU A CA 20
ATOM 33563 C C . LEU A 1 18 ? 7.849 6.527 -7.207 1.00 0.00 18 LEU A C 20
ATOM 33564 O O . LEU A 1 18 ? 8.698 7.074 -6.504 1.00 0.00 18 LEU A O 20
ATOM 33580 N N . GLN A 1 19 ? 7.624 6.869 -8.472 1.00 0.00 19 GLN A N 20
ATOM 33581 C CA . GLN A 1 19 ? 8.382 7.932 -9.121 1.00 0.00 19 GLN A CA 20
ATOM 33582 C C . GLN A 1 19 ? 8.140 9.271 -8.433 1.00 0.00 19 GLN A C 20
ATOM 33583 O O . GLN A 1 19 ? 9.081 9.936 -8.000 1.00 0.00 19 GLN A O 20
ATOM 33597 N N . GLU A 1 20 ? 6.872 9.661 -8.335 1.00 0.00 20 GLU A N 20
ATOM 33598 C CA . GLU A 1 20 ? 6.508 10.922 -7.701 1.00 0.00 20 GLU A CA 20
ATOM 33599 C C . GLU A 1 20 ? 6.933 10.936 -6.235 1.00 0.00 20 GLU A C 20
ATOM 33600 O O . GLU A 1 20 ? 7.262 11.986 -5.683 1.00 0.00 20 GLU A O 20
ATOM 33612 N N . PHE A 1 21 ? 6.923 9.763 -5.611 1.00 0.00 21 PHE A N 20
ATOM 33613 C CA . PHE A 1 21 ? 7.306 9.639 -4.209 1.00 0.00 21 PHE A CA 20
ATOM 33614 C C . PHE A 1 21 ? 8.712 10.186 -3.979 1.00 0.00 21 PHE A C 20
ATOM 33615 O O . PHE A 1 21 ? 8.947 10.952 -3.044 1.00 0.00 21 PHE A O 20
ATOM 33632 N N . LEU A 1 22 ? 9.643 9.787 -4.839 1.00 0.00 22 LEU A N 20
ATOM 33633 C CA . LEU A 1 22 ? 11.027 10.236 -4.730 1.00 0.00 22 LEU A CA 20
ATOM 33634 C C . LEU A 1 22 ? 11.173 11.673 -5.220 1.00 0.00 22 LEU A C 20
ATOM 33635 O O . LEU A 1 22 ? 11.796 12.506 -4.560 1.00 0.00 22 LEU A O 20
ATOM 33651 N N . THR A 1 23 ? 10.593 11.959 -6.382 1.00 0.00 23 THR A N 20
ATOM 33652 C CA . THR A 1 23 ? 10.658 13.296 -6.960 1.00 0.00 23 THR A CA 20
ATOM 33653 C C . THR A 1 23 ? 10.266 14.356 -5.938 1.00 0.00 23 THR A C 20
ATOM 33654 O O . THR A 1 23 ? 10.646 15.520 -6.060 1.00 0.00 23 THR A O 20
ATOM 33665 N N . ALA A 1 24 ? 9.504 13.946 -4.929 1.00 0.00 24 ALA A N 20
ATOM 33666 C CA . ALA A 1 24 ? 9.063 14.862 -3.884 1.00 0.00 24 ALA A CA 20
ATOM 33667 C C . ALA A 1 24 ? 9.897 14.692 -2.618 1.00 0.00 24 ALA A C 20
ATOM 33668 O O . ALA A 1 24 ? 10.136 15.654 -1.888 1.00 0.00 24 ALA A O 20
ATOM 33675 N N . TYR A 1 25 ? 10.336 13.465 -2.364 1.00 0.00 25 TYR A N 20
ATOM 33676 C CA . TYR A 1 25 ? 11.141 13.169 -1.185 1.00 0.00 25 TYR A CA 20
ATOM 33677 C C . TYR A 1 25 ? 12.556 12.757 -1.580 1.00 0.00 25 TYR A C 20
ATOM 33678 O O . TYR A 1 25 ? 12.930 11.591 -1.463 1.00 0.00 25 TYR A O 20
ATOM 33696 N N . ALA A 1 26 ? 13.337 13.725 -2.048 1.00 0.00 26 ALA A N 20
ATOM 33697 C CA . ALA A 1 26 ? 14.712 13.465 -2.458 1.00 0.00 26 ALA A CA 20
ATOM 33698 C C . ALA A 1 26 ? 15.701 14.205 -1.564 1.00 0.00 26 ALA A C 20
ATOM 33699 O O . ALA A 1 26 ? 15.683 15.431 -1.460 1.00 0.00 26 ALA A O 20
ATOM 33706 N N . PRO A 1 27 ? 16.585 13.444 -0.902 1.00 0.00 27 PRO A N 20
ATOM 33707 C CA . PRO A 1 27 ? 17.598 14.007 -0.004 1.00 0.00 27 PRO A CA 20
ATOM 33708 C C . PRO A 1 27 ? 18.677 14.776 -0.758 1.00 0.00 27 PRO A C 20
ATOM 33709 O O . PRO A 1 27 ? 19.345 14.230 -1.635 1.00 0.00 27 PRO A O 20
ATOM 33720 N N . GLY A 1 28 ? 18.843 16.049 -0.410 1.00 0.00 28 GLY A N 20
ATOM 33721 C CA . GLY A 1 28 ? 19.844 16.872 -1.064 1.00 0.00 28 GLY A CA 20
ATOM 33722 C C . GLY A 1 28 ? 19.325 17.515 -2.335 1.00 0.00 28 GLY A C 20
ATOM 33723 O O . GLY A 1 28 ? 19.746 18.612 -2.701 1.00 0.00 28 GLY A O 20
ATOM 33727 N N . ALA A 1 29 ? 18.408 16.830 -3.011 1.00 0.00 29 ALA A N 20
ATOM 33728 C CA . ALA A 1 29 ? 17.831 17.341 -4.249 1.00 0.00 29 ALA A CA 20
ATOM 33729 C C . ALA A 1 29 ? 17.319 18.766 -4.068 1.00 0.00 29 ALA A C 20
ATOM 33730 O O . ALA A 1 29 ? 17.870 19.710 -4.634 1.00 0.00 29 ALA A O 20
ATOM 33737 N N . ARG A 1 30 ? 16.262 18.914 -3.276 1.00 0.00 30 ARG A N 20
ATOM 33738 C CA . ARG A 1 30 ? 15.675 20.224 -3.023 1.00 0.00 30 ARG A CA 20
ATOM 33739 C C . ARG A 1 30 ? 15.594 20.503 -1.525 1.00 0.00 30 ARG A C 20
ATOM 33740 O O . ARG A 1 30 ? 15.546 21.658 -1.099 1.00 0.00 30 ARG A O 20
ATOM 33761 N N . LEU A 1 31 ? 15.579 19.439 -0.730 1.00 0.00 31 LEU A N 20
ATOM 33762 C CA . LEU A 1 31 ? 15.504 19.569 0.721 1.00 0.00 31 LEU A CA 20
ATOM 33763 C C . LEU A 1 31 ? 16.610 18.766 1.398 1.00 0.00 31 LEU A C 20
ATOM 33764 O O . LEU A 1 31 ? 17.417 18.119 0.731 1.00 0.00 31 LEU A O 20
ATOM 33780 N N . ALA A 1 32 ? 16.639 18.810 2.726 1.00 0.00 32 ALA A N 20
ATOM 33781 C CA . ALA A 1 32 ? 17.643 18.083 3.493 1.00 0.00 32 ALA A CA 20
ATOM 33782 C C . ALA A 1 32 ? 17.383 18.204 4.991 1.00 0.00 32 ALA A C 20
ATOM 33783 O O . ALA A 1 32 ? 16.961 19.255 5.475 1.00 0.00 32 ALA A O 20
ATOM 33790 N N . LEU A 1 33 ? 17.636 17.122 5.719 1.00 0.00 33 LEU A N 20
ATOM 33791 C CA . LEU A 1 33 ? 17.428 17.107 7.163 1.00 0.00 33 LEU A CA 20
ATOM 33792 C C . LEU A 1 33 ? 18.759 17.184 7.905 1.00 0.00 33 LEU A C 20
ATOM 33793 O O . LEU A 1 33 ? 19.558 16.249 7.867 1.00 0.00 33 LEU A O 20
ATOM 33809 N N . ALA A 1 34 ? 18.988 18.305 8.582 1.00 0.00 34 ALA A N 20
ATOM 33810 C CA . ALA A 1 34 ? 20.219 18.503 9.337 1.00 0.00 34 ALA A CA 20
ATOM 33811 C C . ALA A 1 34 ? 20.312 17.524 10.502 1.00 0.00 34 ALA A C 20
ATOM 33812 O O . ALA A 1 34 ? 21.391 17.300 11.052 1.00 0.00 34 ALA A O 20
ATOM 33819 N N . ASP A 1 35 ? 19.177 16.943 10.873 1.00 0.00 35 ASP A N 20
ATOM 33820 C CA . ASP A 1 35 ? 19.130 15.987 11.973 1.00 0.00 35 ASP A CA 20
ATOM 33821 C C . ASP A 1 35 ? 20.249 14.958 11.846 1.00 0.00 35 ASP A C 20
ATOM 33822 O O . ASP A 1 35 ? 20.922 14.881 10.819 1.00 0.00 35 ASP A O 20
ATOM 33831 N N . GLY A 1 36 ? 20.443 14.169 12.898 1.00 0.00 36 GLY A N 20
ATOM 33832 C CA . GLY A 1 36 ? 21.482 13.156 12.885 1.00 0.00 36 GLY A CA 20
ATOM 33833 C C . GLY A 1 36 ? 21.014 11.853 12.268 1.00 0.00 36 GLY A C 20
ATOM 33834 O O . GLY A 1 36 ? 20.597 11.821 11.110 1.00 0.00 36 GLY A O 20
ATOM 33838 N N . VAL A 1 37 ? 21.085 10.774 13.041 1.00 0.00 37 VAL A N 20
ATOM 33839 C CA . VAL A 1 37 ? 20.665 9.462 12.564 1.00 0.00 37 VAL A CA 20
ATOM 33840 C C . VAL A 1 37 ? 19.343 9.549 11.810 1.00 0.00 37 VAL A C 20
ATOM 33841 O O . VAL A 1 37 ? 19.143 8.866 10.804 1.00 0.00 37 VAL A O 20
ATOM 33854 N N . LEU A 1 38 ? 18.442 10.393 12.301 1.00 0.00 38 LEU A N 20
ATOM 33855 C CA . LEU A 1 38 ? 17.137 10.570 11.674 1.00 0.00 38 LEU A CA 20
ATOM 33856 C C . LEU A 1 38 ? 17.250 10.501 10.154 1.00 0.00 38 LEU A C 20
ATOM 33857 O O . LEU A 1 38 ? 16.558 9.718 9.505 1.00 0.00 38 LEU A O 20
ATOM 33873 N N . GLY A 1 39 ? 18.129 11.325 9.593 1.00 0.00 39 GLY A N 20
ATOM 33874 C CA . GLY A 1 39 ? 18.318 11.340 8.154 1.00 0.00 39 GLY A CA 20
ATOM 33875 C C . GLY A 1 39 ? 18.623 9.965 7.595 1.00 0.00 39 GLY A C 20
ATOM 33876 O O . GLY A 1 39 ? 18.184 9.622 6.497 1.00 0.00 39 GLY A O 20
ATOM 33880 N N . PHE A 1 40 ? 19.380 9.175 8.350 1.00 0.00 40 PHE A N 20
ATOM 33881 C CA . PHE A 1 40 ? 19.746 7.830 7.923 1.00 0.00 40 PHE A CA 20
ATOM 33882 C C . PHE A 1 40 ? 18.535 7.089 7.362 1.00 0.00 40 PHE A C 20
ATOM 33883 O O . PHE A 1 40 ? 18.666 6.252 6.469 1.00 0.00 40 PHE A O 20
ATOM 33900 N N . ILE A 1 41 ? 17.359 7.403 7.894 1.00 0.00 41 ILE A N 20
ATOM 33901 C CA . ILE A 1 41 ? 16.125 6.768 7.448 1.00 0.00 41 ILE A CA 20
ATOM 33902 C C . ILE A 1 41 ? 15.693 7.303 6.087 1.00 0.00 41 ILE A C 20
ATOM 33903 O O . ILE A 1 41 ? 15.529 6.543 5.132 1.00 0.00 41 ILE A O 20
ATOM 33919 N N . HIS A 1 42 ? 15.511 8.618 6.005 1.00 0.00 42 HIS A N 20
ATOM 33920 C CA . HIS A 1 42 ? 15.100 9.256 4.759 1.00 0.00 42 HIS A CA 20
ATOM 33921 C C . HIS A 1 42 ? 15.953 8.770 3.592 1.00 0.00 42 HIS A C 20
ATOM 33922 O O . HIS A 1 42 ? 15.430 8.386 2.545 1.00 0.00 42 HIS A O 20
ATOM 33937 N N . HIS A 1 43 ? 17.269 8.789 3.778 1.00 0.00 43 HIS A N 20
ATOM 33938 C CA . HIS A 1 43 ? 18.195 8.350 2.740 1.00 0.00 43 HIS A CA 20
ATOM 33939 C C . HIS A 1 43 ? 17.997 6.870 2.426 1.00 0.00 43 HIS A C 20
ATOM 33940 O O . HIS A 1 43 ? 17.912 6.480 1.262 1.00 0.00 43 HIS A O 20
ATOM 33955 N N . GLN A 1 44 ? 17.926 6.053 3.472 1.00 0.00 44 GLN A N 20
ATOM 33956 C CA . GLN A 1 44 ? 17.740 4.616 3.306 1.00 0.00 44 GLN A CA 20
ATOM 33957 C C . GLN A 1 44 ? 16.472 4.319 2.512 1.00 0.00 44 GLN A C 20
ATOM 33958 O O . GLN A 1 44 ? 16.526 3.710 1.444 1.00 0.00 44 GLN A O 20
ATOM 33972 N N . ILE A 1 45 ? 15.333 4.754 3.042 1.00 0.00 45 ILE A N 20
ATOM 33973 C CA . ILE A 1 45 ? 14.052 4.535 2.381 1.00 0.00 45 ILE A CA 20
ATOM 33974 C C . ILE A 1 45 ? 14.102 4.980 0.924 1.00 0.00 45 ILE A C 20
ATOM 33975 O O . ILE A 1 45 ? 13.981 4.164 0.010 1.00 0.00 45 ILE A O 20
ATOM 33991 N N . VAL A 1 46 ? 14.283 6.280 0.713 1.00 0.00 46 VAL A N 20
ATOM 33992 C CA . VAL A 1 46 ? 14.352 6.834 -0.633 1.00 0.00 46 VAL A CA 20
ATOM 33993 C C . VAL A 1 46 ? 15.156 5.929 -1.560 1.00 0.00 46 VAL A C 20
ATOM 33994 O O . VAL A 1 46 ? 14.779 5.712 -2.711 1.00 0.00 46 VAL A O 20
ATOM 34007 N N . GLU A 1 47 ? 16.264 5.402 -1.049 1.00 0.00 47 GLU A N 20
ATOM 34008 C CA . GLU A 1 47 ? 17.122 4.520 -1.831 1.00 0.00 47 GLU A CA 20
ATOM 34009 C C . GLU A 1 47 ? 16.429 3.187 -2.100 1.00 0.00 47 GLU A C 20
ATOM 34010 O O . GLU A 1 47 ? 16.493 2.653 -3.208 1.00 0.00 47 GLU A O 20
ATOM 34022 N N . LEU A 1 48 ? 15.768 2.654 -1.078 1.00 0.00 48 LEU A N 20
ATOM 34023 C CA . LEU A 1 48 ? 15.064 1.383 -1.203 1.00 0.00 48 LEU A CA 20
ATOM 34024 C C . LEU A 1 48 ? 13.972 1.466 -2.265 1.00 0.00 48 LEU A C 20
ATOM 34025 O O . LEU A 1 48 ? 13.945 0.671 -3.204 1.00 0.00 48 LEU A O 20
ATOM 34041 N N . ALA A 1 49 ? 13.077 2.436 -2.111 1.00 0.00 49 ALA A N 20
ATOM 34042 C CA . ALA A 1 49 ? 11.986 2.626 -3.059 1.00 0.00 49 ALA A CA 20
ATOM 34043 C C . ALA A 1 49 ? 12.463 2.419 -4.493 1.00 0.00 49 ALA A C 20
ATOM 34044 O O . ALA A 1 49 ? 11.840 1.689 -5.264 1.00 0.00 49 ALA A O 20
ATOM 34051 N N . ARG A 1 50 ? 13.569 3.066 -4.843 1.00 0.00 50 ARG A N 20
ATOM 34052 C CA . ARG A 1 50 ? 14.128 2.955 -6.184 1.00 0.00 50 ARG A CA 20
ATOM 34053 C C . ARG A 1 50 ? 14.208 1.494 -6.620 1.00 0.00 50 ARG A C 20
ATOM 34054 O O . ARG A 1 50 ? 13.740 1.131 -7.699 1.00 0.00 50 ARG A O 20
ATOM 34075 N N . ASP A 1 51 ? 14.806 0.662 -5.774 1.00 0.00 51 ASP A N 20
ATOM 34076 C CA . ASP A 1 51 ? 14.948 -0.758 -6.071 1.00 0.00 51 ASP A CA 20
ATOM 34077 C C . ASP A 1 51 ? 13.619 -1.353 -6.527 1.00 0.00 51 ASP A C 20
ATOM 34078 O O . ASP A 1 51 ? 13.569 -2.119 -7.490 1.00 0.00 51 ASP A O 20
ATOM 34087 N N . CYS A 1 52 ? 12.547 -0.997 -5.828 1.00 0.00 52 CYS A N 20
ATOM 34088 C CA . CYS A 1 52 ? 11.217 -1.498 -6.160 1.00 0.00 52 CYS A CA 20
ATOM 34089 C C . CYS A 1 52 ? 10.909 -1.282 -7.638 1.00 0.00 52 CYS A C 20
ATOM 34090 O O . CYS A 1 52 ? 10.705 -2.239 -8.387 1.00 0.00 52 CYS A O 20
ATOM 34098 N N . LEU A 1 53 ? 10.875 -0.021 -8.052 1.00 0.00 53 LEU A N 20
ATOM 34099 C CA . LEU A 1 53 ? 10.589 0.321 -9.442 1.00 0.00 53 LEU A CA 20
ATOM 34100 C C . LEU A 1 53 ? 11.352 -0.592 -10.395 1.00 0.00 53 LEU A C 20
ATOM 34101 O O . LEU A 1 53 ? 10.755 -1.290 -11.214 1.00 0.00 53 LEU A O 20
ATOM 34117 N N . ALA A 1 54 ? 12.677 -0.584 -10.281 1.00 0.00 54 ALA A N 20
ATOM 34118 C CA . ALA A 1 54 ? 13.521 -1.415 -11.130 1.00 0.00 54 ALA A CA 20
ATOM 34119 C C . ALA A 1 54 ? 13.046 -2.863 -11.129 1.00 0.00 54 ALA A C 20
ATOM 34120 O O . ALA A 1 54 ? 13.269 -3.602 -12.088 1.00 0.00 54 ALA A O 20
ATOM 34127 N N . LYS A 1 55 ? 12.389 -3.265 -10.045 1.00 0.00 55 LYS A N 20
ATOM 34128 C CA . LYS A 1 55 ? 11.881 -4.625 -9.918 1.00 0.00 55 LYS A CA 20
ATOM 34129 C C . LYS A 1 55 ? 10.518 -4.762 -10.588 1.00 0.00 55 LYS A C 20
ATOM 34130 O O . LYS A 1 55 ? 10.355 -5.532 -11.534 1.00 0.00 55 LYS A O 20
ATOM 34149 N N . SER A 1 56 ? 9.542 -4.007 -10.093 1.00 0.00 56 SER A N 20
ATOM 34150 C CA . SER A 1 56 ? 8.192 -4.046 -10.644 1.00 0.00 56 SER A CA 20
ATOM 34151 C C . SER A 1 56 ? 8.222 -3.933 -12.165 1.00 0.00 56 SER A C 20
ATOM 34152 O O . SER A 1 56 ? 7.405 -4.536 -12.860 1.00 0.00 56 SER A O 20
ATOM 34160 N N . GLY A 1 57 ? 9.171 -3.154 -12.676 1.00 0.00 57 GLY A N 20
ATOM 34161 C CA . GLY A 1 57 ? 9.291 -2.975 -14.111 1.00 0.00 57 GLY A CA 20
ATOM 34162 C C . GLY A 1 57 ? 9.554 -4.278 -14.838 1.00 0.00 57 GLY A C 20
ATOM 34163 O O . GLY A 1 57 ? 9.070 -4.484 -15.950 1.00 0.00 57 GLY A O 20
ATOM 34167 N N . GLU A 1 58 ? 10.325 -5.160 -14.209 1.00 0.00 58 GLU A N 20
ATOM 34168 C CA . GLU A 1 58 ? 10.654 -6.449 -14.805 1.00 0.00 58 GLU A CA 20
ATOM 34169 C C . GLU A 1 58 ? 9.919 -7.581 -14.094 1.00 0.00 58 GLU A C 20
ATOM 34170 O O . GLU A 1 58 ? 10.141 -8.756 -14.382 1.00 0.00 58 GLU A O 20
ATOM 34182 N N . ASN A 1 59 ? 9.043 -7.217 -13.163 1.00 0.00 59 ASN A N 20
ATOM 34183 C CA . ASN A 1 59 ? 8.275 -8.201 -12.409 1.00 0.00 59 ASN A CA 20
ATOM 34184 C C . ASN A 1 59 ? 9.187 -9.025 -11.504 1.00 0.00 59 ASN A C 20
ATOM 34185 O O . ASN A 1 59 ? 9.100 -10.253 -11.470 1.00 0.00 59 ASN A O 20
ATOM 34196 N N . LEU A 1 60 ? 10.060 -8.341 -10.773 1.00 0.00 60 LEU A N 20
ATOM 34197 C CA . LEU A 1 60 ? 10.988 -9.009 -9.867 1.00 0.00 60 LEU A CA 20
ATOM 34198 C C . LEU A 1 60 ? 10.489 -8.940 -8.428 1.00 0.00 60 LEU A C 20
ATOM 34199 O O . LEU A 1 60 ? 10.999 -9.634 -7.548 1.00 0.00 60 LEU A O 20
ATOM 34215 N N . VAL A 1 61 ? 9.485 -8.100 -8.195 1.00 0.00 61 VAL A N 20
ATOM 34216 C CA . VAL A 1 61 ? 8.913 -7.943 -6.863 1.00 0.00 61 VAL A CA 20
ATOM 34217 C C . VAL A 1 61 ? 7.890 -9.035 -6.572 1.00 0.00 61 VAL A C 20
ATOM 34218 O O . VAL A 1 61 ? 6.911 -9.195 -7.302 1.00 0.00 61 VAL A O 20
ATOM 34231 N N . THR A 1 62 ? 8.121 -9.785 -5.499 1.00 0.00 62 THR A N 20
ATOM 34232 C CA . THR A 1 62 ? 7.220 -10.862 -5.111 1.00 0.00 62 THR A CA 20
ATOM 34233 C C . THR A 1 62 ? 6.715 -10.670 -3.685 1.00 0.00 62 THR A C 20
ATOM 34234 O O . THR A 1 62 ? 7.290 -9.906 -2.910 1.00 0.00 62 THR A O 20
ATOM 34245 N N . SER A 1 63 ? 5.638 -11.370 -3.344 1.00 0.00 63 SER A N 20
ATOM 34246 C CA . SER A 1 63 ? 5.054 -11.274 -2.012 1.00 0.00 63 SER A CA 20
ATOM 34247 C C . SER A 1 63 ? 6.137 -11.072 -0.957 1.00 0.00 63 SER A C 20
ATOM 34248 O O . SER A 1 63 ? 6.116 -10.096 -0.208 1.00 0.00 63 SER A O 20
ATOM 34256 N N . ARG A 1 64 ? 7.084 -12.004 -0.905 1.00 0.00 64 ARG A N 20
ATOM 34257 C CA . ARG A 1 64 ? 8.176 -11.930 0.058 1.00 0.00 64 ARG A CA 20
ATOM 34258 C C . ARG A 1 64 ? 8.900 -10.591 -0.042 1.00 0.00 64 ARG A C 20
ATOM 34259 O O . ARG A 1 64 ? 9.021 -9.864 0.944 1.00 0.00 64 ARG A O 20
ATOM 34280 N N . TYR A 1 65 ? 9.381 -10.272 -1.239 1.00 0.00 65 TYR A N 20
ATOM 34281 C CA . TYR A 1 65 ? 10.095 -9.022 -1.467 1.00 0.00 65 TYR A CA 20
ATOM 34282 C C . TYR A 1 65 ? 9.507 -7.896 -0.622 1.00 0.00 65 TYR A C 20
ATOM 34283 O O . TYR A 1 65 ? 10.188 -7.321 0.228 1.00 0.00 65 TYR A O 20
ATOM 34301 N N . PHE A 1 66 ? 8.237 -7.587 -0.861 1.00 0.00 66 PHE A N 20
ATOM 34302 C CA . PHE A 1 66 ? 7.556 -6.530 -0.123 1.00 0.00 66 PHE A CA 20
ATOM 34303 C C . PHE A 1 66 ? 7.613 -6.792 1.379 1.00 0.00 66 PHE A C 20
ATOM 34304 O O . PHE A 1 66 ? 8.212 -6.024 2.133 1.00 0.00 66 PHE A O 20
ATOM 34321 N N . LEU A 1 67 ? 6.984 -7.880 1.808 1.00 0.00 67 LEU A N 20
ATOM 34322 C CA . LEU A 1 67 ? 6.961 -8.245 3.220 1.00 0.00 67 LEU A CA 20
ATOM 34323 C C . LEU A 1 67 ? 8.270 -7.861 3.902 1.00 0.00 67 LEU A C 20
ATOM 34324 O O . LEU A 1 67 ? 8.271 -7.167 4.918 1.00 0.00 67 LEU A O 20
ATOM 34340 N N . GLU A 1 68 ? 9.383 -8.316 3.335 1.00 0.00 68 GLU A N 20
ATOM 34341 C CA . GLU A 1 68 ? 10.699 -8.019 3.889 1.00 0.00 68 GLU A CA 20
ATOM 34342 C C . GLU A 1 68 ? 11.011 -6.529 3.779 1.00 0.00 68 GLU A C 20
ATOM 34343 O O . GLU A 1 68 ? 11.565 -5.931 4.701 1.00 0.00 68 GLU A O 20
ATOM 34355 N N . MET A 1 69 ? 10.652 -5.937 2.645 1.00 0.00 69 MET A N 20
ATOM 34356 C CA . MET A 1 69 ? 10.893 -4.518 2.414 1.00 0.00 69 MET A CA 20
ATOM 34357 C C . MET A 1 69 ? 10.223 -3.671 3.492 1.00 0.00 69 MET A C 20
ATOM 34358 O O . MET A 1 69 ? 10.818 -2.724 4.007 1.00 0.00 69 MET A O 20
ATOM 34372 N N . GLN A 1 70 ? 8.984 -4.017 3.826 1.00 0.00 70 GLN A N 20
ATOM 34373 C CA . GLN A 1 70 ? 8.235 -3.287 4.841 1.00 0.00 70 GLN A CA 20
ATOM 34374 C C . GLN A 1 70 ? 8.958 -3.325 6.184 1.00 0.00 70 GLN A C 20
ATOM 34375 O O . GLN A 1 70 ? 9.378 -2.291 6.702 1.00 0.00 70 GLN A O 20
ATOM 34389 N N . GLU A 1 71 ? 9.097 -4.524 6.741 1.00 0.00 71 GLU A N 20
ATOM 34390 C CA . GLU A 1 71 ? 9.768 -4.695 8.024 1.00 0.00 71 GLU A CA 20
ATOM 34391 C C . GLU A 1 71 ? 11.142 -4.030 8.013 1.00 0.00 71 GLU A C 20
ATOM 34392 O O . GLU A 1 71 ? 11.630 -3.570 9.046 1.00 0.00 71 GLU A O 20
ATOM 34404 N N . LYS A 1 72 ? 11.760 -3.982 6.838 1.00 0.00 72 LYS A N 20
ATOM 34405 C CA . LYS A 1 72 ? 13.076 -3.374 6.690 1.00 0.00 72 LYS A CA 20
ATOM 34406 C C . LYS A 1 72 ? 13.003 -1.863 6.890 1.00 0.00 72 LYS A C 20
ATOM 34407 O O . LYS A 1 72 ? 13.654 -1.312 7.778 1.00 0.00 72 LYS A O 20
ATOM 34426 N N . LEU A 1 73 ? 12.206 -1.199 6.060 1.00 0.00 73 LEU A N 20
ATOM 34427 C CA . LEU A 1 73 ? 12.047 0.248 6.147 1.00 0.00 73 LEU A CA 20
ATOM 34428 C C . LEU A 1 73 ? 11.347 0.642 7.443 1.00 0.00 73 LEU A C 20
ATOM 34429 O O . LEU A 1 73 ? 11.853 1.462 8.208 1.00 0.00 73 LEU A O 20
ATOM 34445 N N . GLU A 1 74 ? 10.181 0.050 7.684 1.00 0.00 74 GLU A N 20
ATOM 34446 C CA . GLU A 1 74 ? 9.413 0.339 8.889 1.00 0.00 74 GLU A CA 20
ATOM 34447 C C . GLU A 1 74 ? 10.323 0.399 10.113 1.00 0.00 74 GLU A C 20
ATOM 34448 O O . GLU A 1 74 ? 10.367 1.408 10.818 1.00 0.00 74 GLU A O 20
ATOM 34460 N N . ARG A 1 75 ? 11.047 -0.688 10.359 1.00 0.00 75 ARG A N 20
ATOM 34461 C CA . ARG A 1 75 ? 11.954 -0.760 11.498 1.00 0.00 75 ARG A CA 20
ATOM 34462 C C . ARG A 1 75 ? 12.759 0.529 11.634 1.00 0.00 75 ARG A C 20
ATOM 34463 O O . ARG A 1 75 ? 12.761 1.164 12.689 1.00 0.00 75 ARG A O 20
ATOM 34484 N N . LEU A 1 76 ? 13.442 0.910 10.560 1.00 0.00 76 LEU A N 20
ATOM 34485 C CA . LEU A 1 76 ? 14.252 2.123 10.559 1.00 0.00 76 LEU A CA 20
ATOM 34486 C C . LEU A 1 76 ? 13.537 3.255 11.290 1.00 0.00 76 LEU A C 20
ATOM 34487 O O . LEU A 1 76 ? 14.161 4.031 12.016 1.00 0.00 76 LEU A O 20
ATOM 34503 N N . LEU A 1 77 ? 12.226 3.343 11.095 1.00 0.00 77 LEU A N 20
ATOM 34504 C CA . LEU A 1 77 ? 11.425 4.380 11.737 1.00 0.00 77 LEU A CA 20
ATOM 34505 C C . LEU A 1 77 ? 11.944 4.677 13.141 1.00 0.00 77 LEU A C 20
ATOM 34506 O O . LEU A 1 77 ? 11.953 5.828 13.577 1.00 0.00 77 LEU A O 20
ATOM 34522 N N . GLN A 1 78 ? 12.376 3.633 13.840 1.00 0.00 78 GLN A N 20
ATOM 34523 C CA . GLN A 1 78 ? 12.897 3.784 15.194 1.00 0.00 78 GLN A CA 20
ATOM 34524 C C . GLN A 1 78 ? 13.875 4.952 15.273 1.00 0.00 78 GLN A C 20
ATOM 34525 O O . GLN A 1 78 ? 13.774 5.800 16.159 1.00 0.00 78 GLN A O 20
ATOM 34539 N N . ASP A 1 79 ? 14.822 4.988 14.342 1.00 0.00 79 ASP A N 20
ATOM 34540 C CA . ASP A 1 79 ? 15.819 6.052 14.306 1.00 0.00 79 ASP A CA 20
ATOM 34541 C C . ASP A 1 79 ? 15.165 7.416 14.507 1.00 0.00 79 ASP A C 20
ATOM 34542 O O . ASP A 1 79 ? 15.698 8.272 15.212 1.00 0.00 79 ASP A O 20
ATOM 34551 N N . ALA A 1 80 ? 14.008 7.610 13.883 1.00 0.00 80 ALA A N 20
ATOM 34552 C CA . ALA A 1 80 ? 13.281 8.868 13.994 1.00 0.00 80 ALA A CA 20
ATOM 34553 C C . ALA A 1 80 ? 12.539 8.958 15.323 1.00 0.00 80 ALA A C 20
ATOM 34554 O O . ALA A 1 80 ? 12.726 9.905 16.087 1.00 0.00 80 ALA A O 20
ATOM 34561 N N . HIS A 1 81 ? 11.696 7.966 15.592 1.00 0.00 81 HIS A N 20
ATOM 34562 C CA . HIS A 1 81 ? 10.924 7.934 16.830 1.00 0.00 81 HIS A CA 20
ATOM 34563 C C . HIS A 1 81 ? 11.847 7.895 18.044 1.00 0.00 81 HIS A C 20
ATOM 34564 O O . HIS A 1 81 ? 11.397 8.032 19.181 1.00 0.00 81 HIS A O 20
ATOM 34579 N N . GLU A 1 82 ? 13.139 7.706 17.794 1.00 0.00 82 GLU A N 20
ATOM 34580 C CA . GLU A 1 82 ? 14.124 7.648 18.868 1.00 0.00 82 GLU A CA 20
ATOM 34581 C C . GLU A 1 82 ? 14.635 9.043 19.214 1.00 0.00 82 GLU A C 20
ATOM 34582 O O . GLU A 1 82 ? 14.369 9.562 20.299 1.00 0.00 82 GLU A O 20
ATOM 34594 N N . ARG A 1 83 ? 15.370 9.645 18.285 1.00 0.00 83 ARG A N 20
ATOM 34595 C CA . ARG A 1 83 ? 15.920 10.980 18.492 1.00 0.00 83 ARG A CA 20
ATOM 34596 C C . ARG A 1 83 ? 15.006 12.044 17.891 1.00 0.00 83 ARG A C 20
ATOM 34597 O O . ARG A 1 83 ? 14.386 12.824 18.614 1.00 0.00 83 ARG A O 20
ATOM 34618 N N . SER A 1 84 ? 14.927 12.069 16.565 1.00 0.00 84 SER A N 20
ATOM 34619 C CA . SER A 1 84 ? 14.093 13.039 15.866 1.00 0.00 84 SER A CA 20
ATOM 34620 C C . SER A 1 84 ? 12.844 13.367 16.679 1.00 0.00 84 SER A C 20
ATOM 34621 O O . SER A 1 84 ? 12.259 12.492 17.318 1.00 0.00 84 SER A O 20
ATOM 34629 N N . ASP A 1 85 ? 12.442 14.632 16.650 1.00 0.00 85 ASP A N 20
ATOM 34630 C CA . ASP A 1 85 ? 11.262 15.077 17.383 1.00 0.00 85 ASP A CA 20
ATOM 34631 C C . ASP A 1 85 ? 10.007 14.939 16.527 1.00 0.00 85 ASP A C 20
ATOM 34632 O O . ASP A 1 85 ? 10.072 14.990 15.299 1.00 0.00 85 ASP A O 20
ATOM 34641 N N . SER A 1 86 ? 8.865 14.764 17.184 1.00 0.00 86 SER A N 20
ATOM 34642 C CA . SER A 1 86 ? 7.595 14.614 16.484 1.00 0.00 86 SER A CA 20
ATOM 34643 C C . SER A 1 86 ? 7.551 15.500 15.243 1.00 0.00 86 SER A C 20
ATOM 34644 O O . SER A 1 86 ? 6.897 15.170 14.254 1.00 0.00 86 SER A O 20
ATOM 34652 N N . GLU A 1 87 ? 8.252 16.628 15.304 1.00 0.00 87 GLU A N 20
ATOM 34653 C CA . GLU A 1 87 ? 8.293 17.563 14.185 1.00 0.00 87 GLU A CA 20
ATOM 34654 C C . GLU A 1 87 ? 8.979 16.935 12.976 1.00 0.00 87 GLU A C 20
ATOM 34655 O O . GLU A 1 87 ? 8.379 16.798 11.911 1.00 0.00 87 GLU A O 20
ATOM 34667 N N . GLU A 1 88 ? 10.242 16.556 13.150 1.00 0.00 88 GLU A N 20
ATOM 34668 C CA . GLU A 1 88 ? 11.010 15.944 12.072 1.00 0.00 88 GLU A CA 20
ATOM 34669 C C . GLU A 1 88 ? 10.470 14.556 11.738 1.00 0.00 88 GLU A C 20
ATOM 34670 O O . GLU A 1 88 ? 10.342 14.192 10.569 1.00 0.00 88 GLU A O 20
ATOM 34682 N N . VAL A 1 89 ? 10.153 13.786 12.774 1.00 0.00 89 VAL A N 20
ATOM 34683 C CA . VAL A 1 89 ? 9.626 12.439 12.592 1.00 0.00 89 VAL A CA 20
ATOM 34684 C C . VAL A 1 89 ? 8.417 12.443 11.664 1.00 0.00 89 VAL A C 20
ATOM 34685 O O . VAL A 1 89 ? 8.326 11.632 10.742 1.00 0.00 89 VAL A O 20
ATOM 34698 N N . SER A 1 90 ? 7.489 13.361 11.913 1.00 0.00 90 SER A N 20
ATOM 34699 C CA . SER A 1 90 ? 6.282 13.469 11.101 1.00 0.00 90 SER A CA 20
ATOM 34700 C C . SER A 1 90 ? 6.611 13.329 9.618 1.00 0.00 90 SER A C 20
ATOM 34701 O O . SER A 1 90 ? 5.902 12.651 8.875 1.00 0.00 90 SER A O 20
ATOM 34709 N N . PHE A 1 91 ? 7.692 13.975 9.195 1.00 0.00 91 PHE A N 20
ATOM 34710 C CA . PHE A 1 91 ? 8.116 13.924 7.800 1.00 0.00 91 PHE A CA 20
ATOM 34711 C C . PHE A 1 91 ? 8.408 12.489 7.373 1.00 0.00 91 PHE A C 20
ATOM 34712 O O . PHE A 1 91 ? 7.680 11.910 6.565 1.00 0.00 91 PHE A O 20
ATOM 34729 N N . ILE A 1 92 ? 9.477 11.921 7.920 1.00 0.00 92 ILE A N 20
ATOM 34730 C CA . ILE A 1 92 ? 9.865 10.553 7.596 1.00 0.00 92 ILE A CA 20
ATOM 34731 C C . ILE A 1 92 ? 8.670 9.610 7.673 1.00 0.00 92 ILE A C 20
ATOM 34732 O O . ILE A 1 92 ? 8.419 8.832 6.752 1.00 0.00 92 ILE A O 20
ATOM 34748 N N . VAL A 1 93 ? 7.933 9.686 8.777 1.00 0.00 93 VAL A N 20
ATOM 34749 C CA . VAL A 1 93 ? 6.761 8.841 8.973 1.00 0.00 93 VAL A CA 20
ATOM 34750 C C . VAL A 1 93 ? 5.945 8.726 7.691 1.00 0.00 93 VAL A C 20
ATOM 34751 O O . VAL A 1 93 ? 5.562 7.630 7.284 1.00 0.00 93 VAL A O 20
ATOM 34764 N N . GLN A 1 94 ? 5.682 9.866 7.060 1.00 0.00 94 GLN A N 20
ATOM 34765 C CA . GLN A 1 94 ? 4.910 9.893 5.823 1.00 0.00 94 GLN A CA 20
ATOM 34766 C C . GLN A 1 94 ? 5.510 8.950 4.786 1.00 0.00 94 GLN A C 20
ATOM 34767 O O . GLN A 1 94 ? 4.794 8.181 4.143 1.00 0.00 94 GLN A O 20
ATOM 34781 N N . LEU A 1 95 ? 6.827 9.014 4.627 1.00 0.00 95 LEU A N 20
ATOM 34782 C CA . LEU A 1 95 ? 7.524 8.165 3.668 1.00 0.00 95 LEU A CA 20
ATOM 34783 C C . LEU A 1 95 ? 7.380 6.692 4.038 1.00 0.00 95 LEU A C 20
ATOM 34784 O O . LEU A 1 95 ? 6.687 5.935 3.358 1.00 0.00 95 LEU A O 20
ATOM 34800 N N . VAL A 1 96 ? 8.038 6.292 5.121 1.00 0.00 96 VAL A N 20
ATOM 34801 C CA . VAL A 1 96 ? 7.981 4.911 5.585 1.00 0.00 96 VAL A CA 20
ATOM 34802 C C . VAL A 1 96 ? 6.597 4.313 5.359 1.00 0.00 96 VAL A C 20
ATOM 34803 O O . VAL A 1 96 ? 6.467 3.139 5.010 1.00 0.00 96 VAL A O 20
ATOM 34816 N N . ARG A 1 97 ? 5.567 5.127 5.559 1.00 0.00 97 ARG A N 20
ATOM 34817 C CA . ARG A 1 97 ? 4.191 4.678 5.378 1.00 0.00 97 ARG A CA 20
ATOM 34818 C C . ARG A 1 97 ? 3.831 4.613 3.897 1.00 0.00 97 ARG A C 20
ATOM 34819 O O . ARG A 1 97 ? 3.503 3.548 3.373 1.00 0.00 97 ARG A O 20
ATOM 34840 N N . LYS A 1 98 ? 3.895 5.758 3.227 1.00 0.00 98 LYS A N 20
ATOM 34841 C CA . LYS A 1 98 ? 3.577 5.833 1.806 1.00 0.00 98 LYS A CA 20
ATOM 34842 C C . LYS A 1 98 ? 4.238 4.691 1.040 1.00 0.00 98 LYS A C 20
ATOM 34843 O O . LYS A 1 98 ? 3.577 3.964 0.297 1.00 0.00 98 LYS A O 20
ATOM 34862 N N . LEU A 1 99 ? 5.545 4.539 1.225 1.00 0.00 99 LEU A N 20
ATOM 34863 C CA . LEU A 1 99 ? 6.295 3.484 0.553 1.00 0.00 99 LEU A CA 20
ATOM 34864 C C . LEU A 1 99 ? 5.548 2.156 0.621 1.00 0.00 99 LEU A C 20
ATOM 34865 O O . LEU A 1 99 ? 5.573 1.368 -0.325 1.00 0.00 99 LEU A O 20
ATOM 34881 N N . LEU A 1 100 ? 4.883 1.915 1.745 1.00 0.00 100 LEU A N 20
ATOM 34882 C CA . LEU A 1 100 ? 4.126 0.682 1.937 1.00 0.00 100 LEU A CA 20
ATOM 34883 C C . LEU A 1 100 ? 2.792 0.743 1.200 1.00 0.00 100 LEU A C 20
ATOM 34884 O O . LEU A 1 100 ? 2.244 -0.286 0.802 1.00 0.00 100 LEU A O 20
ATOM 34900 N N . ILE A 1 101 ? 2.275 1.954 1.020 1.00 0.00 101 ILE A N 20
ATOM 34901 C CA . ILE A 1 101 ? 1.007 2.148 0.327 1.00 0.00 101 ILE A CA 20
ATOM 34902 C C . ILE A 1 101 ? 1.190 2.079 -1.185 1.00 0.00 101 ILE A C 20
ATOM 34903 O O . ILE A 1 101 ? 0.225 1.913 -1.930 1.00 0.00 101 ILE A O 20
ATOM 34919 N N . ILE A 1 102 ? 2.436 2.206 -1.631 1.00 0.00 102 ILE A N 20
ATOM 34920 C CA . ILE A 1 102 ? 2.746 2.155 -3.054 1.00 0.00 102 ILE A CA 20
ATOM 34921 C C . ILE A 1 102 ? 3.181 0.755 -3.472 1.00 0.00 102 ILE A C 20
ATOM 34922 O O . ILE A 1 102 ? 2.523 0.107 -4.287 1.00 0.00 102 ILE A O 20
ATOM 34938 N N . ILE A 1 103 ? 4.291 0.293 -2.908 1.00 0.00 103 ILE A N 20
ATOM 34939 C CA . ILE A 1 103 ? 4.812 -1.032 -3.220 1.00 0.00 103 ILE A CA 20
ATOM 34940 C C . ILE A 1 103 ? 3.716 -2.089 -3.131 1.00 0.00 103 ILE A C 20
ATOM 34941 O O . ILE A 1 103 ? 3.756 -3.099 -3.833 1.00 0.00 103 ILE A O 20
ATOM 34957 N N . SER A 1 104 ? 2.738 -1.847 -2.265 1.00 0.00 104 SER A N 20
ATOM 34958 C CA . SER A 1 104 ? 1.631 -2.779 -2.083 1.00 0.00 104 SER A CA 20
ATOM 34959 C C . SER A 1 104 ? 0.973 -3.108 -3.419 1.00 0.00 104 SER A C 20
ATOM 34960 O O . SER A 1 104 ? 0.363 -2.246 -4.053 1.00 0.00 104 SER A O 20
ATOM 34968 N N . ARG A 1 105 ? 1.101 -4.362 -3.842 1.00 0.00 105 ARG A N 20
ATOM 34969 C CA . ARG A 1 105 ? 0.520 -4.806 -5.103 1.00 0.00 105 ARG A CA 20
ATOM 34970 C C . ARG A 1 105 ? -0.962 -4.450 -5.175 1.00 0.00 105 ARG A C 20
ATOM 34971 O O . ARG A 1 105 ? -1.433 -3.840 -6.135 1.00 0.00 105 ARG A O 20
ATOM 34992 N N . PRO A 1 106 ? -1.716 -4.840 -4.136 1.00 0.00 106 PRO A N 20
ATOM 34993 C CA . PRO A 1 106 ? -3.155 -4.572 -4.058 1.00 0.00 106 PRO A CA 20
ATOM 34994 C C . PRO A 1 106 ? -3.459 -3.093 -3.849 1.00 0.00 106 PRO A C 20
ATOM 34995 O O . PRO A 1 106 ? -2.808 -2.423 -3.049 1.00 0.00 106 PRO A O 20
ATOM 35006 N N . ALA A 1 107 ? -4.453 -2.590 -4.574 1.00 0.00 107 ALA A N 20
ATOM 35007 C CA . ALA A 1 107 ? -4.845 -1.190 -4.466 1.00 0.00 107 ALA A CA 20
ATOM 35008 C C . ALA A 1 107 ? -6.093 -0.904 -5.294 1.00 0.00 107 ALA A C 20
ATOM 35009 O O . ALA A 1 107 ? -6.392 -1.619 -6.250 1.00 0.00 107 ALA A O 20
ATOM 35016 N N . ARG A 1 108 ? -6.817 0.146 -4.921 1.00 0.00 108 ARG A N 20
ATOM 35017 C CA . ARG A 1 108 ? -8.034 0.525 -5.629 1.00 0.00 108 ARG A CA 20
ATOM 35018 C C . ARG A 1 108 ? -8.246 2.035 -5.576 1.00 0.00 108 ARG A C 20
ATOM 35019 O O . ARG A 1 108 ? -7.712 2.717 -4.700 1.00 0.00 108 ARG A O 20
ATOM 35040 N N . SER A 1 109 ? -9.027 2.552 -6.519 1.00 0.00 109 SER A N 20
ATOM 35041 C CA . SER A 1 109 ? -9.306 3.982 -6.582 1.00 0.00 109 SER A CA 20
ATOM 35042 C C . SER A 1 109 ? -10.761 4.268 -6.224 1.00 0.00 109 SER A C 20
ATOM 35043 O O . SER A 1 109 ? -11.678 3.658 -6.772 1.00 0.00 109 SER A O 20
ATOM 35051 N N . GLY A 1 110 ? -10.964 5.201 -5.299 1.00 0.00 110 GLY A N 20
ATOM 35052 C CA . GLY A 1 110 ? -12.309 5.553 -4.883 1.00 0.00 110 GLY A CA 20
ATOM 35053 C C . GLY A 1 110 ? -12.323 6.405 -3.629 1.00 0.00 110 GLY A C 20
ATOM 35054 O O . GLY A 1 110 ? -11.476 6.263 -2.746 1.00 0.00 110 GLY A O 20
ATOM 35058 N N . PRO A 1 111 ? -13.304 7.316 -3.539 1.00 0.00 111 PRO A N 20
ATOM 35059 C CA . PRO A 1 111 ? -13.448 8.213 -2.389 1.00 0.00 111 PRO A CA 20
ATOM 35060 C C . PRO A 1 111 ? -13.886 7.474 -1.129 1.00 0.00 111 PRO A C 20
ATOM 35061 O O . PRO A 1 111 ? -15.075 7.238 -0.918 1.00 0.00 111 PRO A O 20
ATOM 35072 N N . SER A 1 112 ? -12.917 7.112 -0.294 1.00 0.00 112 SER A N 20
ATOM 35073 C CA . SER A 1 112 ? -13.202 6.397 0.944 1.00 0.00 112 SER A CA 20
ATOM 35074 C C . SER A 1 112 ? -14.346 7.062 1.705 1.00 0.00 112 SER A C 20
ATOM 35075 O O . SER A 1 112 ? -14.180 8.136 2.282 1.00 0.00 112 SER A O 20
ATOM 35083 N N . SER A 1 113 ? -15.507 6.415 1.699 1.00 0.00 113 SER A N 20
ATOM 35084 C CA . SER A 1 113 ? -16.680 6.944 2.385 1.00 0.00 113 SER A CA 20
ATOM 35085 C C . SER A 1 113 ? -16.424 7.068 3.884 1.00 0.00 113 SER A C 20
ATOM 35086 O O . SER A 1 113 ? -15.609 6.339 4.447 1.00 0.00 113 SER A O 20
ATOM 35094 N N . GLY A 1 114 ? -17.128 7.997 4.524 1.00 0.00 114 GLY A N 20
ATOM 35095 C CA . GLY A 1 114 ? -16.963 8.200 5.951 1.00 0.00 114 GLY A CA 20
ATOM 35096 C C . GLY A 1 114 ? -16.188 9.462 6.271 1.00 0.00 114 GLY A C 20
ATOM 35097 O O . GLY A 1 114 ? -16.089 9.860 7.432 1.00 0.00 114 GLY A O 20
#

Sequence (114 aa):
GSSGSSGPKATAQMEGRLQEFLTAYAPGARLALADGVLGFIHHQIVELARDCLAKSGENLVTSRYFLEMQEKLERLLQDAHERSDSEEVSFIVQLVRKLLIIISRPARSGPSSGGSSGSSGPKATAQMEGRLQEFLTAYAPGARLALADGVLGFIHHQIVELARDCLAKSGENLVTSRYFLEMQEKLERLLQDAHERSDSEEVSFIVQLVRKLLIIISRPARSGPSSGGSSGSSGPKATAQMEGRLQEFLTAYAPGARLALADGVLGFIHHQIVELARDCLAKSGENLVTSRYFLEMQEKLERLLQDAHERSDSEEVSFIVQLVRKLLIIISRPARSGPSSGGSSGSSGPKATAQMEGRLQEFLTAYAPGARLALADGVLGFIHHQIVELARDCLAKSGENLVTSRYFLEMQEKLERLLQDAHERSDSEEVSFIVQLVRKLLIIISRPARSGPSSGGSSGSSGPKATAQMEGRLQEFLTAYAPGARLALADGVLGFIHHQIVELARDCLAKSGENLVTSRYFLEMQEKLERLLQDAHERSDSEEVSFIVQLVRKLLIIISRPARSGPSSGGSSGSSGPKATAQMEGRLQEFLTAYAPGARLALADGVLGFIHHQIVELARDCLAKSGENLVTSRYFLEMQEKLERLLQDAHERSDSEEVSFIVQLVRKLLIIISRPARSGPSSGGSSGSSGPKATAQMEGRLQEFLTAYAPGARLALADGVLGFIHHQIVELARDCLAKSGENLVTSRYFLEMQEKLERLLQDAHERSDSEEVSFIVQLVRKLLIIISRPARSGPSSGGSSGSSGPKATAQMEGRLQEFLTAYAPGARLALADGVLGFIHHQIVELARDCLAKSGENLVTSRYFLEMQEKLERLLQDAHERSDSEEVSFIVQLVRKLLIIISRPARSGPSSGGSSGSSGPKATAQMEGRLQEFLTAYAPGARLALADGVLGFIHHQIVELARDCLAKSGENLVTSRYFLEMQEKLERLLQDAHERSDSEEVSFIVQLVRKLLIIISRPARSGPSSGGSSGSSGPKATAQMEGRLQEFLTAYAPGARLALADGVLGFIHHQIVELARDCLAKSGENLVTSRYFLEMQEKLERLLQDAHERSDSEEVSFIVQLVRKLLIIISRPARSGPSSGGSSGSSGPKATAQMEGRLQEFLTAYAPGARLALADGVLGFIHHQIVELARDCLAKSGENLVTSRYFLEMQEKLERLLQDAHERSDSEEVSFIVQLVRKLLIIISRPARSGPSSGGSSGSSGPKATAQMEGRLQEFLTAYAPGARLALADGVLGFIHHQIVELARDCLAKSGENLVTSRYFLEMQEKLERLLQDAHERSDSEEVSFIVQLVRKLLIIISRPARSGPSSGGSSGSSGPKATAQMEGRLQEFLTAYAPGARLALADGVLGFIHHQIVELARDCLAKSGENLVTSRYFLEMQEKLERLLQDAHERSDSEEVSFIVQLVRKLLIIISRPARSGPSSGGSSGSSGPKATAQMEGRLQEFLTAYAPGARLALADGVLGFIHHQIVELARDCLAKSGENLVTSRYFLEMQEKLERLLQDAHERSDSEEVSFIVQLVRKLLIIISRPARSGPSSGGSSGSSGPKATAQMEGRLQEFLTAYAPGARLALADGVLGFIHHQIVELARDCLAKSGENLVTSRYFLEMQEKLERLLQDAHERSDSEEVSFIVQLVRKLLIIISRPARSGPSSGGSSGSSGPKATAQMEGRLQEFLTAYAPGARLALADGVLGFIHHQIVELARDCLAKSGENLVTSRYFLEMQEKLERLLQDAHERSDSEEVSFIVQLVRKLLIIISRPARSGPSSGGSSGSSGPKATAQMEGRLQEFLTAYAPGARLALADGVLGFIHHQIVELARDCLAKSGENLVTSRYFLEMQEKLERLLQDAHERSDSEEVSFIVQLVRKLLIIISRPARSGPSSGGSSGSSGPKATAQMEGRLQEFLTAYAPGARLALADGVLGFIHHQIVELARDCLAKSGENLVTSRYFLEMQEKLERLLQDAHERSDSEEVSFIVQLVRKLLIIISRPARSGPSSGGSSGSSGPKATAQMEGRLQEFLTAYAPGARLALADGVLGFIHHQIVELARDCLAKSGENLVTSRYFLEMQEKLERLLQDAHERSDSEEVSFIVQLVRKLLIIISRPARSGPSSGGSSGSSGPKATAQMEGRLQEFLTAYAPGARLALADGVLGFIHHQIVELARDCLAKSGENLVTSRYFLEMQEKLERLLQDAHERSDSEEVSFIVQLVRKLLIIISRPARSGPSSG

InterPro domains:
  IPR000719 Protein kinase domain [PF00069] (367-640)
  IPR000719 Protein kinase domain [PS50011] (367-640)
  IPR000719 Protein kinase domain [SM00220] (367-640)
  IPR000961 AGC-kinase, C-terminal [PS51285] (641-712)
  IPR001478 PDZ domain [PS50106] (950-1038)
  IPR001478 PDZ domain [SM00228] (958-1038)
  IPR008271 Serine/threonine-protein kinase, active site [PS00108] (486-498)
  IPR011009 Protein kinase-like domain superfamily [SSF56112] (365-719)
  IPR015022 Microtubule-associated serine/threonine-protein kinase, pre-PK domain [PF08926] (58-331)
  IPR023142 Microtubule-associated serine/threonine-protein kinase, pre-PK domain superfamily [G3DSA:1.20.1480.20] (183-277)
  IPR023142 Microtubule-associated serine/threonine-protein kinase, pre-PK domain superfamily [SSF140482] (181-281)
  IPR036034 PDZ superfamily [G3DSA:2.30.42.10] (946-1044)
  IPR036034 PDZ superfamily [SSF50156] (948-1039)
  IPR037711 Microtubule-associated serine/threonine-protein kinase, catalytic domain [cd05609] (366-645)
  IPR041489 PDZ domain 6 [PF17820] (985-1024)
  IPR050236 Serine/threonine-protein kinases, AGC [PTHR24356] (120-693)

Nearest PDB structures (foldseek):
  1v9v-assembly1_A  TM=8.766E-01  e=1.038E-13  Homo sapiens
  2m9x-assembly1_A  TM=8.271E-01  e=4.799E-07  Homo sapiens
  8hk0-assembly1_B  TM=4.196E-01  e=5.033E+00  Streptomyces ficellus
  1v9v-assembly1_A  TM=8.691E-01  e=3.093E-14  Homo sapiens
  2m9x-assembly1_A  TM=7.858E-01  e=4.253E-07  Homo sapiens

CATH classification: 1.20.1480.20